Protein 2RVF (pdb70)

Radius of gyration: 14.17 Å; Cα contacts (8 Å, |Δi|>4): 170; chains: 1; bounding box: 27×32×43 Å

Sequence (104 aa):
GSSGSSGMAEAAAPWYHGPLSRTDAENSLLRMPEGTFLVRDSTSSPGDYVLSCSENGKVTHYKLSAEEGKIRIDTHLFDNLDAAITFYMEHELEYSSLKQPLQRGSSGSSGMAEAAAPWYHGPLSRTDAENSLLRMPEGTFLVRDSTSSPGDYVLSCSENGKVTHYKLSAEEGKIRIDTHLFDNLDAAITFYMEHELEYSSLKQPLQRGSSGSSGMAEAAAPWYHGPLSRTDAENSLLRMPEGTFLVRDSTSSPGDYVLSCSENGKVTHYKLSAEEGKIRIDTHLFDNLDAAITFYMEHELEYSSLKQPLQRGSSGSSGMAEAAAPWYHGPLSRTDAENSLLRMPEGTFLVRDSTSSPGDYVLSCSENGKVTHYKLSAEEGKIRIDTHLFDNLDAAITFYMEHELEYSSLKQPLQRGSSGSSGMAEAAAPWYHGPLSRTDAENSLLRMPEGTFLVRDSTSSPGDYVLSCSENGKVTHYKLSAEEGKIRIDTHLFDNLDAAITFYMEHELEYSSLKQPLQRGSSGSSGMAEAAAPWYHGPLSRTDAENSLLRMPEGTFLVRDSTSSPGDYVLSCSENGKVTHYKLSAEEGKIRIDTHLFDNLDAAITFYMEHELEYSSLKQPLQRGSSGSSGMAEAAAPWYHGPLSRTDAENSLLRMPEGTFLVRDSTSSPGDYVLSCSENGKVTHYKLSAEEGKIRIDTHLFDNLDAAITFYMEHELEYSSLKQPLQRGSSGSSGMAEAAAPWYHGPLSRTDAENSLLRMPEGTFLVRDSTSSPGDYVLSCSENGKVTHYKLSAEEGKIRIDTHLFDNLDAAITFYMEHELEYSSLKQPLQRGSSGSSGMAEAAAPWYHGPLSRTDAENSLLRMPEGTFLVRDSTSSPGDYVLSCSENGKVTHYKLSAEEGKIRIDTHLFDNLDAAITFYMEHELEYSSLKQPLQRGSSGSSGMAEAAAPWYHGPLSRTDAENSLLRMPEGTFLVRDSTSSPGDYVLSCSENGKVTHYKLSAEEGKIRIDTHLFDNLDAAITFYMEHELEYSSLKQPLQRGSSGSSGMAEAAAPWYHGPLSRTDAENSLLRMPEGTFLVRDSTSSPGDYVLSCSENGKVTHYKLSAEEGKIRIDTHLFDNLDAAITFYMEHELEYSSLKQPLQRGSSGSSGMAEAAAPWYHGPLSRTDAENSLLRMPEGTFLVRDSTSSPGDYVLSCSENGKVTHYKLSAEEGKIRIDTHLFDNLDAAITFYMEHELEYSSLKQPLQRGSSGSSGMAEAAAPWYHGPLSRTDAENSLLRMPEGTFLVRDSTSSPGDYVLSCSENGKVTHYKLSAEEGKIRIDTHLFDNLDAAITFYMEHELEYSSLKQPLQRGSSGSSGMAEAAAPWYHGPLSRTDAENSLLRMPEGTFLVRDSTSSPGDYVLSCSENGKVTHYKLSAEEGKIRIDTHLFDNLDAAITFYMEHELEYSSLKQPLQRGSSGSSGMAEAAAPWYHGPLSRTDAENSLLRMPEGTFLVRDSTSSPGDYVLSCSENGKVTHYKLSAEEGKIRIDTHLFDNLDAAITFYMEHELEYSSLKQPLQRGSSGSSGMAEAAAPWYHGPLSRTDAENSLLRMPEGTFLVRDSTSSPGDYVLSCSENGKVTHYKLSAEEGKIRIDTHLFDNLDAAITFYMEHELEYSSLKQPLQRGSSGSSGMAEAAAPWYHGPLSRTDAENSLLRMPEGTFLVRDSTSSPGDYVLSCSENGKVTHYKLSAEEGKIRIDTHLFDNLDAAITFYMEHELEYSSLKQPLQRGSSGSSGMAEAAAPWYHGPLSRTDAENSLLRMPEGTFLVRDSTSSPGDYVLSCSENGKVTHYKLSAEEGKIRIDTHLFDNLDAAITFYMEHELEYSSLKQPLQRGSSGSSGMAEAAAPWYHGPLSRTDAENSLLRMPEGTFLVRDSTSSPGDYVLSCSENGKVTHYKLSAEEGKIRIDTHLFDNLDAAITFYMEHELEYSSLKQPLQRGSSGSSGMAEAAAPWYHGPLSRTDAENSLLRMPEGTFLVRDSTSSPGDYVLSCSENGKVTHYKLSAEEGKIRIDTHLFDNLDAAITFYMEHELEYSSLKQPLQRGSSGSSGMAEAAAPWYHGPLSRTDAENSLLRMPEGTFLVRDSTSSPGDYVLSCSENGKVTHYKLSAEEGKIRIDTHLFDNLDAAITFYMEHELEYSSLKQPLQR

Structure (mmCIF, N/CA/C/O backbone):
data_2RVF
#
_entry.id   2RVF
#
_cell.length_a   1.000
_cell.length_b   1.000
_cell.length_c   1.000
_cell.angle_alpha   90.00
_cell.angle_beta   90.00
_cell.angle_gamma   90.00
#
_symmetry.space_group_name_H-M   'P 1'
#
loop_
_atom_site.group_PDB
_atom_site.id
_atom_site.type_symbol
_atom_site.label_atom_id
_atom_site.label_alt_id
_atom_site.label_comp_id
_atom_site.label_asym_id
_atom_site.label_entity_id
_atom_site.label_seq_id
_atom_site.pdbx_PDB_ins_code
_atom_site.Cartn_x
_atom_site.Cartn_y
_atom_site.Cartn_z
_atom_site.occupancy
_atom_site.B_iso_or_equiv
_atom_site.auth_seq_id
_atom_site.auth_comp_id
_atom_site.auth_asym_id
_atom_site.auth_atom_id
_atom_site.pdbx_PDB_model_num
ATOM 1 N N . GLY A 1 1 ? 11.739 -8.960 -30.323 1.00 0.00 -6 GLY A N 1
ATOM 2 C CA . GLY A 1 1 ? 10.940 -7.851 -30.867 1.00 0.00 -6 GLY A CA 1
ATOM 3 C C . GLY A 1 1 ? 11.583 -6.571 -30.427 1.00 0.00 -6 GLY A C 1
ATOM 4 O O . GLY A 1 1 ? 12.798 -6.462 -30.508 1.00 0.00 -6 GLY A O 1
ATOM 10 N N . SER A 1 2 ? 10.769 -5.663 -29.911 1.00 0.00 -5 SER A N 1
ATOM 11 C CA . SER A 1 2 ? 11.192 -4.428 -29.261 1.00 0.00 -5 SER A CA 1
ATOM 12 C C . SER A 1 2 ? 12.060 -4.664 -28.019 1.00 0.00 -5 SER A C 1
ATOM 13 O O . SER A 1 2 ? 12.255 -5.806 -27.592 1.00 0.00 -5 SER A O 1
ATOM 21 N N . SER A 1 3 ? 12.393 -3.555 -27.352 1.00 0.00 -4 SER A N 1
ATOM 22 C CA . SER A 1 3 ? 12.563 -3.437 -25.888 1.00 0.00 -4 SER A CA 1
ATOM 23 C C . SER A 1 3 ? 11.660 -4.407 -25.111 1.00 0.00 -4 SER A C 1
ATOM 24 O O . SER A 1 3 ? 12.079 -4.909 -24.078 1.00 0.00 -4 SER A O 1
ATOM 32 N N . GLY A 1 4 ? 10.439 -4.675 -25.609 1.00 0.00 -3 GLY A N 1
ATOM 33 C CA . GLY A 1 4 ? 9.758 -5.987 -25.541 1.00 0.00 -3 GLY A CA 1
ATOM 34 C C . GLY A 1 4 ? 9.029 -6.275 -24.236 1.00 0.00 -3 GLY A C 1
ATOM 35 O O . GLY A 1 4 ? 7.975 -6.896 -24.234 1.00 0.00 -3 GLY A O 1
ATOM 39 N N . SER A 1 5 ? 9.602 -5.757 -23.161 1.00 0.00 -2 SER A N 1
ATOM 40 C CA . SER A 1 5 ? 9.166 -5.847 -21.772 1.00 0.00 -2 SER A CA 1
ATOM 41 C C . SER A 1 5 ? 9.012 -4.454 -21.137 1.00 0.00 -2 SER A C 1
ATOM 42 O O . SER A 1 5 ? 8.782 -4.323 -19.944 1.00 0.00 -2 SER A O 1
ATOM 50 N N . SER A 1 6 ? 8.994 -3.414 -21.981 1.00 0.00 -1 SER A N 1
ATOM 51 C CA . SER A 1 6 ? 7.702 -2.753 -22.181 1.00 0.00 -1 SER A CA 1
ATOM 52 C C . SER A 1 6 ? 6.894 -3.527 -23.225 1.00 0.00 -1 SER A C 1
ATOM 53 O O . SER A 1 6 ? 7.006 -3.283 -24.426 1.00 0.00 -1 SER A O 1
ATOM 61 N N . GLY A 1 7 ? 6.072 -4.457 -22.758 1.00 0.00 0 GLY A N 1
ATOM 62 C CA . GLY A 1 7 ? 4.681 -4.424 -23.172 1.00 0.00 0 GLY A CA 1
ATOM 63 C C . GLY A 1 7 ? 3.941 -3.616 -22.100 1.00 0.00 0 GLY A C 1
ATOM 64 O O . GLY A 1 7 ? 4.397 -2.569 -21.643 1.00 0.00 0 GLY A O 1
ATOM 68 N N . MET A 1 8 ? 2.929 -4.274 -21.553 1.00 0.00 1 MET A N 1
ATOM 69 C CA . MET A 1 8 ? 3.046 -4.784 -20.180 1.00 0.00 1 MET A CA 1
ATOM 70 C C . MET A 1 8 ? 4.519 -4.882 -19.693 1.00 0.00 1 MET A C 1
ATOM 71 O O . MET A 1 8 ? 5.350 -5.590 -20.251 1.00 0.00 1 MET A O 1
ATOM 85 N N . ALA A 1 9 ? 4.828 -4.166 -18.612 1.00 0.00 2 ALA A N 1
ATOM 86 C CA . ALA A 1 9 ? 4.825 -4.917 -17.375 1.00 0.00 2 ALA A CA 1
ATOM 87 C C . ALA A 1 9 ? 3.472 -4.729 -16.704 1.00 0.00 2 ALA A C 1
ATOM 88 O O . ALA A 1 9 ? 3.134 -3.644 -16.233 1.00 0.00 2 ALA A O 1
ATOM 95 N N . GLU A 1 10 ? 2.656 -5.762 -16.811 1.00 0.00 3 GLU A N 1
ATOM 96 C CA . GLU A 1 10 ? 2.375 -6.605 -15.640 1.00 0.00 3 GLU A CA 1
ATOM 97 C C . GLU A 1 10 ? 2.032 -5.856 -14.338 1.00 0.00 3 GLU A C 1
ATOM 98 O O . GLU A 1 10 ? 2.515 -6.147 -13.250 1.00 0.00 3 GLU A O 1
ATOM 110 N N . ALA A 1 11 ? 1.211 -4.819 -14.479 1.00 0.00 4 ALA A N 1
ATOM 111 C CA . ALA A 1 11 ? -0.209 -4.836 -14.088 1.00 0.00 4 ALA A CA 1
ATOM 112 C C . ALA A 1 11 ? -0.625 -5.290 -12.674 1.00 0.00 4 ALA A C 1
ATOM 113 O O . ALA A 1 11 ? -1.812 -5.455 -12.380 1.00 0.00 4 ALA A O 1
ATOM 120 N N . ALA A 1 12 ? 0.339 -5.289 -11.772 1.00 0.00 5 ALA A N 1
ATOM 121 C CA . ALA A 1 12 ? 0.103 -4.715 -10.462 1.00 0.00 5 ALA A CA 1
ATOM 122 C C . ALA A 1 12 ? -0.330 -3.247 -10.607 1.00 0.00 5 ALA A C 1
ATOM 123 O O . ALA A 1 12 ? 0.102 -2.531 -11.521 1.00 0.00 5 ALA A O 1
ATOM 130 N N . ALA A 1 13 ? -1.170 -2.800 -9.675 1.00 0.00 6 ALA A N 1
ATOM 131 C CA . ALA A 1 13 ? -1.715 -1.451 -9.656 1.00 0.00 6 ALA A CA 1
ATOM 132 C C . ALA A 1 13 ? -0.610 -0.364 -9.658 1.00 0.00 6 ALA A C 1
ATOM 133 O O . ALA A 1 13 ? 0.528 -0.628 -9.249 1.00 0.00 6 ALA A O 1
ATOM 140 N N . PRO A 1 14 ? -0.890 0.876 -10.110 1.00 0.00 7 PRO A N 1
ATOM 141 C CA . PRO A 1 14 ? 0.131 1.929 -10.165 1.00 0.00 7 PRO A CA 1
ATOM 142 C C . PRO A 1 14 ? 0.707 2.268 -8.784 1.00 0.00 7 PRO A C 1
ATOM 143 O O . PRO A 1 14 ? 1.882 2.594 -8.683 1.00 0.00 7 PRO A O 1
ATOM 154 N N . TRP A 1 15 ? -0.092 2.123 -7.722 1.00 0.00 8 TRP A N 1
ATOM 155 C CA . TRP A 1 15 ? 0.318 2.326 -6.332 1.00 0.00 8 TRP A CA 1
ATOM 156 C C . TRP A 1 15 ? 1.074 1.145 -5.703 1.00 0.00 8 TRP A C 1
ATOM 157 O O . TRP A 1 15 ? 1.539 1.289 -4.577 1.00 0.00 8 TRP A O 1
ATOM 178 N N . TYR A 1 16 ? 1.217 -0.014 -6.358 1.00 0.00 9 TYR A N 1
ATOM 179 C CA . TYR A 1 16 ? 1.891 -1.173 -5.754 1.00 0.00 9 TYR A CA 1
ATOM 180 C C . TYR A 1 16 ? 3.401 -1.198 -6.042 1.00 0.00 9 TYR A C 1
ATOM 181 O O . TYR A 1 16 ? 3.821 -1.104 -7.197 1.00 0.00 9 TYR A O 1
ATOM 199 N N . HIS A 1 17 ? 4.205 -1.363 -4.984 1.00 0.00 10 HIS A N 1
ATOM 200 C CA . HIS A 1 17 ? 5.679 -1.323 -5.008 1.00 0.00 10 HIS A CA 1
ATOM 201 C C . HIS A 1 17 ? 6.354 -2.614 -4.493 1.00 0.00 10 HIS A C 1
ATOM 202 O O . HIS A 1 17 ? 7.573 -2.656 -4.345 1.00 0.00 10 HIS A O 1
ATOM 216 N N . GLY A 1 18 ? 5.599 -3.692 -4.239 1.00 0.00 11 GLY A N 1
ATOM 217 C CA . GLY A 1 18 ? 6.173 -4.992 -3.855 1.00 0.00 11 GLY A CA 1
ATOM 218 C C . GLY A 1 18 ? 6.864 -4.982 -2.478 1.00 0.00 11 GLY A C 1
ATOM 219 O O . GLY A 1 18 ? 6.375 -4.301 -1.575 1.00 0.00 11 GLY A O 1
ATOM 223 N N . PRO A 1 19 ? 7.969 -5.730 -2.274 1.00 0.00 12 PRO A N 1
ATOM 224 C CA . PRO A 1 19 ? 8.690 -5.823 -0.996 1.00 0.00 12 PRO A CA 1
ATOM 225 C C . PRO A 1 19 ? 9.560 -4.587 -0.690 1.00 0.00 12 PRO A C 1
ATOM 226 O O . PRO A 1 19 ? 10.762 -4.677 -0.449 1.00 0.00 12 PRO A O 1
ATOM 237 N N . LEU A 1 20 ? 8.932 -3.409 -0.694 1.00 0.00 13 LEU A N 1
ATOM 238 C CA . LEU A 1 20 ? 9.545 -2.135 -0.326 1.00 0.00 13 LEU A CA 1
ATOM 239 C C . LEU A 1 20 ? 9.674 -2.015 1.205 1.00 0.00 13 LEU A C 1
ATOM 240 O O . LEU A 1 20 ? 8.741 -2.339 1.945 1.00 0.00 13 LEU A O 1
ATOM 256 N N . SER A 1 21 ? 10.798 -1.491 1.697 1.00 0.00 14 SER A N 1
ATOM 257 C CA . SER A 1 21 ? 10.996 -1.200 3.126 1.00 0.00 14 SER A CA 1
ATOM 258 C C . SER A 1 21 ? 10.358 0.126 3.557 1.00 0.00 14 SER A C 1
ATOM 259 O O . SER A 1 21 ? 10.070 1.005 2.742 1.00 0.00 14 SER A O 1
ATOM 267 N N . ARG A 1 22 ? 10.180 0.303 4.878 1.00 0.00 15 ARG A N 1
ATOM 268 C CA . ARG A 1 22 ? 9.720 1.576 5.467 1.00 0.00 15 ARG A CA 1
ATOM 269 C C . ARG A 1 22 ? 10.608 2.754 5.069 1.00 0.00 15 ARG A C 1
ATOM 270 O O . ARG A 1 22 ? 10.082 3.777 4.657 1.00 0.00 15 ARG A O 1
ATOM 291 N N . THR A 1 23 ? 11.927 2.613 5.185 1.00 0.00 16 THR A N 1
ATOM 292 C CA . THR A 1 23 ? 12.882 3.708 4.953 1.00 0.00 16 THR A CA 1
ATOM 293 C C . THR A 1 23 ? 12.787 4.261 3.530 1.00 0.00 16 THR A C 1
ATOM 294 O O . THR A 1 23 ? 12.831 5.473 3.336 1.00 0.00 16 THR A O 1
ATOM 305 N N . ASP A 1 24 ? 12.596 3.388 2.544 1.00 0.00 17 ASP A N 1
ATOM 306 C CA . ASP A 1 24 ? 12.445 3.719 1.125 1.00 0.00 17 ASP A CA 1
ATOM 307 C C . ASP A 1 24 ? 11.083 4.360 0.827 1.00 0.00 17 ASP A C 1
ATOM 308 O O . ASP A 1 24 ? 11.016 5.378 0.133 1.00 0.00 17 ASP A O 1
ATOM 317 N N . ALA A 1 25 ? 10.003 3.833 1.418 1.00 0.00 18 ALA A N 1
ATOM 318 C CA . ALA A 1 25 ? 8.683 4.462 1.373 1.00 0.00 18 ALA A CA 1
ATOM 319 C C . ALA A 1 25 ? 8.714 5.882 1.968 1.00 0.00 18 ALA A C 1
ATOM 320 O O . ALA A 1 25 ? 8.205 6.821 1.361 1.00 0.00 18 ALA A O 1
ATOM 327 N N . GLU A 1 26 ? 9.376 6.059 3.115 1.00 0.00 19 GLU A N 1
ATOM 328 C CA . GLU A 1 26 ? 9.519 7.346 3.798 1.00 0.00 19 GLU A CA 1
ATOM 329 C C . GLU A 1 26 ? 10.397 8.334 3.005 1.00 0.00 19 GLU A C 1
ATOM 330 O O . GLU A 1 26 ? 10.023 9.495 2.862 1.00 0.00 19 GLU A O 1
ATOM 342 N N . ASN A 1 27 ? 11.503 7.888 2.394 1.00 0.00 20 ASN A N 1
ATOM 343 C CA . ASN A 1 27 ? 12.371 8.739 1.557 1.00 0.00 20 ASN A CA 1
ATOM 344 C C . ASN A 1 27 ? 11.764 9.128 0.196 1.00 0.00 20 ASN A C 1
ATOM 345 O O . ASN A 1 27 ? 12.212 10.107 -0.415 1.00 0.00 20 ASN A O 1
ATOM 356 N N . SER A 1 28 ? 10.778 8.364 -0.283 1.00 0.00 21 SER A N 1
ATOM 357 C CA . SER A 1 28 ? 9.962 8.710 -1.450 1.00 0.00 21 SER A CA 1
ATOM 358 C C . SER A 1 28 ? 8.853 9.696 -1.079 1.00 0.00 21 SER A C 1
ATOM 359 O O . SER A 1 28 ? 8.763 10.769 -1.673 1.00 0.00 21 SER A O 1
ATOM 367 N N . LEU A 1 29 ? 8.034 9.376 -0.071 1.00 0.00 22 LEU A N 1
ATOM 368 C CA . LEU A 1 29 ? 6.850 10.171 0.277 1.00 0.00 22 LEU A CA 1
ATOM 369 C C . LEU A 1 29 ? 7.187 11.503 0.960 1.00 0.00 22 LEU A C 1
ATOM 370 O O . LEU A 1 29 ? 6.494 12.478 0.697 1.00 0.00 22 LEU A O 1
ATOM 386 N N . LEU A 1 30 ? 8.290 11.604 1.714 1.00 0.00 23 LEU A N 1
ATOM 387 C CA . LEU A 1 30 ? 8.799 12.886 2.238 1.00 0.00 23 LEU A CA 1
ATOM 388 C C . LEU A 1 30 ? 9.252 13.857 1.122 1.00 0.00 23 LEU A C 1
ATOM 389 O O . LEU A 1 30 ? 9.411 15.051 1.363 1.00 0.00 23 LEU A O 1
ATOM 405 N N . ARG A 1 31 ? 9.469 13.351 -0.101 1.00 0.00 24 ARG A N 1
ATOM 406 C CA . ARG A 1 31 ? 9.862 14.130 -1.287 1.00 0.00 24 ARG A CA 1
ATOM 407 C C . ARG A 1 31 ? 8.674 14.532 -2.162 1.00 0.00 24 ARG A C 1
ATOM 408 O O . ARG A 1 31 ? 8.837 15.338 -3.075 1.00 0.00 24 ARG A O 1
ATOM 429 N N . MET A 1 32 ? 7.522 13.913 -1.934 1.00 0.00 25 MET A N 1
ATOM 430 C CA . MET A 1 32 ? 6.283 14.087 -2.692 1.00 0.00 25 MET A CA 1
ATOM 431 C C . MET A 1 32 ? 5.305 15.000 -1.930 1.00 0.00 25 MET A C 1
ATOM 432 O O . MET A 1 32 ? 5.407 15.131 -0.710 1.00 0.00 25 MET A O 1
ATOM 446 N N . PRO A 1 33 ? 4.338 15.646 -2.609 1.00 0.00 26 PRO A N 1
ATOM 447 C CA . PRO A 1 33 ? 3.289 16.397 -1.929 1.00 0.00 26 PRO A CA 1
ATOM 448 C C . PRO A 1 33 ? 2.336 15.468 -1.153 1.00 0.00 26 PRO A C 1
ATOM 449 O O . PRO A 1 33 ? 2.278 14.257 -1.386 1.00 0.00 26 PRO A O 1
ATOM 460 N N . GLU A 1 34 ? 1.571 16.062 -0.240 1.00 0.00 27 GLU A N 1
ATOM 461 C CA . GLU A 1 34 ? 0.580 15.398 0.618 1.00 0.00 27 GLU A CA 1
ATOM 462 C C . GLU A 1 34 ? -0.533 14.680 -0.170 1.00 0.00 27 GLU A C 1
ATOM 463 O O . GLU A 1 34 ? -1.065 15.207 -1.149 1.00 0.00 27 GLU A O 1
ATOM 475 N N . GLY A 1 35 ? -0.922 13.489 0.291 1.00 0.00 28 GLY A N 1
ATOM 476 C CA . GLY A 1 35 ? -1.875 12.604 -0.383 1.00 0.00 28 GLY A CA 1
ATOM 477 C C . GLY A 1 35 ? -1.240 11.699 -1.449 1.00 0.00 28 GLY A C 1
ATOM 478 O O . GLY A 1 35 ? -1.960 11.058 -2.219 1.00 0.00 28 GLY A O 1
ATOM 482 N N . THR A 1 36 ? 0.094 11.635 -1.514 1.00 0.00 29 THR A N 1
ATOM 483 C CA . THR A 1 36 ? 0.810 10.641 -2.326 1.00 0.00 29 THR A CA 1
ATOM 484 C C . THR A 1 36 ? 0.906 9.339 -1.533 1.00 0.00 29 THR A C 1
ATOM 485 O O . THR A 1 36 ? 1.335 9.356 -0.379 1.00 0.00 29 THR A O 1
ATOM 496 N N . PHE A 1 37 ? 0.544 8.208 -2.141 1.00 0.00 30 PHE A N 1
ATOM 497 C CA . PHE A 1 37 ? 0.478 6.920 -1.447 1.00 0.00 30 PHE A CA 1
ATOM 498 C C . PHE A 1 37 ? 1.092 5.756 -2.235 1.00 0.00 30 PHE A C 1
ATOM 499 O O . PHE A 1 37 ? 1.251 5.809 -3.457 1.00 0.00 30 PHE A O 1
ATOM 516 N N . LEU A 1 38 ? 1.429 4.685 -1.517 1.00 0.00 31 LEU A N 1
ATOM 517 C CA . LEU A 1 38 ? 1.879 3.407 -2.071 1.00 0.00 31 LEU A CA 1
ATOM 518 C C . LEU A 1 38 ? 1.383 2.235 -1.221 1.00 0.00 31 LEU A C 1
ATOM 519 O O . LEU A 1 38 ? 1.100 2.400 -0.036 1.00 0.00 31 LEU A O 1
ATOM 535 N N . VAL A 1 39 ? 1.343 1.042 -1.809 1.00 0.00 32 VAL A N 1
ATOM 536 C CA . VAL A 1 39 ? 1.113 -0.227 -1.109 1.00 0.00 32 VAL A CA 1
ATOM 537 C C . VAL A 1 39 ? 2.300 -1.158 -1.337 1.00 0.00 32 VAL A C 1
ATOM 538 O O . VAL A 1 39 ? 2.824 -1.265 -2.447 1.00 0.00 32 VAL A O 1
ATOM 551 N N . ARG A 1 40 ? 2.722 -1.839 -0.273 1.00 0.00 33 ARG A N 1
ATOM 552 C CA . ARG A 1 40 ? 3.887 -2.735 -0.234 1.00 0.00 33 ARG A CA 1
ATOM 553 C C . ARG A 1 40 ? 3.586 -4.004 0.567 1.00 0.00 33 ARG A C 1
ATOM 554 O O . ARG A 1 40 ? 2.647 -4.023 1.360 1.00 0.00 33 ARG A O 1
ATOM 575 N N . ASP A 1 41 ? 4.382 -5.049 0.368 1.00 0.00 34 ASP A N 1
ATOM 576 C CA . ASP A 1 41 ? 4.390 -6.256 1.209 1.00 0.00 34 ASP A CA 1
ATOM 577 C C . ASP A 1 41 ? 4.818 -5.923 2.658 1.00 0.00 34 ASP A C 1
ATOM 578 O O . ASP A 1 41 ? 5.568 -4.970 2.912 1.00 0.00 34 ASP A O 1
ATOM 587 N N . SER A 1 42 ? 4.265 -6.646 3.632 1.00 0.00 35 SER A N 1
ATOM 588 C CA . SER A 1 42 ? 4.324 -6.258 5.044 1.00 0.00 35 SER A CA 1
ATOM 589 C C . SER A 1 42 ? 5.607 -6.711 5.739 1.00 0.00 35 SER A C 1
ATOM 590 O O . SER A 1 42 ? 5.833 -7.897 5.972 1.00 0.00 35 SER A O 1
ATOM 598 N N . THR A 1 43 ? 6.397 -5.737 6.212 1.00 0.00 36 THR A N 1
ATOM 599 C CA . THR A 1 43 ? 7.708 -5.924 6.873 1.00 0.00 36 THR A CA 1
ATOM 600 C C . THR A 1 43 ? 7.700 -6.743 8.179 1.00 0.00 36 THR A C 1
ATOM 601 O O . THR A 1 43 ? 8.747 -6.871 8.811 1.00 0.00 36 THR A O 1
ATOM 612 N N . SER A 1 44 ? 6.552 -7.282 8.599 1.00 0.00 37 SER A N 1
ATOM 613 C CA . SER A 1 44 ? 6.400 -8.084 9.822 1.00 0.00 37 SER A CA 1
ATOM 614 C C . SER A 1 44 ? 5.575 -9.362 9.646 1.00 0.00 37 SER A C 1
ATOM 615 O O . SER A 1 44 ? 5.517 -10.165 10.577 1.00 0.00 37 SER A O 1
ATOM 623 N N . SER A 1 45 ? 4.883 -9.532 8.515 1.00 0.00 38 SER A N 1
ATOM 624 C CA . SER A 1 45 ? 3.831 -10.543 8.362 1.00 0.00 38 SER A CA 1
ATOM 625 C C . SER A 1 45 ? 3.692 -10.953 6.889 1.00 0.00 38 SER A C 1
ATOM 626 O O . SER A 1 45 ? 3.042 -10.229 6.137 1.00 0.00 38 SER A O 1
ATOM 634 N N . PRO A 1 46 ? 4.280 -12.080 6.447 1.00 0.00 39 PRO A N 1
ATOM 635 C CA . PRO A 1 46 ? 4.184 -12.489 5.048 1.00 0.00 39 PRO A CA 1
ATOM 636 C C . PRO A 1 46 ? 2.726 -12.745 4.643 1.00 0.00 39 PRO A C 1
ATOM 637 O O . PRO A 1 46 ? 2.024 -13.497 5.318 1.00 0.00 39 PRO A O 1
ATOM 648 N N . GLY A 1 47 ? 2.288 -12.130 3.541 1.00 0.00 40 GLY A N 1
ATOM 649 C CA . GLY A 1 47 ? 0.904 -12.199 3.054 1.00 0.00 40 GLY A CA 1
ATOM 650 C C . GLY A 1 47 ? -0.016 -11.053 3.516 1.00 0.00 40 GLY A C 1
ATOM 651 O O . GLY A 1 47 ? -1.059 -10.857 2.895 1.00 0.00 40 GLY A O 1
ATOM 655 N N . ASP A 1 48 ? 0.370 -10.267 4.531 1.00 0.00 41 ASP A N 1
ATOM 656 C CA . ASP A 1 48 ? -0.235 -8.947 4.789 1.00 0.00 41 ASP A CA 1
ATOM 657 C C . ASP A 1 48 ? 0.388 -7.896 3.847 1.00 0.00 41 ASP A C 1
ATOM 658 O O . ASP A 1 48 ? 1.538 -8.020 3.422 1.00 0.00 41 ASP A O 1
ATOM 667 N N . TYR A 1 49 ? -0.300 -6.768 3.656 1.00 0.00 42 TYR A N 1
ATOM 668 C CA . TYR A 1 49 ? 0.244 -5.580 2.989 1.00 0.00 42 TYR A CA 1
ATOM 669 C C . TYR A 1 49 ? 0.279 -4.355 3.923 1.00 0.00 42 TYR A C 1
ATOM 670 O O . TYR A 1 49 ? -0.248 -4.367 5.040 1.00 0.00 42 TYR A O 1
ATOM 688 N N . VAL A 1 50 ? 0.919 -3.274 3.476 1.00 0.00 43 VAL A N 1
ATOM 689 C CA . VAL A 1 50 ? 0.971 -1.975 4.168 1.00 0.00 43 VAL A CA 1
ATOM 690 C C . VAL A 1 50 ? 0.719 -0.849 3.170 1.00 0.00 43 VAL A C 1
ATOM 691 O O . VAL A 1 50 ? 1.392 -0.780 2.144 1.00 0.00 43 VAL A O 1
ATOM 704 N N . LEU A 1 51 ? -0.218 0.041 3.497 1.00 0.00 44 LEU A N 1
ATOM 705 C CA . LEU A 1 51 ? -0.439 1.331 2.843 1.00 0.00 44 LEU A CA 1
ATOM 706 C C . LEU A 1 51 ? 0.478 2.363 3.515 1.00 0.00 44 LEU A C 1
ATOM 707 O O . LEU A 1 51 ? 0.453 2.488 4.739 1.00 0.00 44 LEU A O 1
ATOM 723 N N . SER A 1 52 ? 1.270 3.106 2.745 1.00 0.00 45 SER A N 1
ATOM 724 C CA . SER A 1 52 ? 2.080 4.231 3.235 1.00 0.00 45 SER A CA 1
ATOM 725 C C . SER A 1 52 ? 1.624 5.525 2.560 1.00 0.00 45 SER A C 1
ATOM 726 O O . SER A 1 52 ? 1.356 5.500 1.357 1.00 0.00 45 SER A O 1
ATOM 734 N N . CYS A 1 53 ? 1.579 6.636 3.305 1.00 0.00 46 CYS A N 1
ATOM 735 C CA . CYS A 1 53 ? 0.974 7.912 2.888 1.00 0.00 46 CYS A CA 1
ATOM 736 C C . CYS A 1 53 ? 1.826 9.134 3.267 1.00 0.00 46 CYS A C 1
ATOM 737 O O . CYS A 1 53 ? 2.431 9.148 4.337 1.00 0.00 46 CYS A O 1
ATOM 745 N N . SER A 1 54 ? 1.877 10.171 2.424 1.00 0.00 47 SER A N 1
ATOM 746 C CA . SER A 1 54 ? 2.392 11.496 2.808 1.00 0.00 47 SER A CA 1
ATOM 747 C C . SER A 1 54 ? 1.262 12.334 3.411 1.00 0.00 47 SER A C 1
ATOM 748 O O . SER A 1 54 ? 0.321 12.704 2.712 1.00 0.00 47 SER A O 1
ATOM 756 N N . GLU A 1 55 ? 1.342 12.633 4.707 1.00 0.00 48 GLU A N 1
ATOM 757 C CA . GLU A 1 55 ? 0.273 13.287 5.478 1.00 0.00 48 GLU A CA 1
ATOM 758 C C . GLU A 1 55 ? 0.854 14.178 6.582 1.00 0.00 48 GLU A C 1
ATOM 759 O O . GLU A 1 55 ? 1.787 13.766 7.274 1.00 0.00 48 GLU A O 1
ATOM 771 N N . ASN A 1 56 ? 0.295 15.379 6.788 1.00 0.00 49 ASN A N 1
ATOM 772 C CA . ASN A 1 56 ? 0.642 16.290 7.889 1.00 0.00 49 ASN A CA 1
ATOM 773 C C . ASN A 1 56 ? 2.165 16.537 8.010 1.00 0.00 49 ASN A C 1
ATOM 774 O O . ASN A 1 56 ? 2.770 16.397 9.076 1.00 0.00 49 ASN A O 1
ATOM 785 N N . GLY A 1 57 ? 2.809 16.817 6.869 1.00 0.00 50 GLY A N 1
ATOM 786 C CA . GLY A 1 57 ? 4.249 17.096 6.761 1.00 0.00 50 GLY A CA 1
ATOM 787 C C . GLY A 1 57 ? 5.191 15.918 7.068 1.00 0.00 50 GLY A C 1
ATOM 788 O O . GLY A 1 57 ? 6.399 16.126 7.181 1.00 0.00 50 GLY A O 1
ATOM 792 N N . LYS A 1 58 ? 4.667 14.696 7.210 1.00 0.00 51 LYS A N 1
ATOM 793 C CA . LYS A 1 58 ? 5.417 13.466 7.516 1.00 0.00 51 LYS A CA 1
ATOM 794 C C . LYS A 1 58 ? 4.951 12.309 6.619 1.00 0.00 51 LYS A C 1
ATOM 795 O O . LYS A 1 58 ? 4.239 12.513 5.638 1.00 0.00 51 LYS A O 1
ATOM 814 N N . VAL A 1 59 ? 5.356 11.086 6.968 1.00 0.00 52 VAL A N 1
ATOM 815 C CA . VAL A 1 59 ? 4.896 9.850 6.322 1.00 0.00 52 VAL A CA 1
ATOM 816 C C . VAL A 1 59 ? 4.254 8.919 7.355 1.00 0.00 52 VAL A C 1
ATOM 817 O O . VAL A 1 59 ? 4.770 8.760 8.464 1.00 0.00 52 VAL A O 1
ATOM 830 N N . THR A 1 60 ? 3.124 8.320 6.992 1.00 0.00 53 THR A N 1
ATOM 831 C CA . THR A 1 60 ? 2.298 7.408 7.800 1.00 0.00 53 THR A CA 1
ATOM 832 C C . THR A 1 60 ? 2.288 5.994 7.198 1.00 0.00 53 THR A C 1
ATOM 833 O O . THR A 1 60 ? 2.668 5.797 6.040 1.00 0.00 53 THR A O 1
ATOM 844 N N . HIS A 1 61 ? 1.913 4.982 7.994 1.00 0.00 54 HIS A N 1
ATOM 845 C CA . HIS A 1 61 ? 1.845 3.572 7.569 1.00 0.00 54 HIS A CA 1
ATOM 846 C C . HIS A 1 61 ? 0.679 2.846 8.248 1.00 0.00 54 HIS A C 1
ATOM 847 O O . HIS A 1 61 ? 0.587 2.867 9.474 1.00 0.00 54 HIS A O 1
ATOM 861 N N . TYR A 1 62 ? -0.126 2.128 7.469 1.00 0.00 55 TYR A N 1
ATOM 862 C CA . TYR A 1 62 ? -1.340 1.436 7.909 1.00 0.00 55 TYR A CA 1
ATOM 863 C C . TYR A 1 62 ? -1.344 -0.005 7.382 1.00 0.00 55 TYR A C 1
ATOM 864 O O . TYR A 1 62 ? -0.988 -0.241 6.227 1.00 0.00 55 TYR A O 1
ATOM 882 N N . LYS A 1 63 ? -1.708 -0.989 8.213 1.00 0.00 56 LYS A N 1
ATOM 883 C CA . LYS A 1 63 ? -1.710 -2.405 7.800 1.00 0.00 56 LYS A CA 1
ATOM 884 C C . LYS A 1 63 ? -2.988 -2.771 7.042 1.00 0.00 56 LYS A C 1
ATOM 885 O O . LYS A 1 63 ? -4.083 -2.433 7.473 1.00 0.00 56 LYS A O 1
ATOM 904 N N . LEU A 1 64 ? -2.804 -3.507 5.951 1.00 0.00 57 LEU A N 1
ATOM 905 C CA . LEU A 1 64 ? -3.823 -4.143 5.120 1.00 0.00 57 LEU A CA 1
ATOM 906 C C . LEU A 1 64 ? -3.700 -5.659 5.350 1.00 0.00 57 LEU A C 1
ATOM 907 O O . LEU A 1 64 ? -2.999 -6.356 4.615 1.00 0.00 57 LEU A O 1
ATOM 923 N N . SER A 1 65 ? -4.293 -6.140 6.439 1.00 0.00 58 SER A N 1
ATOM 924 C CA . SER A 1 65 ? -4.177 -7.528 6.894 1.00 0.00 58 SER A CA 1
ATOM 925 C C . SER A 1 65 ? -5.089 -8.461 6.094 1.00 0.00 58 SER A C 1
ATOM 926 O O . SER A 1 65 ? -6.200 -8.070 5.724 1.00 0.00 58 SER A O 1
ATOM 934 N N . ALA A 1 66 ? -4.655 -9.700 5.858 1.00 0.00 59 ALA A N 1
ATOM 935 C CA . ALA A 1 66 ? -5.464 -10.692 5.144 1.00 0.00 59 ALA A CA 1
ATOM 936 C C . ALA A 1 66 ? -6.430 -11.441 6.085 1.00 0.00 59 ALA A C 1
ATOM 937 O O . ALA A 1 66 ? -6.007 -12.069 7.054 1.00 0.00 59 ALA A O 1
ATOM 944 N N . GLU A 1 67 ? -7.729 -11.423 5.777 1.00 0.00 60 GLU A N 1
ATOM 945 C CA . GLU A 1 67 ? -8.790 -12.020 6.604 1.00 0.00 60 GLU A CA 1
ATOM 946 C C . GLU A 1 67 ? -9.782 -12.786 5.705 1.00 0.00 60 GLU A C 1
ATOM 947 O O . GLU A 1 67 ? -10.488 -12.185 4.904 1.00 0.00 60 GLU A O 1
ATOM 959 N N . GLU A 1 68 ? -9.769 -14.128 5.743 1.00 0.00 61 GLU A N 1
ATOM 960 C CA . GLU A 1 68 ? -10.527 -15.007 4.814 1.00 0.00 61 GLU A CA 1
ATOM 961 C C . GLU A 1 68 ? -10.367 -14.654 3.311 1.00 0.00 61 GLU A C 1
ATOM 962 O O . GLU A 1 68 ? -11.262 -14.852 2.490 1.00 0.00 61 GLU A O 1
ATOM 974 N N . GLY A 1 69 ? -9.192 -14.137 2.933 1.00 0.00 62 GLY A N 1
ATOM 975 C CA . GLY A 1 69 ? -8.879 -13.694 1.566 1.00 0.00 62 GLY A CA 1
ATOM 976 C C . GLY A 1 69 ? -9.328 -12.266 1.232 1.00 0.00 62 GLY A C 1
ATOM 977 O O . GLY A 1 69 ? -9.010 -11.776 0.151 1.00 0.00 62 GLY A O 1
ATOM 981 N N . LYS A 1 70 ? -10.025 -11.595 2.154 1.00 0.00 63 LYS A N 1
ATOM 982 C CA . LYS A 1 70 ? -10.401 -10.174 2.107 1.00 0.00 63 LYS A CA 1
ATOM 983 C C . LYS A 1 70 ? -9.380 -9.313 2.864 1.00 0.00 63 LYS A C 1
ATOM 984 O O . LYS A 1 70 ? -8.439 -9.830 3.469 1.00 0.00 63 LYS A O 1
ATOM 1003 N N . ILE A 1 71 ? -9.550 -7.994 2.806 1.00 0.00 64 ILE A N 1
ATOM 1004 C CA . ILE A 1 71 ? -8.599 -6.994 3.312 1.00 0.00 64 ILE A CA 1
ATOM 1005 C C . ILE A 1 71 ? -9.183 -6.253 4.519 1.00 0.00 64 ILE A C 1
ATOM 1006 O O . ILE A 1 71 ? -10.154 -5.509 4.385 1.00 0.00 64 ILE A O 1
ATOM 1022 N N . ARG A 1 72 ? -8.556 -6.416 5.686 1.00 0.00 65 ARG A N 1
ATOM 1023 C CA . ARG A 1 72 ? -8.851 -5.679 6.926 1.00 0.00 65 ARG A CA 1
ATOM 1024 C C . ARG A 1 72 ? -7.861 -4.520 7.092 1.00 0.00 65 ARG A C 1
ATOM 1025 O O . ARG A 1 72 ? -6.654 -4.740 7.024 1.00 0.00 65 ARG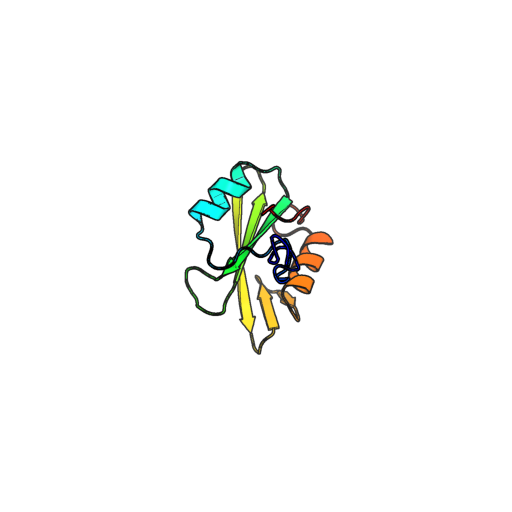 A O 1
ATOM 1046 N N . ILE A 1 73 ? -8.344 -3.307 7.354 1.00 0.00 66 ILE A N 1
ATOM 1047 C CA . ILE A 1 73 ? -7.508 -2.135 7.676 1.00 0.00 66 ILE A CA 1
ATOM 1048 C C . ILE A 1 73 ? -8.179 -1.275 8.746 1.00 0.00 66 ILE A C 1
ATOM 1049 O O . ILE A 1 73 ? -9.347 -0.914 8.623 1.00 0.00 66 ILE A O 1
ATOM 1065 N N . ASP A 1 74 ? -7.433 -0.986 9.819 1.00 0.00 67 ASP A N 1
ATOM 1066 C CA . ASP A 1 74 ? -8.001 -0.539 11.098 1.00 0.00 67 ASP A CA 1
ATOM 1067 C C . ASP A 1 74 ? -9.196 -1.447 11.490 1.00 0.00 67 ASP A C 1
ATOM 1068 O O . ASP A 1 74 ? -9.024 -2.654 11.680 1.00 0.00 67 ASP A O 1
ATOM 1077 N N . THR A 1 75 ? -10.409 -0.901 11.544 1.00 0.00 68 THR A N 1
ATOM 1078 C CA . THR A 1 75 ? -11.660 -1.618 11.807 1.00 0.00 68 THR A CA 1
ATOM 1079 C C . THR A 1 75 ? -12.383 -2.059 10.531 1.00 0.00 68 THR A C 1
ATOM 1080 O O . THR A 1 75 ? -13.174 -3.006 10.581 1.00 0.00 68 THR A O 1
ATOM 1091 N N . HIS A 1 76 ? -12.094 -1.441 9.385 1.00 0.00 69 HIS A N 1
ATOM 1092 C CA . HIS A 1 76 ? -12.806 -1.621 8.115 1.00 0.00 69 HIS A CA 1
ATOM 1093 C C . HIS A 1 76 ? -12.429 -2.924 7.404 1.00 0.00 69 HIS A C 1
ATOM 1094 O O . HIS A 1 76 ? -11.278 -3.357 7.453 1.00 0.00 69 HIS A O 1
ATOM 1108 N N . LEU A 1 77 ? -13.389 -3.529 6.696 1.00 0.00 70 LEU A N 1
ATOM 1109 C CA . LEU A 1 77 ? -13.187 -4.740 5.894 1.00 0.00 70 LEU A CA 1
ATOM 1110 C C . LEU A 1 77 ? -13.636 -4.506 4.446 1.00 0.00 70 LEU A C 1
ATOM 1111 O O . LEU A 1 77 ? -14.793 -4.166 4.196 1.00 0.00 70 LEU A O 1
ATOM 1127 N N . PHE A 1 78 ? -12.732 -4.749 3.502 1.00 0.00 71 PHE A N 1
ATOM 1128 C CA . PHE A 1 78 ? -12.935 -4.589 2.064 1.00 0.00 71 PHE A CA 1
ATOM 1129 C C . PHE A 1 78 ? -12.685 -5.903 1.332 1.00 0.00 71 PHE A C 1
ATOM 1130 O O . PHE A 1 78 ? -11.907 -6.742 1.776 1.00 0.00 71 PHE A O 1
ATOM 1147 N N . ASP A 1 79 ? -13.321 -6.083 0.178 1.00 0.00 72 ASP A N 1
ATOM 1148 C CA . ASP A 1 79 ? -13.161 -7.295 -0.628 1.00 0.00 72 ASP A CA 1
ATOM 1149 C C . ASP A 1 79 ? -11.721 -7.493 -1.139 1.00 0.00 72 ASP A C 1
ATOM 1150 O O . ASP A 1 79 ? -11.228 -8.617 -1.181 1.00 0.00 72 ASP A O 1
ATOM 1159 N N . ASN A 1 80 ? -11.044 -6.399 -1.493 1.00 0.00 73 ASN A N 1
ATOM 1160 C CA . ASN A 1 80 ? -9.726 -6.385 -2.123 1.00 0.00 73 ASN A CA 1
ATOM 1161 C C . ASN A 1 80 ? -9.014 -5.034 -1.884 1.00 0.00 73 ASN A C 1
ATOM 1162 O O . ASN A 1 80 ? -9.600 -4.098 -1.335 1.00 0.00 73 ASN A O 1
ATOM 1173 N N . LEU A 1 81 ? -7.744 -4.929 -2.297 1.00 0.00 74 LEU A N 1
ATOM 1174 C CA . LEU A 1 81 ? -6.921 -3.730 -2.079 1.00 0.00 74 LEU A CA 1
ATOM 1175 C C . LEU A 1 81 ? -7.460 -2.474 -2.785 1.00 0.00 74 LEU A C 1
ATOM 1176 O O . LEU A 1 81 ? -7.435 -1.399 -2.197 1.00 0.00 74 LEU A O 1
ATOM 1192 N N . ASP A 1 82 ? -7.950 -2.589 -4.021 1.00 0.00 75 ASP A N 1
ATOM 1193 C CA . ASP A 1 82 ? -8.405 -1.433 -4.810 1.00 0.00 75 ASP A CA 1
ATOM 1194 C C . ASP A 1 82 ? -9.686 -0.804 -4.231 1.00 0.00 75 ASP A C 1
ATOM 1195 O O . ASP A 1 82 ? -9.827 0.420 -4.193 1.00 0.00 75 ASP A O 1
ATOM 1204 N N . ALA A 1 83 ? -10.563 -1.631 -3.650 1.00 0.00 76 ALA A N 1
ATOM 1205 C CA . ALA A 1 83 ? -11.708 -1.171 -2.869 1.00 0.00 76 ALA A CA 1
ATOM 1206 C C . ALA A 1 83 ? -11.294 -0.408 -1.593 1.00 0.00 76 ALA A C 1
ATOM 1207 O O . ALA A 1 83 ? -11.917 0.601 -1.264 1.00 0.00 76 ALA A O 1
ATOM 1214 N N . ALA A 1 84 ? -10.229 -0.839 -0.903 1.00 0.00 77 ALA A N 1
ATOM 1215 C CA . ALA A 1 84 ? -9.695 -0.127 0.264 1.00 0.00 77 ALA A CA 1
ATOM 1216 C C . ALA A 1 84 ? -9.056 1.221 -0.124 1.00 0.00 77 ALA A C 1
ATOM 1217 O O . ALA A 1 84 ? -9.268 2.224 0.555 1.00 0.00 77 ALA A O 1
ATOM 1224 N N . ILE A 1 85 ? -8.323 1.271 -1.244 1.00 0.00 78 ILE A N 1
ATOM 1225 C CA . ILE A 1 85 ? -7.785 2.523 -1.801 1.00 0.00 78 ILE A CA 1
ATOM 1226 C C . ILE A 1 85 ? -8.923 3.471 -2.200 1.00 0.00 78 ILE A C 1
ATOM 1227 O O . ILE A 1 85 ? -8.902 4.634 -1.809 1.00 0.00 78 ILE A O 1
ATOM 1243 N N . THR A 1 86 ? -9.935 2.983 -2.917 1.00 0.00 79 THR A N 1
ATOM 1244 C CA . THR A 1 86 ? -11.092 3.789 -3.342 1.00 0.00 79 THR A CA 1
ATOM 1245 C C . THR A 1 86 ? -11.871 4.350 -2.147 1.00 0.00 79 THR A C 1
ATOM 1246 O O . THR A 1 86 ? -12.249 5.519 -2.169 1.00 0.00 79 THR A O 1
ATOM 1257 N N . PHE A 1 87 ? -12.051 3.580 -1.066 1.00 0.00 80 PHE A N 1
ATOM 1258 C CA . PHE A 1 87 ? -12.692 4.086 0.153 1.00 0.00 80 PHE A CA 1
ATOM 1259 C C . PHE A 1 87 ? -11.951 5.297 0.738 1.00 0.00 80 PHE A C 1
ATOM 1260 O O . PHE A 1 87 ? -12.584 6.306 1.039 1.00 0.00 80 PHE A O 1
ATOM 1277 N N . TYR A 1 88 ? -10.620 5.244 0.824 1.00 0.00 81 TYR A N 1
ATOM 1278 C CA . TYR A 1 88 ? -9.811 6.373 1.297 1.00 0.00 81 TYR A CA 1
ATOM 1279 C C . TYR A 1 88 ? -9.516 7.439 0.217 1.00 0.00 81 TYR A C 1
ATOM 1280 O O . TYR A 1 88 ? -8.758 8.371 0.477 1.00 0.00 81 TYR A O 1
ATOM 1298 N N . MET A 1 89 ? -10.105 7.341 -0.984 1.00 0.00 82 MET A N 1
ATOM 1299 C CA . MET A 1 89 ? -10.239 8.483 -1.908 1.00 0.00 82 MET A CA 1
ATOM 1300 C C . MET A 1 89 ? -11.516 9.284 -1.621 1.00 0.00 82 MET A C 1
ATOM 1301 O O . MET A 1 89 ? -11.480 10.512 -1.623 1.00 0.00 82 MET A O 1
ATOM 1315 N N . GLU A 1 90 ? -12.628 8.592 -1.346 1.00 0.00 83 GLU A N 1
ATOM 1316 C CA . GLU A 1 90 ? -13.919 9.210 -0.998 1.00 0.00 83 GLU A CA 1
ATOM 1317 C C . GLU A 1 90 ? -13.931 9.790 0.431 1.00 0.00 83 GLU A C 1
ATOM 1318 O O . GLU A 1 90 ? -14.576 10.810 0.676 1.00 0.00 83 GLU A O 1
ATOM 1330 N N . HIS A 1 91 ? -13.213 9.159 1.370 1.00 0.00 84 HIS A N 1
ATOM 1331 C CA . HIS A 1 91 ? -13.150 9.539 2.789 1.00 0.00 84 HIS A CA 1
ATOM 1332 C C . HIS A 1 91 ? -11.712 9.819 3.245 1.00 0.00 84 HIS A C 1
ATOM 1333 O O . HIS A 1 91 ? -10.748 9.319 2.667 1.00 0.00 84 HIS A O 1
ATOM 1347 N N . GLU A 1 92 ? -11.554 10.600 4.314 1.00 0.00 85 GLU A N 1
ATOM 1348 C CA . GLU A 1 92 ? -10.252 10.829 4.954 1.00 0.00 85 GLU A CA 1
ATOM 1349 C C . GLU A 1 92 ? -9.764 9.575 5.708 1.00 0.00 85 GLU A C 1
ATOM 1350 O O . GLU A 1 92 ? -10.565 8.805 6.240 1.00 0.00 85 GLU A O 1
ATOM 1362 N N . LEU A 1 93 ? -8.443 9.357 5.736 1.00 0.00 86 LEU A N 1
ATOM 1363 C CA . LEU A 1 93 ? -7.808 8.180 6.346 1.00 0.00 86 LEU A CA 1
ATOM 1364 C C . LEU A 1 93 ? -7.481 8.426 7.832 1.00 0.00 86 LEU A C 1
ATOM 1365 O O . LEU A 1 93 ? -7.926 7.674 8.695 1.00 0.00 86 LEU A O 1
ATOM 1381 N N . GLU A 1 94 ? -6.722 9.485 8.125 1.00 0.00 87 GLU A N 1
ATOM 1382 C CA . GLU A 1 94 ? -6.359 9.923 9.489 1.00 0.00 87 GLU A CA 1
ATOM 1383 C C . GLU A 1 94 ? -6.100 11.442 9.528 1.00 0.00 87 GLU A C 1
ATOM 1384 O O . GLU A 1 94 ? -6.625 12.135 10.399 1.00 0.00 87 GLU A O 1
ATOM 1396 N N . TYR A 1 95 ? -5.328 11.985 8.574 1.00 0.00 88 TYR A N 1
ATOM 1397 C CA . TYR A 1 95 ? -5.094 13.434 8.446 1.00 0.00 88 TYR A CA 1
ATOM 1398 C C . TYR A 1 95 ? -5.567 14.024 7.108 1.00 0.00 88 TYR A C 1
ATOM 1399 O O . TYR A 1 95 ? -5.697 15.243 6.997 1.00 0.00 88 TYR A O 1
ATOM 1417 N N . SER A 1 96 ? -5.741 13.197 6.074 1.00 0.00 89 SER A N 1
ATOM 1418 C CA . SER A 1 96 ? -6.231 13.600 4.750 1.00 0.00 89 SER A CA 1
ATOM 1419 C C . SER A 1 96 ? -6.770 12.375 3.994 1.00 0.00 89 SER A C 1
ATOM 1420 O O . SER A 1 96 ? -6.637 11.243 4.465 1.00 0.00 89 SER A O 1
ATOM 1428 N N . SER A 1 97 ? -7.351 12.572 2.810 1.00 0.00 90 SER A N 1
ATOM 1429 C CA . SER A 1 97 ? -7.660 11.492 1.857 1.00 0.00 90 SER A CA 1
ATOM 1430 C C . SER A 1 97 ? -6.507 11.234 0.872 1.00 0.00 90 SER A C 1
ATOM 1431 O O . SER A 1 97 ? -5.620 12.074 0.666 1.00 0.00 90 SER A O 1
ATOM 1439 N N . LEU A 1 98 ? -6.515 10.047 0.258 1.00 0.00 91 LEU A N 1
ATOM 1440 C CA . LEU A 1 98 ? -5.607 9.646 -0.816 1.00 0.00 91 LEU A CA 1
ATOM 1441 C C . LEU A 1 98 ? -5.848 10.495 -2.073 1.00 0.00 91 LEU A C 1
ATOM 1442 O O . LEU A 1 98 ? -6.990 10.739 -2.452 1.00 0.00 91 LEU A O 1
ATOM 1458 N N . LYS A 1 99 ? -4.771 10.911 -2.754 1.00 0.00 92 LYS A N 1
ATOM 1459 C CA . LYS A 1 99 ? -4.856 11.800 -3.932 1.00 0.00 92 LYS A CA 1
ATOM 1460 C C . LYS A 1 99 ? -4.151 11.255 -5.174 1.00 0.00 92 LYS A C 1
ATOM 1461 O O . LYS A 1 99 ? -4.657 11.439 -6.276 1.00 0.00 92 LYS A O 1
ATOM 1480 N N . GLN A 1 100 ? -3.001 10.587 -5.030 1.00 0.00 93 GLN A N 1
ATOM 1481 C CA . GLN A 1 100 ? -2.248 10.060 -6.182 1.00 0.00 93 GLN A CA 1
ATOM 1482 C C . GLN A 1 100 ? -1.294 8.892 -5.842 1.00 0.00 93 GLN A C 1
ATOM 1483 O O . GLN A 1 100 ? -0.666 8.903 -4.779 1.00 0.00 93 GLN A O 1
ATOM 1497 N N . PRO A 1 101 ? -1.113 7.910 -6.747 1.00 0.00 94 PRO A N 1
ATOM 1498 C CA . PRO A 1 101 ? -0.131 6.841 -6.575 1.00 0.00 94 PRO A CA 1
ATOM 1499 C C . PRO A 1 101 ? 1.312 7.348 -6.756 1.00 0.00 94 PRO A C 1
ATOM 1500 O O . PRO A 1 101 ? 1.608 8.131 -7.668 1.00 0.00 94 PRO A O 1
ATOM 1511 N N . LEU A 1 102 ? 2.238 6.853 -5.930 1.00 0.00 95 LEU A N 1
ATOM 1512 C CA . LEU A 1 102 ? 3.672 7.075 -6.118 1.00 0.00 95 LEU A CA 1
ATOM 1513 C C . LEU A 1 102 ? 4.145 6.486 -7.459 1.00 0.00 95 LEU A C 1
ATOM 1514 O O . LEU A 1 102 ? 3.878 5.328 -7.771 1.00 0.00 95 LEU A O 1
ATOM 1530 N N . GLN A 1 103 ? 4.892 7.295 -8.212 1.00 0.00 96 GLN A N 1
ATOM 1531 C CA . GLN A 1 103 ? 5.451 6.956 -9.524 1.00 0.00 96 GLN A CA 1
ATOM 1532 C C . GLN A 1 103 ? 6.504 5.833 -9.446 1.00 0.00 96 GLN A C 1
ATOM 1533 O O . GLN A 1 103 ? 7.147 5.651 -8.412 1.00 0.00 96 GLN A O 1
ATOM 1547 N N . ARG A 1 104 ? 6.707 5.125 -10.561 1.00 0.00 97 ARG A N 1
ATOM 1548 C CA . ARG A 1 104 ? 7.718 4.077 -10.779 1.00 0.00 97 ARG A CA 1
ATOM 1549 C C . ARG A 1 104 ? 8.063 3.978 -12.265 1.00 0.00 97 ARG A C 1
ATOM 1550 O O . ARG A 1 104 ? 7.116 4.146 -13.067 1.00 0.00 97 ARG A O 1
ATOM 1572 N N . GLY A 1 1 ? 14.922 -18.848 -13.438 1.00 0.00 -6 GLY A N 2
ATOM 1573 C CA . GLY A 1 1 ? 13.978 -18.539 -12.341 1.00 0.00 -6 GLY A CA 2
ATOM 1574 C C . GLY A 1 1 ? 13.236 -17.230 -12.579 1.00 0.00 -6 GLY A C 2
ATOM 1575 O O . GLY A 1 1 ? 13.680 -16.385 -13.360 1.00 0.00 -6 GLY A O 2
ATOM 1581 N N . SER A 1 2 ? 12.100 -17.043 -11.900 1.00 0.00 -5 SER A N 2
ATOM 1582 C CA . SER A 1 2 ? 11.238 -15.848 -12.013 1.00 0.00 -5 SER A CA 2
ATOM 1583 C C . SER A 1 2 ? 11.713 -14.642 -11.185 1.00 0.00 -5 SER A C 2
ATOM 1584 O O . SER A 1 2 ? 11.335 -13.507 -11.479 1.00 0.00 -5 SER A O 2
ATOM 1592 N N . SER A 1 3 ? 12.522 -14.882 -10.143 1.00 0.00 -4 SER A N 2
ATOM 1593 C CA . SER A 1 3 ? 12.971 -13.896 -9.138 1.00 0.00 -4 SER A CA 2
ATOM 1594 C C . SER A 1 3 ? 11.838 -13.170 -8.378 1.00 0.00 -4 SER A C 2
ATOM 1595 O O . SER A 1 3 ? 12.074 -12.139 -7.742 1.00 0.00 -4 SER A O 2
ATOM 1603 N N . GLY A 1 4 ? 10.610 -13.703 -8.415 1.00 0.00 -3 GLY A N 2
ATOM 1604 C CA . GLY A 1 4 ? 9.431 -13.168 -7.723 1.00 0.00 -3 GLY A CA 2
ATOM 1605 C C . GLY A 1 4 ? 8.110 -13.631 -8.346 1.00 0.00 -3 GLY A C 2
ATOM 1606 O O . GLY A 1 4 ? 8.040 -13.912 -9.545 1.00 0.00 -3 GLY A O 2
ATOM 1610 N N . SER A 1 5 ? 7.042 -13.693 -7.545 1.00 0.00 -2 SER A N 2
ATOM 1611 C CA . SER A 1 5 ? 5.726 -14.220 -7.960 1.00 0.00 -2 SER A CA 2
ATOM 1612 C C . SER A 1 5 ? 5.062 -13.410 -9.084 1.00 0.00 -2 SER A C 2
ATOM 1613 O O . SER A 1 5 ? 4.354 -13.972 -9.922 1.00 0.00 -2 SER A O 2
ATOM 1621 N N . SER A 1 6 ? 5.342 -12.105 -9.168 1.00 0.00 -1 SER A N 2
ATOM 1622 C CA . SER A 1 6 ? 4.912 -11.232 -10.272 1.00 0.00 -1 SER A CA 2
ATOM 1623 C C . SER A 1 6 ? 5.538 -11.611 -11.623 1.00 0.00 -1 SER A C 2
ATOM 1624 O O . SER A 1 6 ? 4.944 -11.345 -12.668 1.00 0.00 -1 SER A O 2
ATOM 1632 N N . GLY A 1 7 ? 6.690 -12.295 -11.627 1.00 0.00 0 GLY A N 2
ATOM 1633 C CA . GLY A 1 7 ? 7.332 -12.841 -12.828 1.00 0.00 0 GLY A CA 2
ATOM 1634 C C . GLY A 1 7 ? 6.612 -14.062 -13.420 1.00 0.00 0 GLY A C 2
ATOM 1635 O O . GLY A 1 7 ? 6.731 -14.315 -14.620 1.00 0.00 0 GLY A O 2
ATOM 1639 N N . MET A 1 8 ? 5.818 -14.786 -12.620 1.00 0.00 1 MET A N 2
ATOM 1640 C CA . MET A 1 8 ? 4.969 -15.894 -13.088 1.00 0.00 1 MET A CA 2
ATOM 1641 C C . MET A 1 8 ? 3.682 -15.381 -13.762 1.00 0.00 1 MET A C 2
ATOM 1642 O O . MET A 1 8 ? 3.244 -15.934 -14.772 1.00 0.00 1 MET A O 2
ATOM 1656 N N . ALA A 1 9 ? 3.102 -14.294 -13.238 1.00 0.00 2 ALA A N 2
ATOM 1657 C CA . ALA A 1 9 ? 1.936 -13.616 -13.815 1.00 0.00 2 ALA A CA 2
ATOM 1658 C C . ALA A 1 9 ? 2.287 -12.623 -14.948 1.00 0.00 2 ALA A C 2
ATOM 1659 O O . ALA A 1 9 ? 1.405 -12.188 -15.691 1.00 0.00 2 ALA A O 2
ATOM 1666 N N . GLU A 1 10 ? 3.566 -12.251 -15.063 1.00 0.00 3 GLU A N 2
ATOM 1667 C CA . GLU A 1 10 ? 4.117 -11.195 -15.935 1.00 0.00 3 GLU A CA 2
ATOM 1668 C C . GLU A 1 10 ? 3.493 -9.791 -15.728 1.00 0.00 3 GLU A C 2
ATOM 1669 O O . GLU A 1 10 ? 3.637 -8.905 -16.576 1.00 0.00 3 GLU A O 2
ATOM 1681 N N . ALA A 1 11 ? 2.803 -9.574 -14.600 1.00 0.00 4 ALA A N 2
ATOM 1682 C CA . ALA A 1 11 ? 2.111 -8.332 -14.245 1.00 0.00 4 ALA A CA 2
ATOM 1683 C C . ALA A 1 11 ? 1.912 -8.188 -12.720 1.00 0.00 4 ALA A C 2
ATOM 1684 O O . ALA A 1 11 ? 1.857 -9.181 -11.988 1.00 0.00 4 ALA A O 2
ATOM 1691 N N . ALA A 1 12 ? 1.763 -6.943 -12.257 1.00 0.00 5 ALA A N 2
ATOM 1692 C CA . ALA A 1 12 ? 1.360 -6.573 -10.896 1.00 0.00 5 ALA A CA 2
ATOM 1693 C C . ALA A 1 12 ? 0.707 -5.173 -10.879 1.00 0.00 5 ALA A C 2
ATOM 1694 O O . ALA A 1 12 ? 0.986 -4.346 -11.754 1.00 0.00 5 ALA A O 2
ATOM 1701 N N . ALA A 1 13 ? -0.121 -4.885 -9.868 1.00 0.00 6 ALA A N 2
ATOM 1702 C CA . ALA A 1 13 ? -0.749 -3.572 -9.665 1.00 0.00 6 ALA A CA 2
ATOM 1703 C C . ALA A 1 13 ? 0.302 -2.447 -9.510 1.00 0.00 6 ALA A C 2
ATOM 1704 O O . ALA A 1 13 ? 1.366 -2.693 -8.930 1.00 0.00 6 ALA A O 2
ATOM 1711 N N . PRO A 1 14 ? 0.050 -1.213 -9.993 1.00 0.00 7 PRO A N 2
ATOM 1712 C CA . PRO A 1 14 ? 1.073 -0.161 -10.062 1.00 0.00 7 PRO A CA 2
ATOM 1713 C C . PRO A 1 14 ? 1.591 0.270 -8.680 1.00 0.00 7 PRO A C 2
ATOM 1714 O O . PRO A 1 14 ? 2.774 0.571 -8.532 1.00 0.00 7 PRO A O 2
ATOM 1725 N N . TRP A 1 15 ? 0.731 0.227 -7.660 1.00 0.00 8 TRP A N 2
ATOM 1726 C CA . TRP A 1 15 ? 1.067 0.479 -6.255 1.00 0.00 8 TRP A CA 2
ATOM 1727 C C . TRP A 1 15 ? 1.777 -0.691 -5.558 1.00 0.00 8 TRP A C 2
ATOM 1728 O O . TRP A 1 15 ? 2.276 -0.504 -4.451 1.00 0.00 8 TRP A O 2
ATOM 1749 N N . TYR A 1 16 ? 1.852 -1.888 -6.148 1.00 0.00 9 TYR A N 2
ATOM 1750 C CA . TYR A 1 16 ? 2.547 -3.029 -5.545 1.00 0.00 9 TYR A CA 2
ATOM 1751 C C . TYR A 1 16 ? 4.047 -3.025 -5.882 1.00 0.00 9 TYR A C 2
ATOM 1752 O O . TYR A 1 16 ? 4.424 -2.865 -7.046 1.00 0.00 9 TYR A O 2
ATOM 1770 N N . HIS A 1 17 ? 4.897 -3.212 -4.867 1.00 0.00 10 HIS A N 2
ATOM 1771 C CA . HIS A 1 17 ? 6.368 -3.164 -4.953 1.00 0.00 10 HIS A CA 2
ATOM 1772 C C . HIS A 1 17 ? 7.077 -4.461 -4.503 1.00 0.00 10 HIS A C 2
ATOM 1773 O O . HIS A 1 17 ? 8.310 -4.516 -4.491 1.00 0.00 10 HIS A O 2
ATOM 1787 N N . GLY A 1 18 ? 6.340 -5.523 -4.154 1.00 0.00 11 GLY A N 2
ATOM 1788 C CA . GLY A 1 18 ? 6.928 -6.819 -3.783 1.00 0.00 11 GLY A CA 2
ATOM 1789 C C . GLY A 1 18 ? 7.709 -6.784 -2.460 1.00 0.00 11 GLY A C 2
ATOM 1790 O O . GLY A 1 18 ? 7.218 -6.184 -1.501 1.00 0.00 11 GLY A O 2
ATOM 1794 N N . PRO A 1 19 ? 8.896 -7.417 -2.357 1.00 0.00 12 PRO A N 2
ATOM 1795 C CA . PRO A 1 19 ? 9.664 -7.558 -1.112 1.00 0.00 12 PRO A CA 2
ATOM 1796 C C . PRO A 1 19 ? 10.432 -6.278 -0.708 1.00 0.00 12 PRO A C 2
ATOM 1797 O O . PRO A 1 19 ? 11.631 -6.309 -0.417 1.00 0.00 12 PRO A O 2
ATOM 1808 N N . LEU A 1 20 ? 9.740 -5.135 -0.687 1.00 0.00 13 LEU A N 2
ATOM 1809 C CA . LEU A 1 20 ? 10.248 -3.857 -0.181 1.00 0.00 13 LEU A CA 2
ATOM 1810 C C . LEU A 1 20 ? 10.305 -3.864 1.363 1.00 0.00 13 LEU A C 2
ATOM 1811 O O . LEU A 1 20 ? 9.492 -4.524 2.016 1.00 0.00 13 LEU A O 2
ATOM 1827 N N . SER A 1 21 ? 11.222 -3.091 1.948 1.00 0.00 14 SER A N 2
ATOM 1828 C CA . SER A 1 21 ? 11.364 -2.900 3.406 1.00 0.00 14 SER A CA 2
ATOM 1829 C C . SER A 1 21 ? 10.881 -1.513 3.853 1.00 0.00 14 SER A C 2
ATOM 1830 O O . SER A 1 21 ? 10.780 -0.595 3.034 1.00 0.00 14 SER A O 2
ATOM 1838 N N . ARG A 1 22 ? 10.620 -1.328 5.158 1.00 0.00 15 ARG A N 2
ATOM 1839 C CA . ARG A 1 22 ? 10.181 -0.037 5.736 1.00 0.00 15 ARG A CA 2
ATOM 1840 C C . ARG A 1 22 ? 11.112 1.119 5.369 1.00 0.00 15 ARG A C 2
ATOM 1841 O O . ARG A 1 22 ? 10.637 2.142 4.893 1.00 0.00 15 ARG A O 2
ATOM 1862 N N . THR A 1 23 ? 12.425 0.934 5.506 1.00 0.00 16 THR A N 2
ATOM 1863 C CA . THR A 1 23 ? 13.435 1.967 5.208 1.00 0.00 16 THR A CA 2
ATOM 1864 C C . THR A 1 23 ? 13.383 2.431 3.747 1.00 0.00 16 THR A C 2
ATOM 1865 O O . THR A 1 23 ? 13.503 3.625 3.468 1.00 0.00 16 THR A O 2
ATOM 1876 N N . ASP A 1 24 ? 13.148 1.511 2.808 1.00 0.00 17 ASP A N 2
ATOM 1877 C CA . ASP A 1 24 ? 13.002 1.814 1.379 1.00 0.00 17 ASP A CA 2
ATOM 1878 C C . ASP A 1 24 ? 11.662 2.500 1.069 1.00 0.00 17 ASP A C 2
ATOM 1879 O O . ASP A 1 24 ? 11.625 3.457 0.294 1.00 0.00 17 ASP A O 2
ATOM 1888 N N . ALA A 1 25 ? 10.574 2.069 1.716 1.00 0.00 18 ALA A N 2
ATOM 1889 C CA . ALA A 1 25 ? 9.267 2.720 1.619 1.00 0.00 18 ALA A CA 2
ATOM 1890 C C . ALA A 1 25 ? 9.300 4.160 2.168 1.00 0.00 18 ALA A C 2
ATOM 1891 O O . ALA A 1 25 ? 8.783 5.077 1.530 1.00 0.00 18 ALA A O 2
ATOM 1898 N N . GLU A 1 26 ? 9.967 4.383 3.306 1.00 0.00 19 GLU A N 2
ATOM 1899 C CA . GLU A 1 26 ? 10.167 5.708 3.903 1.00 0.00 19 GLU A CA 2
ATOM 1900 C C . GLU A 1 26 ? 10.986 6.628 2.991 1.00 0.00 19 GLU A C 2
ATOM 1901 O O . GLU A 1 26 ? 10.555 7.747 2.712 1.00 0.00 19 GLU A O 2
ATOM 1913 N N . ASN A 1 27 ? 12.126 6.162 2.467 1.00 0.00 20 ASN A N 2
ATOM 1914 C CA . ASN A 1 27 ? 12.958 6.957 1.554 1.00 0.00 20 ASN A CA 2
ATOM 1915 C C . ASN A 1 27 ? 12.246 7.266 0.225 1.00 0.00 20 ASN A C 2
ATOM 1916 O O . ASN A 1 27 ? 12.463 8.335 -0.347 1.00 0.00 20 ASN A O 2
ATOM 1927 N N . SER A 1 28 ? 11.366 6.379 -0.249 1.00 0.00 21 SER A N 2
ATOM 1928 C CA . SER A 1 28 ? 10.557 6.616 -1.452 1.00 0.00 21 SER A CA 2
ATOM 1929 C C . SER A 1 28 ? 9.474 7.675 -1.219 1.00 0.00 21 SER A C 2
ATOM 1930 O O . SER A 1 28 ? 9.350 8.615 -2.003 1.00 0.00 21 SER A O 2
ATOM 1938 N N . LEU A 1 29 ? 8.704 7.565 -0.131 1.00 0.00 22 LEU A N 2
ATOM 1939 C CA . LEU A 1 29 ? 7.550 8.437 0.132 1.00 0.00 22 LEU A CA 2
ATOM 1940 C C . LEU A 1 29 ? 7.920 9.798 0.738 1.00 0.00 22 LEU A C 2
ATOM 1941 O O . LEU A 1 29 ? 7.212 10.771 0.486 1.00 0.00 22 LEU A O 2
ATOM 1957 N N . LEU A 1 30 ? 9.041 9.911 1.458 1.00 0.00 23 LEU A N 2
ATOM 1958 C CA . LEU A 1 30 ? 9.558 11.197 1.954 1.00 0.00 23 LEU A CA 2
ATOM 1959 C C . LEU A 1 30 ? 9.955 12.152 0.808 1.00 0.00 23 LEU A C 2
ATOM 1960 O O . LEU A 1 30 ? 9.924 13.373 0.975 1.00 0.00 23 LEU A O 2
ATOM 1976 N N . ARG A 1 31 ? 10.285 11.602 -0.371 1.00 0.00 24 ARG A N 2
ATOM 1977 C CA . ARG A 1 31 ? 10.615 12.346 -1.601 1.00 0.00 24 ARG A CA 2
ATOM 1978 C C . ARG A 1 31 ? 9.391 12.671 -2.476 1.00 0.00 24 ARG A C 2
ATOM 1979 O O . ARG A 1 31 ? 9.508 13.470 -3.407 1.00 0.00 24 ARG A O 2
ATOM 2000 N N . MET A 1 32 ? 8.231 12.072 -2.192 1.00 0.00 25 MET A N 2
ATOM 2001 C CA . MET A 1 32 ? 6.985 12.209 -2.963 1.00 0.00 25 MET A CA 2
ATOM 2002 C C . MET A 1 32 ? 5.980 13.197 -2.332 1.00 0.00 25 MET A C 2
ATOM 2003 O O . MET A 1 32 ? 6.081 13.503 -1.138 1.00 0.00 25 MET A O 2
ATOM 2017 N N . PRO A 1 33 ? 4.992 13.696 -3.106 1.00 0.00 26 PRO A N 2
ATOM 2018 C CA . PRO A 1 33 ? 3.881 14.496 -2.582 1.00 0.00 26 PRO A CA 2
ATOM 2019 C C . PRO A 1 33 ? 2.964 13.694 -1.643 1.00 0.00 26 PRO A C 2
ATOM 2020 O O . PRO A 1 33 ? 2.991 12.460 -1.620 1.00 0.00 26 PRO A O 2
ATOM 2031 N N . GLU A 1 34 ? 2.125 14.401 -0.881 1.00 0.00 27 GLU A N 2
ATOM 2032 C CA . GLU A 1 34 ? 1.140 13.828 0.050 1.00 0.00 27 GLU A CA 2
ATOM 2033 C C . GLU A 1 34 ? 0.152 12.875 -0.642 1.00 0.00 27 GLU A C 2
ATOM 2034 O O . GLU A 1 34 ? -0.329 13.135 -1.750 1.00 0.00 27 GLU A O 2
ATOM 2046 N N . GLY A 1 35 ? -0.176 11.774 0.039 1.00 0.00 28 GLY A N 2
ATOM 2047 C CA . GLY A 1 35 ? -1.108 10.759 -0.442 1.00 0.00 28 GLY A CA 2
ATOM 2048 C C . GLY A 1 35 ? -0.506 9.795 -1.469 1.00 0.00 28 GLY A C 2
ATOM 2049 O O . GLY A 1 35 ? -1.250 9.042 -2.104 1.00 0.00 28 GLY A O 2
ATOM 2053 N N . THR A 1 36 ? 0.819 9.811 -1.647 1.00 0.00 29 THR A N 2
ATOM 2054 C CA . THR A 1 36 ? 1.540 8.796 -2.423 1.00 0.00 29 THR A CA 2
ATOM 2055 C C . THR A 1 36 ? 1.618 7.513 -1.609 1.00 0.00 29 THR A C 2
ATOM 2056 O O . THR A 1 36 ? 2.067 7.546 -0.463 1.00 0.00 29 THR A O 2
ATOM 2067 N N . PHE A 1 37 ? 1.198 6.382 -2.180 1.00 0.00 30 PHE A N 2
ATOM 2068 C CA . PHE A 1 37 ? 1.130 5.116 -1.458 1.00 0.00 30 PHE A CA 2
ATOM 2069 C C . PHE A 1 37 ? 1.736 3.934 -2.216 1.00 0.00 30 PHE A C 2
ATOM 2070 O O . PHE A 1 37 ? 1.887 3.956 -3.441 1.00 0.00 30 PHE A O 2
ATOM 2087 N N . LEU A 1 38 ? 2.068 2.888 -1.462 1.00 0.00 31 LEU A N 2
ATOM 2088 C CA . LEU A 1 38 ? 2.587 1.619 -1.969 1.00 0.00 31 LEU A CA 2
ATOM 2089 C C . LEU A 1 38 ? 2.093 0.448 -1.120 1.00 0.00 31 LEU A C 2
ATOM 2090 O O . LEU A 1 38 ? 1.740 0.628 0.046 1.00 0.00 31 LEU A O 2
ATOM 2106 N N . VAL A 1 39 ? 2.125 -0.757 -1.683 1.00 0.00 32 VAL A N 2
ATOM 2107 C CA . VAL A 1 39 ? 1.881 -2.018 -0.976 1.00 0.00 32 VAL A CA 2
ATOM 2108 C C . VAL A 1 39 ? 3.050 -2.973 -1.207 1.00 0.00 32 VAL A C 2
ATOM 2109 O O . VAL A 1 39 ? 3.581 -3.068 -2.315 1.00 0.00 32 VAL A O 2
ATOM 2122 N N . ARG A 1 40 ? 3.468 -3.672 -0.152 1.00 0.00 33 ARG A N 2
ATOM 2123 C CA . ARG A 1 40 ? 4.639 -4.565 -0.137 1.00 0.00 33 ARG A CA 2
ATOM 2124 C C . ARG A 1 40 ? 4.348 -5.879 0.592 1.00 0.00 33 ARG A C 2
ATOM 2125 O O . ARG A 1 40 ? 3.418 -5.952 1.394 1.00 0.00 33 ARG A O 2
ATOM 2146 N N . ASP A 1 41 ? 5.154 -6.907 0.338 1.00 0.00 34 ASP A N 2
ATOM 2147 C CA . ASP A 1 41 ? 5.159 -8.155 1.115 1.00 0.00 34 ASP A CA 2
ATOM 2148 C C . ASP A 1 41 ? 5.527 -7.872 2.587 1.00 0.00 34 ASP A C 2
ATOM 2149 O O . ASP A 1 41 ? 6.462 -7.117 2.868 1.00 0.00 34 ASP A O 2
ATOM 2158 N N . SER A 1 42 ? 4.776 -8.443 3.533 1.00 0.00 35 SER A N 2
ATOM 2159 C CA . SER A 1 42 ? 4.870 -8.072 4.953 1.00 0.00 35 SER A CA 2
ATOM 2160 C C . SER A 1 42 ? 6.098 -8.637 5.674 1.00 0.00 35 SER A C 2
ATOM 2161 O O . SER A 1 42 ? 6.441 -9.816 5.543 1.00 0.00 35 SER A O 2
ATOM 2169 N N . THR A 1 43 ? 6.752 -7.787 6.471 1.00 0.00 36 THR A N 2
ATOM 2170 C CA . THR A 1 43 ? 7.992 -8.104 7.195 1.00 0.00 36 THR A CA 2
ATOM 2171 C C . THR A 1 43 ? 7.769 -9.244 8.195 1.00 0.00 36 THR A C 2
ATOM 2172 O O . THR A 1 43 ? 6.929 -9.140 9.094 1.00 0.00 36 THR A O 2
ATOM 2183 N N . SER A 1 44 ? 8.516 -10.342 8.035 1.00 0.00 37 SER A N 2
ATOM 2184 C CA . SER A 1 44 ? 8.448 -11.560 8.869 1.00 0.00 37 SER A CA 2
ATOM 2185 C C . SER A 1 44 ? 7.038 -12.173 9.025 1.00 0.00 37 SER A C 2
ATOM 2186 O O . SER A 1 44 ? 6.771 -12.882 9.999 1.00 0.00 37 SER A O 2
ATOM 2194 N N . SER A 1 45 ? 6.130 -11.909 8.075 1.00 0.00 38 SER A N 2
ATOM 2195 C CA . SER A 1 45 ? 4.708 -12.298 8.125 1.00 0.00 38 SER A CA 2
ATOM 2196 C C . SER A 1 45 ? 4.262 -12.933 6.791 1.00 0.00 38 SER A C 2
ATOM 2197 O O . SER A 1 45 ? 3.704 -12.241 5.933 1.00 0.00 38 SER A O 2
ATOM 2205 N N . PRO A 1 46 ? 4.525 -14.239 6.567 1.00 0.00 39 PRO A N 2
ATOM 2206 C CA . PRO A 1 46 ? 4.243 -14.909 5.294 1.00 0.00 39 PRO A CA 2
ATOM 2207 C C . PRO A 1 46 ? 2.764 -14.851 4.882 1.00 0.00 39 PRO A C 2
ATOM 2208 O O . PRO A 1 46 ? 1.866 -15.114 5.687 1.00 0.00 39 PRO A O 2
ATOM 2219 N N . GLY A 1 47 ? 2.509 -14.520 3.611 1.00 0.00 40 GLY A N 2
ATOM 2220 C CA . GLY A 1 47 ? 1.162 -14.407 3.031 1.00 0.00 40 GLY A CA 2
ATOM 2221 C C . GLY A 1 47 ? 0.388 -13.124 3.387 1.00 0.00 40 GLY A C 2
ATOM 2222 O O . GLY A 1 47 ? -0.724 -12.937 2.890 1.00 0.00 40 GLY A O 2
ATOM 2226 N N . ASP A 1 48 ? 0.958 -12.234 4.207 1.00 0.00 41 ASP A N 2
ATOM 2227 C CA . ASP A 1 48 ? 0.396 -10.917 4.543 1.00 0.00 41 ASP A CA 2
ATOM 2228 C C . ASP A 1 48 ? 1.104 -9.782 3.775 1.00 0.00 41 ASP A C 2
ATOM 2229 O O . ASP A 1 48 ? 2.209 -9.955 3.248 1.00 0.00 41 ASP A O 2
ATOM 2238 N N . TYR A 1 49 ? 0.487 -8.599 3.744 1.00 0.00 42 TYR A N 2
ATOM 2239 C CA . TYR A 1 49 ? 0.980 -7.405 3.042 1.00 0.00 42 TYR A CA 2
ATOM 2240 C C . TYR A 1 49 ? 1.030 -6.174 3.961 1.00 0.00 42 TYR A C 2
ATOM 2241 O O . TYR A 1 49 ? 0.524 -6.204 5.084 1.00 0.00 42 TYR A O 2
ATOM 2259 N N . VAL A 1 50 ? 1.643 -5.080 3.502 1.00 0.00 43 VAL A N 2
ATOM 2260 C CA . VAL A 1 50 ? 1.707 -3.793 4.222 1.00 0.00 43 VAL A CA 2
ATOM 2261 C C . VAL A 1 50 ? 1.454 -2.639 3.257 1.00 0.00 43 VAL A C 2
ATOM 2262 O O . VAL A 1 50 ? 2.106 -2.564 2.220 1.00 0.00 43 VAL A O 2
ATOM 2275 N N . LEU A 1 51 ? 0.543 -1.734 3.618 1.00 0.00 44 LEU A N 2
ATOM 2276 C CA . LEU A 1 51 ? 0.292 -0.454 2.954 1.00 0.00 44 LEU A CA 2
ATOM 2277 C C . LEU A 1 51 ? 1.170 0.614 3.606 1.00 0.00 44 LEU A C 2
ATOM 2278 O O . LEU A 1 51 ? 1.169 0.730 4.830 1.00 0.00 44 LEU A O 2
ATOM 2294 N N . SER A 1 52 ? 1.871 1.417 2.809 1.00 0.00 45 SER A N 2
ATOM 2295 C CA . SER A 1 52 ? 2.587 2.609 3.284 1.00 0.00 45 SER A CA 2
ATOM 2296 C C . SER A 1 52 ? 2.115 3.855 2.530 1.00 0.00 45 SER A C 2
ATOM 2297 O O . SER A 1 52 ? 1.857 3.765 1.329 1.00 0.00 45 SER A O 2
ATOM 2305 N N . CYS A 1 53 ? 1.989 5.003 3.205 1.00 0.00 46 CYS A N 2
ATOM 2306 C CA . CYS A 1 53 ? 1.466 6.250 2.620 1.00 0.00 46 CYS A CA 2
ATOM 2307 C C . CYS A 1 53 ? 2.199 7.504 3.141 1.00 0.00 46 CYS A C 2
ATOM 2308 O O . CYS A 1 53 ? 2.641 7.542 4.292 1.00 0.00 46 CYS A O 2
ATOM 2316 N N . SER A 1 54 ? 2.367 8.533 2.301 1.00 0.00 47 SER A N 2
ATOM 2317 C CA . SER A 1 54 ? 2.917 9.828 2.692 1.00 0.00 47 SER A CA 2
ATOM 2318 C C . SER A 1 54 ? 1.827 10.712 3.310 1.00 0.00 47 SER A C 2
ATOM 2319 O O . SER A 1 54 ? 0.983 11.295 2.627 1.00 0.00 47 SER A O 2
ATOM 2327 N N . GLU A 1 55 ? 1.839 10.806 4.636 1.00 0.00 48 GLU A N 2
ATOM 2328 C CA . GLU A 1 55 ? 0.837 11.534 5.434 1.00 0.00 48 GLU A CA 2
ATOM 2329 C C . GLU A 1 55 ? 1.474 12.470 6.472 1.00 0.00 48 GLU A C 2
ATOM 2330 O O . GLU A 1 55 ? 2.450 12.107 7.124 1.00 0.00 48 GLU A O 2
ATOM 2342 N N . ASN A 1 56 ? 0.890 13.659 6.675 1.00 0.00 49 ASN A N 2
ATOM 2343 C CA . ASN A 1 56 ? 1.229 14.606 7.751 1.00 0.00 49 ASN A CA 2
ATOM 2344 C C . ASN A 1 56 ? 2.735 14.967 7.806 1.00 0.00 49 ASN A C 2
ATOM 2345 O O . ASN A 1 56 ? 3.324 15.115 8.881 1.00 0.00 49 ASN A O 2
ATOM 2356 N N . GLY A 1 57 ? 3.379 15.060 6.637 1.00 0.00 50 GLY A N 2
ATOM 2357 C CA . GLY A 1 57 ? 4.810 15.363 6.506 1.00 0.00 50 GLY A CA 2
ATOM 2358 C C . GLY A 1 57 ? 5.765 14.218 6.892 1.00 0.00 50 GLY A C 2
ATOM 2359 O O . GLY A 1 57 ? 6.977 14.434 6.973 1.00 0.00 50 GLY A O 2
ATOM 2363 N N . LYS A 1 58 ? 5.236 13.009 7.125 1.00 0.00 51 LYS A N 2
ATOM 2364 C CA . LYS A 1 58 ? 5.960 11.767 7.452 1.00 0.00 51 LYS A CA 2
ATOM 2365 C C . LYS A 1 58 ? 5.484 10.601 6.567 1.00 0.00 51 LYS A C 2
ATOM 2366 O O . LYS A 1 58 ? 4.763 10.802 5.586 1.00 0.00 51 LYS A O 2
ATOM 2385 N N . VAL A 1 59 ? 5.892 9.376 6.903 1.00 0.00 52 VAL A N 2
ATOM 2386 C CA . VAL A 1 59 ? 5.448 8.136 6.242 1.00 0.00 52 VAL A CA 2
ATOM 2387 C C . VAL A 1 59 ? 4.793 7.203 7.262 1.00 0.00 52 VAL A C 2
ATOM 2388 O O . VAL A 1 59 ? 5.342 6.963 8.340 1.00 0.00 52 VAL A O 2
ATOM 2401 N N . THR A 1 60 ? 3.611 6.692 6.926 1.00 0.00 53 THR A N 2
ATOM 2402 C CA . THR A 1 60 ? 2.802 5.765 7.736 1.00 0.00 53 THR A CA 2
ATOM 2403 C C . THR A 1 60 ? 2.844 4.342 7.166 1.00 0.00 53 THR A C 2
ATOM 2404 O O . THR A 1 60 ? 3.154 4.160 5.988 1.00 0.00 53 THR A O 2
ATOM 2415 N N . HIS A 1 61 ? 2.548 3.331 7.996 1.00 0.00 54 HIS A N 2
ATOM 2416 C CA . HIS A 1 61 ? 2.555 1.904 7.628 1.00 0.00 54 HIS A CA 2
ATOM 2417 C C . HIS A 1 61 ? 1.401 1.137 8.307 1.00 0.00 54 HIS A C 2
ATOM 2418 O O . HIS A 1 61 ? 1.152 1.330 9.501 1.00 0.00 54 HIS A O 2
ATOM 2432 N N . TYR A 1 62 ? 0.739 0.235 7.574 1.00 0.00 55 TYR A N 2
ATOM 2433 C CA . TYR A 1 62 ? -0.440 -0.527 8.020 1.00 0.00 55 TYR A CA 2
ATOM 2434 C C . TYR A 1 62 ? -0.427 -1.967 7.498 1.00 0.00 55 TYR A C 2
ATOM 2435 O O . TYR A 1 62 ? -0.295 -2.181 6.292 1.00 0.00 55 TYR A O 2
ATOM 2453 N N . LYS A 1 63 ? -0.609 -2.965 8.371 1.00 0.00 56 LYS A N 2
ATOM 2454 C CA . LYS A 1 63 ? -0.649 -4.381 7.963 1.00 0.00 56 LYS A CA 2
ATOM 2455 C C . LYS A 1 63 ? -1.994 -4.741 7.318 1.00 0.00 56 LYS A C 2
ATOM 2456 O O . LYS A 1 63 ? -3.059 -4.479 7.881 1.00 0.00 56 LYS A O 2
ATOM 2475 N N . LEU A 1 64 ? -1.924 -5.370 6.148 1.00 0.00 57 LEU A N 2
ATOM 2476 C CA . LEU A 1 64 ? -3.028 -5.986 5.414 1.00 0.00 57 LEU A CA 2
ATOM 2477 C C . LEU A 1 64 ? -2.938 -7.507 5.630 1.00 0.00 57 LEU A C 2
ATOM 2478 O O . LEU A 1 64 ? -2.069 -8.181 5.070 1.00 0.00 57 LEU A O 2
ATOM 2494 N N . SER A 1 65 ? -3.821 -8.040 6.466 1.00 0.00 58 SER A N 2
ATOM 2495 C CA . SER A 1 65 ? -3.804 -9.426 6.947 1.00 0.00 58 SER A CA 2
ATOM 2496 C C . SER A 1 65 ? -4.698 -10.336 6.102 1.00 0.00 58 SER A C 2
ATOM 2497 O O . SER A 1 65 ? -5.800 -9.941 5.723 1.00 0.00 58 SER A O 2
ATOM 2505 N N . ALA A 1 66 ? -4.268 -11.569 5.837 1.00 0.00 59 ALA A N 2
ATOM 2506 C CA . ALA A 1 66 ? -5.089 -12.577 5.167 1.00 0.00 59 ALA A CA 2
ATOM 2507 C C . ALA A 1 66 ? -5.908 -13.405 6.179 1.00 0.00 59 ALA A C 2
ATOM 2508 O O . ALA A 1 66 ? -5.342 -14.067 7.053 1.00 0.00 59 ALA A O 2
ATOM 2515 N N . GLU A 1 67 ? -7.239 -13.413 6.040 1.00 0.00 60 GLU A N 2
ATOM 2516 C CA . GLU A 1 67 ? -8.156 -14.299 6.780 1.00 0.00 60 GLU A CA 2
ATOM 2517 C C . GLU A 1 67 ? -9.228 -14.873 5.838 1.00 0.00 60 GLU A C 2
ATOM 2518 O O . GLU A 1 67 ? -9.901 -14.127 5.130 1.00 0.00 60 GLU A O 2
ATOM 2530 N N . GLU A 1 68 ? -9.386 -16.203 5.812 1.00 0.00 61 GLU A N 2
ATOM 2531 C CA . GLU A 1 68 ? -10.330 -16.935 4.936 1.00 0.00 61 GLU A CA 2
ATOM 2532 C C . GLU A 1 68 ? -10.224 -16.580 3.431 1.00 0.00 61 GLU A C 2
ATOM 2533 O O . GLU A 1 68 ? -11.197 -16.642 2.675 1.00 0.00 61 GLU A O 2
ATOM 2545 N N . GLY A 1 69 ? -9.025 -16.180 2.994 1.00 0.00 62 GLY A N 2
ATOM 2546 C CA . GLY A 1 69 ? -8.723 -15.720 1.630 1.00 0.00 62 GLY A CA 2
ATOM 2547 C C . GLY A 1 69 ? -9.115 -14.263 1.326 1.00 0.00 62 GLY A C 2
ATOM 2548 O O . GLY A 1 69 ? -8.880 -13.794 0.210 1.00 0.00 62 GLY A O 2
ATOM 2552 N N . LYS A 1 70 ? -9.682 -13.537 2.300 1.00 0.00 63 LYS A N 2
ATOM 2553 C CA . LYS A 1 70 ? -10.026 -12.106 2.234 1.00 0.00 63 LYS A CA 2
ATOM 2554 C C . LYS A 1 70 ? -8.945 -11.229 2.877 1.00 0.00 63 LYS A C 2
ATOM 2555 O O . LYS A 1 70 ? -8.154 -11.692 3.701 1.00 0.00 63 LYS A O 2
ATOM 2574 N N . ILE A 1 71 ? -8.930 -9.950 2.500 1.00 0.00 64 ILE A N 2
ATOM 2575 C CA . ILE A 1 71 ? -8.015 -8.924 3.015 1.00 0.00 64 ILE A CA 2
ATOM 2576 C C . ILE A 1 71 ? -8.661 -8.193 4.192 1.00 0.00 64 ILE A C 2
ATOM 2577 O O . ILE A 1 71 ? -9.678 -7.520 4.038 1.00 0.00 64 ILE A O 2
ATOM 2593 N N . ARG A 1 72 ? -8.036 -8.283 5.363 1.00 0.00 65 ARG A N 2
ATOM 2594 C CA . ARG A 1 72 ? -8.359 -7.518 6.571 1.00 0.00 65 ARG A CA 2
ATOM 2595 C C . ARG A 1 72 ? -7.352 -6.391 6.787 1.00 0.00 65 ARG A C 2
ATOM 2596 O O . ARG A 1 72 ? -6.173 -6.536 6.479 1.00 0.00 65 ARG A O 2
ATOM 2617 N N . ILE A 1 73 ? -7.807 -5.289 7.369 1.00 0.00 66 ILE A N 2
ATOM 2618 C CA . ILE A 1 73 ? -6.955 -4.199 7.862 1.00 0.00 66 ILE A CA 2
ATOM 2619 C C . ILE A 1 73 ? -7.637 -3.537 9.066 1.00 0.00 66 ILE A C 2
ATOM 2620 O O . ILE A 1 73 ? -8.745 -3.014 8.963 1.00 0.00 66 ILE A O 2
ATOM 2636 N N . ASP A 1 74 ? -6.992 -3.621 10.233 1.00 0.00 67 ASP A N 2
ATOM 2637 C CA . ASP A 1 74 ? -7.552 -3.274 11.550 1.00 0.00 67 ASP A CA 2
ATOM 2638 C C . ASP A 1 74 ? -8.898 -3.985 11.834 1.00 0.00 67 ASP A C 2
ATOM 2639 O O . ASP A 1 74 ? -8.912 -5.182 12.141 1.00 0.00 67 ASP A O 2
ATOM 2648 N N . THR A 1 75 ? -10.027 -3.283 11.697 1.00 0.00 68 THR A N 2
ATOM 2649 C CA . THR A 1 75 ? -11.400 -3.809 11.853 1.00 0.00 68 THR A CA 2
ATOM 2650 C C . THR A 1 75 ? -12.184 -3.895 10.532 1.00 0.00 68 THR A C 2
ATOM 2651 O O . THR A 1 75 ? -13.329 -4.355 10.522 1.00 0.00 68 THR A O 2
ATOM 2662 N N . HIS A 1 76 ? -11.586 -3.484 9.409 1.00 0.00 69 HIS A N 2
ATOM 2663 C CA . HIS A 1 76 ? -12.171 -3.510 8.072 1.00 0.00 69 HIS A CA 2
ATOM 2664 C C . HIS A 1 76 ? -11.819 -4.821 7.351 1.00 0.00 69 HIS A C 2
ATOM 2665 O O . HIS A 1 76 ? -10.742 -5.387 7.553 1.00 0.00 69 HIS A O 2
ATOM 2679 N N . LEU A 1 77 ? -12.723 -5.282 6.489 1.00 0.00 70 LEU A N 2
ATOM 2680 C CA . LEU A 1 77 ? -12.601 -6.521 5.708 1.00 0.00 70 LEU A CA 2
ATOM 2681 C C . LEU A 1 77 ? -13.067 -6.314 4.255 1.00 0.00 70 LEU A C 2
ATOM 2682 O O . LEU A 1 77 ? -14.123 -5.726 4.010 1.00 0.00 70 LEU A O 2
ATOM 2698 N N . PHE A 1 78 ? -12.287 -6.828 3.302 1.00 0.00 71 PHE A N 2
ATOM 2699 C CA . PHE A 1 78 ? -12.447 -6.647 1.857 1.00 0.00 71 PHE A CA 2
ATOM 2700 C C . PHE A 1 78 ? -12.151 -7.937 1.084 1.00 0.00 71 PHE A C 2
ATOM 2701 O O . PHE A 1 78 ? -11.390 -8.793 1.537 1.00 0.00 71 PHE A O 2
ATOM 2718 N N . ASP A 1 79 ? -12.694 -8.059 -0.127 1.00 0.00 72 ASP A N 2
ATOM 2719 C CA . ASP A 1 79 ? -12.443 -9.216 -0.996 1.00 0.00 72 ASP A CA 2
ATOM 2720 C C . ASP A 1 79 ? -10.971 -9.322 -1.451 1.00 0.00 72 ASP A C 2
ATOM 2721 O O . ASP A 1 79 ? -10.431 -10.424 -1.563 1.00 0.00 72 ASP A O 2
ATOM 2730 N N . ASN A 1 80 ? -10.323 -8.180 -1.705 1.00 0.00 73 ASN A N 2
ATOM 2731 C CA . ASN A 1 80 ? -8.987 -8.080 -2.301 1.00 0.00 73 ASN A CA 2
ATOM 2732 C C . ASN A 1 80 ? -8.282 -6.751 -1.946 1.00 0.00 73 ASN A C 2
ATOM 2733 O O . ASN A 1 80 ? -8.884 -5.842 -1.368 1.00 0.00 73 ASN A O 2
ATOM 2744 N N . LEU A 1 81 ? -7.000 -6.637 -2.314 1.00 0.00 74 LEU A N 2
ATOM 2745 C CA . LEU A 1 81 ? -6.168 -5.457 -2.044 1.00 0.00 74 LEU A CA 2
ATOM 2746 C C . LEU A 1 81 ? -6.684 -4.185 -2.739 1.00 0.00 74 LEU A C 2
ATOM 2747 O O . LEU A 1 81 ? -6.727 -3.128 -2.115 1.00 0.00 74 LEU A O 2
ATOM 2763 N N . ASP A 1 82 ? -7.115 -4.270 -4.000 1.00 0.00 75 ASP A N 2
ATOM 2764 C CA . ASP A 1 82 ? -7.599 -3.106 -4.761 1.00 0.00 75 ASP A CA 2
ATOM 2765 C C . ASP A 1 82 ? -8.867 -2.490 -4.139 1.00 0.00 75 ASP A C 2
ATOM 2766 O O . ASP A 1 82 ? -9.002 -1.265 -4.087 1.00 0.00 75 ASP A O 2
ATOM 2775 N N . ALA A 1 83 ? -9.754 -3.318 -3.577 1.00 0.00 76 ALA A N 2
ATOM 2776 C CA . ALA A 1 83 ? -10.917 -2.871 -2.811 1.00 0.00 76 ALA A CA 2
ATOM 2777 C C . ALA A 1 83 ? -10.526 -2.166 -1.495 1.00 0.00 76 ALA A C 2
ATOM 2778 O O . ALA A 1 83 ? -11.112 -1.137 -1.156 1.00 0.00 76 ALA A O 2
ATOM 2785 N N . ALA A 1 84 ? -9.503 -2.663 -0.788 1.00 0.00 77 ALA A N 2
ATOM 2786 C CA . ALA A 1 84 ? -8.982 -2.027 0.426 1.00 0.00 77 ALA A CA 2
ATOM 2787 C C . ALA A 1 84 ? -8.326 -0.659 0.137 1.00 0.00 77 ALA A C 2
ATOM 2788 O O . ALA A 1 84 ? -8.566 0.310 0.859 1.00 0.00 77 ALA A O 2
ATOM 2795 N N . ILE A 1 85 ? -7.563 -0.548 -0.959 1.00 0.00 78 ILE A N 2
ATOM 2796 C CA . ILE A 1 85 ? -7.017 0.724 -1.465 1.00 0.00 78 ILE A CA 2
ATOM 2797 C C . ILE A 1 85 ? -8.156 1.700 -1.809 1.00 0.00 78 ILE A C 2
ATOM 2798 O O . ILE A 1 85 ? -8.188 2.830 -1.329 1.00 0.00 78 ILE A O 2
ATOM 2814 N N . THR A 1 86 ? -9.141 1.244 -2.581 1.00 0.00 79 THR A N 2
ATOM 2815 C CA . THR A 1 86 ? -10.307 2.041 -3.017 1.00 0.00 79 THR A CA 2
ATOM 2816 C C . THR A 1 86 ? -11.132 2.565 -1.835 1.00 0.00 79 THR A C 2
ATOM 2817 O O . THR A 1 86 ? -11.552 3.723 -1.846 1.00 0.00 79 THR A O 2
ATOM 2828 N N . PHE A 1 87 ? -11.315 1.774 -0.771 1.00 0.00 80 PHE A N 2
ATOM 2829 C CA . PHE A 1 87 ? -11.976 2.241 0.451 1.00 0.00 80 PHE A CA 2
ATOM 2830 C C . PHE A 1 87 ? -11.259 3.454 1.066 1.00 0.00 80 PHE A C 2
ATOM 2831 O O . PHE A 1 87 ? -11.906 4.446 1.403 1.00 0.00 80 PHE A O 2
ATOM 2848 N N . TYR A 1 88 ? -9.924 3.432 1.118 1.00 0.00 81 TYR A N 2
ATOM 2849 C CA . TYR A 1 88 ? -9.110 4.562 1.579 1.00 0.00 81 TYR A CA 2
ATOM 2850 C C . TYR A 1 88 ? -8.886 5.665 0.519 1.00 0.00 81 TYR A C 2
ATOM 2851 O O . TYR A 1 88 ? -8.139 6.611 0.763 1.00 0.00 81 TYR A O 2
ATOM 2869 N N . MET A 1 89 ? -9.532 5.576 -0.650 1.00 0.00 82 MET A N 2
ATOM 2870 C CA . MET A 1 89 ? -9.648 6.674 -1.625 1.00 0.00 82 MET A CA 2
ATOM 2871 C C . MET A 1 89 ? -10.994 7.397 -1.440 1.00 0.00 82 MET A C 2
ATOM 2872 O O . MET A 1 89 ? -11.058 8.624 -1.518 1.00 0.00 82 MET A O 2
ATOM 2886 N N . GLU A 1 90 ? -12.062 6.648 -1.140 1.00 0.00 83 GLU A N 2
ATOM 2887 C CA . GLU A 1 90 ? -13.392 7.183 -0.808 1.00 0.00 83 GLU A CA 2
ATOM 2888 C C . GLU A 1 90 ? -13.461 7.793 0.608 1.00 0.00 83 GLU A C 2
ATOM 2889 O O . GLU A 1 90 ? -14.227 8.733 0.838 1.00 0.00 83 GLU A O 2
ATOM 2901 N N . HIS A 1 91 ? -12.647 7.289 1.542 1.00 0.00 84 HIS A N 2
ATOM 2902 C CA . HIS A 1 91 ? -12.561 7.721 2.944 1.00 0.00 84 HIS A CA 2
ATOM 2903 C C . HIS A 1 91 ? -11.107 8.010 3.358 1.00 0.00 84 HIS A C 2
ATOM 2904 O O . HIS A 1 91 ? -10.162 7.519 2.740 1.00 0.00 84 HIS A O 2
ATOM 2918 N N . GLU A 1 92 ? -10.901 8.789 4.422 1.00 0.00 85 GLU A N 2
ATOM 2919 C CA . GLU A 1 92 ? -9.563 9.042 4.985 1.00 0.00 85 GLU A CA 2
ATOM 2920 C C . GLU A 1 92 ? -9.051 7.832 5.790 1.00 0.00 85 GLU A C 2
ATOM 2921 O O . GLU A 1 92 ? -9.829 7.128 6.440 1.00 0.00 85 GLU A O 2
ATOM 2933 N N . LEU A 1 93 ? -7.735 7.590 5.757 1.00 0.00 86 LEU A N 2
ATOM 2934 C CA . LEU A 1 93 ? -7.076 6.460 6.419 1.00 0.00 86 LEU A CA 2
ATOM 2935 C C . LEU A 1 93 ? -6.795 6.779 7.896 1.00 0.00 86 LEU A C 2
ATOM 2936 O O . LEU A 1 93 ? -7.382 6.171 8.795 1.00 0.00 86 LEU A O 2
ATOM 2952 N N . GLU A 1 94 ? -5.931 7.765 8.143 1.00 0.00 87 GLU A N 2
ATOM 2953 C CA . GLU A 1 94 ? -5.567 8.237 9.491 1.00 0.00 87 GLU A CA 2
ATOM 2954 C C . GLU A 1 94 ? -5.441 9.768 9.543 1.00 0.00 87 GLU A C 2
ATOM 2955 O O . GLU A 1 94 ? -6.086 10.417 10.369 1.00 0.00 87 GLU A O 2
ATOM 2967 N N . TYR A 1 95 ? -4.662 10.351 8.626 1.00 0.00 88 TYR A N 2
ATOM 2968 C CA . TYR A 1 95 ? -4.458 11.796 8.489 1.00 0.00 88 TYR A CA 2
ATOM 2969 C C . TYR A 1 95 ? -5.083 12.336 7.192 1.00 0.00 88 TYR A C 2
ATOM 2970 O O . TYR A 1 95 ? -5.595 13.458 7.180 1.00 0.00 88 TYR A O 2
ATOM 2988 N N . SER A 1 96 ? -5.063 11.543 6.113 1.00 0.00 89 SER A N 2
ATOM 2989 C CA . SER A 1 96 ? -5.736 11.839 4.840 1.00 0.00 89 SER A CA 2
ATOM 2990 C C . SER A 1 96 ? -6.079 10.558 4.055 1.00 0.00 89 SER A C 2
ATOM 2991 O O . SER A 1 96 ? -5.914 9.444 4.553 1.00 0.00 89 SER A O 2
ATOM 2999 N N . SER A 1 97 ? -6.599 10.703 2.837 1.00 0.00 90 SER A N 2
ATOM 3000 C CA . SER A 1 97 ? -6.888 9.610 1.895 1.00 0.00 90 SER A CA 2
ATOM 3001 C C . SER A 1 97 ? -5.671 9.216 1.038 1.00 0.00 90 SER A C 2
ATOM 3002 O O . SER A 1 97 ? -4.647 9.906 1.015 1.00 0.00 90 SER A O 2
ATOM 3010 N N . LEU A 1 98 ? -5.784 8.094 0.320 1.00 0.00 91 LEU A N 2
ATOM 3011 C CA . LEU A 1 98 ? -4.861 7.664 -0.736 1.00 0.00 91 LEU A CA 2
ATOM 3012 C C . LEU A 1 98 ? -5.128 8.498 -2.005 1.00 0.00 91 LEU A C 2
ATOM 3013 O O . LEU A 1 98 ? -6.291 8.680 -2.381 1.00 0.00 91 LEU A O 2
ATOM 3029 N N . LYS A 1 99 ? -4.077 9.006 -2.667 1.00 0.00 92 LYS A N 2
ATOM 3030 C CA . LYS A 1 99 ? -4.208 10.008 -3.752 1.00 0.00 92 LYS A CA 2
ATOM 3031 C C . LYS A 1 99 ? -3.505 9.621 -5.057 1.00 0.00 92 LYS A C 2
ATOM 3032 O O . LYS A 1 99 ? -4.074 9.847 -6.127 1.00 0.00 92 LYS A O 2
ATOM 3051 N N . GLN A 1 100 ? -2.326 8.989 -4.995 1.00 0.00 93 GLN A N 2
ATOM 3052 C CA . GLN A 1 100 ? -1.641 8.426 -6.172 1.00 0.00 93 GLN A CA 2
ATOM 3053 C C . GLN A 1 100 ? -0.732 7.229 -5.820 1.00 0.00 93 GLN A C 2
ATOM 3054 O O . GLN A 1 100 ? -0.127 7.220 -4.747 1.00 0.00 93 GLN A O 2
ATOM 3068 N N . PRO A 1 101 ? -0.585 6.222 -6.701 1.00 0.00 94 PRO A N 2
ATOM 3069 C CA . PRO A 1 101 ? 0.376 5.141 -6.499 1.00 0.00 94 PRO A CA 2
ATOM 3070 C C . PRO A 1 101 ? 1.822 5.633 -6.694 1.00 0.00 94 PRO A C 2
ATOM 3071 O O . PRO A 1 101 ? 2.090 6.499 -7.534 1.00 0.00 94 PRO A O 2
ATOM 3082 N N . LEU A 1 102 ? 2.772 5.060 -5.950 1.00 0.00 95 LEU A N 2
ATOM 3083 C CA . LEU A 1 102 ? 4.206 5.257 -6.187 1.00 0.00 95 LEU A CA 2
ATOM 3084 C C . LEU A 1 102 ? 4.604 4.693 -7.571 1.00 0.00 95 LEU A C 2
ATOM 3085 O O . LEU A 1 102 ? 4.078 3.670 -8.014 1.00 0.00 95 LEU A O 2
ATOM 3101 N N . GLN A 1 103 ? 5.533 5.363 -8.260 1.00 0.00 96 GLN A N 2
ATOM 3102 C CA . GLN A 1 103 ? 6.017 4.960 -9.586 1.00 0.00 96 GLN A CA 2
ATOM 3103 C C . GLN A 1 103 ? 7.181 3.953 -9.500 1.00 0.00 96 GLN A C 2
ATOM 3104 O O . GLN A 1 103 ? 8.051 4.062 -8.630 1.00 0.00 96 GLN A O 2
ATOM 3118 N N . ARG A 1 104 ? 7.215 2.998 -10.440 1.00 0.00 97 ARG A N 2
ATOM 3119 C CA . ARG A 1 104 ? 8.287 2.009 -10.654 1.00 0.00 97 ARG A CA 2
ATOM 3120 C C . ARG A 1 104 ? 8.544 1.730 -12.143 1.00 0.00 97 ARG A C 2
ATOM 3121 O O . ARG A 1 104 ? 7.595 1.832 -12.953 1.00 0.00 97 ARG A O 2
ATOM 3143 N N . GLY A 1 1 ? 17.620 -16.593 -27.026 1.00 0.00 -6 GLY A N 3
ATOM 3144 C CA . GLY A 1 1 ? 17.262 -15.160 -27.138 1.00 0.00 -6 GLY A CA 3
ATOM 3145 C C . GLY A 1 1 ? 18.350 -14.250 -26.580 1.00 0.00 -6 GLY A C 3
ATOM 3146 O O . GLY A 1 1 ? 19.366 -14.720 -26.061 1.00 0.00 -6 GLY A O 3
ATOM 3152 N N . SER A 1 2 ? 18.147 -12.933 -26.681 1.00 0.00 -5 SER A N 3
ATOM 3153 C CA . SER A 1 2 ? 19.078 -11.912 -26.166 1.00 0.00 -5 SER A CA 3
ATOM 3154 C C . SER A 1 2 ? 19.064 -11.815 -24.632 1.00 0.00 -5 SER A C 3
ATOM 3155 O O . SER A 1 2 ? 18.034 -12.036 -23.988 1.00 0.00 -5 SER A O 3
ATOM 3163 N N . SER A 1 3 ? 20.204 -11.438 -24.045 1.00 0.00 -4 SER A N 3
ATOM 3164 C CA . SER A 1 3 ? 20.349 -11.095 -22.621 1.00 0.00 -4 SER A CA 3
ATOM 3165 C C . SER A 1 3 ? 19.929 -9.650 -22.290 1.00 0.00 -4 SER A C 3
ATOM 3166 O O . SER A 1 3 ? 19.795 -9.303 -21.113 1.00 0.00 -4 SER A O 3
ATOM 3174 N N . GLY A 1 4 ? 19.701 -8.804 -23.305 1.00 0.00 -3 GLY A N 3
ATOM 3175 C CA . GLY A 1 4 ? 19.246 -7.417 -23.147 1.00 0.00 -3 GLY A CA 3
ATOM 3176 C C . GLY A 1 4 ? 17.794 -7.290 -22.658 1.00 0.00 -3 GLY A C 3
ATOM 3177 O O . GLY A 1 4 ? 16.971 -8.189 -22.855 1.00 0.00 -3 GLY A O 3
ATOM 3181 N N . SER A 1 5 ? 17.477 -6.158 -22.021 1.00 0.00 -2 SER A N 3
ATOM 3182 C CA . SER A 1 5 ? 16.147 -5.836 -21.476 1.00 0.00 -2 SER A CA 3
ATOM 3183 C C . SER A 1 5 ? 15.890 -4.321 -21.454 1.00 0.00 -2 SER A C 3
ATOM 3184 O O . SER A 1 5 ? 16.820 -3.520 -21.328 1.00 0.00 -2 SER A O 3
ATOM 3192 N N . SER A 1 6 ? 14.615 -3.926 -21.533 1.00 0.00 -1 SER A N 3
ATOM 3193 C CA . SER A 1 6 ? 14.149 -2.545 -21.323 1.00 0.00 -1 SER A CA 3
ATOM 3194 C C . SER A 1 6 ? 14.044 -2.155 -19.837 1.00 0.00 -1 SER A C 3
ATOM 3195 O O . SER A 1 6 ? 13.924 -0.971 -19.515 1.00 0.00 -1 SER A O 3
ATOM 3203 N N . GLY A 1 7 ? 14.073 -3.136 -18.925 1.00 0.00 0 GLY A N 3
ATOM 3204 C CA . GLY A 1 7 ? 13.879 -2.950 -17.481 1.00 0.00 0 GLY A CA 3
ATOM 3205 C C . GLY A 1 7 ? 12.421 -2.712 -17.046 1.00 0.00 0 GLY A C 3
ATOM 3206 O O . GLY A 1 7 ? 12.173 -2.461 -15.865 1.00 0.00 0 GLY A O 3
ATOM 3210 N N . MET A 1 8 ? 11.453 -2.789 -17.968 1.00 0.00 1 MET A N 3
ATOM 3211 C CA . MET A 1 8 ? 10.021 -2.614 -17.685 1.00 0.00 1 MET A CA 3
ATOM 3212 C C . MET A 1 8 ? 9.426 -3.832 -16.953 1.00 0.00 1 MET A C 3
ATOM 3213 O O . MET A 1 8 ? 9.759 -4.978 -17.268 1.00 0.00 1 MET A O 3
ATOM 3227 N N . ALA A 1 9 ? 8.515 -3.589 -16.003 1.00 0.00 2 ALA A N 3
ATOM 3228 C CA . ALA A 1 9 ? 7.786 -4.619 -15.257 1.00 0.00 2 ALA A CA 3
ATOM 3229 C C . ALA A 1 9 ? 6.298 -4.250 -15.104 1.00 0.00 2 ALA A C 3
ATOM 3230 O O . ALA A 1 9 ? 5.947 -3.289 -14.412 1.00 0.00 2 ALA A O 3
ATOM 3237 N N . GLU A 1 10 ? 5.417 -5.027 -15.742 1.00 0.00 3 GLU A N 3
ATOM 3238 C CA . GLU A 1 10 ? 3.963 -4.782 -15.811 1.00 0.00 3 GLU A CA 3
ATOM 3239 C C . GLU A 1 10 ? 3.132 -5.690 -14.874 1.00 0.00 3 GLU A C 3
ATOM 3240 O O . GLU A 1 10 ? 1.905 -5.589 -14.838 1.00 0.00 3 GLU A O 3
ATOM 3252 N N . ALA A 1 11 ? 3.782 -6.583 -14.117 1.00 0.00 4 ALA A N 3
ATOM 3253 C CA . ALA A 1 11 ? 3.123 -7.538 -13.220 1.00 0.00 4 ALA A CA 3
ATOM 3254 C C . ALA A 1 11 ? 2.493 -6.863 -11.983 1.00 0.00 4 ALA A C 3
ATOM 3255 O O . ALA A 1 11 ? 3.042 -5.889 -11.454 1.00 0.00 4 ALA A O 3
ATOM 3262 N N . ALA A 1 12 ? 1.373 -7.414 -11.499 1.00 0.00 5 ALA A N 3
ATOM 3263 C CA . ALA A 1 12 ? 0.545 -6.885 -10.403 1.00 0.00 5 ALA A CA 3
ATOM 3264 C C . ALA A 1 12 ? 0.040 -5.432 -10.615 1.00 0.00 5 ALA A C 3
ATOM 3265 O O . ALA A 1 12 ? 0.277 -4.801 -11.650 1.00 0.00 5 ALA A O 3
ATOM 3272 N N . ALA A 1 13 ? -0.694 -4.900 -9.633 1.00 0.00 6 ALA A N 3
ATOM 3273 C CA . ALA A 1 13 ? -1.134 -3.504 -9.608 1.00 0.00 6 ALA A CA 3
ATOM 3274 C C . ALA A 1 13 ? 0.064 -2.528 -9.500 1.00 0.00 6 ALA A C 3
ATOM 3275 O O . ALA A 1 13 ? 1.076 -2.881 -8.883 1.00 0.00 6 ALA A O 3
ATOM 3282 N N . PRO A 1 14 ? -0.017 -1.295 -10.042 1.00 0.00 7 PRO A N 3
ATOM 3283 C CA . PRO A 1 14 ? 1.125 -0.373 -10.105 1.00 0.00 7 PRO A CA 3
ATOM 3284 C C . PRO A 1 14 ? 1.637 0.065 -8.722 1.00 0.00 7 PRO A C 3
ATOM 3285 O O . PRO A 1 14 ? 2.830 0.322 -8.565 1.00 0.00 7 PRO A O 3
ATOM 3296 N N . TRP A 1 15 ? 0.761 0.093 -7.711 1.00 0.00 8 TRP A N 3
ATOM 3297 C CA . TRP A 1 15 ? 1.108 0.356 -6.309 1.00 0.00 8 TRP A CA 3
ATOM 3298 C C . TRP A 1 15 ? 1.802 -0.817 -5.599 1.00 0.00 8 TRP A C 3
ATOM 3299 O O . TRP A 1 15 ? 2.308 -0.625 -4.497 1.00 0.00 8 TRP A O 3
ATOM 3320 N N . TYR A 1 16 ? 1.855 -2.022 -6.177 1.00 0.00 9 TYR A N 3
ATOM 3321 C CA . TYR A 1 16 ? 2.539 -3.165 -5.565 1.00 0.00 9 TYR A CA 3
ATOM 3322 C C . TYR A 1 16 ? 4.040 -3.179 -5.905 1.00 0.00 9 TYR A C 3
ATOM 3323 O O . TYR A 1 16 ? 4.416 -3.051 -7.075 1.00 0.00 9 TYR A O 3
ATOM 3341 N N . HIS A 1 17 ? 4.888 -3.359 -4.888 1.00 0.00 10 HIS A N 3
ATOM 3342 C CA . HIS A 1 17 ? 6.360 -3.338 -4.983 1.00 0.00 10 HIS A CA 3
ATOM 3343 C C . HIS A 1 17 ? 7.052 -4.626 -4.476 1.00 0.00 10 HIS A C 3
ATOM 3344 O O . HIS A 1 17 ? 8.282 -4.671 -4.383 1.00 0.00 10 HIS A O 3
ATOM 3358 N N . GLY A 1 18 ? 6.302 -5.692 -4.166 1.00 0.00 11 GLY A N 3
ATOM 3359 C CA . GLY A 1 18 ? 6.876 -6.975 -3.729 1.00 0.00 11 GLY A CA 3
ATOM 3360 C C . GLY A 1 18 ? 7.524 -6.916 -2.337 1.00 0.00 11 GLY A C 3
ATOM 3361 O O . GLY A 1 18 ? 7.020 -6.194 -1.475 1.00 0.00 11 GLY A O 3
ATOM 3365 N N . PRO A 1 19 ? 8.620 -7.656 -2.073 1.00 0.00 12 PRO A N 3
ATOM 3366 C CA . PRO A 1 19 ? 9.278 -7.728 -0.762 1.00 0.00 12 PRO A CA 3
ATOM 3367 C C . PRO A 1 19 ? 10.158 -6.495 -0.455 1.00 0.00 12 PRO A C 3
ATOM 3368 O O . PRO A 1 19 ? 11.348 -6.607 -0.151 1.00 0.00 12 PRO A O 3
ATOM 3379 N N . LEU A 1 20 ? 9.564 -5.301 -0.535 1.00 0.00 13 LEU A N 3
ATOM 3380 C CA . LEU A 1 20 ? 10.180 -4.034 -0.130 1.00 0.00 13 LEU A CA 3
ATOM 3381 C C . LEU A 1 20 ? 10.265 -3.946 1.407 1.00 0.00 13 LEU A C 3
ATOM 3382 O O . LEU A 1 20 ? 9.345 -4.375 2.111 1.00 0.00 13 LEU A O 3
ATOM 3398 N N . SER A 1 21 ? 11.340 -3.361 1.936 1.00 0.00 14 SER A N 3
ATOM 3399 C CA . SER A 1 21 ? 11.523 -3.099 3.375 1.00 0.00 14 SER A CA 3
ATOM 3400 C C . SER A 1 21 ? 11.016 -1.708 3.773 1.00 0.00 14 SER A C 3
ATOM 3401 O O . SER A 1 21 ? 10.903 -0.814 2.929 1.00 0.00 14 SER A O 3
ATOM 3409 N N . ARG A 1 22 ? 10.756 -1.495 5.073 1.00 0.00 15 ARG A N 3
ATOM 3410 C CA . ARG A 1 22 ? 10.338 -0.189 5.624 1.00 0.00 15 ARG A CA 3
ATOM 3411 C C . ARG A 1 22 ? 11.253 0.950 5.194 1.00 0.00 15 ARG A C 3
ATOM 3412 O O . ARG A 1 22 ? 10.772 1.934 4.651 1.00 0.00 15 ARG A O 3
ATOM 3433 N N . THR A 1 23 ? 12.559 0.812 5.401 1.00 0.00 16 THR A N 3
ATOM 3434 C CA . THR A 1 23 ? 13.538 1.878 5.115 1.00 0.00 16 THR A CA 3
ATOM 3435 C C . THR A 1 23 ? 13.513 2.330 3.649 1.00 0.00 16 THR A C 3
ATOM 3436 O O . THR A 1 23 ? 13.657 3.519 3.371 1.00 0.00 16 THR A O 3
ATOM 3447 N N . ASP A 1 24 ? 13.261 1.413 2.710 1.00 0.00 17 ASP A N 3
ATOM 3448 C CA . ASP A 1 24 ? 13.096 1.712 1.281 1.00 0.00 17 ASP A CA 3
ATOM 3449 C C . ASP A 1 24 ? 11.750 2.393 0.975 1.00 0.00 17 ASP A C 3
ATOM 3450 O O . ASP A 1 24 ? 11.709 3.378 0.232 1.00 0.00 17 ASP A O 3
ATOM 3459 N N . ALA A 1 25 ? 10.657 1.922 1.588 1.00 0.00 18 ALA A N 3
ATOM 3460 C CA . ALA A 1 25 ? 9.337 2.548 1.482 1.00 0.00 18 ALA A CA 3
ATOM 3461 C C . ALA A 1 25 ? 9.331 3.981 2.050 1.00 0.00 18 ALA A C 3
ATOM 3462 O O . ALA A 1 25 ? 8.805 4.900 1.423 1.00 0.00 18 ALA A O 3
ATOM 3469 N N . GLU A 1 26 ? 9.973 4.190 3.203 1.00 0.00 19 GLU A N 3
ATOM 3470 C CA . GLU A 1 26 ? 10.111 5.492 3.859 1.00 0.00 19 GLU A CA 3
ATOM 3471 C C . GLU A 1 26 ? 10.974 6.456 3.036 1.00 0.00 19 GLU A C 3
ATOM 3472 O O . GLU A 1 26 ? 10.563 7.593 2.813 1.00 0.00 19 GLU A O 3
ATOM 3484 N N . ASN A 1 27 ? 12.119 6.009 2.505 1.00 0.00 20 ASN A N 3
ATOM 3485 C CA . ASN A 1 27 ? 12.962 6.843 1.637 1.00 0.00 20 ASN A CA 3
ATOM 3486 C C . ASN A 1 27 ? 12.271 7.223 0.316 1.00 0.00 20 ASN A C 3
ATOM 3487 O O . ASN A 1 27 ? 12.539 8.305 -0.214 1.00 0.00 20 ASN A O 3
ATOM 3498 N N . SER A 1 28 ? 11.377 6.375 -0.198 1.00 0.00 21 SER A N 3
ATOM 3499 C CA . SER A 1 28 ? 10.588 6.668 -1.401 1.00 0.00 21 SER A CA 3
ATOM 3500 C C . SER A 1 28 ? 9.488 7.696 -1.117 1.00 0.00 21 SER A C 3
ATOM 3501 O O . SER A 1 28 ? 9.389 8.708 -1.812 1.00 0.00 21 SER A O 3
ATOM 3509 N N . LEU A 1 29 ? 8.681 7.485 -0.072 1.00 0.00 22 LEU A N 3
ATOM 3510 C CA . LEU A 1 29 ? 7.520 8.333 0.232 1.00 0.00 22 LEU A CA 3
ATOM 3511 C C . LEU A 1 29 ? 7.879 9.673 0.888 1.00 0.00 22 LEU A C 3
ATOM 3512 O O . LEU A 1 29 ? 7.169 10.652 0.663 1.00 0.00 22 LEU A O 3
ATOM 3528 N N . LEU A 1 30 ? 8.991 9.764 1.626 1.00 0.00 23 LEU A N 3
ATOM 3529 C CA . LEU A 1 30 ? 9.487 11.031 2.184 1.00 0.00 23 LEU A CA 3
ATOM 3530 C C . LEU A 1 30 ? 9.909 12.031 1.085 1.00 0.00 23 LEU A C 3
ATOM 3531 O O . LEU A 1 30 ? 9.876 13.245 1.302 1.00 0.00 23 LEU A O 3
ATOM 3547 N N . ARG A 1 31 ? 10.260 11.526 -0.108 1.00 0.00 24 ARG A N 3
ATOM 3548 C CA . ARG A 1 31 ? 10.601 12.317 -1.307 1.00 0.00 24 ARG A CA 3
ATOM 3549 C C . ARG A 1 31 ? 9.397 12.616 -2.217 1.00 0.00 24 ARG A C 3
ATOM 3550 O O . ARG A 1 31 ? 9.516 13.443 -3.123 1.00 0.00 24 ARG A O 3
ATOM 3571 N N . MET A 1 32 ? 8.248 11.976 -1.984 1.00 0.00 25 MET A N 3
ATOM 3572 C CA . MET A 1 32 ? 7.002 12.149 -2.749 1.00 0.00 25 MET A CA 3
ATOM 3573 C C . MET A 1 32 ? 6.012 13.128 -2.079 1.00 0.00 25 MET A C 3
ATOM 3574 O O . MET A 1 32 ? 6.123 13.393 -0.877 1.00 0.00 25 MET A O 3
ATOM 3588 N N . PRO A 1 33 ? 5.023 13.662 -2.828 1.00 0.00 26 PRO A N 3
ATOM 3589 C CA . PRO A 1 33 ? 3.917 14.442 -2.263 1.00 0.00 26 PRO A CA 3
ATOM 3590 C C . PRO A 1 33 ? 3.004 13.595 -1.361 1.00 0.00 26 PRO A C 3
ATOM 3591 O O . PRO A 1 33 ? 3.018 12.363 -1.419 1.00 0.00 26 PRO A O 3
ATOM 3602 N N . GLU A 1 34 ? 2.183 14.254 -0.539 1.00 0.00 27 GLU A N 3
ATOM 3603 C CA . GLU A 1 34 ? 1.199 13.614 0.350 1.00 0.00 27 GLU A CA 3
ATOM 3604 C C . GLU A 1 34 ? 0.156 12.784 -0.418 1.00 0.00 27 GLU A C 3
ATOM 3605 O O . GLU A 1 34 ? -0.273 13.138 -1.521 1.00 0.00 27 GLU A O 3
ATOM 3617 N N . GLY A 1 35 ? -0.252 11.662 0.179 1.00 0.00 28 GLY A N 3
ATOM 3618 C CA . GLY A 1 35 ? -1.178 10.704 -0.419 1.00 0.00 28 GLY A CA 3
ATOM 3619 C C . GLY A 1 35 ? -0.539 9.758 -1.440 1.00 0.00 28 GLY A C 3
ATOM 3620 O O . GLY A 1 35 ? -1.263 9.035 -2.131 1.00 0.00 28 GLY A O 3
ATOM 3624 N N . THR A 1 36 ? 0.794 9.748 -1.551 1.00 0.00 29 THR A N 3
ATOM 3625 C CA . THR A 1 36 ? 1.533 8.743 -2.326 1.00 0.00 29 THR A CA 3
ATOM 3626 C C . THR A 1 36 ? 1.603 7.445 -1.539 1.00 0.00 29 THR A C 3
ATOM 3627 O O . THR A 1 36 ? 2.010 7.455 -0.378 1.00 0.00 29 THR A O 3
ATOM 3638 N N . PHE A 1 37 ? 1.228 6.321 -2.153 1.00 0.00 30 PHE A N 3
ATOM 3639 C CA . PHE A 1 37 ? 1.153 5.039 -1.459 1.00 0.00 30 PHE A CA 3
ATOM 3640 C C . PHE A 1 37 ? 1.760 3.871 -2.238 1.00 0.00 30 PHE A C 3
ATOM 3641 O O . PHE A 1 37 ? 1.924 3.913 -3.460 1.00 0.00 30 PHE A O 3
ATOM 3658 N N . LEU A 1 38 ? 2.082 2.811 -1.497 1.00 0.00 31 LEU A N 3
ATOM 3659 C CA . LEU A 1 38 ? 2.584 1.541 -2.015 1.00 0.00 31 LEU A CA 3
ATOM 3660 C C . LEU A 1 38 ? 2.089 0.375 -1.155 1.00 0.00 31 LEU A C 3
ATOM 3661 O O . LEU A 1 38 ? 1.767 0.560 0.018 1.00 0.00 31 LEU A O 3
ATOM 3677 N N . VAL A 1 39 ? 2.081 -0.830 -1.719 1.00 0.00 32 VAL A N 3
ATOM 3678 C CA . VAL A 1 39 ? 1.826 -2.083 -1.001 1.00 0.00 32 VAL A CA 3
ATOM 3679 C C . VAL A 1 39 ? 2.995 -3.041 -1.210 1.00 0.00 32 VAL A C 3
ATOM 3680 O O . VAL A 1 39 ? 3.532 -3.160 -2.314 1.00 0.00 32 VAL A O 3
ATOM 3693 N N . ARG A 1 40 ? 3.405 -3.715 -0.136 1.00 0.00 33 ARG A N 3
ATOM 3694 C CA . ARG A 1 40 ? 4.574 -4.606 -0.089 1.00 0.00 33 ARG A CA 3
ATOM 3695 C C . ARG A 1 40 ? 4.276 -5.891 0.686 1.00 0.00 33 ARG A C 3
ATOM 3696 O O . ARG A 1 40 ? 3.388 -5.901 1.538 1.00 0.00 33 ARG A O 3
ATOM 3717 N N . ASP A 1 41 ? 5.017 -6.965 0.417 1.00 0.00 34 ASP A N 3
ATOM 3718 C CA . ASP A 1 41 ? 4.998 -8.182 1.243 1.00 0.00 34 ASP A CA 3
ATOM 3719 C C . ASP A 1 41 ? 5.532 -7.858 2.657 1.00 0.00 34 ASP A C 3
ATOM 3720 O O . ASP A 1 41 ? 6.523 -7.137 2.812 1.00 0.00 34 ASP A O 3
ATOM 3729 N N . SER A 1 42 ? 4.840 -8.340 3.691 1.00 0.00 35 SER A N 3
ATOM 3730 C CA . SER A 1 42 ? 5.045 -7.926 5.084 1.00 0.00 35 SER A CA 3
ATOM 3731 C C . SER A 1 42 ? 6.395 -8.327 5.686 1.00 0.00 35 SER A C 3
ATOM 3732 O O . SER A 1 42 ? 6.910 -9.427 5.472 1.00 0.00 35 SER A O 3
ATOM 3740 N N . THR A 1 43 ? 6.932 -7.432 6.523 1.00 0.00 36 THR A N 3
ATOM 3741 C CA . THR A 1 43 ? 8.127 -7.668 7.347 1.00 0.00 36 THR A CA 3
ATOM 3742 C C . THR A 1 43 ? 7.887 -8.761 8.404 1.00 0.00 36 THR A C 3
ATOM 3743 O O . THR A 1 43 ? 8.832 -9.446 8.803 1.00 0.00 36 THR A O 3
ATOM 3754 N N . SER A 1 44 ? 6.637 -8.964 8.845 1.00 0.00 37 SER A N 3
ATOM 3755 C CA . SER A 1 44 ? 6.281 -9.976 9.857 1.00 0.00 37 SER A CA 3
ATOM 3756 C C . SER A 1 44 ? 6.260 -11.403 9.289 1.00 0.00 37 SER A C 3
ATOM 3757 O O . SER A 1 44 ? 6.908 -12.291 9.848 1.00 0.00 37 SER A O 3
ATOM 3765 N N . SER A 1 45 ? 5.536 -11.618 8.183 1.00 0.00 38 SER A N 3
ATOM 3766 C CA . SER A 1 45 ? 5.294 -12.940 7.574 1.00 0.00 38 SER A CA 3
ATOM 3767 C C . SER A 1 45 ? 5.072 -12.841 6.054 1.00 0.00 38 SER A C 3
ATOM 3768 O O . SER A 1 45 ? 4.364 -11.930 5.611 1.00 0.00 38 SER A O 3
ATOM 3776 N N . PRO A 1 46 ? 5.595 -13.781 5.241 1.00 0.00 39 PRO A N 3
ATOM 3777 C CA . PRO A 1 46 ? 5.327 -13.822 3.803 1.00 0.00 39 PRO A CA 3
ATOM 3778 C C . PRO A 1 46 ? 3.867 -14.205 3.507 1.00 0.00 39 PRO A C 3
ATOM 3779 O O . PRO A 1 46 ? 3.259 -15.004 4.226 1.00 0.00 39 PRO A O 3
ATOM 3790 N N . GLY A 1 47 ? 3.300 -13.648 2.435 1.00 0.00 40 GLY A N 3
ATOM 3791 C CA . GLY A 1 47 ? 1.899 -13.865 2.029 1.00 0.00 40 GLY A CA 3
ATOM 3792 C C . GLY A 1 47 ? 0.881 -12.933 2.711 1.00 0.00 40 GLY A C 3
ATOM 3793 O O . GLY A 1 47 ? -0.291 -12.921 2.332 1.00 0.00 40 GLY A O 3
ATOM 3797 N N . ASP A 1 48 ? 1.321 -12.145 3.694 1.00 0.00 41 ASP A N 3
ATOM 3798 C CA . ASP A 1 48 ? 0.593 -11.015 4.283 1.00 0.00 41 ASP A CA 3
ATOM 3799 C C . ASP A 1 48 ? 1.232 -9.711 3.769 1.00 0.00 41 ASP A C 3
ATOM 3800 O O . ASP A 1 48 ? 2.394 -9.714 3.354 1.00 0.00 41 ASP A O 3
ATOM 3809 N N . TYR A 1 49 ? 0.503 -8.594 3.783 1.00 0.00 42 TYR A N 3
ATOM 3810 C CA . TYR A 1 49 ? 0.929 -7.356 3.112 1.00 0.00 42 TYR A CA 3
ATOM 3811 C C . TYR A 1 49 ? 0.931 -6.132 4.034 1.00 0.00 42 TYR A C 3
ATOM 3812 O O . TYR A 1 49 ? 0.402 -6.167 5.146 1.00 0.00 42 TYR A O 3
ATOM 3830 N N . VAL A 1 50 ? 1.540 -5.038 3.576 1.00 0.00 43 VAL A N 3
ATOM 3831 C CA . VAL A 1 50 ? 1.586 -3.745 4.277 1.00 0.00 43 VAL A CA 3
ATOM 3832 C C . VAL A 1 50 ? 1.339 -2.610 3.288 1.00 0.00 43 VAL A C 3
ATOM 3833 O O . VAL A 1 50 ? 2.020 -2.531 2.266 1.00 0.00 43 VAL A O 3
ATOM 3846 N N . LEU A 1 51 ? 0.393 -1.726 3.604 1.00 0.00 44 LEU A N 3
ATOM 3847 C CA . LEU A 1 51 ? 0.149 -0.460 2.913 1.00 0.00 44 LEU A CA 3
ATOM 3848 C C . LEU A 1 51 ? 1.022 0.609 3.569 1.00 0.00 44 LEU A C 3
ATOM 3849 O O . LEU A 1 51 ? 0.897 0.843 4.770 1.00 0.00 44 LEU A O 3
ATOM 3865 N N . SER A 1 52 ? 1.876 1.269 2.793 1.00 0.00 45 SER A N 3
ATOM 3866 C CA . SER A 1 52 ? 2.644 2.433 3.249 1.00 0.00 45 SER A CA 3
ATOM 3867 C C . SER A 1 52 ? 2.160 3.688 2.523 1.00 0.00 45 SER A C 3
ATOM 3868 O O . SER A 1 52 ? 1.913 3.630 1.318 1.00 0.00 45 SER A O 3
ATOM 3876 N N . CYS A 1 53 ? 2.005 4.809 3.232 1.00 0.00 46 CYS A N 3
ATOM 3877 C CA . CYS A 1 53 ? 1.457 6.059 2.686 1.00 0.00 46 CYS A CA 3
ATOM 3878 C C . CYS A 1 53 ? 2.210 7.297 3.206 1.00 0.00 46 CYS A C 3
ATOM 3879 O O . CYS A 1 53 ? 2.654 7.324 4.357 1.00 0.00 46 CYS A O 3
ATOM 3887 N N . SER A 1 54 ? 2.398 8.321 2.367 1.00 0.00 47 SER A N 3
ATOM 3888 C CA . SER A 1 54 ? 2.906 9.619 2.789 1.00 0.00 47 SER A CA 3
ATOM 3889 C C . SER A 1 54 ? 1.766 10.434 3.405 1.00 0.00 47 SER A C 3
ATOM 3890 O O . SER A 1 54 ? 0.806 10.821 2.737 1.00 0.00 47 SER A O 3
ATOM 3898 N N . GLU A 1 55 ? 1.866 10.678 4.706 1.00 0.00 48 GLU A N 3
ATOM 3899 C CA . GLU A 1 55 ? 0.850 11.387 5.506 1.00 0.00 48 GLU A CA 3
ATOM 3900 C C . GLU A 1 55 ? 1.468 12.392 6.492 1.00 0.00 48 GLU A C 3
ATOM 3901 O O . GLU A 1 55 ? 2.434 12.077 7.188 1.00 0.00 48 GLU A O 3
ATOM 3913 N N . ASN A 1 56 ? 0.884 13.591 6.603 1.00 0.00 49 ASN A N 3
ATOM 3914 C CA . ASN A 1 56 ? 1.234 14.620 7.594 1.00 0.00 49 ASN A CA 3
ATOM 3915 C C . ASN A 1 56 ? 2.730 15.023 7.581 1.00 0.00 49 ASN A C 3
ATOM 3916 O O . ASN A 1 56 ? 3.326 15.331 8.616 1.00 0.00 49 ASN A O 3
ATOM 3927 N N . GLY A 1 57 ? 3.356 14.996 6.397 1.00 0.00 50 GLY A N 3
ATOM 3928 C CA . GLY A 1 57 ? 4.781 15.300 6.197 1.00 0.00 50 GLY A CA 3
ATOM 3929 C C . GLY A 1 57 ? 5.754 14.179 6.606 1.00 0.00 50 GLY A C 3
ATOM 3930 O O . GLY A 1 57 ? 6.968 14.397 6.604 1.00 0.00 50 GLY A O 3
ATOM 3934 N N . LYS A 1 58 ? 5.242 12.990 6.949 1.00 0.00 51 LYS A N 3
ATOM 3935 C CA . LYS A 1 58 ? 5.992 11.772 7.310 1.00 0.00 51 LYS A CA 3
ATOM 3936 C C . LYS A 1 58 ? 5.441 10.543 6.569 1.00 0.00 51 LYS A C 3
ATOM 3937 O O . LYS A 1 58 ? 4.637 10.676 5.644 1.00 0.00 51 LYS A O 3
ATOM 3956 N N . VAL A 1 59 ? 5.889 9.343 6.939 1.00 0.00 52 VAL A N 3
ATOM 3957 C CA . VAL A 1 59 ? 5.455 8.072 6.326 1.00 0.00 52 VAL A CA 3
ATOM 3958 C C . VAL A 1 59 ? 4.804 7.158 7.367 1.00 0.00 52 VAL A C 3
ATOM 3959 O O . VAL A 1 59 ? 5.304 7.016 8.485 1.00 0.00 52 VAL A O 3
ATOM 3972 N N . THR A 1 60 ? 3.682 6.546 6.993 1.00 0.00 53 THR A N 3
ATOM 3973 C CA . THR A 1 60 ? 2.869 5.628 7.809 1.00 0.00 53 THR A CA 3
ATOM 3974 C C . THR A 1 60 ? 2.823 4.227 7.192 1.00 0.00 53 THR A C 3
ATOM 3975 O O . THR A 1 60 ? 3.064 4.066 5.993 1.00 0.00 53 THR A O 3
ATOM 3986 N N . HIS A 1 61 ? 2.524 3.209 8.010 1.00 0.00 54 HIS A N 3
ATOM 3987 C CA . HIS A 1 61 ? 2.464 1.794 7.612 1.00 0.00 54 HIS A CA 3
ATOM 3988 C C . HIS A 1 61 ? 1.275 1.077 8.278 1.00 0.00 54 HIS A C 3
ATOM 3989 O O . HIS A 1 61 ? 1.046 1.238 9.480 1.00 0.00 54 HIS A O 3
ATOM 4003 N N . TYR A 1 62 ? 0.548 0.255 7.513 1.00 0.00 55 TYR A N 3
ATOM 4004 C CA . TYR A 1 62 ? -0.681 -0.430 7.937 1.00 0.00 55 TYR A CA 3
ATOM 4005 C C . TYR A 1 62 ? -0.716 -1.883 7.442 1.00 0.00 55 TYR A C 3
ATOM 4006 O O . TYR A 1 62 ? -0.603 -2.131 6.239 1.00 0.00 55 TYR A O 3
ATOM 4024 N N . LYS A 1 63 ? -0.878 -2.854 8.350 1.00 0.00 56 LYS A N 3
ATOM 4025 C CA . LYS A 1 63 ? -0.855 -4.290 8.016 1.00 0.00 56 LYS A CA 3
ATOM 4026 C C . LYS A 1 63 ? -2.174 -4.771 7.398 1.00 0.00 56 LYS A C 3
ATOM 4027 O O . LYS A 1 63 ? -3.259 -4.425 7.867 1.00 0.00 56 LYS A O 3
ATOM 4046 N N . LEU A 1 64 ? -2.055 -5.604 6.366 1.00 0.00 57 LEU A N 3
ATOM 4047 C CA . LEU A 1 64 ? -3.132 -6.247 5.611 1.00 0.00 57 LEU A CA 3
ATOM 4048 C C . LEU A 1 64 ? -2.966 -7.768 5.766 1.00 0.00 57 LEU A C 3
ATOM 4049 O O . LEU A 1 64 ? -2.124 -8.391 5.114 1.00 0.00 57 LEU A O 3
ATOM 4065 N N . SER A 1 65 ? -3.762 -8.357 6.647 1.00 0.00 58 SER A N 3
ATOM 4066 C CA . SER A 1 65 ? -3.685 -9.777 7.014 1.00 0.00 58 SER A CA 3
ATOM 4067 C C . SER A 1 65 ? -4.644 -10.629 6.182 1.00 0.00 58 SER A C 3
ATOM 4068 O O . SER A 1 65 ? -5.784 -10.227 5.946 1.00 0.00 58 SER A O 3
ATOM 4076 N N . ALA A 1 66 ? -4.220 -11.819 5.759 1.00 0.00 59 ALA A N 3
ATOM 4077 C CA . ALA A 1 66 ? -5.066 -12.755 5.019 1.00 0.00 59 ALA A CA 3
ATOM 4078 C C . ALA A 1 66 ? -5.898 -13.648 5.965 1.00 0.00 59 ALA A C 3
ATOM 4079 O O . ALA A 1 66 ? -5.341 -14.393 6.777 1.00 0.00 59 ALA A O 3
ATOM 4086 N N . GLU A 1 67 ? -7.228 -13.618 5.834 1.00 0.00 60 GLU A N 3
ATOM 4087 C CA . GLU A 1 67 ? -8.167 -14.531 6.508 1.00 0.00 60 GLU A CA 3
ATOM 4088 C C . GLU A 1 67 ? -9.165 -15.102 5.489 1.00 0.00 60 GLU A C 3
ATOM 4089 O O . GLU A 1 67 ? -9.879 -14.351 4.827 1.00 0.00 60 GLU A O 3
ATOM 4101 N N . GLU A 1 68 ? -9.194 -16.431 5.323 1.00 0.00 61 GLU A N 3
ATOM 4102 C CA . GLU A 1 68 ? -9.997 -17.144 4.304 1.00 0.00 61 GLU A CA 3
ATOM 4103 C C . GLU A 1 68 ? -9.804 -16.598 2.865 1.00 0.00 61 GLU A C 3
ATOM 4104 O O . GLU A 1 68 ? -10.709 -16.623 2.025 1.00 0.00 61 GLU A O 3
ATOM 4116 N N . GLY A 1 69 ? -8.605 -16.076 2.582 1.00 0.00 62 GLY A N 3
ATOM 4117 C CA . GLY A 1 69 ? -8.224 -15.439 1.312 1.00 0.00 62 GLY A CA 3
ATOM 4118 C C . GLY A 1 69 ? -8.672 -13.977 1.146 1.00 0.00 62 GLY A C 3
ATOM 4119 O O . GLY A 1 69 ? -8.379 -13.369 0.114 1.00 0.00 62 GLY A O 3
ATOM 4123 N N . LYS A 1 70 ? -9.353 -13.398 2.146 1.00 0.00 63 LYS A N 3
ATOM 4124 C CA . LYS A 1 70 ? -9.810 -11.996 2.195 1.00 0.00 63 LYS A CA 3
ATOM 4125 C C . LYS A 1 70 ? -8.898 -11.136 3.081 1.00 0.00 63 LYS A C 3
ATOM 4126 O O . LYS A 1 70 ? -8.130 -11.654 3.891 1.00 0.00 63 LYS A O 3
ATOM 4145 N N . ILE A 1 71 ? -8.957 -9.817 2.901 1.00 0.00 64 ILE A N 3
ATOM 4146 C CA . ILE A 1 71 ? -8.027 -8.832 3.471 1.00 0.00 64 ILE A CA 3
ATOM 4147 C C . ILE A 1 71 ? -8.602 -8.173 4.732 1.00 0.00 64 ILE A C 3
ATOM 4148 O O . ILE A 1 71 ? -9.542 -7.380 4.664 1.00 0.00 64 ILE A O 3
ATOM 4164 N N . ARG A 1 72 ? -7.995 -8.469 5.886 1.00 0.00 65 ARG A N 3
ATOM 4165 C CA . ARG A 1 72 ? -8.278 -7.878 7.203 1.00 0.00 65 ARG A CA 3
ATOM 4166 C C . ARG A 1 72 ? -7.291 -6.747 7.500 1.00 0.00 65 ARG A C 3
ATOM 4167 O O . ARG A 1 72 ? -6.082 -6.972 7.520 1.00 0.00 65 ARG A O 3
ATOM 4188 N N . ILE A 1 73 ? -7.798 -5.540 7.742 1.00 0.00 66 ILE A N 3
ATOM 4189 C CA . ILE A 1 73 ? -7.004 -4.361 8.123 1.00 0.00 66 ILE A CA 3
ATOM 4190 C C . ILE A 1 73 ? -7.752 -3.531 9.178 1.00 0.00 66 ILE A C 3
ATOM 4191 O O . ILE A 1 73 ? -8.907 -3.157 8.983 1.00 0.00 66 ILE A O 3
ATOM 4207 N N . ASP A 1 74 ? -7.091 -3.267 10.308 1.00 0.00 67 ASP A N 3
ATOM 4208 C CA . ASP A 1 74 ? -7.665 -2.629 11.505 1.00 0.00 67 ASP A CA 3
ATOM 4209 C C . ASP A 1 74 ? -9.039 -3.224 11.903 1.00 0.00 67 ASP A C 3
ATOM 4210 O O . ASP A 1 74 ? -9.106 -4.395 12.286 1.00 0.00 67 ASP A O 3
ATOM 4219 N N . THR A 1 75 ? -10.133 -2.464 11.792 1.00 0.00 68 THR A N 3
ATOM 4220 C CA . THR A 1 75 ? -11.514 -2.909 12.081 1.00 0.00 68 THR A CA 3
ATOM 4221 C C . THR A 1 75 ? -12.310 -3.336 10.836 1.00 0.00 68 THR A C 3
ATOM 4222 O O . THR A 1 75 ? -13.450 -3.789 10.966 1.00 0.00 68 THR A O 3
ATOM 4233 N N . HIS A 1 76 ? -11.729 -3.241 9.637 1.00 0.00 69 HIS A N 3
ATOM 4234 C CA . HIS A 1 76 ? -12.369 -3.511 8.350 1.00 0.00 69 HIS A CA 3
ATOM 4235 C C . HIS A 1 76 ? -12.099 -4.941 7.854 1.00 0.00 69 HIS A C 3
ATOM 4236 O O . HIS A 1 76 ? -11.236 -5.658 8.367 1.00 0.00 69 HIS A O 3
ATOM 4250 N N . LEU A 1 77 ? -12.833 -5.348 6.823 1.00 0.00 70 LEU A N 3
ATOM 4251 C CA . LEU A 1 77 ? -12.603 -6.567 6.040 1.00 0.00 70 LEU A CA 3
ATOM 4252 C C . LEU A 1 77 ? -12.993 -6.300 4.576 1.00 0.00 70 LEU A C 3
ATOM 4253 O O . LEU A 1 77 ? -14.100 -5.831 4.302 1.00 0.00 70 LEU A O 3
ATOM 4269 N N . PHE A 1 78 ? -12.091 -6.606 3.645 1.00 0.00 71 PHE A N 3
ATOM 4270 C CA . PHE A 1 78 ? -12.254 -6.400 2.202 1.00 0.00 71 PHE A CA 3
ATOM 4271 C C . PHE A 1 78 ? -12.016 -7.693 1.425 1.00 0.00 71 PHE A C 3
ATOM 4272 O O . PHE A 1 78 ? -11.256 -8.557 1.854 1.00 0.00 71 PHE A O 3
ATOM 4289 N N . ASP A 1 79 ? -12.618 -7.816 0.243 1.00 0.00 72 ASP A N 3
ATOM 4290 C CA . ASP A 1 79 ? -12.452 -9.010 -0.593 1.00 0.00 72 ASP A CA 3
ATOM 4291 C C . ASP A 1 79 ? -11.013 -9.187 -1.117 1.00 0.00 72 ASP A C 3
ATOM 4292 O O . ASP A 1 79 ? -10.520 -10.310 -1.226 1.00 0.00 72 ASP A O 3
ATOM 4301 N N . ASN A 1 80 ? -10.340 -8.075 -1.425 1.00 0.00 73 ASN A N 3
ATOM 4302 C CA . ASN A 1 80 ? -9.013 -8.024 -2.038 1.00 0.00 73 ASN A CA 3
ATOM 4303 C C . ASN A 1 80 ? -8.308 -6.681 -1.751 1.00 0.00 73 ASN A C 3
ATOM 4304 O O . ASN A 1 80 ? -8.907 -5.746 -1.212 1.00 0.00 73 ASN A O 3
ATOM 4315 N N . LEU A 1 81 ? -7.028 -6.582 -2.128 1.00 0.00 74 LEU A N 3
ATOM 4316 C CA . LEU A 1 81 ? -6.204 -5.386 -1.915 1.00 0.00 74 LEU A CA 3
ATOM 4317 C C . LEU A 1 81 ? -6.737 -4.150 -2.657 1.00 0.00 74 LEU A C 3
ATOM 4318 O O . LEU A 1 81 ? -6.782 -3.067 -2.079 1.00 0.00 74 LEU A O 3
ATOM 4334 N N . ASP A 1 82 ? -7.190 -4.292 -3.905 1.00 0.00 75 ASP A N 3
ATOM 4335 C CA . ASP A 1 82 ? -7.703 -3.167 -4.701 1.00 0.00 75 ASP A CA 3
ATOM 4336 C C . ASP A 1 82 ? -8.973 -2.548 -4.084 1.00 0.00 75 ASP A C 3
ATOM 4337 O O . ASP A 1 82 ? -9.125 -1.324 -4.081 1.00 0.00 75 ASP A O 3
ATOM 4346 N N . ALA A 1 83 ? -9.838 -3.365 -3.473 1.00 0.00 76 ALA A N 3
ATOM 4347 C CA . ALA A 1 83 ? -10.990 -2.900 -2.702 1.00 0.00 76 ALA A CA 3
ATOM 4348 C C . ALA A 1 83 ? -10.580 -2.112 -1.441 1.00 0.00 76 ALA A C 3
ATOM 4349 O O . ALA A 1 83 ? -11.184 -1.078 -1.144 1.00 0.00 76 ALA A O 3
ATOM 4356 N N . ALA A 1 84 ? -9.529 -2.545 -0.735 1.00 0.00 77 ALA A N 3
ATOM 4357 C CA . ALA A 1 84 ? -8.992 -1.828 0.425 1.00 0.00 77 ALA A CA 3
ATOM 4358 C C . ALA A 1 84 ? -8.382 -0.465 0.031 1.00 0.00 77 ALA A C 3
ATOM 4359 O O . ALA A 1 84 ? -8.693 0.555 0.651 1.00 0.00 77 ALA A O 3
ATOM 4366 N N . ILE A 1 85 ? -7.587 -0.420 -1.048 1.00 0.00 78 ILE A N 3
ATOM 4367 C CA . ILE A 1 85 ? -7.048 0.826 -1.625 1.00 0.00 78 ILE A CA 3
ATOM 4368 C C . ILE A 1 85 ? -8.191 1.781 -2.012 1.00 0.00 78 ILE A C 3
ATOM 4369 O O . ILE A 1 85 ? -8.210 2.940 -1.605 1.00 0.00 78 ILE A O 3
ATOM 4385 N N . THR A 1 86 ? -9.191 1.278 -2.730 1.00 0.00 79 THR A N 3
ATOM 4386 C CA . THR A 1 86 ? -10.372 2.046 -3.177 1.00 0.00 79 THR A CA 3
ATOM 4387 C C . THR A 1 86 ? -11.176 2.607 -2.000 1.00 0.00 79 THR A C 3
ATOM 4388 O O . THR A 1 86 ? -11.565 3.777 -2.027 1.00 0.00 79 THR A O 3
ATOM 4399 N N . PHE A 1 87 ? -11.378 1.837 -0.926 1.00 0.00 80 PHE A N 3
ATOM 4400 C CA . PHE A 1 87 ? -12.036 2.335 0.284 1.00 0.00 80 PHE A CA 3
ATOM 4401 C C . PHE A 1 87 ? -11.277 3.524 0.894 1.00 0.00 80 PHE A C 3
ATOM 4402 O O . PHE A 1 87 ? -11.889 4.545 1.208 1.00 0.00 80 PHE A O 3
ATOM 4419 N N . TYR A 1 88 ? -9.945 3.447 0.971 1.00 0.00 81 TYR A N 3
ATOM 4420 C CA . TYR A 1 88 ? -9.102 4.552 1.444 1.00 0.00 81 TYR A CA 3
ATOM 4421 C C . TYR A 1 88 ? -8.869 5.671 0.404 1.00 0.00 81 TYR A C 3
ATOM 4422 O O . TYR A 1 88 ? -8.142 6.625 0.681 1.00 0.00 81 TYR A O 3
ATOM 4440 N N . MET A 1 89 ? -9.483 5.595 -0.785 1.00 0.00 82 MET A N 3
ATOM 4441 C CA . MET A 1 89 ? -9.581 6.708 -1.747 1.00 0.00 82 MET A CA 3
ATOM 4442 C C . MET A 1 89 ? -10.915 7.450 -1.560 1.00 0.00 82 MET A C 3
ATOM 4443 O O . MET A 1 89 ? -10.957 8.679 -1.615 1.00 0.00 82 MET A O 3
ATOM 4457 N N . GLU A 1 90 ? -12.001 6.715 -1.291 1.00 0.00 83 GLU A N 3
ATOM 4458 C CA . GLU A 1 90 ? -13.332 7.270 -0.988 1.00 0.00 83 GLU A CA 3
ATOM 4459 C C . GLU A 1 90 ? -13.426 7.874 0.428 1.00 0.00 83 GLU A C 3
ATOM 4460 O O . GLU A 1 90 ? -14.189 8.819 0.646 1.00 0.00 83 GLU A O 3
ATOM 4472 N N . HIS A 1 91 ? -12.636 7.359 1.378 1.00 0.00 84 HIS A N 3
ATOM 4473 C CA . HIS A 1 91 ? -12.578 7.782 2.782 1.00 0.00 84 HIS A CA 3
ATOM 4474 C C . HIS A 1 91 ? -11.127 8.039 3.229 1.00 0.00 84 HIS A C 3
ATOM 4475 O O . HIS A 1 91 ? -10.182 7.505 2.650 1.00 0.00 84 HIS A O 3
ATOM 4489 N N . GLU A 1 92 ? -10.928 8.841 4.278 1.00 0.00 85 GLU A N 3
ATOM 4490 C CA . GLU A 1 92 ? -9.594 9.081 4.857 1.00 0.00 85 GLU A CA 3
ATOM 4491 C C . GLU A 1 92 ? -9.101 7.866 5.670 1.00 0.00 85 GLU A C 3
ATOM 4492 O O . GLU A 1 92 ? -9.892 7.183 6.328 1.00 0.00 85 GLU A O 3
ATOM 4504 N N . LEU A 1 93 ? -7.792 7.596 5.630 1.00 0.00 86 LEU A N 3
ATOM 4505 C CA . LEU A 1 93 ? -7.157 6.447 6.281 1.00 0.00 86 LEU A CA 3
ATOM 4506 C C . LEU A 1 93 ? -6.888 6.739 7.768 1.00 0.00 86 LEU A C 3
ATOM 4507 O O . LEU A 1 93 ? -7.497 6.130 8.649 1.00 0.00 86 LEU A O 3
ATOM 4523 N N . GLU A 1 94 ? -6.015 7.711 8.042 1.00 0.00 87 GLU A N 3
ATOM 4524 C CA . GLU A 1 94 ? -5.689 8.187 9.397 1.00 0.00 87 GLU A CA 3
ATOM 4525 C C . GLU A 1 94 ? -5.542 9.716 9.439 1.00 0.00 87 GLU A C 3
ATOM 4526 O O . GLU A 1 94 ? -6.254 10.389 10.187 1.00 0.00 87 GLU A O 3
ATOM 4538 N N . TYR A 1 95 ? -4.668 10.270 8.594 1.00 0.00 88 TYR A N 3
ATOM 4539 C CA . TYR A 1 95 ? -4.461 11.713 8.423 1.00 0.00 88 TYR A CA 3
ATOM 4540 C C . TYR A 1 95 ? -5.096 12.224 7.122 1.00 0.00 88 TYR A C 3
ATOM 4541 O O . TYR A 1 95 ? -5.612 13.342 7.090 1.00 0.00 88 TYR A O 3
ATOM 4559 N N . SER A 1 96 ? -5.067 11.416 6.054 1.00 0.00 89 SER A N 3
ATOM 4560 C CA . SER A 1 96 ? -5.681 11.730 4.755 1.00 0.00 89 SER A CA 3
ATOM 4561 C C . SER A 1 96 ? -6.063 10.470 3.961 1.00 0.00 89 SER A C 3
ATOM 4562 O O . SER A 1 96 ? -5.853 9.341 4.406 1.00 0.00 89 SER A O 3
ATOM 4570 N N . SER A 1 97 ? -6.657 10.656 2.783 1.00 0.00 90 SER A N 3
ATOM 4571 C CA . SER A 1 97 ? -6.942 9.608 1.792 1.00 0.00 90 SER A CA 3
ATOM 4572 C C . SER A 1 97 ? -5.720 9.250 0.927 1.00 0.00 90 SER A C 3
ATOM 4573 O O . SER A 1 97 ? -4.739 9.998 0.858 1.00 0.00 90 SER A O 3
ATOM 4581 N N . LEU A 1 98 ? -5.794 8.110 0.235 1.00 0.00 91 LEU A N 3
ATOM 4582 C CA . LEU A 1 98 ? -4.868 7.698 -0.823 1.00 0.00 91 LEU A CA 3
ATOM 4583 C C . LEU A 1 98 ? -5.129 8.538 -2.089 1.00 0.00 91 LEU A C 3
ATOM 4584 O O . LEU A 1 98 ? -6.288 8.783 -2.434 1.00 0.00 91 LEU A O 3
ATOM 4600 N N . LYS A 1 99 ? -4.069 8.978 -2.786 1.00 0.00 92 LYS A N 3
ATOM 4601 C CA . LYS A 1 99 ? -4.174 9.955 -3.894 1.00 0.00 92 LYS A CA 3
ATOM 4602 C C . LYS A 1 99 ? -3.437 9.537 -5.171 1.00 0.00 92 LYS A C 3
ATOM 4603 O O . LYS A 1 99 ? -3.987 9.716 -6.259 1.00 0.00 92 LYS A O 3
ATOM 4622 N N . GLN A 1 100 ? -2.240 8.946 -5.061 1.00 0.00 93 GLN A N 3
ATOM 4623 C CA . GLN A 1 100 ? -1.491 8.408 -6.209 1.00 0.00 93 GLN A CA 3
ATOM 4624 C C . GLN A 1 100 ? -0.599 7.206 -5.835 1.00 0.00 93 GLN A C 3
ATOM 4625 O O . GLN A 1 100 ? -0.020 7.191 -4.747 1.00 0.00 93 GLN A O 3
ATOM 4639 N N . PRO A 1 101 ? -0.437 6.200 -6.715 1.00 0.00 94 PRO A N 3
ATOM 4640 C CA . PRO A 1 101 ? 0.522 5.118 -6.500 1.00 0.00 94 PRO A CA 3
ATOM 4641 C C . PRO A 1 101 ? 1.969 5.616 -6.669 1.00 0.00 94 PRO A C 3
ATOM 4642 O O . PRO A 1 101 ? 2.241 6.509 -7.479 1.00 0.00 94 PRO A O 3
ATOM 4653 N N . LEU A 1 102 ? 2.917 5.018 -5.944 1.00 0.00 95 LEU A N 3
ATOM 4654 C CA . LEU A 1 102 ? 4.351 5.233 -6.168 1.00 0.00 95 LEU A CA 3
ATOM 4655 C C . LEU A 1 102 ? 4.761 4.734 -7.573 1.00 0.00 95 LEU A C 3
ATOM 4656 O O . LEU A 1 102 ? 4.249 3.725 -8.066 1.00 0.00 95 LEU A O 3
ATOM 4672 N N . GLN A 1 103 ? 5.686 5.444 -8.226 1.00 0.00 96 GLN A N 3
ATOM 4673 C CA . GLN A 1 103 ? 6.194 5.099 -9.561 1.00 0.00 96 GLN A CA 3
ATOM 4674 C C . GLN A 1 103 ? 7.247 3.971 -9.511 1.00 0.00 96 GLN A C 3
ATOM 4675 O O . GLN A 1 103 ? 8.048 3.896 -8.574 1.00 0.00 96 GLN A O 3
ATOM 4689 N N . ARG A 1 104 ? 7.267 3.118 -10.544 1.00 0.00 97 ARG A N 3
ATOM 4690 C CA . ARG A 1 104 ? 8.273 2.058 -10.755 1.00 0.00 97 ARG A CA 3
ATOM 4691 C C . ARG A 1 104 ? 9.488 2.564 -11.548 1.00 0.00 97 ARG A C 3
ATOM 4692 O O . ARG A 1 104 ? 9.294 3.248 -12.580 1.00 0.00 97 ARG A O 3
ATOM 4714 N N . GLY A 1 1 ? -1.229 11.050 -35.295 1.00 0.00 -6 GLY A N 4
ATOM 4715 C CA . GLY A 1 1 ? -1.948 11.829 -34.262 1.00 0.00 -6 GLY A CA 4
ATOM 4716 C C . GLY A 1 1 ? -1.466 11.478 -32.862 1.00 0.00 -6 GLY A C 4
ATOM 4717 O O . GLY A 1 1 ? -1.069 10.340 -32.604 1.00 0.00 -6 GLY A O 4
ATOM 4723 N N . SER A 1 2 ? -1.514 12.440 -31.934 1.00 0.00 -5 SER A N 4
ATOM 4724 C CA . SER A 1 2 ? -0.942 12.329 -30.574 1.00 0.00 -5 SER A CA 4
ATOM 4725 C C . SER A 1 2 ? -1.545 11.205 -29.713 1.00 0.00 -5 SER A C 4
ATOM 4726 O O . SER A 1 2 ? -0.870 10.678 -28.826 1.00 0.00 -5 SER A O 4
ATOM 4734 N N . SER A 1 3 ? -2.786 10.793 -29.994 1.00 0.00 -4 SER A N 4
ATOM 4735 C CA . SER A 1 3 ? -3.489 9.692 -29.309 1.00 0.00 -4 SER A CA 4
ATOM 4736 C C . SER A 1 3 ? -3.019 8.284 -29.727 1.00 0.00 -4 SER A C 4
ATOM 4737 O O . SER A 1 3 ? -3.504 7.289 -29.184 1.00 0.00 -4 SER A O 4
ATOM 4745 N N . GLY A 1 4 ? -2.086 8.174 -30.682 1.00 0.00 -3 GLY A N 4
ATOM 4746 C CA . GLY A 1 4 ? -1.557 6.905 -31.210 1.00 0.00 -3 GLY A CA 4
ATOM 4747 C C . GLY A 1 4 ? -0.584 6.146 -30.289 1.00 0.00 -3 GLY A C 4
ATOM 4748 O O . GLY A 1 4 ? -0.113 5.069 -30.662 1.00 0.00 -3 GLY A O 4
ATOM 4752 N N . SER A 1 5 ? -0.266 6.681 -29.105 1.00 0.00 -2 SER A N 4
ATOM 4753 C CA . SER A 1 5 ? 0.584 6.037 -28.090 1.00 0.00 -2 SER A CA 4
ATOM 4754 C C . SER A 1 5 ? -0.090 4.831 -27.408 1.00 0.00 -2 SER A C 4
ATOM 4755 O O . SER A 1 5 ? -1.317 4.676 -27.433 1.00 0.00 -2 SER A O 4
ATOM 4763 N N . SER A 1 6 ? 0.716 3.958 -26.794 1.00 0.00 -1 SER A N 4
ATOM 4764 C CA . SER A 1 6 ? 0.276 2.717 -26.129 1.00 0.00 -1 SER A CA 4
ATOM 4765 C C . SER A 1 6 ? 1.087 2.399 -24.860 1.00 0.00 -1 SER A C 4
ATOM 4766 O O . SER A 1 6 ? 2.207 2.890 -24.674 1.00 0.00 -1 SER A O 4
ATOM 4774 N N . GLY A 1 7 ? 0.509 1.589 -23.965 1.00 0.00 0 GLY A N 4
ATOM 4775 C CA . GLY A 1 7 ? 1.132 1.155 -22.708 1.00 0.00 0 GLY A CA 4
ATOM 4776 C C . GLY A 1 7 ? 2.199 0.061 -22.871 1.00 0.00 0 GLY A C 4
ATOM 4777 O O . GLY A 1 7 ? 2.313 -0.579 -23.921 1.00 0.00 0 GLY A O 4
ATOM 4781 N N . MET A 1 8 ? 2.978 -0.165 -21.808 1.00 0.00 1 MET A N 4
ATOM 4782 C CA . MET A 1 8 ? 4.032 -1.186 -21.717 1.00 0.00 1 MET A CA 4
ATOM 4783 C C . MET A 1 8 ? 4.140 -1.731 -20.281 1.00 0.00 1 MET A C 4
ATOM 4784 O O . MET A 1 8 ? 3.917 -0.989 -19.320 1.00 0.00 1 MET A O 4
ATOM 4798 N N . ALA A 1 9 ? 4.492 -3.014 -20.132 1.00 0.00 2 ALA A N 4
ATOM 4799 C CA . ALA A 1 9 ? 4.668 -3.703 -18.844 1.00 0.00 2 ALA A CA 4
ATOM 4800 C C . ALA A 1 9 ? 3.477 -3.503 -17.879 1.00 0.00 2 ALA A C 4
ATOM 4801 O O . ALA A 1 9 ? 3.638 -3.064 -16.738 1.00 0.00 2 ALA A O 4
ATOM 4808 N N . GLU A 1 10 ? 2.258 -3.765 -18.359 1.00 0.00 3 GLU A N 4
ATOM 4809 C CA . GLU A 1 10 ? 0.992 -3.470 -17.661 1.00 0.00 3 GLU A CA 4
ATOM 4810 C C . GLU A 1 10 ? 0.548 -4.536 -16.630 1.00 0.00 3 GLU A C 4
ATOM 4811 O O . GLU A 1 10 ? -0.528 -4.419 -16.039 1.00 0.00 3 GLU A O 4
ATOM 4823 N N . ALA A 1 11 ? 1.358 -5.577 -16.407 1.00 0.00 4 ALA A N 4
ATOM 4824 C CA . ALA A 1 11 ? 1.092 -6.640 -15.435 1.00 0.00 4 ALA A CA 4
ATOM 4825 C C . ALA A 1 11 ? 1.219 -6.161 -13.968 1.00 0.00 4 ALA A C 4
ATOM 4826 O O . ALA A 1 11 ? 2.025 -5.276 -13.660 1.00 0.00 4 ALA A O 4
ATOM 4833 N N . ALA A 1 12 ? 0.451 -6.796 -13.071 1.00 0.00 5 ALA A N 4
ATOM 4834 C CA . ALA A 1 12 ? 0.277 -6.450 -11.649 1.00 0.00 5 ALA A CA 4
ATOM 4835 C C . ALA A 1 12 ? -0.258 -5.018 -11.382 1.00 0.00 5 ALA A C 4
ATOM 4836 O O . ALA A 1 12 ? -0.394 -4.189 -12.286 1.00 0.00 5 ALA A O 4
ATOM 4843 N N . ALA A 1 13 ? -0.608 -4.732 -10.124 1.00 0.00 6 ALA A N 4
ATOM 4844 C CA . ALA A 1 13 ? -1.110 -3.422 -9.702 1.00 0.00 6 ALA A CA 4
ATOM 4845 C C . ALA A 1 13 ? 0.013 -2.356 -9.668 1.00 0.00 6 ALA A C 4
ATOM 4846 O O . ALA A 1 13 ? 1.133 -2.669 -9.250 1.00 0.00 6 ALA A O 4
ATOM 4853 N N . PRO A 1 14 ? -0.259 -1.087 -10.042 1.00 0.00 7 PRO A N 4
ATOM 4854 C CA . PRO A 1 14 ? 0.768 -0.043 -10.138 1.00 0.00 7 PRO A CA 4
ATOM 4855 C C . PRO A 1 14 ? 1.354 0.363 -8.774 1.00 0.00 7 PRO A C 4
ATOM 4856 O O . PRO A 1 14 ? 2.487 0.839 -8.705 1.00 0.00 7 PRO A O 4
ATOM 4867 N N . TRP A 1 15 ? 0.605 0.144 -7.688 1.00 0.00 8 TRP A N 4
ATOM 4868 C CA . TRP A 1 15 ? 1.017 0.391 -6.303 1.00 0.00 8 TRP A CA 4
ATOM 4869 C C . TRP A 1 15 ? 1.764 -0.780 -5.644 1.00 0.00 8 TRP A C 4
ATOM 4870 O O . TRP A 1 15 ? 2.238 -0.619 -4.523 1.00 0.00 8 TRP A O 4
ATOM 4891 N N . TYR A 1 16 ? 1.892 -1.950 -6.281 1.00 0.00 9 TYR A N 4
ATOM 4892 C CA . TYR A 1 16 ? 2.568 -3.109 -5.683 1.00 0.00 9 TYR A CA 4
ATOM 4893 C C . TYR A 1 16 ? 4.079 -3.126 -5.978 1.00 0.00 9 TYR A C 4
ATOM 4894 O O . TYR A 1 16 ? 4.498 -2.997 -7.131 1.00 0.00 9 TYR A O 4
ATOM 4912 N N . HIS A 1 17 ? 4.894 -3.312 -4.933 1.00 0.00 10 HIS A N 4
ATOM 4913 C CA . HIS A 1 17 ? 6.367 -3.301 -4.990 1.00 0.00 10 HIS A CA 4
ATOM 4914 C C . HIS A 1 17 ? 7.032 -4.612 -4.509 1.00 0.00 10 HIS A C 4
ATOM 4915 O O . HIS A 1 17 ? 8.258 -4.672 -4.383 1.00 0.00 10 HIS A O 4
ATOM 4929 N N . GLY A 1 18 ? 6.261 -5.678 -4.258 1.00 0.00 11 GLY A N 4
ATOM 4930 C CA . GLY A 1 18 ? 6.806 -6.974 -3.824 1.00 0.00 11 GLY A CA 4
ATOM 4931 C C . GLY A 1 18 ? 7.438 -6.924 -2.424 1.00 0.00 11 GLY A C 4
ATOM 4932 O O . GLY A 1 18 ? 6.930 -6.195 -1.569 1.00 0.00 11 GLY A O 4
ATOM 4936 N N . PRO A 1 19 ? 8.521 -7.676 -2.142 1.00 0.00 12 PRO A N 4
ATOM 4937 C CA . PRO A 1 19 ? 9.158 -7.752 -0.820 1.00 0.00 12 PRO A CA 4
ATOM 4938 C C . PRO A 1 19 ? 10.044 -6.526 -0.504 1.00 0.00 12 PRO A C 4
ATOM 4939 O O . PRO A 1 19 ? 11.232 -6.648 -0.193 1.00 0.00 12 PRO A O 4
ATOM 4950 N N . LEU A 1 20 ? 9.464 -5.324 -0.588 1.00 0.00 13 LEU A N 4
ATOM 4951 C CA . LEU A 1 20 ? 10.108 -4.060 -0.216 1.00 0.00 13 LEU A CA 4
ATOM 4952 C C . LEU A 1 20 ? 10.227 -3.943 1.318 1.00 0.00 13 LEU A C 4
ATOM 4953 O O . LEU A 1 20 ? 9.302 -4.313 2.048 1.00 0.00 13 LEU A O 4
ATOM 4969 N N . SER A 1 21 ? 11.337 -3.395 1.811 1.00 0.00 14 SER A N 4
ATOM 4970 C CA . SER A 1 21 ? 11.559 -3.128 3.242 1.00 0.00 14 SER A CA 4
ATOM 4971 C C . SER A 1 21 ? 11.038 -1.750 3.666 1.00 0.00 14 SER A C 4
ATOM 4972 O O . SER A 1 21 ? 10.883 -0.853 2.831 1.00 0.00 14 SER A O 4
ATOM 4980 N N . ARG A 1 22 ? 10.811 -1.554 4.974 1.00 0.00 15 ARG A N 4
ATOM 4981 C CA . ARG A 1 22 ? 10.385 -0.263 5.550 1.00 0.00 15 ARG A CA 4
ATOM 4982 C C . ARG A 1 22 ? 11.269 0.895 5.106 1.00 0.00 15 ARG A C 4
ATOM 4983 O O . ARG A 1 22 ? 10.760 1.865 4.562 1.00 0.00 15 ARG A O 4
ATOM 5004 N N . THR A 1 23 ? 12.580 0.787 5.298 1.00 0.00 16 THR A N 4
ATOM 5005 C CA . THR A 1 23 ? 13.528 1.878 5.006 1.00 0.00 16 THR A CA 4
ATOM 5006 C C . THR A 1 23 ? 13.475 2.328 3.540 1.00 0.00 16 THR A C 4
ATOM 5007 O O . THR A 1 23 ? 13.551 3.525 3.262 1.00 0.00 16 THR A O 4
ATOM 5018 N N . ASP A 1 24 ? 13.266 1.398 2.602 1.00 0.00 17 ASP A N 4
ATOM 5019 C CA . ASP A 1 24 ? 13.079 1.694 1.175 1.00 0.00 17 ASP A CA 4
ATOM 5020 C C . ASP A 1 24 ? 11.731 2.374 0.891 1.00 0.00 17 ASP A C 4
ATOM 5021 O O . ASP A 1 24 ? 11.684 3.371 0.166 1.00 0.00 17 ASP A O 4
ATOM 5030 N N . ALA A 1 25 ? 10.642 1.890 1.500 1.00 0.00 18 ALA A N 4
ATOM 5031 C CA . ALA A 1 25 ? 9.318 2.508 1.400 1.00 0.00 18 ALA A CA 4
ATOM 5032 C C . ALA A 1 25 ? 9.298 3.934 1.988 1.00 0.00 18 ALA A C 4
ATOM 5033 O O . ALA A 1 25 ? 8.754 4.855 1.379 1.00 0.00 18 ALA A O 4
ATOM 5040 N N . GLU A 1 26 ? 9.940 4.136 3.143 1.00 0.00 19 GLU A N 4
ATOM 5041 C CA . GLU A 1 26 ? 10.036 5.425 3.830 1.00 0.00 19 GLU A CA 4
ATOM 5042 C C . GLU A 1 26 ? 10.879 6.434 3.042 1.00 0.00 19 GLU A C 4
ATOM 5043 O O . GLU A 1 26 ? 10.439 7.566 2.855 1.00 0.00 19 GLU A O 4
ATOM 5055 N N . ASN A 1 27 ? 12.041 6.038 2.505 1.00 0.00 20 ASN A N 4
ATOM 5056 C CA . ASN A 1 27 ? 12.852 6.923 1.659 1.00 0.00 20 ASN A CA 4
ATOM 5057 C C . ASN A 1 27 ? 12.150 7.271 0.334 1.00 0.00 20 ASN A C 4
ATOM 5058 O O . ASN A 1 27 ? 12.286 8.397 -0.147 1.00 0.00 20 ASN A O 4
ATOM 5069 N N . SER A 1 28 ? 11.365 6.349 -0.232 1.00 0.00 21 SER A N 4
ATOM 5070 C CA . SER A 1 28 ? 10.582 6.608 -1.450 1.00 0.00 21 SER A CA 4
ATOM 5071 C C . SER A 1 28 ? 9.463 7.626 -1.205 1.00 0.00 21 SER A C 4
ATOM 5072 O O . SER A 1 28 ? 9.325 8.588 -1.960 1.00 0.00 21 SER A O 4
ATOM 5080 N N . LEU A 1 29 ? 8.684 7.459 -0.132 1.00 0.00 22 LEU A N 4
ATOM 5081 C CA . LEU A 1 29 ? 7.540 8.327 0.175 1.00 0.00 22 LEU A CA 4
ATOM 5082 C C . LEU A 1 29 ? 7.933 9.668 0.813 1.00 0.00 22 LEU A C 4
ATOM 5083 O O . LEU A 1 29 ? 7.226 10.652 0.603 1.00 0.00 22 LEU A O 4
ATOM 5099 N N . LEU A 1 30 ? 9.067 9.755 1.519 1.00 0.00 23 LEU A N 4
ATOM 5100 C CA . LEU A 1 30 ? 9.604 11.026 2.033 1.00 0.00 23 LEU A CA 4
ATOM 5101 C C . LEU A 1 30 ? 10.018 11.987 0.900 1.00 0.00 23 LEU A C 4
ATOM 5102 O O . LEU A 1 30 ? 9.966 13.208 1.071 1.00 0.00 23 LEU A O 4
ATOM 5118 N N . ARG A 1 31 ? 10.383 11.444 -0.271 1.00 0.00 24 ARG A N 4
ATOM 5119 C CA . ARG A 1 31 ? 10.700 12.203 -1.496 1.00 0.00 24 ARG A CA 4
ATOM 5120 C C . ARG A 1 31 ? 9.466 12.546 -2.346 1.00 0.00 24 ARG A C 4
ATOM 5121 O O . ARG A 1 31 ? 9.566 13.372 -3.256 1.00 0.00 24 ARG A O 4
ATOM 5142 N N . MET A 1 32 ? 8.310 11.944 -2.053 1.00 0.00 25 MET A N 4
ATOM 5143 C CA . MET A 1 32 ? 7.025 12.164 -2.732 1.00 0.00 25 MET A CA 4
ATOM 5144 C C . MET A 1 32 ? 6.101 13.125 -1.952 1.00 0.00 25 MET A C 4
ATOM 5145 O O . MET A 1 32 ? 6.311 13.350 -0.755 1.00 0.00 25 MET A O 4
ATOM 5159 N N . PRO A 1 33 ? 5.071 13.705 -2.600 1.00 0.00 26 PRO A N 4
ATOM 5160 C CA . PRO A 1 33 ? 4.048 14.498 -1.914 1.00 0.00 26 PRO A CA 4
ATOM 5161 C C . PRO A 1 33 ? 3.133 13.628 -1.037 1.00 0.00 26 PRO A C 4
ATOM 5162 O O . PRO A 1 33 ? 3.056 12.409 -1.211 1.00 0.00 26 PRO A O 4
ATOM 5173 N N . GLU A 1 34 ? 2.409 14.266 -0.114 1.00 0.00 27 GLU A N 4
ATOM 5174 C CA . GLU A 1 34 ? 1.407 13.622 0.752 1.00 0.00 27 GLU A CA 4
ATOM 5175 C C . GLU A 1 34 ? 0.318 12.893 -0.058 1.00 0.00 27 GLU A C 4
ATOM 5176 O O . GLU A 1 34 ? -0.184 13.404 -1.064 1.00 0.00 27 GLU A O 4
ATOM 5188 N N . GLY A 1 35 ? -0.057 11.697 0.404 1.00 0.00 28 GLY A N 4
ATOM 5189 C CA . GLY A 1 35 ? -1.054 10.837 -0.225 1.00 0.00 28 GLY A CA 4
ATOM 5190 C C . GLY A 1 35 ? -0.511 9.874 -1.288 1.00 0.00 28 GLY A C 4
ATOM 5191 O O . GLY A 1 35 ? -1.293 9.162 -1.925 1.00 0.00 28 GLY A O 4
ATOM 5195 N N . THR A 1 36 ? 0.810 9.839 -1.484 1.00 0.00 29 THR A N 4
ATOM 5196 C CA . THR A 1 36 ? 1.491 8.819 -2.290 1.00 0.00 29 THR A CA 4
ATOM 5197 C C . THR A 1 36 ? 1.570 7.516 -1.494 1.00 0.00 29 THR A C 4
ATOM 5198 O O . THR A 1 36 ? 2.012 7.528 -0.344 1.00 0.00 29 THR A O 4
ATOM 5209 N N . PHE A 1 37 ? 1.165 6.388 -2.082 1.00 0.00 30 PHE A N 4
ATOM 5210 C CA . PHE A 1 37 ? 1.115 5.104 -1.382 1.00 0.00 30 PHE A CA 4
ATOM 5211 C C . PHE A 1 37 ? 1.705 3.936 -2.180 1.00 0.00 30 PHE A C 4
ATOM 5212 O O . PHE A 1 37 ? 1.869 3.999 -3.401 1.00 0.00 30 PHE A O 4
ATOM 5229 N N . LEU A 1 38 ? 2.009 2.852 -1.467 1.00 0.00 31 LEU A N 4
ATOM 5230 C CA . LEU A 1 38 ? 2.494 1.586 -2.016 1.00 0.00 31 LEU A CA 4
ATOM 5231 C C . LEU A 1 38 ? 2.019 0.402 -1.168 1.00 0.00 31 LEU A C 4
ATOM 5232 O O . LEU A 1 38 ? 1.708 0.566 0.011 1.00 0.00 31 LEU A O 4
ATOM 5248 N N . VAL A 1 39 ? 2.011 -0.797 -1.748 1.00 0.00 32 VAL A N 4
ATOM 5249 C CA . VAL A 1 39 ? 1.775 -2.064 -1.044 1.00 0.00 32 VAL A CA 4
ATOM 5250 C C . VAL A 1 39 ? 2.956 -3.006 -1.262 1.00 0.00 32 VAL A C 4
ATOM 5251 O O . VAL A 1 39 ? 3.484 -3.119 -2.372 1.00 0.00 32 VAL A O 4
ATOM 5264 N N . ARG A 1 40 ? 3.371 -3.683 -0.192 1.00 0.00 33 ARG A N 4
ATOM 5265 C CA . ARG A 1 40 ? 4.532 -4.585 -0.157 1.00 0.00 33 ARG A CA 4
ATOM 5266 C C . ARG A 1 40 ? 4.223 -5.875 0.608 1.00 0.00 33 ARG A C 4
ATOM 5267 O O . ARG A 1 40 ? 3.364 -5.876 1.489 1.00 0.00 33 ARG A O 4
ATOM 5288 N N . ASP A 1 41 ? 4.919 -6.964 0.298 1.00 0.00 34 ASP A N 4
ATOM 5289 C CA . ASP A 1 41 ? 4.895 -8.196 1.104 1.00 0.00 34 ASP A CA 4
ATOM 5290 C C . ASP A 1 41 ? 5.524 -7.924 2.484 1.00 0.00 34 ASP A C 4
ATOM 5291 O O . ASP A 1 41 ? 6.555 -7.253 2.587 1.00 0.00 34 ASP A O 4
ATOM 5300 N N . SER A 1 42 ? 4.882 -8.398 3.555 1.00 0.00 35 SER A N 4
ATOM 5301 C CA . SER A 1 42 ? 5.231 -8.026 4.929 1.00 0.00 35 SER A CA 4
ATOM 5302 C C . SER A 1 42 ? 6.604 -8.537 5.372 1.00 0.00 35 SER A C 4
ATOM 5303 O O . SER A 1 42 ? 6.938 -9.719 5.250 1.00 0.00 35 SER A O 4
ATOM 5311 N N . THR A 1 43 ? 7.374 -7.625 5.967 1.00 0.00 36 THR A N 4
ATOM 5312 C CA . THR A 1 43 ? 8.681 -7.877 6.587 1.00 0.00 36 THR A CA 4
ATOM 5313 C C . THR A 1 43 ? 8.593 -8.558 7.962 1.00 0.00 36 THR A C 4
ATOM 5314 O O . THR A 1 43 ? 9.620 -9.010 8.470 1.00 0.00 36 THR A O 4
ATOM 5325 N N . SER A 1 44 ? 7.395 -8.687 8.551 1.00 0.00 37 SER A N 4
ATOM 5326 C CA . SER A 1 44 ? 7.161 -9.473 9.778 1.00 0.00 37 SER A CA 4
ATOM 5327 C C . SER A 1 44 ? 6.465 -10.817 9.526 1.00 0.00 37 SER A C 4
ATOM 5328 O O . SER A 1 44 ? 6.739 -11.785 10.243 1.00 0.00 37 SER A O 4
ATOM 5336 N N . SER A 1 45 ? 5.592 -10.894 8.512 1.00 0.00 38 SER A N 4
ATOM 5337 C CA . SER A 1 45 ? 4.682 -12.032 8.295 1.00 0.00 38 SER A CA 4
ATOM 5338 C C . SER A 1 45 ? 4.550 -12.396 6.802 1.00 0.00 38 SER A C 4
ATOM 5339 O O . SER A 1 45 ? 3.651 -11.894 6.123 1.00 0.00 38 SER A O 4
ATOM 5347 N N . PRO A 1 46 ? 5.421 -13.268 6.255 1.00 0.00 39 PRO A N 4
ATOM 5348 C CA . PRO A 1 46 ? 5.368 -13.682 4.850 1.00 0.00 39 PRO A CA 4
ATOM 5349 C C . PRO A 1 46 ? 3.989 -14.227 4.437 1.00 0.00 39 PRO A C 4
ATOM 5350 O O . PRO A 1 46 ? 3.395 -15.045 5.145 1.00 0.00 39 PRO A O 4
ATOM 5361 N N . GLY A 1 47 ? 3.478 -13.770 3.291 1.00 0.00 40 GLY A N 4
ATOM 5362 C CA . GLY A 1 47 ? 2.124 -14.068 2.798 1.00 0.00 40 GLY A CA 4
ATOM 5363 C C . GLY A 1 47 ? 1.056 -13.029 3.186 1.00 0.00 40 GLY A C 4
ATOM 5364 O O . GLY A 1 47 ? -0.010 -12.997 2.570 1.00 0.00 40 GLY A O 4
ATOM 5368 N N . ASP A 1 48 ? 1.334 -12.162 4.166 1.00 0.00 41 ASP A N 4
ATOM 5369 C CA . ASP A 1 48 ? 0.543 -10.963 4.480 1.00 0.00 41 ASP A CA 4
ATOM 5370 C C . ASP A 1 48 ? 1.201 -9.725 3.840 1.00 0.00 41 ASP A C 4
ATOM 5371 O O . ASP A 1 48 ? 2.380 -9.757 3.477 1.00 0.00 41 ASP A O 4
ATOM 5380 N N . TYR A 1 49 ? 0.465 -8.620 3.703 1.00 0.00 42 TYR A N 4
ATOM 5381 C CA . TYR A 1 49 ? 0.939 -7.407 3.018 1.00 0.00 42 TYR A CA 4
ATOM 5382 C C . TYR A 1 49 ? 0.918 -6.175 3.934 1.00 0.00 42 TYR A C 4
ATOM 5383 O O . TYR A 1 49 ? 0.375 -6.213 5.039 1.00 0.00 42 TYR A O 4
ATOM 5401 N N . VAL A 1 50 ? 1.518 -5.068 3.492 1.00 0.00 43 VAL A N 4
ATOM 5402 C CA . VAL A 1 50 ? 1.546 -3.782 4.211 1.00 0.00 43 VAL A CA 4
ATOM 5403 C C . VAL A 1 50 ? 1.299 -2.634 3.234 1.00 0.00 43 VAL A C 4
ATOM 5404 O O . VAL A 1 50 ? 1.989 -2.533 2.221 1.00 0.00 43 VAL A O 4
ATOM 5417 N N . LEU A 1 51 ? 0.338 -1.765 3.551 1.00 0.00 44 LEU A N 4
ATOM 5418 C CA . LEU A 1 51 ? 0.081 -0.491 2.879 1.00 0.00 44 LEU A CA 4
ATOM 5419 C C . LEU A 1 51 ? 0.944 0.578 3.547 1.00 0.00 44 LEU A C 4
ATOM 5420 O O . LEU A 1 51 ? 0.804 0.813 4.746 1.00 0.00 44 LEU A O 4
ATOM 5436 N N . SER A 1 52 ? 1.814 1.232 2.783 1.00 0.00 45 SER A N 4
ATOM 5437 C CA . SER A 1 52 ? 2.614 2.368 3.251 1.00 0.00 45 SER A CA 4
ATOM 5438 C C . SER A 1 52 ? 2.165 3.645 2.538 1.00 0.00 45 SER A C 4
ATOM 5439 O O . SER A 1 52 ? 1.938 3.611 1.329 1.00 0.00 45 SER A O 4
ATOM 5447 N N . CYS A 1 53 ? 2.016 4.758 3.260 1.00 0.00 46 CYS A N 4
ATOM 5448 C CA . CYS A 1 53 ? 1.476 6.019 2.727 1.00 0.00 46 CYS A CA 4
ATOM 5449 C C . CYS A 1 53 ? 2.232 7.243 3.275 1.00 0.00 46 CYS A C 4
ATOM 5450 O O . CYS A 1 53 ? 2.653 7.252 4.434 1.00 0.00 46 CYS A O 4
ATOM 5458 N N . SER A 1 54 ? 2.441 8.281 2.458 1.00 0.00 47 SER A N 4
ATOM 5459 C CA . SER A 1 54 ? 2.958 9.564 2.918 1.00 0.00 47 SER A CA 4
ATOM 5460 C C . SER A 1 54 ? 1.822 10.355 3.567 1.00 0.00 47 SER A C 4
ATOM 5461 O O . SER A 1 54 ? 0.857 10.754 2.916 1.00 0.00 47 SER A O 4
ATOM 5469 N N . GLU A 1 55 ? 1.923 10.573 4.873 1.00 0.00 48 GLU A N 4
ATOM 5470 C CA . GLU A 1 55 ? 0.915 11.292 5.672 1.00 0.00 48 GLU A CA 4
ATOM 5471 C C . GLU A 1 55 ? 1.549 12.207 6.732 1.00 0.00 48 GLU A C 4
ATOM 5472 O O . GLU A 1 55 ? 2.513 11.821 7.392 1.00 0.00 48 GLU A O 4
ATOM 5484 N N . ASN A 1 56 ? 0.975 13.396 6.953 1.00 0.00 49 ASN A N 4
ATOM 5485 C CA . ASN A 1 56 ? 1.307 14.297 8.066 1.00 0.00 49 ASN A CA 4
ATOM 5486 C C . ASN A 1 56 ? 2.805 14.691 8.126 1.00 0.00 49 ASN A C 4
ATOM 5487 O O . ASN A 1 56 ? 3.396 14.840 9.197 1.00 0.00 49 ASN A O 4
ATOM 5498 N N . GLY A 1 57 ? 3.442 14.830 6.956 1.00 0.00 50 GLY A N 4
ATOM 5499 C CA . GLY A 1 57 ? 4.872 15.144 6.823 1.00 0.00 50 GLY A CA 4
ATOM 5500 C C . GLY A 1 57 ? 5.828 13.989 7.172 1.00 0.00 50 GLY A C 4
ATOM 5501 O O . GLY A 1 57 ? 7.042 14.194 7.228 1.00 0.00 50 GLY A O 4
ATOM 5505 N N . LYS A 1 58 ? 5.293 12.782 7.401 1.00 0.00 51 LYS A N 4
ATOM 5506 C CA . LYS A 1 58 ? 6.009 11.531 7.694 1.00 0.00 51 LYS A CA 4
ATOM 5507 C C . LYS A 1 58 ? 5.505 10.387 6.796 1.00 0.00 51 LYS A C 4
ATOM 5508 O O . LYS A 1 58 ? 4.776 10.614 5.825 1.00 0.00 51 LYS A O 4
ATOM 5527 N N . VAL A 1 59 ? 5.905 9.151 7.098 1.00 0.00 52 VAL A N 4
ATOM 5528 C CA . VAL A 1 59 ? 5.434 7.934 6.416 1.00 0.00 52 VAL A CA 4
ATOM 5529 C C . VAL A 1 59 ? 4.790 6.983 7.426 1.00 0.00 52 VAL A C 4
ATOM 5530 O O . VAL A 1 59 ? 5.327 6.751 8.510 1.00 0.00 52 VAL A O 4
ATOM 5543 N N . THR A 1 60 ? 3.626 6.451 7.064 1.00 0.00 53 THR A N 4
ATOM 5544 C CA . THR A 1 60 ? 2.788 5.549 7.869 1.00 0.00 53 THR A CA 4
ATOM 5545 C C . THR A 1 60 ? 2.712 4.156 7.236 1.00 0.00 53 THR A C 4
ATOM 5546 O O . THR A 1 60 ? 2.933 4.004 6.032 1.00 0.00 53 THR A O 4
ATOM 5557 N N . HIS A 1 61 ? 2.413 3.132 8.046 1.00 0.00 54 HIS A N 4
ATOM 5558 C CA . HIS A 1 61 ? 2.345 1.724 7.631 1.00 0.00 54 HIS A CA 4
ATOM 5559 C C . HIS A 1 61 ? 1.141 1.011 8.276 1.00 0.00 54 HIS A C 4
ATOM 5560 O O . HIS A 1 61 ? 0.904 1.154 9.479 1.00 0.00 54 HIS A O 4
ATOM 5574 N N . TYR A 1 62 ? 0.413 0.216 7.487 1.00 0.00 55 TYR A N 4
ATOM 5575 C CA . TYR A 1 62 ? -0.831 -0.461 7.880 1.00 0.00 55 TYR A CA 4
ATOM 5576 C C . TYR A 1 62 ? -0.863 -1.895 7.338 1.00 0.00 55 TYR A C 4
ATOM 5577 O O . TYR A 1 62 ? -0.736 -2.104 6.130 1.00 0.00 55 TYR A O 4
ATOM 5595 N N . LYS A 1 63 ? -1.025 -2.901 8.205 1.00 0.00 56 LYS A N 4
ATOM 5596 C CA . LYS A 1 63 ? -0.949 -4.316 7.799 1.00 0.00 56 LYS A CA 4
ATOM 5597 C C . LYS A 1 63 ? -2.261 -4.814 7.181 1.00 0.00 56 LYS A C 4
ATOM 5598 O O . LYS A 1 63 ? -3.349 -4.549 7.695 1.00 0.00 56 LYS A O 4
ATOM 5617 N N . LEU A 1 64 ? -2.130 -5.550 6.080 1.00 0.00 57 LEU A N 4
ATOM 5618 C CA . LEU A 1 64 ? -3.189 -6.199 5.307 1.00 0.00 57 LEU A CA 4
ATOM 5619 C C . LEU A 1 64 ? -3.074 -7.712 5.550 1.00 0.00 57 LEU A C 4
ATOM 5620 O O . LEU A 1 64 ? -2.291 -8.415 4.900 1.00 0.00 57 LEU A O 4
ATOM 5636 N N . SER A 1 65 ? -3.838 -8.198 6.518 1.00 0.00 58 SER A N 4
ATOM 5637 C CA . SER A 1 65 ? -3.818 -9.586 6.986 1.00 0.00 58 SER A CA 4
ATOM 5638 C C . SER A 1 65 ? -4.739 -10.474 6.149 1.00 0.00 58 SER A C 4
ATOM 5639 O O . SER A 1 65 ? -5.885 -10.105 5.882 1.00 0.00 58 SER A O 4
ATOM 5647 N N . ALA A 1 66 ? -4.270 -11.662 5.769 1.00 0.00 59 ALA A N 4
ATOM 5648 C CA . ALA A 1 66 ? -5.087 -12.674 5.110 1.00 0.00 59 ALA A CA 4
ATOM 5649 C C . ALA A 1 66 ? -6.006 -13.383 6.128 1.00 0.00 59 ALA A C 4
ATOM 5650 O O . ALA A 1 66 ? -5.540 -13.967 7.111 1.00 0.00 59 ALA A O 4
ATOM 5657 N N . GLU A 1 67 ? -7.315 -13.343 5.884 1.00 0.00 60 GLU A N 4
ATOM 5658 C CA . GLU A 1 67 ? -8.368 -13.915 6.729 1.00 0.00 60 GLU A CA 4
ATOM 5659 C C . GLU A 1 67 ? -9.340 -14.718 5.847 1.00 0.00 60 GLU A C 4
ATOM 5660 O O . GLU A 1 67 ? -10.125 -14.146 5.091 1.00 0.00 60 GLU A O 4
ATOM 5672 N N . GLU A 1 68 ? -9.245 -16.052 5.889 1.00 0.00 61 GLU A N 4
ATOM 5673 C CA . GLU A 1 68 ? -9.986 -16.983 5.011 1.00 0.00 61 GLU A CA 4
ATOM 5674 C C . GLU A 1 68 ? -9.859 -16.660 3.498 1.00 0.00 61 GLU A C 4
ATOM 5675 O O . GLU A 1 68 ? -10.775 -16.881 2.702 1.00 0.00 61 GLU A O 4
ATOM 5687 N N . GLY A 1 69 ? -8.705 -16.111 3.107 1.00 0.00 62 GLY A N 4
ATOM 5688 C CA . GLY A 1 69 ? -8.376 -15.675 1.742 1.00 0.00 62 GLY A CA 4
ATOM 5689 C C . GLY A 1 69 ? -8.817 -14.244 1.380 1.00 0.00 62 GLY A C 4
ATOM 5690 O O . GLY A 1 69 ? -8.526 -13.785 0.273 1.00 0.00 62 GLY A O 4
ATOM 5694 N N . LYS A 1 70 ? -9.485 -13.530 2.297 1.00 0.00 63 LYS A N 4
ATOM 5695 C CA . LYS A 1 70 ? -9.883 -12.113 2.179 1.00 0.00 63 LYS A CA 4
ATOM 5696 C C . LYS A 1 70 ? -8.941 -11.198 2.979 1.00 0.00 63 LYS A C 4
ATOM 5697 O O . LYS A 1 70 ? -8.088 -11.684 3.723 1.00 0.00 63 LYS A O 4
ATOM 5716 N N . ILE A 1 71 ? -9.050 -9.882 2.806 1.00 0.00 64 ILE A N 4
ATOM 5717 C CA . ILE A 1 71 ? -8.112 -8.877 3.342 1.00 0.00 64 ILE A CA 4
ATOM 5718 C C . ILE A 1 71 ? -8.712 -8.143 4.547 1.00 0.00 64 ILE A C 4
ATOM 5719 O O . ILE A 1 71 ? -9.687 -7.409 4.404 1.00 0.00 64 ILE A O 4
ATOM 5735 N N . ARG A 1 72 ? -8.094 -8.287 5.724 1.00 0.00 65 ARG A N 4
ATOM 5736 C CA . ARG A 1 72 ? -8.397 -7.528 6.952 1.00 0.00 65 ARG A CA 4
ATOM 5737 C C . ARG A 1 72 ? -7.335 -6.444 7.174 1.00 0.00 65 ARG A C 4
ATOM 5738 O O . ARG A 1 72 ? -6.143 -6.747 7.184 1.00 0.00 65 ARG A O 4
ATOM 5759 N N . ILE A 1 73 ? -7.750 -5.196 7.381 1.00 0.00 66 ILE A N 4
ATOM 5760 C CA . ILE A 1 73 ? -6.869 -4.051 7.683 1.00 0.00 66 ILE A CA 4
ATOM 5761 C C . ILE A 1 73 ? -7.503 -3.161 8.761 1.00 0.00 66 ILE A C 4
ATOM 5762 O O . ILE A 1 73 ? -8.647 -2.730 8.634 1.00 0.00 66 ILE A O 4
ATOM 5778 N N . ASP A 1 74 ? -6.744 -2.889 9.828 1.00 0.00 67 ASP A N 4
ATOM 5779 C CA . ASP A 1 74 ? -7.206 -2.278 11.086 1.00 0.00 67 ASP A CA 4
ATOM 5780 C C . ASP A 1 74 ? -8.370 -3.072 11.717 1.00 0.00 67 ASP A C 4
ATOM 5781 O O . ASP A 1 74 ? -8.131 -4.013 12.478 1.00 0.00 67 ASP A O 4
ATOM 5790 N N . THR A 1 75 ? -9.617 -2.754 11.356 1.00 0.00 68 THR A N 4
ATOM 5791 C CA . THR A 1 75 ? -10.832 -3.535 11.676 1.00 0.00 68 THR A CA 4
ATOM 5792 C C . THR A 1 75 ? -11.674 -3.878 10.437 1.00 0.00 68 THR A C 4
ATOM 5793 O O . THR A 1 75 ? -12.549 -4.744 10.511 1.00 0.00 68 THR A O 4
ATOM 5804 N N . HIS A 1 76 ? -11.407 -3.254 9.287 1.00 0.00 69 HIS A N 4
ATOM 5805 C CA . HIS A 1 76 ? -12.176 -3.375 8.052 1.00 0.00 69 HIS A CA 4
ATOM 5806 C C . HIS A 1 76 ? -11.793 -4.644 7.283 1.00 0.00 69 HIS A C 4
ATOM 5807 O O . HIS A 1 76 ? -10.612 -4.969 7.148 1.00 0.00 69 HIS A O 4
ATOM 5821 N N . LEU A 1 77 ? -12.798 -5.339 6.756 1.00 0.00 70 LEU A N 4
ATOM 5822 C CA . LEU A 1 77 ? -12.646 -6.512 5.886 1.00 0.00 70 LEU A CA 4
ATOM 5823 C C . LEU A 1 77 ? -13.051 -6.186 4.437 1.00 0.00 70 LEU A C 4
ATOM 5824 O O . LEU A 1 77 ? -14.112 -5.604 4.195 1.00 0.00 70 LEU A O 4
ATOM 5840 N N . PHE A 1 78 ? -12.223 -6.608 3.484 1.00 0.00 71 PHE A N 4
ATOM 5841 C CA . PHE A 1 78 ? -12.396 -6.439 2.039 1.00 0.00 71 PHE A CA 4
ATOM 5842 C C . PHE A 1 78 ? -12.124 -7.746 1.296 1.00 0.00 71 PHE A C 4
ATOM 5843 O O . PHE A 1 78 ? -11.358 -8.587 1.760 1.00 0.00 71 PHE A O 4
ATOM 5860 N N . ASP A 1 79 ? -12.699 -7.906 0.105 1.00 0.00 72 ASP A N 4
ATOM 5861 C CA . ASP A 1 79 ? -12.506 -9.116 -0.698 1.00 0.00 72 ASP A CA 4
ATOM 5862 C C . ASP A 1 79 ? -11.056 -9.295 -1.191 1.00 0.00 72 ASP A C 4
ATOM 5863 O O . ASP A 1 79 ? -10.553 -10.418 -1.263 1.00 0.00 72 ASP A O 4
ATOM 5872 N N . ASN A 1 80 ? -10.387 -8.188 -1.519 1.00 0.00 73 ASN A N 4
ATOM 5873 C CA . ASN A 1 80 ? -9.058 -8.147 -2.131 1.00 0.00 73 ASN A CA 4
ATOM 5874 C C . ASN A 1 80 ? -8.345 -6.806 -1.858 1.00 0.00 73 ASN A C 4
ATOM 5875 O O . ASN A 1 80 ? -8.940 -5.863 -1.328 1.00 0.00 73 ASN A O 4
ATOM 5886 N N . LEU A 1 81 ? -7.064 -6.719 -2.237 1.00 0.00 74 LEU A N 4
ATOM 5887 C CA . LEU A 1 81 ? -6.233 -5.527 -2.033 1.00 0.00 74 LEU A CA 4
ATOM 5888 C C . LEU A 1 81 ? -6.778 -4.286 -2.760 1.00 0.00 74 LEU A C 4
ATOM 5889 O O . LEU A 1 81 ? -6.826 -3.207 -2.175 1.00 0.00 74 LEU A O 4
ATOM 5905 N N . ASP A 1 82 ? -7.231 -4.425 -4.008 1.00 0.00 75 ASP A N 4
ATOM 5906 C CA . ASP A 1 82 ? -7.743 -3.299 -4.803 1.00 0.00 75 ASP A CA 4
ATOM 5907 C C . ASP A 1 82 ? -9.014 -2.681 -4.193 1.00 0.00 75 ASP A C 4
ATOM 5908 O O . ASP A 1 82 ? -9.166 -1.458 -4.192 1.00 0.00 75 ASP A O 4
ATOM 5917 N N . ALA A 1 83 ? -9.883 -3.498 -3.585 1.00 0.00 76 ALA A N 4
ATOM 5918 C CA . ALA A 1 83 ? -11.037 -3.027 -2.821 1.00 0.00 76 ALA A CA 4
ATOM 5919 C C . ALA A 1 83 ? -10.633 -2.247 -1.551 1.00 0.00 76 ALA A C 4
ATOM 5920 O O . ALA A 1 83 ? -11.235 -1.214 -1.251 1.00 0.00 76 ALA A O 4
ATOM 5927 N N . ALA A 1 84 ? -9.585 -2.686 -0.843 1.00 0.00 77 ALA A N 4
ATOM 5928 C CA . ALA A 1 84 ? -9.055 -1.978 0.327 1.00 0.00 77 ALA A CA 4
ATOM 5929 C C . ALA A 1 84 ? -8.431 -0.617 -0.049 1.00 0.00 77 ALA A C 4
ATOM 5930 O O . ALA A 1 84 ? -8.709 0.392 0.602 1.00 0.00 77 ALA A O 4
ATOM 5937 N N . ILE A 1 85 ? -7.658 -0.559 -1.142 1.00 0.00 78 ILE A N 4
ATOM 5938 C CA . ILE A 1 85 ? -7.138 0.695 -1.716 1.00 0.00 78 ILE A CA 4
ATOM 5939 C C . ILE A 1 85 ? -8.297 1.628 -2.103 1.00 0.00 78 ILE A C 4
ATOM 5940 O O . ILE A 1 85 ? -8.351 2.778 -1.677 1.00 0.00 78 ILE A O 4
ATOM 5956 N N . THR A 1 86 ? -9.279 1.119 -2.844 1.00 0.00 79 THR A N 4
ATOM 5957 C CA . THR A 1 86 ? -10.466 1.872 -3.305 1.00 0.00 79 THR A CA 4
ATOM 5958 C C . THR A 1 86 ? -11.284 2.445 -2.143 1.00 0.00 79 THR A C 4
ATOM 5959 O O . THR A 1 86 ? -11.723 3.594 -2.211 1.00 0.00 79 THR A O 4
ATOM 5970 N N . PHE A 1 87 ? -11.441 1.709 -1.038 1.00 0.00 80 PHE A N 4
ATOM 5971 C CA . PHE A 1 87 ? -12.085 2.231 0.170 1.00 0.00 80 PHE A CA 4
ATOM 5972 C C . PHE A 1 87 ? -11.332 3.444 0.738 1.00 0.00 80 PHE A C 4
ATOM 5973 O O . PHE A 1 87 ? -11.946 4.476 1.009 1.00 0.00 80 PHE A O 4
ATOM 5990 N N . TYR A 1 88 ? -10.001 3.367 0.842 1.00 0.00 81 TYR A N 4
ATOM 5991 C CA . TYR A 1 88 ? -9.172 4.478 1.320 1.00 0.00 81 TYR A CA 4
ATOM 5992 C C . TYR A 1 88 ? -8.915 5.582 0.271 1.00 0.00 81 TYR A C 4
ATOM 5993 O O . TYR A 1 88 ? -8.343 6.617 0.606 1.00 0.00 81 TYR A O 4
ATOM 6011 N N . MET A 1 89 ? -9.350 5.412 -0.985 1.00 0.00 82 MET A N 4
ATOM 6012 C CA . MET A 1 89 ? -9.414 6.496 -1.981 1.00 0.00 82 MET A CA 4
ATOM 6013 C C . MET A 1 89 ? -10.660 7.367 -1.729 1.00 0.00 82 MET A C 4
ATOM 6014 O O . MET A 1 89 ? -10.613 8.588 -1.881 1.00 0.00 82 MET A O 4
ATOM 6028 N N . GLU A 1 90 ? -11.774 6.744 -1.328 1.00 0.00 83 GLU A N 4
ATOM 6029 C CA . GLU A 1 90 ? -13.055 7.407 -1.041 1.00 0.00 83 GLU A CA 4
ATOM 6030 C C . GLU A 1 90 ? -13.110 8.004 0.380 1.00 0.00 83 GLU A C 4
ATOM 6031 O O . GLU A 1 90 ? -13.643 9.100 0.576 1.00 0.00 83 GLU A O 4
ATOM 6043 N N . HIS A 1 91 ? -12.531 7.310 1.365 1.00 0.00 84 HIS A N 4
ATOM 6044 C CA . HIS A 1 91 ? -12.537 7.673 2.789 1.00 0.00 84 HIS A CA 4
ATOM 6045 C C . HIS A 1 91 ? -11.118 7.924 3.324 1.00 0.00 84 HIS A C 4
ATOM 6046 O O . HIS A 1 91 ? -10.150 7.328 2.856 1.00 0.00 84 HIS A O 4
ATOM 6060 N N . GLU A 1 92 ? -10.974 8.789 4.331 1.00 0.00 85 GLU A N 4
ATOM 6061 C CA . GLU A 1 92 ? -9.674 9.063 4.962 1.00 0.00 85 GLU A CA 4
ATOM 6062 C C . GLU A 1 92 ? -9.162 7.844 5.753 1.00 0.00 85 GLU A C 4
ATOM 6063 O O . GLU A 1 92 ? -9.927 7.174 6.454 1.00 0.00 85 GLU A O 4
ATOM 6075 N N . LEU A 1 93 ? -7.860 7.559 5.645 1.00 0.00 86 LEU A N 4
ATOM 6076 C CA . LEU A 1 93 ? -7.205 6.402 6.259 1.00 0.00 86 LEU A CA 4
ATOM 6077 C C . LEU A 1 93 ? -6.921 6.666 7.747 1.00 0.00 86 LEU A C 4
ATOM 6078 O O . LEU A 1 93 ? -7.486 6.010 8.625 1.00 0.00 86 LEU A O 4
ATOM 6094 N N . GLU A 1 94 ? -6.090 7.670 8.023 1.00 0.00 87 GLU A N 4
ATOM 6095 C CA . GLU A 1 94 ? -5.774 8.146 9.380 1.00 0.00 87 GLU A CA 4
ATOM 6096 C C . GLU A 1 94 ? -5.614 9.674 9.419 1.00 0.00 87 GLU A C 4
ATOM 6097 O O . GLU A 1 94 ? -6.290 10.352 10.196 1.00 0.00 87 GLU A O 4
ATOM 6109 N N . TYR A 1 95 ? -4.768 10.224 8.542 1.00 0.00 88 TYR A N 4
ATOM 6110 C CA . TYR A 1 95 ? -4.529 11.663 8.389 1.00 0.00 88 TYR A CA 4
ATOM 6111 C C . TYR A 1 95 ? -5.097 12.200 7.065 1.00 0.00 88 TYR A C 4
ATOM 6112 O O . TYR A 1 95 ? -5.534 13.353 7.008 1.00 0.00 88 TYR A O 4
ATOM 6130 N N . SER A 1 96 ? -5.110 11.378 6.006 1.00 0.00 89 SER A N 4
ATOM 6131 C CA . SER A 1 96 ? -5.709 11.700 4.702 1.00 0.00 89 SER A CA 4
ATOM 6132 C C . SER A 1 96 ? -6.179 10.446 3.947 1.00 0.00 89 SER A C 4
ATOM 6133 O O . SER A 1 96 ? -5.963 9.317 4.390 1.00 0.00 89 SER A O 4
ATOM 6141 N N . SER A 1 97 ? -6.849 10.630 2.808 1.00 0.00 90 SER A N 4
ATOM 6142 C CA . SER A 1 97 ? -7.174 9.567 1.845 1.00 0.00 90 SER A CA 4
ATOM 6143 C C . SER A 1 97 ? -6.016 9.319 0.862 1.00 0.00 90 SER A C 4
ATOM 6144 O O . SER A 1 97 ? -5.133 10.164 0.687 1.00 0.00 90 SER A O 4
ATOM 6152 N N . LEU A 1 98 ? -6.010 8.154 0.211 1.00 0.00 91 LEU A N 4
ATOM 6153 C CA . LEU A 1 98 ? -5.064 7.806 -0.854 1.00 0.00 91 LEU A CA 4
ATOM 6154 C C . LEU A 1 98 ? -5.250 8.741 -2.064 1.00 0.00 91 LEU A C 4
ATOM 6155 O O . LEU A 1 98 ? -6.388 9.035 -2.446 1.00 0.00 91 LEU A O 4
ATOM 6171 N N . LYS A 1 99 ? -4.145 9.200 -2.671 1.00 0.00 92 LYS A N 4
ATOM 6172 C CA . LYS A 1 99 ? -4.161 10.146 -3.808 1.00 0.00 92 LYS A CA 4
ATOM 6173 C C . LYS A 1 99 ? -3.557 9.554 -5.083 1.00 0.00 92 LYS A C 4
ATOM 6174 O O . LYS A 1 99 ? -4.139 9.711 -6.156 1.00 0.00 92 LYS A O 4
ATOM 6193 N N . GLN A 1 100 ? -2.405 8.881 -4.979 1.00 0.00 93 GLN A N 4
ATOM 6194 C CA . GLN A 1 100 ? -1.687 8.305 -6.127 1.00 0.00 93 GLN A CA 4
ATOM 6195 C C . GLN A 1 100 ? -0.769 7.124 -5.742 1.00 0.00 93 GLN A C 4
ATOM 6196 O O . GLN A 1 100 ? -0.181 7.138 -4.656 1.00 0.00 93 GLN A O 4
ATOM 6210 N N . PRO A 1 101 ? -0.576 6.130 -6.626 1.00 0.00 94 PRO A N 4
ATOM 6211 C CA . PRO A 1 101 ? 0.434 5.093 -6.431 1.00 0.00 94 PRO A CA 4
ATOM 6212 C C . PRO A 1 101 ? 1.854 5.665 -6.595 1.00 0.00 94 PRO A C 4
ATOM 6213 O O . PRO A 1 101 ? 2.085 6.565 -7.413 1.00 0.00 94 PRO A O 4
ATOM 6224 N N . LEU A 1 102 ? 2.827 5.118 -5.863 1.00 0.00 95 LEU A N 4
ATOM 6225 C CA . LEU A 1 102 ? 4.250 5.409 -6.072 1.00 0.00 95 LEU A CA 4
ATOM 6226 C C . LEU A 1 102 ? 4.660 5.056 -7.516 1.00 0.00 95 LEU A C 4
ATOM 6227 O O . LEU A 1 102 ? 4.321 3.990 -8.035 1.00 0.00 95 LEU A O 4
ATOM 6243 N N . GLN A 1 103 ? 5.383 5.966 -8.170 1.00 0.00 96 GLN A N 4
ATOM 6244 C CA . GLN A 1 103 ? 5.797 5.833 -9.571 1.00 0.00 96 GLN A CA 4
ATOM 6245 C C . GLN A 1 103 ? 7.041 4.934 -9.722 1.00 0.00 96 GLN A C 4
ATOM 6246 O O . GLN A 1 103 ? 7.893 4.875 -8.830 1.00 0.00 96 GLN A O 4
ATOM 6260 N N . ARG A 1 104 ? 7.144 4.241 -10.867 1.00 0.00 97 ARG A N 4
ATOM 6261 C CA . ARG A 1 104 ? 8.232 3.303 -11.217 1.00 0.00 97 ARG A CA 4
ATOM 6262 C C . ARG A 1 104 ? 9.237 3.885 -12.223 1.00 0.00 97 ARG A C 4
ATOM 6263 O O . ARG A 1 104 ? 8.840 4.715 -13.073 1.00 0.00 97 ARG A O 4
ATOM 6285 N N . GLY A 1 1 ? 9.724 -8.786 -41.385 1.00 0.00 -6 GLY A N 5
ATOM 6286 C CA . GLY A 1 1 ? 9.684 -9.039 -39.928 1.00 0.00 -6 GLY A CA 5
ATOM 6287 C C . GLY A 1 1 ? 8.317 -9.532 -39.471 1.00 0.00 -6 GLY A C 5
ATOM 6288 O O . GLY A 1 1 ? 7.461 -9.875 -40.292 1.00 0.00 -6 GLY A O 5
ATOM 6294 N N . SER A 1 2 ? 8.100 -9.579 -38.154 1.00 0.00 -5 SER A N 5
ATOM 6295 C CA . SER A 1 2 ? 6.849 -10.024 -37.512 1.00 0.00 -5 SER A CA 5
ATOM 6296 C C . SER A 1 2 ? 6.580 -9.299 -36.183 1.00 0.00 -5 SER A C 5
ATOM 6297 O O . SER A 1 2 ? 7.441 -8.584 -35.657 1.00 0.00 -5 SER A O 5
ATOM 6305 N N . SER A 1 3 ? 5.393 -9.512 -35.605 1.00 0.00 -4 SER A N 5
ATOM 6306 C CA . SER A 1 3 ? 4.985 -8.981 -34.290 1.00 0.00 -4 SER A CA 5
ATOM 6307 C C . SER A 1 3 ? 5.631 -9.698 -33.088 1.00 0.00 -4 SER A C 5
ATOM 6308 O O . SER A 1 3 ? 5.320 -9.372 -31.941 1.00 0.00 -4 SER A O 5
ATOM 6316 N N . GLY A 1 4 ? 6.533 -10.666 -33.316 1.00 0.00 -3 GLY A N 5
ATOM 6317 C CA . GLY A 1 4 ? 7.161 -11.508 -32.284 1.00 0.00 -3 GLY A CA 5
ATOM 6318 C C . GLY A 1 4 ? 8.049 -10.774 -31.264 1.00 0.00 -3 GLY A C 5
ATOM 6319 O O . GLY A 1 4 ? 8.444 -11.365 -30.257 1.00 0.00 -3 GLY A O 5
ATOM 6323 N N . SER A 1 5 ? 8.334 -9.485 -31.481 1.00 0.00 -2 SER A N 5
ATOM 6324 C CA . SER A 1 5 ? 8.982 -8.584 -30.514 1.00 0.00 -2 SER A CA 5
ATOM 6325 C C . SER A 1 5 ? 8.065 -8.152 -29.352 1.00 0.00 -2 SER A C 5
ATOM 6326 O O . SER A 1 5 ? 8.545 -7.568 -28.377 1.00 0.00 -2 SER A O 5
ATOM 6334 N N . SER A 1 6 ? 6.761 -8.448 -29.429 1.00 0.00 -1 SER A N 5
ATOM 6335 C CA . SER A 1 6 ? 5.738 -8.138 -28.418 1.00 0.00 -1 SER A CA 5
ATOM 6336 C C . SER A 1 6 ? 4.882 -9.367 -28.062 1.00 0.00 -1 SER A C 5
ATOM 6337 O O . SER A 1 6 ? 4.858 -10.363 -28.792 1.00 0.00 -1 SER A O 5
ATOM 6345 N N . GLY A 1 7 ? 4.183 -9.314 -26.925 1.00 0.00 0 GLY A N 5
ATOM 6346 C CA . GLY A 1 7 ? 3.336 -10.395 -26.407 1.00 0.00 0 GLY A CA 5
ATOM 6347 C C . GLY A 1 7 ? 2.787 -10.122 -24.999 1.00 0.00 0 GLY A C 5
ATOM 6348 O O . GLY A 1 7 ? 2.940 -9.023 -24.457 1.00 0.00 0 GLY A O 5
ATOM 6352 N N . MET A 1 8 ? 2.149 -11.133 -24.402 1.00 0.00 1 MET A N 5
ATOM 6353 C CA . MET A 1 8 ? 1.627 -11.083 -23.027 1.00 0.00 1 MET A CA 5
ATOM 6354 C C . MET A 1 8 ? 2.751 -11.120 -21.974 1.00 0.00 1 MET A C 5
ATOM 6355 O O . MET A 1 8 ? 3.829 -11.670 -22.214 1.00 0.00 1 MET A O 5
ATOM 6369 N N . ALA A 1 9 ? 2.486 -10.551 -20.794 1.00 0.00 2 ALA A N 5
ATOM 6370 C CA . ALA A 1 9 ? 3.419 -10.469 -19.665 1.00 0.00 2 ALA A CA 5
ATOM 6371 C C . ALA A 1 9 ? 2.707 -10.638 -18.307 1.00 0.00 2 ALA A C 5
ATOM 6372 O O . ALA A 1 9 ? 1.493 -10.448 -18.192 1.00 0.00 2 ALA A O 5
ATOM 6379 N N . GLU A 1 10 ? 3.468 -10.968 -17.259 1.00 0.00 3 GLU A N 5
ATOM 6380 C CA . GLU A 1 10 ? 2.973 -11.118 -15.882 1.00 0.00 3 GLU A CA 5
ATOM 6381 C C . GLU A 1 10 ? 2.818 -9.742 -15.200 1.00 0.00 3 GLU A C 5
ATOM 6382 O O . GLU A 1 10 ? 3.679 -9.290 -14.439 1.00 0.00 3 GLU A O 5
ATOM 6394 N N . ALA A 1 11 ? 1.724 -9.045 -15.523 1.00 0.00 4 ALA A N 5
ATOM 6395 C CA . ALA A 1 11 ? 1.410 -7.710 -15.011 1.00 0.00 4 ALA A CA 5
ATOM 6396 C C . ALA A 1 11 ? 1.014 -7.707 -13.517 1.00 0.00 4 ALA A C 5
ATOM 6397 O O . ALA A 1 11 ? 0.527 -8.706 -12.976 1.00 0.00 4 ALA A O 5
ATOM 6404 N N . ALA A 1 12 ? 1.193 -6.554 -12.864 1.00 0.00 5 ALA A N 5
ATOM 6405 C CA . ALA A 1 12 ? 0.840 -6.295 -11.464 1.00 0.00 5 ALA A CA 5
ATOM 6406 C C . ALA A 1 12 ? 0.277 -4.870 -11.278 1.00 0.00 5 ALA A C 5
ATOM 6407 O O . ALA A 1 12 ? 0.412 -4.016 -12.160 1.00 0.00 5 ALA A O 5
ATOM 6414 N N . ALA A 1 13 ? -0.332 -4.600 -10.119 1.00 0.00 6 ALA A N 5
ATOM 6415 C CA . ALA A 1 13 ? -0.919 -3.299 -9.779 1.00 0.00 6 ALA A CA 5
ATOM 6416 C C . ALA A 1 13 ? 0.109 -2.140 -9.825 1.00 0.00 6 ALA A C 5
ATOM 6417 O O . ALA A 1 13 ? 1.303 -2.366 -9.587 1.00 0.00 6 ALA A O 5
ATOM 6424 N N . PRO A 1 14 ? -0.315 -0.888 -10.092 1.00 0.00 7 PRO A N 5
ATOM 6425 C CA . PRO A 1 14 ? 0.594 0.263 -10.143 1.00 0.00 7 PRO A CA 5
ATOM 6426 C C . PRO A 1 14 ? 1.179 0.625 -8.767 1.00 0.00 7 PRO A C 5
ATOM 6427 O O . PRO A 1 14 ? 2.243 1.231 -8.703 1.00 0.00 7 PRO A O 5
ATOM 6438 N N . TRP A 1 15 ? 0.518 0.232 -7.675 1.00 0.00 8 TRP A N 5
ATOM 6439 C CA . TRP A 1 15 ? 0.939 0.465 -6.286 1.00 0.00 8 TRP A CA 5
ATOM 6440 C C . TRP A 1 15 ? 1.729 -0.690 -5.650 1.00 0.00 8 TRP A C 5
ATOM 6441 O O . TRP A 1 15 ? 2.222 -0.527 -4.537 1.00 0.00 8 TRP A O 5
ATOM 6462 N N . TYR A 1 16 ? 1.867 -1.852 -6.296 1.00 0.00 9 TYR A N 5
ATOM 6463 C CA . TYR A 1 16 ? 2.548 -3.016 -5.706 1.00 0.00 9 TYR A CA 5
ATOM 6464 C C . TYR A 1 16 ? 4.061 -3.022 -5.993 1.00 0.00 9 TYR A C 5
ATOM 6465 O O . TYR A 1 16 ? 4.488 -2.833 -7.134 1.00 0.00 9 TYR A O 5
ATOM 6483 N N . HIS A 1 17 ? 4.860 -3.264 -4.948 1.00 0.00 10 HIS A N 5
ATOM 6484 C CA . HIS A 1 17 ? 6.335 -3.256 -4.977 1.00 0.00 10 HIS A CA 5
ATOM 6485 C C . HIS A 1 17 ? 6.991 -4.581 -4.521 1.00 0.00 10 HIS A C 5
ATOM 6486 O O . HIS A 1 17 ? 8.219 -4.666 -4.455 1.00 0.00 10 HIS A O 5
ATOM 6500 N N . GLY A 1 18 ? 6.212 -5.628 -4.221 1.00 0.00 11 GLY A N 5
ATOM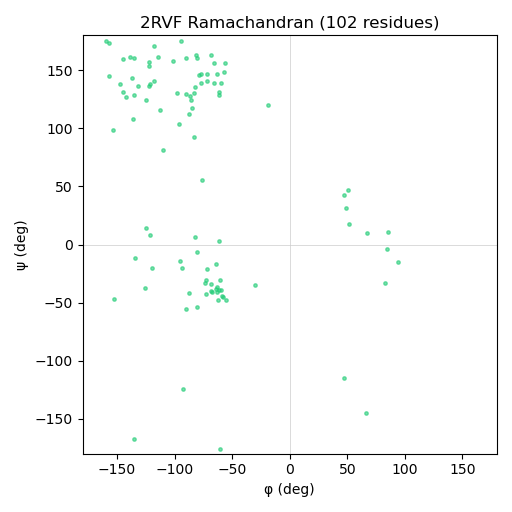 6501 C CA . GLY A 1 18 ? 6.752 -6.936 -3.817 1.00 0.00 11 GLY A CA 5
ATOM 6502 C C . GLY A 1 18 ? 7.470 -6.903 -2.457 1.00 0.00 11 GLY A C 5
ATOM 6503 O O . GLY A 1 18 ? 6.969 -6.247 -1.542 1.00 0.00 11 GLY A O 5
ATOM 6507 N N . PRO A 1 19 ? 8.614 -7.593 -2.275 1.00 0.00 12 PRO A N 5
ATOM 6508 C CA . PRO A 1 19 ? 9.317 -7.731 -0.989 1.00 0.00 12 PRO A CA 5
ATOM 6509 C C . PRO A 1 19 ? 10.129 -6.479 -0.584 1.00 0.00 12 PRO A C 5
ATOM 6510 O O . PRO A 1 19 ? 11.302 -6.560 -0.212 1.00 0.00 12 PRO A O 5
ATOM 6521 N N . LEU A 1 20 ? 9.503 -5.301 -0.654 1.00 0.00 13 LEU A N 5
ATOM 6522 C CA . LEU A 1 20 ? 10.060 -4.024 -0.197 1.00 0.00 13 LEU A CA 5
ATOM 6523 C C . LEU A 1 20 ? 10.091 -3.970 1.346 1.00 0.00 13 LEU A C 5
ATOM 6524 O O . LEU A 1 20 ? 9.155 -4.430 2.004 1.00 0.00 13 LEU A O 5
ATOM 6540 N N . SER A 1 21 ? 11.137 -3.380 1.933 1.00 0.00 14 SER A N 5
ATOM 6541 C CA . SER A 1 21 ? 11.235 -3.144 3.385 1.00 0.00 14 SER A CA 5
ATOM 6542 C C . SER A 1 21 ? 10.765 -1.735 3.775 1.00 0.00 14 SER A C 5
ATOM 6543 O O . SER A 1 21 ? 10.576 -0.871 2.913 1.00 0.00 14 SER A O 5
ATOM 6551 N N . ARG A 1 22 ? 10.605 -1.480 5.082 1.00 0.00 15 ARG A N 5
ATOM 6552 C CA . ARG A 1 22 ? 10.249 -0.156 5.620 1.00 0.00 15 ARG A CA 5
ATOM 6553 C C . ARG A 1 22 ? 11.210 0.929 5.155 1.00 0.00 15 ARG A C 5
ATOM 6554 O O . ARG A 1 22 ? 10.759 1.924 4.608 1.00 0.00 15 ARG A O 5
ATOM 6575 N N . THR A 1 23 ? 12.515 0.735 5.330 1.00 0.00 16 THR A N 5
ATOM 6576 C CA . THR A 1 23 ? 13.528 1.759 5.008 1.00 0.00 16 THR A CA 5
ATOM 6577 C C . THR A 1 23 ? 13.484 2.180 3.533 1.00 0.00 16 THR A C 5
ATOM 6578 O O . THR A 1 23 ? 13.635 3.362 3.220 1.00 0.00 16 THR A O 5
ATOM 6589 N N . ASP A 1 24 ? 13.208 1.242 2.625 1.00 0.00 17 ASP A N 5
ATOM 6590 C CA . ASP A 1 24 ? 13.042 1.509 1.191 1.00 0.00 17 ASP A CA 5
ATOM 6591 C C . ASP A 1 24 ? 11.729 2.253 0.887 1.00 0.00 17 ASP A C 5
ATOM 6592 O O . ASP A 1 24 ? 11.731 3.227 0.127 1.00 0.00 17 ASP A O 5
ATOM 6601 N N . ALA A 1 25 ? 10.620 1.851 1.518 1.00 0.00 18 ALA A N 5
ATOM 6602 C CA . ALA A 1 25 ? 9.332 2.540 1.412 1.00 0.00 18 ALA A CA 5
ATOM 6603 C C . ALA A 1 25 ? 9.393 3.974 1.973 1.00 0.00 18 ALA A C 5
ATOM 6604 O O . ALA A 1 25 ? 8.891 4.909 1.349 1.00 0.00 18 ALA A O 5
ATOM 6611 N N . GLU A 1 26 ? 10.061 4.167 3.114 1.00 0.00 19 GLU A N 5
ATOM 6612 C CA . GLU A 1 26 ? 10.269 5.463 3.767 1.00 0.00 19 GLU A CA 5
ATOM 6613 C C . GLU A 1 26 ? 11.107 6.406 2.897 1.00 0.00 19 GLU A C 5
ATOM 6614 O O . GLU A 1 26 ? 10.695 7.542 2.667 1.00 0.00 19 GLU A O 5
ATOM 6626 N N . ASN A 1 27 ? 12.237 5.943 2.343 1.00 0.00 20 ASN A N 5
ATOM 6627 C CA . ASN A 1 27 ? 13.054 6.759 1.437 1.00 0.00 20 ASN A CA 5
ATOM 6628 C C . ASN A 1 27 ? 12.312 7.107 0.132 1.00 0.00 20 ASN A C 5
ATOM 6629 O O . ASN A 1 27 ? 12.488 8.206 -0.395 1.00 0.00 20 ASN A O 5
ATOM 6640 N N . SER A 1 28 ? 11.448 6.215 -0.368 1.00 0.00 21 SER A N 5
ATOM 6641 C CA . SER A 1 28 ? 10.643 6.470 -1.570 1.00 0.00 21 SER A CA 5
ATOM 6642 C C . SER A 1 28 ? 9.552 7.521 -1.326 1.00 0.00 21 SER A C 5
ATOM 6643 O O . SER A 1 28 ? 9.430 8.477 -2.094 1.00 0.00 21 SER A O 5
ATOM 6651 N N . LEU A 1 29 ? 8.777 7.386 -0.246 1.00 0.00 22 LEU A N 5
ATOM 6652 C CA . LEU A 1 29 ? 7.644 8.270 0.056 1.00 0.00 22 LEU A CA 5
ATOM 6653 C C . LEU A 1 29 ? 8.055 9.613 0.679 1.00 0.00 22 LEU A C 5
ATOM 6654 O O . LEU A 1 29 ? 7.348 10.599 0.477 1.00 0.00 22 LEU A O 5
ATOM 6670 N N . LEU A 1 30 ? 9.202 9.701 1.363 1.00 0.00 23 LEU A N 5
ATOM 6671 C CA . LEU A 1 30 ? 9.747 10.974 1.862 1.00 0.00 23 LEU A CA 5
ATOM 6672 C C . LEU A 1 30 ? 10.178 11.914 0.715 1.00 0.00 23 LEU A C 5
ATOM 6673 O O . LEU A 1 30 ? 10.148 13.136 0.869 1.00 0.00 23 LEU A O 5
ATOM 6689 N N . ARG A 1 31 ? 10.531 11.350 -0.450 1.00 0.00 24 ARG A N 5
ATOM 6690 C CA . ARG A 1 31 ? 10.846 12.086 -1.689 1.00 0.00 24 ARG A CA 5
ATOM 6691 C C . ARG A 1 31 ? 9.602 12.448 -2.520 1.00 0.00 24 ARG A C 5
ATOM 6692 O O . ARG A 1 31 ? 9.698 13.274 -3.429 1.00 0.00 24 ARG A O 5
ATOM 6713 N N . MET A 1 32 ? 8.445 11.859 -2.208 1.00 0.00 25 MET A N 5
ATOM 6714 C CA . MET A 1 32 ? 7.148 12.101 -2.855 1.00 0.00 25 MET A CA 5
ATOM 6715 C C . MET A 1 32 ? 6.267 13.090 -2.062 1.00 0.00 25 MET A C 5
ATOM 6716 O O . MET A 1 32 ? 6.509 13.317 -0.870 1.00 0.00 25 MET A O 5
ATOM 6730 N N . PRO A 1 33 ? 5.234 13.683 -2.689 1.00 0.00 26 PRO A N 5
ATOM 6731 C CA . PRO A 1 33 ? 4.240 14.495 -1.988 1.00 0.00 26 PRO A CA 5
ATOM 6732 C C . PRO A 1 33 ? 3.308 13.640 -1.115 1.00 0.00 26 PRO A C 5
ATOM 6733 O O . PRO A 1 33 ? 3.203 12.423 -1.289 1.00 0.00 26 PRO A O 5
ATOM 6744 N N . GLU A 1 34 ? 2.596 14.292 -0.193 1.00 0.00 27 GLU A N 5
ATOM 6745 C CA . GLU A 1 34 ? 1.562 13.684 0.656 1.00 0.00 27 GLU A CA 5
ATOM 6746 C C . GLU A 1 34 ? 0.444 13.026 -0.169 1.00 0.00 27 GLU A C 5
ATOM 6747 O O . GLU A 1 34 ? 0.019 13.558 -1.199 1.00 0.00 27 GLU A O 5
ATOM 6759 N N . GLY A 1 35 ? -0.033 11.865 0.286 1.00 0.00 28 GLY A N 5
ATOM 6760 C CA . GLY A 1 35 ? -1.039 11.046 -0.391 1.00 0.00 28 GLY A CA 5
ATOM 6761 C C . GLY A 1 35 ? -0.486 10.032 -1.403 1.00 0.00 28 GLY A C 5
ATOM 6762 O O . GLY A 1 35 ? -1.269 9.323 -2.042 1.00 0.00 28 GLY A O 5
ATOM 6766 N N . THR A 1 36 ? 0.840 9.938 -1.548 1.00 0.00 29 THR A N 5
ATOM 6767 C CA . THR A 1 36 ? 1.506 8.872 -2.314 1.00 0.00 29 THR A CA 5
ATOM 6768 C C . THR A 1 36 ? 1.540 7.580 -1.495 1.00 0.00 29 THR A C 5
ATOM 6769 O O . THR A 1 36 ? 1.910 7.604 -0.320 1.00 0.00 29 THR A O 5
ATOM 6780 N N . PHE A 1 37 ? 1.171 6.442 -2.089 1.00 0.00 30 PHE A N 5
ATOM 6781 C CA . PHE A 1 37 ? 1.110 5.160 -1.386 1.00 0.00 30 PHE A CA 5
ATOM 6782 C C . PHE A 1 37 ? 1.690 3.985 -2.181 1.00 0.00 30 PHE A C 5
ATOM 6783 O O . PHE A 1 37 ? 1.840 4.041 -3.404 1.00 0.00 30 PHE A O 5
ATOM 6800 N N . LEU A 1 38 ? 2.000 2.901 -1.469 1.00 0.00 31 LEU A N 5
ATOM 6801 C CA . LEU A 1 38 ? 2.468 1.629 -2.025 1.00 0.00 31 LEU A CA 5
ATOM 6802 C C . LEU A 1 38 ? 1.991 0.444 -1.182 1.00 0.00 31 LEU A C 5
ATOM 6803 O O . LEU A 1 38 ? 1.679 0.608 -0.003 1.00 0.00 31 LEU A O 5
ATOM 6819 N N . VAL A 1 39 ? 1.994 -0.756 -1.760 1.00 0.00 32 VAL A N 5
ATOM 6820 C CA . VAL A 1 39 ? 1.766 -2.024 -1.052 1.00 0.00 32 VAL A CA 5
ATOM 6821 C C . VAL A 1 39 ? 2.945 -2.965 -1.273 1.00 0.00 32 VAL A C 5
ATOM 6822 O O . VAL A 1 39 ? 3.473 -3.076 -2.384 1.00 0.00 32 VAL A O 5
ATOM 6835 N N . ARG A 1 40 ? 3.357 -3.650 -0.207 1.00 0.00 33 ARG A N 5
ATOM 6836 C CA . ARG A 1 40 ? 4.513 -4.553 -0.173 1.00 0.00 33 ARG A CA 5
ATOM 6837 C C . ARG A 1 40 ? 4.204 -5.836 0.605 1.00 0.00 33 ARG A C 5
ATOM 6838 O O . ARG A 1 40 ? 3.338 -5.833 1.481 1.00 0.00 33 ARG A O 5
ATOM 6859 N N . ASP A 1 41 ? 4.914 -6.921 0.309 1.00 0.00 34 ASP A N 5
ATOM 6860 C CA . ASP A 1 41 ? 4.899 -8.150 1.117 1.00 0.00 34 ASP A CA 5
ATOM 6861 C C . ASP A 1 41 ? 5.438 -7.848 2.530 1.00 0.00 34 ASP A C 5
ATOM 6862 O O . ASP A 1 41 ? 6.437 -7.140 2.689 1.00 0.00 34 ASP A O 5
ATOM 6871 N N . SER A 1 42 ? 4.753 -8.339 3.564 1.00 0.00 35 SER A N 5
ATOM 6872 C CA . SER A 1 42 ? 5.007 -7.940 4.950 1.00 0.00 35 SER A CA 5
ATOM 6873 C C . SER A 1 42 ? 6.350 -8.427 5.499 1.00 0.00 35 SER A C 5
ATOM 6874 O O . SER A 1 42 ? 6.691 -9.611 5.459 1.00 0.00 35 SER A O 5
ATOM 6882 N N . THR A 1 43 ? 7.081 -7.487 6.100 1.00 0.00 36 THR A N 5
ATOM 6883 C CA . THR A 1 43 ? 8.309 -7.719 6.877 1.00 0.00 36 THR A CA 5
ATOM 6884 C C . THR A 1 43 ? 8.041 -8.302 8.274 1.00 0.00 36 THR A C 5
ATOM 6885 O O . THR A 1 43 ? 8.984 -8.711 8.953 1.00 0.00 36 THR A O 5
ATOM 6896 N N . SER A 1 44 ? 6.771 -8.388 8.702 1.00 0.00 37 SER A N 5
ATOM 6897 C CA . SER A 1 44 ? 6.354 -9.034 9.960 1.00 0.00 37 SER A CA 5
ATOM 6898 C C . SER A 1 44 ? 5.892 -10.490 9.786 1.00 0.00 37 SER A C 5
ATOM 6899 O O . SER A 1 44 ? 6.043 -11.285 10.717 1.00 0.00 37 SER A O 5
ATOM 6907 N N . SER A 1 45 ? 5.317 -10.855 8.631 1.00 0.00 38 SER A N 5
ATOM 6908 C CA . SER A 1 45 ? 4.725 -12.186 8.393 1.00 0.00 38 SER A CA 5
ATOM 6909 C C . SER A 1 45 ? 4.660 -12.545 6.892 1.00 0.00 38 SER A C 5
ATOM 6910 O O . SER A 1 45 ? 4.145 -11.746 6.106 1.00 0.00 38 SER A O 5
ATOM 6918 N N . PRO A 1 46 ? 5.135 -13.731 6.458 1.00 0.00 39 PRO A N 5
ATOM 6919 C CA . PRO A 1 46 ? 5.068 -14.144 5.056 1.00 0.00 39 PRO A CA 5
ATOM 6920 C C . PRO A 1 46 ? 3.618 -14.409 4.605 1.00 0.00 39 PRO A C 5
ATOM 6921 O O . PRO A 1 46 ? 2.827 -15.026 5.321 1.00 0.00 39 PRO A O 5
ATOM 6932 N N . GLY A 1 47 ? 3.270 -13.955 3.395 1.00 0.00 40 GLY A N 5
ATOM 6933 C CA . GLY A 1 47 ? 1.926 -14.082 2.813 1.00 0.00 40 GLY A CA 5
ATOM 6934 C C . GLY A 1 47 ? 0.920 -12.999 3.244 1.00 0.00 40 GLY A C 5
ATOM 6935 O O . GLY A 1 47 ? -0.170 -12.921 2.675 1.00 0.00 40 GLY A O 5
ATOM 6939 N N . ASP A 1 48 ? 1.276 -12.152 4.214 1.00 0.00 41 ASP A N 5
ATOM 6940 C CA . ASP A 1 48 ? 0.546 -10.929 4.578 1.00 0.00 41 ASP A CA 5
ATOM 6941 C C . ASP A 1 48 ? 1.178 -9.708 3.880 1.00 0.00 41 ASP A C 5
ATOM 6942 O O . ASP A 1 48 ? 2.304 -9.786 3.375 1.00 0.00 41 ASP A O 5
ATOM 6951 N N . TYR A 1 49 ? 0.485 -8.567 3.851 1.00 0.00 42 TYR A N 5
ATOM 6952 C CA . TYR A 1 49 ? 0.930 -7.355 3.142 1.00 0.00 42 TYR A CA 5
ATOM 6953 C C . TYR A 1 49 ? 0.921 -6.108 4.040 1.00 0.00 42 TYR A C 5
ATOM 6954 O O . TYR A 1 49 ? 0.371 -6.118 5.142 1.00 0.00 42 TYR A O 5
ATOM 6972 N N . VAL A 1 50 ? 1.539 -5.022 3.572 1.00 0.00 43 VAL A N 5
ATOM 6973 C CA . VAL A 1 50 ? 1.579 -3.717 4.255 1.00 0.00 43 VAL A CA 5
ATOM 6974 C C . VAL A 1 50 ? 1.331 -2.597 3.248 1.00 0.00 43 VAL A C 5
ATOM 6975 O O . VAL A 1 50 ? 1.991 -2.541 2.212 1.00 0.00 43 VAL A O 5
ATOM 6988 N N . LEU A 1 51 ? 0.399 -1.701 3.570 1.00 0.00 44 LEU A N 5
ATOM 6989 C CA . LEU A 1 51 ? 0.138 -0.443 2.873 1.00 0.00 44 LEU A CA 5
ATOM 6990 C C . LEU A 1 51 ? 1.000 0.639 3.526 1.00 0.00 44 LEU A C 5
ATOM 6991 O O . LEU A 1 51 ? 0.919 0.829 4.739 1.00 0.00 44 LEU A O 5
ATOM 7007 N N . SER A 1 52 ? 1.820 1.339 2.747 1.00 0.00 45 SER A N 5
ATOM 7008 C CA . SER A 1 52 ? 2.664 2.439 3.231 1.00 0.00 45 SER A CA 5
ATOM 7009 C C . SER A 1 52 ? 2.288 3.744 2.528 1.00 0.00 45 SER A C 5
ATOM 7010 O O . SER A 1 52 ? 2.095 3.733 1.313 1.00 0.00 45 SER A O 5
ATOM 7018 N N . CYS A 1 53 ? 2.178 4.854 3.268 1.00 0.00 46 CYS A N 5
ATOM 7019 C CA . CYS A 1 53 ? 1.628 6.129 2.777 1.00 0.00 46 CYS A CA 5
ATOM 7020 C C . CYS A 1 53 ? 2.432 7.343 3.272 1.00 0.00 46 CYS A C 5
ATOM 7021 O O . CYS A 1 53 ? 2.809 7.400 4.448 1.00 0.00 46 CYS A O 5
ATOM 7029 N N . SER A 1 54 ? 2.674 8.333 2.408 1.00 0.00 47 SER A N 5
ATOM 7030 C CA . SER A 1 54 ? 3.232 9.626 2.789 1.00 0.00 47 SER A CA 5
ATOM 7031 C C . SER A 1 54 ? 2.128 10.480 3.408 1.00 0.00 47 SER A C 5
ATOM 7032 O O . SER A 1 54 ? 1.224 10.955 2.722 1.00 0.00 47 SER A O 5
ATOM 7040 N N . GLU A 1 55 ? 2.176 10.656 4.724 1.00 0.00 48 GLU A N 5
ATOM 7041 C CA . GLU A 1 55 ? 1.175 11.415 5.491 1.00 0.00 48 GLU A CA 5
ATOM 7042 C C . GLU A 1 55 ? 1.788 12.217 6.644 1.00 0.00 48 GLU A C 5
ATOM 7043 O O . GLU A 1 55 ? 2.767 11.790 7.251 1.00 0.00 48 GLU A O 5
ATOM 7055 N N . ASN A 1 56 ? 1.178 13.358 6.988 1.00 0.00 49 ASN A N 5
ATOM 7056 C CA . ASN A 1 56 ? 1.507 14.175 8.165 1.00 0.00 49 ASN A CA 5
ATOM 7057 C C . ASN A 1 56 ? 2.986 14.632 8.216 1.00 0.00 49 ASN A C 5
ATOM 7058 O O . ASN A 1 56 ? 3.590 14.754 9.283 1.00 0.00 49 ASN A O 5
ATOM 7069 N N . GLY A 1 57 ? 3.593 14.866 7.044 1.00 0.00 50 GLY A N 5
ATOM 7070 C CA . GLY A 1 57 ? 5.009 15.242 6.896 1.00 0.00 50 GLY A CA 5
ATOM 7071 C C . GLY A 1 57 ? 6.014 14.104 7.153 1.00 0.00 50 GLY A C 5
ATOM 7072 O O . GLY A 1 57 ? 7.214 14.363 7.273 1.00 0.00 50 GLY A O 5
ATOM 7076 N N . LYS A 1 58 ? 5.533 12.859 7.253 1.00 0.00 51 LYS A N 5
ATOM 7077 C CA . LYS A 1 58 ? 6.294 11.626 7.526 1.00 0.00 51 LYS A CA 5
ATOM 7078 C C . LYS A 1 58 ? 5.826 10.480 6.609 1.00 0.00 51 LYS A C 5
ATOM 7079 O O . LYS A 1 58 ? 5.069 10.695 5.658 1.00 0.00 51 LYS A O 5
ATOM 7098 N N . VAL A 1 59 ? 6.282 9.258 6.880 1.00 0.00 52 VAL A N 5
ATOM 7099 C CA . VAL A 1 59 ? 5.804 8.025 6.227 1.00 0.00 52 VAL A CA 5
ATOM 7100 C C . VAL A 1 59 ? 5.175 7.099 7.270 1.00 0.00 52 VAL A C 5
ATOM 7101 O O . VAL A 1 59 ? 5.662 6.991 8.397 1.00 0.00 52 VAL A O 5
ATOM 7114 N N . THR A 1 60 ? 4.069 6.463 6.891 1.00 0.00 53 THR A N 5
ATOM 7115 C CA . THR A 1 60 ? 3.204 5.647 7.759 1.00 0.00 53 THR A CA 5
ATOM 7116 C C . THR A 1 60 ? 2.963 4.263 7.151 1.00 0.00 53 THR A C 5
ATOM 7117 O O . THR A 1 60 ? 3.107 4.092 5.940 1.00 0.00 53 THR A O 5
ATOM 7128 N N . HIS A 1 61 ? 2.620 3.272 7.983 1.00 0.00 54 HIS A N 5
ATOM 7129 C CA . HIS A 1 61 ? 2.455 1.865 7.588 1.00 0.00 54 HIS A CA 5
ATOM 7130 C C . HIS A 1 61 ? 1.212 1.232 8.241 1.00 0.00 54 HIS A C 5
ATOM 7131 O O . HIS A 1 61 ? 0.941 1.463 9.424 1.00 0.00 54 HIS A O 5
ATOM 7145 N N . TYR A 1 62 ? 0.489 0.399 7.486 1.00 0.00 55 TYR A N 5
ATOM 7146 C CA . TYR A 1 62 ? -0.783 -0.225 7.874 1.00 0.00 55 TYR A CA 5
ATOM 7147 C C . TYR A 1 62 ? -0.837 -1.681 7.385 1.00 0.00 55 TYR A C 5
ATOM 7148 O O . TYR A 1 62 ? -0.643 -1.945 6.198 1.00 0.00 55 TYR A O 5
ATOM 7166 N N . LYS A 1 63 ? -1.084 -2.641 8.283 1.00 0.00 56 LYS A N 5
ATOM 7167 C CA . LYS A 1 63 ? -1.028 -4.080 7.961 1.00 0.00 56 LYS A CA 5
ATOM 7168 C C . LYS A 1 63 ? -2.307 -4.584 7.284 1.00 0.00 56 LYS A C 5
ATOM 7169 O O . LYS A 1 63 ? -3.417 -4.279 7.722 1.00 0.00 56 LYS A O 5
ATOM 7188 N N . LEU A 1 64 ? -2.126 -5.384 6.235 1.00 0.00 57 LEU A N 5
ATOM 7189 C CA . LEU A 1 64 ? -3.158 -6.064 5.451 1.00 0.00 57 LEU A CA 5
ATOM 7190 C C . LEU A 1 64 ? -3.026 -7.571 5.717 1.00 0.00 57 LEU A C 5
ATOM 7191 O O . LEU A 1 64 ? -2.201 -8.265 5.113 1.00 0.00 57 LEU A O 5
ATOM 7207 N N . SER A 1 65 ? -3.826 -8.066 6.651 1.00 0.00 58 SER A N 5
ATOM 7208 C CA . SER A 1 65 ? -3.774 -9.447 7.149 1.00 0.00 58 SER A CA 5
ATOM 7209 C C . SER A 1 65 ? -4.707 -10.368 6.362 1.00 0.00 58 SER A C 5
ATOM 7210 O O . SER A 1 65 ? -5.859 -10.012 6.100 1.00 0.00 58 SER A O 5
ATOM 7218 N N . ALA A 1 66 ? -4.242 -11.563 6.001 1.00 0.00 59 ALA A N 5
ATOM 7219 C CA . ALA A 1 66 ? -5.031 -12.545 5.258 1.00 0.00 59 ALA A CA 5
ATOM 7220 C C . ALA A 1 66 ? -5.926 -13.399 6.182 1.00 0.00 59 ALA A C 5
ATOM 7221 O O . ALA A 1 66 ? -5.445 -14.006 7.142 1.00 0.00 59 ALA A O 5
ATOM 7228 N N . GLU A 1 67 ? -7.218 -13.499 5.858 1.00 0.00 60 GLU A N 5
ATOM 7229 C CA . GLU A 1 67 ? -8.188 -14.408 6.492 1.00 0.00 60 GLU A CA 5
ATOM 7230 C C . GLU A 1 67 ? -9.008 -15.134 5.414 1.00 0.00 60 GLU A C 5
ATOM 7231 O O . GLU A 1 67 ? -9.840 -14.524 4.743 1.00 0.00 60 GLU A O 5
ATOM 7243 N N . GLU A 1 68 ? -8.762 -16.435 5.209 1.00 0.00 61 GLU A N 5
ATOM 7244 C CA . GLU A 1 68 ? -9.402 -17.262 4.160 1.00 0.00 61 GLU A CA 5
ATOM 7245 C C . GLU A 1 68 ? -9.318 -16.655 2.736 1.00 0.00 61 GLU A C 5
ATOM 7246 O O . GLU A 1 68 ? -10.200 -16.840 1.893 1.00 0.00 61 GLU A O 5
ATOM 7258 N N . GLY A 1 69 ? -8.248 -15.899 2.474 1.00 0.00 62 GLY A N 5
ATOM 7259 C CA . GLY A 1 69 ? -7.986 -15.170 1.226 1.00 0.00 62 GLY A CA 5
ATOM 7260 C C . GLY A 1 69 ? -8.550 -13.738 1.167 1.00 0.00 62 GLY A C 5
ATOM 7261 O O . GLY A 1 69 ? -8.190 -12.989 0.255 1.00 0.00 62 GLY A O 5
ATOM 7265 N N . LYS A 1 70 ? -9.379 -13.328 2.138 1.00 0.00 63 LYS A N 5
ATOM 7266 C CA . LYS A 1 70 ? -9.855 -11.942 2.314 1.00 0.00 63 LYS A CA 5
ATOM 7267 C C . LYS A 1 70 ? -8.834 -11.089 3.077 1.00 0.00 63 LYS A C 5
ATOM 7268 O O . LYS A 1 70 ? -7.966 -11.615 3.776 1.00 0.00 63 LYS A O 5
ATOM 7287 N N . ILE A 1 71 ? -8.939 -9.768 2.936 1.00 0.00 64 ILE A N 5
ATOM 7288 C CA . ILE A 1 71 ? -7.991 -8.766 3.442 1.00 0.00 64 ILE A CA 5
ATOM 7289 C C . ILE A 1 71 ? -8.594 -8.004 4.625 1.00 0.00 64 ILE A C 5
ATOM 7290 O O . ILE A 1 71 ? -9.528 -7.220 4.455 1.00 0.00 64 ILE A O 5
ATOM 7306 N N . ARG A 1 72 ? -8.037 -8.209 5.823 1.00 0.00 65 ARG A N 5
ATOM 7307 C CA . ARG A 1 72 ? -8.362 -7.487 7.064 1.00 0.00 65 ARG A CA 5
ATOM 7308 C C . ARG A 1 72 ? -7.360 -6.348 7.285 1.00 0.00 65 ARG A C 5
ATOM 7309 O O . ARG A 1 72 ? -6.153 -6.587 7.273 1.00 0.00 65 ARG A O 5
ATOM 7330 N N . ILE A 1 73 ? -7.838 -5.126 7.508 1.00 0.00 66 ILE A N 5
ATOM 7331 C CA . ILE A 1 73 ? -7.000 -3.954 7.824 1.00 0.00 66 ILE A CA 5
ATOM 7332 C C . ILE A 1 73 ? -7.691 -3.016 8.826 1.00 0.00 66 ILE A C 5
ATOM 7333 O O . ILE A 1 73 ? -8.830 -2.600 8.622 1.00 0.00 66 ILE A O 5
ATOM 7349 N N . ASP A 1 74 ? -6.980 -2.681 9.909 1.00 0.00 67 ASP A N 5
ATOM 7350 C CA . ASP A 1 74 ? -7.437 -1.929 11.093 1.00 0.00 67 ASP A CA 5
ATOM 7351 C C . ASP A 1 74 ? -8.671 -2.530 11.803 1.00 0.00 67 ASP A C 5
ATOM 7352 O O . ASP A 1 74 ? -8.543 -3.159 12.856 1.00 0.00 67 ASP A O 5
ATOM 7361 N N . THR A 1 75 ? -9.857 -2.363 11.216 1.00 0.00 68 THR A N 5
ATOM 7362 C CA . THR A 1 75 ? -11.146 -2.933 11.660 1.00 0.00 68 THR A CA 5
ATOM 7363 C C . THR A 1 75 ? -12.042 -3.378 10.483 1.00 0.00 68 THR A C 5
ATOM 7364 O O . THR A 1 75 ? -13.121 -3.947 10.680 1.00 0.00 68 THR A O 5
ATOM 7375 N N . HIS A 1 76 ? -11.596 -3.154 9.242 1.00 0.00 69 HIS A N 5
ATOM 7376 C CA . HIS A 1 76 ? -12.323 -3.389 8.001 1.00 0.00 69 HIS A CA 5
ATOM 7377 C C . HIS A 1 76 ? -11.887 -4.708 7.352 1.00 0.00 69 HIS A C 5
ATOM 7378 O O . HIS A 1 76 ? -10.736 -5.129 7.488 1.00 0.00 69 HIS A O 5
ATOM 7392 N N . LEU A 1 77 ? -12.802 -5.340 6.618 1.00 0.00 70 LEU A N 5
ATOM 7393 C CA . LEU A 1 77 ? -12.581 -6.583 5.866 1.00 0.00 70 LEU A CA 5
ATOM 7394 C C . LEU A 1 77 ? -13.031 -6.420 4.404 1.00 0.00 70 LEU A C 5
ATOM 7395 O O . LEU A 1 77 ? -14.145 -5.958 4.140 1.00 0.00 70 LEU A O 5
ATOM 7411 N N . PHE A 1 78 ? -12.176 -6.826 3.463 1.00 0.00 71 PHE A N 5
ATOM 7412 C CA . PHE A 1 78 ? -12.369 -6.689 2.015 1.00 0.00 71 PHE A CA 5
ATOM 7413 C C . PHE A 1 78 ? -12.097 -7.998 1.269 1.00 0.00 71 PHE A C 5
ATOM 7414 O O . PHE A 1 78 ? -11.339 -8.846 1.735 1.00 0.00 71 PHE A O 5
ATOM 7431 N N . ASP A 1 79 ? -12.659 -8.145 0.070 1.00 0.00 72 ASP A N 5
ATOM 7432 C CA . ASP A 1 79 ? -12.429 -9.318 -0.782 1.00 0.00 72 ASP A CA 5
ATOM 7433 C C . ASP A 1 79 ? -10.967 -9.435 -1.263 1.00 0.00 72 ASP A C 5
ATOM 7434 O O . ASP A 1 79 ? -10.436 -10.542 -1.381 1.00 0.00 72 ASP A O 5
ATOM 7443 N N . ASN A 1 80 ? -10.317 -8.299 -1.536 1.00 0.00 73 ASN A N 5
ATOM 7444 C CA . ASN A 1 80 ? -8.984 -8.204 -2.136 1.00 0.00 73 ASN A CA 5
ATOM 7445 C C . ASN A 1 80 ? -8.296 -6.857 -1.820 1.00 0.00 73 ASN A C 5
ATOM 7446 O O . ASN A 1 80 ? -8.908 -5.941 -1.260 1.00 0.00 73 ASN A O 5
ATOM 7457 N N . LEU A 1 81 ? -7.019 -6.730 -2.202 1.00 0.00 74 LEU A N 5
ATOM 7458 C CA . LEU A 1 81 ? -6.207 -5.526 -1.978 1.00 0.00 74 LEU A CA 5
ATOM 7459 C C . LEU A 1 81 ? -6.753 -4.286 -2.706 1.00 0.00 74 LEU A C 5
ATOM 7460 O O . LEU A 1 81 ? -6.825 -3.214 -2.111 1.00 0.00 74 LEU A O 5
ATOM 7476 N N . ASP A 1 82 ? -7.173 -4.411 -3.968 1.00 0.00 75 ASP A N 5
ATOM 7477 C CA . ASP A 1 82 ? -7.673 -3.278 -4.763 1.00 0.00 75 ASP A CA 5
ATOM 7478 C C . ASP A 1 82 ? -8.956 -2.666 -4.168 1.00 0.00 75 ASP A C 5
ATOM 7479 O O . ASP A 1 82 ? -9.121 -1.444 -4.166 1.00 0.00 75 ASP A O 5
ATOM 7488 N N . ALA A 1 83 ? -9.825 -3.494 -3.579 1.00 0.00 76 ALA A N 5
ATOM 7489 C CA . ALA A 1 83 ? -10.999 -3.045 -2.832 1.00 0.00 76 ALA A CA 5
ATOM 7490 C C . ALA A 1 83 ? -10.626 -2.266 -1.553 1.00 0.00 76 ALA A C 5
ATOM 7491 O O . ALA A 1 83 ? -11.254 -1.249 -1.256 1.00 0.00 76 ALA A O 5
ATOM 7498 N N . ALA A 1 84 ? -9.575 -2.683 -0.836 1.00 0.00 77 ALA A N 5
ATOM 7499 C CA . ALA A 1 84 ? -9.067 -1.967 0.337 1.00 0.00 77 ALA A CA 5
ATOM 7500 C C . ALA A 1 84 ? -8.459 -0.597 -0.037 1.00 0.00 77 ALA A C 5
ATOM 7501 O O . ALA A 1 84 ? -8.771 0.413 0.596 1.00 0.00 77 ALA A O 5
ATOM 7508 N N . ILE A 1 85 ? -7.659 -0.538 -1.112 1.00 0.00 78 ILE A N 5
ATOM 7509 C CA . ILE A 1 85 ? -7.129 0.716 -1.682 1.00 0.00 78 ILE A CA 5
ATOM 7510 C C . ILE A 1 85 ? -8.281 1.663 -2.066 1.00 0.00 78 ILE A C 5
ATOM 7511 O O . ILE A 1 85 ? -8.325 2.812 -1.638 1.00 0.00 78 ILE A O 5
ATOM 7527 N N . THR A 1 86 ? -9.259 1.157 -2.814 1.00 0.00 79 THR A N 5
ATOM 7528 C CA . THR A 1 86 ? -10.438 1.915 -3.276 1.00 0.00 79 THR A CA 5
ATOM 7529 C C . THR A 1 86 ? -11.275 2.451 -2.109 1.00 0.00 79 THR A C 5
ATOM 7530 O O . THR A 1 86 ? -11.665 3.620 -2.122 1.00 0.00 79 THR A O 5
ATOM 7541 N N . PHE A 1 87 ? -11.495 1.659 -1.053 1.00 0.00 80 PHE A N 5
ATOM 7542 C CA . PHE A 1 87 ? -12.175 2.133 0.155 1.00 0.00 80 PHE A CA 5
ATOM 7543 C C . PHE A 1 87 ? -11.437 3.320 0.794 1.00 0.00 80 PHE A C 5
ATOM 7544 O O . PHE A 1 87 ? -12.066 4.327 1.121 1.00 0.00 80 PHE A O 5
ATOM 7561 N N . TYR A 1 88 ? -10.105 3.259 0.882 1.00 0.00 81 TYR A N 5
ATOM 7562 C CA . TYR A 1 88 ? -9.281 4.365 1.380 1.00 0.00 81 TYR A CA 5
ATOM 7563 C C . TYR A 1 88 ? -9.053 5.510 0.367 1.00 0.00 81 TYR A C 5
ATOM 7564 O O . TYR A 1 88 ? -8.330 6.459 0.668 1.00 0.00 81 TYR A O 5
ATOM 7582 N N . MET A 1 89 ? -9.675 5.459 -0.818 1.00 0.00 82 MET A N 5
ATOM 7583 C CA . MET A 1 89 ? -9.783 6.592 -1.753 1.00 0.00 82 MET A CA 5
ATOM 7584 C C . MET A 1 89 ? -11.136 7.304 -1.571 1.00 0.00 82 MET A C 5
ATOM 7585 O O . MET A 1 89 ? -11.206 8.531 -1.647 1.00 0.00 82 MET A O 5
ATOM 7599 N N . GLU A 1 90 ? -12.205 6.551 -1.285 1.00 0.00 83 GLU A N 5
ATOM 7600 C CA . GLU A 1 90 ? -13.538 7.091 -0.962 1.00 0.00 83 GLU A CA 5
ATOM 7601 C C . GLU A 1 90 ? -13.633 7.649 0.474 1.00 0.00 83 GLU A C 5
ATOM 7602 O O . GLU A 1 90 ? -14.400 8.584 0.723 1.00 0.00 83 GLU A O 5
ATOM 7614 N N . HIS A 1 91 ? -12.842 7.106 1.406 1.00 0.00 84 HIS A N 5
ATOM 7615 C CA . HIS A 1 91 ? -12.804 7.461 2.830 1.00 0.00 84 HIS A CA 5
ATOM 7616 C C . HIS A 1 91 ? -11.363 7.700 3.315 1.00 0.00 84 HIS A C 5
ATOM 7617 O O . HIS A 1 91 ? -10.402 7.229 2.709 1.00 0.00 84 HIS A O 5
ATOM 7631 N N . GLU A 1 92 ? -11.191 8.417 4.428 1.00 0.00 85 GLU A N 5
ATOM 7632 C CA . GLU A 1 92 ? -9.872 8.625 5.050 1.00 0.00 85 GLU A CA 5
ATOM 7633 C C . GLU A 1 92 ? -9.368 7.353 5.759 1.00 0.00 85 GLU A C 5
ATOM 7634 O O . GLU A 1 92 ? -10.150 6.608 6.359 1.00 0.00 85 GLU A O 5
ATOM 7646 N N . LEU A 1 93 ? -8.054 7.113 5.708 1.00 0.00 86 LEU A N 5
ATOM 7647 C CA . LEU A 1 93 ? -7.391 5.957 6.326 1.00 0.00 86 LEU A CA 5
ATOM 7648 C C . LEU A 1 93 ? -7.118 6.222 7.816 1.00 0.00 86 LEU A C 5
ATOM 7649 O O . LEU A 1 93 ? -7.683 5.571 8.696 1.00 0.00 86 LEU A O 5
ATOM 7665 N N . GLU A 1 94 ? -6.281 7.224 8.085 1.00 0.00 87 GLU A N 5
ATOM 7666 C CA . GLU A 1 94 ? -5.936 7.706 9.432 1.00 0.00 87 GLU A CA 5
ATOM 7667 C C . GLU A 1 94 ? -5.740 9.233 9.420 1.00 0.00 87 GLU A C 5
ATOM 7668 O O . GLU A 1 94 ? -6.543 9.971 9.992 1.00 0.00 87 GLU A O 5
ATOM 7680 N N . TYR A 1 95 ? -4.709 9.710 8.712 1.00 0.00 88 TYR A N 5
ATOM 7681 C CA . TYR A 1 95 ? -4.394 11.139 8.568 1.00 0.00 88 TYR A CA 5
ATOM 7682 C C . TYR A 1 95 ? -5.094 11.786 7.357 1.00 0.00 88 TYR A C 5
ATOM 7683 O O . TYR A 1 95 ? -5.494 12.949 7.425 1.00 0.00 88 TYR A O 5
ATOM 7701 N N . SER A 1 96 ? -5.251 11.035 6.259 1.00 0.00 89 SER A N 5
ATOM 7702 C CA . SER A 1 96 ? -5.947 11.444 5.028 1.00 0.00 89 SER A CA 5
ATOM 7703 C C . SER A 1 96 ? -6.389 10.218 4.206 1.00 0.00 89 SER A C 5
ATOM 7704 O O . SER A 1 96 ? -6.212 9.074 4.637 1.00 0.00 89 SER A O 5
ATOM 7712 N N . SER A 1 97 ? -6.973 10.440 3.026 1.00 0.00 90 SER A N 5
ATOM 7713 C CA . SER A 1 97 ? -7.262 9.418 2.006 1.00 0.00 90 SER A CA 5
ATOM 7714 C C . SER A 1 97 ? -6.095 9.240 1.015 1.00 0.00 90 SER A C 5
ATOM 7715 O O . SER A 1 97 ? -5.238 10.116 0.860 1.00 0.00 90 SER A O 5
ATOM 7723 N N . LEU A 1 98 ? -6.052 8.094 0.330 1.00 0.00 91 LEU A N 5
ATOM 7724 C CA . LEU A 1 98 ? -5.082 7.778 -0.723 1.00 0.00 91 LEU A CA 5
ATOM 7725 C C . LEU A 1 98 ? -5.287 8.688 -1.952 1.00 0.00 91 LEU A C 5
ATOM 7726 O O . LEU A 1 98 ? -6.429 8.893 -2.373 1.00 0.00 91 LEU A O 5
ATOM 7742 N N . LYS A 1 99 ? -4.198 9.193 -2.561 1.00 0.00 92 LYS A N 5
ATOM 7743 C CA . LYS A 1 99 ? -4.259 10.030 -3.780 1.00 0.00 92 LYS A CA 5
ATOM 7744 C C . LYS A 1 99 ? -3.641 9.380 -5.017 1.00 0.00 92 LYS A C 5
ATOM 7745 O O . LYS A 1 99 ? -4.267 9.413 -6.076 1.00 0.00 92 LYS A O 5
ATOM 7764 N N . GLN A 1 100 ? -2.442 8.801 -4.907 1.00 0.00 93 GLN A N 5
ATOM 7765 C CA . GLN A 1 100 ? -1.714 8.260 -6.068 1.00 0.00 93 GLN A CA 5
ATOM 7766 C C . GLN A 1 100 ? -0.759 7.098 -5.726 1.00 0.00 93 GLN A C 5
ATOM 7767 O O . GLN A 1 100 ? -0.125 7.115 -4.667 1.00 0.00 93 GLN A O 5
ATOM 7781 N N . PRO A 1 101 ? -0.593 6.113 -6.627 1.00 0.00 94 PRO A N 5
ATOM 7782 C CA . PRO A 1 101 ? 0.380 5.041 -6.456 1.00 0.00 94 PRO A CA 5
ATOM 7783 C C . PRO A 1 101 ? 1.818 5.539 -6.692 1.00 0.00 94 PRO A C 5
ATOM 7784 O O . PRO A 1 101 ? 2.076 6.324 -7.612 1.00 0.00 94 PRO A O 5
ATOM 7795 N N . LEU A 1 102 ? 2.775 5.049 -5.901 1.00 0.00 95 LEU A N 5
ATOM 7796 C CA . LEU A 1 102 ? 4.205 5.248 -6.158 1.00 0.00 95 LEU A CA 5
ATOM 7797 C C . LEU A 1 102 ? 4.572 4.629 -7.520 1.00 0.00 95 LEU A C 5
ATOM 7798 O O . LEU A 1 102 ? 4.176 3.505 -7.832 1.00 0.00 95 LEU A O 5
ATOM 7814 N N . GLN A 1 103 ? 5.322 5.361 -8.344 1.00 0.00 96 GLN A N 5
ATOM 7815 C CA . GLN A 1 103 ? 5.669 4.925 -9.700 1.00 0.00 96 GLN A CA 5
ATOM 7816 C C . GLN A 1 103 ? 6.810 3.885 -9.687 1.00 0.00 96 GLN A C 5
ATOM 7817 O O . GLN A 1 103 ? 7.825 4.078 -9.010 1.00 0.00 96 GLN A O 5
ATOM 7831 N N . ARG A 1 104 ? 6.648 2.799 -10.455 1.00 0.00 97 ARG A N 5
ATOM 7832 C CA . ARG A 1 104 ? 7.643 1.730 -10.676 1.00 0.00 97 ARG A CA 5
ATOM 7833 C C . ARG A 1 104 ? 7.663 1.261 -12.138 1.00 0.00 97 ARG A C 5
ATOM 7834 O O . ARG A 1 104 ? 8.770 1.103 -12.696 1.00 0.00 97 ARG A O 5
ATOM 7856 N N . GLY A 1 1 ? -12.522 -17.077 -33.940 1.00 0.00 -6 GLY A N 6
ATOM 7857 C CA . GLY A 1 1 ? -13.039 -15.723 -33.644 1.00 0.00 -6 GLY A CA 6
ATOM 7858 C C . GLY A 1 1 ? -12.702 -15.325 -32.217 1.00 0.00 -6 GLY A C 6
ATOM 7859 O O . GLY A 1 1 ? -12.950 -16.099 -31.291 1.00 0.00 -6 GLY A O 6
ATOM 7865 N N . SER A 1 2 ? -12.109 -14.138 -32.028 1.00 0.00 -5 SER A N 6
ATOM 7866 C CA . SER A 1 2 ? -11.544 -13.669 -30.741 1.00 0.00 -5 SER A CA 6
ATOM 7867 C C . SER A 1 2 ? -10.557 -14.675 -30.112 1.00 0.00 -5 SER A C 6
ATOM 7868 O O . SER A 1 2 ? -10.532 -14.886 -28.895 1.00 0.00 -5 SER A O 6
ATOM 7876 N N . SER A 1 3 ? -9.771 -15.340 -30.965 1.00 0.00 -4 SER A N 6
ATOM 7877 C CA . SER A 1 3 ? -8.918 -16.489 -30.629 1.00 0.00 -4 SER A CA 6
ATOM 7878 C C . SER A 1 3 ? -7.676 -16.111 -29.802 1.00 0.00 -4 SER A C 6
ATOM 7879 O O . SER A 1 3 ? -7.153 -14.997 -29.910 1.00 0.00 -4 SER A O 6
ATOM 7887 N N . GLY A 1 4 ? -7.172 -17.060 -29.005 1.00 0.00 -3 GLY A N 6
ATOM 7888 C CA . GLY A 1 4 ? -5.993 -16.883 -28.145 1.00 0.00 -3 GLY A CA 6
ATOM 7889 C C . GLY A 1 4 ? -6.239 -16.019 -26.896 1.00 0.00 -3 GLY A C 6
ATOM 7890 O O . GLY A 1 4 ? -7.379 -15.705 -26.541 1.00 0.00 -3 GLY A O 6
ATOM 7894 N N . SER A 1 5 ? -5.154 -15.651 -26.210 1.00 0.00 -2 SER A N 6
ATOM 7895 C CA . SER A 1 5 ? -5.156 -14.839 -24.980 1.00 0.00 -2 SER A CA 6
ATOM 7896 C C . SER A 1 5 ? -3.858 -14.026 -24.816 1.00 0.00 -2 SER A C 6
ATOM 7897 O O . SER A 1 5 ? -2.920 -14.154 -25.612 1.00 0.00 -2 SER A O 6
ATOM 7905 N N . SER A 1 6 ? -3.777 -13.214 -23.758 1.00 0.00 -1 SER A N 6
ATOM 7906 C CA . SER A 1 6 ? -2.566 -12.467 -23.364 1.00 0.00 -1 SER A CA 6
ATOM 7907 C C . SER A 1 6 ? -1.434 -13.352 -22.801 1.00 0.00 -1 SER A C 6
ATOM 7908 O O . SER A 1 6 ? -0.339 -12.850 -22.530 1.00 0.00 -1 SER A O 6
ATOM 7916 N N . GLY A 1 7 ? -1.670 -14.659 -22.620 1.00 0.00 0 GLY A N 6
ATOM 7917 C CA . GLY A 1 7 ? -0.706 -15.617 -22.066 1.00 0.00 0 GLY A CA 6
ATOM 7918 C C . GLY A 1 7 ? -0.471 -15.481 -20.554 1.00 0.00 0 GLY A C 6
ATOM 7919 O O . GLY A 1 7 ? -1.156 -14.729 -19.855 1.00 0.00 0 GLY A O 6
ATOM 7923 N N . MET A 1 8 ? 0.520 -16.218 -20.044 1.00 0.00 1 MET A N 6
ATOM 7924 C CA . MET A 1 8 ? 0.882 -16.307 -18.616 1.00 0.00 1 MET A CA 6
ATOM 7925 C C . MET A 1 8 ? 1.740 -15.119 -18.116 1.00 0.00 1 MET A C 6
ATOM 7926 O O . MET A 1 8 ? 2.765 -15.298 -17.454 1.00 0.00 1 MET A O 6
ATOM 7940 N N . ALA A 1 9 ? 1.335 -13.892 -18.458 1.00 0.00 2 ALA A N 6
ATOM 7941 C CA . ALA A 1 9 ? 2.034 -12.654 -18.104 1.00 0.00 2 ALA A CA 6
ATOM 7942 C C . ALA A 1 9 ? 2.099 -12.408 -16.579 1.00 0.00 2 ALA A C 6
ATOM 7943 O O . ALA A 1 9 ? 1.193 -12.772 -15.827 1.00 0.00 2 ALA A O 6
ATOM 7950 N N . GLU A 1 10 ? 3.170 -11.747 -16.126 1.00 0.00 3 GLU A N 6
ATOM 7951 C CA . GLU A 1 10 ? 3.500 -11.534 -14.702 1.00 0.00 3 GLU A CA 6
ATOM 7952 C C . GLU A 1 10 ? 3.126 -10.121 -14.191 1.00 0.00 3 GLU A C 6
ATOM 7953 O O . GLU A 1 10 ? 3.725 -9.604 -13.246 1.00 0.00 3 GLU A O 6
ATOM 7965 N N . ALA A 1 11 ? 2.146 -9.474 -14.834 1.00 0.00 4 ALA A N 6
ATOM 7966 C CA . ALA A 1 11 ? 1.689 -8.121 -14.504 1.00 0.00 4 ALA A CA 6
ATOM 7967 C C . ALA A 1 11 ? 1.021 -8.018 -13.113 1.00 0.00 4 ALA A C 6
ATOM 7968 O O . ALA A 1 11 ? 0.419 -8.977 -12.615 1.00 0.00 4 ALA A O 6
ATOM 7975 N N . ALA A 1 12 ? 1.104 -6.832 -12.503 1.00 0.00 5 ALA A N 6
ATOM 7976 C CA . ALA A 1 12 ? 0.553 -6.503 -11.182 1.00 0.00 5 ALA A CA 6
ATOM 7977 C C . ALA A 1 12 ? 0.006 -5.057 -11.132 1.00 0.00 5 ALA A C 6
ATOM 7978 O O . ALA A 1 12 ? 0.237 -4.256 -12.044 1.00 0.00 5 ALA A O 6
ATOM 7985 N N . ALA A 1 13 ? -0.709 -4.715 -10.054 1.00 0.00 6 ALA A N 6
ATOM 7986 C CA . ALA A 1 13 ? -1.224 -3.364 -9.811 1.00 0.00 6 ALA A CA 6
ATOM 7987 C C . ALA A 1 13 ? -0.085 -2.321 -9.670 1.00 0.00 6 ALA A C 6
ATOM 7988 O O . ALA A 1 13 ? 0.979 -2.649 -9.132 1.00 0.00 6 ALA A O 6
ATOM 7995 N N . PRO A 1 14 ? -0.282 -1.057 -10.102 1.00 0.00 7 PRO A N 6
ATOM 7996 C CA . PRO A 1 14 ? 0.790 -0.054 -10.170 1.00 0.00 7 PRO A CA 6
ATOM 7997 C C . PRO A 1 14 ? 1.341 0.359 -8.794 1.00 0.00 7 PRO A C 6
ATOM 7998 O O . PRO A 1 14 ? 2.481 0.812 -8.698 1.00 0.00 7 PRO A O 6
ATOM 8009 N N . TRP A 1 15 ? 0.556 0.174 -7.727 1.00 0.00 8 TRP A N 6
ATOM 8010 C CA . TRP A 1 15 ? 0.947 0.416 -6.335 1.00 0.00 8 TRP A CA 6
ATOM 8011 C C . TRP A 1 15 ? 1.708 -0.745 -5.677 1.00 0.00 8 TRP A C 6
ATOM 8012 O O . TRP A 1 15 ? 2.193 -0.572 -4.561 1.00 0.00 8 TRP A O 6
ATOM 8033 N N . TYR A 1 16 ? 1.838 -1.917 -6.306 1.00 0.00 9 TYR A N 6
ATOM 8034 C CA . TYR A 1 16 ? 2.532 -3.066 -5.710 1.00 0.00 9 TYR A CA 6
ATOM 8035 C C . TYR A 1 16 ? 4.042 -3.067 -6.014 1.00 0.00 9 TYR A C 6
ATOM 8036 O O . TYR A 1 16 ? 4.455 -2.928 -7.168 1.00 0.00 9 TYR A O 6
ATOM 8054 N N . HIS A 1 17 ? 4.865 -3.252 -4.973 1.00 0.00 10 HIS A N 6
ATOM 8055 C CA . HIS A 1 17 ? 6.339 -3.203 -5.029 1.00 0.00 10 HIS A CA 6
ATOM 8056 C C . HIS A 1 17 ? 7.046 -4.488 -4.535 1.00 0.00 10 HIS A C 6
ATOM 8057 O O . HIS A 1 17 ? 8.275 -4.509 -4.420 1.00 0.00 10 HIS A O 6
ATOM 8071 N N . GLY A 1 18 ? 6.315 -5.576 -4.265 1.00 0.00 11 GLY A N 6
ATOM 8072 C CA . GLY A 1 18 ? 6.910 -6.862 -3.872 1.00 0.00 11 GLY A CA 6
ATOM 8073 C C . GLY A 1 18 ? 7.581 -6.832 -2.489 1.00 0.00 11 GLY A C 6
ATOM 8074 O O . GLY A 1 18 ? 7.046 -6.186 -1.586 1.00 0.00 11 GLY A O 6
ATOM 8078 N N . PRO A 1 19 ? 8.727 -7.510 -2.277 1.00 0.00 12 PRO A N 6
ATOM 8079 C CA . PRO A 1 19 ? 9.407 -7.624 -0.978 1.00 0.00 12 PRO A CA 6
ATOM 8080 C C . PRO A 1 19 ? 10.202 -6.358 -0.588 1.00 0.00 12 PRO A C 6
ATOM 8081 O O . PRO A 1 19 ? 11.387 -6.415 -0.244 1.00 0.00 12 PRO A O 6
ATOM 8092 N N . LEU A 1 20 ? 9.548 -5.194 -0.643 1.00 0.00 13 LEU A N 6
ATOM 8093 C CA . LEU A 1 20 ? 10.095 -3.901 -0.225 1.00 0.00 13 LEU A CA 6
ATOM 8094 C C . LEU A 1 20 ? 10.196 -3.823 1.313 1.00 0.00 13 LEU A C 6
ATOM 8095 O O . LEU A 1 20 ? 9.295 -4.280 2.024 1.00 0.00 13 LEU A O 6
ATOM 8111 N N . SER A 1 21 ? 11.266 -3.221 1.839 1.00 0.00 14 SER A N 6
ATOM 8112 C CA . SER A 1 21 ? 11.426 -2.971 3.283 1.00 0.00 14 SER A CA 6
ATOM 8113 C C . SER A 1 21 ? 10.717 -1.688 3.735 1.00 0.00 14 SER A C 6
ATOM 8114 O O . SER A 1 21 ? 10.337 -0.846 2.912 1.00 0.00 14 SER A O 6
ATOM 8122 N N . ARG A 1 22 ? 10.580 -1.496 5.058 1.00 0.00 15 ARG A N 6
ATOM 8123 C CA . ARG A 1 22 ? 10.149 -0.209 5.630 1.00 0.00 15 ARG A CA 6
ATOM 8124 C C . ARG A 1 22 ? 11.083 0.915 5.198 1.00 0.00 15 ARG A C 6
ATOM 8125 O O . ARG A 1 22 ? 10.619 1.923 4.685 1.00 0.00 15 ARG A O 6
ATOM 8146 N N . THR A 1 23 ? 12.391 0.734 5.369 1.00 0.00 16 THR A N 6
ATOM 8147 C CA . THR A 1 23 ? 13.404 1.756 5.060 1.00 0.00 16 THR A CA 6
ATOM 8148 C C . THR A 1 23 ? 13.349 2.208 3.597 1.00 0.00 16 THR A C 6
ATOM 8149 O O . THR A 1 23 ? 13.430 3.407 3.324 1.00 0.00 16 THR A O 6
ATOM 8160 N N . ASP A 1 24 ? 13.143 1.284 2.655 1.00 0.00 17 ASP A N 6
ATOM 8161 C CA . ASP A 1 24 ? 12.967 1.606 1.232 1.00 0.00 17 ASP A CA 6
ATOM 8162 C C . ASP A 1 24 ? 11.650 2.359 0.965 1.00 0.00 17 ASP A C 6
ATOM 8163 O O . ASP A 1 24 ? 11.644 3.354 0.233 1.00 0.00 17 ASP A O 6
ATOM 8172 N N . ALA A 1 25 ? 10.546 1.932 1.589 1.00 0.00 18 ALA A N 6
ATOM 8173 C CA . ALA A 1 25 ? 9.251 2.609 1.495 1.00 0.00 18 ALA A CA 6
ATOM 8174 C C . ALA A 1 25 ? 9.296 4.034 2.082 1.00 0.00 18 ALA A C 6
ATOM 8175 O O . ALA A 1 25 ? 8.796 4.972 1.465 1.00 0.00 18 ALA A O 6
ATOM 8182 N N . GLU A 1 26 ? 9.941 4.216 3.238 1.00 0.00 19 GLU A N 6
ATOM 8183 C CA . GLU A 1 26 ? 10.095 5.511 3.908 1.00 0.00 19 GLU A CA 6
ATOM 8184 C C . GLU A 1 26 ? 10.954 6.483 3.090 1.00 0.00 19 GLU A C 6
ATOM 8185 O O . GLU A 1 26 ? 10.551 7.628 2.897 1.00 0.00 19 GLU A O 6
ATOM 8197 N N . ASN A 1 27 ? 12.092 6.038 2.541 1.00 0.00 20 ASN A N 6
ATOM 8198 C CA . ASN A 1 27 ? 12.932 6.889 1.687 1.00 0.00 20 ASN A CA 6
ATOM 8199 C C . ASN A 1 27 ? 12.221 7.288 0.379 1.00 0.00 20 ASN A C 6
ATOM 8200 O O . ASN A 1 27 ? 12.407 8.409 -0.102 1.00 0.00 20 ASN A O 6
ATOM 8211 N N . SER A 1 28 ? 11.370 6.414 -0.169 1.00 0.00 21 SER A N 6
ATOM 8212 C CA . SER A 1 28 ? 10.569 6.711 -1.367 1.00 0.00 21 SER A CA 6
ATOM 8213 C C . SER A 1 28 ? 9.461 7.732 -1.077 1.00 0.00 21 SER A C 6
ATOM 8214 O O . SER A 1 28 ? 9.346 8.746 -1.767 1.00 0.00 21 SER A O 6
ATOM 8222 N N . LEU A 1 29 ? 8.661 7.511 -0.030 1.00 0.00 22 LEU A N 6
ATOM 8223 C CA . LEU A 1 29 ? 7.508 8.359 0.300 1.00 0.00 22 LEU A CA 6
ATOM 8224 C C . LEU A 1 29 ? 7.881 9.687 0.980 1.00 0.00 22 LEU A C 6
ATOM 8225 O O . LEU A 1 29 ? 7.105 10.635 0.890 1.00 0.00 22 LEU A O 6
ATOM 8241 N N . LEU A 1 30 ? 9.059 9.797 1.604 1.00 0.00 23 LEU A N 6
ATOM 8242 C CA . LEU A 1 30 ? 9.581 11.068 2.127 1.00 0.00 23 LEU A CA 6
ATOM 8243 C C . LEU A 1 30 ? 9.999 12.036 1.000 1.00 0.00 23 LEU A C 6
ATOM 8244 O O . LEU A 1 30 ? 9.918 13.254 1.171 1.00 0.00 23 LEU A O 6
ATOM 8260 N N . ARG A 1 31 ? 10.403 11.505 -0.165 1.00 0.00 24 ARG A N 6
ATOM 8261 C CA . ARG A 1 31 ? 10.697 12.290 -1.379 1.00 0.00 24 ARG A CA 6
ATOM 8262 C C . ARG A 1 31 ? 9.424 12.703 -2.135 1.00 0.00 24 ARG A C 6
ATOM 8263 O O . ARG A 1 31 ? 9.378 13.782 -2.727 1.00 0.00 24 ARG A O 6
ATOM 8284 N N . MET A 1 32 ? 8.391 11.860 -2.097 1.00 0.00 25 MET A N 6
ATOM 8285 C CA . MET A 1 32 ? 7.079 12.088 -2.721 1.00 0.00 25 MET A CA 6
ATOM 8286 C C . MET A 1 32 ? 6.174 13.037 -1.902 1.00 0.00 25 MET A C 6
ATOM 8287 O O . MET A 1 32 ? 6.410 13.238 -0.705 1.00 0.00 25 MET A O 6
ATOM 8301 N N . PRO A 1 33 ? 5.126 13.626 -2.514 1.00 0.00 26 PRO A N 6
ATOM 8302 C CA . PRO A 1 33 ? 4.131 14.432 -1.803 1.00 0.00 26 PRO A CA 6
ATOM 8303 C C . PRO A 1 33 ? 3.176 13.569 -0.963 1.00 0.00 26 PRO A C 6
ATOM 8304 O O . PRO A 1 33 ? 3.040 12.365 -1.192 1.00 0.00 26 PRO A O 6
ATOM 8315 N N . GLU A 1 34 ? 2.481 14.195 -0.008 1.00 0.00 27 GLU A N 6
ATOM 8316 C CA . GLU A 1 34 ? 1.460 13.563 0.844 1.00 0.00 27 GLU A CA 6
ATOM 8317 C C . GLU A 1 34 ? 0.328 12.930 0.019 1.00 0.00 27 GLU A C 6
ATOM 8318 O O . GLU A 1 34 ? -0.249 13.578 -0.859 1.00 0.00 27 GLU A O 6
ATOM 8330 N N . GLY A 1 35 ? -0.034 11.691 0.353 1.00 0.00 28 GLY A N 6
ATOM 8331 C CA . GLY A 1 35 ? -1.056 10.893 -0.327 1.00 0.00 28 GLY A CA 6
ATOM 8332 C C . GLY A 1 35 ? -0.506 9.903 -1.358 1.00 0.00 28 GLY A C 6
ATOM 8333 O O . GLY A 1 35 ? -1.280 9.171 -1.981 1.00 0.00 28 GLY A O 6
ATOM 8337 N N . THR A 1 36 ? 0.815 9.857 -1.534 1.00 0.00 29 THR A N 6
ATOM 8338 C CA . THR A 1 36 ? 1.500 8.814 -2.304 1.00 0.00 29 THR A CA 6
ATOM 8339 C C . THR A 1 36 ? 1.533 7.522 -1.488 1.00 0.00 29 THR A C 6
ATOM 8340 O O . THR A 1 36 ? 1.892 7.544 -0.309 1.00 0.00 29 THR A O 6
ATOM 8351 N N . PHE A 1 37 ? 1.165 6.389 -2.090 1.00 0.00 30 PHE A N 6
ATOM 8352 C CA . PHE A 1 37 ? 1.089 5.108 -1.389 1.00 0.00 30 PHE A CA 6
ATOM 8353 C C . PHE A 1 37 ? 1.677 3.940 -2.182 1.00 0.00 30 PHE A C 6
ATOM 8354 O O . PHE A 1 37 ? 1.852 4.006 -3.401 1.00 0.00 30 PHE A O 6
ATOM 8371 N N . LEU A 1 38 ? 1.969 2.855 -1.468 1.00 0.00 31 LEU A N 6
ATOM 8372 C CA . LEU A 1 38 ? 2.467 1.597 -2.022 1.00 0.00 31 LEU A CA 6
ATOM 8373 C C . LEU A 1 38 ? 1.995 0.404 -1.188 1.00 0.00 31 LEU A C 6
ATOM 8374 O O . LEU A 1 38 ? 1.689 0.555 -0.006 1.00 0.00 31 LEU A O 6
ATOM 8390 N N . VAL A 1 39 ? 1.990 -0.788 -1.781 1.00 0.00 32 VAL A N 6
ATOM 8391 C CA . VAL A 1 39 ? 1.758 -2.064 -1.094 1.00 0.00 32 VAL A CA 6
ATOM 8392 C C . VAL A 1 39 ? 2.941 -3.001 -1.324 1.00 0.00 32 VAL A C 6
ATOM 8393 O O . VAL A 1 39 ? 3.487 -3.077 -2.426 1.00 0.00 32 VAL A O 6
ATOM 8406 N N . ARG A 1 40 ? 3.343 -3.711 -0.270 1.00 0.00 33 ARG A N 6
ATOM 8407 C CA . ARG A 1 40 ? 4.519 -4.591 -0.240 1.00 0.00 33 ARG A CA 6
ATOM 8408 C C . ARG A 1 40 ? 4.237 -5.890 0.520 1.00 0.00 33 ARG A C 6
ATOM 8409 O O . ARG A 1 40 ? 3.352 -5.925 1.375 1.00 0.00 33 ARG A O 6
ATOM 8430 N N . ASP A 1 41 ? 4.986 -6.950 0.225 1.00 0.00 34 ASP A N 6
ATOM 8431 C CA . ASP A 1 41 ? 4.992 -8.187 1.022 1.00 0.00 34 ASP A CA 6
ATOM 8432 C C . ASP A 1 41 ? 5.485 -7.882 2.452 1.00 0.00 34 ASP A C 6
ATOM 8433 O O . ASP A 1 41 ? 6.448 -7.131 2.643 1.00 0.00 34 ASP A O 6
ATOM 8442 N N . SER A 1 42 ? 4.802 -8.424 3.463 1.00 0.00 35 SER A N 6
ATOM 8443 C CA . SER A 1 42 ? 5.002 -8.032 4.861 1.00 0.00 35 SER A CA 6
ATOM 8444 C C . SER A 1 42 ? 6.365 -8.420 5.437 1.00 0.00 35 SER A C 6
ATOM 8445 O O . SER A 1 42 ? 6.831 -9.556 5.324 1.00 0.00 35 SER A O 6
ATOM 8453 N N . THR A 1 43 ? 6.975 -7.457 6.130 1.00 0.00 36 THR A N 6
ATOM 8454 C CA . THR A 1 43 ? 8.200 -7.619 6.925 1.00 0.00 36 THR A CA 6
ATOM 8455 C C . THR A 1 43 ? 7.958 -8.306 8.281 1.00 0.00 36 THR A C 6
ATOM 8456 O O . THR A 1 43 ? 8.927 -8.675 8.947 1.00 0.00 36 THR A O 6
ATOM 8467 N N . SER A 1 44 ? 6.698 -8.539 8.682 1.00 0.00 37 SER A N 6
ATOM 8468 C CA . SER A 1 44 ? 6.359 -9.377 9.847 1.00 0.00 37 SER A CA 6
ATOM 8469 C C . SER A 1 44 ? 6.359 -10.873 9.499 1.00 0.00 37 SER A C 6
ATOM 8470 O O . SER A 1 44 ? 7.021 -11.661 10.179 1.00 0.00 37 SER A O 6
ATOM 8478 N N . SER A 1 45 ? 5.623 -11.264 8.450 1.00 0.00 38 SER A N 6
ATOM 8479 C CA . SER A 1 45 ? 5.353 -12.670 8.088 1.00 0.00 38 SER A CA 6
ATOM 8480 C C . SER A 1 45 ? 5.079 -12.837 6.581 1.00 0.00 38 SER A C 6
ATOM 8481 O O . SER A 1 45 ? 4.431 -11.970 5.987 1.00 0.00 38 SER A O 6
ATOM 8489 N N . PRO A 1 46 ? 5.497 -13.952 5.945 1.00 0.00 39 PRO A N 6
ATOM 8490 C CA . PRO A 1 46 ? 5.196 -14.227 4.540 1.00 0.00 39 PRO A CA 6
ATOM 8491 C C . PRO A 1 46 ? 3.696 -14.487 4.308 1.00 0.00 39 PRO A C 6
ATOM 8492 O O . PRO A 1 46 ? 3.001 -15.029 5.172 1.00 0.00 39 PRO A O 6
ATOM 8503 N N . GLY A 1 47 ? 3.195 -14.116 3.125 1.00 0.00 40 GLY A N 6
ATOM 8504 C CA . GLY A 1 47 ? 1.789 -14.285 2.723 1.00 0.00 40 GLY A CA 6
ATOM 8505 C C . GLY A 1 47 ? 0.826 -13.189 3.219 1.00 0.00 40 GLY A C 6
ATOM 8506 O O . GLY A 1 47 ? -0.339 -13.175 2.819 1.00 0.00 40 GLY A O 6
ATOM 8510 N N . ASP A 1 48 ? 1.302 -12.258 4.051 1.00 0.00 41 ASP A N 6
ATOM 8511 C CA . ASP A 1 48 ? 0.607 -11.025 4.445 1.00 0.00 41 ASP A CA 6
ATOM 8512 C C . ASP A 1 48 ? 1.223 -9.811 3.723 1.00 0.00 41 ASP A C 6
ATOM 8513 O O . ASP A 1 48 ? 2.352 -9.882 3.226 1.00 0.00 41 ASP A O 6
ATOM 8522 N N . TYR A 1 49 ? 0.510 -8.683 3.681 1.00 0.00 42 TYR A N 6
ATOM 8523 C CA . TYR A 1 49 ? 0.935 -7.465 2.976 1.00 0.00 42 TYR A CA 6
ATOM 8524 C C . TYR A 1 49 ? 0.910 -6.229 3.884 1.00 0.00 42 TYR A C 6
ATOM 8525 O O . TYR A 1 49 ? 0.367 -6.261 4.989 1.00 0.00 42 TYR A O 6
ATOM 8543 N N . VAL A 1 50 ? 1.504 -5.123 3.431 1.00 0.00 43 VAL A N 6
ATOM 8544 C CA . VAL A 1 50 ? 1.543 -3.835 4.149 1.00 0.00 43 VAL A CA 6
ATOM 8545 C C . VAL A 1 50 ? 1.308 -2.685 3.173 1.00 0.00 43 VAL A C 6
ATOM 8546 O O . VAL A 1 50 ? 1.966 -2.615 2.138 1.00 0.00 43 VAL A O 6
ATOM 8559 N N . LEU A 1 51 ? 0.397 -1.777 3.521 1.00 0.00 44 LEU A N 6
ATOM 8560 C CA . LEU A 1 51 ? 0.139 -0.504 2.849 1.00 0.00 44 LEU A CA 6
ATOM 8561 C C . LEU A 1 51 ? 0.991 0.575 3.520 1.00 0.00 44 LEU A C 6
ATOM 8562 O O . LEU A 1 51 ? 0.846 0.806 4.720 1.00 0.00 44 LEU A O 6
ATOM 8578 N N . SER A 1 52 ? 1.862 1.241 2.766 1.00 0.00 45 SER A N 6
ATOM 8579 C CA . SER A 1 52 ? 2.669 2.366 3.255 1.00 0.00 45 SER A CA 6
ATOM 8580 C C . SER A 1 52 ? 2.239 3.660 2.561 1.00 0.00 45 SER A C 6
ATOM 8581 O O . SER A 1 52 ? 2.038 3.652 1.347 1.00 0.00 45 SER A O 6
ATOM 8589 N N . CYS A 1 53 ? 2.076 4.755 3.312 1.00 0.00 46 CYS A N 6
ATOM 8590 C CA . CYS A 1 53 ? 1.509 6.024 2.826 1.00 0.00 46 CYS A CA 6
ATOM 8591 C C . CYS A 1 53 ? 2.298 7.248 3.320 1.00 0.00 46 CYS A C 6
ATOM 8592 O O . CYS A 1 53 ? 2.768 7.271 4.460 1.00 0.00 46 CYS A O 6
ATOM 8600 N N . SER A 1 54 ? 2.450 8.281 2.485 1.00 0.00 47 SER A N 6
ATOM 8601 C CA . SER A 1 54 ? 2.976 9.574 2.906 1.00 0.00 47 SER A CA 6
ATOM 8602 C C . SER A 1 54 ? 1.844 10.382 3.546 1.00 0.00 47 SER A C 6
ATOM 8603 O O . SER A 1 54 ? 0.873 10.767 2.894 1.00 0.00 47 SER A O 6
ATOM 8611 N N . GLU A 1 55 ? 1.948 10.613 4.848 1.00 0.00 48 GLU A N 6
ATOM 8612 C CA . GLU A 1 55 ? 0.906 11.269 5.657 1.00 0.00 48 GLU A CA 6
ATOM 8613 C C . GLU A 1 55 ? 1.487 12.271 6.666 1.00 0.00 48 GLU A C 6
ATOM 8614 O O . GLU A 1 55 ? 2.432 11.951 7.381 1.00 0.00 48 GLU A O 6
ATOM 8626 N N . ASN A 1 56 ? 0.893 13.468 6.774 1.00 0.00 49 ASN A N 6
ATOM 8627 C CA . ASN A 1 56 ? 1.184 14.473 7.807 1.00 0.00 49 ASN A CA 6
ATOM 8628 C C . ASN A 1 56 ? 2.687 14.829 7.929 1.00 0.00 49 ASN A C 6
ATOM 8629 O O . ASN A 1 56 ? 3.224 15.000 9.026 1.00 0.00 49 ASN A O 6
ATOM 8640 N N . GLY A 1 57 ? 3.385 14.886 6.789 1.00 0.00 50 GLY A N 6
ATOM 8641 C CA . GLY A 1 57 ? 4.822 15.180 6.715 1.00 0.00 50 GLY A CA 6
ATOM 8642 C C . GLY A 1 57 ? 5.758 14.037 7.153 1.00 0.00 50 GLY A C 6
ATOM 8643 O O . GLY A 1 57 ? 6.972 14.241 7.235 1.00 0.00 50 GLY A O 6
ATOM 8647 N N . LYS A 1 58 ? 5.213 12.842 7.419 1.00 0.00 51 LYS A N 6
ATOM 8648 C CA . LYS A 1 58 ? 5.926 11.595 7.754 1.00 0.00 51 LYS A CA 6
ATOM 8649 C C . LYS A 1 58 ? 5.477 10.441 6.839 1.00 0.00 51 LYS A C 6
ATOM 8650 O O . LYS A 1 58 ? 4.739 10.646 5.871 1.00 0.00 51 LYS A O 6
ATOM 8669 N N . VAL A 1 59 ? 5.924 9.221 7.135 1.00 0.00 52 VAL A N 6
ATOM 8670 C CA . VAL A 1 59 ? 5.493 7.988 6.455 1.00 0.00 52 VAL A CA 6
ATOM 8671 C C . VAL A 1 59 ? 4.869 7.023 7.464 1.00 0.00 52 VAL A C 6
ATOM 8672 O O . VAL A 1 59 ? 5.396 6.824 8.561 1.00 0.00 52 VAL A O 6
ATOM 8685 N N . THR A 1 60 ? 3.735 6.437 7.089 1.00 0.00 53 THR A N 6
ATOM 8686 C CA . THR A 1 60 ? 2.913 5.520 7.894 1.00 0.00 53 THR A CA 6
ATOM 8687 C C . THR A 1 60 ? 2.827 4.136 7.242 1.00 0.00 53 THR A C 6
ATOM 8688 O O . THR A 1 60 ? 3.040 3.998 6.035 1.00 0.00 53 THR A O 6
ATOM 8699 N N . HIS A 1 61 ? 2.523 3.104 8.039 1.00 0.00 54 HIS A N 6
ATOM 8700 C CA . HIS A 1 61 ? 2.422 1.705 7.603 1.00 0.00 54 HIS A CA 6
ATOM 8701 C C . HIS A 1 61 ? 1.206 1.011 8.244 1.00 0.00 54 HIS A C 6
ATOM 8702 O O . HIS A 1 61 ? 0.974 1.147 9.448 1.00 0.00 54 HIS A O 6
ATOM 8716 N N . TYR A 1 62 ? 0.460 0.236 7.450 1.00 0.00 55 TYR A N 6
ATOM 8717 C CA . TYR A 1 62 ? -0.785 -0.436 7.842 1.00 0.00 55 TYR A CA 6
ATOM 8718 C C . TYR A 1 62 ? -0.822 -1.876 7.316 1.00 0.00 55 TYR A C 6
ATOM 8719 O O . TYR A 1 62 ? -0.644 -2.108 6.120 1.00 0.00 55 TYR A O 6
ATOM 8737 N N . LYS A 1 63 ? -1.049 -2.858 8.192 1.00 0.00 56 LYS A N 6
ATOM 8738 C CA . LYS A 1 63 ? -0.990 -4.284 7.826 1.00 0.00 56 LYS A CA 6
ATOM 8739 C C . LYS A 1 63 ? -2.275 -4.742 7.128 1.00 0.00 56 LYS A C 6
ATOM 8740 O O . LYS A 1 63 ? -3.377 -4.550 7.640 1.00 0.00 56 LYS A O 6
ATOM 8759 N N . LEU A 1 64 ? -2.107 -5.368 5.965 1.00 0.00 57 LEU A N 6
ATOM 8760 C CA . LEU A 1 64 ? -3.135 -6.028 5.158 1.00 0.00 57 LEU A CA 6
ATOM 8761 C C . LEU A 1 64 ? -2.997 -7.541 5.391 1.00 0.00 57 LEU A C 6
ATOM 8762 O O . LEU A 1 64 ? -2.271 -8.250 4.685 1.00 0.00 57 LEU A O 6
ATOM 8778 N N . SER A 1 65 ? -3.666 -8.017 6.433 1.00 0.00 58 SER A N 6
ATOM 8779 C CA . SER A 1 65 ? -3.598 -9.397 6.919 1.00 0.00 58 SER A CA 6
ATOM 8780 C C . SER A 1 65 ? -4.524 -10.323 6.127 1.00 0.00 58 SER A C 6
ATOM 8781 O O . SER A 1 65 ? -5.663 -9.961 5.827 1.00 0.00 58 SER A O 6
ATOM 8789 N N . ALA A 1 66 ? -4.067 -11.536 5.818 1.00 0.00 59 ALA A N 6
ATOM 8790 C CA . ALA A 1 66 ? -4.892 -12.565 5.187 1.00 0.00 59 ALA A CA 6
ATOM 8791 C C . ALA A 1 66 ? -5.823 -13.243 6.215 1.00 0.00 59 ALA A C 6
ATOM 8792 O O . ALA A 1 66 ? -5.374 -13.727 7.257 1.00 0.00 59 ALA A O 6
ATOM 8799 N N . GLU A 1 67 ? -7.122 -13.296 5.914 1.00 0.00 60 GLU A N 6
ATOM 8800 C CA . GLU A 1 67 ? -8.168 -13.890 6.755 1.00 0.00 60 GLU A CA 6
ATOM 8801 C C . GLU A 1 67 ? -9.166 -14.661 5.875 1.00 0.00 60 GLU A C 6
ATOM 8802 O O . GLU A 1 67 ? -9.931 -14.062 5.120 1.00 0.00 60 GLU A O 6
ATOM 8814 N N . GLU A 1 68 ? -9.140 -15.999 5.933 1.00 0.00 61 GLU A N 6
ATOM 8815 C CA . GLU A 1 68 ? -9.960 -16.898 5.093 1.00 0.00 61 GLU A CA 6
ATOM 8816 C C . GLU A 1 68 ? -9.835 -16.626 3.571 1.00 0.00 61 GLU A C 6
ATOM 8817 O O . GLU A 1 68 ? -10.771 -16.802 2.786 1.00 0.00 61 GLU A O 6
ATOM 8829 N N . GLY A 1 69 ? -8.657 -16.151 3.159 1.00 0.00 62 GLY A N 6
ATOM 8830 C CA . GLY A 1 69 ? -8.322 -15.745 1.785 1.00 0.00 62 GLY A CA 6
ATOM 8831 C C . GLY A 1 69 ? -8.752 -14.319 1.397 1.00 0.00 62 GLY A C 6
ATOM 8832 O O . GLY A 1 69 ? -8.480 -13.888 0.274 1.00 0.00 62 GLY A O 6
ATOM 8836 N N . LYS A 1 70 ? -9.392 -13.579 2.313 1.00 0.00 63 LYS A N 6
ATOM 8837 C CA . LYS A 1 70 ? -9.782 -12.162 2.185 1.00 0.00 63 LYS A CA 6
ATOM 8838 C C . LYS A 1 70 ? -8.826 -11.250 2.973 1.00 0.00 63 LYS A C 6
ATOM 8839 O O . LYS A 1 70 ? -7.924 -11.735 3.658 1.00 0.00 63 LYS A O 6
ATOM 8858 N N . ILE A 1 71 ? -8.979 -9.931 2.851 1.00 0.00 64 ILE A N 6
ATOM 8859 C CA . ILE A 1 71 ? -8.050 -8.917 3.379 1.00 0.00 64 ILE A CA 6
ATOM 8860 C C . ILE A 1 71 ? -8.643 -8.202 4.599 1.00 0.00 64 ILE A C 6
ATOM 8861 O O . ILE A 1 71 ? -9.658 -7.519 4.483 1.00 0.00 64 ILE A O 6
ATOM 8877 N N . ARG A 1 72 ? -7.976 -8.298 5.755 1.00 0.00 65 ARG A N 6
ATOM 8878 C CA . ARG A 1 72 ? -8.275 -7.546 6.985 1.00 0.00 65 ARG A CA 6
ATOM 8879 C C . ARG A 1 72 ? -7.236 -6.436 7.185 1.00 0.00 65 ARG A C 6
ATOM 8880 O O . ARG A 1 72 ? -6.038 -6.703 7.156 1.00 0.00 65 ARG A O 6
ATOM 8901 N N . ILE A 1 73 ? -7.682 -5.203 7.419 1.00 0.00 66 ILE A N 6
ATOM 8902 C CA . ILE A 1 73 ? -6.831 -4.041 7.728 1.00 0.00 66 ILE A CA 6
ATOM 8903 C C . ILE A 1 73 ? -7.484 -3.198 8.831 1.00 0.00 66 ILE A C 6
ATOM 8904 O O . ILE A 1 73 ? -8.644 -2.801 8.725 1.00 0.00 66 ILE A O 6
ATOM 8920 N N . ASP A 1 74 ? -6.737 -2.948 9.910 1.00 0.00 67 ASP A N 6
ATOM 8921 C CA . ASP A 1 74 ? -7.242 -2.394 11.177 1.00 0.00 67 ASP A CA 6
ATOM 8922 C C . ASP A 1 74 ? -8.430 -3.225 11.716 1.00 0.00 67 ASP A C 6
ATOM 8923 O O . ASP A 1 74 ? -8.214 -4.324 12.234 1.00 0.00 67 ASP A O 6
ATOM 8932 N N . THR A 1 75 ? -9.673 -2.764 11.545 1.00 0.00 68 THR A N 6
ATOM 8933 C CA . THR A 1 75 ? -10.908 -3.533 11.815 1.00 0.00 68 THR A CA 6
ATOM 8934 C C . THR A 1 75 ? -11.683 -3.924 10.549 1.00 0.00 68 THR A C 6
ATOM 8935 O O . THR A 1 75 ? -12.536 -4.812 10.603 1.00 0.00 68 THR A O 6
ATOM 8946 N N . HIS A 1 76 ? -11.390 -3.314 9.399 1.00 0.00 69 HIS A N 6
ATOM 8947 C CA . HIS A 1 76 ? -12.132 -3.456 8.150 1.00 0.00 69 HIS A CA 6
ATOM 8948 C C . HIS A 1 76 ? -11.736 -4.737 7.406 1.00 0.00 69 HIS A C 6
ATOM 8949 O O . HIS A 1 76 ? -10.552 -5.029 7.235 1.00 0.00 69 HIS A O 6
ATOM 8963 N N . LEU A 1 77 ? -12.737 -5.474 6.926 1.00 0.00 70 LEU A N 6
ATOM 8964 C CA . LEU A 1 77 ? -12.572 -6.621 6.025 1.00 0.00 70 LEU A CA 6
ATOM 8965 C C . LEU A 1 77 ? -12.996 -6.255 4.590 1.00 0.00 70 LEU A C 6
ATOM 8966 O O . LEU A 1 77 ? -14.066 -5.679 4.375 1.00 0.00 70 LEU A O 6
ATOM 8982 N N . PHE A 1 78 ? -12.172 -6.636 3.616 1.00 0.00 71 PHE A N 6
ATOM 8983 C CA . PHE A 1 78 ? -12.374 -6.455 2.177 1.00 0.00 71 PHE A CA 6
ATOM 8984 C C . PHE A 1 78 ? -12.107 -7.756 1.422 1.00 0.00 71 PHE A C 6
ATOM 8985 O O . PHE A 1 78 ? -11.317 -8.592 1.862 1.00 0.00 71 PHE A O 6
ATOM 9002 N N . ASP A 1 79 ? -12.715 -7.919 0.249 1.00 0.00 72 ASP A N 6
ATOM 9003 C CA . ASP A 1 79 ? -12.539 -9.127 -0.562 1.00 0.00 72 ASP A CA 6
ATOM 9004 C C . ASP A 1 79 ? -11.102 -9.303 -1.092 1.00 0.00 72 ASP A C 6
ATOM 9005 O O . ASP A 1 79 ? -10.598 -10.425 -1.172 1.00 0.00 72 ASP A O 6
ATOM 9014 N N . ASN A 1 80 ? -10.445 -8.195 -1.439 1.00 0.00 73 ASN A N 6
ATOM 9015 C CA . ASN A 1 80 ? -9.129 -8.152 -2.077 1.00 0.00 73 ASN A CA 6
ATOM 9016 C C . ASN A 1 80 ? -8.415 -6.808 -1.820 1.00 0.00 73 ASN A C 6
ATOM 9017 O O . ASN A 1 80 ? -9.001 -5.863 -1.284 1.00 0.00 73 ASN A O 6
ATOM 9028 N N . LEU A 1 81 ? -7.141 -6.724 -2.221 1.00 0.00 74 LEU A N 6
ATOM 9029 C CA . LEU A 1 81 ? -6.304 -5.534 -2.034 1.00 0.00 74 LEU A CA 6
ATOM 9030 C C . LEU A 1 81 ? -6.856 -4.293 -2.756 1.00 0.00 74 LEU A C 6
ATOM 9031 O O . LEU A 1 81 ? -6.899 -3.215 -2.170 1.00 0.00 74 LEU A O 6
ATOM 9047 N N . ASP A 1 82 ? -7.321 -4.433 -3.999 1.00 0.00 75 ASP A N 6
ATOM 9048 C CA . ASP A 1 82 ? -7.839 -3.309 -4.792 1.00 0.00 75 ASP A CA 6
ATOM 9049 C C . ASP A 1 82 ? -9.101 -2.684 -4.167 1.00 0.00 75 ASP A C 6
ATOM 9050 O O . ASP A 1 82 ? -9.249 -1.461 -4.165 1.00 0.00 75 ASP A O 6
ATOM 9059 N N . ALA A 1 83 ? -9.967 -3.497 -3.551 1.00 0.00 76 ALA A N 6
ATOM 9060 C CA . ALA A 1 83 ? -11.118 -3.024 -2.781 1.00 0.00 76 ALA A CA 6
ATOM 9061 C C . ALA A 1 83 ? -10.705 -2.238 -1.520 1.00 0.00 76 ALA A C 6
ATOM 9062 O O . ALA A 1 83 ? -11.294 -1.193 -1.231 1.00 0.00 76 ALA A O 6
ATOM 9069 N N . ALA A 1 84 ? -9.667 -2.685 -0.804 1.00 0.00 77 ALA A N 6
ATOM 9070 C CA . ALA A 1 84 ? -9.131 -1.977 0.362 1.00 0.00 77 ALA A CA 6
ATOM 9071 C C . ALA A 1 84 ? -8.499 -0.621 -0.020 1.00 0.00 77 ALA A C 6
ATOM 9072 O O . ALA A 1 84 ? -8.772 0.395 0.621 1.00 0.00 77 ALA A O 6
ATOM 9079 N N . ILE A 1 85 ? -7.719 -0.580 -1.107 1.00 0.00 78 ILE A N 6
ATOM 9080 C CA . ILE A 1 85 ? -7.166 0.659 -1.680 1.00 0.00 78 ILE A CA 6
ATOM 9081 C C . ILE A 1 85 ? -8.300 1.617 -2.085 1.00 0.00 78 ILE A C 6
ATOM 9082 O O . ILE A 1 85 ? -8.320 2.777 -1.678 1.00 0.00 78 ILE A O 6
ATOM 9098 N N . THR A 1 86 ? -9.299 1.124 -2.815 1.00 0.00 79 THR A N 6
ATOM 9099 C CA . THR A 1 86 ? -10.469 1.905 -3.265 1.00 0.00 79 THR A CA 6
ATOM 9100 C C . THR A 1 86 ? -11.259 2.494 -2.092 1.00 0.00 79 THR A C 6
ATOM 9101 O O . THR A 1 86 ? -11.637 3.667 -2.135 1.00 0.00 79 THR A O 6
ATOM 9112 N N . PHE A 1 87 ? -11.459 1.743 -1.004 1.00 0.00 80 PHE A N 6
ATOM 9113 C CA . PHE A 1 87 ? -12.111 2.264 0.202 1.00 0.00 80 PHE A CA 6
ATOM 9114 C C . PHE A 1 87 ? -11.352 3.466 0.787 1.00 0.00 80 PHE A C 6
ATOM 9115 O O . PHE A 1 87 ? -11.964 4.493 1.085 1.00 0.00 80 PHE A O 6
ATOM 9132 N N . TYR A 1 88 ? -10.020 3.393 0.866 1.00 0.00 81 TYR A N 6
ATOM 9133 C CA . TYR A 1 88 ? -9.178 4.503 1.328 1.00 0.00 81 TYR A CA 6
ATOM 9134 C C . TYR A 1 88 ? -8.915 5.595 0.265 1.00 0.00 81 TYR A C 6
ATOM 9135 O O . TYR A 1 88 ? -8.207 6.562 0.539 1.00 0.00 81 TYR A O 6
ATOM 9153 N N . MET A 1 89 ? -9.492 5.479 -0.938 1.00 0.00 82 MET A N 6
ATOM 9154 C CA . MET A 1 89 ? -9.569 6.566 -1.929 1.00 0.00 82 MET A CA 6
ATOM 9155 C C . MET A 1 89 ? -10.885 7.345 -1.751 1.00 0.00 82 MET A C 6
ATOM 9156 O O . MET A 1 89 ? -10.901 8.573 -1.858 1.00 0.00 82 MET A O 6
ATOM 9170 N N . GLU A 1 90 ? -11.980 6.647 -1.431 1.00 0.00 83 GLU A N 6
ATOM 9171 C CA . GLU A 1 90 ? -13.295 7.242 -1.137 1.00 0.00 83 GLU A CA 6
ATOM 9172 C C . GLU A 1 90 ? -13.374 7.872 0.269 1.00 0.00 83 GLU A C 6
ATOM 9173 O O . GLU A 1 90 ? -14.112 8.842 0.468 1.00 0.00 83 GLU A O 6
ATOM 9185 N N . HIS A 1 91 ? -12.602 7.353 1.231 1.00 0.00 84 HIS A N 6
ATOM 9186 C CA . HIS A 1 91 ? -12.554 7.791 2.633 1.00 0.00 84 HIS A CA 6
ATOM 9187 C C . HIS A 1 91 ? -11.109 8.037 3.101 1.00 0.00 84 HIS A C 6
ATOM 9188 O O . HIS A 1 91 ? -10.163 7.468 2.557 1.00 0.00 84 HIS A O 6
ATOM 9202 N N . GLU A 1 92 ? -10.913 8.862 4.132 1.00 0.00 85 GLU A N 6
ATOM 9203 C CA . GLU A 1 92 ? -9.590 9.079 4.739 1.00 0.00 85 GLU A CA 6
ATOM 9204 C C . GLU A 1 92 ? -9.136 7.859 5.565 1.00 0.00 85 GLU A C 6
ATOM 9205 O O . GLU A 1 92 ? -9.950 7.189 6.208 1.00 0.00 85 GLU A O 6
ATOM 9217 N N . LEU A 1 93 ? -7.829 7.574 5.553 1.00 0.00 86 LEU A N 6
ATOM 9218 C CA . LEU A 1 93 ? -7.218 6.424 6.227 1.00 0.00 86 LEU A CA 6
ATOM 9219 C C . LEU A 1 93 ? -6.961 6.732 7.710 1.00 0.00 86 LEU A C 6
ATOM 9220 O O . LEU A 1 93 ? -7.559 6.114 8.595 1.00 0.00 86 LEU A O 6
ATOM 9236 N N . GLU A 1 94 ? -6.109 7.724 7.975 1.00 0.00 87 GLU A N 6
ATOM 9237 C CA . GLU A 1 94 ? -5.776 8.190 9.332 1.00 0.00 87 GLU A CA 6
ATOM 9238 C C . GLU A 1 94 ? -5.565 9.710 9.374 1.00 0.00 87 GLU A C 6
ATOM 9239 O O . GLU A 1 94 ? -6.247 10.416 10.121 1.00 0.00 87 GLU A O 6
ATOM 9251 N N . TYR A 1 95 ? -4.669 10.222 8.526 1.00 0.00 88 TYR A N 6
ATOM 9252 C CA . TYR A 1 95 ? -4.365 11.646 8.367 1.00 0.00 88 TYR A CA 6
ATOM 9253 C C . TYR A 1 95 ? -4.829 12.183 7.003 1.00 0.00 88 TYR A C 6
ATOM 9254 O O . TYR A 1 95 ? -5.187 13.357 6.895 1.00 0.00 88 TYR A O 6
ATOM 9272 N N . SER A 1 96 ? -4.827 11.336 5.965 1.00 0.00 89 SER A N 6
ATOM 9273 C CA . SER A 1 96 ? -5.303 11.657 4.614 1.00 0.00 89 SER A CA 6
ATOM 9274 C C . SER A 1 96 ? -5.877 10.427 3.891 1.00 0.00 89 SER A C 6
ATOM 9275 O O . SER A 1 96 ? -5.860 9.313 4.417 1.00 0.00 89 SER A O 6
ATOM 9283 N N . SER A 1 97 ? -6.413 10.621 2.687 1.00 0.00 90 SER A N 6
ATOM 9284 C CA . SER A 1 97 ? -6.814 9.557 1.756 1.00 0.00 90 SER A CA 6
ATOM 9285 C C . SER A 1 97 ? -5.664 9.157 0.817 1.00 0.00 90 SER A C 6
ATOM 9286 O O . SER A 1 97 ? -4.640 9.839 0.717 1.00 0.00 90 SER A O 6
ATOM 9294 N N . LEU A 1 98 ? -5.826 8.036 0.111 1.00 0.00 91 LEU A N 6
ATOM 9295 C CA . LEU A 1 98 ? -4.935 7.603 -0.965 1.00 0.00 91 LEU A CA 6
ATOM 9296 C C . LEU A 1 98 ? -5.147 8.490 -2.206 1.00 0.00 91 LEU A C 6
ATOM 9297 O O . LEU A 1 98 ? -6.273 8.599 -2.699 1.00 0.00 91 LEU A O 6
ATOM 9313 N N . LYS A 1 99 ? -4.078 9.117 -2.717 1.00 0.00 92 LYS A N 6
ATOM 9314 C CA . LYS A 1 99 ? -4.138 10.073 -3.843 1.00 0.00 92 LYS A CA 6
ATOM 9315 C C . LYS A 1 99 ? -3.508 9.525 -5.125 1.00 0.00 92 LYS A C 6
ATOM 9316 O O . LYS A 1 99 ? -4.080 9.702 -6.201 1.00 0.00 92 LYS A O 6
ATOM 9335 N N . GLN A 1 100 ? -2.353 8.859 -5.020 1.00 0.00 93 GLN A N 6
ATOM 9336 C CA . GLN A 1 100 ? -1.623 8.300 -6.170 1.00 0.00 93 GLN A CA 6
ATOM 9337 C C . GLN A 1 100 ? -0.710 7.117 -5.790 1.00 0.00 93 GLN A C 6
ATOM 9338 O O . GLN A 1 100 ? -0.121 7.125 -4.705 1.00 0.00 93 GLN A O 6
ATOM 9352 N N . PRO A 1 101 ? -0.523 6.121 -6.676 1.00 0.00 94 PRO A N 6
ATOM 9353 C CA . PRO A 1 101 ? 0.468 5.070 -6.475 1.00 0.00 94 PRO A CA 6
ATOM 9354 C C . PRO A 1 101 ? 1.896 5.624 -6.629 1.00 0.00 94 PRO A C 6
ATOM 9355 O O . PRO A 1 101 ? 2.152 6.498 -7.467 1.00 0.00 94 PRO A O 6
ATOM 9366 N N . LEU A 1 102 ? 2.849 5.093 -5.860 1.00 0.00 95 LEU A N 6
ATOM 9367 C CA . LEU A 1 102 ? 4.277 5.366 -6.050 1.00 0.00 95 LEU A CA 6
ATOM 9368 C C . LEU A 1 102 ? 4.714 4.972 -7.475 1.00 0.00 95 LEU A C 6
ATOM 9369 O O . LEU A 1 102 ? 4.347 3.913 -7.989 1.00 0.00 95 LEU A O 6
ATOM 9385 N N . GLN A 1 103 ? 5.492 5.842 -8.123 1.00 0.00 96 GLN A N 6
ATOM 9386 C CA . GLN A 1 103 ? 5.974 5.644 -9.493 1.00 0.00 96 GLN A CA 6
ATOM 9387 C C . GLN A 1 103 ? 7.210 4.724 -9.536 1.00 0.00 96 GLN A C 6
ATOM 9388 O O . GLN A 1 103 ? 7.991 4.666 -8.580 1.00 0.00 96 GLN A O 6
ATOM 9402 N N . ARG A 1 104 ? 7.387 4.006 -10.653 1.00 0.00 97 ARG A N 6
ATOM 9403 C CA . ARG A 1 104 ? 8.456 3.012 -10.882 1.00 0.00 97 ARG A CA 6
ATOM 9404 C C . ARG A 1 104 ? 9.061 3.115 -12.288 1.00 0.00 97 ARG A C 6
ATOM 9405 O O . ARG A 1 104 ? 10.301 3.010 -12.413 1.00 0.00 97 ARG A O 6
ATOM 9427 N N . GLY A 1 1 ? 16.125 -8.380 -26.366 1.00 0.00 -6 GLY A N 7
ATOM 9428 C CA . GLY A 1 1 ? 16.945 -7.424 -25.590 1.00 0.00 -6 GLY A CA 7
ATOM 9429 C C . GLY A 1 1 ? 16.124 -6.229 -25.131 1.00 0.00 -6 GLY A C 7
ATOM 9430 O O . GLY A 1 1 ? 15.214 -5.791 -25.841 1.00 0.00 -6 GLY A O 7
ATOM 9436 N N . SER A 1 2 ? 16.450 -5.685 -23.954 1.00 0.00 -5 SER A N 7
ATOM 9437 C CA . SER A 1 2 ? 15.730 -4.571 -23.301 1.00 0.00 -5 SER A CA 7
ATOM 9438 C C . SER A 1 2 ? 16.694 -3.536 -22.712 1.00 0.00 -5 SER A C 7
ATOM 9439 O O . SER A 1 2 ? 17.801 -3.880 -22.282 1.00 0.00 -5 SER A O 7
ATOM 9447 N N . SER A 1 3 ? 16.272 -2.269 -22.648 1.00 0.00 -4 SER A N 7
ATOM 9448 C CA . SER A 1 3 ? 17.059 -1.163 -22.077 1.00 0.00 -4 SER A CA 7
ATOM 9449 C C . SER A 1 3 ? 17.434 -1.431 -20.613 1.00 0.00 -4 SER A C 7
ATOM 9450 O O . SER A 1 3 ? 16.587 -1.829 -19.810 1.00 0.00 -4 SER A O 7
ATOM 9458 N N . GLY A 1 4 ? 18.715 -1.254 -20.268 1.00 0.00 -3 GLY A N 7
ATOM 9459 C CA . GLY A 1 4 ? 19.257 -1.543 -18.929 1.00 0.00 -3 GLY A CA 7
ATOM 9460 C C . GLY A 1 4 ? 19.136 -3.012 -18.483 1.00 0.00 -3 GLY A C 7
ATOM 9461 O O . GLY A 1 4 ? 19.259 -3.297 -17.289 1.00 0.00 -3 GLY A O 7
ATOM 9465 N N . SER A 1 5 ? 18.858 -3.937 -19.412 1.00 0.00 -2 SER A N 7
ATOM 9466 C CA . SER A 1 5 ? 18.493 -5.344 -19.156 1.00 0.00 -2 SER A CA 7
ATOM 9467 C C . SER A 1 5 ? 17.259 -5.527 -18.247 1.00 0.00 -2 SER A C 7
ATOM 9468 O O . SER A 1 5 ? 17.093 -6.576 -17.617 1.00 0.00 -2 SER A O 7
ATOM 9476 N N . SER A 1 6 ? 16.381 -4.520 -18.164 1.00 0.00 -1 SER A N 7
ATOM 9477 C CA . SER A 1 6 ? 15.188 -4.526 -17.302 1.00 0.00 -1 SER A CA 7
ATOM 9478 C C . SER A 1 6 ? 14.096 -5.487 -17.793 1.00 0.00 -1 SER A C 7
ATOM 9479 O O . SER A 1 6 ? 13.848 -5.608 -18.997 1.00 0.00 -1 SER A O 7
ATOM 9487 N N . GLY A 1 7 ? 13.419 -6.152 -16.850 1.00 0.00 0 GLY A N 7
ATOM 9488 C CA . GLY A 1 7 ? 12.262 -7.023 -17.102 1.00 0.00 0 GLY A CA 7
ATOM 9489 C C . GLY A 1 7 ? 10.923 -6.272 -17.187 1.00 0.00 0 GLY A C 7
ATOM 9490 O O . GLY A 1 7 ? 10.880 -5.047 -17.327 1.00 0.00 0 GLY A O 7
ATOM 9494 N N . MET A 1 8 ? 9.822 -7.023 -17.078 1.00 0.00 1 MET A N 7
ATOM 9495 C CA . MET A 1 8 ? 8.438 -6.518 -17.050 1.00 0.00 1 MET A CA 7
ATOM 9496 C C . MET A 1 8 ? 7.647 -7.126 -15.877 1.00 0.00 1 MET A C 7
ATOM 9497 O O . MET A 1 8 ? 7.930 -8.247 -15.440 1.00 0.00 1 MET A O 7
ATOM 9511 N N . ALA A 1 9 ? 6.642 -6.402 -15.372 1.00 0.00 2 ALA A N 7
ATOM 9512 C CA . ALA A 1 9 ? 5.779 -6.863 -14.282 1.00 0.00 2 ALA A CA 7
ATOM 9513 C C . ALA A 1 9 ? 4.820 -7.986 -14.732 1.00 0.00 2 ALA A C 7
ATOM 9514 O O . ALA A 1 9 ? 4.265 -7.947 -15.833 1.00 0.00 2 ALA A O 7
ATOM 9521 N N . GLU A 1 10 ? 4.578 -8.971 -13.861 1.00 0.00 3 GLU A N 7
ATOM 9522 C CA . GLU A 1 10 ? 3.704 -10.127 -14.128 1.00 0.00 3 GLU A CA 7
ATOM 9523 C C . GLU A 1 10 ? 2.227 -9.790 -13.829 1.00 0.00 3 GLU A C 7
ATOM 9524 O O . GLU A 1 10 ? 1.605 -10.341 -12.917 1.00 0.00 3 GLU A O 7
ATOM 9536 N N . ALA A 1 11 ? 1.688 -8.811 -14.567 1.00 0.00 4 ALA A N 7
ATOM 9537 C CA . ALA A 1 11 ? 0.341 -8.234 -14.413 1.00 0.00 4 ALA A CA 7
ATOM 9538 C C . ALA A 1 11 ? 0.010 -7.663 -13.010 1.00 0.00 4 ALA A C 7
ATOM 9539 O O . ALA A 1 11 ? -1.159 -7.444 -12.673 1.00 0.00 4 ALA A O 7
ATOM 9546 N N . ALA A 1 12 ? 1.033 -7.414 -12.190 1.00 0.00 5 ALA A N 7
ATOM 9547 C CA . ALA A 1 12 ? 0.914 -6.881 -10.830 1.00 0.00 5 ALA A CA 7
ATOM 9548 C C . ALA A 1 12 ? 0.380 -5.434 -10.801 1.00 0.00 5 ALA A C 7
ATOM 9549 O O . ALA A 1 12 ? 0.604 -4.650 -11.729 1.00 0.00 5 ALA A O 7
ATOM 9556 N N . ALA A 1 13 ? -0.292 -5.063 -9.707 1.00 0.00 6 ALA A N 7
ATOM 9557 C CA . ALA A 1 13 ? -0.893 -3.741 -9.510 1.00 0.00 6 ALA A CA 7
ATOM 9558 C C . ALA A 1 13 ? 0.132 -2.586 -9.623 1.00 0.00 6 ALA A C 7
ATOM 9559 O O . ALA A 1 13 ? 1.307 -2.774 -9.287 1.00 0.00 6 ALA A O 7
ATOM 9566 N N . PRO A 1 14 ? -0.279 -1.376 -10.059 1.00 0.00 7 PRO A N 7
ATOM 9567 C CA . PRO A 1 14 ? 0.630 -0.238 -10.246 1.00 0.00 7 PRO A CA 7
ATOM 9568 C C . PRO A 1 14 ? 1.220 0.303 -8.933 1.00 0.00 7 PRO A C 7
ATOM 9569 O O . PRO A 1 14 ? 2.227 1.003 -8.964 1.00 0.00 7 PRO A O 7
ATOM 9580 N N . TRP A 1 15 ? 0.625 -0.043 -7.786 1.00 0.00 8 TRP A N 7
ATOM 9581 C CA . TRP A 1 15 ? 1.083 0.293 -6.431 1.00 0.00 8 TRP A CA 7
ATOM 9582 C C . TRP A 1 15 ? 1.907 -0.816 -5.750 1.00 0.00 8 TRP A C 7
ATOM 9583 O O . TRP A 1 15 ? 2.368 -0.608 -4.630 1.00 0.00 8 TRP A O 7
ATOM 9604 N N . TYR A 1 16 ? 2.099 -1.989 -6.366 1.00 0.00 9 TYR A N 7
ATOM 9605 C CA . TYR A 1 16 ? 2.787 -3.120 -5.728 1.00 0.00 9 TYR A CA 7
ATOM 9606 C C . TYR A 1 16 ? 4.305 -3.120 -5.983 1.00 0.00 9 TYR A C 7
ATOM 9607 O O . TYR A 1 16 ? 4.751 -3.013 -7.127 1.00 0.00 9 TYR A O 7
ATOM 9625 N N . HIS A 1 17 ? 5.097 -3.273 -4.917 1.00 0.00 10 HIS A N 7
ATOM 9626 C CA . HIS A 1 17 ? 6.571 -3.227 -4.934 1.00 0.00 10 HIS A CA 7
ATOM 9627 C C . HIS A 1 17 ? 7.264 -4.530 -4.474 1.00 0.00 10 HIS A C 7
ATOM 9628 O O . HIS A 1 17 ? 8.496 -4.594 -4.466 1.00 0.00 10 HIS A O 7
ATOM 9642 N N . GLY A 1 18 ? 6.520 -5.579 -4.103 1.00 0.00 11 GLY A N 7
ATOM 9643 C CA . GLY A 1 18 ? 7.109 -6.865 -3.694 1.00 0.00 11 GLY A CA 7
ATOM 9644 C C . GLY A 1 18 ? 7.889 -6.787 -2.368 1.00 0.00 11 GLY A C 7
ATOM 9645 O O . GLY A 1 18 ? 7.415 -6.116 -1.450 1.00 0.00 11 GLY A O 7
ATOM 9649 N N . PRO A 1 19 ? 9.060 -7.449 -2.229 1.00 0.00 12 PRO A N 7
ATOM 9650 C CA . PRO A 1 19 ? 9.883 -7.506 -1.000 1.00 0.00 12 PRO A CA 7
ATOM 9651 C C . PRO A 1 19 ? 10.522 -6.187 -0.491 1.00 0.00 12 PRO A C 7
ATOM 9652 O O . PRO A 1 19 ? 11.615 -6.204 0.082 1.00 0.00 12 PRO A O 7
ATOM 9663 N N . LEU A 1 20 ? 9.873 -5.038 -0.687 1.00 0.00 13 LEU A N 7
ATOM 9664 C CA . LEU A 1 20 ? 10.328 -3.721 -0.226 1.00 0.00 13 LEU A CA 7
ATOM 9665 C C . LEU A 1 20 ? 10.304 -3.628 1.317 1.00 0.00 13 LEU A C 7
ATOM 9666 O O . LEU A 1 20 ? 9.339 -4.060 1.957 1.00 0.00 13 LEU A O 7
ATOM 9682 N N . SER A 1 21 ? 11.336 -3.033 1.923 1.00 0.00 14 SER A N 7
ATOM 9683 C CA . SER A 1 21 ? 11.408 -2.779 3.375 1.00 0.00 14 SER A CA 7
ATOM 9684 C C . SER A 1 21 ? 10.912 -1.374 3.748 1.00 0.00 14 SER A C 7
ATOM 9685 O O . SER A 1 21 ? 10.651 -0.544 2.871 1.00 0.00 14 SER A O 7
ATOM 9693 N N . ARG A 1 22 ? 10.804 -1.082 5.054 1.00 0.00 15 ARG A N 7
ATOM 9694 C CA . ARG A 1 22 ? 10.415 0.242 5.573 1.00 0.00 15 ARG A CA 7
ATOM 9695 C C . ARG A 1 22 ? 11.304 1.349 5.026 1.00 0.00 15 ARG A C 7
ATOM 9696 O O . ARG A 1 22 ? 10.790 2.268 4.406 1.00 0.00 15 ARG A O 7
ATOM 9717 N N . THR A 1 23 ? 12.620 1.251 5.205 1.00 0.00 16 THR A N 7
ATOM 9718 C CA . THR A 1 23 ? 13.559 2.328 4.837 1.00 0.00 16 THR A CA 7
ATOM 9719 C C . THR A 1 23 ? 13.496 2.678 3.345 1.00 0.00 16 THR A C 7
ATOM 9720 O O . THR A 1 23 ? 13.576 3.849 2.979 1.00 0.00 16 THR A O 7
ATOM 9731 N N . ASP A 1 24 ? 13.275 1.684 2.480 1.00 0.00 17 ASP A N 7
ATOM 9732 C CA . ASP A 1 24 ? 13.103 1.879 1.035 1.00 0.00 17 ASP A CA 7
ATOM 9733 C C . ASP A 1 24 ? 11.774 2.578 0.688 1.00 0.00 17 ASP A C 7
ATOM 9734 O O . ASP A 1 24 ? 11.750 3.485 -0.149 1.00 0.00 17 ASP A O 7
ATOM 9743 N N . ALA A 1 25 ? 10.678 2.210 1.363 1.00 0.00 18 ALA A N 7
ATOM 9744 C CA . ALA A 1 25 ? 9.383 2.880 1.237 1.00 0.00 18 ALA A CA 7
ATOM 9745 C C . ALA A 1 25 ? 9.422 4.322 1.783 1.00 0.00 18 ALA A C 7
ATOM 9746 O O . ALA A 1 25 ? 8.939 5.249 1.134 1.00 0.00 18 ALA A O 7
ATOM 9753 N N . GLU A 1 26 ? 10.045 4.528 2.946 1.00 0.00 19 GLU A N 7
ATOM 9754 C CA . GLU A 1 26 ? 10.181 5.823 3.621 1.00 0.00 19 GLU A CA 7
ATOM 9755 C C . GLU A 1 26 ? 11.028 6.804 2.803 1.00 0.00 19 GLU A C 7
ATOM 9756 O O . GLU A 1 26 ? 10.591 7.926 2.559 1.00 0.00 19 GLU A O 7
ATOM 9768 N N . ASN A 1 27 ? 12.191 6.376 2.296 1.00 0.00 20 ASN A N 7
ATOM 9769 C CA . ASN A 1 27 ? 13.063 7.214 1.465 1.00 0.00 20 ASN A CA 7
ATOM 9770 C C . ASN A 1 27 ? 12.442 7.568 0.097 1.00 0.00 20 ASN A C 7
ATOM 9771 O O . ASN A 1 27 ? 12.894 8.520 -0.544 1.00 0.00 20 ASN A O 7
ATOM 9782 N N . SER A 1 28 ? 11.403 6.844 -0.339 1.00 0.00 21 SER A N 7
ATOM 9783 C CA . SER A 1 28 ? 10.612 7.171 -1.535 1.00 0.00 21 SER A CA 7
ATOM 9784 C C . SER A 1 28 ? 9.471 8.143 -1.213 1.00 0.00 21 SER A C 7
ATOM 9785 O O . SER A 1 28 ? 9.378 9.218 -1.807 1.00 0.00 21 SER A O 7
ATOM 9793 N N . LEU A 1 29 ? 8.616 7.811 -0.241 1.00 0.00 22 LEU A N 7
ATOM 9794 C CA . LEU A 1 29 ? 7.423 8.598 0.100 1.00 0.00 22 LEU A CA 7
ATOM 9795 C C . LEU A 1 29 ? 7.741 9.932 0.801 1.00 0.00 22 LEU A C 7
ATOM 9796 O O . LEU A 1 29 ? 6.949 10.864 0.689 1.00 0.00 22 LEU A O 7
ATOM 9812 N N . LEU A 1 30 ? 8.896 10.063 1.465 1.00 0.00 23 LEU A N 7
ATOM 9813 C CA . LEU A 1 30 ? 9.368 11.333 2.039 1.00 0.00 23 LEU A CA 7
ATOM 9814 C C . LEU A 1 30 ? 9.691 12.387 0.960 1.00 0.00 23 LEU A C 7
ATOM 9815 O O . LEU A 1 30 ? 9.586 13.589 1.214 1.00 0.00 23 LEU A O 7
ATOM 9831 N N . ARG A 1 31 ? 10.055 11.942 -0.251 1.00 0.00 24 ARG A N 7
ATOM 9832 C CA . ARG A 1 31 ? 10.319 12.800 -1.422 1.00 0.00 24 ARG A CA 7
ATOM 9833 C C . ARG A 1 31 ? 9.047 13.131 -2.217 1.00 0.00 24 ARG A C 7
ATOM 9834 O O . ARG A 1 31 ? 9.008 14.132 -2.933 1.00 0.00 24 ARG A O 7
ATOM 9855 N N . MET A 1 32 ? 8.014 12.299 -2.083 1.00 0.00 25 MET A N 7
ATOM 9856 C CA . MET A 1 32 ? 6.700 12.444 -2.724 1.00 0.00 25 MET A CA 7
ATOM 9857 C C . MET A 1 32 ? 5.742 13.337 -1.905 1.00 0.00 25 MET A C 7
ATOM 9858 O O . MET A 1 32 ? 5.958 13.541 -0.706 1.00 0.00 25 MET A O 7
ATOM 9872 N N . PRO A 1 33 ? 4.670 13.871 -2.522 1.00 0.00 26 PRO A N 7
ATOM 9873 C CA . PRO A 1 33 ? 3.621 14.594 -1.803 1.00 0.00 26 PRO A CA 7
ATOM 9874 C C . PRO A 1 33 ? 2.743 13.648 -0.972 1.00 0.00 26 PRO A C 7
ATOM 9875 O O . PRO A 1 33 ? 2.703 12.440 -1.220 1.00 0.00 26 PRO A O 7
ATOM 9886 N N . GLU A 1 34 ? 2.001 14.203 -0.009 1.00 0.00 27 GLU A N 7
ATOM 9887 C CA . GLU A 1 34 ? 0.982 13.492 0.779 1.00 0.00 27 GLU A CA 7
ATOM 9888 C C . GLU A 1 34 ? -0.062 12.799 -0.110 1.00 0.00 27 GLU A C 7
ATOM 9889 O O . GLU A 1 34 ? -0.480 13.341 -1.135 1.00 0.00 27 GLU A O 7
ATOM 9901 N N . GLY A 1 35 ? -0.489 11.598 0.292 1.00 0.00 28 GLY A N 7
ATOM 9902 C CA . GLY A 1 35 ? -1.426 10.763 -0.461 1.00 0.00 28 GLY A CA 7
ATOM 9903 C C . GLY A 1 35 ? -0.775 9.836 -1.498 1.00 0.00 28 GLY A C 7
ATOM 9904 O O . GLY A 1 35 ? -1.487 9.116 -2.202 1.00 0.00 28 GLY A O 7
ATOM 9908 N N . THR A 1 36 ? 0.558 9.823 -1.590 1.00 0.00 29 THR A N 7
ATOM 9909 C CA . THR A 1 36 ? 1.315 8.828 -2.365 1.00 0.00 29 THR A CA 7
ATOM 9910 C C . THR A 1 36 ? 1.420 7.533 -1.557 1.00 0.00 29 THR A C 7
ATOM 9911 O O . THR A 1 36 ? 1.778 7.566 -0.379 1.00 0.00 29 THR A O 7
ATOM 9922 N N . PHE A 1 37 ? 1.114 6.383 -2.162 1.00 0.00 30 PHE A N 7
ATOM 9923 C CA . PHE A 1 37 ? 1.090 5.101 -1.456 1.00 0.00 30 PHE A CA 7
ATOM 9924 C C . PHE A 1 37 ? 1.694 3.945 -2.255 1.00 0.00 30 PHE A C 7
ATOM 9925 O O . PHE A 1 37 ? 1.857 4.013 -3.476 1.00 0.00 30 PHE A O 7
ATOM 9942 N N . LEU A 1 38 ? 2.015 2.864 -1.545 1.00 0.00 31 LEU A N 7
ATOM 9943 C CA . LEU A 1 38 ? 2.545 1.621 -2.099 1.00 0.00 31 LEU A CA 7
ATOM 9944 C C . LEU A 1 38 ? 2.132 0.418 -1.243 1.00 0.00 31 LEU A C 7
ATOM 9945 O O . LEU A 1 38 ? 1.839 0.571 -0.059 1.00 0.00 31 LEU A O 7
ATOM 9961 N N . VAL A 1 39 ? 2.143 -0.782 -1.823 1.00 0.00 32 VAL A N 7
ATOM 9962 C CA . VAL A 1 39 ? 1.927 -2.053 -1.113 1.00 0.00 32 VAL A CA 7
ATOM 9963 C C . VAL A 1 39 ? 3.121 -2.978 -1.325 1.00 0.00 32 VAL A C 7
ATOM 9964 O O . VAL A 1 39 ? 3.664 -3.073 -2.427 1.00 0.00 32 VAL A O 7
ATOM 9977 N N . ARG A 1 40 ? 3.538 -3.659 -0.258 1.00 0.00 33 ARG A N 7
ATOM 9978 C CA . ARG A 1 40 ? 4.738 -4.508 -0.211 1.00 0.00 33 ARG A CA 7
ATOM 9979 C C . ARG A 1 40 ? 4.510 -5.781 0.610 1.00 0.00 33 ARG A C 7
ATOM 9980 O O . ARG A 1 40 ? 3.587 -5.846 1.420 1.00 0.00 33 ARG A O 7
ATOM 10001 N N . ASP A 1 41 ? 5.346 -6.791 0.400 1.00 0.00 34 ASP A N 7
ATOM 10002 C CA . ASP A 1 41 ? 5.350 -8.040 1.175 1.00 0.00 34 ASP A CA 7
ATOM 10003 C C . ASP A 1 41 ? 5.661 -7.779 2.664 1.00 0.00 34 ASP A C 7
ATOM 10004 O O . ASP A 1 41 ? 6.506 -6.942 2.998 1.00 0.00 34 ASP A O 7
ATOM 10013 N N . SER A 1 42 ? 4.964 -8.473 3.569 1.00 0.00 35 SER A N 7
ATOM 10014 C CA . SER A 1 42 ? 5.027 -8.193 5.010 1.00 0.00 35 SER A CA 7
ATOM 10015 C C . SER A 1 42 ? 6.330 -8.641 5.689 1.00 0.00 35 SER A C 7
ATOM 10016 O O . SER A 1 42 ? 6.934 -9.660 5.344 1.00 0.00 35 SER A O 7
ATOM 10024 N N . THR A 1 43 ? 6.726 -7.887 6.718 1.00 0.00 36 THR A N 7
ATOM 10025 C CA . THR A 1 43 ? 7.844 -8.177 7.636 1.00 0.00 36 THR A CA 7
ATOM 10026 C C . THR A 1 43 ? 7.575 -9.346 8.599 1.00 0.00 36 THR A C 7
ATOM 10027 O O . THR A 1 43 ? 8.505 -9.837 9.243 1.00 0.00 36 THR A O 7
ATOM 10038 N N . SER A 1 44 ? 6.324 -9.809 8.699 1.00 0.00 37 SER A N 7
ATOM 10039 C CA . SER A 1 44 ? 5.886 -10.931 9.544 1.00 0.00 37 SER A CA 7
ATOM 10040 C C . SER A 1 44 ? 4.714 -11.697 8.911 1.00 0.00 37 SER A C 7
ATOM 10041 O O . SER A 1 44 ? 3.957 -11.133 8.120 1.00 0.00 37 SER A O 7
ATOM 10049 N N . SER A 1 45 ? 4.567 -12.983 9.258 1.00 0.00 38 SER A N 7
ATOM 10050 C CA . SER A 1 45 ? 3.515 -13.896 8.763 1.00 0.00 38 SER A CA 7
ATOM 10051 C C . SER A 1 45 ? 3.374 -13.920 7.223 1.00 0.00 38 SER A C 7
ATOM 10052 O O . SER A 1 45 ? 2.478 -13.272 6.670 1.00 0.00 38 SER A O 7
ATOM 10060 N N . PRO A 1 46 ? 4.242 -14.666 6.504 1.00 0.00 39 PRO A N 7
ATOM 10061 C CA . PRO A 1 46 ? 4.235 -14.748 5.040 1.00 0.00 39 PRO A CA 7
ATOM 10062 C C . PRO A 1 46 ? 2.848 -15.033 4.441 1.00 0.00 39 PRO A C 7
ATOM 10063 O O . PRO A 1 46 ? 2.101 -15.886 4.930 1.00 0.00 39 PRO A O 7
ATOM 10074 N N . GLY A 1 47 ? 2.509 -14.299 3.377 1.00 0.00 40 GLY A N 7
ATOM 10075 C CA . GLY A 1 47 ? 1.165 -14.235 2.784 1.00 0.00 40 GLY A CA 7
ATOM 10076 C C . GLY A 1 47 ? 0.387 -12.962 3.166 1.00 0.00 40 GLY A C 7
ATOM 10077 O O . GLY A 1 47 ? -0.567 -12.604 2.475 1.00 0.00 40 GLY A O 7
ATOM 10081 N N . ASP A 1 48 ? 0.812 -12.250 4.217 1.00 0.00 41 ASP A N 7
ATOM 10082 C CA . ASP A 1 48 ? 0.327 -10.903 4.559 1.00 0.00 41 ASP A CA 7
ATOM 10083 C C . ASP A 1 48 ? 1.108 -9.819 3.786 1.00 0.00 41 ASP A C 7
ATOM 10084 O O . ASP A 1 48 ? 2.222 -10.049 3.300 1.00 0.00 41 ASP A O 7
ATOM 10093 N N . TYR A 1 49 ? 0.544 -8.611 3.712 1.00 0.00 42 TYR A N 7
ATOM 10094 C CA . TYR A 1 49 ? 1.121 -7.446 3.027 1.00 0.00 42 TYR A CA 7
ATOM 10095 C C . TYR A 1 49 ? 1.126 -6.201 3.926 1.00 0.00 42 TYR A C 7
ATOM 10096 O O . TYR A 1 49 ? 0.589 -6.215 5.036 1.00 0.00 42 TYR A O 7
ATOM 10114 N N . VAL A 1 50 ? 1.737 -5.111 3.459 1.00 0.00 43 VAL A N 7
ATOM 10115 C CA . VAL A 1 50 ? 1.793 -3.815 4.156 1.00 0.00 43 VAL A CA 7
ATOM 10116 C C . VAL A 1 50 ? 1.503 -2.679 3.179 1.00 0.00 43 VAL A C 7
ATOM 10117 O O . VAL A 1 50 ? 2.152 -2.586 2.140 1.00 0.00 43 VAL A O 7
ATOM 10130 N N . LEU A 1 51 ? 0.555 -1.808 3.526 1.00 0.00 44 LEU A N 7
ATOM 10131 C CA . LEU A 1 51 ? 0.270 -0.541 2.848 1.00 0.00 44 LEU A CA 7
ATOM 10132 C C . LEU A 1 51 ? 1.129 0.546 3.495 1.00 0.00 44 LEU A C 7
ATOM 10133 O O . LEU A 1 51 ? 1.040 0.749 4.705 1.00 0.00 44 LEU A O 7
ATOM 10149 N N . SER A 1 52 ? 1.947 1.244 2.711 1.00 0.00 45 SER A N 7
ATOM 10150 C CA . SER A 1 52 ? 2.760 2.375 3.177 1.00 0.00 45 SER A CA 7
ATOM 10151 C C . SER A 1 52 ? 2.319 3.662 2.477 1.00 0.00 45 SER A C 7
ATOM 10152 O O . SER A 1 52 ? 2.133 3.653 1.259 1.00 0.00 45 SER A O 7
ATOM 10160 N N . CYS A 1 53 ? 2.150 4.760 3.223 1.00 0.00 46 CYS A N 7
ATOM 10161 C CA . CYS A 1 53 ? 1.542 6.009 2.738 1.00 0.00 46 CYS A CA 7
ATOM 10162 C C . CYS A 1 53 ? 2.299 7.258 3.215 1.00 0.00 46 CYS A C 7
ATOM 10163 O O . CYS A 1 53 ? 2.807 7.293 4.339 1.00 0.00 46 CYS A O 7
ATOM 10171 N N . SER A 1 54 ? 2.382 8.298 2.381 1.00 0.00 47 SER A N 7
ATOM 10172 C CA . SER A 1 54 ? 2.858 9.613 2.787 1.00 0.00 47 SER A CA 7
ATOM 10173 C C . SER A 1 54 ? 1.705 10.365 3.457 1.00 0.00 47 SER A C 7
ATOM 10174 O O . SER A 1 54 ? 0.677 10.655 2.842 1.00 0.00 47 SER A O 7
ATOM 10182 N N . GLU A 1 55 ? 1.867 10.645 4.743 1.00 0.00 48 GLU A N 7
ATOM 10183 C CA . GLU A 1 55 ? 0.841 11.259 5.603 1.00 0.00 48 GLU A CA 7
ATOM 10184 C C . GLU A 1 55 ? 1.446 12.243 6.618 1.00 0.00 48 GLU A C 7
ATOM 10185 O O . GLU A 1 55 ? 2.438 11.931 7.271 1.00 0.00 48 GLU A O 7
ATOM 10197 N N . ASN A 1 56 ? 0.823 13.413 6.798 1.00 0.00 49 ASN A N 7
ATOM 10198 C CA . ASN A 1 56 ? 1.149 14.416 7.824 1.00 0.00 49 ASN A CA 7
ATOM 10199 C C . ASN A 1 56 ? 2.639 14.838 7.841 1.00 0.00 49 ASN A C 7
ATOM 10200 O O . ASN A 1 56 ? 3.246 15.021 8.898 1.00 0.00 49 ASN A O 7
ATOM 10211 N N . GLY A 1 57 ? 3.251 14.939 6.653 1.00 0.00 50 GLY A N 7
ATOM 10212 C CA . GLY A 1 57 ? 4.668 15.284 6.482 1.00 0.00 50 GLY A CA 7
ATOM 10213 C C . GLY A 1 57 ? 5.668 14.176 6.862 1.00 0.00 50 GLY A C 7
ATOM 10214 O O . GLY A 1 57 ? 6.876 14.424 6.886 1.00 0.00 50 GLY A O 7
ATOM 10218 N N . LYS A 1 58 ? 5.178 12.963 7.152 1.00 0.00 51 LYS A N 7
ATOM 10219 C CA . LYS A 1 58 ? 5.942 11.747 7.480 1.00 0.00 51 LYS A CA 7
ATOM 10220 C C . LYS A 1 58 ? 5.466 10.556 6.628 1.00 0.00 51 LYS A C 7
ATOM 10221 O O . LYS A 1 58 ? 4.704 10.725 5.671 1.00 0.00 51 LYS A O 7
ATOM 10240 N N . VAL A 1 59 ? 5.929 9.349 6.952 1.00 0.00 52 VAL A N 7
ATOM 10241 C CA . VAL A 1 59 ? 5.533 8.096 6.286 1.00 0.00 52 VAL A CA 7
ATOM 10242 C C . VAL A 1 59 ? 4.968 7.108 7.308 1.00 0.00 52 VAL A C 7
ATOM 10243 O O . VAL A 1 59 ? 5.506 6.957 8.409 1.00 0.00 52 VAL A O 7
ATOM 10256 N N . THR A 1 60 ? 3.872 6.450 6.943 1.00 0.00 53 THR A N 7
ATOM 10257 C CA . THR A 1 60 ? 3.092 5.514 7.769 1.00 0.00 53 THR A CA 7
ATOM 10258 C C . THR A 1 60 ? 3.029 4.124 7.129 1.00 0.00 53 THR A C 7
ATOM 10259 O O . THR A 1 60 ? 3.249 3.980 5.923 1.00 0.00 53 THR A O 7
ATOM 10270 N N . HIS A 1 61 ? 2.741 3.095 7.935 1.00 0.00 54 HIS A N 7
ATOM 10271 C CA . HIS A 1 61 ? 2.669 1.688 7.513 1.00 0.00 54 HIS A CA 7
ATOM 10272 C C . HIS A 1 61 ? 1.497 0.957 8.195 1.00 0.00 54 HIS A C 7
ATOM 10273 O O . HIS A 1 61 ? 1.285 1.116 9.402 1.00 0.00 54 HIS A O 7
ATOM 10287 N N . TYR A 1 62 ? 0.769 0.125 7.443 1.00 0.00 55 TYR A N 7
ATOM 10288 C CA . TYR A 1 62 ? -0.449 -0.570 7.883 1.00 0.00 55 TYR A CA 7
ATOM 10289 C C . TYR A 1 62 ? -0.488 -2.024 7.391 1.00 0.00 55 TYR A C 7
ATOM 10290 O O . TYR A 1 62 ? -0.343 -2.280 6.197 1.00 0.00 55 TYR A O 7
ATOM 10308 N N . LYS A 1 63 ? -0.709 -2.983 8.299 1.00 0.00 56 LYS A N 7
ATOM 10309 C CA . LYS A 1 63 ? -0.760 -4.424 7.981 1.00 0.00 56 LYS A CA 7
ATOM 10310 C C . LYS A 1 63 ? -2.053 -4.789 7.236 1.00 0.00 56 LYS A C 7
ATOM 10311 O O . LYS A 1 63 ? -3.152 -4.477 7.695 1.00 0.00 56 LYS A O 7
ATOM 10330 N N . LEU A 1 64 ? -1.904 -5.491 6.114 1.00 0.00 57 LEU A N 7
ATOM 10331 C CA . LEU A 1 64 ? -2.969 -6.133 5.339 1.00 0.00 57 LEU A CA 7
ATOM 10332 C C . LEU A 1 64 ? -2.881 -7.644 5.597 1.00 0.00 57 LEU A C 7
ATOM 10333 O O . LEU A 1 64 ? -2.074 -8.356 4.992 1.00 0.00 57 LEU A O 7
ATOM 10349 N N . SER A 1 65 ? -3.701 -8.125 6.521 1.00 0.00 58 SER A N 7
ATOM 10350 C CA . SER A 1 65 ? -3.708 -9.513 6.991 1.00 0.00 58 SER A CA 7
ATOM 10351 C C . SER A 1 65 ? -4.620 -10.388 6.130 1.00 0.00 58 SER A C 7
ATOM 10352 O O . SER A 1 65 ? -5.766 -10.018 5.864 1.00 0.00 58 SER A O 7
ATOM 10360 N N . ALA A 1 66 ? -4.150 -11.565 5.721 1.00 0.00 59 ALA A N 7
ATOM 10361 C CA . ALA A 1 66 ? -4.973 -12.554 5.031 1.00 0.00 59 ALA A CA 7
ATOM 10362 C C . ALA A 1 66 ? -5.889 -13.292 6.032 1.00 0.00 59 ALA A C 7
ATOM 10363 O O . ALA A 1 66 ? -5.424 -13.863 7.020 1.00 0.00 59 ALA A O 7
ATOM 10370 N N . GLU A 1 67 ? -7.198 -13.284 5.773 1.00 0.00 60 GLU A N 7
ATOM 10371 C CA . GLU A 1 67 ? -8.242 -13.864 6.626 1.00 0.00 60 GLU A CA 7
ATOM 10372 C C . GLU A 1 67 ? -9.260 -14.615 5.751 1.00 0.00 60 GLU A C 7
ATOM 10373 O O . GLU A 1 67 ? -10.020 -13.998 5.008 1.00 0.00 60 GLU A O 7
ATOM 10385 N N . GLU A 1 68 ? -9.261 -15.953 5.802 1.00 0.00 61 GLU A N 7
ATOM 10386 C CA . GLU A 1 68 ? -10.124 -16.835 4.995 1.00 0.00 61 GLU A CA 7
ATOM 10387 C C . GLU A 1 68 ? -10.113 -16.537 3.475 1.00 0.00 61 GLU A C 7
ATOM 10388 O O . GLU A 1 68 ? -11.111 -16.675 2.765 1.00 0.00 61 GLU A O 7
ATOM 10400 N N . GLY A 1 69 ? -8.954 -16.090 2.980 1.00 0.00 62 GLY A N 7
ATOM 10401 C CA . GLY A 1 69 ? -8.707 -15.688 1.585 1.00 0.00 62 GLY A CA 7
ATOM 10402 C C . GLY A 1 69 ? -9.079 -14.234 1.241 1.00 0.00 62 GLY A C 7
ATOM 10403 O O . GLY A 1 69 ? -8.847 -13.796 0.111 1.00 0.00 62 GLY A O 7
ATOM 10407 N N . LYS A 1 70 ? -9.622 -13.477 2.205 1.00 0.00 63 LYS A N 7
ATOM 10408 C CA . LYS A 1 70 ? -9.946 -12.040 2.131 1.00 0.00 63 LYS A CA 7
ATOM 10409 C C . LYS A 1 70 ? -8.897 -11.196 2.878 1.00 0.00 63 LYS A C 7
ATOM 10410 O O . LYS A 1 70 ? -7.985 -11.741 3.500 1.00 0.00 63 LYS A O 7
ATOM 10429 N N . ILE A 1 71 ? -8.996 -9.867 2.803 1.00 0.00 64 ILE A N 7
ATOM 10430 C CA . ILE A 1 71 ? -8.030 -8.903 3.360 1.00 0.00 64 ILE A CA 7
ATOM 10431 C C . ILE A 1 71 ? -8.628 -8.152 4.554 1.00 0.00 64 ILE A C 7
ATOM 10432 O O . ILE A 1 71 ? -9.623 -7.444 4.409 1.00 0.00 64 ILE A O 7
ATOM 10448 N N . ARG A 1 72 ? -7.985 -8.247 5.723 1.00 0.00 65 ARG A N 7
ATOM 10449 C CA . ARG A 1 72 ? -8.284 -7.473 6.940 1.00 0.00 65 ARG A CA 7
ATOM 10450 C C . ARG A 1 72 ? -7.219 -6.391 7.146 1.00 0.00 65 ARG A C 7
ATOM 10451 O O . ARG A 1 72 ? -6.028 -6.690 7.122 1.00 0.00 65 ARG A O 7
ATOM 10472 N N . ILE A 1 73 ? -7.629 -5.146 7.380 1.00 0.00 66 ILE A N 7
ATOM 10473 C CA . ILE A 1 73 ? -6.739 -4.015 7.711 1.00 0.00 66 ILE A CA 7
ATOM 10474 C C . ILE A 1 73 ? -7.371 -3.148 8.807 1.00 0.00 66 ILE A C 7
ATOM 10475 O O . ILE A 1 73 ? -8.519 -2.718 8.694 1.00 0.00 66 ILE A O 7
ATOM 10491 N N . ASP A 1 74 ? -6.614 -2.912 9.884 1.00 0.00 67 ASP A N 7
ATOM 10492 C CA . ASP A 1 74 ? -7.077 -2.333 11.157 1.00 0.00 67 ASP A CA 7
ATOM 10493 C C . ASP A 1 74 ? -8.253 -3.134 11.760 1.00 0.00 67 ASP A C 7
ATOM 10494 O O . ASP A 1 74 ? -8.027 -4.107 12.483 1.00 0.00 67 ASP A O 7
ATOM 10503 N N . THR A 1 75 ? -9.497 -2.785 11.413 1.00 0.00 68 THR A N 7
ATOM 10504 C CA . THR A 1 75 ? -10.720 -3.561 11.711 1.00 0.00 68 THR A CA 7
ATOM 10505 C C . THR A 1 75 ? -11.556 -3.884 10.462 1.00 0.00 68 THR A C 7
ATOM 10506 O O . THR A 1 75 ? -12.428 -4.753 10.517 1.00 0.00 68 THR A O 7
ATOM 10517 N N . HIS A 1 76 ? -11.286 -3.240 9.323 1.00 0.00 69 HIS A N 7
ATOM 10518 C CA . HIS A 1 76 ? -12.050 -3.346 8.086 1.00 0.00 69 HIS A CA 7
ATOM 10519 C C . HIS A 1 76 ? -11.681 -4.620 7.319 1.00 0.00 69 HIS A C 7
ATOM 10520 O O . HIS A 1 76 ? -10.501 -4.929 7.142 1.00 0.00 69 HIS A O 7
ATOM 10534 N N . LEU A 1 77 ? -12.695 -5.336 6.839 1.00 0.00 70 LEU A N 7
ATOM 10535 C CA . LEU A 1 77 ? -12.550 -6.489 5.941 1.00 0.00 70 LEU A CA 7
ATOM 10536 C C . LEU A 1 77 ? -12.959 -6.126 4.503 1.00 0.00 70 LEU A C 7
ATOM 10537 O O . LEU A 1 77 ? -14.017 -5.532 4.275 1.00 0.00 70 LEU A O 7
ATOM 10553 N N . PHE A 1 78 ? -12.136 -6.532 3.539 1.00 0.00 71 PHE A N 7
ATOM 10554 C CA . PHE A 1 78 ? -12.313 -6.358 2.097 1.00 0.00 71 PHE A CA 7
ATOM 10555 C C . PHE A 1 78 ? -12.055 -7.671 1.361 1.00 0.00 71 PHE A C 7
ATOM 10556 O O . PHE A 1 78 ? -11.296 -8.513 1.834 1.00 0.00 71 PHE A O 7
ATOM 10573 N N . ASP A 1 79 ? -12.631 -7.843 0.172 1.00 0.00 72 ASP A N 7
ATOM 10574 C CA . ASP A 1 79 ? -12.436 -9.075 -0.601 1.00 0.00 72 ASP A CA 7
ATOM 10575 C C . ASP A 1 79 ? -10.985 -9.271 -1.082 1.00 0.00 72 ASP A C 7
ATOM 10576 O O . ASP A 1 79 ? -10.487 -10.396 -1.136 1.00 0.00 72 ASP A O 7
ATOM 10585 N N . ASN A 1 80 ? -10.306 -8.173 -1.422 1.00 0.00 73 ASN A N 7
ATOM 10586 C CA . ASN A 1 80 ? -8.975 -8.155 -2.030 1.00 0.00 73 ASN A CA 7
ATOM 10587 C C . ASN A 1 80 ? -8.252 -6.817 -1.774 1.00 0.00 73 ASN A C 7
ATOM 10588 O O . ASN A 1 80 ? -8.842 -5.861 -1.257 1.00 0.00 73 ASN A O 7
ATOM 10599 N N . LEU A 1 81 ? -6.972 -6.744 -2.153 1.00 0.00 74 LEU A N 7
ATOM 10600 C CA . LEU A 1 81 ? -6.132 -5.556 -1.964 1.00 0.00 74 LEU A CA 7
ATOM 10601 C C . LEU A 1 81 ? -6.677 -4.319 -2.700 1.00 0.00 74 LEU A C 7
ATOM 10602 O O . LEU A 1 81 ? -6.724 -3.234 -2.125 1.00 0.00 74 LEU A O 7
ATOM 10618 N N . ASP A 1 82 ? -7.132 -4.469 -3.947 1.00 0.00 75 ASP A N 7
ATOM 10619 C CA . ASP A 1 82 ? -7.641 -3.351 -4.755 1.00 0.00 75 ASP A CA 7
ATOM 10620 C C . ASP A 1 82 ? -8.909 -2.722 -4.149 1.00 0.00 75 ASP A C 7
ATOM 10621 O O . ASP A 1 82 ? -9.056 -1.498 -4.165 1.00 0.00 75 ASP A O 7
ATOM 10630 N N . ALA A 1 83 ? -9.780 -3.525 -3.530 1.00 0.00 76 ALA A N 7
ATOM 10631 C CA . ALA A 1 83 ? -10.935 -3.039 -2.773 1.00 0.00 76 ALA A CA 7
ATOM 10632 C C . ALA A 1 83 ? -10.528 -2.242 -1.515 1.00 0.00 76 ALA A C 7
ATOM 10633 O O . ALA A 1 83 ? -11.132 -1.206 -1.230 1.00 0.00 76 ALA A O 7
ATOM 10640 N N . ALA A 1 84 ? -9.479 -2.667 -0.802 1.00 0.00 77 ALA A N 7
ATOM 10641 C CA . ALA A 1 84 ? -8.950 -1.940 0.354 1.00 0.00 77 ALA A CA 7
ATOM 10642 C C . ALA A 1 84 ? -8.333 -0.582 -0.046 1.00 0.00 77 ALA A C 7
ATOM 10643 O O . ALA A 1 84 ? -8.621 0.438 0.579 1.00 0.00 77 ALA A O 7
ATOM 10650 N N . ILE A 1 85 ? -7.553 -0.544 -1.136 1.00 0.00 78 ILE A N 7
ATOM 10651 C CA . ILE A 1 85 ? -7.032 0.701 -1.730 1.00 0.00 78 ILE A CA 7
ATOM 10652 C C . ILE A 1 85 ? -8.194 1.626 -2.136 1.00 0.00 78 ILE A C 7
ATOM 10653 O O . ILE A 1 85 ? -8.246 2.786 -1.738 1.00 0.00 78 ILE A O 7
ATOM 10669 N N . THR A 1 86 ? -9.177 1.101 -2.862 1.00 0.00 79 THR A N 7
ATOM 10670 C CA . THR A 1 86 ? -10.366 1.843 -3.333 1.00 0.00 79 THR A CA 7
ATOM 10671 C C . THR A 1 86 ? -11.181 2.435 -2.178 1.00 0.00 79 THR A C 7
ATOM 10672 O O . THR A 1 86 ? -11.629 3.578 -2.270 1.00 0.00 79 THR A O 7
ATOM 10683 N N . PHE A 1 87 ? -11.325 1.725 -1.055 1.00 0.00 80 PHE A N 7
ATOM 10684 C CA . PHE A 1 87 ? -11.966 2.272 0.142 1.00 0.00 80 PHE A CA 7
ATOM 10685 C C . PHE A 1 87 ? -11.207 3.492 0.689 1.00 0.00 80 PHE A C 7
ATOM 10686 O O . PHE A 1 87 ? -11.815 4.536 0.932 1.00 0.00 80 PHE A O 7
ATOM 10703 N N . TYR A 1 88 ? -9.878 3.407 0.809 1.00 0.00 81 TYR A N 7
ATOM 10704 C CA . TYR A 1 88 ? -9.056 4.523 1.289 1.00 0.00 81 TYR A CA 7
ATOM 10705 C C . TYR A 1 88 ? -8.818 5.636 0.244 1.00 0.00 81 TYR A C 7
ATOM 10706 O O . TYR A 1 88 ? -8.277 6.687 0.584 1.00 0.00 81 TYR A O 7
ATOM 10724 N N . MET A 1 89 ? -9.243 5.460 -1.014 1.00 0.00 82 MET A N 7
ATOM 10725 C CA . MET A 1 89 ? -9.326 6.555 -2.000 1.00 0.00 82 MET A CA 7
ATOM 10726 C C . MET A 1 89 ? -10.551 7.443 -1.705 1.00 0.00 82 MET A C 7
ATOM 10727 O O . MET A 1 89 ? -10.497 8.661 -1.878 1.00 0.00 82 MET A O 7
ATOM 10741 N N . GLU A 1 90 ? -11.652 6.841 -1.237 1.00 0.00 83 GLU A N 7
ATOM 10742 C CA . GLU A 1 90 ? -12.918 7.523 -0.922 1.00 0.00 83 GLU A CA 7
ATOM 10743 C C . GLU A 1 90 ? -12.985 8.047 0.526 1.00 0.00 83 GLU A C 7
ATOM 10744 O O . GLU A 1 90 ? -13.651 9.053 0.784 1.00 0.00 83 GLU A O 7
ATOM 10756 N N . HIS A 1 91 ? -12.290 7.392 1.464 1.00 0.00 84 HIS A N 7
ATOM 10757 C CA . HIS A 1 91 ? -12.296 7.696 2.902 1.00 0.00 84 HIS A CA 7
ATOM 10758 C C . HIS A 1 91 ? -10.876 7.907 3.452 1.00 0.00 84 HIS A C 7
ATOM 10759 O O . HIS A 1 91 ? -9.911 7.317 2.965 1.00 0.00 84 HIS A O 7
ATOM 10773 N N . GLU A 1 92 ? -10.725 8.732 4.489 1.00 0.00 85 GLU A N 7
ATOM 10774 C CA . GLU A 1 92 ? -9.424 8.966 5.138 1.00 0.00 85 GLU A CA 7
ATOM 10775 C C . GLU A 1 92 ? -8.934 7.713 5.889 1.00 0.00 85 GLU A C 7
ATOM 10776 O O . GLU A 1 92 ? -9.713 7.026 6.557 1.00 0.00 85 GLU A O 7
ATOM 10788 N N . LEU A 1 93 ? -7.634 7.419 5.782 1.00 0.00 86 LEU A N 7
ATOM 10789 C CA . LEU A 1 93 ? -6.995 6.233 6.361 1.00 0.00 86 LEU A CA 7
ATOM 10790 C C . LEU A 1 93 ? -6.723 6.443 7.860 1.00 0.00 86 LEU A C 7
ATOM 10791 O O . LEU A 1 93 ? -7.295 5.759 8.710 1.00 0.00 86 LEU A O 7
ATOM 10807 N N . GLU A 1 94 ? -5.892 7.436 8.177 1.00 0.00 87 GLU A N 7
ATOM 10808 C CA . GLU A 1 94 ? -5.582 7.857 9.553 1.00 0.00 87 GLU A CA 7
ATOM 10809 C C . GLU A 1 94 ? -5.390 9.381 9.648 1.00 0.00 87 GLU A C 7
ATOM 10810 O O . GLU A 1 94 ? -6.036 10.040 10.466 1.00 0.00 87 GLU A O 7
ATOM 10822 N N . TYR A 1 95 ? -4.556 9.944 8.771 1.00 0.00 88 TYR A N 7
ATOM 10823 C CA . TYR A 1 95 ? -4.286 11.380 8.660 1.00 0.00 88 TYR A CA 7
ATOM 10824 C C . TYR A 1 95 ? -4.847 11.964 7.351 1.00 0.00 88 TYR A C 7
ATOM 10825 O O . TYR A 1 95 ? -5.277 13.121 7.334 1.00 0.00 88 TYR A O 7
ATOM 10843 N N . SER A 1 96 ? -4.855 11.180 6.264 1.00 0.00 89 SER A N 7
ATOM 10844 C CA . SER A 1 96 ? -5.416 11.560 4.959 1.00 0.00 89 SER A CA 7
ATOM 10845 C C . SER A 1 96 ? -5.899 10.347 4.144 1.00 0.00 89 SER A C 7
ATOM 10846 O O . SER A 1 96 ? -5.746 9.198 4.562 1.00 0.00 89 SER A O 7
ATOM 10854 N N . SER A 1 97 ? -6.517 10.591 2.989 1.00 0.00 90 SER A N 7
ATOM 10855 C CA . SER A 1 97 ? -6.906 9.580 1.991 1.00 0.00 90 SER A CA 7
ATOM 10856 C C . SER A 1 97 ? -5.791 9.310 0.965 1.00 0.00 90 SER A C 7
ATOM 10857 O O . SER A 1 97 ? -4.836 10.081 0.825 1.00 0.00 90 SER A O 7
ATOM 10865 N N . LEU A 1 98 ? -5.905 8.201 0.231 1.00 0.00 91 LEU A N 7
ATOM 10866 C CA . LEU A 1 98 ? -5.038 7.868 -0.904 1.00 0.00 91 LEU A CA 7
ATOM 10867 C C . LEU A 1 98 ? -5.317 8.803 -2.097 1.00 0.00 91 LEU A C 7
ATOM 10868 O O . LEU A 1 98 ? -6.469 9.178 -2.337 1.00 0.00 91 LEU A O 7
ATOM 10884 N N . LYS A 1 99 ? -4.274 9.145 -2.869 1.00 0.00 92 LYS A N 7
ATOM 10885 C CA . LYS A 1 99 ? -4.381 9.948 -4.103 1.00 0.00 92 LYS A CA 7
ATOM 10886 C C . LYS A 1 99 ? -3.694 9.319 -5.317 1.00 0.00 92 LYS A C 7
ATOM 10887 O O . LYS A 1 99 ? -4.254 9.380 -6.412 1.00 0.00 92 LYS A O 7
ATOM 10906 N N . GLN A 1 100 ? -2.506 8.731 -5.149 1.00 0.00 93 GLN A N 7
ATOM 10907 C CA . GLN A 1 100 ? -1.722 8.182 -6.266 1.00 0.00 93 GLN A CA 7
ATOM 10908 C C . GLN A 1 100 ? -0.779 7.032 -5.860 1.00 0.00 93 GLN A C 7
ATOM 10909 O O . GLN A 1 100 ? -0.199 7.071 -4.771 1.00 0.00 93 GLN A O 7
ATOM 10923 N N . PRO A 1 101 ? -0.568 6.030 -6.731 1.00 0.00 94 PRO A N 7
ATOM 10924 C CA . PRO A 1 101 ? 0.417 4.978 -6.501 1.00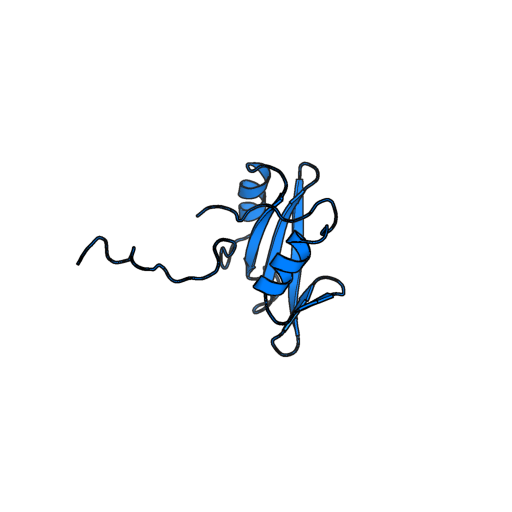 0.00 94 PRO A CA 7
ATOM 10925 C C . PRO A 1 101 ? 1.852 5.482 -6.731 1.00 0.00 94 PRO A C 7
ATOM 10926 O O . PRO A 1 101 ? 2.087 6.354 -7.575 1.00 0.00 94 PRO A O 7
ATOM 10937 N N . LEU A 1 102 ? 2.828 4.914 -6.018 1.00 0.00 95 LEU A N 7
ATOM 10938 C CA . LEU A 1 102 ? 4.250 5.092 -6.325 1.00 0.00 95 LEU A CA 7
ATOM 10939 C C . LEU A 1 102 ? 4.604 4.276 -7.584 1.00 0.00 95 LEU A C 7
ATOM 10940 O O . LEU A 1 102 ? 4.059 3.196 -7.816 1.00 0.00 95 LEU A O 7
ATOM 10956 N N . GLN A 1 103 ? 5.510 4.794 -8.412 1.00 0.00 96 GLN A N 7
ATOM 10957 C CA . GLN A 1 103 ? 5.864 4.205 -9.709 1.00 0.00 96 GLN A CA 7
ATOM 10958 C C . GLN A 1 103 ? 6.738 2.944 -9.537 1.00 0.00 96 GLN A C 7
ATOM 10959 O O . GLN A 1 103 ? 7.720 2.961 -8.787 1.00 0.00 96 GLN A O 7
ATOM 10973 N N . ARG A 1 104 ? 6.388 1.863 -10.253 1.00 0.00 97 ARG A N 7
ATOM 10974 C CA . ARG A 1 104 ? 7.027 0.531 -10.192 1.00 0.00 97 ARG A CA 7
ATOM 10975 C C . ARG A 1 104 ? 7.237 -0.080 -11.582 1.00 0.00 97 ARG A C 7
ATOM 10976 O O . ARG A 1 104 ? 6.303 -0.007 -12.414 1.00 0.00 97 ARG A O 7
ATOM 10998 N N . GLY A 1 1 ? 22.613 -18.586 -20.881 1.00 0.00 -6 GLY A N 8
ATOM 10999 C CA . GLY A 1 1 ? 21.563 -17.623 -21.278 1.00 0.00 -6 GLY A CA 8
ATOM 11000 C C . GLY A 1 1 ? 21.829 -16.235 -20.711 1.00 0.00 -6 GLY A C 8
ATOM 11001 O O . GLY A 1 1 ? 22.983 -15.846 -20.521 1.00 0.00 -6 GLY A O 8
ATOM 11007 N N . SER A 1 2 ? 20.766 -15.474 -20.440 1.00 0.00 -5 SER A N 8
ATOM 11008 C CA . SER A 1 2 ? 20.834 -14.102 -19.898 1.00 0.00 -5 SER A CA 8
ATOM 11009 C C . SER A 1 2 ? 21.375 -14.047 -18.460 1.00 0.00 -5 SER A C 8
ATOM 11010 O O . SER A 1 2 ? 21.235 -15.001 -17.689 1.00 0.00 -5 SER A O 8
ATOM 11018 N N . SER A 1 3 ? 21.958 -12.906 -18.074 1.00 0.00 -4 SER A N 8
ATOM 11019 C CA . SER A 1 3 ? 22.499 -12.651 -16.725 1.00 0.00 -4 SER A CA 8
ATOM 11020 C C . SER A 1 3 ? 21.424 -12.439 -15.640 1.00 0.00 -4 SER A C 8
ATOM 11021 O O . SER A 1 3 ? 21.719 -12.537 -14.447 1.00 0.00 -4 SER A O 8
ATOM 11029 N N . GLY A 1 4 ? 20.174 -12.187 -16.042 1.00 0.00 -3 GLY A N 8
ATOM 11030 C CA . GLY A 1 4 ? 19.002 -12.058 -15.170 1.00 0.00 -3 GLY A CA 8
ATOM 11031 C C . GLY A 1 4 ? 17.683 -12.077 -15.954 1.00 0.00 -3 GLY A C 8
ATOM 11032 O O . GLY A 1 4 ? 17.677 -11.976 -17.186 1.00 0.00 -3 GLY A O 8
ATOM 11036 N N . SER A 1 5 ? 16.563 -12.221 -15.244 1.00 0.00 -2 SER A N 8
ATOM 11037 C CA . SER A 1 5 ? 15.215 -12.309 -15.831 1.00 0.00 -2 SER A CA 8
ATOM 11038 C C . SER A 1 5 ? 14.716 -10.965 -16.384 1.00 0.00 -2 SER A C 8
ATOM 11039 O O . SER A 1 5 ? 14.976 -9.905 -15.806 1.00 0.00 -2 SER A O 8
ATOM 11047 N N . SER A 1 6 ? 13.950 -11.004 -17.479 1.00 0.00 -1 SER A N 8
ATOM 11048 C CA . SER A 1 6 ? 13.340 -9.821 -18.115 1.00 0.00 -1 SER A CA 8
ATOM 11049 C C . SER A 1 6 ? 12.052 -9.338 -17.429 1.00 0.00 -1 SER A C 8
ATOM 11050 O O . SER A 1 6 ? 11.658 -8.181 -17.592 1.00 0.00 -1 SER A O 8
ATOM 11058 N N . GLY A 1 7 ? 11.385 -10.213 -16.666 1.00 0.00 0 GLY A N 8
ATOM 11059 C CA . GLY A 1 7 ? 10.117 -9.934 -15.977 1.00 0.00 0 GLY A CA 8
ATOM 11060 C C . GLY A 1 7 ? 8.874 -9.913 -16.883 1.00 0.00 0 GLY A C 8
ATOM 11061 O O . GLY A 1 7 ? 7.788 -9.581 -16.410 1.00 0.00 0 GLY A O 8
ATOM 11065 N N . MET A 1 8 ? 8.998 -10.272 -18.168 1.00 0.00 1 MET A N 8
ATOM 11066 C CA . MET A 1 8 ? 7.914 -10.160 -19.164 1.00 0.00 1 MET A CA 8
ATOM 11067 C C . MET A 1 8 ? 6.706 -11.088 -18.915 1.00 0.00 1 MET A C 8
ATOM 11068 O O . MET A 1 8 ? 5.625 -10.853 -19.460 1.00 0.00 1 MET A O 8
ATOM 11082 N N . ALA A 1 9 ? 6.877 -12.131 -18.096 1.00 0.00 2 ALA A N 8
ATOM 11083 C CA . ALA A 1 9 ? 5.865 -13.147 -17.785 1.00 0.00 2 ALA A CA 8
ATOM 11084 C C . ALA A 1 9 ? 5.064 -12.869 -16.486 1.00 0.00 2 ALA A C 8
ATOM 11085 O O . ALA A 1 9 ? 4.299 -13.727 -16.038 1.00 0.00 2 ALA A O 8
ATOM 11092 N N . GLU A 1 10 ? 5.232 -11.698 -15.862 1.00 0.00 3 GLU A N 8
ATOM 11093 C CA . GLU A 1 10 ? 4.608 -11.317 -14.590 1.00 0.00 3 GLU A CA 8
ATOM 11094 C C . GLU A 1 10 ? 4.168 -9.840 -14.604 1.00 0.00 3 GLU A C 8
ATOM 11095 O O . GLU A 1 10 ? 4.887 -8.959 -15.084 1.00 0.00 3 GLU A O 8
ATOM 11107 N N . ALA A 1 11 ? 2.982 -9.573 -14.055 1.00 0.00 4 ALA A N 8
ATOM 11108 C CA . ALA A 1 11 ? 2.402 -8.237 -13.888 1.00 0.00 4 ALA A CA 8
ATOM 11109 C C . ALA A 1 11 ? 1.615 -8.111 -12.567 1.00 0.00 4 ALA A C 8
ATOM 11110 O O . ALA A 1 11 ? 1.073 -9.095 -12.054 1.00 0.00 4 ALA A O 8
ATOM 11117 N N . ALA A 1 12 ? 1.539 -6.889 -12.030 1.00 0.00 5 ALA A N 8
ATOM 11118 C CA . ALA A 1 12 ? 0.805 -6.539 -10.809 1.00 0.00 5 ALA A CA 8
ATOM 11119 C C . ALA A 1 12 ? 0.310 -5.079 -10.850 1.00 0.00 5 ALA A C 8
ATOM 11120 O O . ALA A 1 12 ? 0.869 -4.249 -11.577 1.00 0.00 5 ALA A O 8
ATOM 11127 N N . ALA A 1 13 ? -0.696 -4.752 -10.028 1.00 0.00 6 ALA A N 8
ATOM 11128 C CA . ALA A 1 13 ? -1.235 -3.397 -9.858 1.00 0.00 6 ALA A CA 8
ATOM 11129 C C . ALA A 1 13 ? -0.117 -2.360 -9.591 1.00 0.00 6 ALA A C 8
ATOM 11130 O O . ALA A 1 13 ? 0.876 -2.705 -8.941 1.00 0.00 6 ALA A O 8
ATOM 11137 N N . PRO A 1 14 ? -0.235 -1.102 -10.064 1.00 0.00 7 PRO A N 8
ATOM 11138 C CA . PRO A 1 14 ? 0.870 -0.131 -10.075 1.00 0.00 7 PRO A CA 8
ATOM 11139 C C . PRO A 1 14 ? 1.446 0.191 -8.688 1.00 0.00 7 PRO A C 8
ATOM 11140 O O . PRO A 1 14 ? 2.643 0.447 -8.566 1.00 0.00 7 PRO A O 8
ATOM 11151 N N . TRP A 1 15 ? 0.619 0.121 -7.642 1.00 0.00 8 TRP A N 8
ATOM 11152 C CA . TRP A 1 15 ? 1.007 0.350 -6.247 1.00 0.00 8 TRP A CA 8
ATOM 11153 C C . TRP A 1 15 ? 1.771 -0.813 -5.593 1.00 0.00 8 TRP A C 8
ATOM 11154 O O . TRP A 1 15 ? 2.284 -0.634 -4.493 1.00 0.00 8 TRP A O 8
ATOM 11175 N N . TYR A 1 16 ? 1.877 -1.993 -6.213 1.00 0.00 9 TYR A N 8
ATOM 11176 C CA . TYR A 1 16 ? 2.586 -3.138 -5.628 1.00 0.00 9 TYR A CA 8
ATOM 11177 C C . TYR A 1 16 ? 4.100 -3.102 -5.911 1.00 0.00 9 TYR A C 8
ATOM 11178 O O . TYR A 1 16 ? 4.521 -2.920 -7.053 1.00 0.00 9 TYR A O 8
ATOM 11196 N N . HIS A 1 17 ? 4.914 -3.305 -4.872 1.00 0.00 10 HIS A N 8
ATOM 11197 C CA . HIS A 1 17 ? 6.388 -3.265 -4.921 1.00 0.00 10 HIS A CA 8
ATOM 11198 C C . HIS A 1 17 ? 7.079 -4.564 -4.444 1.00 0.00 10 HIS A C 8
ATOM 11199 O O . HIS A 1 17 ? 8.307 -4.602 -4.329 1.00 0.00 10 HIS A O 8
ATOM 11213 N N . GLY A 1 18 ? 6.331 -5.645 -4.189 1.00 0.00 11 GLY A N 8
ATOM 11214 C CA . GLY A 1 18 ? 6.911 -6.943 -3.806 1.00 0.00 11 GLY A CA 8
ATOM 11215 C C . GLY A 1 18 ? 7.579 -6.935 -2.419 1.00 0.00 11 GLY A C 8
ATOM 11216 O O . GLY A 1 18 ? 7.092 -6.233 -1.531 1.00 0.00 11 GLY A O 8
ATOM 11220 N N . PRO A 1 19 ? 8.673 -7.695 -2.200 1.00 0.00 12 PRO A N 8
ATOM 11221 C CA . PRO A 1 19 ? 9.406 -7.800 -0.920 1.00 0.00 12 PRO A CA 8
ATOM 11222 C C . PRO A 1 19 ? 10.159 -6.536 -0.435 1.00 0.00 12 PRO A C 8
ATOM 11223 O O . PRO A 1 19 ? 11.268 -6.631 0.100 1.00 0.00 12 PRO A O 8
ATOM 11234 N N . LEU A 1 20 ? 9.582 -5.344 -0.608 1.00 0.00 13 LEU A N 8
ATOM 11235 C CA . LEU A 1 20 ? 10.140 -4.071 -0.140 1.00 0.00 13 LEU A CA 8
ATOM 11236 C C . LEU A 1 20 ? 10.160 -4.005 1.403 1.00 0.00 13 LEU A C 8
ATOM 11237 O O . LEU A 1 20 ? 9.218 -4.452 2.066 1.00 0.00 13 LEU A O 8
ATOM 11253 N N . SER A 1 21 ? 11.210 -3.416 1.976 1.00 0.00 14 SER A N 8
ATOM 11254 C CA . SER A 1 21 ? 11.343 -3.171 3.426 1.00 0.00 14 SER A CA 8
ATOM 11255 C C . SER A 1 21 ? 10.911 -1.751 3.811 1.00 0.00 14 SER A C 8
ATOM 11256 O O . SER A 1 21 ? 10.830 -0.865 2.956 1.00 0.00 14 SER A O 8
ATOM 11264 N N . ARG A 1 22 ? 10.665 -1.510 5.111 1.00 0.00 15 ARG A N 8
ATOM 11265 C CA . ARG A 1 22 ? 10.279 -0.190 5.650 1.00 0.00 15 ARG A CA 8
ATOM 11266 C C . ARG A 1 22 ? 11.191 0.936 5.179 1.00 0.00 15 ARG A C 8
ATOM 11267 O O . ARG A 1 22 ? 10.711 1.895 4.590 1.00 0.00 15 ARG A O 8
ATOM 11288 N N . THR A 1 23 ? 12.497 0.817 5.405 1.00 0.00 16 THR A N 8
ATOM 11289 C CA . THR A 1 23 ? 13.471 1.885 5.102 1.00 0.00 16 THR A CA 8
ATOM 11290 C C . THR A 1 23 ? 13.470 2.283 3.620 1.00 0.00 16 THR A C 8
ATOM 11291 O O . THR A 1 23 ? 13.617 3.461 3.297 1.00 0.00 16 THR A O 8
ATOM 11302 N N . ASP A 1 24 ? 13.239 1.328 2.713 1.00 0.00 17 ASP A N 8
ATOM 11303 C CA . ASP A 1 24 ? 13.098 1.578 1.274 1.00 0.00 17 ASP A CA 8
ATOM 11304 C C . ASP A 1 24 ? 11.771 2.277 0.935 1.00 0.00 17 ASP A C 8
ATOM 11305 O O . ASP A 1 24 ? 11.764 3.261 0.192 1.00 0.00 17 ASP A O 8
ATOM 11314 N N . ALA A 1 25 ? 10.656 1.824 1.522 1.00 0.00 18 ALA A N 8
ATOM 11315 C CA . ALA A 1 25 ? 9.342 2.455 1.368 1.00 0.00 18 ALA A CA 8
ATOM 11316 C C . ALA A 1 25 ? 9.326 3.902 1.901 1.00 0.00 18 ALA A C 8
ATOM 11317 O O . ALA A 1 25 ? 8.813 4.810 1.242 1.00 0.00 18 ALA A O 8
ATOM 11324 N N . GLU A 1 26 ? 9.935 4.132 3.068 1.00 0.00 19 GLU A N 8
ATOM 11325 C CA . GLU A 1 26 ? 10.053 5.446 3.700 1.00 0.00 19 GLU A CA 8
ATOM 11326 C C . GLU A 1 26 ? 10.916 6.407 2.873 1.00 0.00 19 GLU A C 8
ATOM 11327 O O . GLU A 1 26 ? 10.523 7.557 2.691 1.00 0.00 19 GLU A O 8
ATOM 11339 N N . ASN A 1 27 ? 12.040 5.955 2.305 1.00 0.00 20 ASN A N 8
ATOM 11340 C CA . ASN A 1 27 ? 12.904 6.814 1.484 1.00 0.00 20 ASN A CA 8
ATOM 11341 C C . ASN A 1 27 ? 12.220 7.323 0.203 1.00 0.00 20 ASN A C 8
ATOM 11342 O O . ASN A 1 27 ? 12.506 8.446 -0.223 1.00 0.00 20 ASN A O 8
ATOM 11353 N N . SER A 1 28 ? 11.306 6.551 -0.392 1.00 0.00 21 SER A N 8
ATOM 11354 C CA . SER A 1 28 ? 10.494 7.012 -1.527 1.00 0.00 21 SER A CA 8
ATOM 11355 C C . SER A 1 28 ? 9.386 7.969 -1.074 1.00 0.00 21 SER A C 8
ATOM 11356 O O . SER A 1 28 ? 9.304 9.097 -1.562 1.00 0.00 21 SER A O 8
ATOM 11364 N N . LEU A 1 29 ? 8.554 7.568 -0.108 1.00 0.00 22 LEU A N 8
ATOM 11365 C CA . LEU A 1 29 ? 7.380 8.351 0.299 1.00 0.00 22 LEU A CA 8
ATOM 11366 C C . LEU A 1 29 ? 7.720 9.647 1.057 1.00 0.00 22 LEU A C 8
ATOM 11367 O O . LEU A 1 29 ? 6.936 10.591 1.007 1.00 0.00 22 LEU A O 8
ATOM 11383 N N . LEU A 1 30 ? 8.888 9.736 1.704 1.00 0.00 23 LEU A N 8
ATOM 11384 C CA . LEU A 1 30 ? 9.380 10.969 2.337 1.00 0.00 23 LEU A CA 8
ATOM 11385 C C . LEU A 1 30 ? 9.785 12.040 1.301 1.00 0.00 23 LEU A C 8
ATOM 11386 O O . LEU A 1 30 ? 9.714 13.236 1.589 1.00 0.00 23 LEU A O 8
ATOM 11402 N N . ARG A 1 31 ? 10.177 11.619 0.089 1.00 0.00 24 ARG A N 8
ATOM 11403 C CA . ARG A 1 31 ? 10.502 12.501 -1.050 1.00 0.00 24 ARG A CA 8
ATOM 11404 C C . ARG A 1 31 ? 9.278 12.842 -1.913 1.00 0.00 24 ARG A C 8
ATOM 11405 O O . ARG A 1 31 ? 9.252 13.892 -2.554 1.00 0.00 24 ARG A O 8
ATOM 11426 N N . MET A 1 32 ? 8.259 11.981 -1.907 1.00 0.00 25 MET A N 8
ATOM 11427 C CA . MET A 1 32 ? 6.970 12.177 -2.592 1.00 0.00 25 MET A CA 8
ATOM 11428 C C . MET A 1 32 ? 6.009 13.104 -1.813 1.00 0.00 25 MET A C 8
ATOM 11429 O O . MET A 1 32 ? 6.177 13.293 -0.603 1.00 0.00 25 MET A O 8
ATOM 11443 N N . PRO A 1 33 ? 4.985 13.678 -2.476 1.00 0.00 26 PRO A N 8
ATOM 11444 C CA . PRO A 1 33 ? 3.932 14.449 -1.815 1.00 0.00 26 PRO A CA 8
ATOM 11445 C C . PRO A 1 33 ? 2.972 13.557 -1.011 1.00 0.00 26 PRO A C 8
ATOM 11446 O O . PRO A 1 33 ? 2.902 12.344 -1.224 1.00 0.00 26 PRO A O 8
ATOM 11457 N N . GLU A 1 34 ? 2.201 14.168 -0.108 1.00 0.00 27 GLU A N 8
ATOM 11458 C CA . GLU A 1 34 ? 1.154 13.507 0.688 1.00 0.00 27 GLU A CA 8
ATOM 11459 C C . GLU A 1 34 ? 0.086 12.831 -0.189 1.00 0.00 27 GLU A C 8
ATOM 11460 O O . GLU A 1 34 ? -0.362 13.385 -1.196 1.00 0.00 27 GLU A O 8
ATOM 11472 N N . GLY A 1 35 ? -0.340 11.631 0.217 1.00 0.00 28 GLY A N 8
ATOM 11473 C CA . GLY A 1 35 ? -1.284 10.787 -0.520 1.00 0.00 28 GLY A CA 8
ATOM 11474 C C . GLY A 1 35 ? -0.642 9.818 -1.524 1.00 0.00 28 GLY A C 8
ATOM 11475 O O . GLY A 1 35 ? -1.365 9.085 -2.204 1.00 0.00 28 GLY A O 8
ATOM 11479 N N . THR A 1 36 ? 0.689 9.789 -1.613 1.00 0.00 29 THR A N 8
ATOM 11480 C CA . THR A 1 36 ? 1.432 8.758 -2.355 1.00 0.00 29 THR A CA 8
ATOM 11481 C C . THR A 1 36 ? 1.480 7.473 -1.526 1.00 0.00 29 THR A C 8
ATOM 11482 O O . THR A 1 36 ? 1.797 7.516 -0.334 1.00 0.00 29 THR A O 8
ATOM 11493 N N . PHE A 1 37 ? 1.174 6.322 -2.127 1.00 0.00 30 PHE A N 8
ATOM 11494 C CA . PHE A 1 37 ? 1.130 5.049 -1.409 1.00 0.00 30 PHE A CA 8
ATOM 11495 C C . PHE A 1 37 ? 1.725 3.878 -2.195 1.00 0.00 30 PHE A C 8
ATOM 11496 O O . PHE A 1 37 ? 1.872 3.926 -3.419 1.00 0.00 30 PHE A O 8
ATOM 11513 N N . LEU A 1 38 ? 2.055 2.812 -1.468 1.00 0.00 31 LEU A N 8
ATOM 11514 C CA . LEU A 1 38 ? 2.543 1.544 -2.012 1.00 0.00 31 LEU A CA 8
ATOM 11515 C C . LEU A 1 38 ? 2.091 0.361 -1.149 1.00 0.00 31 LEU A C 8
ATOM 11516 O O . LEU A 1 38 ? 1.802 0.528 0.035 1.00 0.00 31 LEU A O 8
ATOM 11532 N N . VAL A 1 39 ? 2.080 -0.839 -1.724 1.00 0.00 32 VAL A N 8
ATOM 11533 C CA . VAL A 1 39 ? 1.841 -2.104 -1.021 1.00 0.00 32 VAL A CA 8
ATOM 11534 C C . VAL A 1 39 ? 3.020 -3.046 -1.240 1.00 0.00 32 VAL A C 8
ATOM 11535 O O . VAL A 1 39 ? 3.548 -3.155 -2.349 1.00 0.00 32 VAL A O 8
ATOM 11548 N N . ARG A 1 40 ? 3.436 -3.730 -0.176 1.00 0.00 33 ARG A N 8
ATOM 11549 C CA . ARG A 1 40 ? 4.600 -4.625 -0.146 1.00 0.00 33 ARG A CA 8
ATOM 11550 C C . ARG A 1 40 ? 4.292 -5.928 0.595 1.00 0.00 33 ARG A C 8
ATOM 11551 O O . ARG A 1 40 ? 3.419 -5.949 1.463 1.00 0.00 33 ARG A O 8
ATOM 11572 N N . ASP A 1 41 ? 5.002 -7.005 0.270 1.00 0.00 34 ASP A N 8
ATOM 11573 C CA . ASP A 1 41 ? 4.977 -8.254 1.048 1.00 0.00 34 ASP A CA 8
ATOM 11574 C C . ASP A 1 41 ? 5.500 -7.977 2.470 1.00 0.00 34 ASP A C 8
ATOM 11575 O O . ASP A 1 41 ? 6.500 -7.274 2.653 1.00 0.00 34 ASP A O 8
ATOM 11584 N N . SER A 1 42 ? 4.795 -8.480 3.484 1.00 0.00 35 SER A N 8
ATOM 11585 C CA . SER A 1 42 ? 5.015 -8.087 4.876 1.00 0.00 35 SER A CA 8
ATOM 11586 C C . SER A 1 42 ? 6.361 -8.524 5.456 1.00 0.00 35 SER A C 8
ATOM 11587 O O . SER A 1 42 ? 6.779 -9.680 5.361 1.00 0.00 35 SER A O 8
ATOM 11595 N N . THR A 1 43 ? 7.003 -7.579 6.145 1.00 0.00 36 THR A N 8
ATOM 11596 C CA . THR A 1 43 ? 8.199 -7.782 6.973 1.00 0.00 36 THR A CA 8
ATOM 11597 C C . THR A 1 43 ? 7.896 -8.473 8.314 1.00 0.00 36 THR A C 8
ATOM 11598 O O . THR A 1 43 ? 8.831 -8.849 9.025 1.00 0.00 36 THR A O 8
ATOM 11609 N N . SER A 1 44 ? 6.617 -8.698 8.654 1.00 0.00 37 SER A N 8
ATOM 11610 C CA . SER A 1 44 ? 6.211 -9.550 9.788 1.00 0.00 37 SER A CA 8
ATOM 11611 C C . SER A 1 44 ? 6.243 -11.040 9.412 1.00 0.00 37 SER A C 8
ATOM 11612 O O . SER A 1 44 ? 6.916 -11.831 10.076 1.00 0.00 37 SER A O 8
ATOM 11620 N N . SER A 1 45 ? 5.530 -11.418 8.340 1.00 0.00 38 SER A N 8
ATOM 11621 C CA . SER A 1 45 ? 5.354 -12.808 7.878 1.00 0.00 38 SER A CA 8
ATOM 11622 C C . SER A 1 45 ? 5.063 -12.874 6.366 1.00 0.00 38 SER A C 8
ATOM 11623 O O . SER A 1 45 ? 4.337 -12.015 5.857 1.00 0.00 38 SER A O 8
ATOM 11631 N N . PRO A 1 46 ? 5.554 -13.896 5.635 1.00 0.00 39 PRO A N 8
ATOM 11632 C CA . PRO A 1 46 ? 5.242 -14.078 4.215 1.00 0.00 39 PRO A CA 8
ATOM 11633 C C . PRO A 1 46 ? 3.759 -14.417 3.988 1.00 0.00 39 PRO A C 8
ATOM 11634 O O . PRO A 1 46 ? 3.116 -15.062 4.822 1.00 0.00 39 PRO A O 8
ATOM 11645 N N . GLY A 1 47 ? 3.210 -13.993 2.847 1.00 0.00 40 GLY A N 8
ATOM 11646 C CA . GLY A 1 47 ? 1.799 -14.191 2.471 1.00 0.00 40 GLY A CA 8
ATOM 11647 C C . GLY A 1 47 ? 0.826 -13.132 3.020 1.00 0.00 40 GLY A C 8
ATOM 11648 O O . GLY A 1 47 ? -0.323 -13.070 2.579 1.00 0.00 40 GLY A O 8
ATOM 11652 N N . ASP A 1 48 ? 1.280 -12.283 3.946 1.00 0.00 41 ASP A N 8
ATOM 11653 C CA . ASP A 1 48 ? 0.590 -11.066 4.401 1.00 0.00 41 ASP A CA 8
ATOM 11654 C C . ASP A 1 48 ? 1.225 -9.833 3.734 1.00 0.00 41 ASP A C 8
ATOM 11655 O O . ASP A 1 48 ? 2.349 -9.903 3.226 1.00 0.00 41 ASP A O 8
ATOM 11664 N N . TYR A 1 49 ? 0.536 -8.690 3.739 1.00 0.00 42 TYR A N 8
ATOM 11665 C CA . TYR A 1 49 ? 0.975 -7.469 3.050 1.00 0.00 42 TYR A CA 8
ATOM 11666 C C . TYR A 1 49 ? 0.969 -6.240 3.971 1.00 0.00 42 TYR A C 8
ATOM 11667 O O . TYR A 1 49 ? 0.435 -6.277 5.080 1.00 0.00 42 TYR A O 8
ATOM 11685 N N . VAL A 1 50 ? 1.575 -5.140 3.521 1.00 0.00 43 VAL A N 8
ATOM 11686 C CA . VAL A 1 50 ? 1.621 -3.852 4.235 1.00 0.00 43 VAL A CA 8
ATOM 11687 C C . VAL A 1 50 ? 1.379 -2.708 3.255 1.00 0.00 43 VAL A C 8
ATOM 11688 O O . VAL A 1 50 ? 2.039 -2.637 2.221 1.00 0.00 43 VAL A O 8
ATOM 11701 N N . LEU A 1 51 ? 0.454 -1.808 3.594 1.00 0.00 44 LEU A N 8
ATOM 11702 C CA . LEU A 1 51 ? 0.199 -0.541 2.915 1.00 0.00 44 LEU A CA 8
ATOM 11703 C C . LEU A 1 51 ? 1.064 0.535 3.573 1.00 0.00 44 LEU A C 8
ATOM 11704 O O . LEU A 1 51 ? 0.975 0.732 4.784 1.00 0.00 44 LEU A O 8
ATOM 11720 N N . SER A 1 52 ? 1.886 1.228 2.793 1.00 0.00 45 SER A N 8
ATOM 11721 C CA . SER A 1 52 ? 2.694 2.361 3.254 1.00 0.00 45 SER A CA 8
ATOM 11722 C C . SER A 1 52 ? 2.229 3.643 2.560 1.00 0.00 45 SER A C 8
ATOM 11723 O O . SER A 1 52 ? 2.031 3.627 1.345 1.00 0.00 45 SER A O 8
ATOM 11731 N N . CYS A 1 53 ? 2.055 4.737 3.310 1.00 0.00 46 CYS A N 8
ATOM 11732 C CA . CYS A 1 53 ? 1.458 5.992 2.825 1.00 0.00 46 CYS A CA 8
ATOM 11733 C C . CYS A 1 53 ? 2.222 7.231 3.317 1.00 0.00 46 CYS A C 8
ATOM 11734 O O . CYS A 1 53 ? 2.651 7.286 4.473 1.00 0.00 46 CYS A O 8
ATOM 11742 N N . SER A 1 54 ? 2.389 8.240 2.454 1.00 0.00 47 SER A N 8
ATOM 11743 C CA . SER A 1 54 ? 2.897 9.550 2.833 1.00 0.00 47 SER A CA 8
ATOM 11744 C C . SER A 1 54 ? 1.757 10.382 3.421 1.00 0.00 47 SER A C 8
ATOM 11745 O O . SER A 1 54 ? 0.839 10.808 2.720 1.00 0.00 47 SER A O 8
ATOM 11753 N N . GLU A 1 55 ? 1.796 10.588 4.732 1.00 0.00 48 GLU A N 8
ATOM 11754 C CA . GLU A 1 55 ? 0.793 11.369 5.480 1.00 0.00 48 GLU A CA 8
ATOM 11755 C C . GLU A 1 55 ? 1.417 12.226 6.592 1.00 0.00 48 GLU A C 8
ATOM 11756 O O . GLU A 1 55 ? 2.396 11.827 7.223 1.00 0.00 48 GLU A O 8
ATOM 11768 N N . ASN A 1 56 ? 0.824 13.394 6.875 1.00 0.00 49 ASN A N 8
ATOM 11769 C CA . ASN A 1 56 ? 1.171 14.270 8.004 1.00 0.00 49 ASN A CA 8
ATOM 11770 C C . ASN A 1 56 ? 2.657 14.710 8.017 1.00 0.00 49 ASN A C 8
ATOM 11771 O O . ASN A 1 56 ? 3.280 14.869 9.067 1.00 0.00 49 ASN A O 8
ATOM 11782 N N . GLY A 1 57 ? 3.249 14.883 6.828 1.00 0.00 50 GLY A N 8
ATOM 11783 C CA . GLY A 1 57 ? 4.664 15.241 6.646 1.00 0.00 50 GLY A CA 8
ATOM 11784 C C . GLY A 1 57 ? 5.664 14.117 6.973 1.00 0.00 50 GLY A C 8
ATOM 11785 O O . GLY A 1 57 ? 6.873 14.364 6.996 1.00 0.00 50 GLY A O 8
ATOM 11789 N N . LYS A 1 58 ? 5.175 12.895 7.220 1.00 0.00 51 LYS A N 8
ATOM 11790 C CA . LYS A 1 58 ? 5.947 11.679 7.517 1.00 0.00 51 LYS A CA 8
ATOM 11791 C C . LYS A 1 58 ? 5.482 10.500 6.641 1.00 0.00 51 LYS A C 8
ATOM 11792 O O . LYS A 1 58 ? 4.738 10.677 5.675 1.00 0.00 51 LYS A O 8
ATOM 11811 N N . VAL A 1 59 ? 5.935 9.290 6.972 1.00 0.00 52 VAL A N 8
ATOM 11812 C CA . VAL A 1 59 ? 5.502 8.033 6.340 1.00 0.00 52 VAL A CA 8
ATOM 11813 C C . VAL A 1 59 ? 4.955 7.080 7.404 1.00 0.00 52 VAL A C 8
ATOM 11814 O O . VAL A 1 59 ? 5.538 6.944 8.482 1.00 0.00 52 VAL A O 8
ATOM 11827 N N . THR A 1 60 ? 3.834 6.430 7.100 1.00 0.00 53 THR A N 8
ATOM 11828 C CA . THR A 1 60 ? 3.120 5.493 7.985 1.00 0.00 53 THR A CA 8
ATOM 11829 C C . THR A 1 60 ? 2.874 4.146 7.299 1.00 0.00 53 THR A C 8
ATOM 11830 O O . THR A 1 60 ? 2.913 4.053 6.069 1.00 0.00 53 THR A O 8
ATOM 11841 N N . HIS A 1 61 ? 2.647 3.092 8.093 1.00 0.00 54 HIS A N 8
ATOM 11842 C CA . HIS A 1 61 ? 2.509 1.701 7.634 1.00 0.00 54 HIS A CA 8
ATOM 11843 C C . HIS A 1 61 ? 1.306 1.002 8.296 1.00 0.00 54 HIS A C 8
ATOM 11844 O O . HIS A 1 61 ? 1.073 1.164 9.498 1.00 0.00 54 HIS A O 8
ATOM 11858 N N . TYR A 1 62 ? 0.573 0.196 7.523 1.00 0.00 55 TYR A N 8
ATOM 11859 C CA . TYR A 1 62 ? -0.678 -0.461 7.924 1.00 0.00 55 TYR A CA 8
ATOM 11860 C C . TYR A 1 62 ? -0.727 -1.904 7.405 1.00 0.00 55 TYR A C 8
ATOM 11861 O O . TYR A 1 62 ? -0.566 -2.141 6.209 1.00 0.00 55 TYR A O 8
ATOM 11879 N N . LYS A 1 63 ? -0.946 -2.885 8.288 1.00 0.00 56 LYS A N 8
ATOM 11880 C CA . LYS A 1 63 ? -0.910 -4.312 7.924 1.00 0.00 56 LYS A CA 8
ATOM 11881 C C . LYS A 1 63 ? -2.202 -4.755 7.228 1.00 0.00 56 LYS A C 8
ATOM 11882 O O . LYS A 1 63 ? -3.304 -4.516 7.725 1.00 0.00 56 LYS A O 8
ATOM 11901 N N . LEU A 1 64 ? -2.042 -5.421 6.087 1.00 0.00 57 LEU A N 8
ATOM 11902 C CA . LEU A 1 64 ? -3.081 -6.072 5.286 1.00 0.00 57 LEU A CA 8
ATOM 11903 C C . LEU A 1 64 ? -2.961 -7.585 5.520 1.00 0.00 57 LEU A C 8
ATOM 11904 O O . LEU A 1 64 ? -2.196 -8.291 4.854 1.00 0.00 57 LEU A O 8
ATOM 11920 N N . SER A 1 65 ? -3.697 -8.070 6.509 1.00 0.00 58 SER A N 8
ATOM 11921 C CA . SER A 1 65 ? -3.660 -9.458 6.979 1.00 0.00 58 SER A CA 8
ATOM 11922 C C . SER A 1 65 ? -4.590 -10.354 6.160 1.00 0.00 58 SER A C 8
ATOM 11923 O O . SER A 1 65 ? -5.737 -9.986 5.895 1.00 0.00 58 SER A O 8
ATOM 11931 N N . ALA A 1 66 ? -4.131 -11.548 5.787 1.00 0.00 59 ALA A N 8
ATOM 11932 C CA . ALA A 1 66 ? -4.960 -12.557 5.131 1.00 0.00 59 ALA A CA 8
ATOM 11933 C C . ALA A 1 66 ? -5.869 -13.272 6.153 1.00 0.00 59 ALA A C 8
ATOM 11934 O O . ALA A 1 66 ? -5.397 -13.800 7.165 1.00 0.00 59 ALA A O 8
ATOM 11941 N N . GLU A 1 67 ? -7.176 -13.304 5.886 1.00 0.00 60 GLU A N 8
ATOM 11942 C CA . GLU A 1 67 ? -8.207 -13.884 6.757 1.00 0.00 60 GLU A CA 8
ATOM 11943 C C . GLU A 1 67 ? -9.216 -14.681 5.911 1.00 0.00 60 GLU A C 8
ATOM 11944 O O . GLU A 1 67 ? -10.067 -14.105 5.236 1.00 0.00 60 GLU A O 8
ATOM 11956 N N . GLU A 1 68 ? -9.099 -16.015 5.903 1.00 0.00 61 GLU A N 8
ATOM 11957 C CA . GLU A 1 68 ? -9.930 -16.931 5.089 1.00 0.00 61 GLU A CA 8
ATOM 11958 C C . GLU A 1 68 ? -9.949 -16.585 3.577 1.00 0.00 61 GLU A C 8
ATOM 11959 O O . GLU A 1 68 ? -10.933 -16.789 2.862 1.00 0.00 61 GLU A O 8
ATOM 11971 N N . GLY A 1 69 ? -8.839 -16.019 3.096 1.00 0.00 62 GLY A N 8
ATOM 11972 C CA . GLY A 1 69 ? -8.634 -15.545 1.720 1.00 0.00 62 GLY A CA 8
ATOM 11973 C C . GLY A 1 69 ? -9.078 -14.096 1.448 1.00 0.00 62 GLY A C 8
ATOM 11974 O O . GLY A 1 69 ? -8.801 -13.573 0.365 1.00 0.00 62 GLY A O 8
ATOM 11978 N N . LYS A 1 70 ? -9.716 -13.429 2.419 1.00 0.00 63 LYS A N 8
ATOM 11979 C CA . LYS A 1 70 ? -10.046 -11.991 2.408 1.00 0.00 63 LYS A CA 8
ATOM 11980 C C . LYS A 1 70 ? -8.934 -11.149 3.053 1.00 0.00 63 LYS A C 8
ATOM 11981 O O . LYS A 1 70 ? -8.023 -11.688 3.683 1.00 0.00 63 LYS A O 8
ATOM 12000 N N . ILE A 1 71 ? -9.004 -9.830 2.893 1.00 0.00 64 ILE A N 8
ATOM 12001 C CA . ILE A 1 71 ? -8.028 -8.849 3.395 1.00 0.00 64 ILE A CA 8
ATOM 12002 C C . ILE A 1 71 ? -8.605 -8.091 4.594 1.00 0.00 64 ILE A C 8
ATOM 12003 O O . ILE A 1 71 ? -9.585 -7.361 4.450 1.00 0.00 64 ILE A O 8
ATOM 12019 N N . ARG A 1 72 ? -7.976 -8.226 5.766 1.00 0.00 65 ARG A N 8
ATOM 12020 C CA . ARG A 1 72 ? -8.272 -7.471 6.995 1.00 0.00 65 ARG A CA 8
ATOM 12021 C C . ARG A 1 72 ? -7.224 -6.370 7.197 1.00 0.00 65 ARG A C 8
ATOM 12022 O O . ARG A 1 72 ? -6.029 -6.651 7.182 1.00 0.00 65 ARG A O 8
ATOM 12043 N N . ILE A 1 73 ? -7.660 -5.130 7.418 1.00 0.00 66 ILE A N 8
ATOM 12044 C CA . ILE A 1 73 ? -6.794 -3.979 7.733 1.00 0.00 66 ILE A CA 8
ATOM 12045 C C . ILE A 1 73 ? -7.441 -3.111 8.821 1.00 0.00 66 ILE A C 8
ATOM 12046 O O . ILE A 1 73 ? -8.590 -2.690 8.697 1.00 0.00 66 ILE A O 8
ATOM 12062 N N . ASP A 1 74 ? -6.691 -2.857 9.899 1.00 0.00 67 ASP A N 8
ATOM 12063 C CA . ASP A 1 74 ? -7.165 -2.271 11.165 1.00 0.00 67 ASP A CA 8
ATOM 12064 C C . ASP A 1 74 ? -8.342 -3.068 11.768 1.00 0.00 67 ASP A C 8
ATOM 12065 O O . ASP A 1 74 ? -8.117 -4.027 12.512 1.00 0.00 67 ASP A O 8
ATOM 12074 N N . THR A 1 75 ? -9.583 -2.733 11.405 1.00 0.00 68 THR A N 8
ATOM 12075 C CA . THR A 1 75 ? -10.806 -3.510 11.704 1.00 0.00 68 THR A CA 8
ATOM 12076 C C . THR A 1 75 ? -11.628 -3.861 10.454 1.00 0.00 68 THR A C 8
ATOM 12077 O O . THR A 1 75 ? -12.496 -4.735 10.518 1.00 0.00 68 THR A O 8
ATOM 12088 N N . HIS A 1 76 ? -11.355 -3.237 9.305 1.00 0.00 69 HIS A N 8
ATOM 12089 C CA . HIS A 1 76 ? -12.108 -3.371 8.064 1.00 0.00 69 HIS A CA 8
ATOM 12090 C C . HIS A 1 76 ? -11.713 -4.648 7.314 1.00 0.00 69 HIS A C 8
ATOM 12091 O O . HIS A 1 76 ? -10.532 -4.986 7.220 1.00 0.00 69 HIS A O 8
ATOM 12105 N N . LEU A 1 77 ? -12.707 -5.334 6.755 1.00 0.00 70 LEU A N 8
ATOM 12106 C CA . LEU A 1 77 ? -12.548 -6.535 5.925 1.00 0.00 70 LEU A CA 8
ATOM 12107 C C . LEU A 1 77 ? -12.989 -6.270 4.472 1.00 0.00 70 LEU A C 8
ATOM 12108 O O . LEU A 1 77 ? -14.066 -5.719 4.235 1.00 0.00 70 LEU A O 8
ATOM 12124 N N . PHE A 1 78 ? -12.172 -6.703 3.512 1.00 0.00 71 PHE A N 8
ATOM 12125 C CA . PHE A 1 78 ? -12.369 -6.534 2.069 1.00 0.00 71 PHE A CA 8
ATOM 12126 C C . PHE A 1 78 ? -12.124 -7.841 1.305 1.00 0.00 71 PHE A C 8
ATOM 12127 O O . PHE A 1 78 ? -11.370 -8.702 1.751 1.00 0.00 71 PHE A O 8
ATOM 12144 N N . ASP A 1 79 ? -12.712 -7.972 0.115 1.00 0.00 72 ASP A N 8
ATOM 12145 C CA . ASP A 1 79 ? -12.530 -9.154 -0.735 1.00 0.00 72 ASP A CA 8
ATOM 12146 C C . ASP A 1 79 ? -11.077 -9.331 -1.223 1.00 0.00 72 ASP A C 8
ATOM 12147 O O . ASP A 1 79 ? -10.583 -10.454 -1.324 1.00 0.00 72 ASP A O 8
ATOM 12156 N N . ASN A 1 80 ? -10.395 -8.218 -1.518 1.00 0.00 73 ASN A N 8
ATOM 12157 C CA . ASN A 1 80 ? -9.062 -8.175 -2.124 1.00 0.00 73 ASN A CA 8
ATOM 12158 C C . ASN A 1 80 ? -8.335 -6.845 -1.822 1.00 0.00 73 ASN A C 8
ATOM 12159 O O . ASN A 1 80 ? -8.919 -5.907 -1.271 1.00 0.00 73 ASN A O 8
ATOM 12170 N N . LEU A 1 81 ? -7.055 -6.761 -2.207 1.00 0.00 74 LEU A N 8
ATOM 12171 C CA . LEU A 1 81 ? -6.211 -5.579 -1.993 1.00 0.00 74 LEU A CA 8
ATOM 12172 C C . LEU A 1 81 ? -6.733 -4.325 -2.715 1.00 0.00 74 LEU A C 8
ATOM 12173 O O . LEU A 1 81 ? -6.778 -3.252 -2.118 1.00 0.00 74 LEU A O 8
ATOM 12189 N N . ASP A 1 82 ? -7.168 -4.442 -3.973 1.00 0.00 75 ASP A N 8
ATOM 12190 C CA . ASP A 1 82 ? -7.652 -3.301 -4.765 1.00 0.00 75 ASP A CA 8
ATOM 12191 C C . ASP A 1 82 ? -8.922 -2.668 -4.161 1.00 0.00 75 ASP A C 8
ATOM 12192 O O . ASP A 1 82 ? -9.066 -1.445 -4.162 1.00 0.00 75 ASP A O 8
ATOM 12201 N N . ALA A 1 83 ? -9.800 -3.478 -3.561 1.00 0.00 76 ALA A N 8
ATOM 12202 C CA . ALA A 1 83 ? -10.961 -3.006 -2.806 1.00 0.00 76 ALA A CA 8
ATOM 12203 C C . ALA A 1 83 ? -10.563 -2.241 -1.526 1.00 0.00 76 ALA A C 8
ATOM 12204 O O . ALA A 1 83 ? -11.159 -1.206 -1.222 1.00 0.00 76 ALA A O 8
ATOM 12211 N N . ALA A 1 84 ? -9.525 -2.692 -0.812 1.00 0.00 77 ALA A N 8
ATOM 12212 C CA . ALA A 1 84 ? -8.995 -1.996 0.364 1.00 0.00 77 ALA A CA 8
ATOM 12213 C C . ALA A 1 84 ? -8.352 -0.640 -0.003 1.00 0.00 77 ALA A C 8
ATOM 12214 O O . ALA A 1 84 ? -8.611 0.367 0.659 1.00 0.00 77 ALA A O 8
ATOM 12221 N N . ILE A 1 85 ? -7.586 -0.582 -1.100 1.00 0.00 78 ILE A N 8
ATOM 12222 C CA . ILE A 1 85 ? -7.055 0.671 -1.670 1.00 0.00 78 ILE A CA 8
ATOM 12223 C C . ILE A 1 85 ? -8.207 1.616 -2.050 1.00 0.00 78 ILE A C 8
ATOM 12224 O O . ILE A 1 85 ? -8.251 2.765 -1.617 1.00 0.00 78 ILE A O 8
ATOM 12240 N N . THR A 1 86 ? -9.192 1.122 -2.796 1.00 0.00 79 THR A N 8
ATOM 12241 C CA . THR A 1 86 ? -10.370 1.886 -3.255 1.00 0.00 79 THR A CA 8
ATOM 12242 C C . THR A 1 86 ? -11.181 2.464 -2.090 1.00 0.00 79 THR A C 8
ATOM 12243 O O . THR A 1 86 ? -11.607 3.616 -2.155 1.00 0.00 79 THR A O 8
ATOM 12254 N N . PHE A 1 87 ? -11.342 1.728 -0.986 1.00 0.00 80 PHE A N 8
ATOM 12255 C CA . PHE A 1 87 ? -11.984 2.255 0.222 1.00 0.00 80 PHE A CA 8
ATOM 12256 C C . PHE A 1 87 ? -11.236 3.479 0.778 1.00 0.00 80 PHE A C 8
ATOM 12257 O O . PHE A 1 87 ? -11.860 4.504 1.059 1.00 0.00 80 PHE A O 8
ATOM 12274 N N . TYR A 1 88 ? -9.903 3.422 0.857 1.00 0.00 81 TYR A N 8
ATOM 12275 C CA . TYR A 1 88 ? -9.082 4.543 1.324 1.00 0.00 81 TYR A CA 8
ATOM 12276 C C . TYR A 1 88 ? -8.847 5.650 0.271 1.00 0.00 81 TYR A C 8
ATOM 12277 O O . TYR A 1 88 ? -8.290 6.699 0.597 1.00 0.00 81 TYR A O 8
ATOM 12295 N N . MET A 1 89 ? -9.287 5.466 -0.982 1.00 0.00 82 MET A N 8
ATOM 12296 C CA . MET A 1 89 ? -9.378 6.552 -1.976 1.00 0.00 82 MET A CA 8
ATOM 12297 C C . MET A 1 89 ? -10.621 7.416 -1.696 1.00 0.00 82 MET A C 8
ATOM 12298 O O . MET A 1 89 ? -10.581 8.639 -1.842 1.00 0.00 82 MET A O 8
ATOM 12312 N N . GLU A 1 90 ? -11.723 6.787 -1.270 1.00 0.00 83 GLU A N 8
ATOM 12313 C CA . GLU A 1 90 ? -13.007 7.443 -0.976 1.00 0.00 83 GLU A CA 8
ATOM 12314 C C . GLU A 1 90 ? -13.098 7.999 0.458 1.00 0.00 83 GLU A C 8
ATOM 12315 O O . GLU A 1 90 ? -13.798 8.991 0.684 1.00 0.00 83 GLU A O 8
ATOM 12327 N N . HIS A 1 91 ? -12.391 7.390 1.417 1.00 0.00 84 HIS A N 8
ATOM 12328 C CA . HIS A 1 91 ? -12.415 7.738 2.845 1.00 0.00 84 HIS A CA 8
ATOM 12329 C C . HIS A 1 91 ? -10.998 7.948 3.408 1.00 0.00 84 HIS A C 8
ATOM 12330 O O . HIS A 1 91 ? -10.053 7.266 3.010 1.00 0.00 84 HIS A O 8
ATOM 12344 N N . GLU A 1 92 ? -10.843 8.860 4.370 1.00 0.00 85 GLU A N 8
ATOM 12345 C CA . GLU A 1 92 ? -9.539 9.157 4.983 1.00 0.00 85 GLU A CA 8
ATOM 12346 C C . GLU A 1 92 ? -9.007 7.953 5.786 1.00 0.00 85 GLU A C 8
ATOM 12347 O O . GLU A 1 92 ? -9.753 7.314 6.536 1.00 0.00 85 GLU A O 8
ATOM 12359 N N . LEU A 1 93 ? -7.714 7.647 5.639 1.00 0.00 86 LEU A N 8
ATOM 12360 C CA . LEU A 1 93 ? -7.064 6.486 6.252 1.00 0.00 86 LEU A CA 8
ATOM 12361 C C . LEU A 1 93 ? -6.760 6.746 7.736 1.00 0.00 86 LEU A C 8
ATOM 12362 O O . LEU A 1 93 ? -7.286 6.069 8.622 1.00 0.00 86 LEU A O 8
ATOM 12378 N N . GLU A 1 94 ? -5.948 7.769 7.998 1.00 0.00 87 GLU A N 8
ATOM 12379 C CA . GLU A 1 94 ? -5.562 8.204 9.352 1.00 0.00 87 GLU A CA 8
ATOM 12380 C C . GLU A 1 94 ? -5.500 9.736 9.450 1.00 0.00 87 GLU A C 8
ATOM 12381 O O . GLU A 1 94 ? -6.126 10.337 10.325 1.00 0.00 87 GLU A O 8
ATOM 12393 N N . TYR A 1 95 ? -4.797 10.366 8.508 1.00 0.00 88 TYR A N 8
ATOM 12394 C CA . TYR A 1 95 ? -4.641 11.816 8.377 1.00 0.00 88 TYR A CA 8
ATOM 12395 C C . TYR A 1 95 ? -5.254 12.340 7.069 1.00 0.00 88 TYR A C 8
ATOM 12396 O O . TYR A 1 95 ? -5.759 13.465 7.038 1.00 0.00 88 TYR A O 8
ATOM 12414 N N . SER A 1 96 ? -5.226 11.539 5.994 1.00 0.00 89 SER A N 8
ATOM 12415 C CA . SER A 1 96 ? -5.805 11.868 4.685 1.00 0.00 89 SER A CA 8
ATOM 12416 C C . SER A 1 96 ? -6.186 10.621 3.865 1.00 0.00 89 SER A C 8
ATOM 12417 O O . SER A 1 96 ? -5.945 9.485 4.277 1.00 0.00 89 SER A O 8
ATOM 12425 N N . SER A 1 97 ? -6.806 10.825 2.701 1.00 0.00 90 SER A N 8
ATOM 12426 C CA . SER A 1 97 ? -7.136 9.776 1.719 1.00 0.00 90 SER A CA 8
ATOM 12427 C C . SER A 1 97 ? -5.959 9.476 0.778 1.00 0.00 90 SER A C 8
ATOM 12428 O O . SER A 1 97 ? -5.088 10.331 0.563 1.00 0.00 90 SER A O 8
ATOM 12436 N N . LEU A 1 98 ? -5.956 8.286 0.170 1.00 0.00 91 LEU A N 8
ATOM 12437 C CA . LEU A 1 98 ? -5.044 7.906 -0.918 1.00 0.00 91 LEU A CA 8
ATOM 12438 C C . LEU A 1 98 ? -5.258 8.802 -2.153 1.00 0.00 91 LEU A C 8
ATOM 12439 O O . LEU A 1 98 ? -6.386 9.223 -2.424 1.00 0.00 91 LEU A O 8
ATOM 12455 N N . LYS A 1 99 ? -4.182 9.088 -2.905 1.00 0.00 92 LYS A N 8
ATOM 12456 C CA . LYS A 1 99 ? -4.213 9.986 -4.082 1.00 0.00 92 LYS A CA 8
ATOM 12457 C C . LYS A 1 99 ? -3.524 9.405 -5.316 1.00 0.00 92 LYS A C 8
ATOM 12458 O O . LYS A 1 99 ? -4.057 9.550 -6.417 1.00 0.00 92 LYS A O 8
ATOM 12477 N N . GLN A 1 100 ? -2.371 8.748 -5.155 1.00 0.00 93 GLN A N 8
ATOM 12478 C CA . GLN A 1 100 ? -1.618 8.165 -6.276 1.00 0.00 93 GLN A CA 8
ATOM 12479 C C . GLN A 1 100 ? -0.733 6.968 -5.870 1.00 0.00 93 GLN A C 8
ATOM 12480 O O . GLN A 1 100 ? -0.123 6.994 -4.797 1.00 0.00 93 GLN A O 8
ATOM 12494 N N . PRO A 1 101 ? -0.599 5.940 -6.729 1.00 0.00 94 PRO A N 8
ATOM 12495 C CA . PRO A 1 101 ? 0.370 4.869 -6.528 1.00 0.00 94 PRO A CA 8
ATOM 12496 C C . PRO A 1 101 ? 1.801 5.372 -6.771 1.00 0.00 94 PRO A C 8
ATOM 12497 O O . PRO A 1 101 ? 2.044 6.160 -7.692 1.00 0.00 94 PRO A O 8
ATOM 12508 N N . LEU A 1 102 ? 2.770 4.894 -5.985 1.00 0.00 95 LEU A N 8
ATOM 12509 C CA . LEU A 1 102 ? 4.191 5.109 -6.271 1.00 0.00 95 LEU A CA 8
ATOM 12510 C C . LEU A 1 102 ? 4.557 4.460 -7.624 1.00 0.00 95 LEU A C 8
ATOM 12511 O O . LEU A 1 102 ? 4.061 3.385 -7.967 1.00 0.00 95 LEU A O 8
ATOM 12527 N N . GLN A 1 103 ? 5.397 5.134 -8.412 1.00 0.00 96 GLN A N 8
ATOM 12528 C CA . GLN A 1 103 ? 5.734 4.717 -9.778 1.00 0.00 96 GLN A CA 8
ATOM 12529 C C . GLN A 1 103 ? 6.879 3.684 -9.816 1.00 0.00 96 GLN A C 8
ATOM 12530 O O . GLN A 1 103 ? 7.694 3.604 -8.892 1.00 0.00 96 GLN A O 8
ATOM 12544 N N . ARG A 1 104 ? 6.942 2.901 -10.904 1.00 0.00 97 ARG A N 8
ATOM 12545 C CA . ARG A 1 104 ? 7.937 1.837 -11.155 1.00 0.00 97 ARG A CA 8
ATOM 12546 C C . ARG A 1 104 ? 8.744 2.095 -12.435 1.00 0.00 97 ARG A C 8
ATOM 12547 O O . ARG A 1 104 ? 8.131 2.416 -13.480 1.00 0.00 97 ARG A O 8
ATOM 12569 N N . GLY A 1 1 ? 9.173 -22.980 -25.670 1.00 0.00 -6 GLY A N 9
ATOM 12570 C CA . GLY A 1 1 ? 8.381 -21.730 -25.643 1.00 0.00 -6 GLY A CA 9
ATOM 12571 C C . GLY A 1 1 ? 9.259 -20.516 -25.377 1.00 0.00 -6 GLY A C 9
ATOM 12572 O O . GLY A 1 1 ? 10.426 -20.488 -25.777 1.00 0.00 -6 GLY A O 9
ATOM 12578 N N . SER A 1 2 ? 8.711 -19.503 -24.701 1.00 0.00 -5 SER A N 9
ATOM 12579 C CA . SER A 1 2 ? 9.427 -18.281 -24.291 1.00 0.00 -5 SER A CA 9
ATOM 12580 C C . SER A 1 2 ? 10.260 -18.479 -23.011 1.00 0.00 -5 SER A C 9
ATOM 12581 O O . SER A 1 2 ? 10.227 -19.542 -22.381 1.00 0.00 -5 SER A O 9
ATOM 12589 N N . SER A 1 3 ? 10.990 -17.437 -22.590 1.00 0.00 -4 SER A N 9
ATOM 12590 C CA . SER A 1 3 ? 11.731 -17.414 -21.312 1.00 0.00 -4 SER A CA 9
ATOM 12591 C C . SER A 1 3 ? 10.831 -17.223 -20.073 1.00 0.00 -4 SER A C 9
ATOM 12592 O O . SER A 1 3 ? 11.322 -17.280 -18.945 1.00 0.00 -4 SER A O 9
ATOM 12600 N N . GLY A 1 4 ? 9.524 -16.985 -20.254 1.00 0.00 -3 GLY A N 9
ATOM 12601 C CA . GLY A 1 4 ? 8.540 -16.823 -19.172 1.00 0.00 -3 GLY A CA 9
ATOM 12602 C C . GLY A 1 4 ? 8.637 -15.510 -18.375 1.00 0.00 -3 GLY A C 9
ATOM 12603 O O . GLY A 1 4 ? 7.939 -15.349 -17.373 1.00 0.00 -3 GLY A O 9
ATOM 12607 N N . SER A 1 5 ? 9.488 -14.570 -18.797 1.00 0.00 -2 SER A N 9
ATOM 12608 C CA . SER A 1 5 ? 9.758 -13.293 -18.111 1.00 0.00 -2 SER A CA 9
ATOM 12609 C C . SER A 1 5 ? 8.687 -12.211 -18.336 1.00 0.00 -2 SER A C 9
ATOM 12610 O O . SER A 1 5 ? 8.615 -11.252 -17.564 1.00 0.00 -2 SER A O 9
ATOM 12618 N N . SER A 1 6 ? 7.842 -12.369 -19.362 1.00 0.00 -1 SER A N 9
ATOM 12619 C CA . SER A 1 6 ? 6.724 -11.475 -19.708 1.00 0.00 -1 SER A CA 9
ATOM 12620 C C . SER A 1 6 ? 5.463 -12.267 -20.078 1.00 0.00 -1 SER A C 9
ATOM 12621 O O . SER A 1 6 ? 5.546 -13.348 -20.667 1.00 0.00 -1 SER A O 9
ATOM 12629 N N . GLY A 1 7 ? 4.290 -11.719 -19.752 1.00 0.00 0 GLY A N 9
ATOM 12630 C CA . GLY A 1 7 ? 2.974 -12.308 -20.035 1.00 0.00 0 GLY A CA 9
ATOM 12631 C C . GLY A 1 7 ? 1.875 -11.774 -19.112 1.00 0.00 0 GLY A C 9
ATOM 12632 O O . GLY A 1 7 ? 2.151 -11.035 -18.162 1.00 0.00 0 GLY A O 9
ATOM 12636 N N . MET A 1 8 ? 0.622 -12.170 -19.352 1.00 0.00 1 MET A N 9
ATOM 12637 C CA . MET A 1 8 ? -0.536 -11.722 -18.552 1.00 0.00 1 MET A CA 9
ATOM 12638 C C . MET A 1 8 ? -0.460 -12.175 -17.081 1.00 0.00 1 MET A C 9
ATOM 12639 O O . MET A 1 8 ? -0.937 -11.469 -16.190 1.00 0.00 1 MET A O 9
ATOM 12653 N N . ALA A 1 9 ? 0.192 -13.313 -16.810 1.00 0.00 2 ALA A N 9
ATOM 12654 C CA . ALA A 1 9 ? 0.445 -13.824 -15.459 1.00 0.00 2 ALA A CA 9
ATOM 12655 C C . ALA A 1 9 ? 1.610 -13.117 -14.726 1.00 0.00 2 ALA A C 9
ATOM 12656 O O . ALA A 1 9 ? 1.781 -13.296 -13.518 1.00 0.00 2 ALA A O 9
ATOM 12663 N N . GLU A 1 10 ? 2.400 -12.300 -15.432 1.00 0.00 3 GLU A N 9
ATOM 12664 C CA . GLU A 1 10 ? 3.546 -11.548 -14.890 1.00 0.00 3 GLU A CA 9
ATOM 12665 C C . GLU A 1 10 ? 3.201 -10.086 -14.532 1.00 0.00 3 GLU A C 9
ATOM 12666 O O . GLU A 1 10 ? 4.040 -9.360 -13.990 1.00 0.00 3 GLU A O 9
ATOM 12678 N N . ALA A 1 11 ? 1.971 -9.644 -14.815 1.00 0.00 4 ALA A N 9
ATOM 12679 C CA . ALA A 1 11 ? 1.470 -8.304 -14.503 1.00 0.00 4 ALA A CA 9
ATOM 12680 C C . ALA A 1 11 ? 1.191 -8.104 -12.995 1.00 0.00 4 ALA A C 9
ATOM 12681 O O . ALA A 1 11 ? 0.908 -9.060 -12.263 1.00 0.00 4 ALA A O 9
ATOM 12688 N N . ALA A 1 12 ? 1.241 -6.848 -12.539 1.00 0.00 5 ALA A N 9
ATOM 12689 C CA . ALA A 1 12 ? 0.990 -6.434 -11.153 1.00 0.00 5 ALA A CA 9
ATOM 12690 C C . ALA A 1 12 ? 0.287 -5.063 -11.075 1.00 0.00 5 ALA A C 9
ATOM 12691 O O . ALA A 1 12 ? 0.291 -4.288 -12.037 1.00 0.00 5 ALA A O 9
ATOM 12698 N N . ALA A 1 13 ? -0.300 -4.749 -9.915 1.00 0.00 6 ALA A N 9
ATOM 12699 C CA . ALA A 1 13 ? -0.950 -3.464 -9.644 1.00 0.00 6 ALA A CA 9
ATOM 12700 C C . ALA A 1 13 ? 0.055 -2.287 -9.642 1.00 0.00 6 ALA A C 9
ATOM 12701 O O . ALA A 1 13 ? 1.208 -2.461 -9.228 1.00 0.00 6 ALA A O 9
ATOM 12708 N N . PRO A 1 14 ? -0.354 -1.063 -10.038 1.00 0.00 7 PRO A N 9
ATOM 12709 C CA . PRO A 1 14 ? 0.555 0.083 -10.127 1.00 0.00 7 PRO A CA 9
ATOM 12710 C C . PRO A 1 14 ? 1.143 0.490 -8.766 1.00 0.00 7 PRO A C 9
ATOM 12711 O O . PRO A 1 14 ? 2.255 1.009 -8.713 1.00 0.00 7 PRO A O 9
ATOM 12722 N N . TRP A 1 15 ? 0.457 0.189 -7.662 1.00 0.00 8 TRP A N 9
ATOM 12723 C CA . TRP A 1 15 ? 0.900 0.438 -6.284 1.00 0.00 8 TRP A CA 9
ATOM 12724 C C . TRP A 1 15 ? 1.689 -0.716 -5.637 1.00 0.00 8 TRP A C 9
ATOM 12725 O O . TRP A 1 15 ? 2.240 -0.520 -4.558 1.00 0.00 8 TRP A O 9
ATOM 12746 N N . TYR A 1 16 ? 1.771 -1.905 -6.242 1.00 0.00 9 TYR A N 9
ATOM 12747 C CA . TYR A 1 16 ? 2.425 -3.071 -5.626 1.00 0.00 9 TYR A CA 9
ATOM 12748 C C . TYR A 1 16 ? 3.928 -3.148 -5.955 1.00 0.00 9 TYR A C 9
ATOM 12749 O O . TYR A 1 16 ? 4.315 -3.306 -7.112 1.00 0.00 9 TYR A O 9
ATOM 12767 N N . HIS A 1 17 ? 4.775 -3.065 -4.925 1.00 0.00 10 HIS A N 9
ATOM 12768 C CA . HIS A 1 17 ? 6.244 -3.076 -5.015 1.00 0.00 10 HIS A CA 9
ATOM 12769 C C . HIS A 1 17 ? 6.891 -4.410 -4.573 1.00 0.00 10 HIS A C 9
ATOM 12770 O O . HIS A 1 17 ? 8.116 -4.542 -4.615 1.00 0.00 10 HIS A O 9
ATOM 12784 N N . GLY A 1 18 ? 6.098 -5.412 -4.172 1.00 0.00 11 GLY A N 9
ATOM 12785 C CA . GLY A 1 18 ? 6.601 -6.747 -3.818 1.00 0.00 11 GLY A CA 9
ATOM 12786 C C . GLY A 1 18 ? 7.482 -6.757 -2.559 1.00 0.00 11 GLY A C 9
ATOM 12787 O O . GLY A 1 18 ? 7.072 -6.171 -1.554 1.00 0.00 11 GLY A O 9
ATOM 12791 N N . PRO A 1 19 ? 8.662 -7.411 -2.556 1.00 0.00 12 PRO A N 9
ATOM 12792 C CA . PRO A 1 19 ? 9.508 -7.608 -1.370 1.00 0.00 12 PRO A CA 9
ATOM 12793 C C . PRO A 1 19 ? 10.309 -6.352 -0.954 1.00 0.00 12 PRO A C 9
ATOM 12794 O O . PRO A 1 19 ? 11.503 -6.424 -0.646 1.00 0.00 12 PRO A O 9
ATOM 12805 N N . LEU A 1 20 ? 9.661 -5.184 -0.942 1.00 0.00 13 LEU A N 9
ATOM 12806 C CA . LEU A 1 20 ? 10.221 -3.920 -0.456 1.00 0.00 13 LEU A CA 9
ATOM 12807 C C . LEU A 1 20 ? 10.282 -3.910 1.084 1.00 0.00 13 LEU A C 9
ATOM 12808 O O . LEU A 1 20 ? 9.369 -4.405 1.750 1.00 0.00 13 LEU A O 9
ATOM 12824 N N . SER A 1 21 ? 11.328 -3.310 1.654 1.00 0.00 14 SER A N 9
ATOM 12825 C CA . SER A 1 21 ? 11.491 -3.104 3.106 1.00 0.00 14 SER A CA 9
ATOM 12826 C C . SER A 1 21 ? 11.029 -1.708 3.538 1.00 0.00 14 SER A C 9
ATOM 12827 O O . SER A 1 21 ? 10.938 -0.794 2.712 1.00 0.00 14 SER A O 9
ATOM 12835 N N . ARG A 1 22 ? 10.779 -1.514 4.843 1.00 0.00 15 ARG A N 9
ATOM 12836 C CA . ARG A 1 22 ? 10.392 -0.211 5.421 1.00 0.00 15 ARG A CA 9
ATOM 12837 C C . ARG A 1 22 ? 11.321 0.920 5.000 1.00 0.00 15 ARG A C 9
ATOM 12838 O O . ARG A 1 22 ? 10.851 1.918 4.473 1.00 0.00 15 ARG A O 9
ATOM 12859 N N . THR A 1 23 ? 12.628 0.759 5.190 1.00 0.00 16 THR A N 9
ATOM 12860 C CA . THR A 1 23 ? 13.614 1.821 4.913 1.00 0.00 16 THR A CA 9
ATOM 12861 C C . THR A 1 23 ? 13.582 2.295 3.453 1.00 0.00 16 THR A C 9
ATOM 12862 O O . THR A 1 23 ? 13.739 3.486 3.192 1.00 0.00 16 THR A O 9
ATOM 12873 N N . ASP A 1 24 ? 13.311 1.396 2.502 1.00 0.00 17 ASP A N 9
ATOM 12874 C CA . ASP A 1 24 ? 13.143 1.718 1.078 1.00 0.00 17 ASP A CA 9
ATOM 12875 C C . ASP A 1 24 ? 11.801 2.415 0.787 1.00 0.00 17 ASP A C 9
ATOM 12876 O O . ASP A 1 24 ? 11.763 3.405 0.052 1.00 0.00 17 ASP A O 9
ATOM 12885 N N . ALA A 1 25 ? 10.710 1.947 1.405 1.00 0.00 18 ALA A N 9
ATOM 12886 C CA . ALA A 1 25 ? 9.395 2.586 1.322 1.00 0.00 18 ALA A CA 9
ATOM 12887 C C . ALA A 1 25 ? 9.414 4.012 1.908 1.00 0.00 18 ALA A C 9
ATOM 12888 O O . ALA A 1 25 ? 8.900 4.946 1.294 1.00 0.00 18 ALA A O 9
ATOM 12895 N N . GLU A 1 26 ? 10.063 4.196 3.060 1.00 0.00 19 GLU A N 9
ATOM 12896 C CA . GLU A 1 26 ? 10.214 5.484 3.740 1.00 0.00 19 GLU A CA 9
ATOM 12897 C C . GLU A 1 26 ? 11.092 6.454 2.939 1.00 0.00 19 GLU A C 9
ATOM 12898 O O . GLU A 1 26 ? 10.697 7.601 2.747 1.00 0.00 19 GLU A O 9
ATOM 12910 N N . ASN A 1 27 ? 12.228 6.004 2.392 1.00 0.00 20 ASN A N 9
ATOM 12911 C CA . ASN A 1 27 ? 13.075 6.850 1.540 1.00 0.00 20 ASN A CA 9
ATOM 12912 C C . ASN A 1 27 ? 12.378 7.288 0.240 1.00 0.00 20 ASN A C 9
ATOM 12913 O O . ASN A 1 27 ? 12.676 8.373 -0.269 1.00 0.00 20 ASN A O 9
ATOM 12924 N N . SER A 1 28 ? 11.444 6.487 -0.279 1.00 0.00 21 SER A N 9
ATOM 12925 C CA . SER A 1 28 ? 10.639 6.842 -1.454 1.00 0.00 21 SER A CA 9
ATOM 12926 C C . SER A 1 28 ? 9.542 7.853 -1.103 1.00 0.00 21 SER A C 9
ATOM 12927 O O . SER A 1 28 ? 9.467 8.929 -1.695 1.00 0.00 21 SER A O 9
ATOM 12935 N N . LEU A 1 29 ? 8.710 7.552 -0.100 1.00 0.00 22 LEU A N 9
ATOM 12936 C CA . LEU A 1 29 ? 7.550 8.378 0.260 1.00 0.00 22 LEU A CA 9
ATOM 12937 C C . LEU A 1 29 ? 7.916 9.687 0.982 1.00 0.00 22 LEU A C 9
ATOM 12938 O O . LEU A 1 29 ? 7.153 10.646 0.897 1.00 0.00 22 LEU A O 9
ATOM 12954 N N . LEU A 1 30 ? 9.081 9.772 1.635 1.00 0.00 23 LEU A N 9
ATOM 12955 C CA . LEU A 1 30 ? 9.588 11.022 2.223 1.00 0.00 23 LEU A CA 9
ATOM 12956 C C . LEU A 1 30 ? 10.033 12.038 1.151 1.00 0.00 23 LEU A C 9
ATOM 12957 O O . LEU A 1 30 ? 9.976 13.247 1.385 1.00 0.00 23 LEU A O 9
ATOM 12973 N N . ARG A 1 31 ? 10.442 11.559 -0.034 1.00 0.00 24 ARG A N 9
ATOM 12974 C CA . ARG A 1 31 ? 10.795 12.390 -1.203 1.00 0.00 24 ARG A CA 9
ATOM 12975 C C . ARG A 1 31 ? 9.583 12.739 -2.077 1.00 0.00 24 ARG A C 9
ATOM 12976 O O . ARG A 1 31 ? 9.584 13.781 -2.737 1.00 0.00 24 ARG A O 9
ATOM 12997 N N . MET A 1 32 ? 8.547 11.900 -2.067 1.00 0.00 25 MET A N 9
ATOM 12998 C CA . MET A 1 32 ? 7.260 12.135 -2.740 1.00 0.00 25 MET A CA 9
ATOM 12999 C C . MET A 1 32 ? 6.351 13.114 -1.966 1.00 0.00 25 MET A C 9
ATOM 13000 O O . MET A 1 32 ? 6.541 13.319 -0.761 1.00 0.00 25 MET A O 9
ATOM 13014 N N . PRO A 1 33 ? 5.344 13.719 -2.627 1.00 0.00 26 PRO A N 9
ATOM 13015 C CA . PRO A 1 33 ? 4.319 14.524 -1.961 1.00 0.00 26 PRO A CA 9
ATOM 13016 C C . PRO A 1 33 ? 3.351 13.665 -1.131 1.00 0.00 26 PRO A C 9
ATOM 13017 O O . PRO A 1 33 ? 3.259 12.449 -1.313 1.00 0.00 26 PRO A O 9
ATOM 13028 N N . GLU A 1 34 ? 2.595 14.315 -0.244 1.00 0.00 27 GLU A N 9
ATOM 13029 C CA . GLU A 1 34 ? 1.540 13.705 0.579 1.00 0.00 27 GLU A CA 9
ATOM 13030 C C . GLU A 1 34 ? 0.456 13.014 -0.265 1.00 0.00 27 GLU A C 9
ATOM 13031 O O . GLU A 1 34 ? 0.057 13.513 -1.321 1.00 0.00 27 GLU A O 9
ATOM 13043 N N . GLY A 1 35 ? -0.023 11.862 0.210 1.00 0.00 28 GLY A N 9
ATOM 13044 C CA . GLY A 1 35 ? -1.007 11.016 -0.466 1.00 0.00 28 GLY A CA 9
ATOM 13045 C C . GLY A 1 35 ? -0.426 10.016 -1.477 1.00 0.00 28 GLY A C 9
ATOM 13046 O O . GLY A 1 35 ? -1.191 9.294 -2.126 1.00 0.00 28 GLY A O 9
ATOM 13050 N N . THR A 1 36 ? 0.901 9.953 -1.616 1.00 0.00 29 THR A N 9
ATOM 13051 C CA . THR A 1 36 ? 1.593 8.903 -2.380 1.00 0.00 29 THR A CA 9
ATOM 13052 C C . THR A 1 36 ? 1.641 7.611 -1.566 1.00 0.00 29 THR A C 9
ATOM 13053 O O . THR A 1 36 ? 2.054 7.630 -0.405 1.00 0.00 29 THR A O 9
ATOM 13064 N N . PHE A 1 37 ? 1.248 6.478 -2.153 1.00 0.00 30 PHE A N 9
ATOM 13065 C CA . PHE A 1 37 ? 1.181 5.198 -1.448 1.00 0.00 30 PHE A CA 9
ATOM 13066 C C . PHE A 1 37 ? 1.771 4.022 -2.236 1.00 0.00 30 PHE A C 9
ATOM 13067 O O . PHE A 1 37 ? 1.935 4.076 -3.457 1.00 0.00 30 PHE A O 9
ATOM 13084 N N . LEU A 1 38 ? 2.077 2.944 -1.517 1.00 0.00 31 LEU A N 9
ATOM 13085 C CA . LEU A 1 38 ? 2.552 1.670 -2.062 1.00 0.00 31 LEU A CA 9
ATOM 13086 C C . LEU A 1 38 ? 2.069 0.494 -1.209 1.00 0.00 31 LEU A C 9
ATOM 13087 O O . LEU A 1 38 ? 1.749 0.668 -0.034 1.00 0.00 31 LEU A O 9
ATOM 13103 N N . VAL A 1 39 ? 2.077 -0.710 -1.776 1.00 0.00 32 VAL A N 9
ATOM 13104 C CA . VAL A 1 39 ? 1.830 -1.971 -1.066 1.00 0.00 32 VAL A CA 9
ATOM 13105 C C . VAL A 1 39 ? 3.011 -2.911 -1.259 1.00 0.00 32 VAL A C 9
ATOM 13106 O O . VAL A 1 39 ? 3.545 -3.029 -2.364 1.00 0.00 32 VAL A O 9
ATOM 13119 N N . ARG A 1 40 ? 3.425 -3.583 -0.186 1.00 0.00 33 ARG A N 9
ATOM 13120 C CA . ARG A 1 40 ? 4.589 -4.481 -0.152 1.00 0.00 33 ARG A CA 9
ATOM 13121 C C . ARG A 1 40 ? 4.295 -5.774 0.615 1.00 0.00 33 ARG A C 9
ATOM 13122 O O . ARG A 1 40 ? 3.371 -5.819 1.425 1.00 0.00 33 ARG A O 9
ATOM 13143 N N . ASP A 1 41 ? 5.093 -6.813 0.386 1.00 0.00 34 ASP A N 9
ATOM 13144 C CA . ASP A 1 41 ? 5.101 -8.044 1.191 1.00 0.00 34 ASP A CA 9
ATOM 13145 C C . ASP A 1 41 ? 5.500 -7.735 2.650 1.00 0.00 34 ASP A C 9
ATOM 13146 O O . ASP A 1 41 ? 6.438 -6.970 2.896 1.00 0.00 34 ASP A O 9
ATOM 13155 N N . SER A 1 42 ? 4.777 -8.294 3.625 1.00 0.00 35 SER A N 9
ATOM 13156 C CA . SER A 1 42 ? 4.906 -7.900 5.034 1.00 0.00 35 SER A CA 9
ATOM 13157 C C . SER A 1 42 ? 6.142 -8.472 5.740 1.00 0.00 35 SER A C 9
ATOM 13158 O O . SER A 1 42 ? 6.429 -9.671 5.684 1.00 0.00 35 SER A O 9
ATOM 13166 N N . THR A 1 43 ? 6.857 -7.594 6.448 1.00 0.00 36 THR A N 9
ATOM 13167 C CA . THR A 1 43 ? 8.084 -7.900 7.197 1.00 0.00 36 THR A CA 9
ATOM 13168 C C . THR A 1 43 ? 7.829 -8.972 8.264 1.00 0.00 36 THR A C 9
ATOM 13169 O O . THR A 1 43 ? 6.976 -8.803 9.141 1.00 0.00 36 THR A O 9
ATOM 13180 N N . SER A 1 44 ? 8.565 -10.086 8.183 1.00 0.00 37 SER A N 9
ATOM 13181 C CA . SER A 1 44 ? 8.467 -11.253 9.085 1.00 0.00 37 SER A CA 9
ATOM 13182 C C . SER A 1 44 ? 7.053 -11.859 9.232 1.00 0.00 37 SER A C 9
ATOM 13183 O O . SER A 1 44 ? 6.768 -12.538 10.221 1.00 0.00 37 SER A O 9
ATOM 13191 N N . SER A 1 45 ? 6.162 -11.629 8.256 1.00 0.00 38 SER A N 9
ATOM 13192 C CA . SER A 1 45 ? 4.747 -12.041 8.280 1.00 0.00 38 SER A CA 9
ATOM 13193 C C . SER A 1 45 ? 4.341 -12.701 6.944 1.00 0.00 38 SER A C 9
ATOM 13194 O O . SER A 1 45 ? 3.776 -12.033 6.070 1.00 0.00 38 SER A O 9
ATOM 13202 N N . PRO A 1 46 ? 4.645 -14.000 6.736 1.00 0.00 39 PRO A N 9
ATOM 13203 C CA . PRO A 1 46 ? 4.416 -14.686 5.461 1.00 0.00 39 PRO A CA 9
ATOM 13204 C C . PRO A 1 46 ? 2.946 -14.672 5.011 1.00 0.00 39 PRO A C 9
ATOM 13205 O O . PRO A 1 46 ? 2.036 -14.962 5.792 1.00 0.00 39 PRO A O 9
ATOM 13216 N N . GLY A 1 47 ? 2.714 -14.347 3.734 1.00 0.00 40 GLY A N 9
ATOM 13217 C CA . GLY A 1 47 ? 1.380 -14.271 3.119 1.00 0.00 40 GLY A CA 9
ATOM 13218 C C . GLY A 1 47 ? 0.561 -13.012 3.460 1.00 0.00 40 GLY A C 9
ATOM 13219 O O . GLY A 1 47 ? -0.544 -12.856 2.938 1.00 0.00 40 GLY A O 9
ATOM 13223 N N . ASP A 1 48 ? 1.085 -12.107 4.296 1.00 0.00 41 ASP A N 9
ATOM 13224 C CA . ASP A 1 48 ? 0.477 -10.808 4.619 1.00 0.00 41 ASP A CA 9
ATOM 13225 C C . ASP A 1 48 ? 1.163 -9.658 3.853 1.00 0.00 41 ASP A C 9
ATOM 13226 O O . ASP A 1 48 ? 2.285 -9.798 3.357 1.00 0.00 41 ASP A O 9
ATOM 13235 N N . TYR A 1 49 ? 0.504 -8.498 3.784 1.00 0.00 42 TYR A N 9
ATOM 13236 C CA . TYR A 1 49 ? 0.970 -7.301 3.071 1.00 0.00 42 TYR A CA 9
ATOM 13237 C C . TYR A 1 49 ? 0.978 -6.058 3.972 1.00 0.00 42 TYR A C 9
ATOM 13238 O O . TYR A 1 49 ? 0.457 -6.079 5.089 1.00 0.00 42 TYR A O 9
ATOM 13256 N N . VAL A 1 50 ? 1.573 -4.961 3.500 1.00 0.00 43 VAL A N 9
ATOM 13257 C CA . VAL A 1 50 ? 1.607 -3.659 4.195 1.00 0.00 43 VAL A CA 9
ATOM 13258 C C . VAL A 1 50 ? 1.345 -2.536 3.203 1.00 0.00 43 VAL A C 9
ATOM 13259 O O . VAL A 1 50 ? 2.010 -2.466 2.171 1.00 0.00 43 VAL A O 9
ATOM 13272 N N . LEU A 1 51 ? 0.408 -1.648 3.532 1.00 0.00 44 LEU A N 9
ATOM 13273 C CA . LEU A 1 51 ? 0.151 -0.388 2.841 1.00 0.00 44 LEU A CA 9
ATOM 13274 C C . LEU A 1 51 ? 1.009 0.688 3.504 1.00 0.00 44 LEU A C 9
ATOM 13275 O O . LEU A 1 51 ? 0.917 0.879 4.715 1.00 0.00 44 LEU A O 9
ATOM 13291 N N . SER A 1 52 ? 1.825 1.392 2.726 1.00 0.00 45 SER A N 9
ATOM 13292 C CA . SER A 1 52 ? 2.601 2.544 3.197 1.00 0.00 45 SER A CA 9
ATOM 13293 C C . SER A 1 52 ? 2.128 3.811 2.489 1.00 0.00 45 SER A C 9
ATOM 13294 O O . SER A 1 52 ? 1.861 3.763 1.288 1.00 0.00 45 SER A O 9
ATOM 13302 N N . CYS A 1 53 ? 2.011 4.937 3.202 1.00 0.00 46 CYS A N 9
ATOM 13303 C CA . CYS A 1 53 ? 1.492 6.199 2.657 1.00 0.00 46 CYS A CA 9
ATOM 13304 C C . CYS A 1 53 ? 2.238 7.418 3.227 1.00 0.00 46 CYS A C 9
ATOM 13305 O O . CYS A 1 53 ? 2.531 7.471 4.425 1.00 0.00 46 CYS A O 9
ATOM 13313 N N . SER A 1 54 ? 2.561 8.401 2.379 1.00 0.00 47 SER A N 9
ATOM 13314 C CA . SER A 1 54 ? 3.145 9.672 2.788 1.00 0.00 47 SER A CA 9
ATOM 13315 C C . SER A 1 54 ? 2.053 10.552 3.391 1.00 0.00 47 SER A C 9
ATOM 13316 O O . SER A 1 54 ? 1.153 11.019 2.696 1.00 0.00 47 SER A O 9
ATOM 13324 N N . GLU A 1 55 ? 2.104 10.755 4.703 1.00 0.00 48 GLU A N 9
ATOM 13325 C CA . GLU A 1 55 ? 1.096 11.534 5.445 1.00 0.00 48 GLU A CA 9
ATOM 13326 C C . GLU A 1 55 ? 1.676 12.373 6.590 1.00 0.00 48 GLU A C 9
ATOM 13327 O O . GLU A 1 55 ? 2.585 11.941 7.296 1.00 0.00 48 GLU A O 9
ATOM 13339 N N . ASN A 1 56 ? 1.103 13.562 6.812 1.00 0.00 49 ASN A N 9
ATOM 13340 C CA . ASN A 1 56 ? 1.368 14.451 7.950 1.00 0.00 49 ASN A CA 9
ATOM 13341 C C . ASN A 1 56 ? 2.864 14.801 8.130 1.00 0.00 49 ASN A C 9
ATOM 13342 O O . ASN A 1 56 ? 3.395 14.826 9.244 1.00 0.00 49 ASN A O 9
ATOM 13353 N N . GLY A 1 57 ? 3.567 15.025 7.011 1.00 0.00 50 GLY A N 9
ATOM 13354 C CA . GLY A 1 57 ? 5.002 15.341 6.978 1.00 0.00 50 GLY A CA 9
ATOM 13355 C C . GLY A 1 57 ? 5.942 14.160 7.283 1.00 0.00 50 GLY A C 9
ATOM 13356 O O . GLY A 1 57 ? 7.149 14.368 7.438 1.00 0.00 50 GLY A O 9
ATOM 13360 N N . LYS A 1 58 ? 5.409 12.935 7.370 1.00 0.00 51 LYS A N 9
ATOM 13361 C CA . LYS A 1 58 ? 6.126 11.676 7.643 1.00 0.00 51 LYS A CA 9
ATOM 13362 C C . LYS A 1 58 ? 5.664 10.555 6.694 1.00 0.00 51 LYS A C 9
ATOM 13363 O O . LYS A 1 58 ? 4.913 10.791 5.744 1.00 0.00 51 LYS A O 9
ATOM 13382 N N . VAL A 1 59 ? 6.117 9.328 6.943 1.00 0.00 52 VAL A N 9
ATOM 13383 C CA . VAL A 1 59 ? 5.649 8.110 6.260 1.00 0.00 52 VAL A CA 9
ATOM 13384 C C . VAL A 1 59 ? 4.977 7.184 7.274 1.00 0.00 52 VAL A C 9
ATOM 13385 O O . VAL A 1 59 ? 5.444 7.036 8.406 1.00 0.00 52 VAL A O 9
ATOM 13398 N N . THR A 1 60 ? 3.857 6.591 6.869 1.00 0.00 53 THR A N 9
ATOM 13399 C CA . THR A 1 60 ? 2.969 5.770 7.709 1.00 0.00 53 THR A CA 9
ATOM 13400 C C . THR A 1 60 ? 2.789 4.374 7.110 1.00 0.00 53 THR A C 9
ATOM 13401 O O . THR A 1 60 ? 2.939 4.206 5.901 1.00 0.00 53 THR A O 9
ATOM 13412 N N . HIS A 1 61 ? 2.497 3.370 7.948 1.00 0.00 54 HIS A N 9
ATOM 13413 C CA . HIS A 1 61 ? 2.417 1.951 7.562 1.00 0.00 54 HIS A CA 9
ATOM 13414 C C . HIS A 1 61 ? 1.217 1.248 8.226 1.00 0.00 54 HIS A C 9
ATOM 13415 O O . HIS A 1 61 ? 0.946 1.464 9.411 1.00 0.00 54 HIS A O 9
ATOM 13429 N N . TYR A 1 62 ? 0.531 0.379 7.478 1.00 0.00 55 TYR A N 9
ATOM 13430 C CA . TYR A 1 62 ? -0.709 -0.296 7.880 1.00 0.00 55 TYR A CA 9
ATOM 13431 C C . TYR A 1 62 ? -0.725 -1.750 7.379 1.00 0.00 55 TYR A C 9
ATOM 13432 O O . TYR A 1 62 ? -0.578 -1.987 6.178 1.00 0.00 55 TYR A O 9
ATOM 13450 N N . LYS A 1 63 ? -0.901 -2.739 8.267 1.00 0.00 56 LYS A N 9
ATOM 13451 C CA . LYS A 1 63 ? -0.872 -4.165 7.883 1.00 0.00 56 LYS A CA 9
ATOM 13452 C C . LYS A 1 63 ? -2.183 -4.614 7.224 1.00 0.00 56 LYS A C 9
ATOM 13453 O O . LYS A 1 63 ? -3.275 -4.316 7.710 1.00 0.00 56 LYS A O 9
ATOM 13472 N N . LEU A 1 64 ? -2.049 -5.365 6.136 1.00 0.00 57 LEU A N 9
ATOM 13473 C CA . LEU A 1 64 ? -3.109 -6.004 5.357 1.00 0.00 57 LEU A CA 9
ATOM 13474 C C . LEU A 1 64 ? -2.959 -7.521 5.531 1.00 0.00 57 LEU A C 9
ATOM 13475 O O . LEU A 1 64 ? -2.163 -8.175 4.853 1.00 0.00 57 LEU A O 9
ATOM 13491 N N . SER A 1 65 ? -3.704 -8.072 6.478 1.00 0.00 58 SER A N 9
ATOM 13492 C CA . SER A 1 65 ? -3.591 -9.468 6.914 1.00 0.00 58 SER A CA 9
ATOM 13493 C C . SER A 1 65 ? -4.524 -10.394 6.129 1.00 0.00 58 SER A C 9
ATOM 13494 O O . SER A 1 65 ? -5.653 -10.020 5.809 1.00 0.00 58 SER A O 9
ATOM 13502 N N . ALA A 1 66 ? -4.085 -11.621 5.849 1.00 0.00 59 ALA A N 9
ATOM 13503 C CA . ALA A 1 66 ? -4.924 -12.647 5.235 1.00 0.00 59 ALA A CA 9
ATOM 13504 C C . ALA A 1 66 ? -5.848 -13.312 6.278 1.00 0.00 59 ALA A C 9
ATOM 13505 O O . ALA A 1 66 ? -5.384 -13.857 7.284 1.00 0.00 59 ALA A O 9
ATOM 13512 N N . GLU A 1 67 ? -7.158 -13.289 6.028 1.00 0.00 60 GLU A N 9
ATOM 13513 C CA . GLU A 1 67 ? -8.202 -13.890 6.871 1.00 0.00 60 GLU A CA 9
ATOM 13514 C C . GLU A 1 67 ? -9.219 -14.624 5.981 1.00 0.00 60 GLU A C 9
ATOM 13515 O O . GLU A 1 67 ? -9.951 -13.999 5.213 1.00 0.00 60 GLU A O 9
ATOM 13527 N N . GLU A 1 68 ? -9.227 -15.963 6.028 1.00 0.00 61 GLU A N 9
ATOM 13528 C CA . GLU A 1 68 ? -10.007 -16.840 5.126 1.00 0.00 61 GLU A CA 9
ATOM 13529 C C . GLU A 1 68 ? -9.775 -16.553 3.619 1.00 0.00 61 GLU A C 9
ATOM 13530 O O . GLU A 1 68 ? -10.656 -16.707 2.771 1.00 0.00 61 GLU A O 9
ATOM 13542 N N . GLY A 1 69 ? -8.564 -16.088 3.296 1.00 0.00 62 GLY A N 9
ATOM 13543 C CA . GLY A 1 69 ? -8.133 -15.671 1.954 1.00 0.00 62 GLY A CA 9
ATOM 13544 C C . GLY A 1 69 ? -8.561 -14.254 1.538 1.00 0.00 62 GLY A C 9
ATOM 13545 O O . GLY A 1 69 ? -8.222 -13.817 0.436 1.00 0.00 62 GLY A O 9
ATOM 13549 N N . LYS A 1 70 ? -9.277 -13.524 2.407 1.00 0.00 63 LYS A N 9
ATOM 13550 C CA . LYS A 1 70 ? -9.694 -12.120 2.233 1.00 0.00 63 LYS A CA 9
ATOM 13551 C C . LYS A 1 70 ? -8.789 -11.167 3.030 1.00 0.00 63 LYS A C 9
ATOM 13552 O O . LYS A 1 70 ? -7.983 -11.605 3.851 1.00 0.00 63 LYS A O 9
ATOM 13571 N N . ILE A 1 71 ? -8.882 -9.865 2.760 1.00 0.00 64 ILE A N 9
ATOM 13572 C CA . ILE A 1 71 ? -7.974 -8.827 3.271 1.00 0.00 64 ILE A CA 9
ATOM 13573 C C . ILE A 1 71 ? -8.564 -8.143 4.509 1.00 0.00 64 ILE A C 9
ATOM 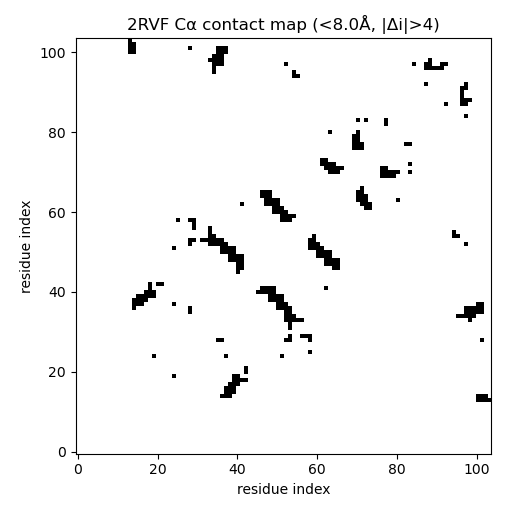13574 O O . ILE A 1 71 ? -9.503 -7.354 4.412 1.00 0.00 64 ILE A O 9
ATOM 13590 N N . ARG A 1 72 ? -7.985 -8.424 5.679 1.00 0.00 65 ARG A N 9
ATOM 13591 C CA . ARG A 1 72 ? -8.314 -7.811 6.973 1.00 0.00 65 ARG A CA 9
ATOM 13592 C C . ARG A 1 72 ? -7.344 -6.668 7.282 1.00 0.00 65 ARG A C 9
ATOM 13593 O O . ARG A 1 72 ? -6.129 -6.857 7.238 1.00 0.00 65 ARG A O 9
ATOM 13614 N N . ILE A 1 73 ? -7.864 -5.491 7.619 1.00 0.00 66 ILE A N 9
ATOM 13615 C CA . ILE A 1 73 ? -7.073 -4.326 8.040 1.00 0.00 66 ILE A CA 9
ATOM 13616 C C . ILE A 1 73 ? -7.821 -3.545 9.130 1.00 0.00 66 ILE A C 9
ATOM 13617 O O . ILE A 1 73 ? -8.902 -3.002 8.906 1.00 0.00 66 ILE A O 9
ATOM 13633 N N . ASP A 1 74 ? -7.255 -3.526 10.340 1.00 0.00 67 ASP A N 9
ATOM 13634 C CA . ASP A 1 74 ? -7.894 -3.018 11.566 1.00 0.00 67 ASP A CA 9
ATOM 13635 C C . ASP A 1 74 ? -9.321 -3.587 11.770 1.00 0.00 67 ASP A C 9
ATOM 13636 O O . ASP A 1 74 ? -9.489 -4.805 11.888 1.00 0.00 67 ASP A O 9
ATOM 13645 N N . THR A 1 75 ? -10.359 -2.745 11.789 1.00 0.00 68 THR A N 9
ATOM 13646 C CA . THR A 1 75 ? -11.777 -3.144 11.911 1.00 0.00 68 THR A CA 9
ATOM 13647 C C . THR A 1 75 ? -12.454 -3.468 10.567 1.00 0.00 68 THR A C 9
ATOM 13648 O O . THR A 1 75 ? -13.619 -3.873 10.552 1.00 0.00 68 THR A O 9
ATOM 13659 N N . HIS A 1 76 ? -11.751 -3.318 9.441 1.00 0.00 69 HIS A N 9
ATOM 13660 C CA . HIS A 1 76 ? -12.270 -3.500 8.087 1.00 0.00 69 HIS A CA 9
ATOM 13661 C C . HIS A 1 76 ? -11.878 -4.869 7.512 1.00 0.00 69 HIS A C 9
ATOM 13662 O O . HIS A 1 76 ? -10.773 -5.371 7.736 1.00 0.00 69 HIS A O 9
ATOM 13676 N N . LEU A 1 77 ? -12.776 -5.436 6.709 1.00 0.00 70 LEU A N 9
ATOM 13677 C CA . LEU A 1 77 ? -12.556 -6.635 5.892 1.00 0.00 70 LEU A CA 9
ATOM 13678 C C . LEU A 1 77 ? -12.976 -6.354 4.440 1.00 0.00 70 LEU A C 9
ATOM 13679 O O . LEU A 1 77 ? -14.094 -5.899 4.186 1.00 0.00 70 LEU A O 9
ATOM 13695 N N . PHE A 1 78 ? -12.084 -6.647 3.495 1.00 0.00 71 PHE A N 9
ATOM 13696 C CA . PHE A 1 78 ? -12.263 -6.466 2.053 1.00 0.00 71 PHE A CA 9
ATOM 13697 C C . PHE A 1 78 ? -12.005 -7.767 1.298 1.00 0.00 71 PHE A C 9
ATOM 13698 O O . PHE A 1 78 ? -11.219 -8.605 1.734 1.00 0.00 71 PHE A O 9
ATOM 13715 N N . ASP A 1 79 ? -12.615 -7.925 0.124 1.00 0.00 72 ASP A N 9
ATOM 13716 C CA . ASP A 1 79 ? -12.431 -9.126 -0.695 1.00 0.00 72 ASP A CA 9
ATOM 13717 C C . ASP A 1 79 ? -10.992 -9.284 -1.223 1.00 0.00 72 ASP A C 9
ATOM 13718 O O . ASP A 1 79 ? -10.473 -10.399 -1.307 1.00 0.00 72 ASP A O 9
ATOM 13727 N N . ASN A 1 80 ? -10.346 -8.165 -1.559 1.00 0.00 73 ASN A N 9
ATOM 13728 C CA . ASN A 1 80 ? -9.026 -8.099 -2.186 1.00 0.00 73 ASN A CA 9
ATOM 13729 C C . ASN A 1 80 ? -8.332 -6.750 -1.909 1.00 0.00 73 ASN A C 9
ATOM 13730 O O . ASN A 1 80 ? -8.938 -5.815 -1.374 1.00 0.00 73 ASN A O 9
ATOM 13741 N N . LEU A 1 81 ? -7.055 -6.644 -2.290 1.00 0.00 74 LEU A N 9
ATOM 13742 C CA . LEU A 1 81 ? -6.236 -5.447 -2.077 1.00 0.00 74 LEU A CA 9
ATOM 13743 C C . LEU A 1 81 ? -6.770 -4.213 -2.825 1.00 0.00 74 LEU A C 9
ATOM 13744 O O . LEU A 1 81 ? -6.823 -3.130 -2.250 1.00 0.00 74 LEU A O 9
ATOM 13760 N N . ASP A 1 82 ? -7.212 -4.363 -4.076 1.00 0.00 75 ASP A N 9
ATOM 13761 C CA . ASP A 1 82 ? -7.723 -3.243 -4.881 1.00 0.00 75 ASP A CA 9
ATOM 13762 C C . ASP A 1 82 ? -8.993 -2.619 -4.272 1.00 0.00 75 ASP A C 9
ATOM 13763 O O . ASP A 1 82 ? -9.141 -1.394 -4.267 1.00 0.00 75 ASP A O 9
ATOM 13772 N N . ALA A 1 83 ? -9.865 -3.435 -3.671 1.00 0.00 76 ALA A N 9
ATOM 13773 C CA . ALA A 1 83 ? -11.025 -2.970 -2.910 1.00 0.00 76 ALA A CA 9
ATOM 13774 C C . ALA A 1 83 ? -10.627 -2.169 -1.655 1.00 0.00 76 ALA A C 9
ATOM 13775 O O . ALA A 1 83 ? -11.243 -1.140 -1.370 1.00 0.00 76 ALA A O 9
ATOM 13782 N N . ALA A 1 84 ? -9.576 -2.584 -0.941 1.00 0.00 77 ALA A N 9
ATOM 13783 C CA . ALA A 1 84 ? -9.054 -1.858 0.219 1.00 0.00 77 ALA A CA 9
ATOM 13784 C C . ALA A 1 84 ? -8.456 -0.491 -0.178 1.00 0.00 77 ALA A C 9
ATOM 13785 O O . ALA A 1 84 ? -8.799 0.531 0.419 1.00 0.00 77 ALA A O 9
ATOM 13792 N N . ILE A 1 85 ? -7.630 -0.446 -1.233 1.00 0.00 78 ILE A N 9
ATOM 13793 C CA . ILE A 1 85 ? -7.081 0.799 -1.802 1.00 0.00 78 ILE A CA 9
ATOM 13794 C C . ILE A 1 85 ? -8.217 1.755 -2.209 1.00 0.00 78 ILE A C 9
ATOM 13795 O O . ILE A 1 85 ? -8.249 2.915 -1.805 1.00 0.00 78 ILE A O 9
ATOM 13811 N N . THR A 1 86 ? -9.200 1.249 -2.949 1.00 0.00 79 THR A N 9
ATOM 13812 C CA . THR A 1 86 ? -10.375 2.008 -3.420 1.00 0.00 79 THR A CA 9
ATOM 13813 C C . THR A 1 86 ? -11.210 2.559 -2.258 1.00 0.00 79 THR A C 9
ATOM 13814 O O . THR A 1 86 ? -11.591 3.731 -2.279 1.00 0.00 79 THR A O 9
ATOM 13825 N N . PHE A 1 87 ? -11.445 1.772 -1.202 1.00 0.00 80 PHE A N 9
ATOM 13826 C CA . PHE A 1 87 ? -12.123 2.256 0.004 1.00 0.00 80 PHE A CA 9
ATOM 13827 C C . PHE A 1 87 ? -11.357 3.418 0.653 1.00 0.00 80 PHE A C 9
ATOM 13828 O O . PHE A 1 87 ? -11.962 4.439 0.981 1.00 0.00 80 PHE A O 9
ATOM 13845 N N . TYR A 1 88 ? -10.028 3.315 0.759 1.00 0.00 81 TYR A N 9
ATOM 13846 C CA . TYR A 1 88 ? -9.179 4.385 1.295 1.00 0.00 81 TYR A CA 9
ATOM 13847 C C . TYR A 1 88 ? -8.921 5.555 0.320 1.00 0.00 81 TYR A C 9
ATOM 13848 O O . TYR A 1 88 ? -8.238 6.513 0.681 1.00 0.00 81 TYR A O 9
ATOM 13866 N N . MET A 1 89 ? -9.468 5.516 -0.902 1.00 0.00 82 MET A N 9
ATOM 13867 C CA . MET A 1 89 ? -9.542 6.664 -1.820 1.00 0.00 82 MET A CA 9
ATOM 13868 C C . MET A 1 89 ? -10.874 7.412 -1.637 1.00 0.00 82 MET A C 9
ATOM 13869 O O . MET A 1 89 ? -10.912 8.642 -1.684 1.00 0.00 82 MET A O 9
ATOM 13883 N N . GLU A 1 90 ? -11.968 6.677 -1.402 1.00 0.00 83 GLU A N 9
ATOM 13884 C CA . GLU A 1 90 ? -13.309 7.228 -1.148 1.00 0.00 83 GLU A CA 9
ATOM 13885 C C . GLU A 1 90 ? -13.452 7.803 0.279 1.00 0.00 83 GLU A C 9
ATOM 13886 O O . GLU A 1 90 ? -14.139 8.808 0.482 1.00 0.00 83 GLU A O 9
ATOM 13898 N N . HIS A 1 91 ? -12.773 7.196 1.257 1.00 0.00 84 HIS A N 9
ATOM 13899 C CA . HIS A 1 91 ? -12.791 7.556 2.680 1.00 0.00 84 HIS A CA 9
ATOM 13900 C C . HIS A 1 91 ? -11.366 7.725 3.236 1.00 0.00 84 HIS A C 9
ATOM 13901 O O . HIS A 1 91 ? -10.423 7.098 2.755 1.00 0.00 84 HIS A O 9
ATOM 13915 N N . GLU A 1 92 ? -11.200 8.537 4.282 1.00 0.00 85 GLU A N 9
ATOM 13916 C CA . GLU A 1 92 ? -9.893 8.751 4.924 1.00 0.00 85 GLU A CA 9
ATOM 13917 C C . GLU A 1 92 ? -9.393 7.477 5.635 1.00 0.00 85 GLU A C 9
ATOM 13918 O O . GLU A 1 92 ? -10.169 6.761 6.277 1.00 0.00 85 GLU A O 9
ATOM 13930 N N . LEU A 1 93 ? -8.088 7.203 5.540 1.00 0.00 86 LEU A N 9
ATOM 13931 C CA . LEU A 1 93 ? -7.432 6.042 6.152 1.00 0.00 86 LEU A CA 9
ATOM 13932 C C . LEU A 1 93 ? -7.183 6.291 7.649 1.00 0.00 86 LEU A C 9
ATOM 13933 O O . LEU A 1 93 ? -7.740 5.613 8.513 1.00 0.00 86 LEU A O 9
ATOM 13949 N N . GLU A 1 94 ? -6.374 7.310 7.940 1.00 0.00 87 GLU A N 9
ATOM 13950 C CA . GLU A 1 94 ? -6.063 7.788 9.296 1.00 0.00 87 GLU A CA 9
ATOM 13951 C C . GLU A 1 94 ? -5.864 9.313 9.301 1.00 0.00 87 GLU A C 9
ATOM 13952 O O . GLU A 1 94 ? -6.661 10.046 9.890 1.00 0.00 87 GLU A O 9
ATOM 13964 N N . TYR A 1 95 ? -4.841 9.799 8.586 1.00 0.00 88 TYR A N 9
ATOM 13965 C CA . TYR A 1 95 ? -4.515 11.228 8.467 1.00 0.00 88 TYR A CA 9
ATOM 13966 C C . TYR A 1 95 ? -5.181 11.893 7.245 1.00 0.00 88 TYR A C 9
ATOM 13967 O O . TYR A 1 95 ? -5.563 13.063 7.311 1.00 0.00 88 TYR A O 9
ATOM 13985 N N . SER A 1 96 ? -5.333 11.149 6.141 1.00 0.00 89 SER A N 9
ATOM 13986 C CA . SER A 1 96 ? -6.013 11.565 4.905 1.00 0.00 89 SER A CA 9
ATOM 13987 C C . SER A 1 96 ? -6.429 10.342 4.063 1.00 0.00 89 SER A C 9
ATOM 13988 O O . SER A 1 96 ? -6.256 9.196 4.489 1.00 0.00 89 SER A O 9
ATOM 13996 N N . SER A 1 97 ? -6.975 10.572 2.869 1.00 0.00 90 SER A N 9
ATOM 13997 C CA . SER A 1 97 ? -7.247 9.554 1.841 1.00 0.00 90 SER A CA 9
ATOM 13998 C C . SER A 1 97 ? -6.026 9.306 0.936 1.00 0.00 90 SER A C 9
ATOM 13999 O O . SER A 1 97 ? -5.189 10.193 0.742 1.00 0.00 90 SER A O 9
ATOM 14007 N N . LEU A 1 98 ? -5.944 8.119 0.327 1.00 0.00 91 LEU A N 9
ATOM 14008 C CA . LEU A 1 98 ? -4.976 7.786 -0.730 1.00 0.00 91 LEU A CA 9
ATOM 14009 C C . LEU A 1 98 ? -5.188 8.684 -1.965 1.00 0.00 91 LEU A C 9
ATOM 14010 O O . LEU A 1 98 ? -6.337 8.930 -2.348 1.00 0.00 91 LEU A O 9
ATOM 14026 N N . LYS A 1 99 ? -4.104 9.134 -2.621 1.00 0.00 92 LYS A N 9
ATOM 14027 C CA . LYS A 1 99 ? -4.175 9.960 -3.848 1.00 0.00 92 LYS A CA 9
ATOM 14028 C C . LYS A 1 99 ? -3.538 9.315 -5.080 1.00 0.00 92 LYS A C 9
ATOM 14029 O O . LYS A 1 99 ? -4.159 9.336 -6.143 1.00 0.00 92 LYS A O 9
ATOM 14048 N N . GLN A 1 100 ? -2.329 8.756 -4.966 1.00 0.00 93 GLN A N 9
ATOM 14049 C CA . GLN A 1 100 ? -1.585 8.235 -6.128 1.00 0.00 93 GLN A CA 9
ATOM 14050 C C . GLN A 1 100 ? -0.620 7.076 -5.797 1.00 0.00 93 GLN A C 9
ATOM 14051 O O . GLN A 1 100 ? 0.021 7.096 -4.743 1.00 0.00 93 GLN A O 9
ATOM 14065 N N . PRO A 1 101 ? -0.456 6.091 -6.700 1.00 0.00 94 PRO A N 9
ATOM 14066 C CA . PRO A 1 101 ? 0.515 5.014 -6.534 1.00 0.00 94 PRO A CA 9
ATOM 14067 C C . PRO A 1 101 ? 1.954 5.508 -6.774 1.00 0.00 94 PRO A C 9
ATOM 14068 O O . PRO A 1 101 ? 2.215 6.280 -7.704 1.00 0.00 94 PRO A O 9
ATOM 14079 N N . LEU A 1 102 ? 2.910 5.027 -5.974 1.00 0.00 95 LEU A N 9
ATOM 14080 C CA . LEU A 1 102 ? 4.342 5.251 -6.197 1.00 0.00 95 LEU A CA 9
ATOM 14081 C C . LEU A 1 102 ? 4.786 4.678 -7.559 1.00 0.00 95 LEU A C 9
ATOM 14082 O O . LEU A 1 102 ? 4.344 3.606 -7.976 1.00 0.00 95 LEU A O 9
ATOM 14098 N N . GLN A 1 103 ? 5.673 5.398 -8.251 1.00 0.00 96 GLN A N 9
ATOM 14099 C CA . GLN A 1 103 ? 6.231 5.007 -9.547 1.00 0.00 96 GLN A CA 9
ATOM 14100 C C . GLN A 1 103 ? 7.580 4.277 -9.390 1.00 0.00 96 GLN A C 9
ATOM 14101 O O . GLN A 1 103 ? 8.353 4.570 -8.471 1.00 0.00 96 GLN A O 9
ATOM 14115 N N . ARG A 1 104 ? 7.868 3.333 -10.296 1.00 0.00 97 ARG A N 9
ATOM 14116 C CA . ARG A 1 104 ? 9.085 2.498 -10.335 1.00 0.00 97 ARG A CA 9
ATOM 14117 C C . ARG A 1 104 ? 9.615 2.288 -11.762 1.00 0.00 97 ARG A C 9
ATOM 14118 O O . ARG A 1 104 ? 10.852 2.199 -11.925 1.00 0.00 97 ARG A O 9
ATOM 14140 N N . GLY A 1 1 ? 14.922 -6.263 -43.288 1.00 0.00 -6 GLY A N 10
ATOM 14141 C CA . GLY A 1 1 ? 15.333 -5.789 -41.948 1.00 0.00 -6 GLY A CA 10
ATOM 14142 C C . GLY A 1 1 ? 14.251 -4.943 -41.291 1.00 0.00 -6 GLY A C 10
ATOM 14143 O O . GLY A 1 1 ? 13.389 -4.383 -41.972 1.00 0.00 -6 GLY A O 10
ATOM 14149 N N . SER A 1 2 ? 14.287 -4.839 -39.959 1.00 0.00 -5 SER A N 10
ATOM 14150 C CA . SER A 1 2 ? 13.338 -4.063 -39.138 1.00 0.00 -5 SER A CA 10
ATOM 14151 C C . SER A 1 2 ? 13.997 -3.488 -37.871 1.00 0.00 -5 SER A C 10
ATOM 14152 O O . SER A 1 2 ? 15.158 -3.777 -37.566 1.00 0.00 -5 SER A O 10
ATOM 14160 N N . SER A 1 3 ? 13.247 -2.690 -37.105 1.00 0.00 -4 SER A N 10
ATOM 14161 C CA . SER A 1 3 ? 13.651 -2.149 -35.795 1.00 0.00 -4 SER A CA 10
ATOM 14162 C C . SER A 1 3 ? 13.608 -3.172 -34.641 1.00 0.00 -4 SER A C 10
ATOM 14163 O O . SER A 1 3 ? 13.987 -2.842 -33.513 1.00 0.00 -4 SER A O 10
ATOM 14171 N N . GLY A 1 4 ? 13.162 -4.410 -34.897 1.00 0.00 -3 GLY A N 10
ATOM 14172 C CA . GLY A 1 4 ? 13.000 -5.464 -33.885 1.00 0.00 -3 GLY A CA 10
ATOM 14173 C C . GLY A 1 4 ? 11.807 -5.250 -32.939 1.00 0.00 -3 GLY A C 10
ATOM 14174 O O . GLY A 1 4 ? 10.930 -4.417 -33.187 1.00 0.00 -3 GLY A O 10
ATOM 14178 N N . SER A 1 5 ? 11.770 -6.027 -31.852 1.00 0.00 -2 SER A N 10
ATOM 14179 C CA . SER A 1 5 ? 10.727 -5.987 -30.811 1.00 0.00 -2 SER A CA 10
ATOM 14180 C C . SER A 1 5 ? 11.285 -6.375 -29.430 1.00 0.00 -2 SER A C 10
ATOM 14181 O O . SER A 1 5 ? 12.346 -7.001 -29.333 1.00 0.00 -2 SER A O 10
ATOM 14189 N N . SER A 1 6 ? 10.581 -6.002 -28.356 1.00 0.00 -1 SER A N 10
ATOM 14190 C CA . SER A 1 6 ? 10.946 -6.288 -26.958 1.00 0.00 -1 SER A CA 10
ATOM 14191 C C . SER A 1 6 ? 9.708 -6.427 -26.053 1.00 0.00 -1 SER A C 10
ATOM 14192 O O . SER A 1 6 ? 8.617 -5.955 -26.394 1.00 0.00 -1 SER A O 10
ATOM 14200 N N . GLY A 1 7 ? 9.870 -7.083 -24.900 1.00 0.00 0 GLY A N 10
ATOM 14201 C CA . GLY A 1 7 ? 8.821 -7.289 -23.892 1.00 0.00 0 GLY A CA 10
ATOM 14202 C C . GLY A 1 7 ? 8.516 -6.054 -23.025 1.00 0.00 0 GLY A C 10
ATOM 14203 O O . GLY A 1 7 ? 9.061 -4.966 -23.232 1.00 0.00 0 GLY A O 10
ATOM 14207 N N . MET A 1 8 ? 7.640 -6.240 -22.033 1.00 0.00 1 MET A N 10
ATOM 14208 C CA . MET A 1 8 ? 7.191 -5.212 -21.080 1.00 0.00 1 MET A CA 10
ATOM 14209 C C . MET A 1 8 ? 7.097 -5.748 -19.637 1.00 0.00 1 MET A C 10
ATOM 14210 O O . MET A 1 8 ? 6.983 -6.956 -19.418 1.00 0.00 1 MET A O 10
ATOM 14224 N N . ALA A 1 9 ? 7.128 -4.840 -18.656 1.00 0.00 2 ALA A N 10
ATOM 14225 C CA . ALA A 1 9 ? 7.159 -5.143 -17.215 1.00 0.00 2 ALA A CA 10
ATOM 14226 C C . ALA A 1 9 ? 5.857 -4.758 -16.471 1.00 0.00 2 ALA A C 10
ATOM 14227 O O . ALA A 1 9 ? 5.854 -4.591 -15.250 1.00 0.00 2 ALA A O 10
ATOM 14234 N N . GLU A 1 10 ? 4.741 -4.608 -17.191 1.00 0.00 3 GLU A N 10
ATOM 14235 C CA . GLU A 1 10 ? 3.473 -4.039 -16.695 1.00 0.00 3 GLU A CA 10
ATOM 14236 C C . GLU A 1 10 ? 2.571 -5.052 -15.948 1.00 0.00 3 GLU A C 10
ATOM 14237 O O . GLU A 1 10 ? 1.339 -4.971 -15.997 1.00 0.00 3 GLU A O 10
ATOM 14249 N N . ALA A 1 11 ? 3.179 -6.023 -15.260 1.00 0.00 4 ALA A N 10
ATOM 14250 C CA . ALA A 1 11 ? 2.496 -7.002 -14.412 1.00 0.00 4 ALA A CA 10
ATOM 14251 C C . ALA A 1 11 ? 2.106 -6.422 -13.032 1.00 0.00 4 ALA A C 10
ATOM 14252 O O . ALA A 1 11 ? 2.744 -5.486 -12.537 1.00 0.00 4 ALA A O 10
ATOM 14259 N N . ALA A 1 12 ? 1.088 -7.022 -12.399 1.00 0.00 5 ALA A N 10
ATOM 14260 C CA . ALA A 1 12 ? 0.482 -6.607 -11.123 1.00 0.00 5 ALA A CA 10
ATOM 14261 C C . ALA A 1 12 ? -0.061 -5.154 -11.100 1.00 0.00 5 ALA A C 10
ATOM 14262 O O . ALA A 1 12 ? -0.044 -4.432 -12.103 1.00 0.00 5 ALA A O 10
ATOM 14269 N N . ALA A 1 13 ? -0.599 -4.731 -9.952 1.00 0.00 6 ALA A N 10
ATOM 14270 C CA . ALA A 1 13 ? -1.103 -3.373 -9.731 1.00 0.00 6 ALA A CA 10
ATOM 14271 C C . ALA A 1 13 ? 0.043 -2.333 -9.662 1.00 0.00 6 ALA A C 10
ATOM 14272 O O . ALA A 1 13 ? 1.129 -2.659 -9.170 1.00 0.00 6 ALA A O 10
ATOM 14279 N N . PRO A 1 14 ? -0.172 -1.070 -10.091 1.00 0.00 7 PRO A N 10
ATOM 14280 C CA . PRO A 1 14 ? 0.890 -0.058 -10.163 1.00 0.00 7 PRO A CA 10
ATOM 14281 C C . PRO A 1 14 ? 1.445 0.353 -8.788 1.00 0.00 7 PRO A C 10
ATOM 14282 O O . PRO A 1 14 ? 2.587 0.802 -8.697 1.00 0.00 7 PRO A O 10
ATOM 14293 N N . TRP A 1 15 ? 0.662 0.171 -7.718 1.00 0.00 8 TRP A N 10
ATOM 14294 C CA . TRP A 1 15 ? 1.061 0.403 -6.325 1.00 0.00 8 TRP A CA 10
ATOM 14295 C C . TRP A 1 15 ? 1.787 -0.782 -5.669 1.00 0.00 8 TRP A C 10
ATOM 14296 O O . TRP A 1 15 ? 2.267 -0.630 -4.548 1.00 0.00 8 TRP A O 10
ATOM 14317 N N . TYR A 1 16 ? 1.886 -1.956 -6.303 1.00 0.00 9 TYR A N 10
ATOM 14318 C CA . TYR A 1 16 ? 2.544 -3.129 -5.712 1.00 0.00 9 TYR A CA 10
ATOM 14319 C C . TYR A 1 16 ? 4.048 -3.179 -6.035 1.00 0.00 9 TYR A C 10
ATOM 14320 O O . TYR A 1 16 ? 4.445 -3.083 -7.200 1.00 0.00 9 TYR A O 10
ATOM 14338 N N . HIS A 1 17 ? 4.883 -3.360 -5.005 1.00 0.00 10 HIS A N 10
ATOM 14339 C CA . HIS A 1 17 ? 6.355 -3.380 -5.100 1.00 0.00 10 HIS A CA 10
ATOM 14340 C C . HIS A 1 17 ? 7.009 -4.678 -4.573 1.00 0.00 10 HIS A C 10
ATOM 14341 O O . HIS A 1 17 ? 8.235 -4.748 -4.453 1.00 0.00 10 HIS A O 10
ATOM 14355 N N . GLY A 1 18 ? 6.225 -5.723 -4.277 1.00 0.00 11 GLY A N 10
ATOM 14356 C CA . GLY A 1 18 ? 6.755 -7.019 -3.833 1.00 0.00 11 GLY A CA 10
ATOM 14357 C C . GLY A 1 18 ? 7.452 -6.954 -2.463 1.00 0.00 11 GLY A C 10
ATOM 14358 O O . GLY A 1 18 ? 6.969 -6.234 -1.588 1.00 0.00 11 GLY A O 10
ATOM 14362 N N . PRO A 1 19 ? 8.559 -7.687 -2.229 1.00 0.00 12 PRO A N 10
ATOM 14363 C CA . PRO A 1 19 ? 9.254 -7.752 -0.937 1.00 0.00 12 PRO A CA 10
ATOM 14364 C C . PRO A 1 19 ? 10.130 -6.511 -0.653 1.00 0.00 12 PRO A C 10
ATOM 14365 O O . PRO A 1 19 ? 11.330 -6.610 -0.383 1.00 0.00 12 PRO A O 10
ATOM 14376 N N . LEU A 1 20 ? 9.525 -5.321 -0.715 1.00 0.00 13 LEU A N 10
ATOM 14377 C CA . LEU A 1 20 ? 10.158 -4.046 -0.368 1.00 0.00 13 LEU A CA 10
ATOM 14378 C C . LEU A 1 20 ? 10.309 -3.914 1.161 1.00 0.00 13 LEU A C 10
ATOM 14379 O O . LEU A 1 20 ? 9.374 -4.207 1.911 1.00 0.00 13 LEU A O 10
ATOM 14395 N N . SER A 1 21 ? 11.465 -3.440 1.626 1.00 0.00 14 SER A N 10
ATOM 14396 C CA . SER A 1 21 ? 11.722 -3.159 3.049 1.00 0.00 14 SER A CA 10
ATOM 14397 C C . SER A 1 21 ? 11.184 -1.787 3.471 1.00 0.00 14 SER A C 10
ATOM 14398 O O . SER A 1 21 ? 10.999 -0.899 2.633 1.00 0.00 14 SER A O 10
ATOM 14406 N N . ARG A 1 22 ? 10.980 -1.584 4.783 1.00 0.00 15 ARG A N 10
ATOM 14407 C CA . ARG A 1 22 ? 10.549 -0.290 5.353 1.00 0.00 15 ARG A CA 10
ATOM 14408 C C . ARG A 1 22 ? 11.416 0.870 4.880 1.00 0.00 15 ARG A C 10
ATOM 14409 O O . ARG A 1 22 ? 10.888 1.830 4.337 1.00 0.00 15 ARG A O 10
ATOM 14430 N N . THR A 1 23 ? 12.732 0.776 5.046 1.00 0.00 16 THR A N 10
ATOM 14431 C CA . THR A 1 23 ? 13.665 1.874 4.732 1.00 0.00 16 THR A CA 10
ATOM 14432 C C . THR A 1 23 ? 13.577 2.324 3.266 1.00 0.00 16 THR A C 10
ATOM 14433 O O . THR A 1 23 ? 13.641 3.521 2.988 1.00 0.00 16 THR A O 10
ATOM 14444 N N . ASP A 1 24 ? 13.357 1.395 2.333 1.00 0.00 17 ASP A N 10
ATOM 14445 C CA . ASP A 1 24 ? 13.146 1.690 0.909 1.00 0.00 17 ASP A CA 10
ATOM 14446 C C . ASP A 1 24 ? 11.792 2.374 0.649 1.00 0.00 17 ASP A C 10
ATOM 14447 O O . ASP A 1 24 ? 11.731 3.372 -0.074 1.00 0.00 17 ASP A O 10
ATOM 14456 N N . ALA A 1 25 ? 10.717 1.887 1.280 1.00 0.00 18 ALA A N 10
ATOM 14457 C CA . ALA A 1 25 ? 9.393 2.506 1.211 1.00 0.00 18 ALA A CA 10
ATOM 14458 C C . ALA A 1 25 ? 9.386 3.925 1.815 1.00 0.00 18 ALA A C 10
ATOM 14459 O O . ALA A 1 25 ? 8.834 4.851 1.222 1.00 0.00 18 ALA A O 10
ATOM 14466 N N . GLU A 1 26 ? 10.045 4.116 2.960 1.00 0.00 19 GLU A N 10
ATOM 14467 C CA . GLU A 1 26 ? 10.137 5.397 3.667 1.00 0.00 19 GLU A CA 10
ATOM 14468 C C . GLU A 1 26 ? 10.965 6.430 2.896 1.00 0.00 19 GLU A C 10
ATOM 14469 O O . GLU A 1 26 ? 10.522 7.567 2.754 1.00 0.00 19 GLU A O 10
ATOM 14481 N N . ASN A 1 27 ? 12.116 6.054 2.323 1.00 0.00 20 ASN A N 10
ATOM 14482 C CA . ASN A 1 27 ? 12.902 6.976 1.490 1.00 0.00 20 ASN A CA 10
ATOM 14483 C C . ASN A 1 27 ? 12.160 7.365 0.197 1.00 0.00 20 ASN A C 10
ATOM 14484 O O . ASN A 1 27 ? 12.253 8.516 -0.237 1.00 0.00 20 ASN A O 10
ATOM 14495 N N . SER A 1 28 ? 11.380 6.448 -0.386 1.00 0.00 21 SER A N 10
ATOM 14496 C CA . SER A 1 28 ? 10.555 6.733 -1.569 1.00 0.00 21 SER A CA 10
ATOM 14497 C C . SER A 1 28 ? 9.418 7.709 -1.248 1.00 0.00 21 SER A C 10
ATOM 14498 O O . SER A 1 28 ? 9.264 8.732 -1.916 1.00 0.00 21 SER A O 10
ATOM 14506 N N . LEU A 1 29 ? 8.639 7.445 -0.193 1.00 0.00 22 LEU A N 10
ATOM 14507 C CA . LEU A 1 29 ? 7.476 8.263 0.169 1.00 0.00 22 LEU A CA 10
ATOM 14508 C C . LEU A 1 29 ? 7.834 9.592 0.856 1.00 0.00 22 LEU A C 10
ATOM 14509 O O . LEU A 1 29 ? 7.052 10.536 0.767 1.00 0.00 22 LEU A O 10
ATOM 14525 N N . LEU A 1 30 ? 9.013 9.711 1.478 1.00 0.00 23 LEU A N 10
ATOM 14526 C CA . LEU A 1 30 ? 9.525 10.987 2.000 1.00 0.00 23 LEU A CA 10
ATOM 14527 C C . LEU A 1 30 ? 9.978 11.938 0.875 1.00 0.00 23 LEU A C 10
ATOM 14528 O O . LEU A 1 30 ? 9.897 13.159 1.029 1.00 0.00 23 LEU A O 10
ATOM 14544 N N . ARG A 1 31 ? 10.411 11.393 -0.274 1.00 0.00 24 ARG A N 10
ATOM 14545 C CA . ARG A 1 31 ? 10.735 12.162 -1.489 1.00 0.00 24 ARG A CA 10
ATOM 14546 C C . ARG A 1 31 ? 9.479 12.577 -2.274 1.00 0.00 24 ARG A C 10
ATOM 14547 O O . ARG A 1 31 ? 9.451 13.654 -2.867 1.00 0.00 24 ARG A O 10
ATOM 14568 N N . MET A 1 32 ? 8.441 11.741 -2.248 1.00 0.00 25 MET A N 10
ATOM 14569 C CA . MET A 1 32 ? 7.130 11.992 -2.872 1.00 0.00 25 MET A CA 10
ATOM 14570 C C . MET A 1 32 ? 6.248 12.967 -2.059 1.00 0.00 25 MET A C 10
ATOM 14571 O O . MET A 1 32 ? 6.492 13.178 -0.866 1.00 0.00 25 MET A O 10
ATOM 14585 N N . PRO A 1 33 ? 5.209 13.569 -2.676 1.00 0.00 26 PRO A N 10
ATOM 14586 C CA . PRO A 1 33 ? 4.234 14.405 -1.973 1.00 0.00 26 PRO A CA 10
ATOM 14587 C C . PRO A 1 33 ? 3.278 13.585 -1.090 1.00 0.00 26 PRO A C 10
ATOM 14588 O O . PRO A 1 33 ? 3.137 12.370 -1.255 1.00 0.00 26 PRO A O 10
ATOM 14599 N N . GLU A 1 34 ? 2.585 14.269 -0.176 1.00 0.00 27 GLU A N 10
ATOM 14600 C CA . GLU A 1 34 ? 1.543 13.710 0.701 1.00 0.00 27 GLU A CA 10
ATOM 14601 C C . GLU A 1 34 ? 0.437 12.996 -0.091 1.00 0.00 27 GLU A C 10
ATOM 14602 O O . GLU A 1 34 ? -0.122 13.561 -1.035 1.00 0.00 27 GLU A O 10
ATOM 14614 N N . GLY A 1 35 ? 0.077 11.785 0.338 1.00 0.00 28 GLY A N 10
ATOM 14615 C CA . GLY A 1 35 ? -0.962 10.947 -0.262 1.00 0.00 28 GLY A CA 10
ATOM 14616 C C . GLY A 1 35 ? -0.459 9.942 -1.304 1.00 0.00 28 GLY A C 10
ATOM 14617 O O . GLY A 1 35 ? -1.264 9.224 -1.906 1.00 0.00 28 GLY A O 10
ATOM 14621 N N . THR A 1 36 ? 0.858 9.872 -1.518 1.00 0.00 29 THR A N 10
ATOM 14622 C CA . THR A 1 36 ? 1.501 8.818 -2.310 1.00 0.00 29 THR A CA 10
ATOM 14623 C C . THR A 1 36 ? 1.555 7.523 -1.499 1.00 0.00 29 THR A C 10
ATOM 14624 O O . THR A 1 36 ? 1.979 7.539 -0.342 1.00 0.00 29 THR A O 10
ATOM 14635 N N . PHE A 1 37 ? 1.151 6.394 -2.087 1.00 0.00 30 PHE A N 10
ATOM 14636 C CA . PHE A 1 37 ? 1.095 5.106 -1.394 1.00 0.00 30 PHE A CA 10
ATOM 14637 C C . PHE A 1 37 ? 1.693 3.941 -2.191 1.00 0.00 30 PHE A C 10
ATOM 14638 O O . PHE A 1 37 ? 1.855 4.005 -3.412 1.00 0.00 30 PHE A O 10
ATOM 14655 N N . LEU A 1 38 ? 2.006 2.858 -1.480 1.00 0.00 31 LEU A N 10
ATOM 14656 C CA . LEU A 1 38 ? 2.467 1.586 -2.045 1.00 0.00 31 LEU A CA 10
ATOM 14657 C C . LEU A 1 38 ? 2.013 0.399 -1.192 1.00 0.00 31 LEU A C 10
ATOM 14658 O O . LEU A 1 38 ? 1.717 0.560 -0.008 1.00 0.00 31 LEU A O 10
ATOM 14674 N N . VAL A 1 39 ? 2.013 -0.799 -1.774 1.00 0.00 32 VAL A N 10
ATOM 14675 C CA . VAL A 1 39 ? 1.791 -2.071 -1.077 1.00 0.00 32 VAL A CA 10
ATOM 14676 C C . VAL A 1 39 ? 2.979 -3.003 -1.301 1.00 0.00 32 VAL A C 10
ATOM 14677 O O . VAL A 1 39 ? 3.516 -3.101 -2.409 1.00 0.00 32 VAL A O 10
ATOM 14690 N N . ARG A 1 40 ? 3.390 -3.689 -0.236 1.00 0.00 33 ARG A N 10
ATOM 14691 C CA . ARG A 1 40 ? 4.552 -4.587 -0.196 1.00 0.00 33 ARG A CA 10
ATOM 14692 C C . ARG A 1 40 ? 4.251 -5.862 0.596 1.00 0.00 33 ARG A C 10
ATOM 14693 O O . ARG A 1 40 ? 3.381 -5.859 1.466 1.00 0.00 33 ARG A O 10
ATOM 14714 N N . ASP A 1 41 ? 4.969 -6.946 0.314 1.00 0.00 34 ASP A N 10
ATOM 14715 C CA . ASP A 1 41 ? 4.952 -8.166 1.134 1.00 0.00 34 ASP A CA 10
ATOM 14716 C C . ASP A 1 41 ? 5.508 -7.859 2.539 1.00 0.00 34 ASP A C 10
ATOM 14717 O O . ASP A 1 41 ? 6.506 -7.146 2.683 1.00 0.00 34 ASP A O 10
ATOM 14726 N N . SER A 1 42 ? 4.837 -8.350 3.584 1.00 0.00 35 SER A N 10
ATOM 14727 C CA . SER A 1 42 ? 5.106 -7.950 4.968 1.00 0.00 35 SER A CA 10
ATOM 14728 C C . SER A 1 42 ? 6.472 -8.406 5.483 1.00 0.00 35 SER A C 10
ATOM 14729 O O . SER A 1 42 ? 6.817 -9.591 5.471 1.00 0.00 35 SER A O 10
ATOM 14737 N N . THR A 1 43 ? 7.222 -7.442 6.019 1.00 0.00 36 THR A N 10
ATOM 14738 C CA . THR A 1 43 ? 8.481 -7.648 6.752 1.00 0.00 36 THR A CA 10
ATOM 14739 C C . THR A 1 43 ? 8.272 -8.187 8.174 1.00 0.00 36 THR A C 10
ATOM 14740 O O . THR A 1 43 ? 9.239 -8.615 8.808 1.00 0.00 36 THR A O 10
ATOM 14751 N N . SER A 1 44 ? 7.027 -8.220 8.675 1.00 0.00 37 SER A N 10
ATOM 14752 C CA . SER A 1 44 ? 6.674 -8.822 9.973 1.00 0.00 37 SER A CA 10
ATOM 14753 C C . SER A 1 44 ? 6.266 -10.297 9.856 1.00 0.00 37 SER A C 10
ATOM 14754 O O . SER A 1 44 ? 6.689 -11.111 10.682 1.00 0.00 37 SER A O 10
ATOM 14762 N N . SER A 1 45 ? 5.465 -10.650 8.840 1.00 0.00 38 SER A N 10
ATOM 14763 C CA . SER A 1 45 ? 4.813 -11.968 8.717 1.00 0.00 38 SER A CA 10
ATOM 14764 C C . SER A 1 45 ? 4.689 -12.427 7.250 1.00 0.00 38 SER A C 10
ATOM 14765 O O . SER A 1 45 ? 3.956 -11.798 6.483 1.00 0.00 38 SER A O 10
ATOM 14773 N N . PRO A 1 46 ? 5.341 -13.533 6.833 1.00 0.00 39 PRO A N 10
ATOM 14774 C CA . PRO A 1 46 ? 5.211 -14.070 5.477 1.00 0.00 39 PRO A CA 10
ATOM 14775 C C . PRO A 1 46 ? 3.756 -14.389 5.089 1.00 0.00 39 PRO A C 10
ATOM 14776 O O . PRO A 1 46 ? 2.991 -14.939 5.887 1.00 0.00 39 PRO A O 10
ATOM 14787 N N . GLY A 1 47 ? 3.375 -14.053 3.853 1.00 0.00 40 GLY A N 10
ATOM 14788 C CA . GLY A 1 47 ? 2.022 -14.247 3.309 1.00 0.00 40 GLY A CA 10
ATOM 14789 C C . GLY A 1 47 ? 1.016 -13.124 3.622 1.00 0.00 40 GLY A C 10
ATOM 14790 O O . GLY A 1 47 ? -0.072 -13.112 3.045 1.00 0.00 40 GLY A O 10
ATOM 14794 N N . ASP A 1 48 ? 1.366 -12.169 4.490 1.00 0.00 41 ASP A N 10
ATOM 14795 C CA . ASP A 1 48 ? 0.615 -10.925 4.720 1.00 0.00 41 ASP A CA 10
ATOM 14796 C C . ASP A 1 48 ? 1.244 -9.752 3.945 1.00 0.00 41 ASP A C 10
ATOM 14797 O O . ASP A 1 48 ? 2.386 -9.835 3.483 1.00 0.00 41 ASP A O 10
ATOM 14806 N N . TYR A 1 49 ? 0.520 -8.637 3.818 1.00 0.00 42 TYR A N 10
ATOM 14807 C CA . TYR A 1 49 ? 0.962 -7.436 3.098 1.00 0.00 42 TYR A CA 10
ATOM 14808 C C . TYR A 1 49 ? 0.949 -6.189 3.997 1.00 0.00 42 TYR A C 10
ATOM 14809 O O . TYR A 1 49 ? 0.397 -6.200 5.098 1.00 0.00 42 TYR A O 10
ATOM 14827 N N . VAL A 1 50 ? 1.564 -5.100 3.532 1.00 0.00 43 VAL A N 10
ATOM 14828 C CA . VAL A 1 50 ? 1.613 -3.800 4.222 1.00 0.00 43 VAL A CA 10
ATOM 14829 C C . VAL A 1 50 ? 1.354 -2.674 3.224 1.00 0.00 43 VAL A C 10
ATOM 14830 O O . VAL A 1 50 ? 2.000 -2.615 2.179 1.00 0.00 43 VAL A O 10
ATOM 14843 N N . LEU A 1 51 ? 0.431 -1.775 3.564 1.00 0.00 44 LEU A N 10
ATOM 14844 C CA . LEU A 1 51 ? 0.163 -0.513 2.881 1.00 0.00 44 LEU A CA 10
ATOM 14845 C C . LEU A 1 51 ? 1.023 0.570 3.532 1.00 0.00 44 LEU A C 10
ATOM 14846 O O . LEU A 1 51 ? 0.944 0.761 4.745 1.00 0.00 44 LEU A O 10
ATOM 14862 N N . SER A 1 52 ? 1.821 1.284 2.747 1.00 0.00 45 SER A N 10
ATOM 14863 C CA . SER A 1 52 ? 2.615 2.430 3.210 1.00 0.00 45 SER A CA 10
ATOM 14864 C C . SER A 1 52 ? 2.127 3.711 2.529 1.00 0.00 45 SER A C 10
ATOM 14865 O O . SER A 1 52 ? 1.824 3.673 1.335 1.00 0.00 45 SER A O 10
ATOM 14873 N N . CYS A 1 53 ? 2.030 4.832 3.253 1.00 0.00 46 CYS A N 10
ATOM 14874 C CA . CYS A 1 53 ? 1.487 6.098 2.736 1.00 0.00 46 CYS A CA 10
ATOM 14875 C C . CYS A 1 53 ? 2.215 7.328 3.312 1.00 0.00 46 CYS A C 10
ATOM 14876 O O . CYS A 1 53 ? 2.545 7.361 4.504 1.00 0.00 46 CYS A O 10
ATOM 14884 N N . SER A 1 54 ? 2.481 8.341 2.482 1.00 0.00 47 SER A N 10
ATOM 14885 C CA . SER A 1 54 ? 3.100 9.600 2.889 1.00 0.00 47 SER A CA 10
ATOM 14886 C C . SER A 1 54 ? 2.065 10.521 3.535 1.00 0.00 47 SER A C 10
ATOM 14887 O O . SER A 1 54 ? 1.261 11.163 2.867 1.00 0.00 47 SER A O 10
ATOM 14895 N N . GLU A 1 55 ? 2.071 10.575 4.862 1.00 0.00 48 GLU A N 10
ATOM 14896 C CA . GLU A 1 55 ? 1.110 11.365 5.652 1.00 0.00 48 GLU A CA 10
ATOM 14897 C C . GLU A 1 55 ? 1.741 12.102 6.838 1.00 0.00 48 GLU A C 10
ATOM 14898 O O . GLU A 1 55 ? 2.753 11.670 7.383 1.00 0.00 48 GLU A O 10
ATOM 14910 N N . ASN A 1 56 ? 1.118 13.211 7.268 1.00 0.00 49 ASN A N 10
ATOM 14911 C CA . ASN A 1 56 ? 1.465 13.970 8.482 1.00 0.00 49 ASN A CA 10
ATOM 14912 C C . ASN A 1 56 ? 2.937 14.454 8.519 1.00 0.00 49 ASN A C 10
ATOM 14913 O O . ASN A 1 56 ? 3.550 14.570 9.582 1.00 0.00 49 ASN A O 10
ATOM 14924 N N . GLY A 1 57 ? 3.522 14.721 7.343 1.00 0.00 50 GLY A N 10
ATOM 14925 C CA . GLY A 1 57 ? 4.926 15.134 7.193 1.00 0.00 50 GLY A CA 10
ATOM 14926 C C . GLY A 1 57 ? 5.956 14.012 7.418 1.00 0.00 50 GLY A C 10
ATOM 14927 O O . GLY A 1 57 ? 7.151 14.287 7.552 1.00 0.00 50 GLY A O 10
ATOM 14931 N N . LYS A 1 58 ? 5.496 12.756 7.470 1.00 0.00 51 LYS A N 10
ATOM 14932 C CA . LYS A 1 58 ? 6.267 11.519 7.686 1.00 0.00 51 LYS A CA 10
ATOM 14933 C C . LYS A 1 58 ? 5.802 10.423 6.708 1.00 0.00 51 LYS A C 10
ATOM 14934 O O . LYS A 1 58 ? 5.096 10.697 5.734 1.00 0.00 51 LYS A O 10
ATOM 14953 N N . VAL A 1 59 ? 6.203 9.177 6.953 1.00 0.00 52 VAL A N 10
ATOM 14954 C CA . VAL A 1 59 ? 5.684 7.984 6.259 1.00 0.00 52 VAL A CA 10
ATOM 14955 C C . VAL A 1 59 ? 5.046 7.043 7.280 1.00 0.00 52 VAL A C 10
ATOM 14956 O O . VAL A 1 59 ? 5.555 6.870 8.391 1.00 0.00 52 VAL A O 10
ATOM 14969 N N . THR A 1 60 ? 3.905 6.467 6.910 1.00 0.00 53 THR A N 10
ATOM 14970 C CA . THR A 1 60 ? 3.046 5.632 7.763 1.00 0.00 53 THR A CA 10
ATOM 14971 C C . THR A 1 60 ? 2.845 4.244 7.152 1.00 0.00 53 THR A C 10
ATOM 14972 O O . THR A 1 60 ? 2.969 4.087 5.937 1.00 0.00 53 THR A O 10
ATOM 14983 N N . HIS A 1 61 ? 2.558 3.236 7.984 1.00 0.00 54 HIS A N 10
ATOM 14984 C CA . HIS A 1 61 ? 2.434 1.827 7.583 1.00 0.00 54 HIS A CA 10
ATOM 14985 C C . HIS A 1 61 ? 1.223 1.149 8.250 1.00 0.00 54 HIS A C 10
ATOM 14986 O O . HIS A 1 61 ? 0.961 1.363 9.438 1.00 0.00 54 HIS A O 10
ATOM 15000 N N . TYR A 1 62 ? 0.515 0.301 7.498 1.00 0.00 55 TYR A N 10
ATOM 15001 C CA . TYR A 1 62 ? -0.739 -0.355 7.896 1.00 0.00 55 TYR A CA 10
ATOM 15002 C C . TYR A 1 62 ? -0.776 -1.802 7.380 1.00 0.00 55 TYR A C 10
ATOM 15003 O O . TYR A 1 62 ? -0.551 -2.039 6.193 1.00 0.00 55 TYR A O 10
ATOM 15021 N N . LYS A 1 63 ? -1.061 -2.785 8.241 1.00 0.00 56 LYS A N 10
ATOM 15022 C CA . LYS A 1 63 ? -1.079 -4.206 7.843 1.00 0.00 56 LYS A CA 10
ATOM 15023 C C . LYS A 1 63 ? -2.342 -4.577 7.059 1.00 0.00 56 LYS A C 10
ATOM 15024 O O . LYS A 1 63 ? -3.463 -4.302 7.487 1.00 0.00 56 LYS A O 10
ATOM 15043 N N . LEU A 1 64 ? -2.130 -5.251 5.930 1.00 0.00 57 LEU A N 10
ATOM 15044 C CA . LEU A 1 64 ? -3.131 -5.906 5.089 1.00 0.00 57 LEU A CA 10
ATOM 15045 C C . LEU A 1 64 ? -3.030 -7.418 5.353 1.00 0.00 57 LEU A C 10
ATOM 15046 O O . LEU A 1 64 ? -2.249 -8.142 4.731 1.00 0.00 57 LEU A O 10
ATOM 15062 N N . SER A 1 65 ? -3.797 -7.873 6.335 1.00 0.00 58 SER A N 10
ATOM 15063 C CA . SER A 1 65 ? -3.763 -9.230 6.887 1.00 0.00 58 SER A CA 10
ATOM 15064 C C . SER A 1 65 ? -4.633 -10.197 6.081 1.00 0.00 58 SER A C 10
ATOM 15065 O O . SER A 1 65 ? -5.766 -9.868 5.728 1.00 0.00 58 SER A O 10
ATOM 15073 N N . ALA A 1 66 ? -4.144 -11.407 5.814 1.00 0.00 59 ALA A N 10
ATOM 15074 C CA . ALA A 1 66 ? -4.922 -12.460 5.157 1.00 0.00 59 ALA A CA 10
ATOM 15075 C C . ALA A 1 66 ? -5.842 -13.188 6.161 1.00 0.00 59 ALA A C 10
ATOM 15076 O O . ALA A 1 66 ? -5.390 -13.665 7.204 1.00 0.00 59 ALA A O 10
ATOM 15083 N N . GLU A 1 67 ? -7.133 -13.299 5.837 1.00 0.00 60 GLU A N 10
ATOM 15084 C CA . GLU A 1 67 ? -8.154 -13.974 6.651 1.00 0.00 60 GLU A CA 10
ATOM 15085 C C . GLU A 1 67 ? -9.146 -14.720 5.744 1.00 0.00 60 GLU A C 10
ATOM 15086 O O . GLU A 1 67 ? -9.920 -14.096 5.023 1.00 0.00 60 GLU A O 10
ATOM 15098 N N . GLU A 1 68 ? -9.123 -16.059 5.753 1.00 0.00 61 GLU A N 10
ATOM 15099 C CA . GLU A 1 68 ? -9.989 -16.930 4.939 1.00 0.00 61 GLU A CA 10
ATOM 15100 C C . GLU A 1 68 ? -10.019 -16.586 3.429 1.00 0.00 61 GLU A C 10
ATOM 15101 O O . GLU A 1 68 ? -11.032 -16.727 2.738 1.00 0.00 61 GLU A O 10
ATOM 15113 N N . GLY A 1 69 ? -8.886 -16.094 2.921 1.00 0.00 62 GLY A N 10
ATOM 15114 C CA . GLY A 1 69 ? -8.684 -15.639 1.536 1.00 0.00 62 GLY A CA 10
ATOM 15115 C C . GLY A 1 69 ? -9.095 -14.182 1.254 1.00 0.00 62 GLY A C 10
ATOM 15116 O O . GLY A 1 69 ? -8.884 -13.699 0.138 1.00 0.00 62 GLY A O 10
ATOM 15120 N N . LYS A 1 70 ? -9.642 -13.473 2.248 1.00 0.00 63 LYS A N 10
ATOM 15121 C CA . LYS A 1 70 ? -9.981 -12.038 2.224 1.00 0.00 63 LYS A CA 10
ATOM 15122 C C . LYS A 1 70 ? -8.893 -11.184 2.891 1.00 0.00 63 LYS A C 10
ATOM 15123 O O . LYS A 1 70 ? -8.002 -11.702 3.566 1.00 0.00 63 LYS A O 10
ATOM 15142 N N . ILE A 1 71 ? -8.969 -9.867 2.691 1.00 0.00 64 ILE A N 10
ATOM 15143 C CA . ILE A 1 71 ? -8.025 -8.861 3.198 1.00 0.00 64 ILE A CA 10
ATOM 15144 C C . ILE A 1 71 ? -8.641 -8.100 4.376 1.00 0.00 64 ILE A C 10
ATOM 15145 O O . ILE A 1 71 ? -9.621 -7.376 4.204 1.00 0.00 64 ILE A O 10
ATOM 15161 N N . ARG A 1 72 ? -8.043 -8.225 5.564 1.00 0.00 65 ARG A N 10
ATOM 15162 C CA . ARG A 1 72 ? -8.356 -7.438 6.767 1.00 0.00 65 ARG A CA 10
ATOM 15163 C C . ARG A 1 72 ? -7.370 -6.281 6.937 1.00 0.00 65 ARG A C 10
ATOM 15164 O O . ARG A 1 72 ? -6.171 -6.459 6.741 1.00 0.00 65 ARG A O 10
ATOM 15185 N N . ILE A 1 73 ? -7.858 -5.107 7.336 1.00 0.00 66 ILE A N 10
ATOM 15186 C CA . ILE A 1 73 ? -7.024 -3.936 7.662 1.00 0.00 66 ILE A CA 10
ATOM 15187 C C . ILE A 1 73 ? -7.719 -3.020 8.683 1.00 0.00 66 ILE A C 10
ATOM 15188 O O . ILE A 1 73 ? -8.876 -2.641 8.504 1.00 0.00 66 ILE A O 10
ATOM 15204 N N . ASP A 1 74 ? -6.997 -2.669 9.752 1.00 0.00 67 ASP A N 10
ATOM 15205 C CA . ASP A 1 74 ? -7.456 -1.942 10.952 1.00 0.00 67 ASP A CA 10
ATOM 15206 C C . ASP A 1 74 ? -8.655 -2.594 11.678 1.00 0.00 67 ASP A C 10
ATOM 15207 O O . ASP A 1 74 ? -8.483 -3.240 12.714 1.00 0.00 67 ASP A O 10
ATOM 15216 N N . THR A 1 75 ? -9.861 -2.451 11.122 1.00 0.00 68 THR A N 10
ATOM 15217 C CA . THR A 1 75 ? -11.119 -3.070 11.583 1.00 0.00 68 THR A CA 10
ATOM 15218 C C . THR A 1 75 ? -12.018 -3.546 10.420 1.00 0.00 68 THR A C 10
ATOM 15219 O O . THR A 1 75 ? -13.046 -4.192 10.632 1.00 0.00 68 THR A O 10
ATOM 15230 N N . HIS A 1 76 ? -11.624 -3.265 9.174 1.00 0.00 69 HIS A N 10
ATOM 15231 C CA . HIS A 1 76 ? -12.370 -3.521 7.947 1.00 0.00 69 HIS A CA 10
ATOM 15232 C C . HIS A 1 76 ? -11.937 -4.840 7.293 1.00 0.00 69 HIS A C 10
ATOM 15233 O O . HIS A 1 76 ? -10.819 -5.313 7.502 1.00 0.00 69 HIS A O 10
ATOM 15247 N N . LEU A 1 77 ? -12.822 -5.406 6.473 1.00 0.00 70 LEU A N 10
ATOM 15248 C CA . LEU A 1 77 ? -12.603 -6.630 5.690 1.00 0.00 70 LEU A CA 10
ATOM 15249 C C . LEU A 1 77 ? -13.061 -6.433 4.233 1.00 0.00 70 LEU A C 10
ATOM 15250 O O . LEU A 1 77 ? -14.157 -5.925 3.986 1.00 0.00 70 LEU A O 10
ATOM 15266 N N . PHE A 1 78 ? -12.234 -6.862 3.277 1.00 0.00 71 PHE A N 10
ATOM 15267 C CA . PHE A 1 78 ? -12.423 -6.691 1.832 1.00 0.00 71 PHE A CA 10
ATOM 15268 C C . PHE A 1 78 ? -12.128 -7.976 1.056 1.00 0.00 71 PHE A C 10
ATOM 15269 O O . PHE A 1 78 ? -11.343 -8.816 1.494 1.00 0.00 71 PHE A O 10
ATOM 15286 N N . ASP A 1 79 ? -12.702 -8.111 -0.141 1.00 0.00 72 ASP A N 10
ATOM 15287 C CA . ASP A 1 79 ? -12.472 -9.269 -1.013 1.00 0.00 72 ASP A CA 10
ATOM 15288 C C . ASP A 1 79 ? -11.009 -9.391 -1.488 1.00 0.00 72 ASP A C 10
ATOM 15289 O O . ASP A 1 79 ? -10.482 -10.498 -1.612 1.00 0.00 72 ASP A O 10
ATOM 15298 N N . ASN A 1 80 ? -10.354 -8.255 -1.748 1.00 0.00 73 ASN A N 10
ATOM 15299 C CA . ASN A 1 80 ? -9.020 -8.163 -2.346 1.00 0.00 73 ASN A CA 10
ATOM 15300 C C . ASN A 1 80 ? -8.317 -6.832 -2.001 1.00 0.00 73 ASN A C 10
ATOM 15301 O O . ASN A 1 80 ? -8.918 -5.921 -1.424 1.00 0.00 73 ASN A O 10
ATOM 15312 N N . LEU A 1 81 ? -7.037 -6.715 -2.377 1.00 0.00 74 LEU A N 10
ATOM 15313 C CA . LEU A 1 81 ? -6.209 -5.530 -2.123 1.00 0.00 74 LEU A CA 10
ATOM 15314 C C . LEU A 1 81 ? -6.737 -4.262 -2.818 1.00 0.00 74 LEU A C 10
ATOM 15315 O O . LEU A 1 81 ? -6.791 -3.204 -2.196 1.00 0.00 74 LEU A O 10
ATOM 15331 N N . ASP A 1 82 ? -7.165 -4.353 -4.080 1.00 0.00 75 ASP A N 10
ATOM 15332 C CA . ASP A 1 82 ? -7.654 -3.197 -4.848 1.00 0.00 75 ASP A CA 10
ATOM 15333 C C . ASP A 1 82 ? -8.932 -2.588 -4.242 1.00 0.00 75 ASP A C 10
ATOM 15334 O O . ASP A 1 82 ? -9.081 -1.365 -4.208 1.00 0.00 75 ASP A O 10
ATOM 15343 N N . ALA A 1 83 ? -9.811 -3.420 -3.675 1.00 0.00 76 ALA A N 10
ATOM 15344 C CA . ALA A 1 83 ? -10.982 -2.976 -2.920 1.00 0.00 76 ALA A CA 10
ATOM 15345 C C . ALA A 1 83 ? -10.604 -2.230 -1.624 1.00 0.00 76 ALA A C 10
ATOM 15346 O O . ALA A 1 83 ? -11.219 -1.210 -1.306 1.00 0.00 76 ALA A O 10
ATOM 15353 N N . ALA A 1 84 ? -9.564 -2.678 -0.911 1.00 0.00 77 ALA A N 10
ATOM 15354 C CA . ALA A 1 84 ? -9.054 -1.999 0.284 1.00 0.00 77 ALA A CA 10
ATOM 15355 C C . ALA A 1 84 ? -8.423 -0.628 -0.049 1.00 0.00 77 ALA A C 10
ATOM 15356 O O . ALA A 1 84 ? -8.707 0.365 0.622 1.00 0.00 77 ALA A O 10
ATOM 15363 N N . ILE A 1 85 ? -7.631 -0.547 -1.128 1.00 0.00 78 ILE A N 10
ATOM 15364 C CA . ILE A 1 85 ? -7.088 0.715 -1.665 1.00 0.00 78 ILE A CA 10
ATOM 15365 C C . ILE A 1 85 ? -8.230 1.679 -2.034 1.00 0.00 78 ILE A C 10
ATOM 15366 O O . ILE A 1 85 ? -8.274 2.817 -1.575 1.00 0.00 78 ILE A O 10
ATOM 15382 N N . THR A 1 86 ? -9.202 1.201 -2.808 1.00 0.00 79 THR A N 10
ATOM 15383 C CA . THR A 1 86 ? -10.369 1.981 -3.266 1.00 0.00 79 THR A CA 10
ATOM 15384 C C . THR A 1 86 ? -11.209 2.505 -2.097 1.00 0.00 79 THR A C 10
ATOM 15385 O O . THR A 1 86 ? -11.587 3.678 -2.092 1.00 0.00 79 THR A O 10
ATOM 15396 N N . PHE A 1 87 ? -11.446 1.696 -1.058 1.00 0.00 80 PHE A N 10
ATOM 15397 C CA . PHE A 1 87 ? -12.127 2.153 0.156 1.00 0.00 80 PHE A CA 10
ATOM 15398 C C . PHE A 1 87 ? -11.389 3.331 0.813 1.00 0.00 80 PHE A C 10
ATOM 15399 O O . PHE A 1 87 ? -12.018 4.338 1.146 1.00 0.00 80 PHE A O 10
ATOM 15416 N N . TYR A 1 88 ? -10.058 3.263 0.911 1.00 0.00 81 TYR A N 10
ATOM 15417 C CA . TYR A 1 88 ? -9.237 4.356 1.439 1.00 0.00 81 TYR A CA 10
ATOM 15418 C C . TYR A 1 88 ? -8.990 5.518 0.451 1.00 0.00 81 TYR A C 10
ATOM 15419 O O . TYR A 1 88 ? -8.297 6.475 0.791 1.00 0.00 81 TYR A O 10
ATOM 15437 N N . MET A 1 89 ? -9.562 5.472 -0.760 1.00 0.00 82 MET A N 10
ATOM 15438 C CA . MET A 1 89 ? -9.650 6.619 -1.679 1.00 0.00 82 MET A CA 10
ATOM 15439 C C . MET A 1 89 ? -10.989 7.354 -1.487 1.00 0.00 82 MET A C 10
ATOM 15440 O O . MET A 1 89 ? -11.039 8.581 -1.560 1.00 0.00 82 MET A O 10
ATOM 15454 N N . GLU A 1 90 ? -12.070 6.616 -1.202 1.00 0.00 83 GLU A N 10
ATOM 15455 C CA . GLU A 1 90 ? -13.398 7.172 -0.896 1.00 0.00 83 GLU A CA 10
ATOM 15456 C C . GLU A 1 90 ? -13.516 7.708 0.546 1.00 0.00 83 GLU A C 10
ATOM 15457 O O . GLU A 1 90 ? -14.277 8.647 0.792 1.00 0.00 83 GLU A O 10
ATOM 15469 N N . HIS A 1 91 ? -12.754 7.140 1.487 1.00 0.00 84 HIS A N 10
ATOM 15470 C CA . HIS A 1 91 ? -12.756 7.475 2.917 1.00 0.00 84 HIS A CA 10
ATOM 15471 C C . HIS A 1 91 ? -11.327 7.677 3.455 1.00 0.00 84 HIS A C 10
ATOM 15472 O O . HIS A 1 91 ? -10.377 7.063 2.967 1.00 0.00 84 HIS A O 10
ATOM 15486 N N . GLU A 1 92 ? -11.166 8.504 4.491 1.00 0.00 85 GLU A N 10
ATOM 15487 C CA . GLU A 1 92 ? -9.856 8.751 5.114 1.00 0.00 85 GLU A CA 10
ATOM 15488 C C . GLU A 1 92 ? -9.326 7.498 5.842 1.00 0.00 85 GLU A C 10
ATOM 15489 O O . GLU A 1 92 ? -10.083 6.784 6.507 1.00 0.00 85 GLU A O 10
ATOM 15501 N N . LEU A 1 93 ? -8.018 7.242 5.732 1.00 0.00 86 LEU A N 10
ATOM 15502 C CA . LEU A 1 93 ? -7.344 6.089 6.338 1.00 0.00 86 LEU A CA 10
ATOM 15503 C C . LEU A 1 93 ? -7.036 6.356 7.821 1.00 0.00 86 LEU A C 10
ATOM 15504 O O . LEU A 1 93 ? -7.562 5.693 8.715 1.00 0.00 86 LEU A O 10
ATOM 15520 N N . GLU A 1 94 ? -6.217 7.378 8.066 1.00 0.00 87 GLU A N 10
ATOM 15521 C CA . GLU A 1 94 ? -5.854 7.873 9.402 1.00 0.00 87 GLU A CA 10
ATOM 15522 C C . GLU A 1 94 ? -5.770 9.409 9.398 1.00 0.00 87 GLU A C 10
ATOM 15523 O O . GLU A 1 94 ? -6.650 10.084 9.935 1.00 0.00 87 GLU A O 10
ATOM 15535 N N . TYR A 1 95 ? -4.749 9.964 8.733 1.00 0.00 88 TYR A N 10
ATOM 15536 C CA . TYR A 1 95 ? -4.543 11.413 8.598 1.00 0.00 88 TYR A CA 10
ATOM 15537 C C . TYR A 1 95 ? -5.218 12.006 7.348 1.00 0.00 88 TYR A C 10
ATOM 15538 O O . TYR A 1 95 ? -5.643 13.163 7.370 1.00 0.00 88 TYR A O 10
ATOM 15556 N N . SER A 1 96 ? -5.322 11.225 6.264 1.00 0.00 89 SER A N 10
ATOM 15557 C CA . SER A 1 96 ? -5.983 11.598 5.003 1.00 0.00 89 SER A CA 10
ATOM 15558 C C . SER A 1 96 ? -6.398 10.356 4.192 1.00 0.00 89 SER A C 10
ATOM 15559 O O . SER A 1 96 ? -6.199 9.219 4.632 1.00 0.00 89 SER A O 10
ATOM 15567 N N . SER A 1 97 ? -6.974 10.563 3.007 1.00 0.00 90 SER A N 10
ATOM 15568 C CA . SER A 1 97 ? -7.261 9.526 2.000 1.00 0.00 90 SER A CA 10
ATOM 15569 C C . SER A 1 97 ? -6.051 9.264 1.085 1.00 0.00 90 SER A C 10
ATOM 15570 O O . SER A 1 97 ? -5.201 10.137 0.889 1.00 0.00 90 SER A O 10
ATOM 15578 N N . LEU A 1 98 ? -5.993 8.078 0.468 1.00 0.00 91 LEU A N 10
ATOM 15579 C CA . LEU A 1 98 ? -5.038 7.742 -0.595 1.00 0.00 91 LEU A CA 10
ATOM 15580 C C . LEU A 1 98 ? -5.256 8.644 -1.827 1.00 0.00 91 LEU A C 10
ATOM 15581 O O . LEU A 1 98 ? -6.406 8.879 -2.215 1.00 0.00 91 LEU A O 10
ATOM 15597 N N . LYS A 1 99 ? -4.174 9.119 -2.467 1.00 0.00 92 LYS A N 10
ATOM 15598 C CA . LYS A 1 99 ? -4.242 9.996 -3.658 1.00 0.00 92 LYS A CA 10
ATOM 15599 C C . LYS A 1 99 ? -3.686 9.343 -4.923 1.00 0.00 92 LYS A C 10
ATOM 15600 O O . LYS A 1 99 ? -4.348 9.379 -5.961 1.00 0.00 92 LYS A O 10
ATOM 15619 N N . GLN A 1 100 ? -2.481 8.766 -4.853 1.00 0.00 93 GLN A N 10
ATOM 15620 C CA . GLN A 1 100 ? -1.770 8.230 -6.024 1.00 0.00 93 GLN A CA 10
ATOM 15621 C C . GLN A 1 100 ? -0.808 7.075 -5.679 1.00 0.00 93 GLN A C 10
ATOM 15622 O O . GLN A 1 100 ? -0.194 7.094 -4.609 1.00 0.00 93 GLN A O 10
ATOM 15636 N N . PRO A 1 101 ? -0.613 6.096 -6.579 1.00 0.00 94 PRO A N 10
ATOM 15637 C CA . PRO A 1 101 ? 0.407 5.068 -6.406 1.00 0.00 94 PRO A CA 10
ATOM 15638 C C . PRO A 1 101 ? 1.819 5.653 -6.573 1.00 0.00 94 PRO A C 10
ATOM 15639 O O . PRO A 1 101 ? 2.029 6.592 -7.351 1.00 0.00 94 PRO A O 10
ATOM 15650 N N . LEU A 1 102 ? 2.813 5.079 -5.886 1.00 0.00 95 LEU A N 10
ATOM 15651 C CA . LEU A 1 102 ? 4.227 5.384 -6.125 1.00 0.00 95 LEU A CA 10
ATOM 15652 C C . LEU A 1 102 ? 4.576 5.096 -7.599 1.00 0.00 95 LEU A C 10
ATOM 15653 O O . LEU A 1 102 ? 4.234 4.044 -8.141 1.00 0.00 95 LEU A O 10
ATOM 15669 N N . GLN A 1 103 ? 5.225 6.055 -8.258 1.00 0.00 96 GLN A N 10
ATOM 15670 C CA . GLN A 1 103 ? 5.476 6.012 -9.701 1.00 0.00 96 GLN A CA 10
ATOM 15671 C C . GLN A 1 103 ? 6.582 5.001 -10.066 1.00 0.00 96 GLN A C 10
ATOM 15672 O O . GLN A 1 103 ? 7.553 4.821 -9.323 1.00 0.00 96 GLN A O 10
ATOM 15686 N N . ARG A 1 104 ? 6.418 4.343 -11.220 1.00 0.00 97 ARG A N 10
ATOM 15687 C CA . ARG A 1 104 ? 7.279 3.262 -11.736 1.00 0.00 97 ARG A CA 10
ATOM 15688 C C . ARG A 1 104 ? 8.240 3.755 -12.827 1.00 0.00 97 ARG A C 10
ATOM 15689 O O . ARG A 1 104 ? 7.788 4.456 -13.761 1.00 0.00 97 ARG A O 10
ATOM 15711 N N . GLY A 1 1 ? 25.819 6.657 -23.251 1.00 0.00 -6 GLY A N 11
ATOM 15712 C CA . GLY A 1 1 ? 25.005 7.803 -22.787 1.00 0.00 -6 GLY A CA 11
ATOM 15713 C C . GLY A 1 1 ? 24.566 7.647 -21.337 1.00 0.00 -6 GLY A C 11
ATOM 15714 O O . GLY A 1 1 ? 24.807 6.616 -20.708 1.00 0.00 -6 GLY A O 11
ATOM 15720 N N . SER A 1 2 ? 23.908 8.675 -20.791 1.00 0.00 -5 SER A N 11
ATOM 15721 C CA . SER A 1 2 ? 23.426 8.734 -19.395 1.00 0.00 -5 SER A CA 11
ATOM 15722 C C . SER A 1 2 ? 22.033 8.117 -19.168 1.00 0.00 -5 SER A C 11
ATOM 15723 O O . SER A 1 2 ? 21.603 7.960 -18.020 1.00 0.00 -5 SER A O 11
ATOM 15731 N N . SER A 1 3 ? 21.323 7.749 -20.239 1.00 0.00 -4 SER A N 11
ATOM 15732 C CA . SER A 1 3 ? 19.999 7.107 -20.208 1.00 0.00 -4 SER A CA 11
ATOM 15733 C C . SER A 1 3 ? 20.040 5.635 -19.753 1.00 0.00 -4 SER A C 11
ATOM 15734 O O . SER A 1 3 ? 21.094 4.988 -19.747 1.00 0.00 -4 SER A O 11
ATOM 15742 N N . GLY A 1 4 ? 18.879 5.096 -19.365 1.00 0.00 -3 GLY A N 11
ATOM 15743 C CA . GLY A 1 4 ? 18.707 3.711 -18.902 1.00 0.00 -3 GLY A CA 11
ATOM 15744 C C . GLY A 1 4 ? 17.244 3.251 -18.891 1.00 0.00 -3 GLY A C 11
ATOM 15745 O O . GLY A 1 4 ? 16.328 4.027 -19.185 1.00 0.00 -3 GLY A O 11
ATOM 15749 N N . SER A 1 5 ? 17.020 1.974 -18.568 1.00 0.00 -2 SER A N 11
ATOM 15750 C CA . SER A 1 5 ? 15.703 1.318 -18.624 1.00 0.00 -2 SER A CA 11
ATOM 15751 C C . SER A 1 5 ? 14.709 1.839 -17.573 1.00 0.00 -2 SER A C 11
ATOM 15752 O O . SER A 1 5 ? 15.085 2.149 -16.439 1.00 0.00 -2 SER A O 11
ATOM 15760 N N . SER A 1 6 ? 13.425 1.889 -17.945 1.00 0.00 -1 SER A N 11
ATOM 15761 C CA . SER A 1 6 ? 12.297 2.255 -17.062 1.00 0.00 -1 SER A CA 11
ATOM 15762 C C . SER A 1 6 ? 11.008 1.474 -17.365 1.00 0.00 -1 SER A C 11
ATOM 15763 O O . SER A 1 6 ? 10.285 1.089 -16.447 1.00 0.00 -1 SER A O 11
ATOM 15771 N N . GLY A 1 7 ? 10.737 1.176 -18.643 1.00 0.00 0 GLY A N 11
ATOM 15772 C CA . GLY A 1 7 ? 9.564 0.421 -19.109 1.00 0.00 0 GLY A CA 11
ATOM 15773 C C . GLY A 1 7 ? 9.650 -1.110 -18.968 1.00 0.00 0 GLY A C 11
ATOM 15774 O O . GLY A 1 7 ? 8.789 -1.813 -19.498 1.00 0.00 0 GLY A O 11
ATOM 15778 N N . MET A 1 8 ? 10.674 -1.641 -18.288 1.00 0.00 1 MET A N 11
ATOM 15779 C CA . MET A 1 8 ? 10.919 -3.088 -18.142 1.00 0.00 1 MET A CA 11
ATOM 15780 C C . MET A 1 8 ? 10.022 -3.792 -17.101 1.00 0.00 1 MET A C 11
ATOM 15781 O O . MET A 1 8 ? 9.997 -5.024 -17.050 1.00 0.00 1 MET A O 11
ATOM 15795 N N . ALA A 1 9 ? 9.278 -3.038 -16.282 1.00 0.00 2 ALA A N 11
ATOM 15796 C CA . ALA A 1 9 ? 8.299 -3.581 -15.338 1.00 0.00 2 ALA A CA 11
ATOM 15797 C C . ALA A 1 9 ? 7.080 -4.204 -16.059 1.00 0.00 2 ALA A C 11
ATOM 15798 O O . ALA A 1 9 ? 6.641 -3.715 -17.103 1.00 0.00 2 ALA A O 11
ATOM 15805 N N . GLU A 1 10 ? 6.521 -5.279 -15.497 1.00 0.00 3 GLU A N 11
ATOM 15806 C CA . GLU A 1 10 ? 5.416 -6.055 -16.076 1.00 0.00 3 GLU A CA 11
ATOM 15807 C C . GLU A 1 10 ? 4.563 -6.717 -14.974 1.00 0.00 3 GLU A C 11
ATOM 15808 O O . GLU A 1 10 ? 5.094 -7.167 -13.953 1.00 0.00 3 GLU A O 11
ATOM 15820 N N . ALA A 1 11 ? 3.250 -6.803 -15.217 1.00 0.00 4 ALA A N 11
ATOM 15821 C CA . ALA A 1 11 ? 2.220 -7.382 -14.341 1.00 0.00 4 ALA A CA 11
ATOM 15822 C C . ALA A 1 11 ? 2.080 -6.714 -12.947 1.00 0.00 4 ALA A C 11
ATOM 15823 O O . ALA A 1 11 ? 2.751 -5.725 -12.633 1.00 0.00 4 ALA A O 11
ATOM 15830 N N . ALA A 1 12 ? 1.163 -7.252 -12.128 1.00 0.00 5 ALA A N 11
ATOM 15831 C CA . ALA A 1 12 ? 0.696 -6.719 -10.839 1.00 0.00 5 ALA A CA 11
ATOM 15832 C C . ALA A 1 12 ? 0.070 -5.301 -10.903 1.00 0.00 5 ALA A C 11
ATOM 15833 O O . ALA A 1 12 ? 0.038 -4.643 -11.948 1.00 0.00 5 ALA A O 11
ATOM 15840 N N . ALA A 1 13 ? -0.474 -4.839 -9.773 1.00 0.00 6 ALA A N 11
ATOM 15841 C CA . ALA A 1 13 ? -1.039 -3.496 -9.620 1.00 0.00 6 ALA A CA 11
ATOM 15842 C C . ALA A 1 13 ? 0.059 -2.404 -9.619 1.00 0.00 6 ALA A C 11
ATOM 15843 O O . ALA A 1 13 ? 1.172 -2.667 -9.145 1.00 0.00 6 ALA A O 11
ATOM 15850 N N . PRO A 1 14 ? -0.222 -1.168 -10.081 1.00 0.00 7 PRO A N 11
ATOM 15851 C CA . PRO A 1 14 ? 0.784 -0.102 -10.184 1.00 0.00 7 PRO A CA 11
ATOM 15852 C C . PRO A 1 14 ? 1.333 0.359 -8.822 1.00 0.00 7 PRO A C 11
ATOM 15853 O O . PRO A 1 14 ? 2.447 0.876 -8.749 1.00 0.00 7 PRO A O 11
ATOM 15864 N N . TRP A 1 15 ? 0.576 0.144 -7.740 1.00 0.00 8 TRP A N 11
ATOM 15865 C CA . TRP A 1 15 ? 0.973 0.407 -6.353 1.00 0.00 8 TRP A CA 11
ATOM 15866 C C . TRP A 1 15 ? 1.730 -0.750 -5.679 1.00 0.00 8 TRP A C 11
ATOM 15867 O O . TRP A 1 15 ? 2.187 -0.575 -4.553 1.00 0.00 8 TRP A O 11
ATOM 15888 N N . TYR A 1 16 ? 1.877 -1.923 -6.304 1.00 0.00 9 TYR A N 11
ATOM 15889 C CA . TYR A 1 16 ? 2.545 -3.076 -5.688 1.00 0.00 9 TYR A CA 11
ATOM 15890 C C . TYR A 1 16 ? 4.057 -3.112 -5.980 1.00 0.00 9 TYR A C 11
ATOM 15891 O O . TYR A 1 16 ? 4.480 -2.986 -7.133 1.00 0.00 9 TYR A O 11
ATOM 15909 N N . HIS A 1 17 ? 4.869 -3.309 -4.933 1.00 0.00 10 HIS A N 11
ATOM 15910 C CA . HIS A 1 17 ? 6.344 -3.285 -4.979 1.00 0.00 10 HIS A CA 11
ATOM 15911 C C . HIS A 1 17 ? 7.025 -4.567 -4.448 1.00 0.00 10 HIS A C 11
ATOM 15912 O O . HIS A 1 17 ? 8.247 -4.594 -4.281 1.00 0.00 10 HIS A O 11
ATOM 15926 N N . GLY A 1 18 ? 6.278 -5.651 -4.204 1.00 0.00 11 GLY A N 11
ATOM 15927 C CA . GLY A 1 18 ? 6.853 -6.947 -3.811 1.00 0.00 11 GLY A CA 11
ATOM 15928 C C . GLY A 1 18 ? 7.492 -6.948 -2.411 1.00 0.00 11 GLY A C 11
ATOM 15929 O O . GLY A 1 18 ? 6.992 -6.244 -1.531 1.00 0.00 11 GLY A O 11
ATOM 15933 N N . PRO A 1 19 ? 8.581 -7.711 -2.176 1.00 0.00 12 PRO A N 11
ATOM 15934 C CA . PRO A 1 19 ? 9.300 -7.815 -0.889 1.00 0.00 12 PRO A CA 11
ATOM 15935 C C . PRO A 1 19 ? 10.046 -6.552 -0.394 1.00 0.00 12 PRO A C 11
ATOM 15936 O O . PRO A 1 19 ? 11.134 -6.647 0.181 1.00 0.00 12 PRO A O 11
ATOM 15947 N N . LEU A 1 20 ? 9.484 -5.359 -0.608 1.00 0.00 13 LEU A N 11
ATOM 15948 C CA . LEU A 1 20 ? 10.025 -4.080 -0.142 1.00 0.00 13 LEU A CA 11
ATOM 15949 C C . LEU A 1 20 ? 10.022 -4.008 1.402 1.00 0.00 13 LEU A C 11
ATOM 15950 O O . LEU A 1 20 ? 9.062 -4.438 2.050 1.00 0.00 13 LEU A O 11
ATOM 15966 N N . SER A 1 21 ? 11.070 -3.435 1.998 1.00 0.00 14 SER A N 11
ATOM 15967 C CA . SER A 1 21 ? 11.158 -3.192 3.451 1.00 0.00 14 SER A CA 11
ATOM 15968 C C . SER A 1 21 ? 10.682 -1.782 3.829 1.00 0.00 14 SER A C 11
ATOM 15969 O O . SER A 1 21 ? 10.475 -0.929 2.961 1.00 0.00 14 SER A O 11
ATOM 15977 N N . ARG A 1 22 ? 10.534 -1.515 5.136 1.00 0.00 15 ARG A N 11
ATOM 15978 C CA . ARG A 1 22 ? 10.176 -0.188 5.669 1.00 0.00 15 ARG A CA 11
ATOM 15979 C C . ARG A 1 22 ? 11.121 0.897 5.174 1.00 0.00 15 ARG A C 11
ATOM 15980 O O . ARG A 1 22 ? 10.657 1.871 4.598 1.00 0.00 15 ARG A O 11
ATOM 16001 N N . THR A 1 23 ? 12.430 0.728 5.354 1.00 0.00 16 THR A N 11
ATOM 16002 C CA . THR A 1 23 ? 13.426 1.771 5.047 1.00 0.00 16 THR A CA 11
ATOM 16003 C C . THR A 1 23 ? 13.383 2.208 3.578 1.00 0.00 16 THR A C 11
ATOM 16004 O O . THR A 1 23 ? 13.503 3.396 3.278 1.00 0.00 16 THR A O 11
ATOM 16015 N N . ASP A 1 24 ? 13.144 1.269 2.658 1.00 0.00 17 ASP A N 11
ATOM 16016 C CA . ASP A 1 24 ? 12.981 1.543 1.226 1.00 0.00 17 ASP A CA 11
ATOM 16017 C C . ASP A 1 24 ? 11.673 2.295 0.922 1.00 0.00 17 ASP A C 11
ATOM 16018 O O . ASP A 1 24 ? 11.681 3.276 0.172 1.00 0.00 17 ASP A O 11
ATOM 16027 N N . ALA A 1 25 ? 10.560 1.884 1.542 1.00 0.00 18 ALA A N 11
ATOM 16028 C CA . ALA A 1 25 ? 9.272 2.567 1.427 1.00 0.00 18 ALA A CA 11
ATOM 16029 C C . ALA A 1 25 ? 9.317 3.992 2.014 1.00 0.00 18 ALA A C 11
ATOM 16030 O O . ALA A 1 25 ? 8.826 4.933 1.393 1.00 0.00 18 ALA A O 11
ATOM 16037 N N . GLU A 1 26 ? 9.953 4.170 3.174 1.00 0.00 19 GLU A N 11
ATOM 16038 C CA . GLU A 1 26 ? 10.106 5.456 3.865 1.00 0.00 19 GLU A CA 11
ATOM 16039 C C . GLU A 1 26 ? 10.956 6.441 3.052 1.00 0.00 19 GLU A C 11
ATOM 16040 O O . GLU A 1 26 ? 10.542 7.584 2.866 1.00 0.00 19 GLU A O 11
ATOM 16052 N N . ASN A 1 27 ? 12.095 6.011 2.496 1.00 0.00 20 ASN A N 11
ATOM 16053 C CA . ASN A 1 27 ? 12.922 6.875 1.641 1.00 0.00 20 ASN A CA 11
ATOM 16054 C C . ASN A 1 27 ? 12.208 7.251 0.328 1.00 0.00 20 ASN A C 11
ATOM 16055 O O . ASN A 1 27 ? 12.358 8.380 -0.148 1.00 0.00 20 ASN A O 11
ATOM 16066 N N . SER A 1 28 ? 11.393 6.350 -0.232 1.00 0.00 21 SER A N 11
ATOM 16067 C CA . SER A 1 28 ? 10.602 6.625 -1.442 1.00 0.00 21 SER A CA 11
ATOM 16068 C C . SER A 1 28 ? 9.481 7.637 -1.179 1.00 0.00 21 SER A C 11
ATOM 16069 O O . SER A 1 28 ? 9.349 8.624 -1.902 1.00 0.00 21 SER A O 11
ATOM 16077 N N . LEU A 1 29 ? 8.688 7.434 -0.122 1.00 0.00 22 LEU A N 11
ATOM 16078 C CA . LEU A 1 29 ? 7.526 8.275 0.186 1.00 0.00 22 LEU A CA 11
ATOM 16079 C C . LEU A 1 29 ? 7.882 9.611 0.859 1.00 0.00 22 LEU A C 11
ATOM 16080 O O . LEU A 1 29 ? 7.118 10.564 0.722 1.00 0.00 22 LEU A O 11
ATOM 16096 N N . LEU A 1 30 ? 9.038 9.726 1.525 1.00 0.00 23 LEU A N 11
ATOM 16097 C CA . LEU A 1 30 ? 9.542 11.006 2.046 1.00 0.00 23 LEU A CA 11
ATOM 16098 C C . LEU A 1 30 ? 10.005 11.952 0.918 1.00 0.00 23 LEU A C 11
ATOM 16099 O O . LEU A 1 30 ? 9.937 13.175 1.070 1.00 0.00 23 LEU A O 11
ATOM 16115 N N . ARG A 1 31 ? 10.429 11.398 -0.228 1.00 0.00 24 ARG A N 11
ATOM 16116 C CA . ARG A 1 31 ? 10.755 12.154 -1.450 1.00 0.00 24 ARG A CA 11
ATOM 16117 C C . ARG A 1 31 ? 9.502 12.575 -2.237 1.00 0.00 24 ARG A C 11
ATOM 16118 O O . ARG A 1 31 ? 9.484 13.644 -2.846 1.00 0.00 24 ARG A O 11
ATOM 16139 N N . MET A 1 32 ? 8.454 11.750 -2.203 1.00 0.00 25 MET A N 11
ATOM 16140 C CA . MET A 1 32 ? 7.153 11.996 -2.845 1.00 0.00 25 MET A CA 11
ATOM 16141 C C . MET A 1 32 ? 6.262 12.979 -2.053 1.00 0.00 25 MET A C 11
ATOM 16142 O O . MET A 1 32 ? 6.494 13.203 -0.858 1.00 0.00 25 MET A O 11
ATOM 16156 N N . PRO A 1 33 ? 5.230 13.577 -2.684 1.00 0.00 26 PRO A N 11
ATOM 16157 C CA . PRO A 1 33 ? 4.249 14.419 -1.998 1.00 0.00 26 PRO A CA 11
ATOM 16158 C C . PRO A 1 33 ? 3.280 13.604 -1.127 1.00 0.00 26 PRO A C 11
ATOM 16159 O O . PRO A 1 33 ? 3.131 12.391 -1.298 1.00 0.00 26 PRO A O 11
ATOM 16170 N N . GLU A 1 34 ? 2.584 14.288 -0.215 1.00 0.00 27 GLU A N 11
ATOM 16171 C CA . GLU A 1 34 ? 1.526 13.731 0.643 1.00 0.00 27 GLU A CA 11
ATOM 16172 C C . GLU A 1 34 ? 0.426 13.036 -0.174 1.00 0.00 27 GLU A C 11
ATOM 16173 O O . GLU A 1 34 ? -0.106 13.613 -1.127 1.00 0.00 27 GLU A O 11
ATOM 16185 N N . GLY A 1 35 ? 0.041 11.826 0.241 1.00 0.00 28 GLY A N 11
ATOM 16186 C CA . GLY A 1 35 ? -0.992 11.008 -0.395 1.00 0.00 28 GLY A CA 11
ATOM 16187 C C . GLY A 1 35 ? -0.472 9.988 -1.415 1.00 0.00 28 GLY A C 11
ATOM 16188 O O . GLY A 1 35 ? -1.268 9.266 -2.025 1.00 0.00 28 GLY A O 11
ATOM 16192 N N . THR A 1 36 ? 0.849 9.906 -1.594 1.00 0.00 29 THR A N 11
ATOM 16193 C CA . THR A 1 36 ? 1.506 8.836 -2.355 1.00 0.00 29 THR A CA 11
ATOM 16194 C C . THR A 1 36 ? 1.528 7.553 -1.522 1.00 0.00 29 THR A C 11
ATOM 16195 O O . THR A 1 36 ? 1.867 7.589 -0.338 1.00 0.00 29 THR A O 11
ATOM 16206 N N . PHE A 1 37 ? 1.178 6.410 -2.118 1.00 0.00 30 PHE A N 11
ATOM 16207 C CA . PHE A 1 37 ? 1.116 5.132 -1.409 1.00 0.00 30 PHE A CA 11
ATOM 16208 C C . PHE A 1 37 ? 1.710 3.960 -2.201 1.00 0.00 30 PHE A C 11
ATOM 16209 O O . PHE A 1 37 ? 1.881 4.021 -3.421 1.00 0.00 30 PHE A O 11
ATOM 16226 N N . LEU A 1 38 ? 2.007 2.875 -1.485 1.00 0.00 31 LEU A N 11
ATOM 16227 C CA . LEU A 1 38 ? 2.469 1.601 -2.040 1.00 0.00 31 LEU A CA 11
ATOM 16228 C C . LEU A 1 38 ? 1.995 0.418 -1.190 1.00 0.00 31 LEU A C 11
ATOM 16229 O O . LEU A 1 38 ? 1.707 0.580 -0.006 1.00 0.00 31 LEU A O 11
ATOM 16245 N N . VAL A 1 39 ? 1.973 -0.777 -1.775 1.00 0.00 32 VAL A N 11
ATOM 16246 C CA . VAL A 1 39 ? 1.740 -2.048 -1.076 1.00 0.00 32 VAL A CA 11
ATOM 16247 C C . VAL A 1 39 ? 2.924 -2.989 -1.297 1.00 0.00 32 VAL A C 11
ATOM 16248 O O . VAL A 1 39 ? 3.480 -3.067 -2.394 1.00 0.00 32 VAL A O 11
ATOM 16261 N N . ARG A 1 40 ? 3.312 -3.702 -0.240 1.00 0.00 33 ARG A N 11
ATOM 16262 C CA . ARG A 1 40 ? 4.476 -4.599 -0.201 1.00 0.00 33 ARG A CA 11
ATOM 16263 C C . ARG A 1 40 ? 4.172 -5.888 0.565 1.00 0.00 33 ARG A C 11
ATOM 16264 O O . ARG A 1 40 ? 3.296 -5.897 1.430 1.00 0.00 33 ARG A O 11
ATOM 16285 N N . ASP A 1 41 ? 4.890 -6.970 0.264 1.00 0.00 34 ASP A N 11
ATOM 16286 C CA . ASP A 1 41 ? 4.875 -8.196 1.078 1.00 0.00 34 ASP A CA 11
ATOM 16287 C C . ASP A 1 41 ? 5.421 -7.871 2.482 1.00 0.00 34 ASP A C 11
ATOM 16288 O O . ASP A 1 41 ? 6.418 -7.156 2.630 1.00 0.00 34 ASP A O 11
ATOM 16297 N N . SER A 1 42 ? 4.732 -8.345 3.519 1.00 0.00 35 SER A N 11
ATOM 16298 C CA . SER A 1 42 ? 4.952 -7.916 4.899 1.00 0.00 35 SER A CA 11
ATOM 16299 C C . SER A 1 42 ? 6.312 -8.303 5.481 1.00 0.00 35 SER A C 11
ATOM 16300 O O . SER A 1 42 ? 6.782 -9.439 5.372 1.00 0.00 35 SER A O 11
ATOM 16308 N N . THR A 1 43 ? 6.910 -7.339 6.186 1.00 0.00 36 THR A N 11
ATOM 16309 C CA . THR A 1 43 ? 8.110 -7.507 7.016 1.00 0.00 36 THR A CA 11
ATOM 16310 C C . THR A 1 43 ? 7.840 -8.263 8.328 1.00 0.00 36 THR A C 11
ATOM 16311 O O . THR A 1 43 ? 8.794 -8.661 8.999 1.00 0.00 36 THR A O 11
ATOM 16322 N N . SER A 1 44 ? 6.572 -8.524 8.684 1.00 0.00 37 SER A N 11
ATOM 16323 C CA . SER A 1 44 ? 6.205 -9.431 9.785 1.00 0.00 37 SER A CA 11
ATOM 16324 C C . SER A 1 44 ? 6.314 -10.905 9.360 1.00 0.00 37 SER A C 11
ATOM 16325 O O . SER A 1 44 ? 7.046 -11.675 9.985 1.00 0.00 37 SER A O 11
ATOM 16333 N N . SER A 1 45 ? 5.608 -11.281 8.283 1.00 0.00 38 SER A N 11
ATOM 16334 C CA . SER A 1 45 ? 5.502 -12.655 7.756 1.00 0.00 38 SER A CA 11
ATOM 16335 C C . SER A 1 45 ? 5.202 -12.653 6.245 1.00 0.00 38 SER A C 11
ATOM 16336 O O . SER A 1 45 ? 4.398 -11.830 5.796 1.00 0.00 38 SER A O 11
ATOM 16344 N N . PRO A 1 46 ? 5.767 -13.580 5.447 1.00 0.00 39 PRO A N 11
ATOM 16345 C CA . PRO A 1 46 ? 5.462 -13.686 4.019 1.00 0.00 39 PRO A CA 11
ATOM 16346 C C . PRO A 1 46 ? 4.006 -14.116 3.770 1.00 0.00 39 PRO A C 11
ATOM 16347 O O . PRO A 1 46 ? 3.433 -14.897 4.537 1.00 0.00 39 PRO A O 11
ATOM 16358 N N . GLY A 1 47 ? 3.404 -13.618 2.688 1.00 0.00 40 GLY A N 11
ATOM 16359 C CA . GLY A 1 47 ? 2.008 -13.889 2.307 1.00 0.00 40 GLY A CA 11
ATOM 16360 C C . GLY A 1 47 ? 0.982 -12.903 2.894 1.00 0.00 40 GLY A C 11
ATOM 16361 O O . GLY A 1 47 ? -0.139 -12.813 2.390 1.00 0.00 40 GLY A O 11
ATOM 16365 N N . ASP A 1 48 ? 1.357 -12.153 3.934 1.00 0.00 41 ASP A N 11
ATOM 16366 C CA . ASP A 1 48 ? 0.620 -10.982 4.430 1.00 0.00 41 ASP A CA 11
ATOM 16367 C C . ASP A 1 48 ? 1.182 -9.720 3.751 1.00 0.00 41 ASP A C 11
ATOM 16368 O O . ASP A 1 48 ? 2.302 -9.741 3.232 1.00 0.00 41 ASP A O 11
ATOM 16377 N N . TYR A 1 49 ? 0.444 -8.606 3.759 1.00 0.00 42 TYR A N 11
ATOM 16378 C CA . TYR A 1 49 ? 0.836 -7.380 3.053 1.00 0.00 42 TYR A CA 11
ATOM 16379 C C . TYR A 1 49 ? 0.835 -6.146 3.965 1.00 0.00 42 TYR A C 11
ATOM 16380 O O . TYR A 1 49 ? 0.307 -6.171 5.079 1.00 0.00 42 TYR A O 11
ATOM 16398 N N . VAL A 1 50 ? 1.446 -5.055 3.500 1.00 0.00 43 VAL A N 11
ATOM 16399 C CA . VAL A 1 50 ? 1.510 -3.761 4.199 1.00 0.00 43 VAL A CA 11
ATOM 16400 C C . VAL A 1 50 ? 1.269 -2.626 3.209 1.00 0.00 43 VAL A C 11
ATOM 16401 O O . VAL A 1 50 ? 1.919 -2.576 2.166 1.00 0.00 43 VAL A O 11
ATOM 16414 N N . LEU A 1 51 ? 0.363 -1.710 3.551 1.00 0.00 44 LEU A N 11
ATOM 16415 C CA . LEU A 1 51 ? 0.115 -0.444 2.861 1.00 0.00 44 LEU A CA 11
ATOM 16416 C C . LEU A 1 51 ? 0.976 0.634 3.520 1.00 0.00 44 LEU A C 11
ATOM 16417 O O . LEU A 1 51 ? 0.875 0.836 4.730 1.00 0.00 44 LEU A O 11
ATOM 16433 N N . SER A 1 52 ? 1.808 1.326 2.749 1.00 0.00 45 SER A N 11
ATOM 16434 C CA . SER A 1 52 ? 2.634 2.440 3.230 1.00 0.00 45 SER A CA 11
ATOM 16435 C C . SER A 1 52 ? 2.217 3.738 2.535 1.00 0.00 45 SER A C 11
ATOM 16436 O O . SER A 1 52 ? 2.014 3.723 1.321 1.00 0.00 45 SER A O 11
ATOM 16444 N N . CYS A 1 53 ? 2.089 4.844 3.280 1.00 0.00 46 CYS A N 11
ATOM 16445 C CA . CYS A 1 53 ? 1.544 6.121 2.785 1.00 0.00 46 CYS A CA 11
ATOM 16446 C C . CYS A 1 53 ? 2.346 7.338 3.285 1.00 0.00 46 CYS A C 11
ATOM 16447 O O . CYS A 1 53 ? 2.785 7.367 4.438 1.00 0.00 46 CYS A O 11
ATOM 16455 N N . SER A 1 54 ? 2.535 8.355 2.437 1.00 0.00 47 SER A N 11
ATOM 16456 C CA . SER A 1 54 ? 3.134 9.633 2.812 1.00 0.00 47 SER A CA 11
ATOM 16457 C C . SER A 1 54 ? 2.078 10.541 3.444 1.00 0.00 47 SER A C 11
ATOM 16458 O O . SER A 1 54 ? 1.241 11.134 2.767 1.00 0.00 47 SER A O 11
ATOM 16466 N N . GLU A 1 55 ? 2.100 10.638 4.768 1.00 0.00 48 GLU A N 11
ATOM 16467 C CA . GLU A 1 55 ? 1.118 11.408 5.549 1.00 0.00 48 GLU A CA 11
ATOM 16468 C C . GLU A 1 55 ? 1.739 12.179 6.719 1.00 0.00 48 GLU A C 11
ATOM 16469 O O . GLU A 1 55 ? 2.741 11.753 7.289 1.00 0.00 48 GLU A O 11
ATOM 16481 N N . ASN A 1 56 ? 1.118 13.301 7.110 1.00 0.00 49 ASN A N 11
ATOM 16482 C CA . ASN A 1 56 ? 1.441 14.071 8.322 1.00 0.00 49 ASN A CA 11
ATOM 16483 C C . ASN A 1 56 ? 2.919 14.532 8.396 1.00 0.00 49 ASN A C 11
ATOM 16484 O O . ASN A 1 56 ? 3.507 14.648 9.472 1.00 0.00 49 ASN A O 11
ATOM 16495 N N . GLY A 1 57 ? 3.540 14.777 7.233 1.00 0.00 50 GLY A N 11
ATOM 16496 C CA . GLY A 1 57 ? 4.950 15.167 7.112 1.00 0.00 50 GLY A CA 11
ATOM 16497 C C . GLY A 1 57 ? 5.961 14.034 7.370 1.00 0.00 50 GLY A C 11
ATOM 16498 O O . GLY A 1 57 ? 7.154 14.298 7.534 1.00 0.00 50 GLY A O 11
ATOM 16502 N N . LYS A 1 58 ? 5.486 12.784 7.419 1.00 0.00 51 LYS A N 11
ATOM 16503 C CA . LYS A 1 58 ? 6.238 11.543 7.678 1.00 0.00 51 LYS A CA 11
ATOM 16504 C C . LYS A 1 58 ? 5.781 10.425 6.721 1.00 0.00 51 LYS A C 11
ATOM 16505 O O . LYS A 1 58 ? 5.084 10.679 5.734 1.00 0.00 51 LYS A O 11
ATOM 16524 N N . VAL A 1 59 ? 6.176 9.183 6.999 1.00 0.00 52 VAL A N 11
ATOM 16525 C CA . VAL A 1 59 ? 5.679 7.978 6.312 1.00 0.00 52 VAL A CA 11
ATOM 16526 C C . VAL A 1 59 ? 5.098 7.009 7.340 1.00 0.00 52 VAL A C 11
ATOM 16527 O O . VAL A 1 59 ? 5.687 6.794 8.401 1.00 0.00 52 VAL A O 11
ATOM 16540 N N . THR A 1 60 ? 3.934 6.441 7.032 1.00 0.00 53 THR A N 11
ATOM 16541 C CA . THR A 1 60 ? 3.174 5.527 7.901 1.00 0.00 53 THR A CA 11
ATOM 16542 C C . THR A 1 60 ? 2.941 4.175 7.226 1.00 0.00 53 THR A C 11
ATOM 16543 O O . THR A 1 60 ? 3.028 4.064 6.000 1.00 0.00 53 THR A O 11
ATOM 16554 N N . HIS A 1 61 ? 2.664 3.140 8.027 1.00 0.00 54 HIS A N 11
ATOM 16555 C CA . HIS A 1 61 ? 2.477 1.752 7.582 1.00 0.00 54 HIS A CA 11
ATOM 16556 C C . HIS A 1 61 ? 1.231 1.119 8.231 1.00 0.00 54 HIS A C 11
ATOM 16557 O O . HIS A 1 61 ? 0.977 1.321 9.422 1.00 0.00 54 HIS A O 11
ATOM 16571 N N . TYR A 1 62 ? 0.487 0.318 7.464 1.00 0.00 55 TYR A N 11
ATOM 16572 C CA . TYR A 1 62 ? -0.779 -0.308 7.860 1.00 0.00 55 TYR A CA 11
ATOM 16573 C C . TYR A 1 62 ? -0.843 -1.763 7.370 1.00 0.00 55 TYR A C 11
ATOM 16574 O O . TYR A 1 62 ? -0.649 -2.031 6.183 1.00 0.00 55 TYR A O 11
ATOM 16592 N N . LYS A 1 63 ? -1.117 -2.716 8.266 1.00 0.00 56 LYS A N 11
ATOM 16593 C CA . LYS A 1 63 ? -1.138 -4.156 7.941 1.00 0.00 56 LYS A CA 11
ATOM 16594 C C . LYS A 1 63 ? -2.388 -4.543 7.144 1.00 0.00 56 LYS A C 11
ATOM 16595 O O . LYS A 1 63 ? -3.510 -4.281 7.569 1.00 0.00 56 LYS A O 11
ATOM 16614 N N . LEU A 1 64 ? -2.170 -5.214 6.015 1.00 0.00 57 LEU A N 11
ATOM 16615 C CA . LEU A 1 64 ? -3.170 -5.879 5.177 1.00 0.00 57 LEU A CA 11
ATOM 16616 C C . LEU A 1 64 ? -3.025 -7.393 5.409 1.00 0.00 57 LEU A C 11
ATOM 16617 O O . LEU A 1 64 ? -2.361 -8.117 4.660 1.00 0.00 57 LEU A O 11
ATOM 16633 N N . SER A 1 65 ? -3.607 -7.850 6.509 1.00 0.00 58 SER A N 11
ATOM 16634 C CA . SER A 1 65 ? -3.511 -9.227 7.004 1.00 0.00 58 SER A CA 11
ATOM 16635 C C . SER A 1 65 ? -4.442 -10.174 6.238 1.00 0.00 58 SER A C 11
ATOM 16636 O O . SER A 1 65 ? -5.576 -9.813 5.922 1.00 0.00 58 SER A O 11
ATOM 16644 N N . ALA A 1 66 ? -3.994 -11.397 5.964 1.00 0.00 59 ALA A N 11
ATOM 16645 C CA . ALA A 1 66 ? -4.823 -12.433 5.348 1.00 0.00 59 ALA A CA 11
ATOM 16646 C C . ALA A 1 66 ? -5.757 -13.095 6.384 1.00 0.00 59 ALA A C 11
ATOM 16647 O O . ALA A 1 66 ? -5.314 -13.550 7.443 1.00 0.00 59 ALA A O 11
ATOM 16654 N N . GLU A 1 67 ? -7.052 -13.173 6.071 1.00 0.00 60 GLU A N 11
ATOM 16655 C CA . GLU A 1 67 ? -8.095 -13.781 6.907 1.00 0.00 60 GLU A CA 11
ATOM 16656 C C . GLU A 1 67 ? -9.096 -14.538 6.020 1.00 0.00 60 GLU A C 11
ATOM 16657 O O . GLU A 1 67 ? -9.818 -13.928 5.231 1.00 0.00 60 GLU A O 11
ATOM 16669 N N . GLU A 1 68 ? -9.130 -15.873 6.114 1.00 0.00 61 GLU A N 11
ATOM 16670 C CA . GLU A 1 68 ? -9.982 -16.761 5.292 1.00 0.00 61 GLU A CA 11
ATOM 16671 C C . GLU A 1 68 ? -9.859 -16.533 3.765 1.00 0.00 61 GLU A C 11
ATOM 16672 O O . GLU A 1 68 ? -10.812 -16.704 2.998 1.00 0.00 61 GLU A O 11
ATOM 16684 N N . GLY A 1 69 ? -8.670 -16.118 3.317 1.00 0.00 62 GLY A N 11
ATOM 16685 C CA . GLY A 1 69 ? -8.353 -15.764 1.923 1.00 0.00 62 GLY A CA 11
ATOM 16686 C C . GLY A 1 69 ? -8.752 -14.338 1.502 1.00 0.00 62 GLY A C 11
ATOM 16687 O O . GLY A 1 69 ? -8.541 -13.966 0.344 1.00 0.00 62 GLY A O 11
ATOM 16691 N N . LYS A 1 70 ? -9.303 -13.538 2.424 1.00 0.00 63 LYS A N 11
ATOM 16692 C CA . LYS A 1 70 ? -9.684 -12.123 2.261 1.00 0.00 63 LYS A CA 11
ATOM 16693 C C . LYS A 1 70 ? -8.742 -11.200 3.055 1.00 0.00 63 LYS A C 11
ATOM 16694 O O . LYS A 1 70 ? -7.852 -11.676 3.763 1.00 0.00 63 LYS A O 11
ATOM 16713 N N . ILE A 1 71 ? -8.895 -9.884 2.912 1.00 0.00 64 ILE A N 11
ATOM 16714 C CA . ILE A 1 71 ? -7.983 -8.861 3.453 1.00 0.00 64 ILE A CA 11
ATOM 16715 C C . ILE A 1 71 ? -8.597 -8.159 4.670 1.00 0.00 64 ILE A C 11
ATOM 16716 O O . ILE A 1 71 ? -9.624 -7.498 4.550 1.00 0.00 64 ILE A O 11
ATOM 16732 N N . ARG A 1 72 ? -7.936 -8.244 5.831 1.00 0.00 65 ARG A N 11
ATOM 16733 C CA . ARG A 1 72 ? -8.253 -7.499 7.061 1.00 0.00 65 ARG A CA 11
ATOM 16734 C C . ARG A 1 72 ? -7.231 -6.376 7.269 1.00 0.00 65 ARG A C 11
ATOM 16735 O O . ARG A 1 72 ? -6.028 -6.629 7.270 1.00 0.00 65 ARG A O 11
ATOM 16756 N N . ILE A 1 73 ? -7.699 -5.148 7.480 1.00 0.00 66 ILE A N 11
ATOM 16757 C CA . ILE A 1 73 ? -6.876 -3.970 7.792 1.00 0.00 66 ILE A CA 11
ATOM 16758 C C . ILE A 1 73 ? -7.571 -3.131 8.872 1.00 0.00 66 ILE A C 11
ATOM 16759 O O . ILE A 1 73 ? -8.716 -2.710 8.715 1.00 0.00 66 ILE A O 11
ATOM 16775 N N . ASP A 1 74 ? -6.879 -2.917 9.993 1.00 0.00 67 ASP A N 11
ATOM 16776 C CA . ASP A 1 74 ? -7.457 -2.380 11.235 1.00 0.00 67 ASP A CA 11
ATOM 16777 C C . ASP A 1 74 ? -8.709 -3.196 11.644 1.00 0.00 67 ASP A C 11
ATOM 16778 O O . ASP A 1 74 ? -8.582 -4.390 11.930 1.00 0.00 67 ASP A O 11
ATOM 16787 N N . THR A 1 75 ? -9.913 -2.613 11.629 1.00 0.00 68 THR A N 11
ATOM 16788 C CA . THR A 1 75 ? -11.187 -3.337 11.821 1.00 0.00 68 THR A CA 11
ATOM 16789 C C . THR A 1 75 ? -11.855 -3.779 10.511 1.00 0.00 68 THR A C 11
ATOM 16790 O O . THR A 1 75 ? -12.695 -4.682 10.527 1.00 0.00 68 THR A O 11
ATOM 16801 N N . HIS A 1 76 ? -11.493 -3.192 9.368 1.00 0.00 69 HIS A N 11
ATOM 16802 C CA . HIS A 1 76 ? -12.159 -3.366 8.081 1.00 0.00 69 HIS A CA 11
ATOM 16803 C C . HIS A 1 76 ? -11.750 -4.677 7.402 1.00 0.00 69 HIS A C 11
ATOM 16804 O O . HIS A 1 76 ? -10.565 -5.007 7.315 1.00 0.00 69 HIS A O 11
ATOM 16818 N N . LEU A 1 77 ? -12.737 -5.398 6.874 1.00 0.00 70 LEU A N 11
ATOM 16819 C CA . LEU A 1 77 ? -12.550 -6.562 5.999 1.00 0.00 70 LEU A CA 11
ATOM 16820 C C . LEU A 1 77 ? -12.952 -6.219 4.553 1.00 0.00 70 LEU A C 11
ATOM 16821 O O . LEU A 1 77 ? -14.031 -5.670 4.312 1.00 0.00 70 LEU A O 11
ATOM 16837 N N . PHE A 1 78 ? -12.101 -6.585 3.597 1.00 0.00 71 PHE A N 11
ATOM 16838 C CA . PHE A 1 78 ? -12.284 -6.420 2.153 1.00 0.00 71 PHE A CA 11
ATOM 16839 C C . PHE A 1 78 ? -12.009 -7.730 1.417 1.00 0.00 71 PHE A C 11
ATOM 16840 O O . PHE A 1 78 ? -11.216 -8.554 1.866 1.00 0.00 71 PHE A O 11
ATOM 16857 N N . ASP A 1 79 ? -12.617 -7.912 0.245 1.00 0.00 72 ASP A N 11
ATOM 16858 C CA . ASP A 1 79 ? -12.434 -9.129 -0.551 1.00 0.00 72 ASP A CA 11
ATOM 16859 C C . ASP A 1 79 ? -10.994 -9.304 -1.071 1.00 0.00 72 ASP A C 11
ATOM 16860 O O . ASP A 1 79 ? -10.481 -10.424 -1.134 1.00 0.00 72 ASP A O 11
ATOM 16869 N N . ASN A 1 80 ? -10.342 -8.196 -1.430 1.00 0.00 73 ASN A N 11
ATOM 16870 C CA . ASN A 1 80 ? -9.021 -8.152 -2.058 1.00 0.00 73 ASN A CA 11
ATOM 16871 C C . ASN A 1 80 ? -8.321 -6.799 -1.815 1.00 0.00 73 ASN A C 11
ATOM 16872 O O . ASN A 1 80 ? -8.920 -5.852 -1.295 1.00 0.00 73 ASN A O 11
ATOM 16883 N N . LEU A 1 81 ? -7.047 -6.707 -2.212 1.00 0.00 74 LEU A N 11
ATOM 16884 C CA . LEU A 1 81 ? -6.222 -5.506 -2.033 1.00 0.00 74 LEU A CA 11
ATOM 16885 C C . LEU A 1 81 ? -6.769 -4.281 -2.785 1.00 0.00 74 LEU A C 11
ATOM 16886 O O . LEU A 1 81 ? -6.813 -3.189 -2.224 1.00 0.00 74 LEU A O 11
ATOM 16902 N N . ASP A 1 82 ? -7.229 -4.449 -4.028 1.00 0.00 75 ASP A N 11
ATOM 16903 C CA . ASP A 1 82 ? -7.749 -3.343 -4.844 1.00 0.00 75 ASP A CA 11
ATOM 16904 C C . ASP A 1 82 ? -9.021 -2.722 -4.239 1.00 0.00 75 ASP A C 11
ATOM 16905 O O . ASP A 1 82 ? -9.177 -1.500 -4.253 1.00 0.00 75 ASP A O 11
ATOM 16914 N N . ALA A 1 83 ? -9.883 -3.535 -3.616 1.00 0.00 76 ALA A N 11
ATOM 16915 C CA . ALA A 1 83 ? -11.041 -3.063 -2.859 1.00 0.00 76 ALA A CA 11
ATOM 16916 C C . ALA A 1 83 ? -10.643 -2.243 -1.615 1.00 0.00 76 ALA A C 11
ATOM 16917 O O . ALA A 1 83 ? -11.260 -1.211 -1.342 1.00 0.00 76 ALA A O 11
ATOM 16924 N N . ALA A 1 84 ? -9.587 -2.644 -0.898 1.00 0.00 77 ALA A N 11
ATOM 16925 C CA . ALA A 1 84 ? -9.067 -1.899 0.251 1.00 0.00 77 ALA A CA 11
ATOM 16926 C C . ALA A 1 84 ? -8.472 -0.537 -0.162 1.00 0.00 77 ALA A C 11
ATOM 16927 O O . ALA A 1 84 ? -8.800 0.490 0.434 1.00 0.00 77 ALA A O 11
ATOM 16934 N N . ILE A 1 85 ? -7.664 -0.502 -1.232 1.00 0.00 78 ILE A N 11
ATOM 16935 C CA . ILE A 1 85 ? -7.139 0.742 -1.826 1.00 0.00 78 ILE A CA 11
ATOM 16936 C C . ILE A 1 85 ? -8.292 1.663 -2.256 1.00 0.00 78 ILE A C 11
ATOM 16937 O O . ILE A 1 85 ? -8.347 2.827 -1.874 1.00 0.00 78 ILE A O 11
ATOM 16953 N N . THR A 1 86 ? -9.269 1.127 -2.983 1.00 0.00 79 THR A N 11
ATOM 16954 C CA . THR A 1 86 ? -10.458 1.861 -3.466 1.00 0.00 79 THR A CA 11
ATOM 16955 C C . THR A 1 86 ? -11.287 2.441 -2.315 1.00 0.00 79 THR A C 11
ATOM 16956 O O . THR A 1 86 ? -11.710 3.595 -2.388 1.00 0.00 79 THR A O 11
ATOM 16967 N N . PHE A 1 87 ? -11.470 1.705 -1.214 1.00 0.00 80 PHE A N 11
ATOM 16968 C CA . PHE A 1 87 ? -12.135 2.237 -0.022 1.00 0.00 80 PHE A CA 11
ATOM 16969 C C . PHE A 1 87 ? -11.376 3.438 0.560 1.00 0.00 80 PHE A C 11
ATOM 16970 O O . PHE A 1 87 ? -11.984 4.477 0.823 1.00 0.00 80 PHE A O 11
ATOM 16987 N N . TYR A 1 88 ? -10.047 3.350 0.681 1.00 0.00 81 TYR A N 11
ATOM 16988 C CA . TYR A 1 88 ? -9.220 4.454 1.180 1.00 0.00 81 TYR A CA 11
ATOM 16989 C C . TYR A 1 88 ? -8.964 5.579 0.154 1.00 0.00 81 TYR A C 11
ATOM 16990 O O . TYR A 1 88 ? -8.389 6.607 0.508 1.00 0.00 81 TYR A O 11
ATOM 17008 N N . MET A 1 89 ? -9.406 5.437 -1.103 1.00 0.00 82 MET A N 11
ATOM 17009 C CA . MET A 1 89 ? -9.475 6.541 -2.076 1.00 0.00 82 MET A CA 11
ATOM 17010 C C . MET A 1 89 ? -10.735 7.389 -1.824 1.00 0.00 82 MET A C 11
ATOM 17011 O O . MET A 1 89 ? -10.696 8.615 -1.924 1.00 0.00 82 MET A O 11
ATOM 17025 N N . GLU A 1 90 ? -11.852 6.741 -1.470 1.00 0.00 83 GLU A N 11
ATOM 17026 C CA . GLU A 1 90 ? -13.149 7.383 -1.203 1.00 0.00 83 GLU A CA 11
ATOM 17027 C C . GLU A 1 90 ? -13.286 7.915 0.237 1.00 0.00 83 GLU A C 11
ATOM 17028 O O . GLU A 1 90 ? -13.993 8.900 0.465 1.00 0.00 83 GLU A O 11
ATOM 17040 N N . HIS A 1 91 ? -12.604 7.288 1.202 1.00 0.00 84 HIS A N 11
ATOM 17041 C CA . HIS A 1 91 ? -12.660 7.596 2.637 1.00 0.00 84 HIS A CA 11
ATOM 17042 C C . HIS A 1 91 ? -11.254 7.791 3.233 1.00 0.00 84 HIS A C 11
ATOM 17043 O O . HIS A 1 91 ? -10.270 7.257 2.725 1.00 0.00 84 HIS A O 11
ATOM 17057 N N . GLU A 1 92 ? -11.141 8.541 4.330 1.00 0.00 85 GLU A N 11
ATOM 17058 C CA . GLU A 1 92 ? -9.859 8.745 5.023 1.00 0.00 85 GLU A CA 11
ATOM 17059 C C . GLU A 1 92 ? -9.383 7.460 5.730 1.00 0.00 85 GLU A C 11
ATOM 17060 O O . GLU A 1 92 ? -10.177 6.745 6.348 1.00 0.00 85 GLU A O 11
ATOM 17072 N N . LEU A 1 93 ? -8.080 7.176 5.651 1.00 0.00 86 LEU A N 11
ATOM 17073 C CA . LEU A 1 93 ? -7.440 6.005 6.260 1.00 0.00 86 LEU A CA 11
ATOM 17074 C C . LEU A 1 93 ? -7.185 6.249 7.755 1.00 0.00 86 LEU A C 11
ATOM 17075 O O . LEU A 1 93 ? -7.737 5.570 8.621 1.00 0.00 86 LEU A O 11
ATOM 17091 N N . GLU A 1 94 ? -6.376 7.270 8.044 1.00 0.00 87 GLU A N 11
ATOM 17092 C CA . GLU A 1 94 ? -6.076 7.760 9.397 1.00 0.00 87 GLU A CA 11
ATOM 17093 C C . GLU A 1 94 ? -5.867 9.285 9.387 1.00 0.00 87 GLU A C 11
ATOM 17094 O O . GLU A 1 94 ? -6.657 10.028 9.973 1.00 0.00 87 GLU A O 11
ATOM 17106 N N . TYR A 1 95 ? -4.841 9.756 8.667 1.00 0.00 88 TYR A N 11
ATOM 17107 C CA . TYR A 1 95 ? -4.504 11.182 8.537 1.00 0.00 88 TYR A CA 11
ATOM 17108 C C . TYR A 1 95 ? -5.159 11.843 7.308 1.00 0.00 88 TYR A C 11
ATOM 17109 O O . TYR A 1 95 ? -5.542 13.013 7.369 1.00 0.00 88 TYR A O 11
ATOM 17127 N N . SER A 1 96 ? -5.297 11.098 6.203 1.00 0.00 89 SER A N 11
ATOM 17128 C CA . SER A 1 96 ? -5.972 11.517 4.963 1.00 0.00 89 SER A CA 11
ATOM 17129 C C . SER A 1 96 ? -6.412 10.296 4.134 1.00 0.00 89 SER A C 11
ATOM 17130 O O . SER A 1 96 ? -6.249 9.149 4.562 1.00 0.00 89 SER A O 11
ATOM 17138 N N . SER A 1 97 ? -6.982 10.527 2.949 1.00 0.00 90 SER A N 11
ATOM 17139 C CA . SER A 1 97 ? -7.269 9.514 1.920 1.00 0.00 90 SER A CA 11
ATOM 17140 C C . SER A 1 97 ? -6.094 9.330 0.939 1.00 0.00 90 SER A C 11
ATOM 17141 O O . SER A 1 97 ? -5.212 10.188 0.820 1.00 0.00 90 SER A O 11
ATOM 17149 N N . LEU A 1 98 ? -6.072 8.201 0.224 1.00 0.00 91 LEU A N 11
ATOM 17150 C CA . LEU A 1 98 ? -5.106 7.901 -0.841 1.00 0.00 91 LEU A CA 11
ATOM 17151 C C . LEU A 1 98 ? -5.270 8.868 -2.032 1.00 0.00 91 LEU A C 11
ATOM 17152 O O . LEU A 1 98 ? -6.394 9.267 -2.354 1.00 0.00 91 LEU A O 11
ATOM 17168 N N . LYS A 1 99 ? -4.163 9.217 -2.711 1.00 0.00 92 LYS A N 11
ATOM 17169 C CA . LYS A 1 99 ? -4.169 10.088 -3.906 1.00 0.00 92 LYS A CA 11
ATOM 17170 C C . LYS A 1 99 ? -3.569 9.426 -5.147 1.00 0.00 92 LYS A C 11
ATOM 17171 O O . LYS A 1 99 ? -4.181 9.485 -6.215 1.00 0.00 92 LYS A O 11
ATOM 17190 N N . GLN A 1 100 ? -2.386 8.812 -5.027 1.00 0.00 93 GLN A N 11
ATOM 17191 C CA . GLN A 1 100 ? -1.649 8.254 -6.171 1.00 0.00 93 GLN A CA 11
ATOM 17192 C C . GLN A 1 100 ? -0.713 7.085 -5.795 1.00 0.00 93 GLN A C 11
ATOM 17193 O O . GLN A 1 100 ? -0.117 7.104 -4.714 1.00 0.00 93 GLN A O 11
ATOM 17207 N N . PRO A 1 101 ? -0.517 6.095 -6.684 1.00 0.00 94 PRO A N 11
ATOM 17208 C CA . PRO A 1 101 ? 0.487 5.053 -6.492 1.00 0.00 94 PRO A CA 11
ATOM 17209 C C . PRO A 1 101 ? 1.911 5.619 -6.653 1.00 0.00 94 PRO A C 11
ATOM 17210 O O . PRO A 1 101 ? 2.146 6.516 -7.473 1.00 0.00 94 PRO A O 11
ATOM 17221 N N . LEU A 1 102 ? 2.880 5.071 -5.916 1.00 0.00 95 LEU A N 11
ATOM 17222 C CA . LEU A 1 102 ? 4.305 5.361 -6.121 1.00 0.00 95 LEU A CA 11
ATOM 17223 C C . LEU A 1 102 ? 4.725 5.020 -7.567 1.00 0.00 95 LEU A C 11
ATOM 17224 O O . LEU A 1 102 ? 4.381 3.964 -8.101 1.00 0.00 95 LEU A O 11
ATOM 17240 N N . GLN A 1 103 ? 5.464 5.930 -8.203 1.00 0.00 96 GLN A N 11
ATOM 17241 C CA . GLN A 1 103 ? 5.917 5.799 -9.591 1.00 0.00 96 GLN A CA 11
ATOM 17242 C C . GLN A 1 103 ? 7.192 4.939 -9.704 1.00 0.00 96 GLN A C 11
ATOM 17243 O O . GLN A 1 103 ? 7.996 4.877 -8.769 1.00 0.00 96 GLN A O 11
ATOM 17257 N N . ARG A 1 104 ? 7.375 4.284 -10.860 1.00 0.00 97 ARG A N 11
ATOM 17258 C CA . ARG A 1 104 ? 8.494 3.366 -11.168 1.00 0.00 97 ARG A CA 11
ATOM 17259 C C . ARG A 1 104 ? 9.443 3.931 -12.231 1.00 0.00 97 ARG A C 11
ATOM 17260 O O . ARG A 1 104 ? 10.675 3.813 -12.049 1.00 0.00 97 ARG A O 11
ATOM 17282 N N . GLY A 1 1 ? 5.025 -16.725 -37.692 1.00 0.00 -6 GLY A N 12
ATOM 17283 C CA . GLY A 1 1 ? 5.319 -16.801 -36.243 1.00 0.00 -6 GLY A CA 12
ATOM 17284 C C . GLY A 1 1 ? 5.261 -15.434 -35.576 1.00 0.00 -6 GLY A C 12
ATOM 17285 O O . GLY A 1 1 ? 4.771 -14.464 -36.160 1.00 0.00 -6 GLY A O 12
ATOM 17291 N N . SER A 1 2 ? 5.760 -15.344 -34.340 1.00 0.00 -5 SER A N 12
ATOM 17292 C CA . SER A 1 2 ? 5.805 -14.113 -33.526 1.00 0.00 -5 SER A CA 12
ATOM 17293 C C . SER A 1 2 ? 7.023 -14.081 -32.587 1.00 0.00 -5 SER A C 12
ATOM 17294 O O . SER A 1 2 ? 7.775 -15.056 -32.480 1.00 0.00 -5 SER A O 12
ATOM 17302 N N . SER A 1 3 ? 7.208 -12.970 -31.868 1.00 0.00 -4 SER A N 12
ATOM 17303 C CA . SER A 1 3 ? 8.257 -12.796 -30.844 1.00 0.00 -4 SER A CA 12
ATOM 17304 C C . SER A 1 3 ? 8.007 -13.583 -29.540 1.00 0.00 -4 SER A C 12
ATOM 17305 O O . SER A 1 3 ? 8.842 -13.549 -28.634 1.00 0.00 -4 SER A O 12
ATOM 17313 N N . GLY A 1 4 ? 6.865 -14.276 -29.413 1.00 0.00 -3 GLY A N 12
ATOM 17314 C CA . GLY A 1 4 ? 6.448 -14.976 -28.188 1.00 0.00 -3 GLY A CA 12
ATOM 17315 C C . GLY A 1 4 ? 5.936 -14.054 -27.068 1.00 0.00 -3 GLY A C 12
ATOM 17316 O O . GLY A 1 4 ? 5.806 -14.488 -25.920 1.00 0.00 -3 GLY A O 12
ATOM 17320 N N . SER A 1 5 ? 5.662 -12.785 -27.385 1.00 0.00 -2 SER A N 12
ATOM 17321 C CA . SER A 1 5 ? 5.223 -11.725 -26.462 1.00 0.00 -2 SER A CA 12
ATOM 17322 C C . SER A 1 5 ? 4.283 -10.720 -27.151 1.00 0.00 -2 SER A C 12
ATOM 17323 O O . SER A 1 5 ? 4.195 -10.673 -28.383 1.00 0.00 -2 SER A O 12
ATOM 17331 N N . SER A 1 6 ? 3.564 -9.916 -26.359 1.00 0.00 -1 SER A N 12
ATOM 17332 C CA . SER A 1 6 ? 2.652 -8.863 -26.842 1.00 0.00 -1 SER A CA 12
ATOM 17333 C C . SER A 1 6 ? 2.542 -7.683 -25.864 1.00 0.00 -1 SER A C 12
ATOM 17334 O O . SER A 1 6 ? 2.933 -7.778 -24.697 1.00 0.00 -1 SER A O 12
ATOM 17342 N N . GLY A 1 7 ? 1.951 -6.575 -26.325 1.00 0.00 0 GLY A N 12
ATOM 17343 C CA . GLY A 1 7 ? 1.645 -5.392 -25.507 1.00 0.00 0 GLY A CA 12
ATOM 17344 C C . GLY A 1 7 ? 0.499 -5.573 -24.494 1.00 0.00 0 GLY A C 12
ATOM 17345 O O . GLY A 1 7 ? 0.168 -4.627 -23.778 1.00 0.00 0 GLY A O 12
ATOM 17349 N N . MET A 1 8 ? -0.115 -6.763 -24.418 1.00 0.00 1 MET A N 12
ATOM 17350 C CA . MET A 1 8 ? -1.209 -7.070 -23.481 1.00 0.00 1 MET A CA 12
ATOM 17351 C C . MET A 1 8 ? -0.727 -7.292 -22.034 1.00 0.00 1 MET A C 12
ATOM 17352 O O . MET A 1 8 ? -1.520 -7.173 -21.097 1.00 0.00 1 MET A O 12
ATOM 17366 N N . ALA A 1 9 ? 0.561 -7.600 -21.833 1.00 0.00 2 ALA A N 12
ATOM 17367 C CA . ALA A 1 9 ? 1.164 -7.797 -20.516 1.00 0.00 2 ALA A CA 12
ATOM 17368 C C . ALA A 1 9 ? 1.488 -6.458 -19.814 1.00 0.00 2 ALA A C 12
ATOM 17369 O O . ALA A 1 9 ? 2.035 -5.538 -20.427 1.00 0.00 2 ALA A O 12
ATOM 17376 N N . GLU A 1 10 ? 1.175 -6.362 -18.518 1.00 0.00 3 GLU A N 12
ATOM 17377 C CA . GLU A 1 10 ? 1.342 -5.145 -17.695 1.00 0.00 3 GLU A CA 12
ATOM 17378 C C . GLU A 1 10 ? 1.931 -5.428 -16.289 1.00 0.00 3 GLU A C 12
ATOM 17379 O O . GLU A 1 10 ? 2.156 -4.503 -15.508 1.00 0.00 3 GLU A O 12
ATOM 17391 N N . ALA A 1 11 ? 2.218 -6.700 -15.969 1.00 0.00 4 ALA A N 12
ATOM 17392 C CA . ALA A 1 11 ? 2.631 -7.182 -14.642 1.00 0.00 4 ALA A CA 12
ATOM 17393 C C . ALA A 1 11 ? 1.648 -6.781 -13.510 1.00 0.00 4 ALA A C 12
ATOM 17394 O O . ALA A 1 11 ? 0.441 -6.642 -13.742 1.00 0.00 4 ALA A O 12
ATOM 17401 N N . ALA A 1 12 ? 2.138 -6.656 -12.270 1.00 0.00 5 ALA A N 12
ATOM 17402 C CA . ALA A 1 12 ? 1.345 -6.292 -11.092 1.00 0.00 5 ALA A CA 12
ATOM 17403 C C . ALA A 1 12 ? 0.820 -4.836 -11.130 1.00 0.00 5 ALA A C 12
ATOM 17404 O O . ALA A 1 12 ? 1.273 -4.007 -11.925 1.00 0.00 5 ALA A O 12
ATOM 17411 N N . ALA A 1 13 ? -0.125 -4.516 -10.237 1.00 0.00 6 ALA A N 12
ATOM 17412 C CA . ALA A 1 13 ? -0.665 -3.164 -10.052 1.00 0.00 6 ALA A CA 12
ATOM 17413 C C . ALA A 1 13 ? 0.446 -2.128 -9.747 1.00 0.00 6 ALA A C 12
ATOM 17414 O O . ALA A 1 13 ? 1.433 -2.471 -9.087 1.00 0.00 6 ALA A O 12
ATOM 17421 N N . PRO A 1 14 ? 0.312 -0.856 -10.181 1.00 0.00 7 PRO A N 12
ATOM 17422 C CA . PRO A 1 14 ? 1.398 0.131 -10.126 1.00 0.00 7 PRO A CA 12
ATOM 17423 C C . PRO A 1 14 ? 1.851 0.481 -8.698 1.00 0.00 7 PRO A C 12
ATOM 17424 O O . PRO A 1 14 ? 3.007 0.847 -8.492 1.00 0.00 7 PRO A O 12
ATOM 17435 N N . TRP A 1 15 ? 0.968 0.330 -7.706 1.00 0.00 8 TRP A N 12
ATOM 17436 C CA . TRP A 1 15 ? 1.268 0.508 -6.281 1.00 0.00 8 TRP A CA 12
ATOM 17437 C C . TRP A 1 15 ? 2.002 -0.679 -5.636 1.00 0.00 8 TRP A C 12
ATOM 17438 O O . TRP A 1 15 ? 2.449 -0.548 -4.501 1.00 0.00 8 TRP A O 12
ATOM 17459 N N . TYR A 1 16 ? 2.140 -1.832 -6.296 1.00 0.00 9 TYR A N 12
ATOM 17460 C CA . TYR A 1 16 ? 2.733 -3.034 -5.697 1.00 0.00 9 TYR A CA 12
ATOM 17461 C C . TYR A 1 16 ? 4.245 -3.144 -5.964 1.00 0.00 9 TYR A C 12
ATOM 17462 O O . TYR A 1 16 ? 4.689 -3.071 -7.113 1.00 0.00 9 TYR A O 12
ATOM 17480 N N . HIS A 1 17 ? 5.035 -3.345 -4.903 1.00 0.00 10 HIS A N 12
ATOM 17481 C CA . HIS A 1 17 ? 6.510 -3.390 -4.937 1.00 0.00 10 HIS A CA 12
ATOM 17482 C C . HIS A 1 17 ? 7.123 -4.728 -4.468 1.00 0.00 10 HIS A C 12
ATOM 17483 O O . HIS A 1 17 ? 8.349 -4.866 -4.444 1.00 0.00 10 HIS A O 12
ATOM 17497 N N . GLY A 1 18 ? 6.310 -5.732 -4.112 1.00 0.00 11 GLY A N 12
ATOM 17498 C CA . GLY A 1 18 ? 6.802 -7.049 -3.685 1.00 0.00 11 GLY A CA 12
ATOM 17499 C C . GLY A 1 18 ? 7.602 -6.988 -2.372 1.00 0.00 11 GLY A C 12
ATOM 17500 O O . GLY A 1 18 ? 7.133 -6.346 -1.430 1.00 0.00 11 GLY A O 12
ATOM 17504 N N . PRO A 1 19 ? 8.779 -7.635 -2.257 1.00 0.00 12 PRO A N 12
ATOM 17505 C CA . PRO A 1 19 ? 9.551 -7.747 -1.010 1.00 0.00 12 PRO A CA 12
ATOM 17506 C C . PRO A 1 19 ? 10.343 -6.467 -0.648 1.00 0.00 12 PRO A C 12
ATOM 17507 O O . PRO A 1 19 ? 11.540 -6.512 -0.351 1.00 0.00 12 PRO A O 12
ATOM 17518 N N . LEU A 1 20 ? 9.677 -5.307 -0.664 1.00 0.00 13 LEU A N 12
ATOM 17519 C CA . LEU A 1 20 ? 10.211 -4.026 -0.186 1.00 0.00 13 LEU A CA 12
ATOM 17520 C C . LEU A 1 20 ? 10.271 -3.999 1.358 1.00 0.00 13 LEU A C 12
ATOM 17521 O O . LEU A 1 20 ? 9.447 -4.632 2.022 1.00 0.00 13 LEU A O 12
ATOM 17537 N N . SER A 1 21 ? 11.198 -3.229 1.931 1.00 0.00 14 SER A N 12
ATOM 17538 C CA . SER A 1 21 ? 11.323 -2.994 3.384 1.00 0.00 14 SER A CA 12
ATOM 17539 C C . SER A 1 21 ? 10.792 -1.612 3.792 1.00 0.00 14 SER A C 12
ATOM 17540 O O . SER A 1 21 ? 10.684 -0.713 2.953 1.00 0.00 14 SER A O 12
ATOM 17548 N N . ARG A 1 22 ? 10.498 -1.404 5.089 1.00 0.00 15 ARG A N 12
ATOM 17549 C CA . ARG A 1 22 ? 10.023 -0.103 5.611 1.00 0.00 15 ARG A CA 12
ATOM 17550 C C . ARG A 1 22 ? 10.968 1.047 5.261 1.00 0.00 15 ARG A C 12
ATOM 17551 O O . ARG A 1 22 ? 10.506 2.065 4.762 1.00 0.00 15 ARG A O 12
ATOM 17572 N N . THR A 1 23 ? 12.277 0.868 5.440 1.00 0.00 16 THR A N 12
ATOM 17573 C CA . THR A 1 23 ? 13.292 1.906 5.171 1.00 0.00 16 THR A CA 12
ATOM 17574 C C . THR A 1 23 ? 13.271 2.386 3.713 1.00 0.00 16 THR A C 12
ATOM 17575 O O . THR A 1 23 ? 13.394 3.582 3.451 1.00 0.00 16 THR A O 12
ATOM 17586 N N . ASP A 1 24 ? 13.054 1.476 2.760 1.00 0.00 17 ASP A N 12
ATOM 17587 C CA . ASP A 1 24 ? 12.921 1.799 1.334 1.00 0.00 17 ASP A CA 12
ATOM 17588 C C . ASP A 1 24 ? 11.596 2.516 1.028 1.00 0.00 17 ASP A C 12
ATOM 17589 O O . ASP A 1 24 ? 11.583 3.500 0.285 1.00 0.00 17 ASP A O 12
ATOM 17598 N N . ALA A 1 25 ? 10.493 2.075 1.643 1.00 0.00 18 ALA A N 12
ATOM 17599 C CA . ALA A 1 25 ? 9.193 2.736 1.529 1.00 0.00 18 ALA A CA 12
ATOM 17600 C C . ALA A 1 25 ? 9.212 4.160 2.118 1.00 0.00 18 ALA A C 12
ATOM 17601 O O . ALA A 1 25 ? 8.703 5.093 1.496 1.00 0.00 18 ALA A O 12
ATOM 17608 N N . GLU A 1 26 ? 9.853 4.352 3.274 1.00 0.00 19 GLU A N 12
ATOM 17609 C CA . GLU A 1 26 ? 10.027 5.652 3.931 1.00 0.00 19 GLU A CA 12
ATOM 17610 C C . GLU A 1 26 ? 10.835 6.624 3.062 1.00 0.00 19 GLU A C 12
ATOM 17611 O O . GLU A 1 26 ? 10.379 7.739 2.814 1.00 0.00 19 GLU A O 12
ATOM 17623 N N . ASN A 1 27 ? 11.994 6.205 2.543 1.00 0.00 20 ASN A N 12
ATOM 17624 C CA . ASN A 1 27 ? 12.824 7.059 1.683 1.00 0.00 20 ASN A CA 12
ATOM 17625 C C . ASN A 1 27 ? 12.132 7.403 0.348 1.00 0.00 20 ASN A C 12
ATOM 17626 O O . ASN A 1 27 ? 12.349 8.491 -0.189 1.00 0.00 20 ASN A O 12
ATOM 17637 N N . SER A 1 28 ? 11.267 6.519 -0.163 1.00 0.00 21 SER A N 12
ATOM 17638 C CA . SER A 1 28 ? 10.488 6.767 -1.385 1.00 0.00 21 SER A CA 12
ATOM 17639 C C . SER A 1 28 ? 9.339 7.758 -1.158 1.00 0.00 21 SER A C 12
ATOM 17640 O O . SER A 1 28 ? 9.187 8.710 -1.923 1.00 0.00 21 SER A O 12
ATOM 17648 N N . LEU A 1 29 ? 8.542 7.578 -0.099 1.00 0.00 22 LEU A N 12
ATOM 17649 C CA . LEU A 1 29 ? 7.359 8.407 0.173 1.00 0.00 22 LEU A CA 12
ATOM 17650 C C . LEU A 1 29 ? 7.681 9.747 0.849 1.00 0.00 22 LEU A C 12
ATOM 17651 O O . LEU A 1 29 ? 6.940 10.704 0.643 1.00 0.00 22 LEU A O 12
ATOM 17667 N N . LEU A 1 30 ? 8.791 9.866 1.588 1.00 0.00 23 LEU A N 12
ATOM 17668 C CA . LEU A 1 30 ? 9.247 11.146 2.156 1.00 0.00 23 LEU A CA 12
ATOM 17669 C C . LEU A 1 30 ? 9.664 12.153 1.063 1.00 0.00 23 LEU A C 12
ATOM 17670 O O . LEU A 1 30 ? 9.593 13.366 1.273 1.00 0.00 23 LEU A O 12
ATOM 17686 N N . ARG A 1 31 ? 10.043 11.657 -0.123 1.00 0.00 24 ARG A N 12
ATOM 17687 C CA . ARG A 1 31 ? 10.318 12.458 -1.330 1.00 0.00 24 ARG A CA 12
ATOM 17688 C C . ARG A 1 31 ? 9.040 12.876 -2.083 1.00 0.00 24 ARG A C 12
ATOM 17689 O O . ARG A 1 31 ? 9.069 13.836 -2.855 1.00 0.00 24 ARG A O 12
ATOM 17710 N N . MET A 1 32 ? 7.927 12.174 -1.861 1.00 0.00 25 MET A N 12
ATOM 17711 C CA . MET A 1 32 ? 6.646 12.345 -2.564 1.00 0.00 25 MET A CA 12
ATOM 17712 C C . MET A 1 32 ? 5.633 13.208 -1.777 1.00 0.00 25 MET A C 12
ATOM 17713 O O . MET A 1 32 ? 5.768 13.366 -0.559 1.00 0.00 25 MET A O 12
ATOM 17727 N N . PRO A 1 33 ? 4.604 13.773 -2.442 1.00 0.00 26 PRO A N 12
ATOM 17728 C CA . PRO A 1 33 ? 3.528 14.512 -1.776 1.00 0.00 26 PRO A CA 12
ATOM 17729 C C . PRO A 1 33 ? 2.581 13.586 -0.998 1.00 0.00 26 PRO A C 12
ATOM 17730 O O . PRO A 1 33 ? 2.504 12.387 -1.272 1.00 0.00 26 PRO A O 12
ATOM 17741 N N . GLU A 1 34 ? 1.831 14.150 -0.046 1.00 0.00 27 GLU A N 12
ATOM 17742 C CA . GLU A 1 34 ? 0.841 13.444 0.784 1.00 0.00 27 GLU A CA 12
ATOM 17743 C C . GLU A 1 34 ? -0.240 12.734 -0.049 1.00 0.00 27 GLU A C 12
ATOM 17744 O O . GLU A 1 34 ? -0.827 13.316 -0.963 1.00 0.00 27 GLU A O 12
ATOM 17756 N N . GLY A 1 35 ? -0.535 11.479 0.302 1.00 0.00 28 GLY A N 12
ATOM 17757 C CA . GLY A 1 35 ? -1.447 10.600 -0.435 1.00 0.00 28 GLY A CA 12
ATOM 17758 C C . GLY A 1 35 ? -0.775 9.700 -1.480 1.00 0.00 28 GLY A C 12
ATOM 17759 O O . GLY A 1 35 ? -1.472 8.961 -2.180 1.00 0.00 28 GLY A O 12
ATOM 17763 N N . THR A 1 36 ? 0.554 9.744 -1.599 1.00 0.00 29 THR A N 12
ATOM 17764 C CA . THR A 1 36 ? 1.330 8.770 -2.382 1.00 0.00 29 THR A CA 12
ATOM 17765 C C . THR A 1 36 ? 1.458 7.474 -1.586 1.00 0.00 29 THR A C 12
ATOM 17766 O O . THR A 1 36 ? 1.870 7.506 -0.426 1.00 0.00 29 THR A O 12
ATOM 17777 N N . PHE A 1 37 ? 1.123 6.326 -2.178 1.00 0.00 30 PHE A N 12
ATOM 17778 C CA . PHE A 1 37 ? 1.109 5.048 -1.466 1.00 0.00 30 PHE A CA 12
ATOM 17779 C C . PHE A 1 37 ? 1.740 3.893 -2.247 1.00 0.00 30 PHE A C 12
ATOM 17780 O O . PHE A 1 37 ? 1.900 3.942 -3.469 1.00 0.00 30 PHE A O 12
ATOM 17797 N N . LEU A 1 38 ? 2.080 2.835 -1.512 1.00 0.00 31 LEU A N 12
ATOM 17798 C CA . LEU A 1 38 ? 2.572 1.567 -2.040 1.00 0.00 31 LEU A CA 12
ATOM 17799 C C . LEU A 1 38 ? 2.092 0.386 -1.190 1.00 0.00 31 LEU A C 12
ATOM 17800 O O . LEU A 1 38 ? 1.730 0.557 -0.026 1.00 0.00 31 LEU A O 12
ATOM 17816 N N . VAL A 1 39 ? 2.137 -0.818 -1.756 1.00 0.00 32 VAL A N 12
ATOM 17817 C CA . VAL A 1 39 ? 1.904 -2.089 -1.061 1.00 0.00 32 VAL A CA 12
ATOM 17818 C C . VAL A 1 39 ? 3.107 -3.005 -1.255 1.00 0.00 32 VAL A C 12
ATOM 17819 O O . VAL A 1 39 ? 3.677 -3.089 -2.346 1.00 0.00 32 VAL A O 12
ATOM 17832 N N . ARG A 1 40 ? 3.484 -3.706 -0.184 1.00 0.00 33 ARG A N 12
ATOM 17833 C CA . ARG A 1 40 ? 4.619 -4.637 -0.141 1.00 0.00 33 ARG A CA 12
ATOM 17834 C C . ARG A 1 40 ? 4.270 -5.926 0.612 1.00 0.00 33 ARG A C 12
ATOM 17835 O O . ARG A 1 40 ? 3.333 -5.946 1.409 1.00 0.00 33 ARG A O 12
ATOM 17856 N N . ASP A 1 41 ? 5.042 -6.985 0.395 1.00 0.00 34 ASP A N 12
ATOM 17857 C CA . ASP A 1 41 ? 5.002 -8.221 1.189 1.00 0.00 34 ASP A CA 12
ATOM 17858 C C . ASP A 1 41 ? 5.439 -7.937 2.641 1.00 0.00 34 ASP A C 12
ATOM 17859 O O . ASP A 1 41 ? 6.422 -7.226 2.873 1.00 0.00 34 ASP A O 12
ATOM 17868 N N . SER A 1 42 ? 4.697 -8.451 3.625 1.00 0.00 35 SER A N 12
ATOM 17869 C CA . SER A 1 42 ? 4.875 -8.071 5.032 1.00 0.00 35 SER A CA 12
ATOM 17870 C C . SER A 1 42 ? 6.121 -8.676 5.686 1.00 0.00 35 SER A C 12
ATOM 17871 O O . SER A 1 42 ? 6.406 -9.871 5.556 1.00 0.00 35 SER A O 12
ATOM 17879 N N . THR A 1 43 ? 6.858 -7.844 6.429 1.00 0.00 36 THR A N 12
ATOM 17880 C CA . THR A 1 43 ? 8.139 -8.188 7.066 1.00 0.00 36 THR A CA 12
ATOM 17881 C C . THR A 1 43 ? 7.970 -9.344 8.058 1.00 0.00 36 THR A C 12
ATOM 17882 O O . THR A 1 43 ? 7.252 -9.221 9.053 1.00 0.00 36 THR A O 12
ATOM 17893 N N . SER A 1 44 ? 8.623 -10.479 7.782 1.00 0.00 37 SER A N 12
ATOM 17894 C CA . SER A 1 44 ? 8.548 -11.725 8.572 1.00 0.00 37 SER A CA 12
ATOM 17895 C C . SER A 1 44 ? 7.120 -12.258 8.821 1.00 0.00 37 SER A C 12
ATOM 17896 O O . SER A 1 44 ? 6.880 -12.970 9.799 1.00 0.00 37 SER A O 12
ATOM 17904 N N . SER A 1 45 ? 6.165 -11.926 7.942 1.00 0.00 38 SER A N 12
ATOM 17905 C CA . SER A 1 45 ? 4.746 -12.313 8.039 1.00 0.00 38 SER A CA 12
ATOM 17906 C C . SER A 1 45 ? 4.230 -12.775 6.659 1.00 0.00 38 SER A C 12
ATOM 17907 O O . SER A 1 45 ? 3.466 -12.060 6.003 1.00 0.00 38 SER A O 12
ATOM 17915 N N . PRO A 1 46 ? 4.702 -13.933 6.151 1.00 0.00 39 PRO A N 12
ATOM 17916 C CA . PRO A 1 46 ? 4.446 -14.369 4.777 1.00 0.00 39 PRO A CA 12
ATOM 17917 C C . PRO A 1 46 ? 2.952 -14.606 4.505 1.00 0.00 39 PRO A C 12
ATOM 17918 O O . PRO A 1 46 ? 2.222 -15.146 5.341 1.00 0.00 39 PRO A O 12
ATOM 17929 N N . GLY A 1 47 ? 2.498 -14.193 3.319 1.00 0.00 40 GLY A N 12
ATOM 17930 C CA . GLY A 1 47 ? 1.088 -14.205 2.910 1.00 0.00 40 GLY A CA 12
ATOM 17931 C C . GLY A 1 47 ? 0.279 -12.973 3.356 1.00 0.00 40 GLY A C 12
ATOM 17932 O O . GLY A 1 47 ? -0.820 -12.759 2.843 1.00 0.00 40 GLY A O 12
ATOM 17936 N N . ASP A 1 48 ? 0.815 -12.142 4.258 1.00 0.00 41 ASP A N 12
ATOM 17937 C CA . ASP A 1 48 ? 0.264 -10.825 4.604 1.00 0.00 41 ASP A CA 12
ATOM 17938 C C . ASP A 1 48 ? 0.978 -9.714 3.815 1.00 0.00 41 ASP A C 12
ATOM 17939 O O . ASP A 1 48 ? 2.126 -9.873 3.383 1.00 0.00 41 ASP A O 12
ATOM 17948 N N . TYR A 1 49 ? 0.326 -8.560 3.673 1.00 0.00 42 TYR A N 12
ATOM 17949 C CA . TYR A 1 49 ? 0.872 -7.383 2.986 1.00 0.00 42 TYR A CA 12
ATOM 17950 C C . TYR A 1 49 ? 0.890 -6.158 3.905 1.00 0.00 42 TYR A C 12
ATOM 17951 O O . TYR A 1 49 ? 0.342 -6.184 5.008 1.00 0.00 42 TYR A O 12
ATOM 17969 N N . VAL A 1 50 ? 1.529 -5.073 3.464 1.00 0.00 43 VAL A N 12
ATOM 17970 C CA . VAL A 1 50 ? 1.580 -3.792 4.185 1.00 0.00 43 VAL A CA 12
ATOM 17971 C C . VAL A 1 50 ? 1.311 -2.648 3.217 1.00 0.00 43 VAL A C 12
ATOM 17972 O O . VAL A 1 50 ? 1.998 -2.535 2.202 1.00 0.00 43 VAL A O 12
ATOM 17985 N N . LEU A 1 51 ? 0.336 -1.799 3.544 1.00 0.00 44 LEU A N 12
ATOM 17986 C CA . LEU A 1 51 ? 0.063 -0.530 2.875 1.00 0.00 44 LEU A CA 12
ATOM 17987 C C . LEU A 1 51 ? 0.933 0.540 3.535 1.00 0.00 44 LEU A C 12
ATOM 17988 O O . LEU A 1 51 ? 0.837 0.742 4.745 1.00 0.00 44 LEU A O 12
ATOM 18004 N N . SER A 1 52 ? 1.760 1.230 2.754 1.00 0.00 45 SER A N 12
ATOM 18005 C CA . SER A 1 52 ? 2.540 2.380 3.218 1.00 0.00 45 SER A CA 12
ATOM 18006 C C . SER A 1 52 ? 2.082 3.645 2.494 1.00 0.00 45 SER A C 12
ATOM 18007 O O . SER A 1 52 ? 1.865 3.601 1.282 1.00 0.00 45 SER A O 12
ATOM 18015 N N . CYS A 1 53 ? 1.916 4.761 3.208 1.00 0.00 46 CYS A N 12
ATOM 18016 C CA . CYS A 1 53 ? 1.371 6.010 2.662 1.00 0.00 46 CYS A CA 12
ATOM 18017 C C . CYS A 1 53 ? 2.120 7.247 3.190 1.00 0.00 46 CYS A C 12
ATOM 18018 O O . CYS A 1 53 ? 2.576 7.269 4.336 1.00 0.00 46 CYS A O 12
ATOM 18026 N N . SER A 1 54 ? 2.293 8.276 2.355 1.00 0.00 47 SER A N 12
ATOM 18027 C CA . SER A 1 54 ? 2.804 9.572 2.775 1.00 0.00 47 SER A CA 12
ATOM 18028 C C . SER A 1 54 ? 1.675 10.354 3.451 1.00 0.00 47 SER A C 12
ATOM 18029 O O . SER A 1 54 ? 0.670 10.708 2.833 1.00 0.00 47 SER A O 12
ATOM 18037 N N . GLU A 1 55 ? 1.831 10.603 4.746 1.00 0.00 48 GLU A N 12
ATOM 18038 C CA . GLU A 1 55 ? 0.817 11.242 5.598 1.00 0.00 48 GLU A CA 12
ATOM 18039 C C . GLU A 1 55 ? 1.436 12.202 6.625 1.00 0.00 48 GLU A C 12
ATOM 18040 O O . GLU A 1 55 ? 2.417 11.862 7.280 1.00 0.00 48 GLU A O 12
ATOM 18052 N N . ASN A 1 56 ? 0.843 13.387 6.805 1.00 0.00 49 ASN A N 12
ATOM 18053 C CA . ASN A 1 56 ? 1.191 14.382 7.830 1.00 0.00 49 ASN A CA 12
ATOM 18054 C C . ASN A 1 56 ? 2.689 14.764 7.853 1.00 0.00 49 ASN A C 12
ATOM 18055 O O . ASN A 1 56 ? 3.299 14.929 8.912 1.00 0.00 49 ASN A O 12
ATOM 18066 N N . GLY A 1 57 ? 3.309 14.851 6.668 1.00 0.00 50 GLY A N 12
ATOM 18067 C CA . GLY A 1 57 ? 4.734 15.166 6.502 1.00 0.00 50 GLY A CA 12
ATOM 18068 C C . GLY A 1 57 ? 5.708 14.037 6.884 1.00 0.00 50 GLY A C 12
ATOM 18069 O O . GLY A 1 57 ? 6.921 14.260 6.919 1.00 0.00 50 GLY A O 12
ATOM 18073 N N . LYS A 1 58 ? 5.191 12.832 7.161 1.00 0.00 51 LYS A N 12
ATOM 18074 C CA . LYS A 1 58 ? 5.927 11.596 7.482 1.00 0.00 51 LYS A CA 12
ATOM 18075 C C . LYS A 1 58 ? 5.422 10.424 6.623 1.00 0.00 51 LYS A C 12
ATOM 18076 O O . LYS A 1 58 ? 4.667 10.619 5.665 1.00 0.00 51 LYS A O 12
ATOM 18095 N N . VAL A 1 59 ? 5.853 9.201 6.938 1.00 0.00 52 VAL A N 12
ATOM 18096 C CA . VAL A 1 59 ? 5.411 7.965 6.267 1.00 0.00 52 VAL A CA 12
ATOM 18097 C C . VAL A 1 59 ? 4.812 6.996 7.285 1.00 0.00 52 VAL A C 12
ATOM 18098 O O . VAL A 1 59 ? 5.371 6.786 8.365 1.00 0.00 52 VAL A O 12
ATOM 18111 N N . THR A 1 60 ? 3.665 6.418 6.941 1.00 0.00 53 THR A N 12
ATOM 18112 C CA . THR A 1 60 ? 2.875 5.486 7.761 1.00 0.00 53 THR A CA 12
ATOM 18113 C C . THR A 1 60 ? 2.855 4.082 7.151 1.00 0.00 53 THR A C 12
ATOM 18114 O O . THR A 1 60 ? 3.122 3.919 5.958 1.00 0.00 53 THR A O 12
ATOM 18125 N N . HIS A 1 61 ? 2.552 3.064 7.966 1.00 0.00 54 HIS A N 12
ATOM 18126 C CA . HIS A 1 61 ? 2.501 1.648 7.571 1.00 0.00 54 HIS A CA 12
ATOM 18127 C C . HIS A 1 61 ? 1.323 0.925 8.253 1.00 0.00 54 HIS A C 12
ATOM 18128 O O . HIS A 1 61 ? 1.104 1.096 9.456 1.00 0.00 54 HIS A O 12
ATOM 18142 N N . TYR A 1 62 ? 0.595 0.090 7.505 1.00 0.00 55 TYR A N 12
ATOM 18143 C CA . TYR A 1 62 ? -0.620 -0.608 7.952 1.00 0.00 55 TYR A CA 12
ATOM 18144 C C . TYR A 1 62 ? -0.667 -2.046 7.421 1.00 0.00 55 TYR A C 12
ATOM 18145 O O . TYR A 1 62 ? -0.547 -2.252 6.212 1.00 0.00 55 TYR A O 12
ATOM 18163 N N . LYS A 1 63 ? -0.873 -3.050 8.285 1.00 0.00 56 LYS A N 12
ATOM 18164 C CA . LYS A 1 63 ? -0.995 -4.451 7.840 1.00 0.00 56 LYS A CA 12
ATOM 18165 C C . LYS A 1 63 ? -2.302 -4.707 7.085 1.00 0.00 56 LYS A C 12
ATOM 18166 O O . LYS A 1 63 ? -3.384 -4.330 7.532 1.00 0.00 56 LYS A O 12
ATOM 18185 N N . LEU A 1 64 ? -2.171 -5.414 5.968 1.00 0.00 57 LEU A N 12
ATOM 18186 C CA . LEU A 1 64 ? -3.226 -6.010 5.154 1.00 0.00 57 LEU A CA 12
ATOM 18187 C C . LEU A 1 64 ? -3.130 -7.527 5.388 1.00 0.00 57 LEU A C 12
ATOM 18188 O O . LEU A 1 64 ? -2.486 -8.266 4.638 1.00 0.00 57 LEU A O 12
ATOM 18204 N N . SER A 1 65 ? -3.706 -7.961 6.499 1.00 0.00 58 SER A N 12
ATOM 18205 C CA . SER A 1 65 ? -3.620 -9.332 7.009 1.00 0.00 58 SER A CA 12
ATOM 18206 C C . SER A 1 65 ? -4.553 -10.277 6.247 1.00 0.00 58 SER A C 12
ATOM 18207 O O . SER A 1 65 ? -5.692 -9.920 5.946 1.00 0.00 58 SER A O 12
ATOM 18215 N N . ALA A 1 66 ? -4.096 -11.496 5.961 1.00 0.00 59 ALA A N 12
ATOM 18216 C CA . ALA A 1 66 ? -4.914 -12.526 5.325 1.00 0.00 59 ALA A CA 12
ATOM 18217 C C . ALA A 1 66 ? -5.865 -13.193 6.341 1.00 0.00 59 ALA A C 12
ATOM 18218 O O . ALA A 1 66 ? -5.437 -13.675 7.395 1.00 0.00 59 ALA A O 12
ATOM 18225 N N . GLU A 1 67 ? -7.156 -13.243 6.016 1.00 0.00 60 GLU A N 12
ATOM 18226 C CA . GLU A 1 67 ? -8.225 -13.816 6.842 1.00 0.00 60 GLU A CA 12
ATOM 18227 C C . GLU A 1 67 ? -9.208 -14.591 5.947 1.00 0.00 60 GLU A C 12
ATOM 18228 O O . GLU A 1 67 ? -9.956 -13.996 5.173 1.00 0.00 60 GLU A O 12
ATOM 18240 N N . GLU A 1 68 ? -9.174 -15.929 6.005 1.00 0.00 61 GLU A N 12
ATOM 18241 C CA . GLU A 1 68 ? -9.955 -16.835 5.133 1.00 0.00 61 GLU A CA 12
ATOM 18242 C C . GLU A 1 68 ? -9.805 -16.545 3.618 1.00 0.00 61 GLU A C 12
ATOM 18243 O O . GLU A 1 68 ? -10.725 -16.733 2.819 1.00 0.00 61 GLU A O 12
ATOM 18255 N N . GLY A 1 69 ? -8.624 -16.055 3.222 1.00 0.00 62 GLY A N 12
ATOM 18256 C CA . GLY A 1 69 ? -8.280 -15.643 1.852 1.00 0.00 62 GLY A CA 12
ATOM 18257 C C . GLY A 1 69 ? -8.699 -14.213 1.470 1.00 0.00 62 GLY A C 12
ATOM 18258 O O . GLY A 1 69 ? -8.413 -13.775 0.352 1.00 0.00 62 GLY A O 12
ATOM 18262 N N . LYS A 1 70 ? -9.345 -13.475 2.383 1.00 0.00 63 LYS A N 12
ATOM 18263 C CA . LYS A 1 70 ? -9.732 -12.057 2.256 1.00 0.00 63 LYS A CA 12
ATOM 18264 C C . LYS A 1 70 ? -8.787 -11.148 3.058 1.00 0.00 63 LYS A C 12
ATOM 18265 O O . LYS A 1 70 ? -7.910 -11.637 3.772 1.00 0.00 63 LYS A O 12
ATOM 18284 N N . ILE A 1 71 ? -8.921 -9.827 2.918 1.00 0.00 64 ILE A N 12
ATOM 18285 C CA . ILE A 1 71 ? -7.978 -8.820 3.438 1.00 0.00 64 ILE A CA 12
ATOM 18286 C C . ILE A 1 71 ? -8.571 -8.064 4.635 1.00 0.00 64 ILE A C 12
ATOM 18287 O O . ILE A 1 71 ? -9.566 -7.357 4.490 1.00 0.00 64 ILE A O 12
ATOM 18303 N N . ARG A 1 72 ? -7.932 -8.163 5.804 1.00 0.00 65 ARG A N 12
ATOM 18304 C CA . ARG A 1 72 ? -8.251 -7.413 7.033 1.00 0.00 65 ARG A CA 12
ATOM 18305 C C . ARG A 1 72 ? -7.215 -6.305 7.260 1.00 0.00 65 ARG A C 12
ATOM 18306 O O . ARG A 1 72 ? -6.017 -6.582 7.279 1.00 0.00 65 ARG A O 12
ATOM 18327 N N . ILE A 1 73 ? -7.658 -5.066 7.461 1.00 0.00 66 ILE A N 12
ATOM 18328 C CA . ILE A 1 73 ? -6.799 -3.903 7.764 1.00 0.00 66 ILE A CA 12
ATOM 18329 C C . ILE A 1 73 ? -7.445 -3.017 8.837 1.00 0.00 66 ILE A C 12
ATOM 18330 O O . ILE A 1 73 ? -8.603 -2.618 8.713 1.00 0.00 66 ILE A O 12
ATOM 18346 N N . ASP A 1 74 ? -6.685 -2.724 9.900 1.00 0.00 67 ASP A N 12
ATOM 18347 C CA . ASP A 1 74 ? -7.142 -2.107 11.158 1.00 0.00 67 ASP A CA 12
ATOM 18348 C C . ASP A 1 74 ? -8.286 -2.905 11.822 1.00 0.00 67 ASP A C 12
ATOM 18349 O O . ASP A 1 74 ? -8.039 -3.753 12.682 1.00 0.00 67 ASP A O 12
ATOM 18358 N N . THR A 1 75 ? -9.524 -2.674 11.383 1.00 0.00 68 THR A N 12
ATOM 18359 C CA . THR A 1 75 ? -10.742 -3.429 11.738 1.00 0.00 68 THR A CA 12
ATOM 18360 C C . THR A 1 75 ? -11.614 -3.769 10.520 1.00 0.00 68 THR A C 12
ATOM 18361 O O . THR A 1 75 ? -12.503 -4.616 10.622 1.00 0.00 68 THR A O 12
ATOM 18372 N N . HIS A 1 76 ? -11.356 -3.171 9.353 1.00 0.00 69 HIS A N 12
ATOM 18373 C CA . HIS A 1 76 ? -12.128 -3.331 8.125 1.00 0.00 69 HIS A CA 12
ATOM 18374 C C . HIS A 1 76 ? -11.726 -4.611 7.388 1.00 0.00 69 HIS A C 12
ATOM 18375 O O . HIS A 1 76 ? -10.539 -4.910 7.242 1.00 0.00 69 HIS A O 12
ATOM 18389 N N . LEU A 1 77 ? -12.720 -5.344 6.888 1.00 0.00 70 LEU A N 12
ATOM 18390 C CA . LEU A 1 77 ? -12.542 -6.502 6.007 1.00 0.00 70 LEU A CA 12
ATOM 18391 C C . LEU A 1 77 ? -12.948 -6.160 4.563 1.00 0.00 70 LEU A C 12
ATOM 18392 O O . LEU A 1 77 ? -14.024 -5.605 4.326 1.00 0.00 70 LEU A O 12
ATOM 18408 N N . PHE A 1 78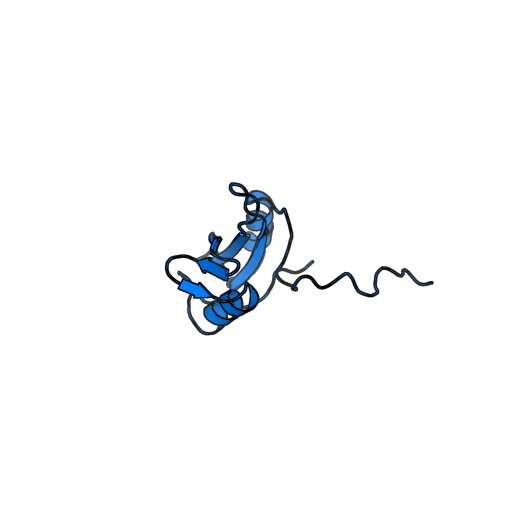 ? -12.101 -6.535 3.606 1.00 0.00 71 PHE A N 12
ATOM 18409 C CA . PHE A 1 78 ? -12.283 -6.358 2.166 1.00 0.00 71 PHE A CA 12
ATOM 18410 C C . PHE A 1 78 ? -12.028 -7.663 1.414 1.00 0.00 71 PHE A C 12
ATOM 18411 O O . PHE A 1 78 ? -11.240 -8.502 1.849 1.00 0.00 71 PHE A O 12
ATOM 18428 N N . ASP A 1 79 ? -12.652 -7.823 0.248 1.00 0.00 72 ASP A N 12
ATOM 18429 C CA . ASP A 1 79 ? -12.526 -9.044 -0.551 1.00 0.00 72 ASP A CA 12
ATOM 18430 C C . ASP A 1 79 ? -11.102 -9.280 -1.093 1.00 0.00 72 ASP A C 12
ATOM 18431 O O . ASP A 1 79 ? -10.644 -10.419 -1.180 1.00 0.00 72 ASP A O 12
ATOM 18440 N N . ASN A 1 80 ? -10.407 -8.198 -1.448 1.00 0.00 73 ASN A N 12
ATOM 18441 C CA . ASN A 1 80 ? -9.105 -8.202 -2.114 1.00 0.00 73 ASN A CA 12
ATOM 18442 C C . ASN A 1 80 ? -8.336 -6.889 -1.848 1.00 0.00 73 ASN A C 12
ATOM 18443 O O . ASN A 1 80 ? -8.880 -5.942 -1.273 1.00 0.00 73 ASN A O 12
ATOM 18454 N N . LEU A 1 81 ? -7.069 -6.833 -2.275 1.00 0.00 74 LEU A N 12
ATOM 18455 C CA . LEU A 1 81 ? -6.179 -5.685 -2.051 1.00 0.00 74 LEU A CA 12
ATOM 18456 C C . LEU A 1 81 ? -6.732 -4.390 -2.677 1.00 0.00 74 LEU A C 12
ATOM 18457 O O . LEU A 1 81 ? -6.809 -3.362 -2.013 1.00 0.00 74 LEU A O 12
ATOM 18473 N N . ASP A 1 82 ? -7.168 -4.448 -3.939 1.00 0.00 75 ASP A N 12
ATOM 18474 C CA . ASP A 1 82 ? -7.648 -3.283 -4.696 1.00 0.00 75 ASP A CA 12
ATOM 18475 C C . ASP A 1 82 ? -8.924 -2.663 -4.091 1.00 0.00 75 ASP A C 12
ATOM 18476 O O . ASP A 1 82 ? -9.084 -1.442 -4.104 1.00 0.00 75 ASP A O 12
ATOM 18485 N N . ALA A 1 83 ? -9.790 -3.476 -3.477 1.00 0.00 76 ALA A N 12
ATOM 18486 C CA . ALA A 1 83 ? -10.941 -2.996 -2.711 1.00 0.00 76 ALA A CA 12
ATOM 18487 C C . ALA A 1 83 ? -10.527 -2.200 -1.456 1.00 0.00 76 ALA A C 12
ATOM 18488 O O . ALA A 1 83 ? -11.146 -1.178 -1.148 1.00 0.00 76 ALA A O 12
ATOM 18495 N N . ALA A 1 84 ? -9.451 -2.605 -0.773 1.00 0.00 77 ALA A N 12
ATOM 18496 C CA . ALA A 1 84 ? -8.894 -1.860 0.358 1.00 0.00 77 ALA A CA 12
ATOM 18497 C C . ALA A 1 84 ? -8.264 -0.521 -0.085 1.00 0.00 77 ALA A C 12
ATOM 18498 O O . ALA A 1 84 ? -8.495 0.504 0.558 1.00 0.00 77 ALA A O 12
ATOM 18505 N N . ILE A 1 85 ? -7.547 -0.497 -1.222 1.00 0.00 78 ILE A N 12
ATOM 18506 C CA . ILE A 1 85 ? -7.053 0.751 -1.841 1.00 0.00 78 ILE A CA 12
ATOM 18507 C C . ILE A 1 85 ? -8.234 1.688 -2.144 1.00 0.00 78 ILE A C 12
ATOM 18508 O O . ILE A 1 85 ? -8.265 2.840 -1.719 1.00 0.00 78 ILE A O 12
ATOM 18524 N N . THR A 1 86 ? -9.250 1.172 -2.831 1.00 0.00 79 THR A N 12
ATOM 18525 C CA . THR A 1 86 ? -10.451 1.915 -3.265 1.00 0.00 79 THR A CA 12
ATOM 18526 C C . THR A 1 86 ? -11.218 2.518 -2.085 1.00 0.00 79 THR A C 12
ATOM 18527 O O . THR A 1 86 ? -11.626 3.679 -2.150 1.00 0.00 79 THR A O 12
ATOM 18538 N N . PHE A 1 87 ? -11.358 1.794 -0.971 1.00 0.00 80 PHE A N 12
ATOM 18539 C CA . PHE A 1 87 ? -11.977 2.336 0.241 1.00 0.00 80 PHE A CA 12
ATOM 18540 C C . PHE A 1 87 ? -11.212 3.557 0.780 1.00 0.00 80 PHE A C 12
ATOM 18541 O O . PHE A 1 87 ? -11.823 4.589 1.064 1.00 0.00 80 PHE A O 12
ATOM 18558 N N . TYR A 1 88 ? -9.878 3.487 0.843 1.00 0.00 81 TYR A N 12
ATOM 18559 C CA . TYR A 1 88 ? -9.041 4.603 1.295 1.00 0.00 81 TYR A CA 12
ATOM 18560 C C . TYR A 1 88 ? -8.785 5.688 0.222 1.00 0.00 81 TYR A C 12
ATOM 18561 O O . TYR A 1 88 ? -8.181 6.718 0.520 1.00 0.00 81 TYR A O 12
ATOM 18579 N N . MET A 1 89 ? -9.258 5.501 -1.016 1.00 0.00 82 MET A N 12
ATOM 18580 C CA . MET A 1 89 ? -9.338 6.565 -2.032 1.00 0.00 82 MET A CA 12
ATOM 18581 C C . MET A 1 89 ? -10.587 7.430 -1.779 1.00 0.00 82 MET A C 12
ATOM 18582 O O . MET A 1 89 ? -10.541 8.653 -1.912 1.00 0.00 82 MET A O 12
ATOM 18596 N N . GLU A 1 90 ? -11.701 6.800 -1.384 1.00 0.00 83 GLU A N 12
ATOM 18597 C CA . GLU A 1 90 ? -12.983 7.461 -1.093 1.00 0.00 83 GLU A CA 12
ATOM 18598 C C . GLU A 1 90 ? -13.054 8.067 0.323 1.00 0.00 83 GLU A C 12
ATOM 18599 O O . GLU A 1 90 ? -13.737 9.074 0.524 1.00 0.00 83 GLU A O 12
ATOM 18611 N N . HIS A 1 91 ? -12.341 7.481 1.292 1.00 0.00 84 HIS A N 12
ATOM 18612 C CA . HIS A 1 91 ? -12.330 7.880 2.707 1.00 0.00 84 HIS A CA 12
ATOM 18613 C C . HIS A 1 91 ? -10.899 8.110 3.225 1.00 0.00 84 HIS A C 12
ATOM 18614 O O . HIS A 1 91 ? -9.946 7.506 2.738 1.00 0.00 84 HIS A O 12
ATOM 18628 N N . GLU A 1 92 ? -10.728 8.962 4.238 1.00 0.00 85 GLU A N 12
ATOM 18629 C CA . GLU A 1 92 ? -9.416 9.190 4.869 1.00 0.00 85 GLU A CA 12
ATOM 18630 C C . GLU A 1 92 ? -8.953 7.956 5.668 1.00 0.00 85 GLU A C 12
ATOM 18631 O O . GLU A 1 92 ? -9.753 7.296 6.339 1.00 0.00 85 GLU A O 12
ATOM 18643 N N . LEU A 1 93 ? -7.656 7.642 5.597 1.00 0.00 86 LEU A N 12
ATOM 18644 C CA . LEU A 1 93 ? -7.048 6.451 6.195 1.00 0.00 86 LEU A CA 12
ATOM 18645 C C . LEU A 1 93 ? -6.818 6.651 7.702 1.00 0.00 86 LEU A C 12
ATOM 18646 O O . LEU A 1 93 ? -7.433 5.979 8.532 1.00 0.00 86 LEU A O 12
ATOM 18662 N N . GLU A 1 94 ? -5.973 7.622 8.048 1.00 0.00 87 GLU A N 12
ATOM 18663 C CA . GLU A 1 94 ? -5.696 8.035 9.434 1.00 0.00 87 GLU A CA 12
ATOM 18664 C C . GLU A 1 94 ? -5.480 9.554 9.532 1.00 0.00 87 GLU A C 12
ATOM 18665 O O . GLU A 1 94 ? -6.118 10.226 10.345 1.00 0.00 87 GLU A O 12
ATOM 18677 N N . TYR A 1 95 ? -4.634 10.101 8.656 1.00 0.00 88 TYR A N 12
ATOM 18678 C CA . TYR A 1 95 ? -4.338 11.531 8.533 1.00 0.00 88 TYR A CA 12
ATOM 18679 C C . TYR A 1 95 ? -4.859 12.104 7.203 1.00 0.00 88 TYR A C 12
ATOM 18680 O O . TYR A 1 95 ? -5.283 13.260 7.162 1.00 0.00 88 TYR A O 12
ATOM 18698 N N . SER A 1 96 ? -4.840 11.308 6.124 1.00 0.00 89 SER A N 12
ATOM 18699 C CA . SER A 1 96 ? -5.338 11.689 4.793 1.00 0.00 89 SER A CA 12
ATOM 18700 C C . SER A 1 96 ? -5.808 10.482 3.961 1.00 0.00 89 SER A C 12
ATOM 18701 O O . SER A 1 96 ? -5.677 9.330 4.377 1.00 0.00 89 SER A O 12
ATOM 18709 N N . SER A 1 97 ? -6.385 10.735 2.786 1.00 0.00 90 SER A N 12
ATOM 18710 C CA . SER A 1 97 ? -6.795 9.727 1.794 1.00 0.00 90 SER A CA 12
ATOM 18711 C C . SER A 1 97 ? -5.673 9.373 0.805 1.00 0.00 90 SER A C 12
ATOM 18712 O O . SER A 1 97 ? -4.735 10.153 0.594 1.00 0.00 90 SER A O 12
ATOM 18720 N N . LEU A 1 98 ? -5.785 8.203 0.166 1.00 0.00 91 LEU A N 12
ATOM 18721 C CA . LEU A 1 98 ? -4.948 7.791 -0.966 1.00 0.00 91 LEU A CA 12
ATOM 18722 C C . LEU A 1 98 ? -5.246 8.672 -2.193 1.00 0.00 91 LEU A C 12
ATOM 18723 O O . LEU A 1 98 ? -6.401 9.051 -2.421 1.00 0.00 91 LEU A O 12
ATOM 18739 N N . LYS A 1 99 ? -4.213 8.995 -2.983 1.00 0.00 92 LYS A N 12
ATOM 18740 C CA . LYS A 1 99 ? -4.315 9.896 -4.152 1.00 0.00 92 LYS A CA 12
ATOM 18741 C C . LYS A 1 99 ? -3.610 9.362 -5.397 1.00 0.00 92 LYS A C 12
ATOM 18742 O O . LYS A 1 99 ? -4.140 9.513 -6.498 1.00 0.00 92 LYS A O 12
ATOM 18761 N N . GLN A 1 100 ? -2.442 8.734 -5.240 1.00 0.00 93 GLN A N 12
ATOM 18762 C CA . GLN A 1 100 ? -1.666 8.177 -6.355 1.00 0.00 93 GLN A CA 12
ATOM 18763 C C . GLN A 1 100 ? -0.745 7.017 -5.928 1.00 0.00 93 GLN A C 12
ATOM 18764 O O . GLN A 1 100 ? -0.191 7.051 -4.825 1.00 0.00 93 GLN A O 12
ATOM 18778 N N . PRO A 1 101 ? -0.518 6.014 -6.793 1.00 0.00 94 PRO A N 12
ATOM 18779 C CA . PRO A 1 101 ? 0.500 4.997 -6.559 1.00 0.00 94 PRO A CA 12
ATOM 18780 C C . PRO A 1 101 ? 1.909 5.593 -6.706 1.00 0.00 94 PRO A C 12
ATOM 18781 O O . PRO A 1 101 ? 2.140 6.478 -7.540 1.00 0.00 94 PRO A O 12
ATOM 18792 N N . LEU A 1 102 ? 2.878 5.086 -5.939 1.00 0.00 95 LEU A N 12
ATOM 18793 C CA . LEU A 1 102 ? 4.294 5.397 -6.148 1.00 0.00 95 LEU A CA 12
ATOM 18794 C C . LEU A 1 102 ? 4.709 4.978 -7.573 1.00 0.00 95 LEU A C 12
ATOM 18795 O O . LEU A 1 102 ? 4.389 3.879 -8.030 1.00 0.00 95 LEU A O 12
ATOM 18811 N N . GLN A 1 103 ? 5.390 5.868 -8.297 1.00 0.00 96 GLN A N 12
ATOM 18812 C CA . GLN A 1 103 ? 5.693 5.682 -9.719 1.00 0.00 96 GLN A CA 12
ATOM 18813 C C . GLN A 1 103 ? 6.834 4.668 -9.942 1.00 0.00 96 GLN A C 12
ATOM 18814 O O . GLN A 1 103 ? 7.825 4.657 -9.202 1.00 0.00 96 GLN A O 12
ATOM 18828 N N . ARG A 1 104 ? 6.690 3.822 -10.973 1.00 0.00 97 ARG A N 12
ATOM 18829 C CA . ARG A 1 104 ? 7.651 2.766 -11.355 1.00 0.00 97 ARG A CA 12
ATOM 18830 C C . ARG A 1 104 ? 8.805 3.274 -12.235 1.00 0.00 97 ARG A C 12
ATOM 18831 O O . ARG A 1 104 ? 8.601 4.228 -13.021 1.00 0.00 97 ARG A O 12
ATOM 18853 N N . GLY A 1 1 ? 17.027 -4.703 -38.989 1.00 0.00 -6 GLY A N 13
ATOM 18854 C CA . GLY A 1 1 ? 15.841 -3.941 -38.541 1.00 0.00 -6 GLY A CA 13
ATOM 18855 C C . GLY A 1 1 ? 16.234 -2.679 -37.782 1.00 0.00 -6 GLY A C 13
ATOM 18856 O O . GLY A 1 1 ? 17.349 -2.175 -37.932 1.00 0.00 -6 GLY A O 13
ATOM 18862 N N . SER A 1 2 ? 15.317 -2.154 -36.964 1.00 0.00 -5 SER A N 13
ATOM 18863 C CA . SER A 1 2 ? 15.516 -0.927 -36.168 1.00 0.00 -5 SER A CA 13
ATOM 18864 C C . SER A 1 2 ? 16.576 -1.089 -35.066 1.00 0.00 -5 SER A C 13
ATOM 18865 O O . SER A 1 2 ? 16.729 -2.169 -34.486 1.00 0.00 -5 SER A O 13
ATOM 18873 N N . SER A 1 3 ? 17.293 -0.006 -34.750 1.00 0.00 -4 SER A N 13
ATOM 18874 C CA . SER A 1 3 ? 18.360 0.024 -33.733 1.00 0.00 -4 SER A CA 13
ATOM 18875 C C . SER A 1 3 ? 17.856 0.195 -32.290 1.00 0.00 -4 SER A C 13
ATOM 18876 O O . SER A 1 3 ? 18.549 -0.194 -31.347 1.00 0.00 -4 SER A O 13
ATOM 18884 N N . GLY A 1 4 ? 16.652 0.750 -32.101 1.00 0.00 -3 GLY A N 13
ATOM 18885 C CA . GLY A 1 4 ? 16.025 0.946 -30.787 1.00 0.00 -3 GLY A CA 13
ATOM 18886 C C . GLY A 1 4 ? 15.527 -0.357 -30.145 1.00 0.00 -3 GLY A C 13
ATOM 18887 O O . GLY A 1 4 ? 15.012 -1.244 -30.831 1.00 0.00 -3 GLY A O 13
ATOM 18891 N N . SER A 1 5 ? 15.661 -0.461 -28.818 1.00 0.00 -2 SER A N 13
ATOM 18892 C CA . SER A 1 5 ? 15.291 -1.637 -28.004 1.00 0.00 -2 SER A CA 13
ATOM 18893 C C . SER A 1 5 ? 14.003 -1.462 -27.176 1.00 0.00 -2 SER A C 13
ATOM 18894 O O . SER A 1 5 ? 13.589 -2.385 -26.469 1.00 0.00 -2 SER A O 13
ATOM 18902 N N . SER A 1 6 ? 13.358 -0.292 -27.253 1.00 0.00 -1 SER A N 13
ATOM 18903 C CA . SER A 1 6 ? 12.173 0.083 -26.462 1.00 0.00 -1 SER A CA 13
ATOM 18904 C C . SER A 1 6 ? 10.930 -0.771 -26.766 1.00 0.00 -1 SER A C 13
ATOM 18905 O O . SER A 1 6 ? 10.730 -1.235 -27.893 1.00 0.00 -1 SER A O 13
ATOM 18913 N N . GLY A 1 7 ? 10.061 -0.939 -25.764 1.00 0.00 0 GLY A N 13
ATOM 18914 C CA . GLY A 1 7 ? 8.791 -1.669 -25.862 1.00 0.00 0 GLY A CA 13
ATOM 18915 C C . GLY A 1 7 ? 7.929 -1.540 -24.598 1.00 0.00 0 GLY A C 13
ATOM 18916 O O . GLY A 1 7 ? 8.400 -1.073 -23.555 1.00 0.00 0 GLY A O 13
ATOM 18920 N N . MET A 1 8 ? 6.656 -1.939 -24.690 1.00 0.00 1 MET A N 13
ATOM 18921 C CA . MET A 1 8 ? 5.679 -1.858 -23.592 1.00 0.00 1 MET A CA 13
ATOM 18922 C C . MET A 1 8 ? 5.707 -3.105 -22.690 1.00 0.00 1 MET A C 13
ATOM 18923 O O . MET A 1 8 ? 5.858 -4.232 -23.175 1.00 0.00 1 MET A O 13
ATOM 18937 N N . ALA A 1 9 ? 5.525 -2.908 -21.380 1.00 0.00 2 ALA A N 13
ATOM 18938 C CA . ALA A 1 9 ? 5.424 -3.962 -20.367 1.00 0.00 2 ALA A CA 13
ATOM 18939 C C . ALA A 1 9 ? 4.566 -3.516 -19.162 1.00 0.00 2 ALA A C 13
ATOM 18940 O O . ALA A 1 9 ? 4.495 -2.326 -18.842 1.00 0.00 2 ALA A O 13
ATOM 18947 N N . GLU A 1 10 ? 3.934 -4.471 -18.474 1.00 0.00 3 GLU A N 13
ATOM 18948 C CA . GLU A 1 10 ? 3.153 -4.268 -17.247 1.00 0.00 3 GLU A CA 13
ATOM 18949 C C . GLU A 1 10 ? 3.112 -5.550 -16.392 1.00 0.00 3 GLU A C 13
ATOM 18950 O O . GLU A 1 10 ? 3.153 -6.667 -16.920 1.00 0.00 3 GLU A O 13
ATOM 18962 N N . ALA A 1 11 ? 3.027 -5.388 -15.069 1.00 0.00 4 ALA A N 13
ATOM 18963 C CA . ALA A 1 11 ? 2.901 -6.474 -14.091 1.00 0.00 4 ALA A CA 13
ATOM 18964 C C . ALA A 1 11 ? 2.199 -6.003 -12.800 1.00 0.00 4 ALA A C 13
ATOM 18965 O O . ALA A 1 11 ? 2.519 -4.929 -12.279 1.00 0.00 4 ALA A O 13
ATOM 18972 N N . ALA A 1 12 ? 1.292 -6.832 -12.265 1.00 0.00 5 ALA A N 13
ATOM 18973 C CA . ALA A 1 12 ? 0.495 -6.586 -11.053 1.00 0.00 5 ALA A CA 13
ATOM 18974 C C . ALA A 1 12 ? -0.274 -5.236 -11.049 1.00 0.00 5 ALA A C 13
ATOM 18975 O O . ALA A 1 12 ? -0.393 -4.552 -12.071 1.00 0.00 5 ALA A O 13
ATOM 18982 N N . ALA A 1 13 ? -0.829 -4.854 -9.894 1.00 0.00 6 ALA A N 13
ATOM 18983 C CA . ALA A 1 13 ? -1.386 -3.519 -9.667 1.00 0.00 6 ALA A CA 13
ATOM 18984 C C . ALA A 1 13 ? -0.253 -2.466 -9.588 1.00 0.00 6 ALA A C 13
ATOM 18985 O O . ALA A 1 13 ? 0.831 -2.787 -9.089 1.00 0.00 6 ALA A O 13
ATOM 18992 N N . PRO A 1 14 ? -0.462 -1.211 -10.035 1.00 0.00 7 PRO A N 13
ATOM 18993 C CA . PRO A 1 14 ? 0.614 -0.217 -10.152 1.00 0.00 7 PRO A CA 13
ATOM 18994 C C . PRO A 1 14 ? 1.218 0.198 -8.800 1.00 0.00 7 PRO A C 13
ATOM 18995 O O . PRO A 1 14 ? 2.391 0.560 -8.733 1.00 0.00 7 PRO A O 13
ATOM 19006 N N . TRP A 1 15 ? 0.438 0.103 -7.719 1.00 0.00 8 TRP A N 13
ATOM 19007 C CA . TRP A 1 15 ? 0.865 0.360 -6.338 1.00 0.00 8 TRP A CA 13
ATOM 19008 C C . TRP A 1 15 ? 1.639 -0.796 -5.688 1.00 0.00 8 TRP A C 13
ATOM 19009 O O . TRP A 1 15 ? 2.169 -0.611 -4.595 1.00 0.00 8 TRP A O 13
ATOM 19030 N N . TYR A 1 16 ? 1.735 -1.979 -6.305 1.00 0.00 9 TYR A N 13
ATOM 19031 C CA . TYR A 1 16 ? 2.467 -3.114 -5.735 1.00 0.00 9 TYR A CA 13
ATOM 19032 C C . TYR A 1 16 ? 3.975 -3.035 -6.031 1.00 0.00 9 TYR A C 13
ATOM 19033 O O . TYR A 1 16 ? 4.377 -2.804 -7.174 1.00 0.00 9 TYR A O 13
ATOM 19051 N N . HIS A 1 17 ? 4.801 -3.257 -5.005 1.00 0.00 10 HIS A N 13
ATOM 19052 C CA . HIS A 1 17 ? 6.273 -3.205 -5.065 1.00 0.00 10 HIS A CA 13
ATOM 19053 C C . HIS A 1 17 ? 6.973 -4.503 -4.598 1.00 0.00 10 HIS A C 13
ATOM 19054 O O . HIS A 1 17 ? 8.202 -4.538 -4.494 1.00 0.00 10 HIS A O 13
ATOM 19068 N N . GLY A 1 18 ? 6.228 -5.586 -4.338 1.00 0.00 11 GLY A N 13
ATOM 19069 C CA . GLY A 1 18 ? 6.808 -6.878 -3.942 1.00 0.00 11 GLY A CA 13
ATOM 19070 C C . GLY A 1 18 ? 7.468 -6.857 -2.552 1.00 0.00 11 GLY A C 13
ATOM 19071 O O . GLY A 1 18 ? 6.997 -6.123 -1.682 1.00 0.00 11 GLY A O 13
ATOM 19075 N N . PRO A 1 19 ? 8.538 -7.640 -2.309 1.00 0.00 12 PRO A N 13
ATOM 19076 C CA . PRO A 1 19 ? 9.269 -7.718 -1.029 1.00 0.00 12 PRO A CA 13
ATOM 19077 C C . PRO A 1 19 ? 10.080 -6.465 -0.619 1.00 0.00 12 PRO A C 13
ATOM 19078 O O . PRO A 1 19 ? 11.213 -6.573 -0.143 1.00 0.00 12 PRO A O 13
ATOM 19089 N N . LEU A 1 20 ? 9.522 -5.263 -0.795 1.00 0.00 13 LEU A N 13
ATOM 19090 C CA . LEU A 1 20 ? 10.128 -3.994 -0.383 1.00 0.00 13 LEU A CA 13
ATOM 19091 C C . LEU A 1 20 ? 10.227 -3.903 1.156 1.00 0.00 13 LEU A C 13
ATOM 19092 O O . LEU A 1 20 ? 9.293 -4.281 1.868 1.00 0.00 13 LEU A O 13
ATOM 19108 N N . SER A 1 21 ? 11.334 -3.366 1.669 1.00 0.00 14 SER A N 13
ATOM 19109 C CA . SER A 1 21 ? 11.546 -3.121 3.108 1.00 0.00 14 SER A CA 13
ATOM 19110 C C . SER A 1 21 ? 11.031 -1.744 3.546 1.00 0.00 14 SER A C 13
ATOM 19111 O O . SER A 1 21 ? 10.873 -0.838 2.721 1.00 0.00 14 SER A O 13
ATOM 19119 N N . ARG A 1 22 ? 10.814 -1.559 4.859 1.00 0.00 15 ARG A N 13
ATOM 19120 C CA . ARG A 1 22 ? 10.398 -0.271 5.451 1.00 0.00 15 ARG A CA 13
ATOM 19121 C C . ARG A 1 22 ? 11.279 0.890 5.007 1.00 0.00 15 ARG A C 13
ATOM 19122 O O . ARG A 1 22 ? 10.765 1.868 4.484 1.00 0.00 15 ARG A O 13
ATOM 19143 N N . THR A 1 23 ? 12.593 0.777 5.180 1.00 0.00 16 THR A N 13
ATOM 19144 C CA . THR A 1 23 ? 13.538 1.873 4.894 1.00 0.00 16 THR A CA 13
ATOM 19145 C C . THR A 1 23 ? 13.466 2.354 3.439 1.00 0.00 16 THR A C 13
ATOM 19146 O O . THR A 1 23 ? 13.532 3.557 3.184 1.00 0.00 16 THR A O 13
ATOM 19157 N N . ASP A 1 24 ? 13.253 1.443 2.485 1.00 0.00 17 ASP A N 13
ATOM 19158 C CA . ASP A 1 24 ? 13.054 1.765 1.066 1.00 0.00 17 ASP A CA 13
ATOM 19159 C C . ASP A 1 24 ? 11.705 2.456 0.810 1.00 0.00 17 ASP A C 13
ATOM 19160 O O . ASP A 1 24 ? 11.651 3.464 0.099 1.00 0.00 17 ASP A O 13
ATOM 19169 N N . ALA A 1 25 ? 10.625 1.965 1.429 1.00 0.00 18 ALA A N 13
ATOM 19170 C CA . ALA A 1 25 ? 9.302 2.585 1.360 1.00 0.00 18 ALA A CA 13
ATOM 19171 C C . ALA A 1 25 ? 9.295 3.999 1.977 1.00 0.00 18 ALA A C 13
ATOM 19172 O O . ALA A 1 25 ? 8.749 4.933 1.390 1.00 0.00 18 ALA A O 13
ATOM 19179 N N . GLU A 1 26 ? 9.946 4.177 3.131 1.00 0.00 19 GLU A N 13
ATOM 19180 C CA . GLU A 1 26 ? 10.032 5.450 3.851 1.00 0.00 19 GLU A CA 13
ATOM 19181 C C . GLU A 1 26 ? 10.857 6.493 3.087 1.00 0.00 19 GLU A C 13
ATOM 19182 O O . GLU A 1 26 ? 10.399 7.623 2.930 1.00 0.00 19 GLU A O 13
ATOM 19194 N N . ASN A 1 27 ? 12.024 6.129 2.540 1.00 0.00 20 ASN A N 13
ATOM 19195 C CA . ASN A 1 27 ? 12.825 7.060 1.733 1.00 0.00 20 ASN A CA 13
ATOM 19196 C C . ASN A 1 27 ? 12.115 7.459 0.424 1.00 0.00 20 ASN A C 13
ATOM 19197 O O . ASN A 1 27 ? 12.250 8.603 -0.019 1.00 0.00 20 ASN A O 13
ATOM 19208 N N . SER A 1 28 ? 11.319 6.559 -0.165 1.00 0.00 21 SER A N 13
ATOM 19209 C CA . SER A 1 28 ? 10.518 6.860 -1.360 1.00 0.00 21 SER A CA 13
ATOM 19210 C C . SER A 1 28 ? 9.367 7.824 -1.051 1.00 0.00 21 SER A C 13
ATOM 19211 O O . SER A 1 28 ? 9.225 8.853 -1.710 1.00 0.00 21 SER A O 13
ATOM 19219 N N . LEU A 1 29 ? 8.561 7.538 -0.024 1.00 0.00 22 LEU A N 13
ATOM 19220 C CA . LEU A 1 29 ? 7.374 8.336 0.308 1.00 0.00 22 LEU A CA 13
ATOM 19221 C C . LEU A 1 29 ? 7.690 9.657 1.028 1.00 0.00 22 LEU A C 13
ATOM 19222 O O . LEU A 1 29 ? 6.906 10.597 0.912 1.00 0.00 22 LEU A O 13
ATOM 19238 N N . LEU A 1 30 ? 8.831 9.775 1.717 1.00 0.00 23 LEU A N 13
ATOM 19239 C CA . LEU A 1 30 ? 9.290 11.042 2.309 1.00 0.00 23 LEU A CA 13
ATOM 19240 C C . LEU A 1 30 ? 9.742 12.056 1.240 1.00 0.00 23 LEU A C 13
ATOM 19241 O O . LEU A 1 30 ? 9.631 13.266 1.447 1.00 0.00 23 LEU A O 13
ATOM 19257 N N . ARG A 1 31 ? 10.203 11.571 0.077 1.00 0.00 24 ARG A N 13
ATOM 19258 C CA . ARG A 1 31 ? 10.525 12.394 -1.103 1.00 0.00 24 ARG A CA 13
ATOM 19259 C C . ARG A 1 31 ? 9.270 12.817 -1.885 1.00 0.00 24 ARG A C 13
ATOM 19260 O O . ARG A 1 31 ? 9.231 13.910 -2.449 1.00 0.00 24 ARG A O 13
ATOM 19281 N N . MET A 1 32 ? 8.247 11.962 -1.902 1.00 0.00 25 MET A N 13
ATOM 19282 C CA . MET A 1 32 ? 6.958 12.181 -2.579 1.00 0.00 25 MET A CA 13
ATOM 19283 C C . MET A 1 32 ? 6.003 13.104 -1.789 1.00 0.00 25 MET A C 13
ATOM 19284 O O . MET A 1 32 ? 6.178 13.288 -0.580 1.00 0.00 25 MET A O 13
ATOM 19298 N N . PRO A 1 33 ? 4.978 13.686 -2.444 1.00 0.00 26 PRO A N 13
ATOM 19299 C CA . PRO A 1 33 ? 3.928 14.455 -1.767 1.00 0.00 26 PRO A CA 13
ATOM 19300 C C . PRO A 1 33 ? 2.985 13.558 -0.951 1.00 0.00 26 PRO A C 13
ATOM 19301 O O . PRO A 1 33 ? 2.885 12.352 -1.193 1.00 0.00 26 PRO A O 13
ATOM 19312 N N . GLU A 1 34 ? 2.259 14.157 -0.002 1.00 0.00 27 GLU A N 13
ATOM 19313 C CA . GLU A 1 34 ? 1.251 13.491 0.839 1.00 0.00 27 GLU A CA 13
ATOM 19314 C C . GLU A 1 34 ? 0.148 12.821 0.003 1.00 0.00 27 GLU A C 13
ATOM 19315 O O . GLU A 1 34 ? -0.427 13.447 -0.892 1.00 0.00 27 GLU A O 13
ATOM 19327 N N . GLY A 1 35 ? -0.187 11.573 0.339 1.00 0.00 28 GLY A N 13
ATOM 19328 C CA . GLY A 1 35 ? -1.178 10.750 -0.355 1.00 0.00 28 GLY A CA 13
ATOM 19329 C C . GLY A 1 35 ? -0.593 9.799 -1.406 1.00 0.00 28 GLY A C 13
ATOM 19330 O O . GLY A 1 35 ? -1.343 9.078 -2.071 1.00 0.00 28 GLY A O 13
ATOM 19334 N N . THR A 1 36 ? 0.733 9.780 -1.559 1.00 0.00 29 THR A N 13
ATOM 19335 C CA . THR A 1 36 ? 1.451 8.767 -2.344 1.00 0.00 29 THR A CA 13
ATOM 19336 C C . THR A 1 36 ? 1.525 7.474 -1.537 1.00 0.00 29 THR A C 13
ATOM 19337 O O . THR A 1 36 ? 1.924 7.497 -0.369 1.00 0.00 29 THR A O 13
ATOM 19348 N N . PHE A 1 37 ? 1.156 6.336 -2.129 1.00 0.00 30 PHE A N 13
ATOM 19349 C CA . PHE A 1 37 ? 1.113 5.058 -1.421 1.00 0.00 30 PHE A CA 13
ATOM 19350 C C . PHE A 1 37 ? 1.701 3.894 -2.224 1.00 0.00 30 PHE A C 13
ATOM 19351 O O . PHE A 1 37 ? 1.859 3.957 -3.447 1.00 0.00 30 PHE A O 13
ATOM 19368 N N . LEU A 1 38 ? 2.016 2.815 -1.509 1.00 0.00 31 LEU A N 13
ATOM 19369 C CA . LEU A 1 38 ? 2.499 1.552 -2.063 1.00 0.00 31 LEU A CA 13
ATOM 19370 C C . LEU A 1 38 ? 2.018 0.369 -1.218 1.00 0.00 31 LEU A C 13
ATOM 19371 O O . LEU A 1 38 ? 1.721 0.527 -0.034 1.00 0.00 31 LEU A O 13
ATOM 19387 N N . VAL A 1 39 ? 1.995 -0.822 -1.809 1.00 0.00 32 VAL A N 13
ATOM 19388 C CA . VAL A 1 39 ? 1.748 -2.091 -1.116 1.00 0.00 32 VAL A CA 13
ATOM 19389 C C . VAL A 1 39 ? 2.924 -3.034 -1.345 1.00 0.00 32 VAL A C 13
ATOM 19390 O O . VAL A 1 39 ? 3.437 -3.154 -2.460 1.00 0.00 32 VAL A O 13
ATOM 19403 N N . ARG A 1 40 ? 3.355 -3.701 -0.275 1.00 0.00 33 ARG A N 13
ATOM 19404 C CA . ARG A 1 40 ? 4.524 -4.590 -0.251 1.00 0.00 33 ARG A CA 13
ATOM 19405 C C . ARG A 1 40 ? 4.219 -5.897 0.482 1.00 0.00 33 ARG A C 13
ATOM 19406 O O . ARG A 1 40 ? 3.341 -5.938 1.344 1.00 0.00 33 ARG A O 13
ATOM 19427 N N . ASP A 1 41 ? 4.941 -6.963 0.154 1.00 0.00 34 ASP A N 13
ATOM 19428 C CA . ASP A 1 41 ? 4.923 -8.218 0.920 1.00 0.00 34 ASP A CA 13
ATOM 19429 C C . ASP A 1 41 ? 5.497 -7.969 2.327 1.00 0.00 34 ASP A C 13
ATOM 19430 O O . ASP A 1 41 ? 6.523 -7.296 2.476 1.00 0.00 34 ASP A O 13
ATOM 19439 N N . SER A 1 42 ? 4.820 -8.460 3.370 1.00 0.00 35 SER A N 13
ATOM 19440 C CA . SER A 1 42 ? 5.131 -8.087 4.755 1.00 0.00 35 SER A CA 13
ATOM 19441 C C . SER A 1 42 ? 6.491 -8.591 5.240 1.00 0.00 35 SER A C 13
ATOM 19442 O O . SER A 1 42 ? 6.808 -9.784 5.185 1.00 0.00 35 SER A O 13
ATOM 19450 N N . THR A 1 43 ? 7.272 -7.663 5.795 1.00 0.00 36 THR A N 13
ATOM 19451 C CA . THR A 1 43 ? 8.524 -7.921 6.524 1.00 0.00 36 THR A CA 13
ATOM 19452 C C . THR A 1 43 ? 8.286 -8.330 7.987 1.00 0.00 36 THR A C 13
ATOM 19453 O O . THR A 1 43 ? 9.234 -8.724 8.672 1.00 0.00 36 THR A O 13
ATOM 19464 N N . SER A 1 44 ? 7.037 -8.264 8.469 1.00 0.00 37 SER A N 13
ATOM 19465 C CA . SER A 1 44 ? 6.656 -8.542 9.865 1.00 0.00 37 SER A CA 13
ATOM 19466 C C . SER A 1 44 ? 5.939 -9.886 10.057 1.00 0.00 37 SER A C 13
ATOM 19467 O O . SER A 1 44 ? 6.065 -10.488 11.127 1.00 0.00 37 SER A O 13
ATOM 19475 N N . SER A 1 45 ? 5.209 -10.375 9.046 1.00 0.00 38 SER A N 13
ATOM 19476 C CA . SER A 1 45 ? 4.406 -11.612 9.125 1.00 0.00 38 SER A CA 13
ATOM 19477 C C . SER A 1 45 ? 4.351 -12.356 7.777 1.00 0.00 38 SER A C 13
ATOM 19478 O O . SER A 1 45 ? 3.922 -11.761 6.783 1.00 0.00 38 SER A O 13
ATOM 19486 N N . PRO A 1 46 ? 4.714 -13.654 7.703 1.00 0.00 39 PRO A N 13
ATOM 19487 C CA . PRO A 1 46 ? 4.608 -14.439 6.470 1.00 0.00 39 PRO A CA 13
ATOM 19488 C C . PRO A 1 46 ? 3.178 -14.497 5.903 1.00 0.00 39 PRO A C 13
ATOM 19489 O O . PRO A 1 46 ? 2.207 -14.676 6.644 1.00 0.00 39 PRO A O 13
ATOM 19500 N N . GLY A 1 47 ? 3.050 -14.363 4.580 1.00 0.00 40 GLY A N 13
ATOM 19501 C CA . GLY A 1 47 ? 1.779 -14.459 3.845 1.00 0.00 40 GLY A CA 13
ATOM 19502 C C . GLY A 1 47 ? 0.859 -13.225 3.908 1.00 0.00 40 GLY A C 13
ATOM 19503 O O . GLY A 1 47 ? -0.180 -13.220 3.245 1.00 0.00 40 GLY A O 13
ATOM 19507 N N . ASP A 1 48 ? 1.224 -12.178 4.658 1.00 0.00 41 ASP A N 13
ATOM 19508 C CA . ASP A 1 48 ? 0.490 -10.904 4.730 1.00 0.00 41 ASP A CA 13
ATOM 19509 C C . ASP A 1 48 ? 1.135 -9.811 3.856 1.00 0.00 41 ASP A C 13
ATOM 19510 O O . ASP A 1 48 ? 2.297 -9.916 3.453 1.00 0.00 41 ASP A O 13
ATOM 19519 N N . TYR A 1 49 ? 0.397 -8.726 3.601 1.00 0.00 42 TYR A N 13
ATOM 19520 C CA . TYR A 1 49 ? 0.881 -7.526 2.909 1.00 0.00 42 TYR A CA 13
ATOM 19521 C C . TYR A 1 49 ? 0.886 -6.304 3.842 1.00 0.00 42 TYR A C 13
ATOM 19522 O O . TYR A 1 49 ? 0.341 -6.345 4.946 1.00 0.00 42 TYR A O 13
ATOM 19540 N N . VAL A 1 50 ? 1.500 -5.202 3.404 1.00 0.00 43 VAL A N 13
ATOM 19541 C CA . VAL A 1 50 ? 1.549 -3.920 4.130 1.00 0.00 43 VAL A CA 13
ATOM 19542 C C . VAL A 1 50 ? 1.296 -2.763 3.165 1.00 0.00 43 VAL A C 13
ATOM 19543 O O . VAL A 1 50 ? 1.950 -2.676 2.127 1.00 0.00 43 VAL A O 13
ATOM 19556 N N . LEU A 1 51 ? 0.375 -1.868 3.523 1.00 0.00 44 LEU A N 13
ATOM 19557 C CA . LEU A 1 51 ? 0.126 -0.583 2.870 1.00 0.00 44 LEU A CA 13
ATOM 19558 C C . LEU A 1 51 ? 1.017 0.466 3.533 1.00 0.00 44 LEU A C 13
ATOM 19559 O O . LEU A 1 51 ? 0.942 0.647 4.748 1.00 0.00 44 LEU A O 13
ATOM 19575 N N . SER A 1 52 ? 1.826 1.174 2.751 1.00 0.00 45 SER A N 13
ATOM 19576 C CA . SER A 1 52 ? 2.604 2.325 3.218 1.00 0.00 45 SER A CA 13
ATOM 19577 C C . SER A 1 52 ? 2.118 3.595 2.519 1.00 0.00 45 SER A C 13
ATOM 19578 O O . SER A 1 52 ? 1.872 3.564 1.312 1.00 0.00 45 SER A O 13
ATOM 19586 N N . CYS A 1 53 ? 1.960 4.703 3.252 1.00 0.00 46 CYS A N 13
ATOM 19587 C CA . CYS A 1 53 ? 1.400 5.960 2.733 1.00 0.00 46 CYS A CA 13
ATOM 19588 C C . CYS A 1 53 ? 2.152 7.190 3.274 1.00 0.00 46 CYS A C 13
ATOM 19589 O O . CYS A 1 53 ? 2.598 7.201 4.424 1.00 0.00 46 CYS A O 13
ATOM 19597 N N . SER A 1 54 ? 2.336 8.226 2.449 1.00 0.00 47 SER A N 13
ATOM 19598 C CA . SER A 1 54 ? 2.876 9.509 2.878 1.00 0.00 47 SER A CA 13
ATOM 19599 C C . SER A 1 54 ? 1.769 10.328 3.545 1.00 0.00 47 SER A C 13
ATOM 19600 O O . SER A 1 54 ? 0.805 10.762 2.912 1.00 0.00 47 SER A O 13
ATOM 19608 N N . GLU A 1 55 ? 1.897 10.528 4.852 1.00 0.00 48 GLU A N 13
ATOM 19609 C CA . GLU A 1 55 ? 0.891 11.198 5.691 1.00 0.00 48 GLU A CA 13
ATOM 19610 C C . GLU A 1 55 ? 1.506 12.232 6.650 1.00 0.00 48 GLU A C 13
ATOM 19611 O O . GLU A 1 55 ? 2.472 11.942 7.353 1.00 0.00 48 GLU A O 13
ATOM 19623 N N . ASN A 1 56 ? 0.920 13.436 6.718 1.00 0.00 49 ASN A N 13
ATOM 19624 C CA . ASN A 1 56 ? 1.281 14.511 7.656 1.00 0.00 49 ASN A CA 13
ATOM 19625 C C . ASN A 1 56 ? 2.789 14.865 7.648 1.00 0.00 49 ASN A C 13
ATOM 19626 O O . ASN A 1 56 ? 3.401 15.115 8.689 1.00 0.00 49 ASN A O 13
ATOM 19637 N N . GLY A 1 57 ? 3.408 14.832 6.461 1.00 0.00 50 GLY A N 13
ATOM 19638 C CA . GLY A 1 57 ? 4.837 15.113 6.266 1.00 0.00 50 GLY A CA 13
ATOM 19639 C C . GLY A 1 57 ? 5.800 13.993 6.700 1.00 0.00 50 GLY A C 13
ATOM 19640 O O . GLY A 1 57 ? 7.017 14.198 6.682 1.00 0.00 50 GLY A O 13
ATOM 19644 N N . LYS A 1 58 ? 5.277 12.818 7.076 1.00 0.00 51 LYS A N 13
ATOM 19645 C CA . LYS A 1 58 ? 6.017 11.589 7.420 1.00 0.00 51 LYS A CA 13
ATOM 19646 C C . LYS A 1 58 ? 5.452 10.378 6.661 1.00 0.00 51 LYS A C 13
ATOM 19647 O O . LYS A 1 58 ? 4.655 10.537 5.736 1.00 0.00 51 LYS A O 13
ATOM 19666 N N . VAL A 1 59 ? 5.878 9.163 7.014 1.00 0.00 52 VAL A N 13
ATOM 19667 C CA . VAL A 1 59 ? 5.422 7.912 6.378 1.00 0.00 52 VAL A CA 13
ATOM 19668 C C . VAL A 1 59 ? 4.802 6.968 7.410 1.00 0.00 52 VAL A C 13
ATOM 19669 O O . VAL A 1 59 ? 5.329 6.801 8.511 1.00 0.00 52 VAL A O 13
ATOM 19682 N N . THR A 1 60 ? 3.673 6.361 7.047 1.00 0.00 53 THR A N 13
ATOM 19683 C CA . THR A 1 60 ? 2.880 5.426 7.861 1.00 0.00 53 THR A CA 13
ATOM 19684 C C . THR A 1 60 ? 2.823 4.036 7.220 1.00 0.00 53 THR A C 13
ATOM 19685 O O . THR A 1 60 ? 3.033 3.898 6.012 1.00 0.00 53 THR A O 13
ATOM 19696 N N . HIS A 1 61 ? 2.541 3.006 8.027 1.00 0.00 54 HIS A N 13
ATOM 19697 C CA . HIS A 1 61 ? 2.460 1.601 7.604 1.00 0.00 54 HIS A CA 13
ATOM 19698 C C . HIS A 1 61 ? 1.271 0.885 8.269 1.00 0.00 54 HIS A C 13
ATOM 19699 O O . HIS A 1 61 ? 1.049 1.032 9.475 1.00 0.00 54 HIS A O 13
ATOM 19713 N N . TYR A 1 62 ? 0.534 0.082 7.497 1.00 0.00 55 TYR A N 13
ATOM 19714 C CA . TYR A 1 62 ? -0.691 -0.616 7.911 1.00 0.00 55 TYR A CA 13
ATOM 19715 C C . TYR A 1 62 ? -0.730 -2.044 7.352 1.00 0.00 55 TYR A C 13
ATOM 19716 O O . TYR A 1 62 ? -0.557 -2.232 6.148 1.00 0.00 55 TYR A O 13
ATOM 19734 N N . LYS A 1 63 ? -0.985 -3.061 8.184 1.00 0.00 56 LYS A N 13
ATOM 19735 C CA . LYS A 1 63 ? -1.094 -4.449 7.702 1.00 0.00 56 LYS A CA 13
ATOM 19736 C C . LYS A 1 63 ? -2.358 -4.683 6.871 1.00 0.00 56 LYS A C 13
ATOM 19737 O O . LYS A 1 63 ? -3.453 -4.267 7.245 1.00 0.00 56 LYS A O 13
ATOM 19756 N N . LEU A 1 64 ? -2.184 -5.418 5.778 1.00 0.00 57 LEU A N 13
ATOM 19757 C CA . LEU A 1 64 ? -3.218 -6.001 4.924 1.00 0.00 57 LEU A CA 13
ATOM 19758 C C . LEU A 1 64 ? -3.123 -7.524 5.124 1.00 0.00 57 LEU A C 13
ATOM 19759 O O . LEU A 1 64 ? -2.455 -8.241 4.373 1.00 0.00 57 LEU A O 13
ATOM 19775 N N . SER A 1 65 ? -3.723 -8.000 6.209 1.00 0.00 58 SER A N 13
ATOM 19776 C CA . SER A 1 65 ? -3.614 -9.383 6.691 1.00 0.00 58 SER A CA 13
ATOM 19777 C C . SER A 1 65 ? -4.536 -10.335 5.925 1.00 0.00 58 SER A C 13
ATOM 19778 O O . SER A 1 65 ? -5.664 -9.972 5.591 1.00 0.00 58 SER A O 13
ATOM 19786 N N . ALA A 1 66 ? -4.087 -11.564 5.671 1.00 0.00 59 ALA A N 13
ATOM 19787 C CA . ALA A 1 66 ? -4.870 -12.578 4.968 1.00 0.00 59 ALA A CA 13
ATOM 19788 C C . ALA A 1 66 ? -5.750 -13.405 5.932 1.00 0.00 59 ALA A C 13
ATOM 19789 O O . ALA A 1 66 ? -5.258 -13.965 6.916 1.00 0.00 59 ALA A O 13
ATOM 19796 N N . GLU A 1 67 ? -7.043 -13.530 5.620 1.00 0.00 60 GLU A N 13
ATOM 19797 C CA . GLU A 1 67 ? -8.005 -14.410 6.305 1.00 0.00 60 GLU A CA 13
ATOM 19798 C C . GLU A 1 67 ? -8.832 -15.186 5.266 1.00 0.00 60 GLU A C 13
ATOM 19799 O O . GLU A 1 67 ? -9.698 -14.615 4.604 1.00 0.00 60 GLU A O 13
ATOM 19811 N N . GLU A 1 68 ? -8.554 -16.483 5.086 1.00 0.00 61 GLU A N 13
ATOM 19812 C CA . GLU A 1 68 ? -9.230 -17.369 4.111 1.00 0.00 61 GLU A CA 13
ATOM 19813 C C . GLU A 1 68 ? -9.266 -16.808 2.665 1.00 0.00 61 GLU A C 13
ATOM 19814 O O . GLU A 1 68 ? -10.204 -17.031 1.895 1.00 0.00 61 GLU A O 13
ATOM 19826 N N . GLY A 1 69 ? -8.229 -16.047 2.300 1.00 0.00 62 GLY A N 13
ATOM 19827 C CA . GLY A 1 69 ? -8.068 -15.369 1.004 1.00 0.00 62 GLY A CA 13
ATOM 19828 C C . GLY A 1 69 ? -8.650 -13.948 0.927 1.00 0.00 62 GLY A C 13
ATOM 19829 O O . GLY A 1 69 ? -8.372 -13.235 -0.041 1.00 0.00 62 GLY A O 13
ATOM 19833 N N . LYS A 1 70 ? -9.407 -13.504 1.942 1.00 0.00 63 LYS A N 13
ATOM 19834 C CA . LYS A 1 70 ? -9.868 -12.114 2.116 1.00 0.00 63 LYS A CA 13
ATOM 19835 C C . LYS A 1 70 ? -8.812 -11.256 2.826 1.00 0.00 63 LYS A C 13
ATOM 19836 O O . LYS A 1 70 ? -7.893 -11.779 3.456 1.00 0.00 63 LYS A O 13
ATOM 19855 N N . ILE A 1 71 ? -8.948 -9.937 2.712 1.00 0.00 64 ILE A N 13
ATOM 19856 C CA . ILE A 1 71 ? -7.995 -8.928 3.197 1.00 0.00 64 ILE A CA 13
ATOM 19857 C C . ILE A 1 71 ? -8.577 -8.165 4.391 1.00 0.00 64 ILE A C 13
ATOM 19858 O O . ILE A 1 71 ? -9.593 -7.485 4.260 1.00 0.00 64 ILE A O 13
ATOM 19874 N N . ARG A 1 72 ? -7.905 -8.241 5.543 1.00 0.00 65 ARG A N 13
ATOM 19875 C CA . ARG A 1 72 ? -8.207 -7.502 6.777 1.00 0.00 65 ARG A CA 13
ATOM 19876 C C . ARG A 1 72 ? -7.225 -6.339 6.952 1.00 0.00 65 ARG A C 13
ATOM 19877 O O . ARG A 1 72 ? -6.015 -6.550 6.910 1.00 0.00 65 ARG A O 13
ATOM 19898 N N . ILE A 1 73 ? -7.727 -5.131 7.193 1.00 0.00 66 ILE A N 13
ATOM 19899 C CA . ILE A 1 73 ? -6.916 -3.946 7.531 1.00 0.00 66 ILE A CA 13
ATOM 19900 C C . ILE A 1 73 ? -7.594 -3.116 8.630 1.00 0.00 66 ILE A C 13
ATOM 19901 O O . ILE A 1 73 ? -8.781 -2.801 8.545 1.00 0.00 66 ILE A O 13
ATOM 19917 N N . ASP A 1 74 ? -6.830 -2.782 9.677 1.00 0.00 67 ASP A N 13
ATOM 19918 C CA . ASP A 1 74 ? -7.296 -2.210 10.953 1.00 0.00 67 ASP A CA 13
ATOM 19919 C C . ASP A 1 74 ? -8.357 -3.099 11.643 1.00 0.00 67 ASP A C 13
ATOM 19920 O O . ASP A 1 74 ? -8.013 -3.958 12.457 1.00 0.00 67 ASP A O 13
ATOM 19929 N N . THR A 1 75 ? -9.630 -2.937 11.276 1.00 0.00 68 THR A N 13
ATOM 19930 C CA . THR A 1 75 ? -10.775 -3.783 11.676 1.00 0.00 68 THR A CA 13
ATOM 19931 C C . THR A 1 75 ? -11.646 -4.212 10.484 1.00 0.00 68 THR A C 13
ATOM 19932 O O . THR A 1 75 ? -12.477 -5.117 10.615 1.00 0.00 68 THR A O 13
ATOM 19943 N N . HIS A 1 76 ? -11.440 -3.614 9.307 1.00 0.00 69 HIS A N 13
ATOM 19944 C CA . HIS A 1 76 ? -12.252 -3.746 8.104 1.00 0.00 69 HIS A CA 13
ATOM 19945 C C . HIS A 1 76 ? -11.807 -4.948 7.265 1.00 0.00 69 HIS A C 13
ATOM 19946 O O . HIS A 1 76 ? -10.610 -5.192 7.101 1.00 0.00 69 HIS A O 13
ATOM 19960 N N . LEU A 1 77 ? -12.774 -5.678 6.713 1.00 0.00 70 LEU A N 13
ATOM 19961 C CA . LEU A 1 77 ? -12.561 -6.857 5.861 1.00 0.00 70 LEU A CA 13
ATOM 19962 C C . LEU A 1 77 ? -13.060 -6.619 4.423 1.00 0.00 70 LEU A C 13
ATOM 19963 O O . LEU A 1 77 ? -14.164 -6.111 4.215 1.00 0.00 70 LEU A O 13
ATOM 19979 N N . PHE A 1 78 ? -12.256 -7.029 3.439 1.00 0.00 71 PHE A N 13
ATOM 19980 C CA . PHE A 1 78 ? -12.483 -6.854 2.001 1.00 0.00 71 PHE A CA 13
ATOM 19981 C C . PHE A 1 78 ? -12.209 -8.141 1.218 1.00 0.00 71 PHE A C 13
ATOM 19982 O O . PHE A 1 78 ? -11.421 -8.986 1.640 1.00 0.00 71 PHE A O 13
ATOM 19999 N N . ASP A 1 79 ? -12.805 -8.268 0.031 1.00 0.00 72 ASP A N 13
ATOM 20000 C CA . ASP A 1 79 ? -12.581 -9.413 -0.858 1.00 0.00 72 ASP A CA 13
ATOM 20001 C C . ASP A 1 79 ? -11.132 -9.497 -1.383 1.00 0.00 72 ASP A C 13
ATOM 20002 O O . ASP A 1 79 ? -10.596 -10.592 -1.559 1.00 0.00 72 ASP A O 13
ATOM 20011 N N . ASN A 1 80 ? -10.498 -8.344 -1.627 1.00 0.00 73 ASN A N 13
ATOM 20012 C CA . ASN A 1 80 ? -9.189 -8.220 -2.279 1.00 0.00 73 ASN A CA 13
ATOM 20013 C C . ASN A 1 80 ? -8.473 -6.898 -1.924 1.00 0.00 73 ASN A C 13
ATOM 20014 O O . ASN A 1 80 ? -9.052 -5.998 -1.310 1.00 0.00 73 ASN A O 13
ATOM 20025 N N . LEU A 1 81 ? -7.206 -6.779 -2.341 1.00 0.00 74 LEU A N 13
ATOM 20026 C CA . LEU A 1 81 ? -6.363 -5.600 -2.096 1.00 0.00 74 LEU A CA 13
ATOM 20027 C C . LEU A 1 81 ? -6.901 -4.321 -2.760 1.00 0.00 74 LEU A C 13
ATOM 20028 O O . LEU A 1 81 ? -6.897 -3.264 -2.135 1.00 0.00 74 LEU A O 13
ATOM 20044 N N . ASP A 1 82 ? -7.396 -4.396 -3.999 1.00 0.00 75 ASP A N 13
ATOM 20045 C CA . ASP A 1 82 ? -7.891 -3.222 -4.734 1.00 0.00 75 ASP A CA 13
ATOM 20046 C C . ASP A 1 82 ? -9.127 -2.589 -4.065 1.00 0.00 75 ASP A C 13
ATOM 20047 O O . ASP A 1 82 ? -9.242 -1.362 -4.011 1.00 0.00 75 ASP A O 13
ATOM 20056 N N . ALA A 1 83 ? -10.001 -3.402 -3.467 1.00 0.00 76 ALA A N 13
ATOM 20057 C CA . ALA A 1 83 ? -11.119 -2.934 -2.647 1.00 0.00 76 ALA A CA 13
ATOM 20058 C C . ALA A 1 83 ? -10.650 -2.239 -1.350 1.00 0.00 76 ALA A C 13
ATOM 20059 O O . ALA A 1 83 ? -11.184 -1.189 -0.988 1.00 0.00 76 ALA A O 13
ATOM 20066 N N . ALA A 1 84 ? -9.612 -2.769 -0.689 1.00 0.00 77 ALA A N 13
ATOM 20067 C CA . ALA A 1 84 ? -9.019 -2.162 0.506 1.00 0.00 77 ALA A CA 13
ATOM 20068 C C . ALA A 1 84 ? -8.319 -0.817 0.208 1.00 0.00 77 ALA A C 13
ATOM 20069 O O . ALA A 1 84 ? -8.410 0.119 1.005 1.00 0.00 77 ALA A O 13
ATOM 20076 N N . ILE A 1 85 ? -7.681 -0.681 -0.962 1.00 0.00 78 ILE A N 13
ATOM 20077 C CA . ILE A 1 85 ? -7.156 0.596 -1.479 1.00 0.00 78 ILE A CA 13
ATOM 20078 C C . ILE A 1 85 ? -8.313 1.572 -1.758 1.00 0.00 78 ILE A C 13
ATOM 20079 O O . ILE A 1 85 ? -8.333 2.687 -1.245 1.00 0.00 78 ILE A O 13
ATOM 20095 N N . THR A 1 86 ? -9.325 1.133 -2.506 1.00 0.00 79 THR A N 13
ATOM 20096 C CA . THR A 1 86 ? -10.502 1.942 -2.896 1.00 0.00 79 THR A CA 13
ATOM 20097 C C . THR A 1 86 ? -11.267 2.507 -1.690 1.00 0.00 79 THR A C 13
ATOM 20098 O O . THR A 1 86 ? -11.688 3.665 -1.716 1.00 0.00 79 THR A O 13
ATOM 20109 N N . PHE A 1 87 ? -11.386 1.749 -0.597 1.00 0.00 80 PHE A N 13
ATOM 20110 C CA . PHE A 1 87 ? -11.962 2.222 0.668 1.00 0.00 80 PHE A CA 13
ATOM 20111 C C . PHE A 1 87 ? -11.267 3.496 1.187 1.00 0.00 80 PHE A C 13
ATOM 20112 O O . PHE A 1 87 ? -11.934 4.481 1.508 1.00 0.00 80 PHE A O 13
ATOM 20129 N N . TYR A 1 88 ? -9.931 3.533 1.153 1.00 0.00 81 TYR A N 13
ATOM 20130 C CA . TYR A 1 88 ? -9.125 4.695 1.550 1.00 0.00 81 TYR A CA 13
ATOM 20131 C C . TYR A 1 88 ? -8.873 5.719 0.419 1.00 0.00 81 TYR A C 13
ATOM 20132 O O . TYR A 1 88 ? -8.208 6.732 0.639 1.00 0.00 81 TYR A O 13
ATOM 20150 N N . MET A 1 89 ? -9.412 5.495 -0.787 1.00 0.00 82 MET A N 13
ATOM 20151 C CA . MET A 1 89 ? -9.492 6.514 -1.850 1.00 0.00 82 MET A CA 13
ATOM 20152 C C . MET A 1 89 ? -10.733 7.400 -1.635 1.00 0.00 82 MET A C 13
ATOM 20153 O O . MET A 1 89 ? -10.706 8.599 -1.911 1.00 0.00 82 MET A O 13
ATOM 20167 N N . GLU A 1 90 ? -11.826 6.814 -1.126 1.00 0.00 83 GLU A N 13
ATOM 20168 C CA . GLU A 1 90 ? -13.108 7.491 -0.883 1.00 0.00 83 GLU A CA 13
ATOM 20169 C C . GLU A 1 90 ? -13.074 8.414 0.355 1.00 0.00 83 GLU A C 13
ATOM 20170 O O . GLU A 1 90 ? -13.716 9.467 0.363 1.00 0.00 83 GLU A O 13
ATOM 20182 N N . HIS A 1 91 ? -12.308 8.046 1.390 1.00 0.00 84 HIS A N 13
ATOM 20183 C CA . HIS A 1 91 ? -12.142 8.819 2.630 1.00 0.00 84 HIS A CA 13
ATOM 20184 C C . HIS A 1 91 ? -10.725 8.702 3.214 1.00 0.00 84 HIS A C 13
ATOM 20185 O O . HIS A 1 91 ? -9.920 7.866 2.800 1.00 0.00 84 HIS A O 13
ATOM 20199 N N . GLU A 1 92 ? -10.414 9.548 4.198 1.00 0.00 85 GLU A N 13
ATOM 20200 C CA . GLU A 1 92 ? -9.115 9.576 4.882 1.00 0.00 85 GLU A CA 13
ATOM 20201 C C . GLU A 1 92 ? -8.825 8.273 5.651 1.00 0.00 85 GLU A C 13
ATOM 20202 O O . GLU A 1 92 ? -9.734 7.634 6.191 1.00 0.00 85 GLU A O 13
ATOM 20214 N N . LEU A 1 93 ? -7.546 7.886 5.700 1.00 0.00 86 LEU A N 13
ATOM 20215 C CA . LEU A 1 93 ? -7.045 6.669 6.343 1.00 0.00 86 LEU A CA 13
ATOM 20216 C C . LEU A 1 93 ? -6.821 6.902 7.845 1.00 0.00 86 LEU A C 13
ATOM 20217 O O . LEU A 1 93 ? -7.479 6.288 8.685 1.00 0.00 86 LEU A O 13
ATOM 20233 N N . GLU A 1 94 ? -5.926 7.837 8.172 1.00 0.00 87 GLU A N 13
ATOM 20234 C CA . GLU A 1 94 ? -5.613 8.254 9.550 1.00 0.00 87 GLU A CA 13
ATOM 20235 C C . GLU A 1 94 ? -5.386 9.772 9.631 1.00 0.00 87 GLU A C 13
ATOM 20236 O O . GLU A 1 94 ? -6.030 10.464 10.422 1.00 0.00 87 GLU A O 13
ATOM 20248 N N . TYR A 1 95 ? -4.523 10.293 8.757 1.00 0.00 88 TYR A N 13
ATOM 20249 C CA . TYR A 1 95 ? -4.236 11.719 8.581 1.00 0.00 88 TYR A CA 13
ATOM 20250 C C . TYR A 1 95 ? -4.758 12.235 7.230 1.00 0.00 88 TYR A C 13
ATOM 20251 O O . TYR A 1 95 ? -5.218 13.375 7.147 1.00 0.00 88 TYR A O 13
ATOM 20269 N N . SER A 1 96 ? -4.682 11.411 6.177 1.00 0.00 89 SER A N 13
ATOM 20270 C CA . SER A 1 96 ? -5.089 11.762 4.809 1.00 0.00 89 SER A CA 13
ATOM 20271 C C . SER A 1 96 ? -5.575 10.547 4.005 1.00 0.00 89 SER A C 13
ATOM 20272 O O . SER A 1 96 ? -5.468 9.405 4.454 1.00 0.00 89 SER A O 13
ATOM 20280 N N . SER A 1 97 ? -6.157 10.780 2.830 1.00 0.00 90 SER A N 13
ATOM 20281 C CA . SER A 1 97 ? -6.623 9.744 1.893 1.00 0.00 90 SER A CA 13
ATOM 20282 C C . SER A 1 97 ? -5.523 9.291 0.921 1.00 0.00 90 SER A C 13
ATOM 20283 O O . SER A 1 97 ? -4.490 9.950 0.763 1.00 0.00 90 SER A O 13
ATOM 20291 N N . LEU A 1 98 ? -5.745 8.156 0.253 1.00 0.00 91 LEU A N 13
ATOM 20292 C CA . LEU A 1 98 ? -4.919 7.704 -0.869 1.00 0.00 91 LEU A CA 13
ATOM 20293 C C . LEU A 1 98 ? -5.190 8.597 -2.095 1.00 0.00 91 LEU A C 13
ATOM 20294 O O . LEU A 1 98 ? -6.347 8.911 -2.389 1.00 0.00 91 LEU A O 13
ATOM 20310 N N . LYS A 1 99 ? -4.130 9.005 -2.807 1.00 0.00 92 LYS A N 13
ATOM 20311 C CA . LYS A 1 99 ? -4.214 9.932 -3.957 1.00 0.00 92 LYS A CA 13
ATOM 20312 C C . LYS A 1 99 ? -3.565 9.373 -5.223 1.00 0.00 92 LYS A C 13
ATOM 20313 O O . LYS A 1 99 ? -4.134 9.515 -6.306 1.00 0.00 92 LYS A O 13
ATOM 20332 N N . GLN A 1 100 ? -2.392 8.743 -5.098 1.00 0.00 93 GLN A N 13
ATOM 20333 C CA . GLN A 1 100 ? -1.645 8.183 -6.232 1.00 0.00 93 GLN A CA 13
ATOM 20334 C C . GLN A 1 100 ? -0.734 7.005 -5.831 1.00 0.00 93 GLN A C 13
ATOM 20335 O O . GLN A 1 100 ? -0.144 7.034 -4.746 1.00 0.00 93 GLN A O 13
ATOM 20349 N N . PRO A 1 101 ? -0.560 5.991 -6.697 1.00 0.00 94 PRO A N 13
ATOM 20350 C CA . PRO A 1 101 ? 0.444 4.952 -6.494 1.00 0.00 94 PRO A CA 13
ATOM 20351 C C . PRO A 1 101 ? 1.863 5.522 -6.676 1.00 0.00 94 PRO A C 13
ATOM 20352 O O . PRO A 1 101 ? 2.067 6.470 -7.440 1.00 0.00 94 PRO A O 13
ATOM 20363 N N . LEU A 1 102 ? 2.855 4.929 -6.008 1.00 0.00 95 LEU A N 13
ATOM 20364 C CA . LEU A 1 102 ? 4.278 5.203 -6.245 1.00 0.00 95 LEU A CA 13
ATOM 20365 C C . LEU A 1 102 ? 4.734 4.662 -7.620 1.00 0.00 95 LEU A C 13
ATOM 20366 O O . LEU A 1 102 ? 4.201 3.675 -8.132 1.00 0.00 95 LEU A O 13
ATOM 20382 N N . GLN A 1 103 ? 5.729 5.320 -8.220 1.00 0.00 96 GLN A N 13
ATOM 20383 C CA . GLN A 1 103 ? 6.313 4.973 -9.523 1.00 0.00 96 GLN A CA 13
ATOM 20384 C C . GLN A 1 103 ? 7.474 3.971 -9.371 1.00 0.00 96 GLN A C 13
ATOM 20385 O O . GLN A 1 103 ? 8.239 4.028 -8.402 1.00 0.00 96 GLN A O 13
ATOM 20399 N N . ARG A 1 104 ? 7.620 3.065 -10.347 1.00 0.00 97 ARG A N 13
ATOM 20400 C CA . ARG A 1 104 ? 8.685 2.042 -10.412 1.00 0.00 97 ARG A CA 13
ATOM 20401 C C . ARG A 1 104 ? 9.926 2.543 -11.165 1.00 0.00 97 ARG A C 13
ATOM 20402 O O . ARG A 1 104 ? 9.773 3.144 -12.254 1.00 0.00 97 ARG A O 13
ATOM 20424 N N . GLY A 1 1 ? 8.066 1.218 -37.280 1.00 0.00 -6 GLY A N 14
ATOM 20425 C CA . GLY A 1 1 ? 7.969 2.290 -38.298 1.00 0.00 -6 GLY A CA 14
ATOM 20426 C C . GLY A 1 1 ? 8.687 3.545 -37.831 1.00 0.00 -6 GLY A C 14
ATOM 20427 O O . GLY A 1 1 ? 9.853 3.480 -37.441 1.00 0.00 -6 GLY A O 14
ATOM 20433 N N . SER A 1 2 ? 7.993 4.689 -37.821 1.00 0.00 -5 SER A N 14
ATOM 20434 C CA . SER A 1 2 ? 8.485 5.954 -37.232 1.00 0.00 -5 SER A CA 14
ATOM 20435 C C . SER A 1 2 ? 8.581 5.909 -35.696 1.00 0.00 -5 SER A C 14
ATOM 20436 O O . SER A 1 2 ? 9.357 6.656 -35.094 1.00 0.00 -5 SER A O 14
ATOM 20444 N N . SER A 1 3 ? 7.830 4.999 -35.067 1.00 0.00 -4 SER A N 14
ATOM 20445 C CA . SER A 1 3 ? 7.903 4.619 -33.648 1.00 0.00 -4 SER A CA 14
ATOM 20446 C C . SER A 1 3 ? 7.837 3.087 -33.495 1.00 0.00 -4 SER A C 14
ATOM 20447 O O . SER A 1 3 ? 7.590 2.364 -34.471 1.00 0.00 -4 SER A O 14
ATOM 20455 N N . GLY A 1 4 ? 8.081 2.578 -32.287 1.00 0.00 -3 GLY A N 14
ATOM 20456 C CA . GLY A 1 4 ? 8.105 1.147 -31.962 1.00 0.00 -3 GLY A CA 14
ATOM 20457 C C . GLY A 1 4 ? 8.435 0.858 -30.491 1.00 0.00 -3 GLY A C 14
ATOM 20458 O O . GLY A 1 4 ? 8.518 1.772 -29.667 1.00 0.00 -3 GLY A O 14
ATOM 20462 N N . SER A 1 5 ? 8.633 -0.426 -30.168 1.00 0.00 -2 SER A N 14
ATOM 20463 C CA . SER A 1 5 ? 8.998 -0.931 -28.825 1.00 0.00 -2 SER A CA 14
ATOM 20464 C C . SER A 1 5 ? 8.009 -0.575 -27.694 1.00 0.00 -2 SER A C 14
ATOM 20465 O O . SER A 1 5 ? 8.398 -0.478 -26.526 1.00 0.00 -2 SER A O 14
ATOM 20473 N N . SER A 1 6 ? 6.724 -0.413 -28.030 1.00 0.00 -1 SER A N 14
ATOM 20474 C CA . SER A 1 6 ? 5.617 -0.103 -27.102 1.00 0.00 -1 SER A CA 14
ATOM 20475 C C . SER A 1 6 ? 4.388 -0.989 -27.359 1.00 0.00 -1 SER A C 14
ATOM 20476 O O . SER A 1 6 ? 4.159 -1.444 -28.484 1.00 0.00 -1 SER A O 14
ATOM 20484 N N . GLY A 1 7 ? 3.583 -1.224 -26.319 1.00 0.00 0 GLY A N 14
ATOM 20485 C CA . GLY A 1 7 ? 2.374 -2.056 -26.364 1.00 0.00 0 GLY A CA 14
ATOM 20486 C C . GLY A 1 7 ? 1.659 -2.154 -25.009 1.00 0.00 0 GLY A C 14
ATOM 20487 O O . GLY A 1 7 ? 2.020 -1.467 -24.050 1.00 0.00 0 GLY A O 14
ATOM 20491 N N . MET A 1 8 ? 0.636 -3.012 -24.927 1.00 0.00 1 MET A N 14
ATOM 20492 C CA . MET A 1 8 ? -0.134 -3.257 -23.696 1.00 0.00 1 MET A CA 14
ATOM 20493 C C . MET A 1 8 ? 0.663 -4.076 -22.665 1.00 0.00 1 MET A C 14
ATOM 20494 O O . MET A 1 8 ? 1.451 -4.956 -23.025 1.00 0.00 1 MET A O 14
ATOM 20508 N N . ALA A 1 9 ? 0.438 -3.803 -21.375 1.00 0.00 2 ALA A N 14
ATOM 20509 C CA . ALA A 1 9 ? 1.106 -4.460 -20.246 1.00 0.00 2 ALA A CA 14
ATOM 20510 C C . ALA A 1 9 ? 0.275 -5.611 -19.635 1.00 0.00 2 ALA A C 14
ATOM 20511 O O . ALA A 1 9 ? -0.949 -5.666 -19.784 1.00 0.00 2 ALA A O 14
ATOM 20518 N N . GLU A 1 10 ? 0.946 -6.517 -18.914 1.00 0.00 3 GLU A N 14
ATOM 20519 C CA . GLU A 1 10 ? 0.349 -7.695 -18.251 1.00 0.00 3 GLU A CA 14
ATOM 20520 C C . GLU A 1 10 ? 0.738 -7.847 -16.758 1.00 0.00 3 GLU A C 14
ATOM 20521 O O . GLU A 1 10 ? 0.454 -8.873 -16.135 1.00 0.00 3 GLU A O 14
ATOM 20533 N N . ALA A 1 11 ? 1.394 -6.835 -16.180 1.00 0.00 4 ALA A N 14
ATOM 20534 C CA . ALA A 1 11 ? 1.889 -6.827 -14.799 1.00 0.00 4 ALA A CA 14
ATOM 20535 C C . ALA A 1 11 ? 0.797 -6.503 -13.749 1.00 0.00 4 ALA A C 14
ATOM 20536 O O . ALA A 1 11 ? -0.296 -6.030 -14.078 1.00 0.00 4 ALA A O 14
ATOM 20543 N N . ALA A 1 12 ? 1.118 -6.727 -12.469 1.00 0.00 5 ALA A N 14
ATOM 20544 C CA . ALA A 1 12 ? 0.281 -6.353 -11.323 1.00 0.00 5 ALA A CA 14
ATOM 20545 C C . ALA A 1 12 ? 0.134 -4.821 -11.166 1.00 0.00 5 ALA A C 14
ATOM 20546 O O . ALA A 1 12 ? 0.936 -4.050 -11.706 1.00 0.00 5 ALA A O 14
ATOM 20553 N N . ALA A 1 13 ? -0.866 -4.382 -10.390 1.00 0.00 6 ALA A N 14
ATOM 20554 C CA . ALA A 1 13 ? -1.232 -2.972 -10.199 1.00 0.00 6 ALA A CA 14
ATOM 20555 C C . ALA A 1 13 ? -0.025 -2.090 -9.796 1.00 0.00 6 ALA A C 14
ATOM 20556 O O . ALA A 1 13 ? 0.826 -2.552 -9.031 1.00 0.00 6 ALA A O 14
ATOM 20563 N N . PRO A 1 14 ? 0.075 -0.830 -10.271 1.00 0.00 7 PRO A N 14
ATOM 20564 C CA . PRO A 1 14 ? 1.287 -0.005 -10.159 1.00 0.00 7 PRO A CA 14
ATOM 20565 C C . PRO A 1 14 ? 1.750 0.267 -8.721 1.00 0.00 7 PRO A C 14
ATOM 20566 O O . PRO A 1 14 ? 2.951 0.385 -8.480 1.00 0.00 7 PRO A O 14
ATOM 20577 N N . TRP A 1 15 ? 0.822 0.314 -7.761 1.00 0.00 8 TRP A N 14
ATOM 20578 C CA . TRP A 1 15 ? 1.116 0.493 -6.335 1.00 0.00 8 TRP A CA 14
ATOM 20579 C C . TRP A 1 15 ? 1.760 -0.730 -5.663 1.00 0.00 8 TRP A C 14
ATOM 20580 O O . TRP A 1 15 ? 2.263 -0.595 -4.552 1.00 0.00 8 TRP A O 14
ATOM 20601 N N . TYR A 1 16 ? 1.781 -1.912 -6.285 1.00 0.00 9 TYR A N 14
ATOM 20602 C CA . TYR A 1 16 ? 2.437 -3.099 -5.725 1.00 0.00 9 TYR A CA 14
ATOM 20603 C C . TYR A 1 16 ? 3.948 -3.109 -6.024 1.00 0.00 9 TYR A C 14
ATOM 20604 O O . TYR A 1 16 ? 4.358 -3.111 -7.188 1.00 0.00 9 TYR A O 14
ATOM 20622 N N . HIS A 1 17 ? 4.774 -3.152 -4.977 1.00 0.00 10 HIS A N 14
ATOM 20623 C CA . HIS A 1 17 ? 6.244 -3.197 -5.055 1.00 0.00 10 HIS A CA 14
ATOM 20624 C C . HIS A 1 17 ? 6.854 -4.515 -4.526 1.00 0.00 10 HIS A C 14
ATOM 20625 O O . HIS A 1 17 ? 8.076 -4.681 -4.551 1.00 0.00 10 HIS A O 14
ATOM 20639 N N . GLY A 1 18 ? 6.031 -5.472 -4.076 1.00 0.00 11 GLY A N 14
ATOM 20640 C CA . GLY A 1 18 ? 6.484 -6.805 -3.662 1.00 0.00 11 GLY A CA 14
ATOM 20641 C C . GLY A 1 18 ? 7.445 -6.777 -2.458 1.00 0.00 11 GLY A C 14
ATOM 20642 O O . GLY A 1 18 ? 7.105 -6.153 -1.452 1.00 0.00 11 GLY A O 14
ATOM 20646 N N . PRO A 1 19 ? 8.618 -7.441 -2.508 1.00 0.00 12 PRO A N 14
ATOM 20647 C CA . PRO A 1 19 ? 9.542 -7.583 -1.375 1.00 0.00 12 PRO A CA 14
ATOM 20648 C C . PRO A 1 19 ? 10.380 -6.313 -1.091 1.00 0.00 12 PRO A C 14
ATOM 20649 O O . PRO A 1 19 ? 11.606 -6.367 -0.950 1.00 0.00 12 PRO A O 14
ATOM 20660 N N . LEU A 1 20 ? 9.725 -5.151 -1.000 1.00 0.00 13 LEU A N 14
ATOM 20661 C CA . LEU A 1 20 ? 10.324 -3.880 -0.587 1.00 0.00 13 LEU A CA 14
ATOM 20662 C C . LEU A 1 20 ? 10.555 -3.882 0.936 1.00 0.00 13 LEU A C 14
ATOM 20663 O O . LEU A 1 20 ? 9.761 -4.473 1.675 1.00 0.00 13 LEU A O 14
ATOM 20679 N N . SER A 1 21 ? 11.591 -3.202 1.436 1.00 0.00 14 SER A N 14
ATOM 20680 C CA . SER A 1 21 ? 11.773 -2.987 2.883 1.00 0.00 14 SER A CA 14
ATOM 20681 C C . SER A 1 21 ? 10.986 -1.769 3.388 1.00 0.00 14 SER A C 14
ATOM 20682 O O . SER A 1 21 ? 10.592 -0.896 2.605 1.00 0.00 14 SER A O 14
ATOM 20690 N N . ARG A 1 22 ? 10.784 -1.667 4.710 1.00 0.00 15 ARG A N 14
ATOM 20691 C CA . ARG A 1 22 ? 10.218 -0.460 5.345 1.00 0.00 15 ARG A CA 14
ATOM 20692 C C . ARG A 1 22 ? 11.112 0.760 5.109 1.00 0.00 15 ARG A C 14
ATOM 20693 O O . ARG A 1 22 ? 10.614 1.824 4.755 1.00 0.00 15 ARG A O 14
ATOM 20714 N N . THR A 1 23 ? 12.428 0.580 5.206 1.00 0.00 16 THR A N 14
ATOM 20715 C CA . THR A 1 23 ? 13.436 1.625 4.947 1.00 0.00 16 THR A CA 14
ATOM 20716 C C . THR A 1 23 ? 13.372 2.144 3.507 1.00 0.00 16 THR A C 14
ATOM 20717 O O . THR A 1 23 ? 13.421 3.355 3.285 1.00 0.00 16 THR A O 14
ATOM 20728 N N . ASP A 1 24 ? 13.206 1.258 2.520 1.00 0.00 17 ASP A N 14
ATOM 20729 C CA . ASP A 1 24 ? 13.040 1.637 1.111 1.00 0.00 17 ASP A CA 14
ATOM 20730 C C . ASP A 1 24 ? 11.694 2.333 0.854 1.00 0.00 17 ASP A C 14
ATOM 20731 O O . ASP A 1 24 ? 11.646 3.319 0.114 1.00 0.00 17 ASP A O 14
ATOM 20740 N N . ALA A 1 25 ? 10.615 1.880 1.501 1.00 0.00 18 ALA A N 14
ATOM 20741 C CA . ALA A 1 25 ? 9.309 2.538 1.438 1.00 0.00 18 ALA A CA 14
ATOM 20742 C C . ALA A 1 25 ? 9.354 3.965 2.022 1.00 0.00 18 ALA A C 14
ATOM 20743 O O . ALA A 1 25 ? 8.848 4.900 1.399 1.00 0.00 18 ALA A O 14
ATOM 20750 N N . GLU A 1 26 ? 10.021 4.157 3.166 1.00 0.00 19 GLU A N 14
ATOM 20751 C CA . GLU A 1 26 ? 10.237 5.479 3.771 1.00 0.00 19 GLU A CA 14
ATOM 20752 C C . GLU A 1 26 ? 11.068 6.400 2.867 1.00 0.00 19 GLU A C 14
ATOM 20753 O O . GLU A 1 26 ? 10.668 7.537 2.625 1.00 0.00 19 GLU A O 14
ATOM 20765 N N . ASN A 1 27 ? 12.184 5.914 2.310 1.00 0.00 20 ASN A N 14
ATOM 20766 C CA . ASN A 1 27 ? 13.026 6.711 1.406 1.00 0.00 20 ASN A CA 14
ATOM 20767 C C . ASN A 1 27 ? 12.308 7.065 0.088 1.00 0.00 20 ASN A C 14
ATOM 20768 O O . ASN A 1 27 ? 12.544 8.142 -0.462 1.00 0.00 20 ASN A O 14
ATOM 20779 N N . SER A 1 28 ? 11.406 6.207 -0.396 1.00 0.00 21 SER A N 14
ATOM 20780 C CA . SER A 1 28 ? 10.592 6.478 -1.589 1.00 0.00 21 SER A CA 14
ATOM 20781 C C . SER A 1 28 ? 9.526 7.549 -1.328 1.00 0.00 21 SER A C 14
ATOM 20782 O O . SER A 1 28 ? 9.386 8.489 -2.111 1.00 0.00 21 SER A O 14
ATOM 20790 N N . LEU A 1 29 ? 8.789 7.447 -0.217 1.00 0.00 22 LEU A N 14
ATOM 20791 C CA . LEU A 1 29 ? 7.659 8.333 0.092 1.00 0.00 22 LEU A CA 14
ATOM 20792 C C . LEU A 1 29 ? 8.068 9.677 0.705 1.00 0.00 22 LEU A C 14
ATOM 20793 O O . LEU A 1 29 ? 7.371 10.667 0.488 1.00 0.00 22 LEU A O 14
ATOM 20809 N N . LEU A 1 30 ? 9.212 9.761 1.395 1.00 0.00 23 LEU A N 14
ATOM 20810 C CA . LEU A 1 30 ? 9.765 11.030 1.894 1.00 0.00 23 LEU A CA 14
ATOM 20811 C C . LEU A 1 30 ? 10.124 12.005 0.751 1.00 0.00 23 LEU A C 14
ATOM 20812 O O . LEU A 1 30 ? 10.119 13.223 0.946 1.00 0.00 23 LEU A O 14
ATOM 20828 N N . ARG A 1 31 ? 10.389 11.476 -0.453 1.00 0.00 24 ARG A N 14
ATOM 20829 C CA . ARG A 1 31 ? 10.667 12.241 -1.682 1.00 0.00 24 ARG A CA 14
ATOM 20830 C C . ARG A 1 31 ? 9.406 12.611 -2.484 1.00 0.00 24 ARG A C 14
ATOM 20831 O O . ARG A 1 31 ? 9.494 13.427 -3.404 1.00 0.00 24 ARG A O 14
ATOM 20852 N N . MET A 1 32 ? 8.250 12.031 -2.155 1.00 0.00 25 MET A N 14
ATOM 20853 C CA . MET A 1 32 ? 6.976 12.190 -2.875 1.00 0.00 25 MET A CA 14
ATOM 20854 C C . MET A 1 32 ? 5.996 13.167 -2.189 1.00 0.00 25 MET A C 14
ATOM 20855 O O . MET A 1 32 ? 6.135 13.441 -0.990 1.00 0.00 25 MET A O 14
ATOM 20869 N N . PRO A 1 33 ? 4.988 13.692 -2.919 1.00 0.00 26 PRO A N 14
ATOM 20870 C CA . PRO A 1 33 ? 3.905 14.495 -2.346 1.00 0.00 26 PRO A CA 14
ATOM 20871 C C . PRO A 1 33 ? 3.005 13.689 -1.394 1.00 0.00 26 PRO A C 14
ATOM 20872 O O . PRO A 1 33 ? 3.017 12.457 -1.384 1.00 0.00 26 PRO A O 14
ATOM 20883 N N . GLU A 1 34 ? 2.196 14.391 -0.596 1.00 0.00 27 GLU A N 14
ATOM 20884 C CA . GLU A 1 34 ? 1.273 13.800 0.386 1.00 0.00 27 GLU A CA 14
ATOM 20885 C C . GLU A 1 34 ? 0.167 12.958 -0.272 1.00 0.00 27 GLU A C 14
ATOM 20886 O O . GLU A 1 34 ? -0.383 13.306 -1.321 1.00 0.00 27 GLU A O 14
ATOM 20898 N N . GLY A 1 35 ? -0.147 11.824 0.355 1.00 0.00 28 GLY A N 14
ATOM 20899 C CA . GLY A 1 35 ? -1.063 10.801 -0.135 1.00 0.00 28 GLY A CA 14
ATOM 20900 C C . GLY A 1 35 ? -0.483 9.873 -1.204 1.00 0.00 28 GLY A C 14
ATOM 20901 O O . GLY A 1 35 ? -1.255 9.165 -1.858 1.00 0.00 28 GLY A O 14
ATOM 20905 N N . THR A 1 36 ? 0.842 9.863 -1.394 1.00 0.00 29 THR A N 14
ATOM 20906 C CA . THR A 1 36 ? 1.520 8.859 -2.227 1.00 0.00 29 THR A CA 14
ATOM 20907 C C . THR A 1 36 ? 1.583 7.537 -1.475 1.00 0.00 29 THR A C 14
ATOM 20908 O O . THR A 1 36 ? 1.998 7.523 -0.316 1.00 0.00 29 THR A O 14
ATOM 20919 N N . PHE A 1 37 ? 1.187 6.427 -2.102 1.00 0.00 30 PHE A N 14
ATOM 20920 C CA . PHE A 1 37 ? 1.115 5.130 -1.430 1.00 0.00 30 PHE A CA 14
ATOM 20921 C C . PHE A 1 37 ? 1.704 3.963 -2.229 1.00 0.00 30 PHE A C 14
ATOM 20922 O O . PHE A 1 37 ? 1.830 4.013 -3.456 1.00 0.00 30 PHE A O 14
ATOM 20939 N N . LEU A 1 38 ? 2.043 2.895 -1.507 1.00 0.00 31 LEU A N 14
ATOM 20940 C CA . LEU A 1 38 ? 2.536 1.626 -2.045 1.00 0.00 31 LEU A CA 14
ATOM 20941 C C . LEU A 1 38 ? 2.055 0.444 -1.197 1.00 0.00 31 LEU A C 14
ATOM 20942 O O . LEU A 1 38 ? 1.758 0.608 -0.015 1.00 0.00 31 LEU A O 14
ATOM 20958 N N . VAL A 1 39 ? 2.030 -0.753 -1.782 1.00 0.00 32 VAL A N 14
ATOM 20959 C CA . VAL A 1 39 ? 1.755 -2.024 -1.098 1.00 0.00 32 VAL A CA 14
ATOM 20960 C C . VAL A 1 39 ? 2.905 -2.995 -1.334 1.00 0.00 32 VAL A C 14
ATOM 20961 O O . VAL A 1 39 ? 3.448 -3.087 -2.436 1.00 0.00 32 VAL A O 14
ATOM 20974 N N . ARG A 1 40 ? 3.292 -3.711 -0.280 1.00 0.00 33 ARG A N 14
ATOM 20975 C CA . ARG A 1 40 ? 4.491 -4.557 -0.227 1.00 0.00 33 ARG A CA 14
ATOM 20976 C C . ARG A 1 40 ? 4.286 -5.786 0.663 1.00 0.00 33 ARG A C 14
ATOM 20977 O O . ARG A 1 40 ? 3.346 -5.835 1.455 1.00 0.00 33 ARG A O 14
ATOM 20998 N N . ASP A 1 41 ? 5.169 -6.771 0.549 1.00 0.00 34 ASP A N 14
ATOM 20999 C CA . ASP A 1 41 ? 5.215 -7.968 1.400 1.00 0.00 34 ASP A CA 14
ATOM 21000 C C . ASP A 1 41 ? 5.460 -7.612 2.883 1.00 0.00 34 ASP A C 14
ATOM 21001 O O . ASP A 1 41 ? 6.266 -6.731 3.194 1.00 0.00 34 ASP A O 14
ATOM 21010 N N . SER A 1 42 ? 4.767 -8.285 3.807 1.00 0.00 35 SER A N 14
ATOM 21011 C CA . SER A 1 42 ? 4.844 -7.995 5.249 1.00 0.00 35 SER A CA 14
ATOM 21012 C C . SER A 1 42 ? 6.115 -8.525 5.922 1.00 0.00 35 SER A C 14
ATOM 21013 O O . SER A 1 42 ? 6.631 -9.593 5.585 1.00 0.00 35 SER A O 14
ATOM 21021 N N . THR A 1 43 ? 6.585 -7.797 6.940 1.00 0.00 36 THR A N 14
ATOM 21022 C CA . THR A 1 43 ? 7.637 -8.252 7.864 1.00 0.00 36 THR A CA 14
ATOM 21023 C C . THR A 1 43 ? 7.094 -9.327 8.815 1.00 0.00 36 THR A C 14
ATOM 21024 O O . THR A 1 43 ? 5.911 -9.308 9.165 1.00 0.00 36 THR A O 14
ATOM 21035 N N . SER A 1 44 ? 7.958 -10.258 9.236 1.00 0.00 37 SER A N 14
ATOM 21036 C CA . SER A 1 44 ? 7.730 -11.335 10.230 1.00 0.00 37 SER A CA 14
ATOM 21037 C C . SER A 1 44 ? 6.629 -12.380 9.949 1.00 0.00 37 SER A C 14
ATOM 21038 O O . SER A 1 44 ? 6.689 -13.471 10.523 1.00 0.00 37 SER A O 14
ATOM 21046 N N . SER A 1 45 ? 5.663 -12.106 9.068 1.00 0.00 38 SER A N 14
ATOM 21047 C CA . SER A 1 45 ? 4.493 -12.961 8.797 1.00 0.00 38 SER A CA 14
ATOM 21048 C C . SER A 1 45 ? 4.258 -13.140 7.286 1.00 0.00 38 SER A C 14
ATOM 21049 O O . SER A 1 45 ? 3.715 -12.234 6.643 1.00 0.00 38 SER A O 14
ATOM 21057 N N . PRO A 1 46 ? 4.640 -14.291 6.695 1.00 0.00 39 PRO A N 14
ATOM 21058 C CA . PRO A 1 46 ? 4.382 -14.602 5.287 1.00 0.00 39 PRO A CA 14
ATOM 21059 C C . PRO A 1 46 ? 2.886 -14.595 4.926 1.00 0.00 39 PRO A C 14
ATOM 21060 O O . PRO A 1 46 ? 2.027 -14.912 5.753 1.00 0.00 39 PRO A O 14
ATOM 21071 N N . GLY A 1 47 ? 2.574 -14.244 3.677 1.00 0.00 40 GLY A N 14
ATOM 21072 C CA . GLY A 1 47 ? 1.205 -14.170 3.141 1.00 0.00 40 GLY A CA 14
ATOM 21073 C C . GLY A 1 47 ? 0.427 -12.891 3.492 1.00 0.00 40 GLY A C 14
ATOM 21074 O O . GLY A 1 47 ? -0.565 -12.588 2.828 1.00 0.00 40 GLY A O 14
ATOM 21078 N N . ASP A 1 48 ? 0.880 -12.111 4.480 1.00 0.00 41 ASP A N 14
ATOM 21079 C CA . ASP A 1 48 ? 0.363 -10.766 4.763 1.00 0.00 41 ASP A CA 14
ATOM 21080 C C . ASP A 1 48 ? 1.058 -9.703 3.892 1.00 0.00 41 ASP A C 14
ATOM 21081 O O . ASP A 1 48 ? 2.184 -9.893 3.418 1.00 0.00 41 ASP A O 14
ATOM 21090 N N . TYR A 1 49 ? 0.420 -8.540 3.761 1.00 0.00 42 TYR A N 14
ATOM 21091 C CA . TYR A 1 49 ? 0.954 -7.360 3.077 1.00 0.00 42 TYR A CA 14
ATOM 21092 C C . TYR A 1 49 ? 0.956 -6.127 3.989 1.00 0.00 42 TYR A C 14
ATOM 21093 O O . TYR A 1 49 ? 0.384 -6.133 5.081 1.00 0.00 42 TYR A O 14
ATOM 21111 N N . VAL A 1 50 ? 1.613 -5.058 3.542 1.00 0.00 43 VAL A N 14
ATOM 21112 C CA . VAL A 1 50 ? 1.702 -3.762 4.228 1.00 0.00 43 VAL A CA 14
ATOM 21113 C C . VAL A 1 50 ? 1.454 -2.639 3.226 1.00 0.00 43 VAL A C 14
ATOM 21114 O O . VAL A 1 50 ? 2.098 -2.591 2.178 1.00 0.00 43 VAL A O 14
ATOM 21127 N N . LEU A 1 51 ? 0.533 -1.737 3.560 1.00 0.00 44 LEU A N 14
ATOM 21128 C CA . LEU A 1 51 ? 0.277 -0.474 2.867 1.00 0.00 44 LEU A CA 14
ATOM 21129 C C . LEU A 1 51 ? 1.134 0.596 3.533 1.00 0.00 44 LEU A C 14
ATOM 21130 O O . LEU A 1 51 ? 1.091 0.735 4.754 1.00 0.00 44 LEU A O 14
ATOM 21146 N N . SER A 1 52 ? 1.889 1.363 2.753 1.00 0.00 45 SER A N 14
ATOM 21147 C CA . SER A 1 52 ? 2.640 2.522 3.248 1.00 0.00 45 SER A CA 14
ATOM 21148 C C . SER A 1 52 ? 2.173 3.784 2.530 1.00 0.00 45 SER A C 14
ATOM 21149 O O . SER A 1 52 ? 1.951 3.728 1.319 1.00 0.00 45 SER A O 14
ATOM 21157 N N . CYS A 1 53 ? 2.017 4.913 3.232 1.00 0.00 46 CYS A N 14
ATOM 21158 C CA . CYS A 1 53 ? 1.623 6.185 2.613 1.00 0.00 46 CYS A CA 14
ATOM 21159 C C . CYS A 1 53 ? 2.309 7.415 3.237 1.00 0.00 46 CYS A C 14
ATOM 21160 O O . CYS A 1 53 ? 2.634 7.433 4.432 1.00 0.00 46 CYS A O 14
ATOM 21168 N N . SER A 1 54 ? 2.587 8.431 2.412 1.00 0.00 47 SER A N 14
ATOM 21169 C CA . SER A 1 54 ? 3.176 9.701 2.821 1.00 0.00 47 SER A CA 14
ATOM 21170 C C . SER A 1 54 ? 2.092 10.602 3.404 1.00 0.00 47 SER A C 14
ATOM 21171 O O . SER A 1 54 ? 1.280 11.176 2.682 1.00 0.00 47 SER A O 14
ATOM 21179 N N . GLU A 1 55 ? 2.050 10.714 4.724 1.00 0.00 48 GLU A N 14
ATOM 21180 C CA . GLU A 1 55 ? 1.019 11.484 5.434 1.00 0.00 48 GLU A CA 14
ATOM 21181 C C . GLU A 1 55 ? 1.535 12.270 6.642 1.00 0.00 48 GLU A C 14
ATOM 21182 O O . GLU A 1 55 ? 2.472 11.852 7.321 1.00 0.00 48 GLU A O 14
ATOM 21194 N N . ASN A 1 56 ? 0.897 13.412 6.922 1.00 0.00 49 ASN A N 14
ATOM 21195 C CA . ASN A 1 56 ? 1.183 14.313 8.044 1.00 0.00 49 ASN A CA 14
ATOM 21196 C C . ASN A 1 56 ? 2.673 14.719 8.141 1.00 0.00 49 ASN A C 14
ATOM 21197 O O . ASN A 1 56 ? 3.260 14.777 9.226 1.00 0.00 49 ASN A O 14
ATOM 21208 N N . GLY A 1 57 ? 3.310 14.952 6.987 1.00 0.00 50 GLY A N 14
ATOM 21209 C CA . GLY A 1 57 ? 4.728 15.320 6.877 1.00 0.00 50 GLY A CA 14
ATOM 21210 C C . GLY A 1 57 ? 5.733 14.191 7.170 1.00 0.00 50 GLY A C 14
ATOM 21211 O O . GLY A 1 57 ? 6.933 14.458 7.274 1.00 0.00 50 GLY A O 14
ATOM 21215 N N . LYS A 1 58 ? 5.264 12.942 7.302 1.00 0.00 51 LYS A N 14
ATOM 21216 C CA . LYS A 1 58 ? 6.052 11.723 7.569 1.00 0.00 51 LYS A CA 14
ATOM 21217 C C . LYS A 1 58 ? 5.634 10.574 6.634 1.00 0.00 51 LYS A C 14
ATOM 21218 O O . LYS A 1 58 ? 4.842 10.764 5.710 1.00 0.00 51 LYS A O 14
ATOM 21237 N N . VAL A 1 59 ? 6.167 9.375 6.862 1.00 0.00 52 VAL A N 14
ATOM 21238 C CA . VAL A 1 59 ? 5.729 8.127 6.211 1.00 0.00 52 VAL A CA 14
ATOM 21239 C C . VAL A 1 59 ? 5.117 7.197 7.258 1.00 0.00 52 VAL A C 14
ATOM 21240 O O . VAL A 1 59 ? 5.615 7.096 8.382 1.00 0.00 52 VAL A O 14
ATOM 21253 N N . THR A 1 60 ? 4.019 6.539 6.892 1.00 0.00 53 THR A N 14
ATOM 21254 C CA . THR A 1 60 ? 3.195 5.699 7.776 1.00 0.00 53 THR A CA 14
ATOM 21255 C C . THR A 1 60 ? 2.947 4.322 7.156 1.00 0.00 53 THR A C 14
ATOM 21256 O O . THR A 1 60 ? 3.047 4.173 5.938 1.00 0.00 53 THR A O 14
ATOM 21267 N N . HIS A 1 61 ? 2.654 3.313 7.985 1.00 0.00 54 HIS A N 14
ATOM 21268 C CA . HIS A 1 61 ? 2.481 1.910 7.576 1.00 0.00 54 HIS A CA 14
ATOM 21269 C C . HIS A 1 61 ? 1.238 1.270 8.223 1.00 0.00 54 HIS A C 14
ATOM 21270 O O . HIS A 1 61 ? 0.930 1.536 9.388 1.00 0.00 54 HIS A O 14
ATOM 21284 N N . TYR A 1 62 ? 0.562 0.382 7.487 1.00 0.00 55 TYR A N 14
ATOM 21285 C CA . TYR A 1 62 ? -0.698 -0.272 7.868 1.00 0.00 55 TYR A CA 14
ATOM 21286 C C . TYR A 1 62 ? -0.720 -1.733 7.391 1.00 0.00 55 TYR A C 14
ATOM 21287 O O . TYR A 1 62 ? -0.392 -2.018 6.237 1.00 0.00 55 TYR A O 14
ATOM 21305 N N . LYS A 1 63 ? -1.119 -2.676 8.252 1.00 0.00 56 LYS A N 14
ATOM 21306 C CA . LYS A 1 63 ? -1.184 -4.113 7.922 1.00 0.00 56 LYS A CA 14
ATOM 21307 C C . LYS A 1 63 ? -2.384 -4.447 7.030 1.00 0.00 56 LYS A C 14
ATOM 21308 O O . LYS A 1 63 ? -3.519 -4.117 7.363 1.00 0.00 56 LYS A O 14
ATOM 21327 N N . LEU A 1 64 ? -2.124 -5.164 5.940 1.00 0.00 57 LEU A N 14
ATOM 21328 C CA . LEU A 1 64 ? -3.108 -5.804 5.060 1.00 0.00 57 LEU A CA 14
ATOM 21329 C C . LEU A 1 64 ? -2.994 -7.320 5.294 1.00 0.00 57 LEU A C 14
ATOM 21330 O O . LEU A 1 64 ? -2.337 -8.053 4.550 1.00 0.00 57 LEU A O 14
ATOM 21346 N N . SER A 1 65 ? -3.578 -7.769 6.395 1.00 0.00 58 SER A N 14
ATOM 21347 C CA . SER A 1 65 ? -3.477 -9.143 6.895 1.00 0.00 58 SER A CA 14
ATOM 21348 C C . SER A 1 65 ? -4.373 -10.104 6.108 1.00 0.00 58 SER A C 14
ATOM 21349 O O . SER A 1 65 ? -5.497 -9.755 5.745 1.00 0.00 58 SER A O 14
ATOM 21357 N N . ALA A 1 66 ? -3.906 -11.329 5.866 1.00 0.00 59 ALA A N 14
ATOM 21358 C CA . ALA A 1 66 ? -4.695 -12.373 5.215 1.00 0.00 59 ALA A CA 14
ATOM 21359 C C . ALA A 1 66 ? -5.618 -13.090 6.222 1.00 0.00 59 ALA A C 14
ATOM 21360 O O . ALA A 1 66 ? -5.172 -13.564 7.271 1.00 0.00 59 ALA A O 14
ATOM 21367 N N . GLU A 1 67 ? -6.908 -13.190 5.895 1.00 0.00 60 GLU A N 14
ATOM 21368 C CA . GLU A 1 67 ? -7.950 -13.817 6.719 1.00 0.00 60 GLU A CA 14
ATOM 21369 C C . GLU A 1 67 ? -8.920 -14.604 5.822 1.00 0.00 60 GLU A C 14
ATOM 21370 O O . GLU A 1 67 ? -9.664 -14.017 5.038 1.00 0.00 60 GLU A O 14
ATOM 21382 N N . GLU A 1 68 ? -8.892 -15.940 5.899 1.00 0.00 61 GLU A N 14
ATOM 21383 C CA . GLU A 1 68 ? -9.686 -16.857 5.051 1.00 0.00 61 GLU A CA 14
ATOM 21384 C C . GLU A 1 68 ? -9.553 -16.593 3.529 1.00 0.00 61 GLU A C 14
ATOM 21385 O O . GLU A 1 68 ? -10.485 -16.796 2.746 1.00 0.00 61 GLU A O 14
ATOM 21397 N N . GLY A 1 69 ? -8.379 -16.112 3.108 1.00 0.00 62 GLY A N 14
ATOM 21398 C CA . GLY A 1 69 ? -8.056 -15.727 1.726 1.00 0.00 62 GLY A CA 14
ATOM 21399 C C . GLY A 1 69 ? -8.499 -14.309 1.317 1.00 0.00 62 GLY A C 14
ATOM 21400 O O . GLY A 1 69 ? -8.269 -13.909 0.173 1.00 0.00 62 GLY A O 14
ATOM 21404 N N . LYS A 1 70 ? -9.106 -13.547 2.236 1.00 0.00 63 LYS A N 14
ATOM 21405 C CA . LYS A 1 70 ? -9.523 -12.140 2.084 1.00 0.00 63 LYS A CA 14
ATOM 21406 C C . LYS A 1 70 ? -8.618 -11.200 2.901 1.00 0.00 63 LYS A C 14
ATOM 21407 O O . LYS A 1 70 ? -7.732 -11.660 3.623 1.00 0.00 63 LYS A O 14
ATOM 21426 N N . ILE A 1 71 ? -8.797 -9.887 2.760 1.00 0.00 64 ILE A N 14
ATOM 21427 C CA . ILE A 1 71 ? -7.907 -8.847 3.306 1.00 0.00 64 ILE A CA 14
ATOM 21428 C C . ILE A 1 71 ? -8.538 -8.154 4.519 1.00 0.00 64 ILE A C 14
ATOM 21429 O O . ILE A 1 71 ? -9.582 -7.517 4.391 1.00 0.00 64 ILE A O 14
ATOM 21445 N N . ARG A 1 72 ? -7.878 -8.216 5.679 1.00 0.00 65 ARG A N 14
ATOM 21446 C CA . ARG A 1 72 ? -8.225 -7.485 6.912 1.00 0.00 65 ARG A CA 14
ATOM 21447 C C . ARG A 1 72 ? -7.222 -6.348 7.148 1.00 0.00 65 ARG A C 14
ATOM 21448 O O . ARG A 1 72 ? -6.016 -6.585 7.167 1.00 0.00 65 ARG A O 14
ATOM 21469 N N . ILE A 1 73 ? -7.709 -5.127 7.356 1.00 0.00 66 ILE A N 14
ATOM 21470 C CA . ILE A 1 73 ? -6.897 -3.939 7.673 1.00 0.00 66 ILE A CA 14
ATOM 21471 C C . ILE A 1 73 ? -7.589 -3.089 8.747 1.00 0.00 66 ILE A C 14
ATOM 21472 O O . ILE A 1 73 ? -8.757 -2.728 8.617 1.00 0.00 66 ILE A O 14
ATOM 21488 N N . ASP A 1 74 ? -6.857 -2.791 9.827 1.00 0.00 67 ASP A N 14
ATOM 21489 C CA . ASP A 1 74 ? -7.366 -2.215 11.082 1.00 0.00 67 ASP A CA 14
ATOM 21490 C C . ASP A 1 74 ? -8.516 -3.058 11.679 1.00 0.00 67 ASP A C 14
ATOM 21491 O O . ASP A 1 74 ? -8.256 -4.026 12.398 1.00 0.00 67 ASP A O 14
ATOM 21500 N N . THR A 1 75 ? -9.771 -2.751 11.335 1.00 0.00 68 THR A N 14
ATOM 21501 C CA . THR A 1 75 ? -10.967 -3.570 11.631 1.00 0.00 68 THR A CA 14
ATOM 21502 C C . THR A 1 75 ? -11.763 -3.963 10.377 1.00 0.00 68 THR A C 14
ATOM 21503 O O . THR A 1 75 ? -12.611 -4.854 10.443 1.00 0.00 68 THR A O 14
ATOM 21514 N N . HIS A 1 76 ? -11.489 -3.352 9.221 1.00 0.00 69 HIS A N 14
ATOM 21515 C CA . HIS A 1 76 ? -12.228 -3.519 7.975 1.00 0.00 69 HIS A CA 14
ATOM 21516 C C . HIS A 1 76 ? -11.786 -4.785 7.234 1.00 0.00 69 HIS A C 14
ATOM 21517 O O . HIS A 1 76 ? -10.590 -5.055 7.102 1.00 0.00 69 HIS A O 14
ATOM 21531 N N . LEU A 1 77 ? -12.757 -5.535 6.717 1.00 0.00 70 LEU A N 14
ATOM 21532 C CA . LEU A 1 77 ? -12.544 -6.682 5.825 1.00 0.00 70 LEU A CA 14
ATOM 21533 C C . LEU A 1 77 ? -12.940 -6.332 4.379 1.00 0.00 70 LEU A C 14
ATOM 21534 O O . LEU A 1 77 ? -14.021 -5.789 4.135 1.00 0.00 70 LEU A O 14
ATOM 21550 N N . PHE A 1 78 ? -12.082 -6.691 3.425 1.00 0.00 71 PHE A N 14
ATOM 21551 C CA . PHE A 1 78 ? -12.254 -6.509 1.982 1.00 0.00 71 PHE A CA 14
ATOM 21552 C C . PHE A 1 78 ? -11.940 -7.800 1.225 1.00 0.00 71 PHE A C 14
ATOM 21553 O O . PHE A 1 78 ? -11.132 -8.614 1.671 1.00 0.00 71 PHE A O 14
ATOM 21570 N N . ASP A 1 79 ? -12.529 -7.972 0.043 1.00 0.00 72 ASP A N 14
ATOM 21571 C CA . ASP A 1 79 ? -12.308 -9.166 -0.777 1.00 0.00 72 ASP A CA 14
ATOM 21572 C C . ASP A 1 79 ? -10.860 -9.293 -1.290 1.00 0.00 72 ASP A C 14
ATOM 21573 O O . ASP A 1 79 ? -10.322 -10.399 -1.378 1.00 0.00 72 ASP A O 14
ATOM 21582 N N . ASN A 1 80 ? -10.232 -8.163 -1.618 1.00 0.00 73 ASN A N 14
ATOM 21583 C CA . ASN A 1 80 ? -8.913 -8.078 -2.244 1.00 0.00 73 ASN A CA 14
ATOM 21584 C C . ASN A 1 80 ? -8.228 -6.723 -1.957 1.00 0.00 73 ASN A C 14
ATOM 21585 O O . ASN A 1 80 ? -8.838 -5.799 -1.413 1.00 0.00 73 ASN A O 14
ATOM 21596 N N . LEU A 1 81 ? -6.953 -6.610 -2.343 1.00 0.00 74 LEU A N 14
ATOM 21597 C CA . LEU A 1 81 ? -6.134 -5.412 -2.122 1.00 0.00 74 LEU A CA 14
ATOM 21598 C C . LEU A 1 81 ? -6.684 -4.168 -2.838 1.00 0.00 74 LEU A C 14
ATOM 21599 O O . LEU A 1 81 ? -6.747 -3.097 -2.240 1.00 0.00 74 LEU A O 14
ATOM 21615 N N . ASP A 1 82 ? -7.127 -4.297 -4.092 1.00 0.00 75 ASP A N 14
ATOM 21616 C CA . ASP A 1 82 ? -7.646 -3.169 -4.878 1.00 0.00 75 ASP A CA 14
ATOM 21617 C C . ASP A 1 82 ? -8.920 -2.564 -4.259 1.00 0.00 75 ASP A C 14
ATOM 21618 O O . ASP A 1 82 ? -9.075 -1.342 -4.228 1.00 0.00 75 ASP A O 14
ATOM 21627 N N . ALA A 1 83 ? -9.791 -3.398 -3.679 1.00 0.00 76 ALA A N 14
ATOM 21628 C CA . ALA A 1 83 ? -10.962 -2.954 -2.921 1.00 0.00 76 ALA A CA 14
ATOM 21629 C C . ALA A 1 83 ? -10.583 -2.181 -1.643 1.00 0.00 76 ALA A C 14
ATOM 21630 O O . ALA A 1 83 ? -11.201 -1.156 -1.345 1.00 0.00 76 ALA A O 14
ATOM 21637 N N . ALA A 1 84 ? -9.541 -2.611 -0.922 1.00 0.00 77 ALA A N 14
ATOM 21638 C CA . ALA A 1 84 ? -9.041 -1.912 0.264 1.00 0.00 77 ALA A CA 14
ATOM 21639 C C . ALA A 1 84 ? -8.434 -0.536 -0.086 1.00 0.00 77 ALA A C 14
ATOM 21640 O O . ALA A 1 84 ? -8.757 0.466 0.557 1.00 0.00 77 ALA A O 14
ATOM 21647 N N . ILE A 1 85 ? -7.619 -0.462 -1.147 1.00 0.00 78 ILE A N 14
ATOM 21648 C CA . ILE A 1 85 ? -7.075 0.801 -1.684 1.00 0.00 78 ILE A CA 14
ATOM 21649 C C . ILE A 1 85 ? -8.217 1.753 -2.084 1.00 0.00 78 ILE A C 14
ATOM 21650 O O . ILE A 1 85 ? -8.260 2.903 -1.654 1.00 0.00 78 ILE A O 14
ATOM 21666 N N . THR A 1 86 ? -9.188 1.255 -2.843 1.00 0.00 79 THR A N 14
ATOM 21667 C CA . THR A 1 86 ? -10.361 2.018 -3.315 1.00 0.00 79 THR A CA 14
ATOM 21668 C C . THR A 1 86 ? -11.214 2.545 -2.155 1.00 0.00 79 THR A C 14
ATOM 21669 O O . THR A 1 86 ? -11.613 3.711 -2.171 1.00 0.00 79 THR A O 14
ATOM 216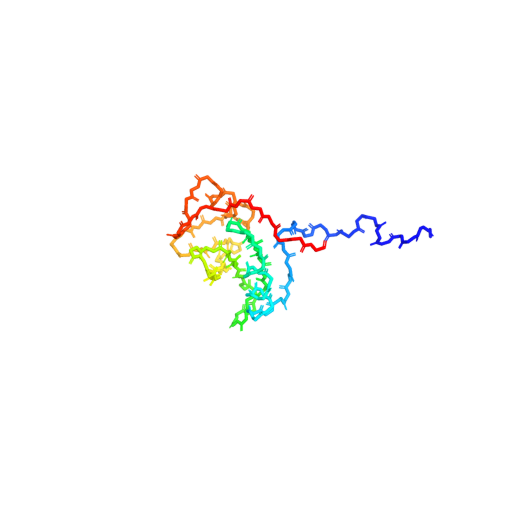80 N N . PHE A 1 87 ? -11.446 1.746 -1.109 1.00 0.00 80 PHE A N 14
ATOM 21681 C CA . PHE A 1 87 ? -12.144 2.213 0.094 1.00 0.00 80 PHE A CA 14
ATOM 21682 C C . PHE A 1 87 ? -11.412 3.396 0.744 1.00 0.00 80 PHE A C 14
ATOM 21683 O O . PHE A 1 87 ? -12.040 4.408 1.056 1.00 0.00 80 PHE A O 14
ATOM 21700 N N . TYR A 1 88 ? -10.082 3.324 0.861 1.00 0.00 81 TYR A N 14
ATOM 21701 C CA . TYR A 1 88 ? -9.260 4.420 1.382 1.00 0.00 81 TYR A CA 14
ATOM 21702 C C . TYR A 1 88 ? -8.997 5.563 0.376 1.00 0.00 81 TYR A C 14
ATOM 21703 O O . TYR A 1 88 ? -8.260 6.495 0.695 1.00 0.00 81 TYR A O 14
ATOM 21721 N N . MET A 1 89 ? -9.598 5.530 -0.819 1.00 0.00 82 MET A N 14
ATOM 21722 C CA . MET A 1 89 ? -9.672 6.670 -1.748 1.00 0.00 82 MET A CA 14
ATOM 21723 C C . MET A 1 89 ? -11.014 7.404 -1.574 1.00 0.00 82 MET A C 14
ATOM 21724 O O . MET A 1 89 ? -11.058 8.633 -1.595 1.00 0.00 82 MET A O 14
ATOM 21738 N N . GLU A 1 90 ? -12.103 6.657 -1.355 1.00 0.00 83 GLU A N 14
ATOM 21739 C CA . GLU A 1 90 ? -13.441 7.199 -1.065 1.00 0.00 83 GLU A CA 14
ATOM 21740 C C . GLU A 1 90 ? -13.572 7.747 0.370 1.00 0.00 83 GLU A C 14
ATOM 21741 O O . GLU A 1 90 ? -14.345 8.679 0.607 1.00 0.00 83 GLU A O 14
ATOM 21753 N N . HIS A 1 91 ? -12.806 7.195 1.318 1.00 0.00 84 HIS A N 14
ATOM 21754 C CA . HIS A 1 91 ? -12.787 7.552 2.741 1.00 0.00 84 HIS A CA 14
ATOM 21755 C C . HIS A 1 91 ? -11.351 7.794 3.241 1.00 0.00 84 HIS A C 14
ATOM 21756 O O . HIS A 1 91 ? -10.382 7.334 2.639 1.00 0.00 84 HIS A O 14
ATOM 21770 N N . GLU A 1 92 ? -11.192 8.502 4.360 1.00 0.00 85 GLU A N 14
ATOM 21771 C CA . GLU A 1 92 ? -9.880 8.716 4.993 1.00 0.00 85 GLU A CA 14
ATOM 21772 C C . GLU A 1 92 ? -9.376 7.445 5.704 1.00 0.00 85 GLU A C 14
ATOM 21773 O O . GLU A 1 92 ? -10.161 6.695 6.290 1.00 0.00 85 GLU A O 14
ATOM 21785 N N . LEU A 1 93 ? -8.058 7.207 5.668 1.00 0.00 86 LEU A N 14
ATOM 21786 C CA . LEU A 1 93 ? -7.403 6.058 6.303 1.00 0.00 86 LEU A CA 14
ATOM 21787 C C . LEU A 1 93 ? -7.143 6.342 7.792 1.00 0.00 86 LEU A C 14
ATOM 21788 O O . LEU A 1 93 ? -7.705 5.693 8.674 1.00 0.00 86 LEU A O 14
ATOM 21804 N N . GLU A 1 94 ? -6.320 7.356 8.056 1.00 0.00 87 GLU A N 14
ATOM 21805 C CA . GLU A 1 94 ? -5.991 7.851 9.402 1.00 0.00 87 GLU A CA 14
ATOM 21806 C C . GLU A 1 94 ? -5.840 9.383 9.395 1.00 0.00 87 GLU A C 14
ATOM 21807 O O . GLU A 1 94 ? -6.668 10.095 9.967 1.00 0.00 87 GLU A O 14
ATOM 21819 N N . TYR A 1 95 ? -4.820 9.895 8.695 1.00 0.00 88 TYR A N 14
ATOM 21820 C CA . TYR A 1 95 ? -4.527 11.332 8.584 1.00 0.00 88 TYR A CA 14
ATOM 21821 C C . TYR A 1 95 ? -5.208 11.987 7.365 1.00 0.00 88 TYR A C 14
ATOM 21822 O O . TYR A 1 95 ? -5.614 13.149 7.429 1.00 0.00 88 TYR A O 14
ATOM 21840 N N . SER A 1 96 ? -5.343 11.237 6.264 1.00 0.00 89 SER A N 14
ATOM 21841 C CA . SER A 1 96 ? -6.047 11.614 5.029 1.00 0.00 89 SER A CA 14
ATOM 21842 C C . SER A 1 96 ? -6.427 10.350 4.230 1.00 0.00 89 SER A C 14
ATOM 21843 O O . SER A 1 96 ? -6.229 9.226 4.699 1.00 0.00 89 SER A O 14
ATOM 21851 N N . SER A 1 97 ? -6.969 10.515 3.024 1.00 0.00 90 SER A N 14
ATOM 21852 C CA . SER A 1 97 ? -7.194 9.452 2.033 1.00 0.00 90 SER A CA 14
ATOM 21853 C C . SER A 1 97 ? -5.953 9.190 1.157 1.00 0.00 90 SER A C 14
ATOM 21854 O O . SER A 1 97 ? -5.019 9.997 1.099 1.00 0.00 90 SER A O 14
ATOM 21862 N N . LEU A 1 98 ? -5.945 8.056 0.453 1.00 0.00 91 LEU A N 14
ATOM 21863 C CA . LEU A 1 98 ? -4.982 7.725 -0.601 1.00 0.00 91 LEU A CA 14
ATOM 21864 C C . LEU A 1 98 ? -5.225 8.635 -1.821 1.00 0.00 91 LEU A C 14
ATOM 21865 O O . LEU A 1 98 ? -6.372 8.777 -2.254 1.00 0.00 91 LEU A O 14
ATOM 21881 N N . LYS A 1 99 ? -4.170 9.255 -2.375 1.00 0.00 92 LYS A N 14
ATOM 21882 C CA . LYS A 1 99 ? -4.297 10.294 -3.422 1.00 0.00 92 LYS A CA 14
ATOM 21883 C C . LYS A 1 99 ? -3.569 9.968 -4.734 1.00 0.00 92 LYS A C 14
ATOM 21884 O O . LYS A 1 99 ? -4.108 10.284 -5.796 1.00 0.00 92 LYS A O 14
ATOM 21903 N N . GLN A 1 100 ? -2.419 9.283 -4.697 1.00 0.00 93 GLN A N 14
ATOM 21904 C CA . GLN A 1 100 ? -1.752 8.754 -5.901 1.00 0.00 93 GLN A CA 14
ATOM 21905 C C . GLN A 1 100 ? -0.876 7.514 -5.611 1.00 0.00 93 GLN A C 14
ATOM 21906 O O . GLN A 1 100 ? -0.237 7.456 -4.561 1.00 0.00 93 GLN A O 14
ATOM 21920 N N . PRO A 1 101 ? -0.794 6.522 -6.515 1.00 0.00 94 PRO A N 14
ATOM 21921 C CA . PRO A 1 101 ? 0.132 5.401 -6.363 1.00 0.00 94 PRO A CA 14
ATOM 21922 C C . PRO A 1 101 ? 1.585 5.832 -6.637 1.00 0.00 94 PRO A C 14
ATOM 21923 O O . PRO A 1 101 ? 1.841 6.702 -7.476 1.00 0.00 94 PRO A O 14
ATOM 21934 N N . LEU A 1 102 ? 2.550 5.199 -5.964 1.00 0.00 95 LEU A N 14
ATOM 21935 C CA . LEU A 1 102 ? 3.977 5.342 -6.275 1.00 0.00 95 LEU A CA 14
ATOM 21936 C C . LEU A 1 102 ? 4.290 4.774 -7.678 1.00 0.00 95 LEU A C 14
ATOM 21937 O O . LEU A 1 102 ? 3.695 3.784 -8.110 1.00 0.00 95 LEU A O 14
ATOM 21953 N N . GLN A 1 103 ? 5.226 5.406 -8.393 1.00 0.00 96 GLN A N 14
ATOM 21954 C CA . GLN A 1 103 ? 5.670 4.985 -9.729 1.00 0.00 96 GLN A CA 14
ATOM 21955 C C . GLN A 1 103 ? 6.818 3.958 -9.662 1.00 0.00 96 GLN A C 14
ATOM 21956 O O . GLN A 1 103 ? 7.671 4.018 -8.770 1.00 0.00 96 GLN A O 14
ATOM 21970 N N . ARG A 1 104 ? 6.862 3.037 -10.635 1.00 0.00 97 ARG A N 14
ATOM 21971 C CA . ARG A 1 104 ? 7.945 2.051 -10.824 1.00 0.00 97 ARG A CA 14
ATOM 21972 C C . ARG A 1 104 ? 9.127 2.637 -11.611 1.00 0.00 97 ARG A C 14
ATOM 21973 O O . ARG A 1 104 ? 8.894 3.308 -12.643 1.00 0.00 97 ARG A O 14
ATOM 21995 N N . GLY A 1 1 ? 4.834 -2.478 -36.686 1.00 0.00 -6 GLY A N 15
ATOM 21996 C CA . GLY A 1 1 ? 5.191 -1.062 -36.924 1.00 0.00 -6 GLY A CA 15
ATOM 21997 C C . GLY A 1 1 ? 5.402 -0.309 -35.619 1.00 0.00 -6 GLY A C 15
ATOM 21998 O O . GLY A 1 1 ? 4.820 -0.658 -34.589 1.00 0.00 -6 GLY A O 15
ATOM 22004 N N . SER A 1 2 ? 6.232 0.739 -35.649 1.00 0.00 -5 SER A N 15
ATOM 22005 C CA . SER A 1 2 ? 6.565 1.573 -34.478 1.00 0.00 -5 SER A CA 15
ATOM 22006 C C . SER A 1 2 ? 5.337 2.286 -33.889 1.00 0.00 -5 SER A C 15
ATOM 22007 O O . SER A 1 2 ? 4.442 2.714 -34.623 1.00 0.00 -5 SER A O 15
ATOM 22015 N N . SER A 1 3 ? 5.302 2.426 -32.558 1.00 0.00 -4 SER A N 15
ATOM 22016 C CA . SER A 1 3 ? 4.203 3.053 -31.793 1.00 0.00 -4 SER A CA 15
ATOM 22017 C C . SER A 1 3 ? 2.807 2.451 -32.067 1.00 0.00 -4 SER A C 15
ATOM 22018 O O . SER A 1 3 ? 1.792 3.151 -32.024 1.00 0.00 -4 SER A O 15
ATOM 22026 N N . GLY A 1 4 ? 2.747 1.144 -32.359 1.00 0.00 -3 GLY A N 15
ATOM 22027 C CA . GLY A 1 4 ? 1.518 0.415 -32.713 1.00 0.00 -3 GLY A CA 15
ATOM 22028 C C . GLY A 1 4 ? 0.531 0.160 -31.558 1.00 0.00 -3 GLY A C 15
ATOM 22029 O O . GLY A 1 4 ? -0.571 -0.338 -31.798 1.00 0.00 -3 GLY A O 15
ATOM 22033 N N . SER A 1 5 ? 0.901 0.498 -30.317 1.00 0.00 -2 SER A N 15
ATOM 22034 C CA . SER A 1 5 ? 0.067 0.374 -29.109 1.00 0.00 -2 SER A CA 15
ATOM 22035 C C . SER A 1 5 ? 0.299 1.530 -28.122 1.00 0.00 -2 SER A C 15
ATOM 22036 O O . SER A 1 5 ? 1.263 2.293 -28.243 1.00 0.00 -2 SER A O 15
ATOM 22044 N N . SER A 1 6 ? -0.572 1.645 -27.115 1.00 0.00 -1 SER A N 15
ATOM 22045 C CA . SER A 1 6 ? -0.520 2.674 -26.058 1.00 0.00 -1 SER A CA 15
ATOM 22046 C C . SER A 1 6 ? 0.490 2.375 -24.929 1.00 0.00 -1 SER A C 15
ATOM 22047 O O . SER A 1 6 ? 0.406 2.965 -23.848 1.00 0.00 -1 SER A O 15
ATOM 22055 N N . GLY A 1 7 ? 1.432 1.445 -25.140 1.00 0.00 0 GLY A N 15
ATOM 22056 C CA . GLY A 1 7 ? 2.432 1.034 -24.140 1.00 0.00 0 GLY A CA 15
ATOM 22057 C C . GLY A 1 7 ? 1.902 0.076 -23.060 1.00 0.00 0 GLY A C 15
ATOM 22058 O O . GLY A 1 7 ? 2.483 -0.011 -21.975 1.00 0.00 0 GLY A O 15
ATOM 22062 N N . MET A 1 8 ? 0.797 -0.628 -23.333 1.00 0.00 1 MET A N 15
ATOM 22063 C CA . MET A 1 8 ? 0.168 -1.593 -22.418 1.00 0.00 1 MET A CA 15
ATOM 22064 C C . MET A 1 8 ? 1.082 -2.806 -22.143 1.00 0.00 1 MET A C 15
ATOM 22065 O O . MET A 1 8 ? 1.751 -3.313 -23.050 1.00 0.00 1 MET A O 15
ATOM 22079 N N . ALA A 1 9 ? 1.089 -3.280 -20.892 1.00 0.00 2 ALA A N 15
ATOM 22080 C CA . ALA A 1 9 ? 1.798 -4.482 -20.446 1.00 0.00 2 ALA A CA 15
ATOM 22081 C C . ALA A 1 9 ? 0.976 -5.276 -19.410 1.00 0.00 2 ALA A C 15
ATOM 22082 O O . ALA A 1 9 ? 0.182 -4.710 -18.657 1.00 0.00 2 ALA A O 15
ATOM 22089 N N . GLU A 1 10 ? 1.205 -6.590 -19.329 1.00 0.00 3 GLU A N 15
ATOM 22090 C CA . GLU A 1 10 ? 0.504 -7.526 -18.426 1.00 0.00 3 GLU A CA 15
ATOM 22091 C C . GLU A 1 10 ? 1.133 -7.580 -17.012 1.00 0.00 3 GLU A C 15
ATOM 22092 O O . GLU A 1 10 ? 1.279 -8.646 -16.405 1.00 0.00 3 GLU A O 15
ATOM 22104 N N . ALA A 1 11 ? 1.556 -6.421 -16.496 1.00 0.00 4 ALA A N 15
ATOM 22105 C CA . ALA A 1 11 ? 2.238 -6.260 -15.210 1.00 0.00 4 ALA A CA 15
ATOM 22106 C C . ALA A 1 11 ? 1.282 -6.298 -13.992 1.00 0.00 4 ALA A C 15
ATOM 22107 O O . ALA A 1 11 ? 0.055 -6.237 -14.129 1.00 0.00 4 ALA A O 15
ATOM 22114 N N . ALA A 1 12 ? 1.860 -6.363 -12.787 1.00 0.00 5 ALA A N 15
ATOM 22115 C CA . ALA A 1 12 ? 1.147 -6.231 -11.511 1.00 0.00 5 ALA A CA 15
ATOM 22116 C C . ALA A 1 12 ? 0.572 -4.810 -11.294 1.00 0.00 5 ALA A C 15
ATOM 22117 O O . ALA A 1 12 ? 0.858 -3.884 -12.058 1.00 0.00 5 ALA A O 15
ATOM 22124 N N . ALA A 1 13 ? -0.224 -4.624 -10.235 1.00 0.00 6 ALA A N 15
ATOM 22125 C CA . ALA A 1 13 ? -0.869 -3.350 -9.890 1.00 0.00 6 ALA A CA 15
ATOM 22126 C C . ALA A 1 13 ? 0.115 -2.152 -9.851 1.00 0.00 6 ALA A C 15
ATOM 22127 O O . ALA A 1 13 ? 1.287 -2.322 -9.483 1.00 0.00 6 ALA A O 15
ATOM 22134 N N . PRO A 1 14 ? -0.327 -0.924 -10.194 1.00 0.00 7 PRO A N 15
ATOM 22135 C CA . PRO A 1 14 ? 0.554 0.246 -10.277 1.00 0.00 7 PRO A CA 15
ATOM 22136 C C . PRO A 1 14 ? 1.138 0.667 -8.918 1.00 0.00 7 PRO A C 15
ATOM 22137 O O . PRO A 1 14 ? 2.178 1.317 -8.882 1.00 0.00 7 PRO A O 15
ATOM 22148 N N . TRP A 1 15 ? 0.502 0.270 -7.811 1.00 0.00 8 TRP A N 15
ATOM 22149 C CA . TRP A 1 15 ? 0.928 0.515 -6.426 1.00 0.00 8 TRP A CA 15
ATOM 22150 C C . TRP A 1 15 ? 1.717 -0.639 -5.785 1.00 0.00 8 TRP A C 15
ATOM 22151 O O . TRP A 1 15 ? 2.183 -0.486 -4.658 1.00 0.00 8 TRP A O 15
ATOM 22172 N N . TYR A 1 16 ? 1.878 -1.793 -6.441 1.00 0.00 9 TYR A N 15
ATOM 22173 C CA . TYR A 1 16 ? 2.543 -2.965 -5.849 1.00 0.00 9 TYR A CA 15
ATOM 22174 C C . TYR A 1 16 ? 4.055 -2.986 -6.127 1.00 0.00 9 TYR A C 15
ATOM 22175 O O . TYR A 1 16 ? 4.489 -2.833 -7.271 1.00 0.00 9 TYR A O 15
ATOM 22193 N N . HIS A 1 17 ? 4.853 -3.207 -5.076 1.00 0.00 10 HIS A N 15
ATOM 22194 C CA . HIS A 1 17 ? 6.326 -3.209 -5.102 1.00 0.00 10 HIS A CA 15
ATOM 22195 C C . HIS A 1 17 ? 6.967 -4.556 -4.705 1.00 0.00 10 HIS A C 15
ATOM 22196 O O . HIS A 1 17 ? 8.195 -4.679 -4.728 1.00 0.00 10 HIS A O 15
ATOM 22210 N N . GLY A 1 18 ? 6.177 -5.577 -4.351 1.00 0.00 11 GLY A N 15
ATOM 22211 C CA . GLY A 1 18 ? 6.702 -6.887 -3.938 1.00 0.00 11 GLY A CA 15
ATOM 22212 C C . GLY A 1 18 ? 7.468 -6.841 -2.603 1.00 0.00 11 GLY A C 15
ATOM 22213 O O . GLY A 1 18 ? 7.091 -6.063 -1.722 1.00 0.00 11 GLY A O 15
ATOM 22217 N N . PRO A 1 19 ? 8.524 -7.659 -2.416 1.00 0.00 12 PRO A N 15
ATOM 22218 C CA . PRO A 1 19 ? 9.357 -7.710 -1.201 1.00 0.00 12 PRO A CA 15
ATOM 22219 C C . PRO A 1 19 ? 10.245 -6.470 -0.932 1.00 0.00 12 PRO A C 15
ATOM 22220 O O . PRO A 1 19 ? 11.454 -6.588 -0.706 1.00 0.00 12 PRO A O 15
ATOM 22231 N N . LEU A 1 20 ? 9.660 -5.268 -0.935 1.00 0.00 13 LEU A N 15
ATOM 22232 C CA . LEU A 1 20 ? 10.324 -4.024 -0.535 1.00 0.00 13 LEU A CA 15
ATOM 22233 C C . LEU A 1 20 ? 10.551 -4.009 0.990 1.00 0.00 13 LEU A C 15
ATOM 22234 O O . LEU A 1 20 ? 9.738 -4.554 1.744 1.00 0.00 13 LEU A O 15
ATOM 22250 N N . SER A 1 21 ? 11.606 -3.350 1.465 1.00 0.00 14 SER A N 15
ATOM 22251 C CA . SER A 1 21 ? 11.835 -3.097 2.902 1.00 0.00 14 SER A CA 15
ATOM 22252 C C . SER A 1 21 ? 11.198 -1.774 3.347 1.00 0.00 14 SER A C 15
ATOM 22253 O O . SER A 1 21 ? 11.031 -0.858 2.540 1.00 0.00 14 SER A O 15
ATOM 22261 N N . ARG A 1 22 ? 10.889 -1.635 4.647 1.00 0.00 15 ARG A N 15
ATOM 22262 C CA . ARG A 1 22 ? 10.380 -0.374 5.226 1.00 0.00 15 ARG A CA 15
ATOM 22263 C C . ARG A 1 22 ? 11.273 0.818 4.899 1.00 0.00 15 ARG A C 15
ATOM 22264 O O . ARG A 1 22 ? 10.778 1.834 4.428 1.00 0.00 15 ARG A O 15
ATOM 22285 N N . THR A 1 23 ? 12.579 0.682 5.101 1.00 0.00 16 THR A N 15
ATOM 22286 C CA . THR A 1 23 ? 13.561 1.752 4.841 1.00 0.00 16 THR A CA 15
ATOM 22287 C C . THR A 1 23 ? 13.503 2.265 3.395 1.00 0.00 16 THR A C 15
ATOM 22288 O O . THR A 1 23 ? 13.594 3.471 3.168 1.00 0.00 16 THR A O 15
ATOM 22299 N N . ASP A 1 24 ? 13.281 1.382 2.417 1.00 0.00 17 ASP A N 15
ATOM 22300 C CA . ASP A 1 24 ? 13.113 1.744 1.004 1.00 0.00 17 ASP A CA 15
ATOM 22301 C C . ASP A 1 24 ? 11.753 2.404 0.720 1.00 0.00 17 ASP A C 15
ATOM 22302 O O . ASP A 1 24 ? 11.689 3.377 -0.036 1.00 0.00 17 ASP A O 15
ATOM 22311 N N . ALA A 1 25 ? 10.676 1.937 1.362 1.00 0.00 18 ALA A N 15
ATOM 22312 C CA . ALA A 1 25 ? 9.361 2.576 1.299 1.00 0.00 18 ALA A CA 15
ATOM 22313 C C . ALA A 1 25 ? 9.386 3.999 1.894 1.00 0.00 18 ALA A C 15
ATOM 22314 O O . ALA A 1 25 ? 8.876 4.942 1.285 1.00 0.00 18 ALA A O 15
ATOM 22321 N N . GLU A 1 26 ? 10.038 4.177 3.047 1.00 0.00 19 GLU A N 15
ATOM 22322 C CA . GLU A 1 26 ? 10.185 5.468 3.729 1.00 0.00 19 GLU A CA 15
ATOM 22323 C C . GLU A 1 26 ? 11.037 6.451 2.919 1.00 0.00 19 GLU A C 15
ATOM 22324 O O . GLU A 1 26 ? 10.607 7.582 2.694 1.00 0.00 19 GLU A O 15
ATOM 22336 N N . ASN A 1 27 ? 12.195 6.028 2.398 1.00 0.00 20 ASN A N 15
ATOM 22337 C CA . ASN A 1 27 ? 13.048 6.884 1.560 1.00 0.00 20 ASN A CA 15
ATOM 22338 C C . ASN A 1 27 ? 12.441 7.188 0.176 1.00 0.00 20 ASN A C 15
ATOM 22339 O O . ASN A 1 27 ? 12.917 8.094 -0.510 1.00 0.00 20 ASN A O 15
ATOM 22350 N N . SER A 1 28 ? 11.384 6.482 -0.241 1.00 0.00 21 SER A N 15
ATOM 22351 C CA . SER A 1 28 ? 10.598 6.827 -1.433 1.00 0.00 21 SER A CA 15
ATOM 22352 C C . SER A 1 28 ? 9.510 7.855 -1.106 1.00 0.00 21 SER A C 15
ATOM 22353 O O . SER A 1 28 ? 9.470 8.931 -1.704 1.00 0.00 21 SER A O 15
ATOM 22361 N N . LEU A 1 29 ? 8.651 7.569 -0.122 1.00 0.00 22 LEU A N 15
ATOM 22362 C CA . LEU A 1 29 ? 7.494 8.407 0.216 1.00 0.00 22 LEU A CA 15
ATOM 22363 C C . LEU A 1 29 ? 7.858 9.721 0.921 1.00 0.00 22 LEU A C 15
ATOM 22364 O O . LEU A 1 29 ? 7.124 10.695 0.773 1.00 0.00 22 LEU A O 15
ATOM 22380 N N . LEU A 1 30 ? 8.992 9.796 1.630 1.00 0.00 23 LEU A N 15
ATOM 22381 C CA . LEU A 1 30 ? 9.464 11.034 2.271 1.00 0.00 23 LEU A CA 15
ATOM 22382 C C . LEU A 1 30 ? 9.828 12.132 1.246 1.00 0.00 23 LEU A C 15
ATOM 22383 O O . LEU A 1 30 ? 9.756 13.322 1.560 1.00 0.00 23 LEU A O 15
ATOM 22399 N N . ARG A 1 31 ? 10.175 11.741 0.008 1.00 0.00 24 ARG A N 15
ATOM 22400 C CA . ARG A 1 31 ? 10.427 12.646 -1.132 1.00 0.00 24 ARG A CA 15
ATOM 22401 C C . ARG A 1 31 ? 9.177 12.938 -1.979 1.00 0.00 24 ARG A C 15
ATOM 22402 O O . ARG A 1 31 ? 9.195 13.870 -2.783 1.00 0.00 24 ARG A O 15
ATOM 22423 N N . MET A 1 32 ? 8.098 12.173 -1.799 1.00 0.00 25 MET A N 15
ATOM 22424 C CA . MET A 1 32 ? 6.816 12.336 -2.500 1.00 0.00 25 MET A CA 15
ATOM 22425 C C . MET A 1 32 ? 5.827 13.233 -1.724 1.00 0.00 25 MET A C 15
ATOM 22426 O O . MET A 1 32 ? 5.974 13.409 -0.508 1.00 0.00 25 MET A O 15
ATOM 22440 N N . PRO A 1 33 ? 4.806 13.806 -2.394 1.00 0.00 26 PRO A N 15
ATOM 22441 C CA . PRO A 1 33 ? 3.743 14.564 -1.731 1.00 0.00 26 PRO A CA 15
ATOM 22442 C C . PRO A 1 33 ? 2.813 13.653 -0.916 1.00 0.00 26 PRO A C 15
ATOM 22443 O O . PRO A 1 33 ? 2.754 12.442 -1.144 1.00 0.00 26 PRO A O 15
ATOM 22454 N N . GLU A 1 34 ? 2.058 14.239 0.018 1.00 0.00 27 GLU A N 15
ATOM 22455 C CA . GLU A 1 34 ? 1.070 13.539 0.852 1.00 0.00 27 GLU A CA 15
ATOM 22456 C C . GLU A 1 34 ? 0.009 12.800 0.016 1.00 0.00 27 GLU A C 15
ATOM 22457 O O . GLU A 1 34 ? -0.501 13.318 -0.982 1.00 0.00 27 GLU A O 15
ATOM 22469 N N . GLY A 1 35 ? -0.330 11.581 0.447 1.00 0.00 28 GLY A N 15
ATOM 22470 C CA . GLY A 1 35 ? -1.272 10.693 -0.229 1.00 0.00 28 GLY A CA 15
ATOM 22471 C C . GLY A 1 35 ? -0.653 9.786 -1.299 1.00 0.00 28 GLY A C 15
ATOM 22472 O O . GLY A 1 35 ? -1.385 9.049 -1.966 1.00 0.00 28 GLY A O 15
ATOM 22476 N N . THR A 1 36 ? 0.671 9.817 -1.470 1.00 0.00 29 THR A N 15
ATOM 22477 C CA . THR A 1 36 ? 1.408 8.833 -2.276 1.00 0.00 29 THR A CA 15
ATOM 22478 C C . THR A 1 36 ? 1.495 7.521 -1.495 1.00 0.00 29 THR A C 15
ATOM 22479 O O . THR A 1 36 ? 1.888 7.530 -0.326 1.00 0.00 29 THR A O 15
ATOM 22490 N N . PHE A 1 37 ? 1.136 6.391 -2.106 1.00 0.00 30 PHE A N 15
ATOM 22491 C CA . PHE A 1 37 ? 1.089 5.103 -1.415 1.00 0.00 30 PHE A CA 15
ATOM 22492 C C . PHE A 1 37 ? 1.683 3.944 -2.219 1.00 0.00 30 PHE A C 15
ATOM 22493 O O . PHE A 1 37 ? 1.819 4.008 -3.444 1.00 0.00 30 PHE A O 15
ATOM 22510 N N . LEU A 1 38 ? 2.016 2.870 -1.508 1.00 0.00 31 LEU A N 15
ATOM 22511 C CA . LEU A 1 38 ? 2.522 1.617 -2.068 1.00 0.00 31 LEU A CA 15
ATOM 22512 C C . LEU A 1 38 ? 2.053 0.415 -1.243 1.00 0.00 31 LEU A C 15
ATOM 22513 O O . LEU A 1 38 ? 1.788 0.548 -0.048 1.00 0.00 31 LEU A O 15
ATOM 22529 N N . VAL A 1 39 ? 1.996 -0.763 -1.861 1.00 0.00 32 VAL A N 15
ATOM 22530 C CA . VAL A 1 39 ? 1.762 -2.047 -1.189 1.00 0.00 32 VAL A CA 15
ATOM 22531 C C . VAL A 1 39 ? 2.931 -2.988 -1.446 1.00 0.00 32 VAL A C 15
ATOM 22532 O O . VAL A 1 39 ? 3.466 -3.060 -2.555 1.00 0.00 32 VAL A O 15
ATOM 22545 N N . ARG A 1 40 ? 3.337 -3.707 -0.402 1.00 0.00 33 ARG A N 15
ATOM 22546 C CA . ARG A 1 40 ? 4.527 -4.561 -0.370 1.00 0.00 33 ARG A CA 15
ATOM 22547 C C . ARG A 1 40 ? 4.278 -5.836 0.437 1.00 0.00 33 ARG A C 15
ATOM 22548 O O . ARG A 1 40 ? 3.392 -5.870 1.291 1.00 0.00 33 ARG A O 15
ATOM 22569 N N . ASP A 1 41 ? 5.058 -6.881 0.184 1.00 0.00 34 ASP A N 15
ATOM 22570 C CA . ASP A 1 41 ? 5.054 -8.121 0.973 1.00 0.00 34 ASP A CA 15
ATOM 22571 C C . ASP A 1 41 ? 5.597 -7.863 2.394 1.00 0.00 34 ASP A C 15
ATOM 22572 O O . ASP A 1 41 ? 6.582 -7.138 2.570 1.00 0.00 34 ASP A O 15
ATOM 22581 N N . SER A 1 42 ? 4.937 -8.413 3.419 1.00 0.00 35 SER A N 15
ATOM 22582 C CA . SER A 1 42 ? 5.214 -8.073 4.819 1.00 0.00 35 SER A CA 15
ATOM 22583 C C . SER A 1 42 ? 6.525 -8.659 5.349 1.00 0.00 35 SER A C 15
ATOM 22584 O O . SER A 1 42 ? 6.791 -9.859 5.255 1.00 0.00 35 SER A O 15
ATOM 22592 N N . THR A 1 43 ? 7.318 -7.793 5.982 1.00 0.00 36 THR A N 15
ATOM 22593 C CA . THR A 1 43 ? 8.513 -8.141 6.769 1.00 0.00 36 THR A CA 15
ATOM 22594 C C . THR A 1 43 ? 8.180 -8.504 8.225 1.00 0.00 36 THR A C 15
ATOM 22595 O O . THR A 1 43 ? 9.056 -8.980 8.952 1.00 0.00 36 THR A O 15
ATOM 22606 N N . SER A 1 44 ? 6.927 -8.309 8.657 1.00 0.00 37 SER A N 15
ATOM 22607 C CA . SER A 1 44 ? 6.468 -8.540 10.038 1.00 0.00 37 SER A CA 15
ATOM 22608 C C . SER A 1 44 ? 5.750 -9.883 10.229 1.00 0.00 37 SER A C 15
ATOM 22609 O O . SER A 1 44 ? 5.855 -10.476 11.307 1.00 0.00 37 SER A O 15
ATOM 22617 N N . SER A 1 45 ? 5.042 -10.383 9.206 1.00 0.00 38 SER A N 15
ATOM 22618 C CA . SER A 1 45 ? 4.271 -11.641 9.258 1.00 0.00 38 SER A CA 15
ATOM 22619 C C . SER A 1 45 ? 4.262 -12.375 7.902 1.00 0.00 38 SER A C 15
ATOM 22620 O O . SER A 1 45 ? 4.107 -11.724 6.865 1.00 0.00 38 SER A O 15
ATOM 22628 N N . PRO A 1 46 ? 4.401 -13.717 7.867 1.00 0.00 39 PRO A N 15
ATOM 22629 C CA . PRO A 1 46 ? 4.453 -14.480 6.619 1.00 0.00 39 PRO A CA 15
ATOM 22630 C C . PRO A 1 46 ? 3.092 -14.525 5.901 1.00 0.00 39 PRO A C 15
ATOM 22631 O O . PRO A 1 46 ? 2.046 -14.715 6.526 1.00 0.00 39 PRO A O 15
ATOM 22642 N N . GLY A 1 47 ? 3.109 -14.373 4.572 1.00 0.00 40 GLY A N 15
ATOM 22643 C CA . GLY A 1 47 ? 1.917 -14.433 3.710 1.00 0.00 40 GLY A CA 15
ATOM 22644 C C . GLY A 1 47 ? 0.989 -13.206 3.760 1.00 0.00 40 GLY A C 15
ATOM 22645 O O . GLY A 1 47 ? -0.048 -13.203 3.093 1.00 0.00 40 GLY A O 15
ATOM 22649 N N . ASP A 1 48 ? 1.344 -12.166 4.521 1.00 0.00 41 ASP A N 15
ATOM 22650 C CA . ASP A 1 48 ? 0.604 -10.899 4.632 1.00 0.00 41 ASP A CA 15
ATOM 22651 C C . ASP A 1 48 ? 1.280 -9.765 3.833 1.00 0.00 41 ASP A C 15
ATOM 22652 O O . ASP A 1 48 ? 2.430 -9.886 3.401 1.00 0.00 41 ASP A O 15
ATOM 22661 N N . TYR A 1 49 ? 0.581 -8.641 3.661 1.00 0.00 42 TYR A N 15
ATOM 22662 C CA . TYR A 1 49 ? 1.058 -7.446 2.955 1.00 0.00 42 TYR A CA 15
ATOM 22663 C C . TYR A 1 49 ? 1.058 -6.211 3.871 1.00 0.00 42 TYR A C 15
ATOM 22664 O O . TYR A 1 49 ? 0.515 -6.237 4.977 1.00 0.00 42 TYR A O 15
ATOM 22682 N N . VAL A 1 50 ? 1.664 -5.114 3.416 1.00 0.00 43 VAL A N 15
ATOM 22683 C CA . VAL A 1 50 ? 1.708 -3.822 4.123 1.00 0.00 43 VAL A CA 15
ATOM 22684 C C . VAL A 1 50 ? 1.424 -2.684 3.144 1.00 0.00 43 VAL A C 15
ATOM 22685 O O . VAL A 1 50 ? 2.059 -2.601 2.093 1.00 0.00 43 VAL A O 15
ATOM 22698 N N . LEU A 1 51 ? 0.489 -1.803 3.505 1.00 0.00 44 LEU A N 15
ATOM 22699 C CA . LEU A 1 51 ? 0.205 -0.530 2.841 1.00 0.00 44 LEU A CA 15
ATOM 22700 C C . LEU A 1 51 ? 1.066 0.546 3.503 1.00 0.00 44 LEU A C 15
ATOM 22701 O O . LEU A 1 51 ? 0.965 0.744 4.714 1.00 0.00 44 LEU A O 15
ATOM 22717 N N . SER A 1 52 ? 1.896 1.241 2.731 1.00 0.00 45 SER A N 15
ATOM 22718 C CA . SER A 1 52 ? 2.698 2.371 3.212 1.00 0.00 45 SER A CA 15
ATOM 22719 C C . SER A 1 52 ? 2.260 3.659 2.518 1.00 0.00 45 SER A C 15
ATOM 22720 O O . SER A 1 52 ? 2.069 3.651 1.301 1.00 0.00 45 SER A O 15
ATOM 22728 N N . CYS A 1 53 ? 2.100 4.753 3.270 1.00 0.00 46 CYS A N 15
ATOM 22729 C CA . CYS A 1 53 ? 1.526 6.016 2.784 1.00 0.00 46 CYS A CA 15
ATOM 22730 C C . CYS A 1 53 ? 2.319 7.237 3.274 1.00 0.00 46 CYS A C 15
ATOM 22731 O O . CYS A 1 53 ? 2.810 7.259 4.405 1.00 0.00 46 CYS A O 15
ATOM 22739 N N . SER A 1 54 ? 2.458 8.270 2.438 1.00 0.00 47 SER A N 15
ATOM 22740 C CA . SER A 1 54 ? 2.978 9.564 2.855 1.00 0.00 47 SER A CA 15
ATOM 22741 C C . SER A 1 54 ? 1.846 10.344 3.527 1.00 0.00 47 SER A C 15
ATOM 22742 O O . SER A 1 54 ? 0.834 10.677 2.909 1.00 0.00 47 SER A O 15
ATOM 22750 N N . GLU A 1 55 ? 1.996 10.600 4.819 1.00 0.00 48 GLU A N 15
ATOM 22751 C CA . GLU A 1 55 ? 0.986 11.271 5.655 1.00 0.00 48 GLU A CA 15
ATOM 22752 C C . GLU A 1 55 ? 1.629 12.205 6.688 1.00 0.00 48 GLU A C 15
ATOM 22753 O O . GLU A 1 55 ? 2.637 11.851 7.297 1.00 0.00 48 GLU A O 15
ATOM 22765 N N . ASN A 1 56 ? 1.033 13.377 6.937 1.00 0.00 49 ASN A N 15
ATOM 22766 C CA . ASN A 1 56 ? 1.394 14.296 8.028 1.00 0.00 49 ASN A CA 15
ATOM 22767 C C . ASN A 1 56 ? 2.879 14.744 8.010 1.00 0.00 49 ASN A C 15
ATOM 22768 O O . ASN A 1 56 ? 3.493 14.984 9.051 1.00 0.00 49 ASN A O 15
ATOM 22779 N N . GLY A 1 57 ? 3.476 14.835 6.815 1.00 0.00 50 GLY A N 15
ATOM 22780 C CA . GLY A 1 57 ? 4.894 15.178 6.618 1.00 0.00 50 GLY A CA 15
ATOM 22781 C C . GLY A 1 57 ? 5.888 14.056 6.975 1.00 0.00 50 GLY A C 15
ATOM 22782 O O . GLY A 1 57 ? 7.096 14.301 7.039 1.00 0.00 50 GLY A O 15
ATOM 22786 N N . LYS A 1 58 ? 5.387 12.838 7.210 1.00 0.00 51 LYS A N 15
ATOM 22787 C CA . LYS A 1 58 ? 6.122 11.607 7.552 1.00 0.00 51 LYS A CA 15
ATOM 22788 C C . LYS A 1 58 ? 5.615 10.425 6.705 1.00 0.00 51 LYS A C 15
ATOM 22789 O O . LYS A 1 58 ? 4.877 10.613 5.733 1.00 0.00 51 LYS A O 15
ATOM 22808 N N . VAL A 1 59 ? 6.027 9.203 7.044 1.00 0.00 52 VAL A N 15
ATOM 22809 C CA . VAL A 1 59 ? 5.589 7.964 6.375 1.00 0.00 52 VAL A CA 15
ATOM 22810 C C . VAL A 1 59 ? 4.969 7.003 7.390 1.00 0.00 52 VAL A C 15
ATOM 22811 O O . VAL A 1 59 ? 5.507 6.800 8.481 1.00 0.00 52 VAL A O 15
ATOM 22824 N N . THR A 1 60 ? 3.827 6.428 7.026 1.00 0.00 53 THR A N 15
ATOM 22825 C CA . THR A 1 60 ? 3.008 5.513 7.835 1.00 0.00 53 THR A CA 15
ATOM 22826 C C . THR A 1 60 ? 2.930 4.124 7.193 1.00 0.00 53 THR A C 15
ATOM 22827 O O . THR A 1 60 ? 3.140 3.980 5.986 1.00 0.00 53 THR A O 15
ATOM 22838 N N . HIS A 1 61 ? 2.644 3.093 7.998 1.00 0.00 54 HIS A N 15
ATOM 22839 C CA . HIS A 1 61 ? 2.567 1.687 7.573 1.00 0.00 54 HIS A CA 15
ATOM 22840 C C . HIS A 1 61 ? 1.378 0.968 8.237 1.00 0.00 54 HIS A C 15
ATOM 22841 O O . HIS A 1 61 ? 1.154 1.118 9.440 1.00 0.00 54 HIS A O 15
ATOM 22855 N N . TYR A 1 62 ? 0.648 0.159 7.463 1.00 0.00 55 TYR A N 15
ATOM 22856 C CA . TYR A 1 62 ? -0.587 -0.524 7.876 1.00 0.00 55 TYR A CA 15
ATOM 22857 C C . TYR A 1 62 ? -0.635 -1.962 7.345 1.00 0.00 55 TYR A C 15
ATOM 22858 O O . TYR A 1 62 ? -0.422 -2.190 6.155 1.00 0.00 55 TYR A O 15
ATOM 22876 N N . LYS A 1 63 ? -0.931 -2.947 8.202 1.00 0.00 56 LYS A N 15
ATOM 22877 C CA . LYS A 1 63 ? -0.943 -4.368 7.810 1.00 0.00 56 LYS A CA 15
ATOM 22878 C C . LYS A 1 63 ? -2.205 -4.730 7.020 1.00 0.00 56 LYS A C 15
ATOM 22879 O O . LYS A 1 63 ? -3.324 -4.522 7.490 1.00 0.00 56 LYS A O 15
ATOM 22898 N N . LEU A 1 64 ? -2.005 -5.313 5.841 1.00 0.00 57 LEU A N 15
ATOM 22899 C CA . LEU A 1 64 ? -3.026 -5.946 5.004 1.00 0.00 57 LEU A CA 15
ATOM 22900 C C . LEU A 1 64 ? -2.923 -7.464 5.230 1.00 0.00 57 LEU A C 15
ATOM 22901 O O . LEU A 1 64 ? -2.148 -8.167 4.577 1.00 0.00 57 LEU A O 15
ATOM 22917 N N . SER A 1 65 ? -3.681 -7.950 6.203 1.00 0.00 58 SER A N 15
ATOM 22918 C CA . SER A 1 65 ? -3.640 -9.328 6.703 1.00 0.00 58 SER A CA 15
ATOM 22919 C C . SER A 1 65 ? -4.569 -10.254 5.913 1.00 0.00 58 SER A C 15
ATOM 22920 O O . SER A 1 65 ? -5.658 -9.846 5.512 1.00 0.00 58 SER A O 15
ATOM 22928 N N . ALA A 1 66 ? -4.184 -11.514 5.716 1.00 0.00 59 ALA A N 15
ATOM 22929 C CA . ALA A 1 66 ? -5.035 -12.531 5.096 1.00 0.00 59 ALA A CA 15
ATOM 22930 C C . ALA A 1 66 ? -5.817 -13.338 6.157 1.00 0.00 59 ALA A C 15
ATOM 22931 O O . ALA A 1 66 ? -5.219 -14.006 7.003 1.00 0.00 59 ALA A O 15
ATOM 22938 N N . GLU A 1 67 ? -7.151 -13.312 6.090 1.00 0.00 60 GLU A N 15
ATOM 22939 C CA . GLU A 1 67 ? -8.055 -14.168 6.884 1.00 0.00 60 GLU A CA 15
ATOM 22940 C C . GLU A 1 67 ? -9.198 -14.706 6.006 1.00 0.00 60 GLU A C 15
ATOM 22941 O O . GLU A 1 67 ? -9.789 -13.963 5.224 1.00 0.00 60 GLU A O 15
ATOM 22953 N N . GLU A 1 68 ? -9.516 -16.001 6.123 1.00 0.00 61 GLU A N 15
ATOM 22954 C CA . GLU A 1 68 ? -10.555 -16.703 5.345 1.00 0.00 61 GLU A CA 15
ATOM 22955 C C . GLU A 1 68 ? -10.465 -16.504 3.811 1.00 0.00 61 GLU A C 15
ATOM 22956 O O . GLU A 1 68 ? -11.464 -16.503 3.088 1.00 0.00 61 GLU A O 15
ATOM 22968 N N . GLY A 1 69 ? -9.240 -16.304 3.315 1.00 0.00 62 GLY A N 15
ATOM 22969 C CA . GLY A 1 69 ? -8.928 -16.033 1.903 1.00 0.00 62 GLY A CA 15
ATOM 22970 C C . GLY A 1 69 ? -9.218 -14.598 1.432 1.00 0.00 62 GLY A C 15
ATOM 22971 O O . GLY A 1 69 ? -9.162 -14.332 0.229 1.00 0.00 62 GLY A O 15
ATOM 22975 N N . LYS A 1 70 ? -9.533 -13.676 2.356 1.00 0.00 63 LYS A N 15
ATOM 22976 C CA . LYS A 1 70 ? -9.879 -12.265 2.109 1.00 0.00 63 LYS A CA 15
ATOM 22977 C C . LYS A 1 70 ? -8.937 -11.304 2.852 1.00 0.00 63 LYS A C 15
ATOM 22978 O O . LYS A 1 70 ? -8.189 -11.709 3.747 1.00 0.00 63 LYS A O 15
ATOM 22997 N N . ILE A 1 71 ? -8.942 -10.033 2.448 1.00 0.00 64 ILE A N 15
ATOM 22998 C CA . ILE A 1 71 ? -8.034 -8.988 2.941 1.00 0.00 64 ILE A CA 15
ATOM 22999 C C . ILE A 1 71 ? -8.649 -8.249 4.129 1.00 0.00 64 ILE A C 15
ATOM 23000 O O . ILE A 1 71 ? -9.666 -7.568 3.997 1.00 0.00 64 ILE A O 15
ATOM 23016 N N . ARG A 1 72 ? -7.992 -8.330 5.284 1.00 0.00 65 ARG A N 15
ATOM 23017 C CA . ARG A 1 72 ? -8.269 -7.543 6.488 1.00 0.00 65 ARG A CA 15
ATOM 23018 C C . ARG A 1 72 ? -7.264 -6.403 6.632 1.00 0.00 65 ARG A C 15
ATOM 23019 O O . ARG A 1 72 ? -6.095 -6.549 6.286 1.00 0.00 65 ARG A O 15
ATOM 23040 N N . ILE A 1 73 ? -7.708 -5.285 7.194 1.00 0.00 66 ILE A N 15
ATOM 23041 C CA . ILE A 1 73 ? -6.843 -4.179 7.625 1.00 0.00 66 ILE A CA 15
ATOM 23042 C C . ILE A 1 73 ? -7.478 -3.485 8.838 1.00 0.00 66 ILE A C 15
ATOM 23043 O O . ILE A 1 73 ? -8.596 -2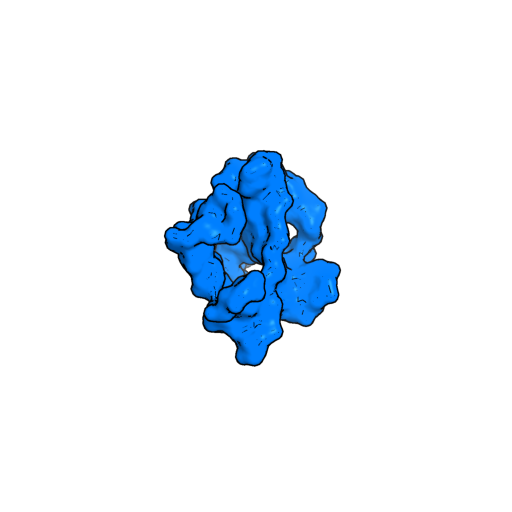.978 8.767 1.00 0.00 66 ILE A O 15
ATOM 23059 N N . ASP A 1 74 ? -6.779 -3.525 9.975 1.00 0.00 67 ASP A N 15
ATOM 23060 C CA . ASP A 1 74 ? -7.279 -3.145 11.307 1.00 0.00 67 ASP A CA 15
ATOM 23061 C C . ASP A 1 74 ? -8.602 -3.860 11.678 1.00 0.00 67 ASP A C 15
ATOM 23062 O O . ASP A 1 74 ? -8.585 -5.045 12.029 1.00 0.00 67 ASP A O 15
ATOM 23071 N N . THR A 1 75 ? -9.747 -3.182 11.562 1.00 0.00 68 THR A N 15
ATOM 23072 C CA . THR A 1 75 ? -11.103 -3.727 11.795 1.00 0.00 68 THR A CA 15
ATOM 23073 C C . THR A 1 75 ? -11.950 -3.841 10.516 1.00 0.00 68 THR A C 15
ATOM 23074 O O . THR A 1 75 ? -13.091 -4.308 10.571 1.00 0.00 68 THR A O 15
ATOM 23085 N N . HIS A 1 76 ? -11.409 -3.450 9.358 1.00 0.00 69 HIS A N 15
ATOM 23086 C CA . HIS A 1 76 ? -12.056 -3.517 8.052 1.00 0.00 69 HIS A CA 15
ATOM 23087 C C . HIS A 1 76 ? -11.730 -4.843 7.349 1.00 0.00 69 HIS A C 15
ATOM 23088 O O . HIS A 1 76 ? -10.645 -5.405 7.521 1.00 0.00 69 HIS A O 15
ATOM 23102 N N . LEU A 1 77 ? -12.661 -5.315 6.521 1.00 0.00 70 LEU A N 15
ATOM 23103 C CA . LEU A 1 77 ? -12.533 -6.526 5.699 1.00 0.00 70 LEU A CA 15
ATOM 23104 C C . LEU A 1 77 ? -13.007 -6.264 4.257 1.00 0.00 70 LEU A C 15
ATOM 23105 O O . LEU A 1 77 ? -14.063 -5.667 4.036 1.00 0.00 70 LEU A O 15
ATOM 23121 N N . PHE A 1 78 ? -12.229 -6.743 3.288 1.00 0.00 71 PHE A N 15
ATOM 23122 C CA . PHE A 1 78 ? -12.405 -6.554 1.848 1.00 0.00 71 PHE A CA 15
ATOM 23123 C C . PHE A 1 78 ? -12.112 -7.845 1.079 1.00 0.00 71 PHE A C 15
ATOM 23124 O O . PHE A 1 78 ? -11.339 -8.691 1.526 1.00 0.00 71 PHE A O 15
ATOM 23141 N N . ASP A 1 79 ? -12.681 -7.983 -0.118 1.00 0.00 72 ASP A N 15
ATOM 23142 C CA . ASP A 1 79 ? -12.477 -9.175 -0.944 1.00 0.00 72 ASP A CA 15
ATOM 23143 C C . ASP A 1 79 ? -11.026 -9.334 -1.440 1.00 0.00 72 ASP A C 15
ATOM 23144 O O . ASP A 1 79 ? -10.513 -10.453 -1.526 1.00 0.00 72 ASP A O 15
ATOM 23153 N N . ASN A 1 80 ? -10.363 -8.217 -1.751 1.00 0.00 73 ASN A N 15
ATOM 23154 C CA . ASN A 1 80 ? -9.038 -8.161 -2.372 1.00 0.00 73 ASN A CA 15
ATOM 23155 C C . ASN A 1 80 ? -8.321 -6.828 -2.072 1.00 0.00 73 ASN A C 15
ATOM 23156 O O . ASN A 1 80 ? -8.910 -5.896 -1.515 1.00 0.00 73 ASN A O 15
ATOM 23167 N N . LEU A 1 81 ? -7.042 -6.736 -2.456 1.00 0.00 74 LEU A N 15
ATOM 23168 C CA . LEU A 1 81 ? -6.205 -5.556 -2.217 1.00 0.00 74 LEU A CA 15
ATOM 23169 C C . LEU A 1 81 ? -6.739 -4.292 -2.914 1.00 0.00 74 LEU A C 15
ATOM 23170 O O . LEU A 1 81 ? -6.771 -3.227 -2.304 1.00 0.00 74 LEU A O 15
ATOM 23186 N N . ASP A 1 82 ? -7.202 -4.398 -4.162 1.00 0.00 75 ASP A N 15
ATOM 23187 C CA . ASP A 1 82 ? -7.709 -3.250 -4.928 1.00 0.00 75 ASP A CA 15
ATOM 23188 C C . ASP A 1 82 ? -8.969 -2.633 -4.289 1.00 0.00 75 ASP A C 15
ATOM 23189 O O . ASP A 1 82 ? -9.109 -1.408 -4.256 1.00 0.00 75 ASP A O 15
ATOM 23198 N N . ALA A 1 83 ? -9.840 -3.455 -3.697 1.00 0.00 76 ALA A N 15
ATOM 23199 C CA . ALA A 1 83 ? -10.987 -2.994 -2.914 1.00 0.00 76 ALA A CA 15
ATOM 23200 C C . ALA A 1 83 ? -10.569 -2.260 -1.623 1.00 0.00 76 ALA A C 15
ATOM 23201 O O . ALA A 1 83 ? -11.154 -1.229 -1.288 1.00 0.00 76 ALA A O 15
ATOM 23208 N N . ALA A 1 84 ? -9.525 -2.734 -0.931 1.00 0.00 77 ALA A N 15
ATOM 23209 C CA . ALA A 1 84 ? -8.984 -2.073 0.260 1.00 0.00 77 ALA A CA 15
ATOM 23210 C C . ALA A 1 84 ? -8.337 -0.709 -0.067 1.00 0.00 77 ALA A C 15
ATOM 23211 O O . ALA A 1 84 ? -8.567 0.271 0.643 1.00 0.00 77 ALA A O 15
ATOM 23218 N N . ILE A 1 85 ? -7.598 -0.613 -1.181 1.00 0.00 78 ILE A N 15
ATOM 23219 C CA . ILE A 1 85 ? -7.079 0.656 -1.720 1.00 0.00 78 ILE A CA 15
ATOM 23220 C C . ILE A 1 85 ? -8.237 1.607 -2.064 1.00 0.00 78 ILE A C 15
ATOM 23221 O O . ILE A 1 85 ? -8.277 2.745 -1.605 1.00 0.00 78 ILE A O 15
ATOM 23237 N N . THR A 1 86 ? -9.231 1.127 -2.810 1.00 0.00 79 THR A N 15
ATOM 23238 C CA . THR A 1 86 ? -10.415 1.901 -3.237 1.00 0.00 79 THR A CA 15
ATOM 23239 C C . THR A 1 86 ? -11.212 2.452 -2.048 1.00 0.00 79 THR A C 15
ATOM 23240 O O . THR A 1 86 ? -11.641 3.606 -2.085 1.00 0.00 79 THR A O 15
ATOM 23251 N N . PHE A 1 87 ? -11.356 1.695 -0.957 1.00 0.00 80 PHE A N 15
ATOM 23252 C CA . PHE A 1 87 ? -11.984 2.198 0.267 1.00 0.00 80 PHE A CA 15
ATOM 23253 C C . PHE A 1 87 ? -11.248 3.427 0.829 1.00 0.00 80 PHE A C 15
ATOM 23254 O O . PHE A 1 87 ? -11.880 4.438 1.135 1.00 0.00 80 PHE A O 15
ATOM 23271 N N . TYR A 1 88 ? -9.913 3.388 0.887 1.00 0.00 81 TYR A N 15
ATOM 23272 C CA . TYR A 1 88 ? -9.100 4.521 1.342 1.00 0.00 81 TYR A CA 15
ATOM 23273 C C . TYR A 1 88 ? -8.896 5.627 0.283 1.00 0.00 81 TYR A C 15
ATOM 23274 O O . TYR A 1 88 ? -8.312 6.666 0.590 1.00 0.00 81 TYR A O 15
ATOM 23292 N N . MET A 1 89 ? -9.386 5.453 -0.952 1.00 0.00 82 MET A N 15
ATOM 23293 C CA . MET A 1 89 ? -9.503 6.544 -1.937 1.00 0.00 82 MET A CA 15
ATOM 23294 C C . MET A 1 89 ? -10.763 7.380 -1.639 1.00 0.00 82 MET A C 15
ATOM 23295 O O . MET A 1 89 ? -10.746 8.605 -1.760 1.00 0.00 82 MET A O 15
ATOM 23309 N N . GLU A 1 90 ? -11.850 6.721 -1.220 1.00 0.00 83 GLU A N 15
ATOM 23310 C CA . GLU A 1 90 ? -13.138 7.350 -0.885 1.00 0.00 83 GLU A CA 15
ATOM 23311 C C . GLU A 1 90 ? -13.191 7.911 0.550 1.00 0.00 83 GLU A C 15
ATOM 23312 O O . GLU A 1 90 ? -13.888 8.899 0.794 1.00 0.00 83 GLU A O 15
ATOM 23324 N N . HIS A 1 91 ? -12.450 7.310 1.487 1.00 0.00 84 HIS A N 15
ATOM 23325 C CA . HIS A 1 91 ? -12.423 7.663 2.914 1.00 0.00 84 HIS A CA 15
ATOM 23326 C C . HIS A 1 91 ? -10.991 7.919 3.416 1.00 0.00 84 HIS A C 15
ATOM 23327 O O . HIS A 1 91 ? -10.029 7.353 2.902 1.00 0.00 84 HIS A O 15
ATOM 23341 N N . GLU A 1 92 ? -10.829 8.757 4.444 1.00 0.00 85 GLU A N 15
ATOM 23342 C CA . GLU A 1 92 ? -9.516 9.021 5.053 1.00 0.00 85 GLU A CA 15
ATOM 23343 C C . GLU A 1 92 ? -8.981 7.788 5.807 1.00 0.00 85 GLU A C 15
ATOM 23344 O O . GLU A 1 92 ? -9.734 7.090 6.491 1.00 0.00 85 GLU A O 15
ATOM 23356 N N . LEU A 1 93 ? -7.676 7.522 5.686 1.00 0.00 86 LEU A N 15
ATOM 23357 C CA . LEU A 1 93 ? -7.011 6.356 6.272 1.00 0.00 86 LEU A CA 15
ATOM 23358 C C . LEU A 1 93 ? -6.736 6.582 7.767 1.00 0.00 86 LEU A C 15
ATOM 23359 O O . LEU A 1 93 ? -7.306 5.907 8.626 1.00 0.00 86 LEU A O 15
ATOM 23375 N N . GLU A 1 94 ? -5.907 7.581 8.074 1.00 0.00 87 GLU A N 15
ATOM 23376 C CA . GLU A 1 94 ? -5.603 8.023 9.445 1.00 0.00 87 GLU A CA 15
ATOM 23377 C C . GLU A 1 94 ? -5.418 9.548 9.518 1.00 0.00 87 GLU A C 15
ATOM 23378 O O . GLU A 1 94 ? -6.075 10.218 10.318 1.00 0.00 87 GLU A O 15
ATOM 23390 N N . TYR A 1 95 ? -4.575 10.102 8.642 1.00 0.00 88 TYR A N 15
ATOM 23391 C CA . TYR A 1 95 ? -4.313 11.539 8.511 1.00 0.00 88 TYR A CA 15
ATOM 23392 C C . TYR A 1 95 ? -4.886 12.104 7.199 1.00 0.00 88 TYR A C 15
ATOM 23393 O O . TYR A 1 95 ? -5.310 13.261 7.166 1.00 0.00 88 TYR A O 15
ATOM 23411 N N . SER A 1 96 ? -4.919 11.300 6.127 1.00 0.00 89 SER A N 15
ATOM 23412 C CA . SER A 1 96 ? -5.507 11.655 4.824 1.00 0.00 89 SER A CA 15
ATOM 23413 C C . SER A 1 96 ? -5.995 10.424 4.044 1.00 0.00 89 SER A C 15
ATOM 23414 O O . SER A 1 96 ? -5.735 9.281 4.426 1.00 0.00 89 SER A O 15
ATOM 23422 N N . SER A 1 97 ? -6.731 10.639 2.952 1.00 0.00 90 SER A N 15
ATOM 23423 C CA . SER A 1 97 ? -7.091 9.610 1.964 1.00 0.00 90 SER A CA 15
ATOM 23424 C C . SER A 1 97 ? -5.964 9.386 0.941 1.00 0.00 90 SER A C 15
ATOM 23425 O O . SER A 1 97 ? -5.094 10.244 0.750 1.00 0.00 90 SER A O 15
ATOM 23433 N N . LEU A 1 98 ? -5.984 8.242 0.256 1.00 0.00 91 LEU A N 15
ATOM 23434 C CA . LEU A 1 98 ? -5.070 7.926 -0.848 1.00 0.00 91 LEU A CA 15
ATOM 23435 C C . LEU A 1 98 ? -5.266 8.906 -2.022 1.00 0.00 91 LEU A C 15
ATOM 23436 O O . LEU A 1 98 ? -6.396 9.299 -2.325 1.00 0.00 91 LEU A O 15
ATOM 23452 N N . LYS A 1 99 ? -4.167 9.289 -2.688 1.00 0.00 92 LYS A N 15
ATOM 23453 C CA . LYS A 1 99 ? -4.165 10.231 -3.828 1.00 0.00 92 LYS A CA 15
ATOM 23454 C C . LYS A 1 99 ? -3.554 9.628 -5.095 1.00 0.00 92 LYS A C 15
ATOM 23455 O O . LYS A 1 99 ? -4.129 9.793 -6.172 1.00 0.00 92 LYS A O 15
ATOM 23474 N N . GLN A 1 100 ? -2.411 8.943 -4.983 1.00 0.00 93 GLN A N 15
ATOM 23475 C CA . GLN A 1 100 ? -1.690 8.379 -6.135 1.00 0.00 93 GLN A CA 15
ATOM 23476 C C . GLN A 1 100 ? -0.789 7.178 -5.770 1.00 0.00 93 GLN A C 15
ATOM 23477 O O . GLN A 1 100 ? -0.196 7.165 -4.688 1.00 0.00 93 GLN A O 15
ATOM 23491 N N . PRO A 1 101 ? -0.621 6.192 -6.670 1.00 0.00 94 PRO A N 15
ATOM 23492 C CA . PRO A 1 101 ? 0.341 5.109 -6.489 1.00 0.00 94 PRO A CA 15
ATOM 23493 C C . PRO A 1 101 ? 1.788 5.595 -6.698 1.00 0.00 94 PRO A C 15
ATOM 23494 O O . PRO A 1 101 ? 2.053 6.436 -7.562 1.00 0.00 94 PRO A O 15
ATOM 23505 N N . LEU A 1 102 ? 2.745 5.044 -5.945 1.00 0.00 95 LEU A N 15
ATOM 23506 C CA . LEU A 1 102 ? 4.177 5.225 -6.209 1.00 0.00 95 LEU A CA 15
ATOM 23507 C C . LEU A 1 102 ? 4.564 4.489 -7.508 1.00 0.00 95 LEU A C 15
ATOM 23508 O O . LEU A 1 102 ? 4.097 3.376 -7.755 1.00 0.00 95 LEU A O 15
ATOM 23524 N N . GLN A 1 103 ? 5.429 5.080 -8.335 1.00 0.00 96 GLN A N 15
ATOM 23525 C CA . GLN A 1 103 ? 5.885 4.456 -9.584 1.00 0.00 96 GLN A CA 15
ATOM 23526 C C . GLN A 1 103 ? 6.850 3.274 -9.350 1.00 0.00 96 GLN A C 15
ATOM 23527 O O . GLN A 1 103 ? 7.750 3.348 -8.505 1.00 0.00 96 GLN A O 15
ATOM 23541 N N . ARG A 1 104 ? 6.694 2.204 -10.144 1.00 0.00 97 ARG A N 15
ATOM 23542 C CA . ARG A 1 104 ? 7.605 1.048 -10.248 1.00 0.00 97 ARG A CA 15
ATOM 23543 C C . ARG A 1 104 ? 7.842 0.653 -11.710 1.00 0.00 97 ARG A C 15
ATOM 23544 O O . ARG A 1 104 ? 6.863 0.689 -12.490 1.00 0.00 97 ARG A O 15
ATOM 23566 N N . GLY A 1 1 ? 15.833 -17.031 -34.763 1.00 0.00 -6 GLY A N 16
ATOM 23567 C CA . GLY A 1 1 ? 15.742 -16.390 -33.431 1.00 0.00 -6 GLY A CA 16
ATOM 23568 C C . GLY A 1 1 ? 14.307 -16.337 -32.923 1.00 0.00 -6 GLY A C 16
ATOM 23569 O O . GLY A 1 1 ? 13.449 -17.095 -33.380 1.00 0.00 -6 GLY A O 16
ATOM 23575 N N . SER A 1 2 ? 14.035 -15.442 -31.967 1.00 0.00 -5 SER A N 16
ATOM 23576 C CA . SER A 1 2 ? 12.703 -15.202 -31.381 1.00 0.00 -5 SER A CA 16
ATOM 23577 C C . SER A 1 2 ? 12.521 -13.731 -30.968 1.00 0.00 -5 SER A C 16
ATOM 23578 O O . SER A 1 2 ? 13.507 -13.017 -30.744 1.00 0.00 -5 SER A O 16
ATOM 23586 N N . SER A 1 3 ? 11.268 -13.275 -30.869 1.00 0.00 -4 SER A N 16
ATOM 23587 C CA . SER A 1 3 ? 10.881 -11.872 -30.633 1.00 0.00 -4 SER A CA 16
ATOM 23588 C C . SER A 1 3 ? 9.691 -11.743 -29.671 1.00 0.00 -4 SER A C 16
ATOM 23589 O O . SER A 1 3 ? 8.836 -12.631 -29.594 1.00 0.00 -4 SER A O 16
ATOM 23597 N N . GLY A 1 4 ? 9.603 -10.610 -28.962 1.00 0.00 -3 GLY A N 16
ATOM 23598 C CA . GLY A 1 4 ? 8.464 -10.257 -28.098 1.00 0.00 -3 GLY A CA 16
ATOM 23599 C C . GLY A 1 4 ? 8.387 -11.002 -26.757 1.00 0.00 -3 GLY A C 16
ATOM 23600 O O . GLY A 1 4 ? 7.348 -10.959 -26.095 1.00 0.00 -3 GLY A O 16
ATOM 23604 N N . SER A 1 5 ? 9.462 -11.679 -26.337 1.00 0.00 -2 SER A N 16
ATOM 23605 C CA . SER A 1 5 ? 9.499 -12.583 -25.169 1.00 0.00 -2 SER A CA 16
ATOM 23606 C C . SER A 1 5 ? 9.149 -11.920 -23.824 1.00 0.00 -2 SER A C 16
ATOM 23607 O O . SER A 1 5 ? 8.696 -12.599 -22.899 1.00 0.00 -2 SER A O 16
ATOM 23615 N N . SER A 1 6 ? 9.336 -10.600 -23.706 1.00 0.00 -1 SER A N 16
ATOM 23616 C CA . SER A 1 6 ? 9.021 -9.785 -22.521 1.00 0.00 -1 SER A CA 16
ATOM 23617 C C . SER A 1 6 ? 7.618 -9.149 -22.539 1.00 0.00 -1 SER A C 16
ATOM 23618 O O . SER A 1 6 ? 7.230 -8.491 -21.569 1.00 0.00 -1 SER A O 16
ATOM 23626 N N . GLY A 1 7 ? 6.843 -9.331 -23.616 1.00 0.00 0 GLY A N 16
ATOM 23627 C CA . GLY A 1 7 ? 5.536 -8.691 -23.818 1.00 0.00 0 GLY A CA 16
ATOM 23628 C C . GLY A 1 7 ? 4.533 -8.998 -22.698 1.00 0.00 0 GLY A C 16
ATOM 23629 O O . GLY A 1 7 ? 4.231 -10.164 -22.435 1.00 0.00 0 GLY A O 16
ATOM 23633 N N . MET A 1 8 ? 4.045 -7.943 -22.032 1.00 0.00 1 MET A N 16
ATOM 23634 C CA . MET A 1 8 ? 3.146 -7.957 -20.859 1.00 0.00 1 MET A CA 16
ATOM 23635 C C . MET A 1 8 ? 3.535 -8.924 -19.713 1.00 0.00 1 MET A C 16
ATOM 23636 O O . MET A 1 8 ? 2.678 -9.347 -18.930 1.00 0.00 1 MET A O 16
ATOM 23650 N N . ALA A 1 9 ? 4.819 -9.277 -19.593 1.00 0.00 2 ALA A N 16
ATOM 23651 C CA . ALA A 1 9 ? 5.320 -10.216 -18.587 1.00 0.00 2 ALA A CA 16
ATOM 23652 C C . ALA A 1 9 ? 5.377 -9.604 -17.170 1.00 0.00 2 ALA A C 16
ATOM 23653 O O . ALA A 1 9 ? 5.643 -8.411 -17.001 1.00 0.00 2 ALA A O 16
ATOM 23660 N N . GLU A 1 10 ? 5.168 -10.442 -16.147 1.00 0.00 3 GLU A N 16
ATOM 23661 C CA . GLU A 1 10 ? 5.272 -10.101 -14.712 1.00 0.00 3 GLU A CA 16
ATOM 23662 C C . GLU A 1 10 ? 4.421 -8.881 -14.275 1.00 0.00 3 GLU A C 16
ATOM 23663 O O . GLU A 1 10 ? 4.815 -8.088 -13.416 1.00 0.00 3 GLU A O 16
ATOM 23675 N N . ALA A 1 11 ? 3.240 -8.710 -14.883 1.00 0.00 4 ALA A N 16
ATOM 23676 C CA . ALA A 1 11 ? 2.332 -7.590 -14.615 1.00 0.00 4 ALA A CA 16
ATOM 23677 C C . ALA A 1 11 ? 1.663 -7.673 -13.222 1.00 0.00 4 ALA A C 16
ATOM 23678 O O . ALA A 1 11 ? 1.271 -8.751 -12.765 1.00 0.00 4 ALA A O 16
ATOM 23685 N N . ALA A 1 12 ? 1.503 -6.516 -12.571 1.00 0.00 5 ALA A N 16
ATOM 23686 C CA . ALA A 1 12 ? 0.847 -6.339 -11.268 1.00 0.00 5 ALA A CA 16
ATOM 23687 C C . ALA A 1 12 ? 0.263 -4.917 -11.130 1.00 0.00 5 ALA A C 16
ATOM 23688 O O . ALA A 1 12 ? 0.675 -4.004 -11.855 1.00 0.00 5 ALA A O 16
ATOM 23695 N N . ALA A 1 13 ? -0.647 -4.702 -10.170 1.00 0.00 6 ALA A N 16
ATOM 23696 C CA . ALA A 1 13 ? -1.233 -3.389 -9.864 1.00 0.00 6 ALA A CA 16
ATOM 23697 C C . ALA A 1 13 ? -0.147 -2.308 -9.641 1.00 0.00 6 ALA A C 16
ATOM 23698 O O . ALA A 1 13 ? 0.902 -2.622 -9.067 1.00 0.00 6 ALA A O 16
ATOM 23705 N N . PRO A 1 14 ? -0.350 -1.044 -10.068 1.00 0.00 7 PRO A N 16
ATOM 23706 C CA . PRO A 1 14 ? 0.711 -0.027 -10.118 1.00 0.00 7 PRO A CA 16
ATOM 23707 C C . PRO A 1 14 ? 1.302 0.343 -8.748 1.00 0.00 7 PRO A C 16
ATOM 23708 O O . PRO A 1 14 ? 2.475 0.704 -8.660 1.00 0.00 7 PRO A O 16
ATOM 23719 N N . TRP A 1 15 ? 0.515 0.210 -7.678 1.00 0.00 8 TRP A N 16
ATOM 23720 C CA . TRP A 1 15 ? 0.920 0.453 -6.289 1.00 0.00 8 TRP A CA 16
ATOM 23721 C C . TRP A 1 15 ? 1.692 -0.707 -5.641 1.00 0.00 8 TRP A C 16
ATOM 23722 O O . TRP A 1 15 ? 2.202 -0.536 -4.536 1.00 0.00 8 TRP A O 16
ATOM 23743 N N . TYR A 1 16 ? 1.799 -1.878 -6.274 1.00 0.00 9 TYR A N 16
ATOM 23744 C CA . TYR A 1 16 ? 2.497 -3.038 -5.708 1.00 0.00 9 TYR A CA 16
ATOM 23745 C C . TYR A 1 16 ? 4.011 -3.001 -5.984 1.00 0.00 9 TYR A C 16
ATOM 23746 O O . TYR A 1 16 ? 4.446 -2.785 -7.120 1.00 0.00 9 TYR A O 16
ATOM 23764 N N . HIS A 1 17 ? 4.810 -3.242 -4.940 1.00 0.00 10 HIS A N 16
ATOM 23765 C CA . HIS A 1 17 ? 6.282 -3.280 -4.977 1.00 0.00 10 HIS A CA 16
ATOM 23766 C C . HIS A 1 17 ? 6.885 -4.622 -4.501 1.00 0.00 10 HIS A C 16
ATOM 23767 O O . HIS A 1 17 ? 8.108 -4.775 -4.491 1.00 0.00 10 HIS A O 16
ATOM 23781 N N . GLY A 1 18 ? 6.058 -5.607 -4.126 1.00 0.00 11 GLY A N 16
ATOM 23782 C CA . GLY A 1 18 ? 6.525 -6.932 -3.698 1.00 0.00 11 GLY A CA 16
ATOM 23783 C C . GLY A 1 18 ? 7.370 -6.892 -2.413 1.00 0.00 11 GLY A C 16
ATOM 23784 O O . GLY A 1 18 ? 6.977 -6.201 -1.469 1.00 0.00 11 GLY A O 16
ATOM 23788 N N . PRO A 1 19 ? 8.503 -7.617 -2.326 1.00 0.00 12 PRO A N 16
ATOM 23789 C CA . PRO A 1 19 ? 9.333 -7.712 -1.121 1.00 0.00 12 PRO A CA 16
ATOM 23790 C C . PRO A 1 19 ? 10.219 -6.465 -0.896 1.00 0.00 12 PRO A C 16
ATOM 23791 O O . PRO A 1 19 ? 11.447 -6.554 -0.804 1.00 0.00 12 PRO A O 16
ATOM 23802 N N . LEU A 1 20 ? 9.596 -5.286 -0.799 1.00 0.00 13 LEU A N 16
ATOM 23803 C CA . LEU A 1 20 ? 10.252 -4.036 -0.408 1.00 0.00 13 LEU A CA 16
ATOM 23804 C C . LEU A 1 20 ? 10.504 -4.030 1.111 1.00 0.00 13 LEU A C 16
ATOM 23805 O O . LEU A 1 20 ? 9.701 -4.574 1.875 1.00 0.00 13 LEU A O 16
ATOM 23821 N N . SER A 1 21 ? 11.577 -3.386 1.566 1.00 0.00 14 SER A N 16
ATOM 23822 C CA . SER A 1 21 ? 11.839 -3.139 2.996 1.00 0.00 14 SER A CA 16
ATOM 23823 C C . SER A 1 21 ? 11.243 -1.803 3.449 1.00 0.00 14 SER A C 16
ATOM 23824 O O . SER A 1 21 ? 11.071 -0.885 2.643 1.00 0.00 14 SER A O 16
ATOM 23832 N N . ARG A 1 22 ? 10.971 -1.659 4.755 1.00 0.00 15 ARG A N 16
ATOM 23833 C CA . ARG A 1 22 ? 10.477 -0.398 5.344 1.00 0.00 15 ARG A CA 16
ATOM 23834 C C . ARG A 1 22 ? 11.352 0.795 4.989 1.00 0.00 15 ARG A C 16
ATOM 23835 O O . ARG A 1 22 ? 10.840 1.794 4.507 1.00 0.00 15 ARG A O 16
ATOM 23856 N N . THR A 1 23 ? 12.663 0.684 5.181 1.00 0.00 16 THR A N 16
ATOM 23857 C CA . THR A 1 23 ? 13.607 1.785 4.913 1.00 0.00 16 THR A CA 16
ATOM 23858 C C . THR A 1 23 ? 13.544 2.283 3.461 1.00 0.00 16 THR A C 16
ATOM 23859 O O . THR A 1 23 ? 13.618 3.488 3.222 1.00 0.00 16 THR A O 16
ATOM 23870 N N . ASP A 1 24 ? 13.330 1.387 2.492 1.00 0.00 17 ASP A N 16
ATOM 23871 C CA . ASP A 1 24 ? 13.130 1.736 1.077 1.00 0.00 17 ASP A CA 16
ATOM 23872 C C . ASP A 1 24 ? 11.770 2.410 0.828 1.00 0.00 17 ASP A C 16
ATOM 23873 O O . ASP A 1 24 ? 11.704 3.426 0.131 1.00 0.00 17 ASP A O 16
ATOM 23882 N N . ALA A 1 25 ? 10.697 1.900 1.444 1.00 0.00 18 ALA A N 16
ATOM 23883 C CA . ALA A 1 25 ? 9.369 2.515 1.398 1.00 0.00 18 ALA A CA 16
ATOM 23884 C C . ALA A 1 25 ? 9.369 3.930 2.012 1.00 0.00 18 ALA A C 16
ATOM 23885 O O . ALA A 1 25 ? 8.821 4.865 1.427 1.00 0.00 18 ALA A O 16
ATOM 23892 N N . GLU A 1 26 ? 10.028 4.106 3.160 1.00 0.00 19 GLU A N 16
ATOM 23893 C CA . GLU A 1 26 ? 10.125 5.376 3.883 1.00 0.00 19 GLU A CA 16
ATOM 23894 C C . GLU A 1 26 ? 10.959 6.414 3.123 1.00 0.00 19 GLU A C 16
ATOM 23895 O O . GLU A 1 26 ? 10.521 7.554 2.989 1.00 0.00 19 GLU A O 16
ATOM 23907 N N . ASN A 1 27 ? 12.110 6.039 2.551 1.00 0.00 20 ASN A N 16
ATOM 23908 C CA . ASN A 1 27 ? 12.904 6.963 1.729 1.00 0.00 20 ASN A CA 16
ATOM 23909 C C . ASN A 1 27 ? 12.168 7.370 0.439 1.00 0.00 20 ASN A C 16
ATOM 23910 O O . ASN A 1 27 ? 12.261 8.527 0.022 1.00 0.00 20 ASN A O 16
ATOM 23921 N N . SER A 1 28 ? 11.392 6.461 -0.164 1.00 0.00 21 SER A N 16
ATOM 23922 C CA . SER A 1 28 ? 10.583 6.760 -1.355 1.00 0.00 21 SER A CA 16
ATOM 23923 C C . SER A 1 28 ? 9.447 7.740 -1.040 1.00 0.00 21 SER A C 16
ATOM 23924 O O . SER A 1 28 ? 9.316 8.775 -1.693 1.00 0.00 21 SER A O 16
ATOM 23932 N N . LEU A 1 29 ? 8.643 7.460 -0.009 1.00 0.00 22 LEU A N 16
ATOM 23933 C CA . LEU A 1 29 ? 7.481 8.282 0.342 1.00 0.00 22 LEU A CA 16
ATOM 23934 C C . LEU A 1 29 ? 7.842 9.604 1.040 1.00 0.00 22 LEU A C 16
ATOM 23935 O O . LEU A 1 29 ? 7.068 10.554 0.950 1.00 0.00 22 LEU A O 16
ATOM 23951 N N . LEU A 1 30 ? 9.017 9.713 1.674 1.00 0.00 23 LEU A N 16
ATOM 23952 C CA . LEU A 1 30 ? 9.529 10.985 2.203 1.00 0.00 23 LEU A CA 16
ATOM 23953 C C . LEU A 1 30 ? 10.008 11.934 1.087 1.00 0.00 23 LEU A C 16
ATOM 23954 O O . LEU A 1 30 ? 9.926 13.156 1.243 1.00 0.00 23 LEU A O 16
ATOM 23970 N N . ARG A 1 31 ? 10.462 11.391 -0.053 1.00 0.00 24 ARG A N 16
ATOM 23971 C CA . ARG A 1 31 ? 10.809 12.163 -1.260 1.00 0.00 24 ARG A CA 16
ATOM 23972 C C . ARG A 1 31 ? 9.571 12.574 -2.072 1.00 0.00 24 ARG A C 16
ATOM 23973 O O . ARG A 1 31 ? 9.554 13.652 -2.669 1.00 0.00 24 ARG A O 16
ATOM 23994 N N . MET A 1 32 ? 8.532 11.738 -2.073 1.00 0.00 25 MET A N 16
ATOM 23995 C CA . MET A 1 32 ? 7.240 11.990 -2.733 1.00 0.00 25 MET A CA 16
ATOM 23996 C C . MET A 1 32 ? 6.340 12.971 -1.951 1.00 0.00 25 MET A C 16
ATOM 23997 O O . MET A 1 32 ? 6.548 13.182 -0.749 1.00 0.00 25 MET A O 16
ATOM 24011 N N . PRO A 1 33 ? 5.325 13.579 -2.599 1.00 0.00 26 PRO A N 16
ATOM 24012 C CA . PRO A 1 33 ? 4.335 14.422 -1.929 1.00 0.00 26 PRO A CA 16
ATOM 24013 C C . PRO A 1 33 ? 3.354 13.610 -1.067 1.00 0.00 26 PRO A C 16
ATOM 24014 O O . PRO A 1 33 ? 3.208 12.396 -1.235 1.00 0.00 26 PRO A O 16
ATOM 24025 N N . GLU A 1 34 ? 2.644 14.300 -0.169 1.00 0.00 27 GLU A N 16
ATOM 24026 C CA . GLU A 1 34 ? 1.579 13.745 0.681 1.00 0.00 27 GLU A CA 16
ATOM 24027 C C . GLU A 1 34 ? 0.486 13.046 -0.143 1.00 0.00 27 GLU A C 16
ATOM 24028 O O . GLU A 1 34 ? -0.045 13.623 -1.096 1.00 0.00 27 GLU A O 16
ATOM 24040 N N . GLY A 1 35 ? 0.107 11.835 0.269 1.00 0.00 28 GLY A N 16
ATOM 24041 C CA . GLY A 1 35 ? -0.925 11.013 -0.367 1.00 0.00 28 GLY A CA 16
ATOM 24042 C C . GLY A 1 35 ? -0.404 9.990 -1.382 1.00 0.00 28 GLY A C 16
ATOM 24043 O O . GLY A 1 35 ? -1.200 9.269 -1.990 1.00 0.00 28 GLY A O 16
ATOM 24047 N N . THR A 1 36 ? 0.915 9.909 -1.561 1.00 0.00 29 THR A N 16
ATOM 24048 C CA . THR A 1 36 ? 1.571 8.835 -2.321 1.00 0.00 29 THR A CA 16
ATOM 24049 C C . THR A 1 36 ? 1.576 7.550 -1.491 1.00 0.00 29 THR A C 16
ATOM 24050 O O . THR A 1 36 ? 1.915 7.583 -0.306 1.00 0.00 29 THR A O 16
ATOM 24061 N N . PHE A 1 37 ? 1.210 6.412 -2.087 1.00 0.00 30 PHE A N 16
ATOM 24062 C CA . PHE A 1 37 ? 1.124 5.136 -1.377 1.00 0.00 30 PHE A CA 16
ATOM 24063 C C . PHE A 1 37 ? 1.718 3.954 -2.153 1.00 0.00 30 PHE A C 16
ATOM 24064 O O . PHE A 1 37 ? 1.885 4.001 -3.374 1.00 0.00 30 PHE A O 16
ATOM 24081 N N . LEU A 1 38 ? 2.017 2.877 -1.425 1.00 0.00 31 LEU A N 16
ATOM 24082 C CA . LEU A 1 38 ? 2.497 1.604 -1.970 1.00 0.00 31 LEU A CA 16
ATOM 24083 C C . LEU A 1 38 ? 1.992 0.416 -1.148 1.00 0.00 31 LEU A C 16
ATOM 24084 O O . LEU A 1 38 ? 1.696 0.564 0.036 1.00 0.00 31 LEU A O 16
ATOM 24100 N N . VAL A 1 39 ? 1.957 -0.770 -1.756 1.00 0.00 32 VAL A N 16
ATOM 24101 C CA . VAL A 1 39 ? 1.708 -2.051 -1.083 1.00 0.00 32 VAL A CA 16
ATOM 24102 C C . VAL A 1 39 ? 2.884 -2.996 -1.305 1.00 0.00 32 VAL A C 16
ATOM 24103 O O . VAL A 1 39 ? 3.434 -3.089 -2.406 1.00 0.00 32 VAL A O 16
ATOM 24116 N N . ARG A 1 40 ? 3.271 -3.700 -0.244 1.00 0.00 33 ARG A N 16
ATOM 24117 C CA . ARG A 1 40 ? 4.451 -4.573 -0.182 1.00 0.00 33 ARG A CA 16
ATOM 24118 C C . ARG A 1 40 ? 4.179 -5.827 0.653 1.00 0.00 33 ARG A C 16
ATOM 24119 O O . ARG A 1 40 ? 3.260 -5.840 1.471 1.00 0.00 33 ARG A O 16
ATOM 24140 N N . ASP A 1 41 ? 4.984 -6.871 0.478 1.00 0.00 34 ASP A N 16
ATOM 24141 C CA . ASP A 1 41 ? 4.991 -8.066 1.336 1.00 0.00 34 ASP A CA 16
ATOM 24142 C C . ASP A 1 41 ? 5.391 -7.708 2.784 1.00 0.00 34 ASP A C 16
ATOM 24143 O O . ASP A 1 41 ? 6.301 -6.903 3.003 1.00 0.00 34 ASP A O 16
ATOM 24152 N N . SER A 1 42 ? 4.696 -8.271 3.777 1.00 0.00 35 SER A N 16
ATOM 24153 C CA . SER A 1 42 ? 4.828 -7.857 5.182 1.00 0.00 35 SER A CA 16
ATOM 24154 C C . SER A 1 42 ? 6.108 -8.366 5.860 1.00 0.00 35 SER A C 16
ATOM 24155 O O . SER A 1 42 ? 6.496 -9.528 5.720 1.00 0.00 35 SER A O 16
ATOM 24163 N N . THR A 1 43 ? 6.758 -7.482 6.625 1.00 0.00 36 THR A N 16
ATOM 24164 C CA . THR A 1 43 ? 8.058 -7.709 7.276 1.00 0.00 36 THR A CA 16
ATOM 24165 C C . THR A 1 43 ? 8.018 -8.931 8.204 1.00 0.00 36 THR A C 16
ATOM 24166 O O . THR A 1 43 ? 7.257 -8.962 9.174 1.00 0.00 36 THR A O 16
ATOM 24177 N N . SER A 1 44 ? 8.828 -9.951 7.892 1.00 0.00 37 SER A N 16
ATOM 24178 C CA . SER A 1 44 ? 8.901 -11.244 8.606 1.00 0.00 37 SER A CA 16
ATOM 24179 C C . SER A 1 44 ? 7.552 -11.981 8.769 1.00 0.00 37 SER A C 16
ATOM 24180 O O . SER A 1 44 ? 7.415 -12.842 9.643 1.00 0.00 37 SER A O 16
ATOM 24188 N N . SER A 1 45 ? 6.553 -11.655 7.937 1.00 0.00 38 SER A N 16
ATOM 24189 C CA . SER A 1 45 ? 5.157 -12.111 8.055 1.00 0.00 38 SER A CA 16
ATOM 24190 C C . SER A 1 45 ? 4.619 -12.591 6.693 1.00 0.00 38 SER A C 16
ATOM 24191 O O . SER A 1 45 ? 3.801 -11.904 6.069 1.00 0.00 38 SER A O 16
ATOM 24199 N N . PRO A 1 46 ? 5.087 -13.748 6.181 1.00 0.00 39 PRO A N 16
ATOM 24200 C CA . PRO A 1 46 ? 4.727 -14.238 4.849 1.00 0.00 39 PRO A CA 16
ATOM 24201 C C . PRO A 1 46 ? 3.217 -14.485 4.703 1.00 0.00 39 PRO A C 16
ATOM 24202 O O . PRO A 1 46 ? 2.548 -14.962 5.626 1.00 0.00 39 PRO A O 16
ATOM 24213 N N . GLY A 1 47 ? 2.677 -14.152 3.527 1.00 0.00 40 GLY A N 16
ATOM 24214 C CA . GLY A 1 47 ? 1.244 -14.221 3.208 1.00 0.00 40 GLY A CA 16
ATOM 24215 C C . GLY A 1 47 ? 0.428 -12.983 3.616 1.00 0.00 40 GLY A C 16
ATOM 24216 O O . GLY A 1 47 ? -0.685 -12.807 3.117 1.00 0.00 40 GLY A O 16
ATOM 24220 N N . ASP A 1 48 ? 0.971 -12.099 4.462 1.00 0.00 41 ASP A N 16
ATOM 24221 C CA . ASP A 1 48 ? 0.400 -10.778 4.762 1.00 0.00 41 ASP A CA 16
ATOM 24222 C C . ASP A 1 48 ? 1.083 -9.672 3.934 1.00 0.00 41 ASP A C 16
ATOM 24223 O O . ASP A 1 48 ? 2.222 -9.822 3.478 1.00 0.00 41 ASP A O 16
ATOM 24232 N N . TYR A 1 49 ? 0.411 -8.528 3.794 1.00 0.00 42 TYR A N 16
ATOM 24233 C CA . TYR A 1 49 ? 0.910 -7.344 3.089 1.00 0.00 42 TYR A CA 16
ATOM 24234 C C . TYR A 1 49 ? 0.888 -6.098 3.987 1.00 0.00 42 TYR A C 16
ATOM 24235 O O . TYR A 1 49 ? 0.334 -6.118 5.087 1.00 0.00 42 TYR A O 16
ATOM 24253 N N . VAL A 1 50 ? 1.504 -5.005 3.533 1.00 0.00 43 VAL A N 16
ATOM 24254 C CA . VAL A 1 50 ? 1.545 -3.705 4.229 1.00 0.00 43 VAL A CA 16
ATOM 24255 C C . VAL A 1 50 ? 1.289 -2.582 3.231 1.00 0.00 43 VAL A C 16
ATOM 24256 O O . VAL A 1 50 ? 1.944 -2.522 2.191 1.00 0.00 43 VAL A O 16
ATOM 24269 N N . LEU A 1 51 ? 0.358 -1.689 3.567 1.00 0.00 44 LEU A N 16
ATOM 24270 C CA . LEU A 1 51 ? 0.094 -0.429 2.877 1.00 0.00 44 LEU A CA 16
ATOM 24271 C C . LEU A 1 51 ? 0.934 0.658 3.548 1.00 0.00 44 LEU A C 16
ATOM 24272 O O . LEU A 1 51 ? 0.806 0.864 4.754 1.00 0.00 44 LEU A O 16
ATOM 24288 N N . SER A 1 52 ? 1.777 1.353 2.789 1.00 0.00 45 SER A N 16
ATOM 24289 C CA . SER A 1 52 ? 2.567 2.486 3.286 1.00 0.00 45 SER A CA 16
ATOM 24290 C C . SER A 1 52 ? 2.133 3.775 2.588 1.00 0.00 45 SER A C 16
ATOM 24291 O O . SER A 1 52 ? 1.908 3.749 1.379 1.00 0.00 45 SER A O 16
ATOM 24299 N N . CYS A 1 53 ? 1.999 4.885 3.328 1.00 0.00 46 CYS A N 16
ATOM 24300 C CA . CYS A 1 53 ? 1.457 6.159 2.827 1.00 0.00 46 CYS A CA 16
ATOM 24301 C C . CYS A 1 53 ? 2.242 7.372 3.354 1.00 0.00 46 CYS A C 16
ATOM 24302 O O . CYS A 1 53 ? 2.601 7.419 4.535 1.00 0.00 46 CYS A O 16
ATOM 24310 N N . SER A 1 54 ? 2.495 8.371 2.504 1.00 0.00 47 SER A N 16
ATOM 24311 C CA . SER A 1 54 ? 3.104 9.640 2.895 1.00 0.00 47 SER A CA 16
ATOM 24312 C C . SER A 1 54 ? 2.052 10.563 3.513 1.00 0.00 47 SER A C 16
ATOM 24313 O O . SER A 1 54 ? 1.249 11.190 2.825 1.00 0.00 47 SER A O 16
ATOM 24321 N N . GLU A 1 55 ? 2.035 10.631 4.840 1.00 0.00 48 GLU A N 16
ATOM 24322 C CA . GLU A 1 55 ? 1.044 11.403 5.609 1.00 0.00 48 GLU A CA 16
ATOM 24323 C C . GLU A 1 55 ? 1.648 12.148 6.806 1.00 0.00 48 GLU A C 16
ATOM 24324 O O . GLU A 1 55 ? 2.650 11.720 7.374 1.00 0.00 48 GLU A O 16
ATOM 24336 N N . ASN A 1 56 ? 1.012 13.255 7.219 1.00 0.00 49 ASN A N 16
ATOM 24337 C CA . ASN A 1 56 ? 1.332 14.015 8.439 1.00 0.00 49 ASN A CA 16
ATOM 24338 C C . ASN A 1 56 ? 2.802 14.502 8.509 1.00 0.00 49 ASN A C 16
ATOM 24339 O O . ASN A 1 56 ? 3.389 14.628 9.586 1.00 0.00 49 ASN A O 16
ATOM 24350 N N . GLY A 1 57 ? 3.417 14.760 7.347 1.00 0.00 50 GLY A N 16
ATOM 24351 C CA . GLY A 1 57 ? 4.822 15.170 7.226 1.00 0.00 50 GLY A CA 16
ATOM 24352 C C . GLY A 1 57 ? 5.848 14.048 7.483 1.00 0.00 50 GLY A C 16
ATOM 24353 O O . GLY A 1 57 ? 7.038 14.327 7.649 1.00 0.00 50 GLY A O 16
ATOM 24357 N N . LYS A 1 58 ? 5.389 12.792 7.526 1.00 0.00 51 LYS A N 16
ATOM 24358 C CA . LYS A 1 58 ? 6.158 11.560 7.775 1.00 0.00 51 LYS A CA 16
ATOM 24359 C C . LYS A 1 58 ? 5.720 10.450 6.799 1.00 0.00 51 LYS A C 16
ATOM 24360 O O . LYS A 1 58 ? 5.032 10.706 5.810 1.00 0.00 51 LYS A O 16
ATOM 24379 N N . VAL A 1 59 ? 6.124 9.209 7.072 1.00 0.00 52 VAL A N 16
ATOM 24380 C CA . VAL A 1 59 ? 5.627 8.003 6.384 1.00 0.00 52 VAL A CA 16
ATOM 24381 C C . VAL A 1 59 ? 4.953 7.082 7.401 1.00 0.00 52 VAL A C 16
ATOM 24382 O O . VAL A 1 59 ? 5.427 6.923 8.527 1.00 0.00 52 VAL A O 16
ATOM 24395 N N . THR A 1 60 ? 3.822 6.507 7.002 1.00 0.00 53 THR A N 16
ATOM 24396 C CA . THR A 1 60 ? 2.936 5.677 7.833 1.00 0.00 53 THR A CA 16
ATOM 24397 C C . THR A 1 60 ? 2.757 4.289 7.219 1.00 0.00 53 THR A C 16
ATOM 24398 O O . THR A 1 60 ? 2.921 4.130 6.008 1.00 0.00 53 THR A O 16
ATOM 24409 N N . HIS A 1 61 ? 2.444 3.281 8.041 1.00 0.00 54 HIS A N 16
ATOM 24410 C CA . HIS A 1 61 ? 2.332 1.870 7.637 1.00 0.00 54 HIS A CA 16
ATOM 24411 C C . HIS A 1 61 ? 1.106 1.196 8.276 1.00 0.00 54 HIS A C 16
ATOM 24412 O O . HIS A 1 61 ? 0.828 1.399 9.462 1.00 0.00 54 HIS A O 16
ATOM 24426 N N . TYR A 1 62 ? 0.402 0.362 7.505 1.00 0.00 55 TYR A N 16
ATOM 24427 C CA . TYR A 1 62 ? -0.857 -0.290 7.885 1.00 0.00 55 TYR A CA 16
ATOM 24428 C C . TYR A 1 62 ? -0.889 -1.744 7.394 1.00 0.00 55 TYR A C 16
ATOM 24429 O O . TYR A 1 62 ? -0.666 -2.007 6.211 1.00 0.00 55 TYR A O 16
ATOM 24447 N N . LYS A 1 63 ? -1.175 -2.705 8.281 1.00 0.00 56 LYS A N 16
ATOM 24448 C CA . LYS A 1 63 ? -1.252 -4.131 7.935 1.00 0.00 56 LYS A CA 16
ATOM 24449 C C . LYS A 1 63 ? -2.437 -4.444 7.013 1.00 0.00 56 LYS A C 16
ATOM 24450 O O . LYS A 1 63 ? -3.568 -4.064 7.307 1.00 0.00 56 LYS A O 16
ATOM 24469 N N . LEU A 1 64 ? -2.175 -5.198 5.950 1.00 0.00 57 LEU A N 16
ATOM 24470 C CA . LEU A 1 64 ? -3.154 -5.837 5.066 1.00 0.00 57 LEU A CA 16
ATOM 24471 C C . LEU A 1 64 ? -3.042 -7.349 5.319 1.00 0.00 57 LEU A C 16
ATOM 24472 O O . LEU A 1 64 ? -2.388 -8.092 4.582 1.00 0.00 57 LEU A O 16
ATOM 24488 N N . SER A 1 65 ? -3.615 -7.780 6.435 1.00 0.00 58 SER A N 16
ATOM 24489 C CA . SER A 1 65 ? -3.522 -9.154 6.942 1.00 0.00 58 SER A CA 16
ATOM 24490 C C . SER A 1 65 ? -4.452 -10.103 6.180 1.00 0.00 58 SER A C 16
ATOM 24491 O O . SER A 1 65 ? -5.582 -9.740 5.852 1.00 0.00 58 SER A O 16
ATOM 24499 N N . ALA A 1 66 ? -4.006 -11.335 5.926 1.00 0.00 59 ALA A N 16
ATOM 24500 C CA . ALA A 1 66 ? -4.832 -12.373 5.317 1.00 0.00 59 ALA A CA 16
ATOM 24501 C C . ALA A 1 66 ? -5.744 -13.051 6.362 1.00 0.00 59 ALA A C 16
ATOM 24502 O O . ALA A 1 66 ? -5.285 -13.499 7.417 1.00 0.00 59 ALA A O 16
ATOM 24509 N N . GLU A 1 67 ? -7.039 -13.143 6.060 1.00 0.00 60 GLU A N 16
ATOM 24510 C CA . GLU A 1 67 ? -8.080 -13.731 6.912 1.00 0.00 60 GLU A CA 16
ATOM 24511 C C . GLU A 1 67 ? -9.069 -14.528 6.045 1.00 0.00 60 GLU A C 16
ATOM 24512 O O . GLU A 1 67 ? -9.826 -13.949 5.264 1.00 0.00 60 GLU A O 16
ATOM 24524 N N . GLU A 1 68 ? -9.041 -15.863 6.135 1.00 0.00 61 GLU A N 16
ATOM 24525 C CA . GLU A 1 68 ? -9.845 -16.785 5.302 1.00 0.00 61 GLU A CA 16
ATOM 24526 C C . GLU A 1 68 ? -9.694 -16.547 3.777 1.00 0.00 61 GLU A C 16
ATOM 24527 O O . GLU A 1 68 ? -10.613 -16.748 2.980 1.00 0.00 61 GLU A O 16
ATOM 24539 N N . GLY A 1 69 ? -8.511 -16.075 3.375 1.00 0.00 62 GLY A N 16
ATOM 24540 C CA . GLY A 1 69 ? -8.155 -15.700 1.997 1.00 0.00 62 GLY A CA 16
ATOM 24541 C C . GLY A 1 69 ? -8.593 -14.291 1.565 1.00 0.00 62 GLY A C 16
ATOM 24542 O O . GLY A 1 69 ? -8.317 -13.891 0.431 1.00 0.00 62 GLY A O 16
ATOM 24546 N N . LYS A 1 70 ? -9.246 -13.528 2.452 1.00 0.00 63 LYS A N 16
ATOM 24547 C CA . LYS A 1 70 ? -9.656 -12.122 2.277 1.00 0.00 63 LYS A CA 16
ATOM 24548 C C . LYS A 1 70 ? -8.737 -11.172 3.065 1.00 0.00 63 LYS A C 16
ATOM 24549 O O . LYS A 1 70 ? -7.852 -11.623 3.791 1.00 0.00 63 LYS A O 16
ATOM 24568 N N . ILE A 1 71 ? -8.901 -9.859 2.895 1.00 0.00 64 ILE A N 16
ATOM 24569 C CA . ILE A 1 71 ? -7.992 -8.819 3.407 1.00 0.00 64 ILE A CA 16
ATOM 24570 C C . ILE A 1 71 ? -8.598 -8.089 4.611 1.00 0.00 64 ILE A C 16
ATOM 24571 O O . ILE A 1 71 ? -9.633 -7.440 4.480 1.00 0.00 64 ILE A O 16
ATOM 24587 N N . ARG A 1 72 ? -7.925 -8.136 5.766 1.00 0.00 65 ARG A N 16
ATOM 24588 C CA . ARG A 1 72 ? -8.248 -7.378 6.988 1.00 0.00 65 ARG A CA 16
ATOM 24589 C C . ARG A 1 72 ? -7.233 -6.245 7.188 1.00 0.00 65 ARG A C 16
ATOM 24590 O O . ARG A 1 72 ? -6.029 -6.495 7.218 1.00 0.00 65 ARG A O 16
ATOM 24611 N N . ILE A 1 73 ? -7.709 -5.011 7.348 1.00 0.00 66 ILE A N 16
ATOM 24612 C CA . ILE A 1 73 ? -6.886 -3.816 7.612 1.00 0.00 66 ILE A CA 16
ATOM 24613 C C . ILE A 1 73 ? -7.558 -2.902 8.647 1.00 0.00 66 ILE A C 16
ATOM 24614 O O . ILE A 1 73 ? -8.724 -2.539 8.502 1.00 0.00 66 ILE A O 16
ATOM 24630 N N . ASP A 1 74 ? -6.806 -2.529 9.690 1.00 0.00 67 ASP A N 16
ATOM 24631 C CA . ASP A 1 74 ? -7.284 -1.865 10.916 1.00 0.00 67 ASP A CA 16
ATOM 24632 C C . ASP A 1 74 ? -8.393 -2.673 11.624 1.00 0.00 67 ASP A C 16
ATOM 24633 O O . ASP A 1 74 ? -8.107 -3.480 12.512 1.00 0.00 67 ASP A O 16
ATOM 24642 N N . THR A 1 75 ? -9.642 -2.502 11.189 1.00 0.00 68 THR A N 16
ATOM 24643 C CA . THR A 1 75 ? -10.827 -3.287 11.578 1.00 0.00 68 THR A CA 16
ATOM 24644 C C . THR A 1 75 ? -11.692 -3.699 10.377 1.00 0.00 68 THR A C 16
ATOM 24645 O O . THR A 1 75 ? -12.555 -4.569 10.509 1.00 0.00 68 THR A O 16
ATOM 24656 N N . HIS A 1 76 ? -11.452 -3.136 9.188 1.00 0.00 69 HIS A N 16
ATOM 24657 C CA . HIS A 1 76 ? -12.222 -3.348 7.969 1.00 0.00 69 HIS A CA 16
ATOM 24658 C C . HIS A 1 76 ? -11.794 -4.637 7.260 1.00 0.00 69 HIS A C 16
ATOM 24659 O O . HIS A 1 76 ? -10.602 -4.925 7.135 1.00 0.00 69 HIS A O 16
ATOM 24673 N N . LEU A 1 77 ? -12.775 -5.387 6.762 1.00 0.00 70 LEU A N 16
ATOM 24674 C CA . LEU A 1 77 ? -12.581 -6.564 5.907 1.00 0.00 70 LEU A CA 16
ATOM 24675 C C . LEU A 1 77 ? -12.994 -6.258 4.456 1.00 0.00 70 LEU A C 16
ATOM 24676 O O . LEU A 1 77 ? -14.077 -5.722 4.210 1.00 0.00 70 LEU A O 16
ATOM 24692 N N . PHE A 1 78 ? -12.147 -6.646 3.503 1.00 0.00 71 PHE A N 16
ATOM 24693 C CA . PHE A 1 78 ? -12.336 -6.499 2.058 1.00 0.00 71 PHE A CA 16
ATOM 24694 C C . PHE A 1 78 ? -12.036 -7.806 1.326 1.00 0.00 71 PHE A C 16
ATOM 24695 O O . PHE A 1 78 ? -11.225 -8.611 1.779 1.00 0.00 71 PHE A O 16
ATOM 24712 N N . ASP A 1 79 ? -12.641 -8.002 0.155 1.00 0.00 72 ASP A N 16
ATOM 24713 C CA . ASP A 1 79 ? -12.432 -9.214 -0.640 1.00 0.00 72 ASP A CA 16
ATOM 24714 C C . ASP A 1 79 ? -10.989 -9.360 -1.165 1.00 0.00 72 ASP A C 16
ATOM 24715 O O . ASP A 1 79 ? -10.457 -10.468 -1.237 1.00 0.00 72 ASP A O 16
ATOM 24724 N N . ASN A 1 80 ? -10.359 -8.236 -1.517 1.00 0.00 73 ASN A N 16
ATOM 24725 C CA . ASN A 1 80 ? -9.043 -8.168 -2.154 1.00 0.00 73 ASN A CA 16
ATOM 24726 C C . ASN A 1 80 ? -8.351 -6.814 -1.896 1.00 0.00 73 ASN A C 16
ATOM 24727 O O . ASN A 1 80 ? -8.956 -5.875 -1.368 1.00 0.00 73 ASN A O 16
ATOM 24738 N N . LEU A 1 81 ? -7.077 -6.711 -2.287 1.00 0.00 74 LEU A N 16
ATOM 24739 C CA . LEU A 1 81 ? -6.253 -5.514 -2.093 1.00 0.00 74 LEU A CA 16
ATOM 24740 C C . LEU A 1 81 ? -6.802 -4.282 -2.833 1.00 0.00 74 LEU A C 16
ATOM 24741 O O . LEU A 1 81 ? -6.857 -3.198 -2.258 1.00 0.00 74 LEU A O 16
ATOM 24757 N N . ASP A 1 82 ? -7.251 -4.434 -4.082 1.00 0.00 75 ASP A N 16
ATOM 24758 C CA . ASP A 1 82 ? -7.768 -3.318 -4.889 1.00 0.00 75 ASP A CA 16
ATOM 24759 C C . ASP A 1 82 ? -9.038 -2.694 -4.280 1.00 0.00 75 ASP A C 16
ATOM 24760 O O . ASP A 1 82 ? -9.188 -1.471 -4.281 1.00 0.00 75 ASP A O 16
ATOM 24769 N N . ALA A 1 83 ? -9.906 -3.510 -3.673 1.00 0.00 76 ALA A N 16
ATOM 24770 C CA . ALA A 1 83 ? -11.067 -3.042 -2.917 1.00 0.00 76 ALA A CA 16
ATOM 24771 C C . ALA A 1 83 ? -10.673 -2.243 -1.658 1.00 0.00 76 ALA A C 16
ATOM 24772 O O . ALA A 1 83 ? -11.288 -1.214 -1.373 1.00 0.00 76 ALA A O 16
ATOM 24779 N N . ALA A 1 84 ? -9.623 -2.661 -0.941 1.00 0.00 77 ALA A N 16
ATOM 24780 C CA . ALA A 1 84 ? -9.106 -1.937 0.223 1.00 0.00 77 ALA A CA 16
ATOM 24781 C C . ALA A 1 84 ? -8.497 -0.572 -0.160 1.00 0.00 77 ALA A C 16
ATOM 24782 O O . ALA A 1 84 ? -8.803 0.445 0.466 1.00 0.00 77 ALA A O 16
ATOM 24789 N N . ILE A 1 85 ? -7.699 -0.522 -1.237 1.00 0.00 78 ILE A N 16
ATOM 24790 C CA . ILE A 1 85 ? -7.160 0.725 -1.811 1.00 0.00 78 ILE A CA 16
ATOM 24791 C C . ILE A 1 85 ? -8.306 1.667 -2.221 1.00 0.00 78 ILE A C 16
ATOM 24792 O O . ILE A 1 85 ? -8.348 2.825 -1.814 1.00 0.00 78 ILE A O 16
ATOM 24808 N N . THR A 1 86 ? -9.285 1.153 -2.962 1.00 0.00 79 THR A N 16
ATOM 24809 C CA . THR A 1 86 ? -10.465 1.909 -3.432 1.00 0.00 79 THR A CA 16
ATOM 24810 C C . THR A 1 86 ? -11.293 2.469 -2.271 1.00 0.00 79 THR A C 16
ATOM 24811 O O . THR A 1 86 ? -11.680 3.638 -2.305 1.00 0.00 79 THR A O 16
ATOM 24822 N N . PHE A 1 87 ? -11.514 1.696 -1.203 1.00 0.00 80 PHE A N 16
ATOM 24823 C CA . PHE A 1 87 ? -12.196 2.189 -0.004 1.00 0.00 80 PHE A CA 16
ATOM 24824 C C . PHE A 1 87 ? -11.453 3.381 0.620 1.00 0.00 80 PHE A C 16
ATOM 24825 O O . PHE A 1 87 ? -12.077 4.399 0.921 1.00 0.00 80 PHE A O 16
ATOM 24842 N N . TYR A 1 88 ? -10.123 3.311 0.725 1.00 0.00 81 TYR A N 16
ATOM 24843 C CA . TYR A 1 88 ? -9.299 4.415 1.225 1.00 0.00 81 TYR A CA 16
ATOM 24844 C C . TYR A 1 88 ? -9.045 5.547 0.204 1.00 0.00 81 TYR A C 16
ATOM 24845 O O . TYR A 1 88 ? -8.336 6.502 0.512 1.00 0.00 81 TYR A O 16
ATOM 24863 N N . MET A 1 89 ? -9.633 5.478 -0.998 1.00 0.00 82 MET A N 16
ATOM 24864 C CA . MET A 1 89 ? -9.718 6.599 -1.948 1.00 0.00 82 MET A CA 16
ATOM 24865 C C . MET A 1 89 ? -11.061 7.334 -1.782 1.00 0.00 82 MET A C 16
ATOM 24866 O O . MET A 1 89 ? -11.111 8.562 -1.849 1.00 0.00 82 MET A O 16
ATOM 24880 N N . GLU A 1 90 ? -12.145 6.595 -1.517 1.00 0.00 83 GLU A N 16
ATOM 24881 C CA . GLU A 1 90 ? -13.481 7.142 -1.232 1.00 0.00 83 GLU A CA 16
ATOM 24882 C C . GLU A 1 90 ? -13.607 7.715 0.197 1.00 0.00 83 GLU A C 16
ATOM 24883 O O . GLU A 1 90 ? -14.377 8.653 0.419 1.00 0.00 83 GLU A O 16
ATOM 24895 N N . HIS A 1 91 ? -12.840 7.178 1.151 1.00 0.00 84 HIS A N 16
ATOM 24896 C CA . HIS A 1 91 ? -12.833 7.547 2.573 1.00 0.00 84 HIS A CA 16
ATOM 24897 C C . HIS A 1 91 ? -11.403 7.786 3.089 1.00 0.00 84 HIS A C 16
ATOM 24898 O O . HIS A 1 91 ? -10.430 7.302 2.510 1.00 0.00 84 HIS A O 16
ATOM 24912 N N . GLU A 1 92 ? -11.252 8.516 4.196 1.00 0.00 85 GLU A N 16
ATOM 24913 C CA . GLU A 1 92 ? -9.946 8.735 4.840 1.00 0.00 85 GLU A CA 16
ATOM 24914 C C . GLU A 1 92 ? -9.450 7.471 5.571 1.00 0.00 85 GLU A C 16
ATOM 24915 O O . GLU A 1 92 ? -10.240 6.735 6.172 1.00 0.00 85 GLU A O 16
ATOM 24927 N N . LEU A 1 93 ? -8.136 7.226 5.536 1.00 0.00 86 LEU A N 16
ATOM 24928 C CA . LEU A 1 93 ? -7.482 6.079 6.175 1.00 0.00 86 LEU A CA 16
ATOM 24929 C C . LEU A 1 93 ? -7.206 6.369 7.660 1.00 0.00 86 LEU A C 16
ATOM 24930 O O . LEU A 1 93 ? -7.761 5.725 8.551 1.00 0.00 86 LEU A O 16
ATOM 24946 N N . GLU A 1 94 ? -6.381 7.385 7.910 1.00 0.00 87 GLU A N 16
ATOM 24947 C CA . GLU A 1 94 ? -6.042 7.893 9.248 1.00 0.00 87 GLU A CA 16
ATOM 24948 C C . GLU A 1 94 ? -5.937 9.427 9.225 1.00 0.00 87 GLU A C 16
ATOM 24949 O O . GLU A 1 94 ? -6.825 10.122 9.726 1.00 0.00 87 GLU A O 16
ATOM 24961 N N . TYR A 1 95 ? -4.892 9.961 8.583 1.00 0.00 88 TYR A N 16
ATOM 24962 C CA . TYR A 1 95 ? -4.662 11.406 8.436 1.00 0.00 88 TYR A CA 16
ATOM 24963 C C . TYR A 1 95 ? -5.311 11.993 7.168 1.00 0.00 88 TYR A C 16
ATOM 24964 O O . TYR A 1 95 ? -5.734 13.151 7.175 1.00 0.00 88 TYR A O 16
ATOM 24982 N N . SER A 1 96 ? -5.396 11.205 6.089 1.00 0.00 89 SER A N 16
ATOM 24983 C CA . SER A 1 96 ? -6.032 11.571 4.814 1.00 0.00 89 SER A CA 16
ATOM 24984 C C . SER A 1 96 ? -6.451 10.324 4.012 1.00 0.00 89 SER A C 16
ATOM 24985 O O . SER A 1 96 ? -6.288 9.192 4.477 1.00 0.00 89 SER A O 16
ATOM 24993 N N . SER A 1 97 ? -6.999 10.518 2.811 1.00 0.00 90 SER A N 16
ATOM 24994 C CA . SER A 1 97 ? -7.268 9.475 1.808 1.00 0.00 90 SER A CA 16
ATOM 24995 C C . SER A 1 97 ? -6.084 9.273 0.842 1.00 0.00 90 SER A C 16
ATOM 24996 O O . SER A 1 97 ? -5.211 10.133 0.700 1.00 0.00 90 SER A O 16
ATOM 25004 N N . LEU A 1 98 ? -6.047 8.120 0.167 1.00 0.00 91 LEU A N 16
ATOM 25005 C CA . LEU A 1 98 ? -5.059 7.779 -0.864 1.00 0.00 91 LEU A CA 16
ATOM 25006 C C . LEU A 1 98 ? -5.214 8.689 -2.102 1.00 0.00 91 LEU A C 16
ATOM 25007 O O . LEU A 1 98 ? -6.338 8.904 -2.564 1.00 0.00 91 LEU A O 16
ATOM 25023 N N . LYS A 1 99 ? -4.099 9.183 -2.666 1.00 0.00 92 LYS A N 16
ATOM 25024 C CA . LYS A 1 99 ? -4.103 10.062 -3.858 1.00 0.00 92 LYS A CA 16
ATOM 25025 C C . LYS A 1 99 ? -3.506 9.401 -5.102 1.00 0.00 92 LYS A C 16
ATOM 25026 O O . LYS A 1 99 ? -4.131 9.447 -6.162 1.00 0.00 92 LYS A O 16
ATOM 25045 N N . GLN A 1 100 ? -2.316 8.803 -4.990 1.00 0.00 93 GLN A N 16
ATOM 25046 C CA . GLN A 1 100 ? -1.576 8.258 -6.141 1.00 0.00 93 GLN A CA 16
ATOM 25047 C C . GLN A 1 100 ? -0.642 7.083 -5.778 1.00 0.00 93 GLN A C 16
ATOM 25048 O O . GLN A 1 100 ? -0.037 7.091 -4.703 1.00 0.00 93 GLN A O 16
ATOM 25062 N N . PRO A 1 101 ? -0.463 6.096 -6.675 1.00 0.00 94 PRO A N 16
ATOM 25063 C CA . PRO A 1 101 ? 0.504 5.018 -6.481 1.00 0.00 94 PRO A CA 16
ATOM 25064 C C . PRO A 1 101 ? 1.947 5.520 -6.667 1.00 0.00 94 PRO A C 16
ATOM 25065 O O . PRO A 1 101 ? 2.232 6.325 -7.563 1.00 0.00 94 PRO A O 16
ATOM 25076 N N . LEU A 1 102 ? 2.882 5.014 -5.858 1.00 0.00 95 LEU A N 16
ATOM 25077 C CA . LEU A 1 102 ? 4.318 5.225 -6.066 1.00 0.00 95 LEU A CA 16
ATOM 25078 C C . LEU A 1 102 ? 4.745 4.664 -7.439 1.00 0.00 95 LEU A C 16
ATOM 25079 O O . LEU A 1 102 ? 4.285 3.604 -7.867 1.00 0.00 95 LEU A O 16
ATOM 25095 N N . GLN A 1 103 ? 5.620 5.389 -8.138 1.00 0.00 96 GLN A N 16
ATOM 25096 C CA . GLN A 1 103 ? 6.113 5.016 -9.467 1.00 0.00 96 GLN A CA 16
ATOM 25097 C C . GLN A 1 103 ? 7.299 4.032 -9.383 1.00 0.00 96 GLN A C 16
ATOM 25098 O O . GLN A 1 103 ? 8.070 4.053 -8.417 1.00 0.00 96 GLN A O 16
ATOM 25112 N N . ARG A 1 104 ? 7.445 3.172 -10.400 1.00 0.00 97 ARG A N 16
ATOM 25113 C CA . ARG A 1 104 ? 8.443 2.083 -10.476 1.00 0.00 97 ARG A CA 16
ATOM 25114 C C . ARG A 1 104 ? 9.084 1.953 -11.867 1.00 0.00 97 ARG A C 16
ATOM 25115 O O . ARG A 1 104 ? 8.428 2.304 -12.874 1.00 0.00 97 ARG A O 16
ATOM 25137 N N . GLY A 1 1 ? 8.175 -0.806 -38.956 1.00 0.00 -6 GLY A N 17
ATOM 25138 C CA . GLY A 1 1 ? 7.064 0.053 -38.491 1.00 0.00 -6 GLY A CA 17
ATOM 25139 C C . GLY A 1 1 ? 7.519 1.040 -37.423 1.00 0.00 -6 GLY A C 17
ATOM 25140 O O . GLY A 1 1 ? 8.704 1.377 -37.342 1.00 0.00 -6 GLY A O 17
ATOM 25146 N N . SER A 1 2 ? 6.583 1.519 -36.601 1.00 0.00 -5 SER A N 17
ATOM 25147 C CA . SER A 1 2 ? 6.835 2.499 -35.525 1.00 0.00 -5 SER A CA 17
ATOM 25148 C C . SER A 1 2 ? 7.687 1.932 -34.378 1.00 0.00 -5 SER A C 17
ATOM 25149 O O . SER A 1 2 ? 7.651 0.731 -34.089 1.00 0.00 -5 SER A O 17
ATOM 25157 N N . SER A 1 3 ? 8.437 2.802 -33.691 1.00 0.00 -4 SER A N 17
ATOM 25158 C CA . SER A 1 3 ? 9.395 2.429 -32.630 1.00 0.00 -4 SER A CA 17
ATOM 25159 C C . SER A 1 3 ? 8.757 2.122 -31.261 1.00 0.00 -4 SER A C 17
ATOM 25160 O O . SER A 1 3 ? 9.434 1.590 -30.377 1.00 0.00 -4 SER A O 17
ATOM 25168 N N . GLY A 1 4 ? 7.476 2.454 -31.061 1.00 0.00 -3 GLY A N 17
ATOM 25169 C CA . GLY A 1 4 ? 6.746 2.230 -29.805 1.00 0.00 -3 GLY A CA 17
ATOM 25170 C C . GLY A 1 4 ? 6.498 0.747 -29.483 1.00 0.00 -3 GLY A C 17
ATOM 25171 O O . GLY A 1 4 ? 6.349 -0.084 -30.384 1.00 0.00 -3 GLY A O 17
ATOM 25175 N N . SER A 1 5 ? 6.446 0.417 -28.188 1.00 0.00 -2 SER A N 17
ATOM 25176 C CA . SER A 1 5 ? 6.207 -0.940 -27.664 1.00 0.00 -2 SER A CA 17
ATOM 25177 C C . SER A 1 5 ? 5.540 -0.907 -26.278 1.00 0.00 -2 SER A C 17
ATOM 25178 O O . SER A 1 5 ? 5.630 0.097 -25.563 1.00 0.00 -2 SER A O 17
ATOM 25186 N N . SER A 1 6 ? 4.893 -2.013 -25.888 1.00 0.00 -1 SER A N 17
ATOM 25187 C CA . SER A 1 6 ? 4.116 -2.180 -24.644 1.00 0.00 -1 SER A CA 17
ATOM 25188 C C . SER A 1 6 ? 2.951 -1.175 -24.478 1.00 0.00 -1 SER A C 17
ATOM 25189 O O . SER A 1 6 ? 2.606 -0.433 -25.404 1.00 0.00 -1 SER A O 17
ATOM 25197 N N . GLY A 1 7 ? 2.299 -1.188 -23.310 1.00 0.00 0 GLY A N 17
ATOM 25198 C CA . GLY A 1 7 ? 1.204 -0.282 -22.925 1.00 0.00 0 GLY A CA 17
ATOM 25199 C C . GLY A 1 7 ? 0.055 -0.936 -22.141 1.00 0.00 0 GLY A C 17
ATOM 25200 O O . GLY A 1 7 ? -0.766 -0.221 -21.562 1.00 0.00 0 GLY A O 17
ATOM 25204 N N . MET A 1 8 ? -0.008 -2.273 -22.094 1.00 0.00 1 MET A N 17
ATOM 25205 C CA . MET A 1 8 ? -1.057 -3.040 -21.401 1.00 0.00 1 MET A CA 17
ATOM 25206 C C . MET A 1 8 ? -0.615 -3.500 -20.002 1.00 0.00 1 MET A C 17
ATOM 25207 O O . MET A 1 8 ? 0.500 -3.993 -19.819 1.00 0.00 1 MET A O 17
ATOM 25221 N N . ALA A 1 9 ? -1.512 -3.384 -19.018 1.00 0.00 2 ALA A N 17
ATOM 25222 C CA . ALA A 1 9 ? -1.300 -3.807 -17.630 1.00 0.00 2 ALA A CA 17
ATOM 25223 C C . ALA A 1 9 ? -1.701 -5.287 -17.425 1.00 0.00 2 ALA A C 17
ATOM 25224 O O . ALA A 1 9 ? -2.679 -5.604 -16.744 1.00 0.00 2 ALA A O 17
ATOM 25231 N N . GLU A 1 10 ? -0.970 -6.206 -18.064 1.00 0.00 3 GLU A N 17
ATOM 25232 C CA . GLU A 1 10 ? -1.335 -7.634 -18.153 1.00 0.00 3 GLU A CA 17
ATOM 25233 C C . GLU A 1 10 ? -1.120 -8.442 -16.857 1.00 0.00 3 GLU A C 17
ATOM 25234 O O . GLU A 1 10 ? -1.624 -9.562 -16.734 1.00 0.00 3 GLU A O 17
ATOM 25246 N N . ALA A 1 11 ? -0.395 -7.881 -15.886 1.00 0.00 4 ALA A N 17
ATOM 25247 C CA . ALA A 1 11 ? -0.130 -8.478 -14.572 1.00 0.00 4 ALA A CA 17
ATOM 25248 C C . ALA A 1 11 ? 0.061 -7.415 -13.469 1.00 0.00 4 ALA A C 17
ATOM 25249 O O . ALA A 1 11 ? 0.646 -6.355 -13.714 1.00 0.00 4 ALA A O 17
ATOM 25256 N N . ALA A 1 12 ? -0.378 -7.754 -12.247 1.00 0.00 5 ALA A N 17
ATOM 25257 C CA . ALA A 1 12 ? -0.312 -6.957 -11.011 1.00 0.00 5 ALA A CA 17
ATOM 25258 C C . ALA A 1 12 ? -1.004 -5.569 -11.044 1.00 0.00 5 ALA A C 17
ATOM 25259 O O . ALA A 1 12 ? -1.376 -5.035 -12.093 1.00 0.00 5 ALA A O 17
ATOM 25266 N N . ALA A 1 13 ? -1.172 -4.976 -9.858 1.00 0.00 6 ALA A N 17
ATOM 25267 C CA . ALA A 1 13 ? -1.628 -3.596 -9.664 1.00 0.00 6 ALA A CA 17
ATOM 25268 C C . ALA A 1 13 ? -0.430 -2.618 -9.622 1.00 0.00 6 ALA A C 17
ATOM 25269 O O . ALA A 1 13 ? 0.658 -3.024 -9.197 1.00 0.00 6 ALA A O 17
ATOM 25276 N N . PRO A 1 14 ? -0.579 -1.341 -10.032 1.00 0.00 7 PRO A N 17
ATOM 25277 C CA . PRO A 1 14 ? 0.550 -0.411 -10.186 1.00 0.00 7 PRO A CA 17
ATOM 25278 C C . PRO A 1 14 ? 1.212 -0.004 -8.859 1.00 0.00 7 PRO A C 17
ATOM 25279 O O . PRO A 1 14 ? 2.404 0.298 -8.832 1.00 0.00 7 PRO A O 17
ATOM 25290 N N . TRP A 1 15 ? 0.461 -0.035 -7.754 1.00 0.00 8 TRP A N 17
ATOM 25291 C CA . TRP A 1 15 ? 0.923 0.296 -6.398 1.00 0.00 8 TRP A CA 17
ATOM 25292 C C . TRP A 1 15 ? 1.687 -0.836 -5.689 1.00 0.00 8 TRP A C 17
ATOM 25293 O O . TRP A 1 15 ? 2.176 -0.624 -4.581 1.00 0.00 8 TRP A O 17
ATOM 25314 N N . TYR A 1 16 ? 1.812 -2.029 -6.281 1.00 0.00 9 TYR A N 17
ATOM 25315 C CA . TYR A 1 16 ? 2.535 -3.152 -5.673 1.00 0.00 9 TYR A CA 17
ATOM 25316 C C . TYR A 1 16 ? 4.051 -3.087 -5.937 1.00 0.00 9 TYR A C 17
ATOM 25317 O O . TYR A 1 16 ? 4.487 -2.834 -7.063 1.00 0.00 9 TYR A O 17
ATOM 25335 N N . HIS A 1 17 ? 4.850 -3.342 -4.899 1.00 0.00 10 HIS A N 17
ATOM 25336 C CA . HIS A 1 17 ? 6.324 -3.304 -4.923 1.00 0.00 10 HIS A CA 17
ATOM 25337 C C . HIS A 1 17 ? 7.005 -4.614 -4.463 1.00 0.00 10 HIS A C 17
ATOM 25338 O O . HIS A 1 17 ? 8.232 -4.657 -4.333 1.00 0.00 10 HIS A O 17
ATOM 25352 N N . GLY A 1 18 ? 6.250 -5.696 -4.232 1.00 0.00 11 GLY A N 17
ATOM 25353 C CA . GLY A 1 18 ? 6.812 -6.983 -3.794 1.00 0.00 11 GLY A CA 17
ATOM 25354 C C . GLY A 1 18 ? 7.390 -6.936 -2.369 1.00 0.00 11 GLY A C 17
ATOM 25355 O O . GLY A 1 18 ? 6.879 -6.178 -1.543 1.00 0.00 11 GLY A O 17
ATOM 25359 N N . PRO A 1 19 ? 8.432 -7.726 -2.038 1.00 0.00 12 PRO A N 17
ATOM 25360 C CA . PRO A 1 19 ? 9.031 -7.790 -0.698 1.00 0.00 12 PRO A CA 17
ATOM 25361 C C . PRO A 1 19 ? 9.951 -6.589 -0.396 1.00 0.00 12 PRO A C 17
ATOM 25362 O O . PRO A 1 19 ? 11.140 -6.740 -0.100 1.00 0.00 12 PRO A O 17
ATOM 25373 N N . LEU A 1 20 ? 9.401 -5.375 -0.481 1.00 0.00 13 LEU A N 17
ATOM 25374 C CA . LEU A 1 20 ? 10.089 -4.123 -0.154 1.00 0.00 13 LEU A CA 17
ATOM 25375 C C . LEU A 1 20 ? 10.264 -3.977 1.369 1.00 0.00 13 LEU A C 17
ATOM 25376 O O . LEU A 1 20 ? 9.337 -4.246 2.140 1.00 0.00 13 LEU A O 17
ATOM 25392 N N . SER A 1 21 ? 11.435 -3.517 1.811 1.00 0.00 14 SER A N 17
ATOM 25393 C CA . SER A 1 21 ? 11.717 -3.223 3.226 1.00 0.00 14 SER A CA 17
ATOM 25394 C C . SER A 1 21 ? 11.172 -1.854 3.649 1.00 0.00 14 SER A C 17
ATOM 25395 O O . SER A 1 21 ? 10.992 -0.963 2.815 1.00 0.00 14 SER A O 17
ATOM 25403 N N . ARG A 1 22 ? 10.955 -1.658 4.960 1.00 0.00 15 ARG A N 17
ATOM 25404 C CA . ARG A 1 22 ? 10.514 -0.370 5.534 1.00 0.00 15 ARG A CA 17
ATOM 25405 C C . ARG A 1 22 ? 11.383 0.797 5.079 1.00 0.00 15 ARG A C 17
ATOM 25406 O O . ARG A 1 22 ? 10.859 1.766 4.547 1.00 0.00 15 ARG A O 17
ATOM 25427 N N . THR A 1 23 ? 12.698 0.696 5.249 1.00 0.00 16 THR A N 17
ATOM 25428 C CA . THR A 1 23 ? 13.634 1.792 4.944 1.00 0.00 16 THR A CA 17
ATOM 25429 C C . THR A 1 23 ? 13.566 2.237 3.477 1.00 0.00 16 THR A C 17
ATOM 25430 O O . THR A 1 23 ? 13.640 3.432 3.196 1.00 0.00 16 THR A O 17
ATOM 25441 N N . ASP A 1 24 ? 13.351 1.307 2.543 1.00 0.00 17 ASP A N 17
ATOM 25442 C CA . ASP A 1 24 ? 13.155 1.601 1.117 1.00 0.00 17 ASP A CA 17
ATOM 25443 C C . ASP A 1 24 ? 11.803 2.279 0.841 1.00 0.00 17 ASP A C 17
ATOM 25444 O O . ASP A 1 24 ? 11.747 3.269 0.105 1.00 0.00 17 ASP A O 17
ATOM 25453 N N . ALA A 1 25 ? 10.724 1.801 1.470 1.00 0.00 18 ALA A N 17
ATOM 25454 C CA . ALA A 1 25 ? 9.403 2.427 1.395 1.00 0.00 18 ALA A CA 17
ATOM 25455 C C . ALA A 1 25 ? 9.414 3.855 1.978 1.00 0.00 18 ALA A C 17
ATOM 25456 O O . ALA A 1 25 ? 8.888 4.784 1.362 1.00 0.00 18 ALA A O 17
ATOM 25463 N N . GLU A 1 26 ? 10.061 4.051 3.128 1.00 0.00 19 GLU A N 17
ATOM 25464 C CA . GLU A 1 26 ? 10.161 5.340 3.819 1.00 0.00 19 GLU A CA 17
ATOM 25465 C C . GLU A 1 26 ? 11.011 6.353 3.045 1.00 0.00 19 GLU A C 17
ATOM 25466 O O . GLU A 1 26 ? 10.585 7.496 2.894 1.00 0.00 19 GLU A O 17
ATOM 25478 N N . ASN A 1 27 ? 12.159 5.956 2.478 1.00 0.00 20 ASN A N 17
ATOM 25479 C CA . ASN A 1 27 ? 12.964 6.862 1.644 1.00 0.00 20 ASN A CA 17
ATOM 25480 C C . ASN A 1 27 ? 12.236 7.253 0.343 1.00 0.00 20 ASN A C 17
ATOM 25481 O O . ASN A 1 27 ? 12.336 8.404 -0.088 1.00 0.00 20 ASN A O 17
ATOM 25492 N N . SER A 1 28 ? 11.463 6.337 -0.250 1.00 0.00 21 SER A N 17
ATOM 25493 C CA . SER A 1 28 ? 10.653 6.626 -1.445 1.00 0.00 21 SER A CA 17
ATOM 25494 C C . SER A 1 28 ? 9.534 7.628 -1.142 1.00 0.00 21 SER A C 17
ATOM 25495 O O . SER A 1 28 ? 9.394 8.638 -1.832 1.00 0.00 21 SER A O 17
ATOM 25503 N N . LEU A 1 29 ? 8.758 7.396 -0.080 1.00 0.00 22 LEU A N 17
ATOM 25504 C CA . LEU A 1 29 ? 7.611 8.237 0.276 1.00 0.00 22 LEU A CA 17
ATOM 25505 C C . LEU A 1 29 ? 7.996 9.562 0.957 1.00 0.00 22 LEU A C 17
ATOM 25506 O O . LEU A 1 29 ? 7.237 10.524 0.860 1.00 0.00 22 LEU A O 17
ATOM 25522 N N . LEU A 1 30 ? 9.174 9.659 1.582 1.00 0.00 23 LEU A N 17
ATOM 25523 C CA . LEU A 1 30 ? 9.722 10.926 2.088 1.00 0.00 23 LEU A CA 17
ATOM 25524 C C . LEU A 1 30 ? 10.185 11.856 0.950 1.00 0.00 23 LEU A C 17
ATOM 25525 O O . LEU A 1 30 ? 10.115 13.080 1.087 1.00 0.00 23 LEU A O 17
ATOM 25541 N N . ARG A 1 31 ? 10.612 11.290 -0.190 1.00 0.00 24 ARG A N 17
ATOM 25542 C CA . ARG A 1 31 ? 10.948 12.041 -1.413 1.00 0.00 24 ARG A CA 17
ATOM 25543 C C . ARG A 1 31 ? 9.698 12.478 -2.196 1.00 0.00 24 ARG A C 17
ATOM 25544 O O . ARG A 1 31 ? 9.693 13.551 -2.801 1.00 0.00 24 ARG A O 17
ATOM 25565 N N . MET A 1 32 ? 8.638 11.669 -2.158 1.00 0.00 25 MET A N 17
ATOM 25566 C CA . MET A 1 32 ? 7.338 11.944 -2.789 1.00 0.00 25 MET A CA 17
ATOM 25567 C C . MET A 1 32 ? 6.467 12.941 -1.990 1.00 0.00 25 MET A C 17
ATOM 25568 O O . MET A 1 32 ? 6.703 13.152 -0.796 1.00 0.00 25 MET A O 17
ATOM 25582 N N . PRO A 1 33 ? 5.447 13.555 -2.622 1.00 0.00 26 PRO A N 17
ATOM 25583 C CA . PRO A 1 33 ? 4.456 14.384 -1.932 1.00 0.00 26 PRO A CA 17
ATOM 25584 C C . PRO A 1 33 ? 3.475 13.557 -1.087 1.00 0.00 26 PRO A C 17
ATOM 25585 O O . PRO A 1 33 ? 3.383 12.332 -1.214 1.00 0.00 26 PRO A O 17
ATOM 25596 N N . GLU A 1 34 ? 2.707 14.245 -0.241 1.00 0.00 27 GLU A N 17
ATOM 25597 C CA . GLU A 1 34 ? 1.663 13.666 0.618 1.00 0.00 27 GLU A CA 17
ATOM 25598 C C . GLU A 1 34 ? 0.552 12.966 -0.184 1.00 0.00 27 GLU A C 17
ATOM 25599 O O . GLU A 1 34 ? 0.116 13.441 -1.238 1.00 0.00 27 GLU A O 17
ATOM 25611 N N . GLY A 1 35 ? 0.102 11.819 0.324 1.00 0.00 28 GLY A N 17
ATOM 25612 C CA . GLY A 1 35 ? -0.891 10.936 -0.282 1.00 0.00 28 GLY A CA 17
ATOM 25613 C C . GLY A 1 35 ? -0.349 9.932 -1.304 1.00 0.00 28 GLY A C 17
ATOM 25614 O O . GLY A 1 35 ? -1.137 9.194 -1.905 1.00 0.00 28 GLY A O 17
ATOM 25618 N N . THR A 1 36 ? 0.971 9.879 -1.501 1.00 0.00 29 THR A N 17
ATOM 25619 C CA . THR A 1 36 ? 1.624 8.816 -2.276 1.00 0.00 29 THR A CA 17
ATOM 25620 C C . THR A 1 36 ? 1.637 7.519 -1.464 1.00 0.00 29 THR A C 17
ATOM 25621 O O . THR A 1 36 ? 1.993 7.531 -0.283 1.00 0.00 29 THR A O 17
ATOM 25632 N N . PHE A 1 37 ? 1.252 6.391 -2.065 1.00 0.00 30 PHE A N 17
ATOM 25633 C CA . PHE A 1 37 ? 1.178 5.105 -1.369 1.00 0.00 30 PHE A CA 17
ATOM 25634 C C . PHE A 1 37 ? 1.751 3.933 -2.173 1.00 0.00 30 PHE A C 17
ATOM 25635 O O . PHE A 1 37 ? 1.895 3.994 -3.397 1.00 0.00 30 PHE A O 17
ATOM 25652 N N . LEU A 1 38 ? 2.058 2.849 -1.462 1.00 0.00 31 LEU A N 17
ATOM 25653 C CA . LEU A 1 38 ? 2.529 1.579 -2.017 1.00 0.00 31 LEU A CA 17
ATOM 25654 C C . LEU A 1 38 ? 2.038 0.399 -1.175 1.00 0.00 31 LEU A C 17
ATOM 25655 O O . LEU A 1 38 ? 1.765 0.555 0.015 1.00 0.00 31 LEU A O 17
ATOM 25671 N N . VAL A 1 39 ? 1.980 -0.790 -1.773 1.00 0.00 32 VAL A N 17
ATOM 25672 C CA . VAL A 1 39 ? 1.729 -2.059 -1.076 1.00 0.00 32 VAL A CA 17
ATOM 25673 C C . VAL A 1 39 ? 2.910 -3.003 -1.273 1.00 0.00 32 VAL A C 17
ATOM 25674 O O . VAL A 1 39 ? 3.441 -3.132 -2.378 1.00 0.00 32 VAL A O 17
ATOM 25687 N N . ARG A 1 40 ? 3.320 -3.666 -0.193 1.00 0.00 33 ARG A N 17
ATOM 25688 C CA . ARG A 1 40 ? 4.478 -4.568 -0.143 1.00 0.00 33 ARG A CA 17
ATOM 25689 C C . ARG A 1 40 ? 4.166 -5.851 0.630 1.00 0.00 33 ARG A C 17
ATOM 25690 O O . ARG A 1 40 ? 3.315 -5.842 1.519 1.00 0.00 33 ARG A O 17
ATOM 25711 N N . ASP A 1 41 ? 4.848 -6.948 0.310 1.00 0.00 34 ASP A N 17
ATOM 25712 C CA . ASP A 1 41 ? 4.825 -8.172 1.122 1.00 0.00 34 ASP A CA 17
ATOM 25713 C C . ASP A 1 41 ? 5.462 -7.879 2.494 1.00 0.00 34 ASP A C 17
ATOM 25714 O O . ASP A 1 41 ? 6.499 -7.216 2.585 1.00 0.00 34 ASP A O 17
ATOM 25723 N N . SER A 1 42 ? 4.810 -8.321 3.570 1.00 0.00 35 SER A N 17
ATOM 25724 C CA . SER A 1 42 ? 5.131 -7.916 4.939 1.00 0.00 35 SER A CA 17
ATOM 25725 C C . SER A 1 42 ? 6.501 -8.387 5.429 1.00 0.00 35 SER A C 17
ATOM 25726 O O . SER A 1 42 ? 6.854 -9.568 5.369 1.00 0.00 35 SER A O 17
ATOM 25734 N N . THR A 1 43 ? 7.244 -7.441 6.008 1.00 0.00 36 THR A N 17
ATOM 25735 C CA . THR A 1 43 ? 8.501 -7.662 6.738 1.00 0.00 36 THR A CA 17
ATOM 25736 C C . THR A 1 43 ? 8.299 -8.300 8.121 1.00 0.00 36 THR A C 17
ATOM 25737 O O . THR A 1 43 ? 9.276 -8.734 8.735 1.00 0.00 36 THR A O 17
ATOM 25748 N N . SER A 1 44 ? 7.053 -8.415 8.607 1.00 0.00 37 SER A N 17
ATOM 25749 C CA . SER A 1 44 ? 6.723 -9.156 9.838 1.00 0.00 37 SER A CA 17
ATOM 25750 C C . SER A 1 44 ? 6.528 -10.657 9.580 1.00 0.00 37 SER A C 17
ATOM 25751 O O . SER A 1 44 ? 7.018 -11.479 10.357 1.00 0.00 37 SER A O 17
ATOM 25759 N N . SER A 1 45 ? 5.843 -11.028 8.488 1.00 0.00 38 SER A N 17
ATOM 25760 C CA . SER A 1 45 ? 5.700 -12.419 8.021 1.00 0.00 38 SER A CA 17
ATOM 25761 C C . SER A 1 45 ? 5.264 -12.470 6.542 1.00 0.00 38 SER A C 17
ATOM 25762 O O . SER A 1 45 ? 4.303 -11.780 6.180 1.00 0.00 38 SER A O 17
ATOM 25770 N N . PRO A 1 46 ? 5.910 -13.270 5.668 1.00 0.00 39 PRO A N 17
ATOM 25771 C CA . PRO A 1 46 ? 5.557 -13.344 4.248 1.00 0.00 39 PRO A CA 17
ATOM 25772 C C . PRO A 1 46 ? 4.162 -13.955 4.017 1.00 0.00 39 PRO A C 17
ATOM 25773 O O . PRO A 1 46 ? 3.701 -14.812 4.776 1.00 0.00 39 PRO A O 17
ATOM 25784 N N . GLY A 1 47 ? 3.489 -13.521 2.948 1.00 0.00 40 GLY A N 17
ATOM 25785 C CA . GLY A 1 47 ? 2.108 -13.900 2.605 1.00 0.00 40 GLY A CA 17
ATOM 25786 C C . GLY A 1 47 ? 1.045 -12.912 3.112 1.00 0.00 40 GLY A C 17
ATOM 25787 O O . GLY A 1 47 ? -0.058 -12.862 2.565 1.00 0.00 40 GLY A O 17
ATOM 25791 N N . ASP A 1 48 ? 1.372 -12.104 4.123 1.00 0.00 41 ASP A N 17
ATOM 25792 C CA . ASP A 1 48 ? 0.599 -10.929 4.546 1.00 0.00 41 ASP A CA 17
ATOM 25793 C C . ASP A 1 48 ? 1.180 -9.677 3.864 1.00 0.00 41 ASP A C 17
ATOM 25794 O O . ASP A 1 48 ? 2.341 -9.680 3.443 1.00 0.00 41 ASP A O 17
ATOM 25803 N N . TYR A 1 49 ? 0.411 -8.592 3.766 1.00 0.00 42 TYR A N 17
ATOM 25804 C CA . TYR A 1 49 ? 0.826 -7.369 3.068 1.00 0.00 42 TYR A CA 17
ATOM 25805 C C . TYR A 1 49 ? 0.826 -6.141 3.988 1.00 0.00 42 TYR A C 17
ATOM 25806 O O . TYR A 1 49 ? 0.276 -6.166 5.092 1.00 0.00 42 TYR A O 17
ATOM 25824 N N . VAL A 1 50 ? 1.452 -5.052 3.539 1.00 0.00 43 VAL A N 17
ATOM 25825 C CA . VAL A 1 50 ? 1.508 -3.760 4.240 1.00 0.00 43 VAL A CA 17
ATOM 25826 C C . VAL A 1 50 ? 1.268 -2.627 3.244 1.00 0.00 43 VAL A C 17
ATOM 25827 O O . VAL A 1 50 ? 1.920 -2.572 2.204 1.00 0.00 43 VAL A O 17
ATOM 25840 N N . LEU A 1 51 ? 0.352 -1.720 3.581 1.00 0.00 44 LEU A N 17
ATOM 25841 C CA . LEU A 1 51 ? 0.105 -0.457 2.890 1.00 0.00 44 LEU A CA 17
ATOM 25842 C C . LEU A 1 51 ? 0.963 0.622 3.552 1.00 0.00 44 LEU A C 17
ATOM 25843 O O . LEU A 1 51 ? 0.811 0.878 4.746 1.00 0.00 44 LEU A O 17
ATOM 25859 N N . SER A 1 52 ? 1.855 1.254 2.794 1.00 0.00 45 SER A N 17
ATOM 25860 C CA . SER A 1 52 ? 2.695 2.359 3.271 1.00 0.00 45 SER A CA 17
ATOM 25861 C C . SER A 1 52 ? 2.285 3.658 2.573 1.00 0.00 45 SER A C 17
ATOM 25862 O O . SER A 1 52 ? 2.088 3.649 1.358 1.00 0.00 45 SER A O 17
ATOM 25870 N N . CYS A 1 53 ? 2.132 4.757 3.321 1.00 0.00 46 CYS A N 17
ATOM 25871 C CA . CYS A 1 53 ? 1.599 6.037 2.828 1.00 0.00 46 CYS A CA 17
ATOM 25872 C C . CYS A 1 53 ? 2.418 7.238 3.329 1.00 0.00 46 CYS A C 17
ATOM 25873 O O . CYS A 1 53 ? 2.818 7.274 4.495 1.00 0.00 46 CYS A O 17
ATOM 25881 N N . SER A 1 54 ? 2.660 8.239 2.476 1.00 0.00 47 SER A N 17
ATOM 25882 C CA . SER A 1 54 ? 3.220 9.522 2.885 1.00 0.00 47 SER A CA 17
ATOM 25883 C C . SER A 1 54 ? 2.093 10.389 3.434 1.00 0.00 47 SER A C 17
ATOM 25884 O O . SER A 1 54 ? 1.290 10.939 2.688 1.00 0.00 47 SER A O 17
ATOM 25892 N N . GLU A 1 55 ? 1.986 10.481 4.752 1.00 0.00 48 GLU A N 17
ATOM 25893 C CA . GLU A 1 55 ? 0.915 11.245 5.414 1.00 0.00 48 GLU A CA 17
ATOM 25894 C C . GLU A 1 55 ? 1.347 11.984 6.686 1.00 0.00 48 GLU A C 17
ATOM 25895 O O . GLU A 1 55 ? 2.286 11.584 7.372 1.00 0.00 48 GLU A O 17
ATOM 25907 N N . ASN A 1 56 ? 0.646 13.082 6.987 1.00 0.00 49 ASN A N 17
ATOM 25908 C CA . ASN A 1 56 ? 0.930 14.029 8.074 1.00 0.00 49 ASN A CA 17
ATOM 25909 C C . ASN A 1 56 ? 2.406 14.494 8.110 1.00 0.00 49 ASN A C 17
ATOM 25910 O O . ASN A 1 56 ? 3.032 14.573 9.171 1.00 0.00 49 ASN A O 17
ATOM 25921 N N . GLY A 1 57 ? 2.990 14.746 6.932 1.00 0.00 50 GLY A N 17
ATOM 25922 C CA . GLY A 1 57 ? 4.395 15.146 6.768 1.00 0.00 50 GLY A CA 17
ATOM 25923 C C . GLY A 1 57 ? 5.445 14.071 7.113 1.00 0.00 50 GLY A C 17
ATOM 25924 O O . GLY A 1 57 ? 6.639 14.382 7.162 1.00 0.00 50 GLY A O 17
ATOM 25928 N N . LYS A 1 58 ? 5.024 12.821 7.350 1.00 0.00 51 LYS A N 17
ATOM 25929 C CA . LYS A 1 58 ? 5.857 11.644 7.671 1.00 0.00 51 LYS A CA 17
ATOM 25930 C C . LYS A 1 58 ? 5.495 10.455 6.762 1.00 0.00 51 LYS A C 17
ATOM 25931 O O . LYS A 1 58 ? 4.761 10.615 5.784 1.00 0.00 51 LYS A O 17
ATOM 25950 N N . VAL A 1 59 ? 6.005 9.262 7.067 1.00 0.00 52 VAL A N 17
ATOM 25951 C CA . VAL A 1 59 ? 5.600 7.999 6.420 1.00 0.00 52 VAL A CA 17
ATOM 25952 C C . VAL A 1 59 ? 4.988 7.054 7.453 1.00 0.00 52 VAL A C 17
ATOM 25953 O O . VAL A 1 59 ? 5.518 6.899 8.556 1.00 0.00 52 VAL A O 17
ATOM 25966 N N . THR A 1 60 ? 3.864 6.435 7.095 1.00 0.00 53 THR A N 17
ATOM 25967 C CA . THR A 1 60 ? 3.070 5.535 7.945 1.00 0.00 53 THR A CA 17
ATOM 25968 C C . THR A 1 60 ? 2.868 4.171 7.278 1.00 0.00 53 THR A C 17
ATOM 25969 O O . THR A 1 60 ? 2.996 4.044 6.058 1.00 0.00 53 THR A O 17
ATOM 25980 N N . HIS A 1 61 ? 2.570 3.143 8.081 1.00 0.00 54 HIS A N 17
ATOM 25981 C CA . HIS A 1 61 ? 2.411 1.750 7.642 1.00 0.00 54 HIS A CA 17
ATOM 25982 C C . HIS A 1 61 ? 1.169 1.102 8.279 1.00 0.00 54 HIS A C 17
ATOM 25983 O O . HIS A 1 61 ? 0.916 1.280 9.474 1.00 0.00 54 HIS A O 17
ATOM 25997 N N . TYR A 1 62 ? 0.422 0.318 7.498 1.00 0.00 55 TYR A N 17
ATOM 25998 C CA . TYR A 1 62 ? -0.843 -0.318 7.886 1.00 0.00 55 TYR A CA 17
ATOM 25999 C C . TYR A 1 62 ? -0.898 -1.768 7.384 1.00 0.00 55 TYR A C 17
ATOM 26000 O O . TYR A 1 62 ? -0.679 -2.019 6.198 1.00 0.00 55 TYR A O 17
ATOM 26018 N N . LYS A 1 63 ? -1.193 -2.736 8.258 1.00 0.00 56 LYS A N 17
ATOM 26019 C CA . LYS A 1 63 ? -1.225 -4.162 7.883 1.00 0.00 56 LYS A CA 17
ATOM 26020 C C . LYS A 1 63 ? -2.458 -4.507 7.043 1.00 0.00 56 LYS A C 17
ATOM 26021 O O . LYS A 1 63 ? -3.583 -4.187 7.418 1.00 0.00 56 LYS A O 17
ATOM 26040 N N . LEU A 1 64 ? -2.228 -5.214 5.941 1.00 0.00 57 LEU A N 17
ATOM 26041 C CA . LEU A 1 64 ? -3.223 -5.858 5.083 1.00 0.00 57 LEU A CA 17
ATOM 26042 C C . LEU A 1 64 ? -3.106 -7.373 5.326 1.00 0.00 57 LEU A C 17
ATOM 26043 O O . LEU A 1 64 ? -2.442 -8.110 4.590 1.00 0.00 57 LEU A O 17
ATOM 26059 N N . SER A 1 65 ? -3.707 -7.813 6.424 1.00 0.00 58 SER A N 17
ATOM 26060 C CA . SER A 1 65 ? -3.626 -9.188 6.931 1.00 0.00 58 SER A CA 17
ATOM 26061 C C . SER A 1 65 ? -4.538 -10.135 6.146 1.00 0.00 58 SER A C 17
ATOM 26062 O O . SER A 1 65 ? -5.673 -9.783 5.822 1.00 0.00 58 SER A O 17
ATOM 26070 N N . ALA A 1 66 ? -4.075 -11.354 5.869 1.00 0.00 59 ALA A N 17
ATOM 26071 C CA . ALA A 1 66 ? -4.882 -12.392 5.234 1.00 0.00 59 ALA A CA 17
ATOM 26072 C C . ALA A 1 66 ? -5.818 -13.077 6.254 1.00 0.00 59 ALA A C 17
ATOM 26073 O O . ALA A 1 66 ? -5.381 -13.537 7.312 1.00 0.00 59 ALA A O 17
ATOM 26080 N N . GLU A 1 67 ? -7.108 -13.165 5.926 1.00 0.00 60 GLU A N 17
ATOM 26081 C CA . GLU A 1 67 ? -8.160 -13.772 6.751 1.00 0.00 60 GLU A CA 17
ATOM 26082 C C . GLU A 1 67 ? -9.116 -14.581 5.859 1.00 0.00 60 GLU A C 17
ATOM 26083 O O . GLU A 1 67 ? -9.884 -14.013 5.084 1.00 0.00 60 GLU A O 17
ATOM 26095 N N . GLU A 1 68 ? -9.039 -15.916 5.922 1.00 0.00 61 GLU A N 17
ATOM 26096 C CA . GLU A 1 68 ? -9.796 -16.853 5.059 1.00 0.00 61 GLU A CA 17
ATOM 26097 C C . GLU A 1 68 ? -9.667 -16.566 3.541 1.00 0.00 61 GLU A C 17
ATOM 26098 O O . GLU A 1 68 ? -10.588 -16.785 2.752 1.00 0.00 61 GLU A O 17
ATOM 26110 N N . GLY A 1 69 ? -8.505 -16.045 3.134 1.00 0.00 62 GLY A N 17
ATOM 26111 C CA . GLY A 1 69 ? -8.184 -15.633 1.758 1.00 0.00 62 GLY A CA 17
ATOM 26112 C C . GLY A 1 69 ? -8.648 -14.217 1.372 1.00 0.00 62 GLY A C 17
ATOM 26113 O O . GLY A 1 69 ? -8.375 -13.773 0.252 1.00 0.00 62 GLY A O 17
ATOM 26117 N N . LYS A 1 70 ? -9.315 -13.498 2.284 1.00 0.00 63 LYS A N 17
ATOM 26118 C CA . LYS A 1 70 ? -9.732 -12.087 2.158 1.00 0.00 63 LYS A CA 17
ATOM 26119 C C . LYS A 1 70 ? -8.802 -11.162 2.964 1.00 0.00 63 LYS A C 17
ATOM 26120 O O . LYS A 1 70 ? -7.893 -11.636 3.647 1.00 0.00 63 LYS A O 17
ATOM 26139 N N . ILE A 1 71 ? -8.984 -9.846 2.857 1.00 0.00 64 ILE A N 17
ATOM 26140 C CA . ILE A 1 71 ? -8.067 -8.819 3.386 1.00 0.00 64 ILE A CA 17
ATOM 26141 C C . ILE A 1 71 ? -8.674 -8.096 4.592 1.00 0.00 64 ILE A C 17
ATOM 26142 O O . ILE A 1 71 ? -9.698 -7.429 4.463 1.00 0.00 64 ILE A O 17
ATOM 26158 N N . ARG A 1 72 ? -8.012 -8.170 5.752 1.00 0.00 65 ARG A N 17
ATOM 26159 C CA . ARG A 1 72 ? -8.335 -7.425 6.981 1.00 0.00 65 ARG A CA 17
ATOM 26160 C C . ARG A 1 72 ? -7.315 -6.301 7.199 1.00 0.00 65 ARG A C 17
ATOM 26161 O O . ARG A 1 72 ? -6.112 -6.558 7.217 1.00 0.00 65 ARG A O 17
ATOM 26182 N N . ILE A 1 73 ? -7.782 -5.068 7.390 1.00 0.00 66 ILE A N 17
ATOM 26183 C CA . ILE A 1 73 ? -6.947 -3.888 7.686 1.00 0.00 66 ILE A CA 17
ATOM 26184 C C . ILE A 1 73 ? -7.616 -3.005 8.747 1.00 0.00 66 ILE A C 17
ATOM 26185 O O . ILE A 1 73 ? -8.783 -2.638 8.618 1.00 0.00 66 ILE A O 17
ATOM 26201 N N . ASP A 1 74 ? -6.866 -2.677 9.806 1.00 0.00 67 ASP A N 17
ATOM 26202 C CA . ASP A 1 74 ? -7.342 -2.054 11.054 1.00 0.00 67 ASP A CA 17
ATOM 26203 C C . ASP A 1 74 ? -8.468 -2.871 11.727 1.00 0.00 67 ASP A C 17
ATOM 26204 O O . ASP A 1 74 ? -8.201 -3.709 12.592 1.00 0.00 67 ASP A O 17
ATOM 26213 N N . THR A 1 75 ? -9.711 -2.670 11.288 1.00 0.00 68 THR A N 17
ATOM 26214 C CA . THR A 1 75 ? -10.911 -3.448 11.649 1.00 0.00 68 THR A CA 17
ATOM 26215 C C . THR A 1 75 ? -11.773 -3.817 10.431 1.00 0.00 68 THR A C 17
ATOM 26216 O O . THR A 1 75 ? -12.643 -4.684 10.537 1.00 0.00 68 THR A O 17
ATOM 26227 N N . HIS A 1 76 ? -11.527 -3.222 9.260 1.00 0.00 69 HIS A N 17
ATOM 26228 C CA . HIS A 1 76 ? -12.291 -3.403 8.031 1.00 0.00 69 HIS A CA 17
ATOM 26229 C C . HIS A 1 76 ? -11.870 -4.688 7.310 1.00 0.00 69 HIS A C 17
ATOM 26230 O O . HIS A 1 76 ? -10.678 -4.968 7.167 1.00 0.00 69 HIS A O 17
ATOM 26244 N N . LEU A 1 77 ? -12.854 -5.440 6.821 1.00 0.00 70 LEU A N 17
ATOM 26245 C CA . LEU A 1 77 ? -12.658 -6.589 5.932 1.00 0.00 70 LEU A CA 17
ATOM 26246 C C . LEU A 1 77 ? -13.065 -6.238 4.489 1.00 0.00 70 LEU A C 17
ATOM 26247 O O . LEU A 1 77 ? -14.148 -5.696 4.253 1.00 0.00 70 LEU A O 17
ATOM 26263 N N . PHE A 1 78 ? -12.211 -6.592 3.532 1.00 0.00 71 PHE A N 17
ATOM 26264 C CA . PHE A 1 78 ? -12.395 -6.421 2.090 1.00 0.00 71 PHE A CA 17
ATOM 26265 C C . PHE A 1 78 ? -12.112 -7.726 1.347 1.00 0.00 71 PHE A C 17
ATOM 26266 O O . PHE A 1 78 ? -11.318 -8.550 1.797 1.00 0.00 71 PHE A O 17
ATOM 26283 N N . ASP A 1 79 ? -12.715 -7.904 0.172 1.00 0.00 72 ASP A N 17
ATOM 26284 C CA . ASP A 1 79 ? -12.526 -9.116 -0.628 1.00 0.00 72 ASP A CA 17
ATOM 26285 C C . ASP A 1 79 ? -11.084 -9.286 -1.146 1.00 0.00 72 ASP A C 17
ATOM 26286 O O . ASP A 1 79 ? -10.572 -10.405 -1.219 1.00 0.00 72 ASP A O 17
ATOM 26295 N N . ASN A 1 80 ? -10.431 -8.174 -1.491 1.00 0.00 73 ASN A N 17
ATOM 26296 C CA . ASN A 1 80 ? -9.110 -8.124 -2.115 1.00 0.00 73 ASN A CA 17
ATOM 26297 C C . ASN A 1 80 ? -8.406 -6.775 -1.855 1.00 0.00 73 ASN A C 17
ATOM 26298 O O . ASN A 1 80 ? -9.004 -5.833 -1.327 1.00 0.00 73 ASN A O 17
ATOM 26309 N N . LEU A 1 81 ? -7.130 -6.684 -2.244 1.00 0.00 74 LEU A N 17
ATOM 26310 C CA . LEU A 1 81 ? -6.301 -5.491 -2.049 1.00 0.00 74 LEU A CA 17
ATOM 26311 C C . LEU A 1 81 ? -6.844 -4.254 -2.785 1.00 0.00 74 LEU A C 17
ATOM 26312 O O . LEU A 1 81 ? -6.882 -3.169 -2.210 1.00 0.00 74 LEU A O 17
ATOM 26328 N N . ASP A 1 82 ? -7.305 -4.403 -4.029 1.00 0.00 75 ASP A N 17
ATOM 26329 C CA . ASP A 1 82 ? -7.818 -3.284 -4.831 1.00 0.00 75 ASP A CA 17
ATOM 26330 C C . ASP A 1 82 ? -9.089 -2.664 -4.225 1.00 0.00 75 ASP A C 17
ATOM 26331 O O . ASP A 1 82 ? -9.238 -1.440 -4.226 1.00 0.00 75 ASP A O 17
ATOM 26340 N N . ALA A 1 83 ? -9.958 -3.478 -3.617 1.00 0.00 76 ALA A N 17
ATOM 26341 C CA . ALA A 1 83 ? -11.116 -3.007 -2.859 1.00 0.00 76 ALA A CA 17
ATOM 26342 C C . ALA A 1 83 ? -10.716 -2.207 -1.602 1.00 0.00 76 ALA A C 17
ATOM 26343 O O . ALA A 1 83 ? -11.327 -1.174 -1.317 1.00 0.00 76 ALA A O 17
ATOM 26350 N N . ALA A 1 84 ? -9.663 -2.623 -0.890 1.00 0.00 77 ALA A N 17
ATOM 26351 C CA . ALA A 1 84 ? -9.140 -1.899 0.271 1.00 0.00 77 ALA A CA 17
ATOM 26352 C C . ALA A 1 84 ? -8.527 -0.536 -0.122 1.00 0.00 77 ALA A C 17
ATOM 26353 O O . ALA A 1 84 ? -8.839 0.485 0.496 1.00 0.00 77 ALA A O 17
ATOM 26360 N N . ILE A 1 85 ? -7.724 -0.494 -1.193 1.00 0.00 78 ILE A N 17
ATOM 26361 C CA . ILE A 1 85 ? -7.186 0.752 -1.771 1.00 0.00 78 ILE A CA 17
ATOM 26362 C C . ILE A 1 85 ? -8.331 1.690 -2.186 1.00 0.00 78 ILE A C 17
ATOM 26363 O O . ILE A 1 85 ? -8.375 2.850 -1.788 1.00 0.00 78 ILE A O 17
ATOM 26379 N N . THR A 1 86 ? -9.312 1.174 -2.923 1.00 0.00 79 THR A N 17
ATOM 26380 C CA . THR A 1 86 ? -10.492 1.925 -3.398 1.00 0.00 79 THR A CA 17
ATOM 26381 C C . THR A 1 86 ? -11.316 2.501 -2.242 1.00 0.00 79 THR A C 17
ATOM 26382 O O . THR A 1 86 ? -11.721 3.663 -2.298 1.00 0.00 79 THR A O 17
ATOM 26393 N N . PHE A 1 87 ? -11.514 1.750 -1.153 1.00 0.00 80 PHE A N 17
ATOM 26394 C CA . PHE A 1 87 ? -12.180 2.271 0.043 1.00 0.00 80 PHE A CA 17
ATOM 26395 C C . PHE A 1 87 ? -11.422 3.469 0.637 1.00 0.00 80 PHE A C 17
ATOM 26396 O O . PHE A 1 87 ? -12.031 4.500 0.918 1.00 0.00 80 PHE A O 17
ATOM 26413 N N . TYR A 1 88 ? -10.092 3.383 0.747 1.00 0.00 81 TYR A N 17
ATOM 26414 C CA . TYR A 1 88 ? -9.258 4.483 1.245 1.00 0.00 81 TYR A CA 17
ATOM 26415 C C . TYR A 1 88 ? -8.983 5.601 0.214 1.00 0.00 81 TYR A C 17
ATOM 26416 O O . TYR A 1 88 ? -8.361 6.605 0.556 1.00 0.00 81 TYR A O 17
ATOM 26434 N N . MET A 1 89 ? -9.458 5.473 -1.032 1.00 0.00 82 MET A N 17
ATOM 26435 C CA . MET A 1 89 ? -9.514 6.576 -2.007 1.00 0.00 82 MET A CA 17
ATOM 26436 C C . MET A 1 89 ? -10.782 7.416 -1.771 1.00 0.00 82 MET A C 17
ATOM 26437 O O . MET A 1 89 ? -10.743 8.645 -1.840 1.00 0.00 82 MET A O 17
ATOM 26451 N N . GLU A 1 90 ? -11.906 6.756 -1.461 1.00 0.00 83 GLU A N 17
ATOM 26452 C CA . GLU A 1 90 ? -13.207 7.392 -1.201 1.00 0.00 83 GLU A CA 17
ATOM 26453 C C . GLU A 1 90 ? -13.349 7.937 0.234 1.00 0.00 83 GLU A C 17
ATOM 26454 O O . GLU A 1 90 ? -14.061 8.922 0.451 1.00 0.00 83 GLU A O 17
ATOM 26466 N N . HIS A 1 91 ? -12.663 7.324 1.204 1.00 0.00 84 HIS A N 17
ATOM 26467 C CA . HIS A 1 91 ? -12.711 7.654 2.635 1.00 0.00 84 HIS A CA 17
ATOM 26468 C C . HIS A 1 91 ? -11.301 7.857 3.218 1.00 0.00 84 HIS A C 17
ATOM 26469 O O . HIS A 1 91 ? -10.315 7.340 2.694 1.00 0.00 84 HIS A O 17
ATOM 26483 N N . GLU A 1 92 ? -11.184 8.596 4.324 1.00 0.00 85 GLU A N 17
ATOM 26484 C CA . GLU A 1 92 ? -9.900 8.793 5.015 1.00 0.00 85 GLU A CA 17
ATOM 26485 C C . GLU A 1 92 ? -9.438 7.510 5.732 1.00 0.00 85 GLU A C 17
ATOM 26486 O O . GLU A 1 92 ? -10.245 6.797 6.339 1.00 0.00 85 GLU A O 17
ATOM 26498 N N . LEU A 1 93 ? -8.135 7.223 5.679 1.00 0.00 86 LEU A N 17
ATOM 26499 C CA . LEU A 1 93 ? -7.511 6.045 6.295 1.00 0.00 86 LEU A CA 17
ATOM 26500 C C . LEU A 1 93 ? -7.261 6.291 7.792 1.00 0.00 86 LEU A C 17
ATOM 26501 O O . LEU A 1 93 ? -7.822 5.617 8.655 1.00 0.00 86 LEU A O 17
ATOM 26517 N N . GLU A 1 94 ? -6.450 7.309 8.080 1.00 0.00 87 GLU A N 17
ATOM 26518 C CA . GLU A 1 94 ? -6.158 7.800 9.435 1.00 0.00 87 GLU A CA 17
ATOM 26519 C C . GLU A 1 94 ? -5.966 9.327 9.424 1.00 0.00 87 GLU A C 17
ATOM 26520 O O . GLU A 1 94 ? -6.782 10.064 9.983 1.00 0.00 87 GLU A O 17
ATOM 26532 N N . TYR A 1 95 ? -4.924 9.807 8.735 1.00 0.00 88 TYR A N 17
ATOM 26533 C CA . TYR A 1 95 ? -4.589 11.234 8.626 1.00 0.00 88 TYR A CA 17
ATOM 26534 C C . TYR A 1 95 ? -5.209 11.906 7.387 1.00 0.00 88 TYR A C 17
ATOM 26535 O O . TYR A 1 95 ? -5.586 13.079 7.440 1.00 0.00 88 TYR A O 17
ATOM 26553 N N . SER A 1 96 ? -5.333 11.165 6.276 1.00 0.00 89 SER A N 17
ATOM 26554 C CA . SER A 1 96 ? -6.013 11.577 5.040 1.00 0.00 89 SER A CA 17
ATOM 26555 C C . SER A 1 96 ? -6.441 10.346 4.215 1.00 0.00 89 SER A C 17
ATOM 26556 O O . SER A 1 96 ? -6.277 9.205 4.655 1.00 0.00 89 SER A O 17
ATOM 26564 N N . SER A 1 97 ? -6.984 10.562 3.015 1.00 0.00 90 SER A N 17
ATOM 26565 C CA . SER A 1 97 ? -7.247 9.537 1.991 1.00 0.00 90 SER A CA 17
ATOM 26566 C C . SER A 1 97 ? -6.035 9.310 1.067 1.00 0.00 90 SER A C 17
ATOM 26567 O O . SER A 1 97 ? -5.133 10.151 0.975 1.00 0.00 90 SER A O 17
ATOM 26575 N N . LEU A 1 98 ? -6.016 8.174 0.361 1.00 0.00 91 LEU A N 17
ATOM 26576 C CA . LEU A 1 98 ? -5.047 7.853 -0.697 1.00 0.00 91 LEU A CA 17
ATOM 26577 C C . LEU A 1 98 ? -5.188 8.826 -1.885 1.00 0.00 91 LEU A C 17
ATOM 26578 O O . LEU A 1 98 ? -6.305 9.242 -2.213 1.00 0.00 91 LEU A O 17
ATOM 26594 N N . LYS A 1 99 ? -4.068 9.184 -2.538 1.00 0.00 92 LYS A N 17
ATOM 26595 C CA . LYS A 1 99 ? -4.045 10.183 -3.633 1.00 0.00 92 LYS A CA 17
ATOM 26596 C C . LYS A 1 99 ? -3.407 9.665 -4.923 1.00 0.00 92 LYS A C 17
ATOM 26597 O O . LYS A 1 99 ? -3.958 9.913 -5.997 1.00 0.00 92 LYS A O 17
ATOM 26616 N N . GLN A 1 100 ? -2.288 8.935 -4.842 1.00 0.00 93 GLN A N 17
ATOM 26617 C CA . GLN A 1 100 ? -1.616 8.355 -6.018 1.00 0.00 93 GLN A CA 17
ATOM 26618 C C . GLN A 1 100 ? -0.713 7.147 -5.683 1.00 0.00 93 GLN A C 17
ATOM 26619 O O . GLN A 1 100 ? -0.087 7.130 -4.619 1.00 0.00 93 GLN A O 17
ATOM 26633 N N . PRO A 1 101 ? -0.577 6.161 -6.589 1.00 0.00 94 PRO A N 17
ATOM 26634 C CA . PRO A 1 101 ? 0.388 5.077 -6.440 1.00 0.00 94 PRO A CA 17
ATOM 26635 C C . PRO A 1 101 ? 1.831 5.567 -6.657 1.00 0.00 94 PRO A C 17
ATOM 26636 O O . PRO A 1 101 ? 2.086 6.447 -7.487 1.00 0.00 94 PRO A O 17
ATOM 26647 N N . LEU A 1 102 ? 2.795 4.973 -5.951 1.00 0.00 95 LEU A N 17
ATOM 26648 C CA . LEU A 1 102 ? 4.227 5.162 -6.211 1.00 0.00 95 LEU A CA 17
ATOM 26649 C C . LEU A 1 102 ? 4.614 4.561 -7.582 1.00 0.00 95 LEU A C 17
ATOM 26650 O O . LEU A 1 102 ? 4.080 3.528 -7.995 1.00 0.00 95 LEU A O 17
ATOM 26666 N N . GLN A 1 103 ? 5.550 5.201 -8.292 1.00 0.00 96 GLN A N 17
ATOM 26667 C CA . GLN A 1 103 ? 6.073 4.727 -9.583 1.00 0.00 96 GLN A CA 17
ATOM 26668 C C . GLN A 1 103 ? 7.180 3.666 -9.407 1.00 0.00 96 GLN A C 17
ATOM 26669 O O . GLN A 1 103 ? 7.934 3.693 -8.430 1.00 0.00 96 GLN A O 17
ATOM 26683 N N . ARG A 1 104 ? 7.296 2.745 -10.376 1.00 0.00 97 ARG A N 17
ATOM 26684 C CA . ARG A 1 104 ? 8.270 1.634 -10.404 1.00 0.00 97 ARG A CA 17
ATOM 26685 C C . ARG A 1 104 ? 8.930 1.448 -11.779 1.00 0.00 97 ARG A C 17
ATOM 26686 O O . ARG A 1 104 ? 8.297 1.782 -12.807 1.00 0.00 97 ARG A O 17
ATOM 26708 N N . GLY A 1 1 ? 16.301 -20.398 -17.661 1.00 0.00 -6 GLY A N 18
ATOM 26709 C CA . GLY A 1 1 ? 16.285 -18.928 -17.828 1.00 0.00 -6 GLY A CA 18
ATOM 26710 C C . GLY A 1 1 ? 17.633 -18.405 -18.302 1.00 0.00 -6 GLY A C 18
ATOM 26711 O O . GLY A 1 1 ? 18.674 -18.991 -17.988 1.00 0.00 -6 GLY A O 18
ATOM 26717 N N . SER A 1 2 ? 17.628 -17.296 -19.049 1.00 0.00 -5 SER A N 18
ATOM 26718 C CA . SER A 1 2 ? 18.822 -16.673 -19.654 1.00 0.00 -5 SER A CA 18
ATOM 26719 C C . SER A 1 2 ? 18.777 -15.140 -19.577 1.00 0.00 -5 SER A C 18
ATOM 26720 O O . SER A 1 2 ? 17.701 -14.535 -19.527 1.00 0.00 -5 SER A O 18
ATOM 26728 N N . SER A 1 3 ? 19.950 -14.499 -19.590 1.00 0.00 -4 SER A N 18
ATOM 26729 C CA . SER A 1 3 ? 20.090 -13.034 -19.542 1.00 0.00 -4 SER A CA 18
ATOM 26730 C C . SER A 1 3 ? 19.471 -12.348 -20.769 1.00 0.00 -4 SER A C 18
ATOM 26731 O O . SER A 1 3 ? 19.623 -12.814 -21.901 1.00 0.00 -4 SER A O 18
ATOM 26739 N N . GLY A 1 4 ? 18.778 -11.226 -20.550 1.00 0.00 -3 GLY A N 18
ATOM 26740 C CA . GLY A 1 4 ? 18.121 -10.430 -21.598 1.00 0.00 -3 GLY A CA 18
ATOM 26741 C C . GLY A 1 4 ? 16.763 -10.962 -22.090 1.00 0.00 -3 GLY A C 18
ATOM 26742 O O . GLY A 1 4 ? 16.099 -10.283 -22.876 1.00 0.00 -3 GLY A O 18
ATOM 26746 N N . SER A 1 5 ? 16.307 -12.129 -21.616 1.00 0.00 -2 SER A N 18
ATOM 26747 C CA . SER A 1 5 ? 15.004 -12.736 -21.963 1.00 0.00 -2 SER A CA 18
ATOM 26748 C C . SER A 1 5 ? 13.835 -12.133 -21.162 1.00 0.00 -2 SER A C 18
ATOM 26749 O O . SER A 1 5 ? 13.006 -12.844 -20.592 1.00 0.00 -2 SER A O 18
ATOM 26757 N N . SER A 1 6 ? 13.773 -10.799 -21.092 1.00 0.00 -1 SER A N 18
ATOM 26758 C CA . SER A 1 6 ? 12.881 -10.020 -20.214 1.00 0.00 -1 SER A CA 18
ATOM 26759 C C . SER A 1 6 ? 11.405 -9.965 -20.652 1.00 0.00 -1 SER A C 18
ATOM 26760 O O . SER A 1 6 ? 10.578 -9.379 -19.949 1.00 0.00 -1 SER A O 18
ATOM 26768 N N . GLY A 1 7 ? 11.049 -10.565 -21.797 1.00 0.00 0 GLY A N 18
ATOM 26769 C CA . GLY A 1 7 ? 9.678 -10.664 -22.318 1.00 0.00 0 GLY A CA 18
ATOM 26770 C C . GLY A 1 7 ? 8.815 -11.674 -21.549 1.00 0.00 0 GLY A C 18
ATOM 26771 O O . GLY A 1 7 ? 8.490 -12.744 -22.071 1.00 0.00 0 GLY A O 18
ATOM 26775 N N . MET A 1 8 ? 8.473 -11.346 -20.300 1.00 0.00 1 MET A N 18
ATOM 26776 C CA . MET A 1 8 ? 7.760 -12.200 -19.340 1.00 0.00 1 MET A CA 18
ATOM 26777 C C . MET A 1 8 ? 6.529 -11.494 -18.741 1.00 0.00 1 MET A C 18
ATOM 26778 O O . MET A 1 8 ? 6.462 -10.263 -18.691 1.00 0.00 1 MET A O 18
ATOM 26792 N N . ALA A 1 9 ? 5.559 -12.275 -18.252 1.00 0.00 2 ALA A N 18
ATOM 26793 C CA . ALA A 1 9 ? 4.279 -11.806 -17.699 1.00 0.00 2 ALA A CA 18
ATOM 26794 C C . ALA A 1 9 ? 4.388 -11.284 -16.242 1.00 0.00 2 ALA A C 18
ATOM 26795 O O . ALA A 1 9 ? 3.634 -11.683 -15.353 1.00 0.00 2 ALA A O 18
ATOM 26802 N N . GLU A 1 10 ? 5.346 -10.388 -15.989 1.00 0.00 3 GLU A N 18
ATOM 26803 C CA . GLU A 1 10 ? 5.699 -9.862 -14.656 1.00 0.00 3 GLU A CA 18
ATOM 26804 C C . GLU A 1 10 ? 4.854 -8.642 -14.214 1.00 0.00 3 GLU A C 18
ATOM 26805 O O . GLU A 1 10 ? 5.126 -8.039 -13.172 1.00 0.00 3 GLU A O 18
ATOM 26817 N N . ALA A 1 11 ? 3.838 -8.258 -14.994 1.00 0.00 4 ALA A N 18
ATOM 26818 C CA . ALA A 1 11 ? 2.976 -7.102 -14.727 1.00 0.00 4 ALA A CA 18
ATOM 26819 C C . ALA A 1 11 ? 2.132 -7.249 -13.440 1.00 0.00 4 ALA A C 18
ATOM 26820 O O . ALA A 1 11 ? 1.685 -8.345 -13.084 1.00 0.00 4 ALA A O 18
ATOM 26827 N N . ALA A 1 12 ? 1.892 -6.123 -12.761 1.00 0.00 5 ALA A N 18
ATOM 26828 C CA . ALA A 1 12 ? 1.125 -6.010 -11.516 1.00 0.00 5 ALA A CA 18
ATOM 26829 C C . ALA A 1 12 ? 0.400 -4.648 -11.420 1.00 0.00 5 ALA A C 18
ATOM 26830 O O . ALA A 1 12 ? 0.585 -3.771 -12.272 1.00 0.00 5 ALA A O 18
ATOM 26837 N N . ALA A 1 13 ? -0.405 -4.450 -10.369 1.00 0.00 6 ALA A N 18
ATOM 26838 C CA . ALA A 1 13 ? -1.019 -3.157 -10.052 1.00 0.00 6 ALA A CA 18
ATOM 26839 C C . ALA A 1 13 ? 0.051 -2.058 -9.823 1.00 0.00 6 ALA A C 18
ATOM 26840 O O . ALA A 1 13 ? 1.113 -2.354 -9.264 1.00 0.00 6 ALA A O 18
ATOM 26847 N N . PRO A 1 14 ? -0.202 -0.788 -10.202 1.00 0.00 7 PRO A N 18
ATOM 26848 C CA . PRO A 1 14 ? 0.813 0.275 -10.180 1.00 0.00 7 PRO A CA 18
ATOM 26849 C C . PRO A 1 14 ? 1.287 0.648 -8.765 1.00 0.00 7 PRO A C 18
ATOM 26850 O O . PRO A 1 14 ? 2.371 1.205 -8.604 1.00 0.00 7 PRO A O 18
ATOM 26861 N N . TRP A 1 15 ? 0.502 0.329 -7.735 1.00 0.00 8 TRP A N 18
ATOM 26862 C CA . TRP A 1 15 ? 0.861 0.509 -6.326 1.00 0.00 8 TRP A CA 18
ATOM 26863 C C . TRP A 1 15 ? 1.652 -0.660 -5.722 1.00 0.00 8 TRP A C 18
ATOM 26864 O O . TRP A 1 15 ? 2.144 -0.517 -4.608 1.00 0.00 8 TRP A O 18
ATOM 26885 N N . TYR A 1 16 ? 1.804 -1.802 -6.398 1.00 0.00 9 TYR A N 18
ATOM 26886 C CA . TYR A 1 16 ? 2.510 -2.967 -5.845 1.00 0.00 9 TYR A CA 18
ATOM 26887 C C . TYR A 1 16 ? 4.018 -2.945 -6.158 1.00 0.00 9 TYR A C 18
ATOM 26888 O O . TYR A 1 16 ? 4.423 -2.764 -7.308 1.00 0.00 9 TYR A O 18
ATOM 26906 N N . HIS A 1 17 ? 4.846 -3.157 -5.128 1.00 0.00 10 HIS A N 18
ATOM 26907 C CA . HIS A 1 17 ? 6.318 -3.107 -5.188 1.00 0.00 10 HIS A CA 18
ATOM 26908 C C . HIS A 1 17 ? 7.018 -4.411 -4.734 1.00 0.00 10 HIS A C 18
ATOM 26909 O O . HIS A 1 17 ? 8.245 -4.443 -4.606 1.00 0.00 10 HIS A O 18
ATOM 26923 N N . GLY A 1 18 ? 6.275 -5.505 -4.510 1.00 0.00 11 GLY A N 18
ATOM 26924 C CA . GLY A 1 18 ? 6.853 -6.804 -4.133 1.00 0.00 11 GLY A CA 18
ATOM 26925 C C . GLY A 1 18 ? 7.485 -6.810 -2.732 1.00 0.00 11 GLY A C 18
ATOM 26926 O O . GLY A 1 18 ? 6.969 -6.131 -1.843 1.00 0.00 11 GLY A O 18
ATOM 26930 N N . PRO A 1 19 ? 8.580 -7.558 -2.487 1.00 0.00 12 PRO A N 18
ATOM 26931 C CA . PRO A 1 19 ? 9.229 -7.678 -1.175 1.00 0.00 12 PRO A CA 18
ATOM 26932 C C . PRO A 1 19 ? 10.100 -6.454 -0.816 1.00 0.00 12 PRO A C 18
ATOM 26933 O O . PRO A 1 19 ? 11.284 -6.576 -0.487 1.00 0.00 12 PRO A O 18
ATOM 26944 N N . LEU A 1 20 ? 9.514 -5.255 -0.883 1.00 0.00 13 LEU A N 18
ATOM 26945 C CA . LEU A 1 20 ? 10.132 -3.997 -0.456 1.00 0.00 13 LEU A CA 18
ATOM 26946 C C . LEU A 1 20 ? 10.225 -3.938 1.083 1.00 0.00 13 LEU A C 18
ATOM 26947 O O . LEU A 1 20 ? 9.298 -4.358 1.780 1.00 0.00 13 LEU A O 18
ATOM 26963 N N . SER A 1 21 ? 11.311 -3.381 1.616 1.00 0.00 14 SER A N 18
ATOM 26964 C CA . SER A 1 21 ? 11.505 -3.159 3.062 1.00 0.00 14 SER A CA 18
ATOM 26965 C C . SER A 1 21 ? 11.021 -1.775 3.505 1.00 0.00 14 SER A C 18
ATOM 26966 O O . SER A 1 21 ? 10.895 -0.861 2.687 1.00 0.00 14 SER A O 18
ATOM 26974 N N . ARG A 1 22 ? 10.792 -1.596 4.818 1.00 0.00 15 ARG A N 18
ATOM 26975 C CA . ARG A 1 22 ? 10.402 -0.302 5.416 1.00 0.00 15 ARG A CA 18
ATOM 26976 C C . ARG A 1 22 ? 11.306 0.842 4.976 1.00 0.00 15 ARG A C 18
ATOM 26977 O O . ARG A 1 22 ? 10.815 1.829 4.447 1.00 0.00 15 ARG A O 18
ATOM 26998 N N . THR A 1 23 ? 12.619 0.700 5.152 1.00 0.00 16 THR A N 18
ATOM 26999 C CA . THR A 1 23 ? 13.590 1.769 4.858 1.00 0.00 16 THR A CA 18
ATOM 27000 C C . THR A 1 23 ? 13.522 2.239 3.400 1.00 0.00 16 THR A C 18
ATOM 27001 O O . THR A 1 23 ? 13.618 3.436 3.137 1.00 0.00 16 THR A O 18
ATOM 27012 N N . ASP A 1 24 ? 13.285 1.327 2.454 1.00 0.00 17 ASP A N 18
ATOM 27013 C CA . ASP A 1 24 ? 13.105 1.642 1.031 1.00 0.00 17 ASP A CA 18
ATOM 27014 C C . ASP A 1 24 ? 11.759 2.330 0.745 1.00 0.00 17 ASP A C 18
ATOM 27015 O O . ASP A 1 24 ? 11.712 3.299 -0.017 1.00 0.00 17 ASP A O 18
ATOM 27024 N N . ALA A 1 25 ? 10.674 1.889 1.392 1.00 0.00 18 ALA A N 18
ATOM 27025 C CA . ALA A 1 25 ? 9.364 2.536 1.312 1.00 0.00 18 ALA A CA 18
ATOM 27026 C C . ALA A 1 25 ? 9.390 3.961 1.902 1.00 0.00 18 ALA A C 18
ATOM 27027 O O . ALA A 1 25 ? 8.880 4.901 1.291 1.00 0.00 18 ALA A O 18
ATOM 27034 N N . GLU A 1 26 ? 10.037 4.141 3.056 1.00 0.00 19 GLU A N 18
ATOM 27035 C CA . GLU A 1 26 ? 10.168 5.427 3.747 1.00 0.00 19 GLU A CA 18
ATOM 27036 C C . GLU A 1 26 ? 11.024 6.421 2.953 1.00 0.00 19 GLU A C 18
ATOM 27037 O O . GLU A 1 26 ? 10.595 7.555 2.741 1.00 0.00 19 GLU A O 18
ATOM 27049 N N . ASN A 1 27 ? 12.181 6.003 2.425 1.00 0.00 20 ASN A N 18
ATOM 27050 C CA . ASN A 1 27 ? 13.029 6.864 1.588 1.00 0.00 20 ASN A CA 18
ATOM 27051 C C . ASN A 1 27 ? 12.425 7.152 0.200 1.00 0.00 20 ASN A C 18
ATOM 27052 O O . ASN A 1 27 ? 12.893 8.062 -0.488 1.00 0.00 20 ASN A O 18
ATOM 27063 N N . SER A 1 28 ? 11.381 6.431 -0.220 1.00 0.00 21 SER A N 18
ATOM 27064 C CA . SER A 1 28 ? 10.597 6.763 -1.419 1.00 0.00 21 SER A CA 18
ATOM 27065 C C . SER A 1 28 ? 9.508 7.792 -1.106 1.00 0.00 21 SER A C 18
ATOM 27066 O O . SER A 1 28 ? 9.459 8.856 -1.725 1.00 0.00 21 SER A O 18
ATOM 27074 N N . LEU A 1 29 ? 8.660 7.522 -0.109 1.00 0.00 22 LEU A N 18
ATOM 27075 C CA . LEU A 1 29 ? 7.502 8.362 0.226 1.00 0.00 22 LEU A CA 18
ATOM 27076 C C . LEU A 1 29 ? 7.867 9.681 0.925 1.00 0.00 22 LEU A C 18
ATOM 27077 O O . LEU A 1 29 ? 7.134 10.654 0.767 1.00 0.00 22 LEU A O 18
ATOM 27093 N N . LEU A 1 30 ? 8.997 9.763 1.636 1.00 0.00 23 LEU A N 18
ATOM 27094 C CA . LEU A 1 30 ? 9.466 11.007 2.267 1.00 0.00 23 LEU A CA 18
ATOM 27095 C C . LEU A 1 30 ? 9.835 12.094 1.231 1.00 0.00 23 LEU A C 18
ATOM 27096 O O . LEU A 1 30 ? 9.757 13.287 1.530 1.00 0.00 23 LEU A O 18
ATOM 27112 N N . ARG A 1 31 ? 10.195 11.689 0.002 1.00 0.00 24 ARG A N 18
ATOM 27113 C CA . ARG A 1 31 ? 10.452 12.581 -1.147 1.00 0.00 24 ARG A CA 18
ATOM 27114 C C . ARG A 1 31 ? 9.206 12.862 -2.003 1.00 0.00 24 ARG A C 18
ATOM 27115 O O . ARG A 1 31 ? 9.232 13.776 -2.829 1.00 0.00 24 ARG A O 18
ATOM 27136 N N . MET A 1 32 ? 8.119 12.112 -1.807 1.00 0.00 25 MET A N 18
ATOM 27137 C CA . MET A 1 32 ? 6.832 12.284 -2.496 1.00 0.00 25 MET A CA 18
ATOM 27138 C C . MET A 1 32 ? 5.860 13.185 -1.704 1.00 0.00 25 MET A C 18
ATOM 27139 O O . MET A 1 32 ? 6.028 13.362 -0.492 1.00 0.00 25 MET A O 18
ATOM 27153 N N . PRO A 1 33 ? 4.832 13.764 -2.356 1.00 0.00 26 PRO A N 18
ATOM 27154 C CA . PRO A 1 33 ? 3.785 14.526 -1.672 1.00 0.00 26 PRO A CA 18
ATOM 27155 C C . PRO A 1 33 ? 2.854 13.616 -0.857 1.00 0.00 26 PRO A C 18
ATOM 27156 O O . PRO A 1 33 ? 2.787 12.407 -1.087 1.00 0.00 26 PRO A O 18
ATOM 27167 N N . GLU A 1 34 ? 2.108 14.205 0.083 1.00 0.00 27 GLU A N 18
ATOM 27168 C CA . GLU A 1 34 ? 1.110 13.512 0.911 1.00 0.00 27 GLU A CA 18
ATOM 27169 C C . GLU A 1 34 ? 0.039 12.796 0.071 1.00 0.00 27 GLU A C 18
ATOM 27170 O O . GLU A 1 34 ? -0.454 13.323 -0.932 1.00 0.00 27 GLU A O 18
ATOM 27182 N N . GLY A 1 35 ? -0.327 11.583 0.497 1.00 0.00 28 GLY A N 18
ATOM 27183 C CA . GLY A 1 35 ? -1.277 10.715 -0.196 1.00 0.00 28 GLY A CA 18
ATOM 27184 C C . GLY A 1 35 ? -0.654 9.796 -1.255 1.00 0.00 28 GLY A C 18
ATOM 27185 O O . GLY A 1 35 ? -1.383 9.052 -1.916 1.00 0.00 28 GLY A O 18
ATOM 27189 N N . THR A 1 36 ? 0.671 9.819 -1.422 1.00 0.00 29 THR A N 18
ATOM 27190 C CA . THR A 1 36 ? 1.403 8.826 -2.223 1.00 0.00 29 THR A CA 18
ATOM 27191 C C . THR A 1 36 ? 1.485 7.514 -1.444 1.00 0.00 29 THR A C 18
ATOM 27192 O O . THR A 1 36 ? 1.861 7.518 -0.270 1.00 0.00 29 THR A O 18
ATOM 27203 N N . PHE A 1 37 ? 1.145 6.384 -2.069 1.00 0.00 30 PHE A N 18
ATOM 27204 C CA . PHE A 1 37 ? 1.104 5.092 -1.387 1.00 0.00 30 PHE A CA 18
ATOM 27205 C C . PHE A 1 37 ? 1.709 3.948 -2.206 1.00 0.00 30 PHE A C 18
ATOM 27206 O O . PHE A 1 37 ? 1.867 4.031 -3.426 1.00 0.00 30 PHE A O 18
ATOM 27223 N N . LEU A 1 38 ? 2.034 2.864 -1.504 1.00 0.00 31 LEU A N 18
ATOM 27224 C CA . LEU A 1 38 ? 2.528 1.612 -2.074 1.00 0.00 31 LEU A CA 18
ATOM 27225 C C . LEU A 1 38 ? 2.064 0.412 -1.243 1.00 0.00 31 LEU A C 18
ATOM 27226 O O . LEU A 1 38 ? 1.776 0.547 -0.054 1.00 0.00 31 LEU A O 18
ATOM 27242 N N . VAL A 1 39 ? 2.039 -0.769 -1.856 1.00 0.00 32 VAL A N 18
ATOM 27243 C CA . VAL A 1 39 ? 1.801 -2.056 -1.197 1.00 0.00 32 VAL A CA 18
ATOM 27244 C C . VAL A 1 39 ? 2.986 -2.984 -1.444 1.00 0.00 32 VAL A C 18
ATOM 27245 O O . VAL A 1 39 ? 3.515 -3.058 -2.556 1.00 0.00 32 VAL A O 18
ATOM 27258 N N . ARG A 1 40 ? 3.400 -3.694 -0.397 1.00 0.00 33 ARG A N 18
ATOM 27259 C CA . ARG A 1 40 ? 4.561 -4.592 -0.390 1.00 0.00 33 ARG A CA 18
ATOM 27260 C C . ARG A 1 40 ? 4.258 -5.902 0.341 1.00 0.00 33 ARG A C 18
ATOM 27261 O O . ARG A 1 40 ? 3.386 -5.938 1.209 1.00 0.00 33 ARG A O 18
ATOM 27282 N N . ASP A 1 41 ? 4.972 -6.974 0.012 1.00 0.00 34 ASP A N 18
ATOM 27283 C CA . ASP A 1 41 ? 4.948 -8.224 0.788 1.00 0.00 34 ASP A CA 18
ATOM 27284 C C . ASP A 1 41 ? 5.542 -7.981 2.191 1.00 0.00 34 ASP A C 18
ATOM 27285 O O . ASP A 1 41 ? 6.563 -7.297 2.324 1.00 0.00 34 ASP A O 18
ATOM 27294 N N . SER A 1 42 ? 4.896 -8.490 3.246 1.00 0.00 35 SER A N 18
ATOM 27295 C CA . SER A 1 42 ? 5.242 -8.126 4.627 1.00 0.00 35 SER A CA 18
ATOM 27296 C C . SER A 1 42 ? 6.625 -8.611 5.071 1.00 0.00 35 SER A C 18
ATOM 27297 O O . SER A 1 42 ? 6.981 -9.785 4.941 1.00 0.00 35 SER A O 18
ATOM 27305 N N . THR A 1 43 ? 7.373 -7.691 5.684 1.00 0.00 36 THR A N 18
ATOM 27306 C CA . THR A 1 43 ? 8.638 -7.941 6.394 1.00 0.00 36 THR A CA 18
ATOM 27307 C C . THR A 1 43 ? 8.435 -8.336 7.867 1.00 0.00 36 THR A C 18
ATOM 27308 O O . THR A 1 43 ? 9.411 -8.628 8.560 1.00 0.00 36 THR A O 18
ATOM 27319 N N . SER A 1 44 ? 7.183 -8.363 8.348 1.00 0.00 37 SER A N 18
ATOM 27320 C CA . SER A 1 44 ? 6.829 -8.553 9.768 1.00 0.00 37 SER A CA 18
ATOM 27321 C C . SER A 1 44 ? 5.950 -9.782 10.038 1.00 0.00 37 SER A C 18
ATOM 27322 O O . SER A 1 44 ? 6.080 -10.392 11.103 1.00 0.00 37 SER A O 18
ATOM 27330 N N . SER A 1 45 ? 5.081 -10.171 9.095 1.00 0.00 38 SER A N 18
ATOM 27331 C CA . SER A 1 45 ? 4.098 -11.256 9.269 1.00 0.00 38 SER A CA 18
ATOM 27332 C C . SER A 1 45 ? 3.979 -12.127 8.004 1.00 0.00 38 SER A C 18
ATOM 27333 O O . SER A 1 45 ? 3.509 -11.632 6.974 1.00 0.00 38 SER A O 18
ATOM 27341 N N . PRO A 1 46 ? 4.368 -13.420 8.038 1.00 0.00 39 PRO A N 18
ATOM 27342 C CA . PRO A 1 46 ? 4.297 -14.305 6.872 1.00 0.00 39 PRO A CA 18
ATOM 27343 C C . PRO A 1 46 ? 2.893 -14.404 6.255 1.00 0.00 39 PRO A C 18
ATOM 27344 O O . PRO A 1 46 ? 1.894 -14.555 6.964 1.00 0.00 39 PRO A O 18
ATOM 27355 N N . GLY A 1 47 ? 2.820 -14.325 4.922 1.00 0.00 40 GLY A N 18
ATOM 27356 C CA . GLY A 1 47 ? 1.577 -14.396 4.143 1.00 0.00 40 GLY A CA 18
ATOM 27357 C C . GLY A 1 47 ? 0.739 -13.105 4.093 1.00 0.00 40 GLY A C 18
ATOM 27358 O O . GLY A 1 47 ? -0.253 -13.067 3.361 1.00 0.00 40 GLY A O 18
ATOM 27362 N N . ASP A 1 48 ? 1.124 -12.047 4.816 1.00 0.00 41 ASP A N 18
ATOM 27363 C CA . ASP A 1 48 ? 0.450 -10.739 4.791 1.00 0.00 41 ASP A CA 18
ATOM 27364 C C . ASP A 1 48 ? 1.124 -9.750 3.819 1.00 0.00 41 ASP A C 18
ATOM 27365 O O . ASP A 1 48 ? 2.292 -9.899 3.448 1.00 0.00 41 ASP A O 18
ATOM 27374 N N . TYR A 1 49 ? 0.392 -8.693 3.455 1.00 0.00 42 TYR A N 18
ATOM 27375 C CA . TYR A 1 49 ? 0.908 -7.527 2.731 1.00 0.00 42 TYR A CA 18
ATOM 27376 C C . TYR A 1 49 ? 0.913 -6.294 3.651 1.00 0.00 42 TYR A C 18
ATOM 27377 O O . TYR A 1 49 ? 0.358 -6.326 4.753 1.00 0.00 42 TYR A O 18
ATOM 27395 N N . VAL A 1 50 ? 1.537 -5.195 3.226 1.00 0.00 43 VAL A N 18
ATOM 27396 C CA . VAL A 1 50 ? 1.610 -3.932 3.984 1.00 0.00 43 VAL A CA 18
ATOM 27397 C C . VAL A 1 50 ? 1.360 -2.750 3.054 1.00 0.00 43 VAL A C 18
ATOM 27398 O O . VAL A 1 50 ? 2.014 -2.636 2.021 1.00 0.00 43 VAL A O 18
ATOM 27411 N N . LEU A 1 51 ? 0.437 -1.867 3.436 1.00 0.00 44 LEU A N 18
ATOM 27412 C CA . LEU A 1 51 ? 0.169 -0.575 2.810 1.00 0.00 44 LEU A CA 18
ATOM 27413 C C . LEU A 1 51 ? 1.043 0.478 3.493 1.00 0.00 44 LEU A C 18
ATOM 27414 O O . LEU A 1 51 ? 0.952 0.653 4.708 1.00 0.00 44 LEU A O 18
ATOM 27430 N N . SER A 1 52 ? 1.870 1.183 2.726 1.00 0.00 45 SER A N 18
ATOM 27431 C CA . SER A 1 52 ? 2.700 2.290 3.215 1.00 0.00 45 SER A CA 18
ATOM 27432 C C . SER A 1 52 ? 2.280 3.596 2.537 1.00 0.00 45 SER A C 18
ATOM 27433 O O . SER A 1 52 ? 2.092 3.607 1.319 1.00 0.00 45 SER A O 18
ATOM 27441 N N . CYS A 1 53 ? 2.109 4.679 3.301 1.00 0.00 46 CYS A N 18
ATOM 27442 C CA . CYS A 1 53 ? 1.543 5.955 2.826 1.00 0.00 46 CYS A CA 18
ATOM 27443 C C . CYS A 1 53 ? 2.331 7.176 3.328 1.00 0.00 46 CYS A C 18
ATOM 27444 O O . CYS A 1 53 ? 2.815 7.188 4.461 1.00 0.00 46 CYS A O 18
ATOM 27452 N N . SER A 1 54 ? 2.463 8.220 2.503 1.00 0.00 47 SER A N 18
ATOM 27453 C CA . SER A 1 54 ? 2.978 9.514 2.930 1.00 0.00 47 SER A CA 18
ATOM 27454 C C . SER A 1 54 ? 1.848 10.291 3.607 1.00 0.00 47 SER A C 18
ATOM 27455 O O . SER A 1 54 ? 0.841 10.642 2.987 1.00 0.00 47 SER A O 18
ATOM 27463 N N . GLU A 1 55 ? 1.995 10.530 4.906 1.00 0.00 48 GLU A N 18
ATOM 27464 C CA . GLU A 1 55 ? 0.975 11.177 5.750 1.00 0.00 48 GLU A CA 18
ATOM 27465 C C . GLU A 1 55 ? 1.591 12.111 6.804 1.00 0.00 48 GLU A C 18
ATOM 27466 O O . GLU A 1 55 ? 2.546 11.741 7.480 1.00 0.00 48 GLU A O 18
ATOM 27478 N N . ASN A 1 56 ? 1.012 13.303 6.995 1.00 0.00 49 ASN A N 18
ATOM 27479 C CA . ASN A 1 56 ? 1.323 14.250 8.074 1.00 0.00 49 ASN A CA 18
ATOM 27480 C C . ASN A 1 56 ? 2.826 14.594 8.195 1.00 0.00 49 ASN A C 18
ATOM 27481 O O . ASN A 1 56 ? 3.383 14.692 9.292 1.00 0.00 49 ASN A O 18
ATOM 27492 N N . GLY A 1 57 ? 3.506 14.726 7.049 1.00 0.00 50 GLY A N 18
ATOM 27493 C CA . GLY A 1 57 ? 4.942 15.022 6.971 1.00 0.00 50 GLY A CA 18
ATOM 27494 C C . GLY A 1 57 ? 5.878 13.858 7.341 1.00 0.00 50 GLY A C 18
ATOM 27495 O O . GLY A 1 57 ? 7.092 14.057 7.438 1.00 0.00 50 GLY A O 18
ATOM 27499 N N . LYS A 1 58 ? 5.333 12.651 7.540 1.00 0.00 51 LYS A N 18
ATOM 27500 C CA . LYS A 1 58 ? 6.039 11.390 7.829 1.00 0.00 51 LYS A CA 18
ATOM 27501 C C . LYS A 1 58 ? 5.573 10.269 6.884 1.00 0.00 51 LYS A C 18
ATOM 27502 O O . LYS A 1 58 ? 4.831 10.507 5.927 1.00 0.00 51 LYS A O 18
ATOM 27521 N N . VAL A 1 59 ? 6.013 9.037 7.143 1.00 0.00 52 VAL A N 18
ATOM 27522 C CA . VAL A 1 59 ? 5.563 7.827 6.437 1.00 0.00 52 VAL A CA 18
ATOM 27523 C C . VAL A 1 59 ? 4.945 6.843 7.432 1.00 0.00 52 VAL A C 18
ATOM 27524 O O . VAL A 1 59 ? 5.498 6.601 8.508 1.00 0.00 52 VAL A O 18
ATOM 27537 N N . THR A 1 60 ? 3.787 6.296 7.074 1.00 0.00 53 THR A N 18
ATOM 27538 C CA . THR A 1 60 ? 2.968 5.374 7.878 1.00 0.00 53 THR A CA 18
ATOM 27539 C C . THR A 1 60 ? 2.887 3.991 7.225 1.00 0.00 53 THR A C 18
ATOM 27540 O O . THR A 1 60 ? 3.091 3.859 6.016 1.00 0.00 53 THR A O 18
ATOM 27551 N N . HIS A 1 61 ? 2.604 2.951 8.022 1.00 0.00 54 HIS A N 18
ATOM 27552 C CA . HIS A 1 61 ? 2.528 1.549 7.581 1.00 0.00 54 HIS A CA 18
ATOM 27553 C C . HIS A 1 61 ? 1.346 0.817 8.242 1.00 0.00 54 HIS A C 18
ATOM 27554 O O . HIS A 1 61 ? 1.125 0.951 9.451 1.00 0.00 54 HIS A O 18
ATOM 27568 N N . TYR A 1 62 ? 0.615 0.014 7.463 1.00 0.00 55 TYR A N 18
ATOM 27569 C CA . TYR A 1 62 ? -0.611 -0.688 7.867 1.00 0.00 55 TYR A CA 18
ATOM 27570 C C . TYR A 1 62 ? -0.650 -2.098 7.266 1.00 0.00 55 TYR A C 18
ATOM 27571 O O . TYR A 1 62 ? -0.490 -2.241 6.053 1.00 0.00 55 TYR A O 18
ATOM 27589 N N . LYS A 1 63 ? -0.883 -3.155 8.059 1.00 0.00 56 LYS A N 18
ATOM 27590 C CA . LYS A 1 63 ? -0.973 -4.516 7.497 1.00 0.00 56 LYS A CA 18
ATOM 27591 C C . LYS A 1 63 ? -2.280 -4.742 6.733 1.00 0.00 56 LYS A C 18
ATOM 27592 O O . LYS A 1 63 ? -3.368 -4.436 7.217 1.00 0.00 56 LYS A O 18
ATOM 27611 N N . LEU A 1 64 ? -2.135 -5.326 5.548 1.00 0.00 57 LEU A N 18
ATOM 27612 C CA . LEU A 1 64 ? -3.182 -5.896 4.705 1.00 0.00 57 LEU A CA 18
ATOM 27613 C C . LEU A 1 64 ? -3.127 -7.408 4.969 1.00 0.00 57 LEU A C 18
ATOM 27614 O O . LEU A 1 64 ? -2.495 -8.183 4.243 1.00 0.00 57 LEU A O 18
ATOM 27630 N N . SER A 1 65 ? -3.713 -7.796 6.096 1.00 0.00 58 SER A N 18
ATOM 27631 C CA . SER A 1 65 ? -3.615 -9.130 6.687 1.00 0.00 58 SER A CA 18
ATOM 27632 C C . SER A 1 65 ? -4.492 -10.147 5.954 1.00 0.00 58 SER A C 18
ATOM 27633 O O . SER A 1 65 ? -5.639 -9.848 5.616 1.00 0.00 58 SER A O 18
ATOM 27641 N N . ALA A 1 66 ? -3.988 -11.362 5.737 1.00 0.00 59 ALA A N 18
ATOM 27642 C CA . ALA A 1 66 ? -4.760 -12.452 5.145 1.00 0.00 59 ALA A CA 18
ATOM 27643 C C . ALA A 1 66 ? -5.669 -13.122 6.196 1.00 0.00 59 ALA A C 18
ATOM 27644 O O . ALA A 1 66 ? -5.200 -13.584 7.240 1.00 0.00 59 ALA A O 18
ATOM 27651 N N . GLU A 1 67 ? -6.971 -13.195 5.913 1.00 0.00 60 GLU A N 18
ATOM 27652 C CA . GLU A 1 67 ? -7.997 -13.774 6.790 1.00 0.00 60 GLU A CA 18
ATOM 27653 C C . GLU A 1 67 ? -8.990 -14.599 5.954 1.00 0.00 60 GLU A C 18
ATOM 27654 O O . GLU A 1 67 ? -9.821 -14.044 5.240 1.00 0.00 60 GLU A O 18
ATOM 27666 N N . GLU A 1 68 ? -8.890 -15.933 6.005 1.00 0.00 61 GLU A N 18
ATOM 27667 C CA . GLU A 1 68 ? -9.726 -16.880 5.245 1.00 0.00 61 GLU A CA 18
ATOM 27668 C C . GLU A 1 68 ? -9.820 -16.588 3.727 1.00 0.00 61 GLU A C 18
ATOM 27669 O O . GLU A 1 68 ? -10.844 -16.797 3.074 1.00 0.00 61 GLU A O 18
ATOM 27681 N N . GLY A 1 69 ? -8.724 -16.063 3.170 1.00 0.00 62 GLY A N 18
ATOM 27682 C CA . GLY A 1 69 ? -8.580 -15.656 1.764 1.00 0.00 62 GLY A CA 18
ATOM 27683 C C . GLY A 1 69 ? -9.028 -14.217 1.444 1.00 0.00 62 GLY A C 18
ATOM 27684 O O . GLY A 1 69 ? -8.837 -13.761 0.314 1.00 0.00 62 GLY A O 18
ATOM 27688 N N . LYS A 1 70 ? -9.582 -13.491 2.423 1.00 0.00 63 LYS A N 18
ATOM 27689 C CA . LYS A 1 70 ? -9.931 -12.058 2.363 1.00 0.00 63 LYS A CA 18
ATOM 27690 C C . LYS A 1 70 ? -8.836 -11.182 2.988 1.00 0.00 63 LYS A C 18
ATOM 27691 O O . LYS A 1 70 ? -7.922 -11.681 3.646 1.00 0.00 63 LYS A O 18
ATOM 27710 N N . ILE A 1 71 ? -8.927 -9.869 2.772 1.00 0.00 64 ILE A N 18
ATOM 27711 C CA . ILE A 1 71 ? -7.980 -8.851 3.251 1.00 0.00 64 ILE A CA 18
ATOM 27712 C C . ILE A 1 71 ? -8.579 -8.085 4.434 1.00 0.00 64 ILE A C 18
ATOM 27713 O O . ILE A 1 71 ? -9.587 -7.398 4.275 1.00 0.00 64 ILE A O 18
ATOM 27729 N N . ARG A 1 72 ? -7.942 -8.166 5.606 1.00 0.00 65 ARG A N 18
ATOM 27730 C CA . ARG A 1 72 ? -8.262 -7.387 6.815 1.00 0.00 65 ARG A CA 18
ATOM 27731 C C . ARG A 1 72 ? -7.241 -6.259 6.996 1.00 0.00 65 ARG A C 18
ATOM 27732 O O . ARG A 1 72 ? -6.039 -6.517 6.986 1.00 0.00 65 ARG A O 18
ATOM 27753 N N . ILE A 1 73 ? -7.696 -5.025 7.196 1.00 0.00 66 ILE A N 18
ATOM 27754 C CA . ILE A 1 73 ? -6.839 -3.862 7.493 1.00 0.00 66 ILE A CA 18
ATOM 27755 C C . ILE A 1 73 ? -7.468 -2.961 8.565 1.00 0.00 66 ILE A C 18
ATOM 27756 O O . ILE A 1 73 ? -8.615 -2.534 8.441 1.00 0.00 66 ILE A O 18
ATOM 27772 N N . ASP A 1 74 ? -6.701 -2.695 9.631 1.00 0.00 67 ASP A N 18
ATOM 27773 C CA . ASP A 1 74 ? -7.102 -2.056 10.900 1.00 0.00 67 ASP A CA 18
ATOM 27774 C C . ASP A 1 74 ? -8.264 -2.773 11.621 1.00 0.00 67 ASP A C 18
ATOM 27775 O O . ASP A 1 74 ? -8.057 -3.435 12.640 1.00 0.00 67 ASP A O 18
ATOM 27784 N N . THR A 1 75 ? -9.474 -2.684 11.065 1.00 0.00 68 THR A N 18
ATOM 27785 C CA . THR A 1 75 ? -10.674 -3.449 11.454 1.00 0.00 68 THR A CA 18
ATOM 27786 C C . THR A 1 75 ? -11.562 -3.855 10.261 1.00 0.00 68 THR A C 18
ATOM 27787 O O . THR A 1 75 ? -12.475 -4.666 10.419 1.00 0.00 68 THR A O 18
ATOM 27798 N N . HIS A 1 76 ? -11.307 -3.328 9.060 1.00 0.00 69 HIS A N 18
ATOM 27799 C CA . HIS A 1 76 ? -12.144 -3.457 7.872 1.00 0.00 69 HIS A CA 18
ATOM 27800 C C . HIS A 1 76 ? -11.747 -4.695 7.061 1.00 0.00 69 HIS A C 18
ATOM 27801 O O . HIS A 1 76 ? -10.558 -4.959 6.874 1.00 0.00 69 HIS A O 18
ATOM 27815 N N . LEU A 1 77 ? -12.738 -5.438 6.572 1.00 0.00 70 LEU A N 18
ATOM 27816 C CA . LEU A 1 77 ? -12.560 -6.647 5.757 1.00 0.00 70 LEU A CA 18
ATOM 27817 C C . LEU A 1 77 ? -13.018 -6.427 4.304 1.00 0.00 70 LEU A C 18
ATOM 27818 O O . LEU A 1 77 ? -14.105 -5.898 4.062 1.00 0.00 70 LEU A O 18
ATOM 27834 N N . PHE A 1 78 ? -12.205 -6.876 3.346 1.00 0.00 71 PHE A N 18
ATOM 27835 C CA . PHE A 1 78 ? -12.408 -6.726 1.900 1.00 0.00 71 PHE A CA 18
ATOM 27836 C C . PHE A 1 78 ? -12.129 -8.024 1.140 1.00 0.00 71 PHE A C 18
ATOM 27837 O O . PHE A 1 78 ? -11.331 -8.854 1.572 1.00 0.00 71 PHE A O 18
ATOM 27854 N N . ASP A 1 79 ? -12.733 -8.176 -0.038 1.00 0.00 72 ASP A N 18
ATOM 27855 C CA . ASP A 1 79 ? -12.525 -9.343 -0.902 1.00 0.00 72 ASP A CA 18
ATOM 27856 C C . ASP A 1 79 ? -11.075 -9.460 -1.422 1.00 0.00 72 ASP A C 18
ATOM 27857 O O . ASP A 1 79 ? -10.550 -10.566 -1.557 1.00 0.00 72 ASP A O 18
ATOM 27866 N N . ASN A 1 80 ? -10.434 -8.322 -1.705 1.00 0.00 73 ASN A N 18
ATOM 27867 C CA . ASN A 1 80 ? -9.121 -8.231 -2.351 1.00 0.00 73 ASN A CA 18
ATOM 27868 C C . ASN A 1 80 ? -8.401 -6.902 -2.032 1.00 0.00 73 ASN A C 18
ATOM 27869 O O . ASN A 1 80 ? -8.982 -5.984 -1.443 1.00 0.00 73 ASN A O 18
ATOM 27880 N N . LEU A 1 81 ? -7.133 -6.798 -2.446 1.00 0.00 74 LEU A N 18
ATOM 27881 C CA . LEU A 1 81 ? -6.287 -5.619 -2.228 1.00 0.00 74 LEU A CA 18
ATOM 27882 C C . LEU A 1 81 ? -6.833 -4.349 -2.903 1.00 0.00 74 LEU A C 18
ATOM 27883 O O . LEU A 1 81 ? -6.869 -3.293 -2.277 1.00 0.00 74 LEU A O 18
ATOM 27899 N N . ASP A 1 82 ? -7.295 -4.437 -4.152 1.00 0.00 75 ASP A N 18
ATOM 27900 C CA . ASP A 1 82 ? -7.795 -3.277 -4.907 1.00 0.00 75 ASP A CA 18
ATOM 27901 C C . ASP A 1 82 ? -9.046 -2.654 -4.262 1.00 0.00 7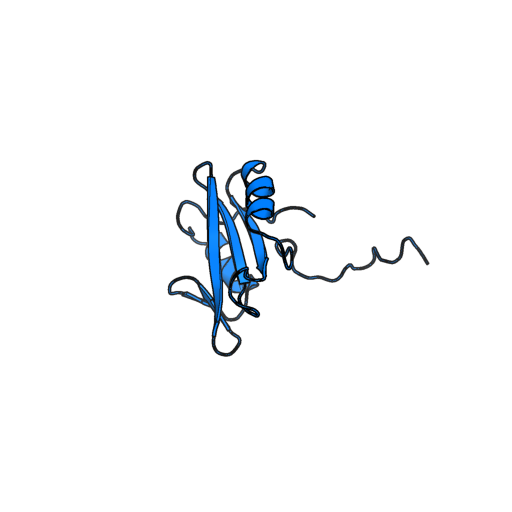5 ASP A C 18
ATOM 27902 O O . ASP A 1 82 ? -9.179 -1.429 -4.225 1.00 0.00 75 ASP A O 18
ATOM 27911 N N . ALA A 1 83 ? -9.919 -3.473 -3.667 1.00 0.00 76 ALA A N 18
ATOM 27912 C CA . ALA A 1 83 ? -11.063 -3.015 -2.880 1.00 0.00 76 ALA A CA 18
ATOM 27913 C C . ALA A 1 83 ? -10.639 -2.285 -1.586 1.00 0.00 76 ALA A C 18
ATOM 27914 O O . ALA A 1 83 ? -11.215 -1.248 -1.252 1.00 0.00 76 ALA A O 18
ATOM 27921 N N . ALA A 1 84 ? -9.600 -2.771 -0.895 1.00 0.00 77 ALA A N 18
ATOM 27922 C CA . ALA A 1 84 ? -9.053 -2.119 0.298 1.00 0.00 77 ALA A CA 18
ATOM 27923 C C . ALA A 1 84 ? -8.394 -0.761 -0.026 1.00 0.00 77 ALA A C 18
ATOM 27924 O O . ALA A 1 84 ? -8.601 0.218 0.695 1.00 0.00 77 ALA A O 18
ATOM 27931 N N . ILE A 1 85 ? -7.662 -0.670 -1.145 1.00 0.00 78 ILE A N 18
ATOM 27932 C CA . ILE A 1 85 ? -7.123 0.594 -1.681 1.00 0.00 78 ILE A CA 18
ATOM 27933 C C . ILE A 1 85 ? -8.267 1.563 -2.024 1.00 0.00 78 ILE A C 18
ATOM 27934 O O . ILE A 1 85 ? -8.293 2.698 -1.553 1.00 0.00 78 ILE A O 18
ATOM 27950 N N . THR A 1 86 ? -9.263 1.102 -2.779 1.00 0.00 79 THR A N 18
ATOM 27951 C CA . THR A 1 86 ? -10.435 1.899 -3.199 1.00 0.00 79 THR A CA 18
ATOM 27952 C C . THR A 1 86 ? -11.224 2.449 -2.006 1.00 0.00 79 THR A C 18
ATOM 27953 O O . THR A 1 86 ? -11.619 3.617 -2.018 1.00 0.00 79 THR A O 18
ATOM 27964 N N . PHE A 1 87 ? -11.403 1.671 -0.933 1.00 0.00 80 PHE A N 18
ATOM 27965 C CA . PHE A 1 87 ? -12.040 2.153 0.297 1.00 0.00 80 PHE A CA 18
ATOM 27966 C C . PHE A 1 87 ? -11.304 3.366 0.891 1.00 0.00 80 PHE A C 18
ATOM 27967 O O . PHE A 1 87 ? -11.937 4.369 1.221 1.00 0.00 80 PHE A O 18
ATOM 27984 N N . TYR A 1 88 ? -9.968 3.325 0.939 1.00 0.00 81 TYR A N 18
ATOM 27985 C CA . TYR A 1 88 ? -9.146 4.450 1.398 1.00 0.00 81 TYR A CA 18
ATOM 27986 C C . TYR A 1 88 ? -8.917 5.552 0.340 1.00 0.00 81 TYR A C 18
ATOM 27987 O O . TYR A 1 88 ? -8.221 6.530 0.611 1.00 0.00 81 TYR A O 18
ATOM 28005 N N . MET A 1 89 ? -9.508 5.435 -0.856 1.00 0.00 82 MET A N 18
ATOM 28006 C CA . MET A 1 89 ? -9.613 6.533 -1.834 1.00 0.00 82 MET A CA 18
ATOM 28007 C C . MET A 1 89 ? -10.937 7.291 -1.631 1.00 0.00 82 MET A C 18
ATOM 28008 O O . MET A 1 89 ? -10.975 8.517 -1.747 1.00 0.00 82 MET A O 18
ATOM 28022 N N . GLU A 1 90 ? -12.012 6.579 -1.277 1.00 0.00 83 GLU A N 18
ATOM 28023 C CA . GLU A 1 90 ? -13.325 7.154 -0.942 1.00 0.00 83 GLU A CA 18
ATOM 28024 C C . GLU A 1 90 ? -13.378 7.762 0.475 1.00 0.00 83 GLU A C 18
ATOM 28025 O O . GLU A 1 90 ? -14.121 8.721 0.704 1.00 0.00 83 GLU A O 18
ATOM 28037 N N . HIS A 1 91 ? -12.581 7.237 1.412 1.00 0.00 84 HIS A N 18
ATOM 28038 C CA . HIS A 1 91 ? -12.514 7.651 2.820 1.00 0.00 84 HIS A CA 18
ATOM 28039 C C . HIS A 1 91 ? -11.065 7.910 3.273 1.00 0.00 84 HIS A C 18
ATOM 28040 O O . HIS A 1 91 ? -10.117 7.377 2.698 1.00 0.00 84 HIS A O 18
ATOM 28054 N N . GLU A 1 92 ? -10.869 8.709 4.324 1.00 0.00 85 GLU A N 18
ATOM 28055 C CA . GLU A 1 92 ? -9.539 8.939 4.916 1.00 0.00 85 GLU A CA 18
ATOM 28056 C C . GLU A 1 92 ? -9.045 7.709 5.704 1.00 0.00 85 GLU A C 18
ATOM 28057 O O . GLU A 1 92 ? -9.834 7.004 6.341 1.00 0.00 85 GLU A O 18
ATOM 28069 N N . LEU A 1 93 ? -7.732 7.456 5.670 1.00 0.00 86 LEU A N 18
ATOM 28070 C CA . LEU A 1 93 ? -7.086 6.304 6.308 1.00 0.00 86 LEU A CA 18
ATOM 28071 C C . LEU A 1 93 ? -6.822 6.576 7.797 1.00 0.00 86 LEU A C 18
ATOM 28072 O O . LEU A 1 93 ? -7.413 5.938 8.670 1.00 0.00 86 LEU A O 18
ATOM 28088 N N . GLU A 1 94 ? -5.974 7.565 8.081 1.00 0.00 87 GLU A N 18
ATOM 28089 C CA . GLU A 1 94 ? -5.642 8.013 9.445 1.00 0.00 87 GLU A CA 18
ATOM 28090 C C . GLU A 1 94 ? -5.453 9.537 9.505 1.00 0.00 87 GLU A C 18
ATOM 28091 O O . GLU A 1 94 ? -6.121 10.220 10.282 1.00 0.00 87 GLU A O 18
ATOM 28103 N N . TYR A 1 95 ? -4.591 10.072 8.637 1.00 0.00 88 TYR A N 18
ATOM 28104 C CA . TYR A 1 95 ? -4.304 11.503 8.499 1.00 0.00 88 TYR A CA 18
ATOM 28105 C C . TYR A 1 95 ? -4.801 12.061 7.153 1.00 0.00 88 TYR A C 18
ATOM 28106 O O . TYR A 1 95 ? -5.181 13.231 7.081 1.00 0.00 88 TYR A O 18
ATOM 28124 N N . SER A 1 96 ? -4.814 11.234 6.099 1.00 0.00 89 SER A N 18
ATOM 28125 C CA . SER A 1 96 ? -5.346 11.575 4.770 1.00 0.00 89 SER A CA 18
ATOM 28126 C C . SER A 1 96 ? -5.885 10.346 4.018 1.00 0.00 89 SER A C 18
ATOM 28127 O O . SER A 1 96 ? -5.797 9.215 4.502 1.00 0.00 89 SER A O 18
ATOM 28135 N N . SER A 1 97 ? -6.472 10.554 2.840 1.00 0.00 90 SER A N 18
ATOM 28136 C CA . SER A 1 97 ? -6.864 9.506 1.885 1.00 0.00 90 SER A CA 18
ATOM 28137 C C . SER A 1 97 ? -5.725 9.155 0.910 1.00 0.00 90 SER A C 18
ATOM 28138 O O . SER A 1 97 ? -4.730 9.876 0.788 1.00 0.00 90 SER A O 18
ATOM 28146 N N . LEU A 1 98 ? -5.867 8.034 0.199 1.00 0.00 91 LEU A N 18
ATOM 28147 C CA . LEU A 1 98 ? -4.980 7.632 -0.895 1.00 0.00 91 LEU A CA 18
ATOM 28148 C C . LEU A 1 98 ? -5.214 8.529 -2.122 1.00 0.00 91 LEU A C 18
ATOM 28149 O O . LEU A 1 98 ? -6.353 8.665 -2.582 1.00 0.00 91 LEU A O 18
ATOM 28165 N N . LYS A 1 99 ? -4.145 9.124 -2.668 1.00 0.00 92 LYS A N 18
ATOM 28166 C CA . LYS A 1 99 ? -4.201 10.057 -3.811 1.00 0.00 92 LYS A CA 18
ATOM 28167 C C . LYS A 1 99 ? -3.558 9.496 -5.080 1.00 0.00 92 LYS A C 18
ATOM 28168 O O . LYS A 1 99 ? -4.123 9.666 -6.161 1.00 0.00 92 LYS A O 18
ATOM 28187 N N . GLN A 1 100 ? -2.403 8.833 -4.965 1.00 0.00 93 GLN A N 18
ATOM 28188 C CA . GLN A 1 100 ? -1.669 8.285 -6.115 1.00 0.00 93 GLN A CA 18
ATOM 28189 C C . GLN A 1 100 ? -0.750 7.102 -5.747 1.00 0.00 93 GLN A C 18
ATOM 28190 O O . GLN A 1 100 ? -0.144 7.110 -4.671 1.00 0.00 93 GLN A O 18
ATOM 28204 N N . PRO A 1 101 ? -0.579 6.107 -6.639 1.00 0.00 94 PRO A N 18
ATOM 28205 C CA . PRO A 1 101 ? 0.429 5.066 -6.469 1.00 0.00 94 PRO A CA 18
ATOM 28206 C C . PRO A 1 101 ? 1.845 5.639 -6.661 1.00 0.00 94 PRO A C 18
ATOM 28207 O O . PRO A 1 101 ? 2.058 6.541 -7.477 1.00 0.00 94 PRO A O 18
ATOM 28218 N N . LEU A 1 102 ? 2.836 5.099 -5.947 1.00 0.00 95 LEU A N 18
ATOM 28219 C CA . LEU A 1 102 ? 4.252 5.434 -6.145 1.00 0.00 95 LEU A CA 18
ATOM 28220 C C . LEU A 1 102 ? 4.724 5.060 -7.568 1.00 0.00 95 LEU A C 18
ATOM 28221 O O . LEU A 1 102 ? 4.352 4.019 -8.114 1.00 0.00 95 LEU A O 18
ATOM 28237 N N . GLN A 1 103 ? 5.555 5.912 -8.176 1.00 0.00 96 GLN A N 18
ATOM 28238 C CA . GLN A 1 103 ? 6.155 5.693 -9.502 1.00 0.00 96 GLN A CA 18
ATOM 28239 C C . GLN A 1 103 ? 7.261 4.615 -9.490 1.00 0.00 96 GLN A C 18
ATOM 28240 O O . GLN A 1 103 ? 7.961 4.446 -8.487 1.00 0.00 96 GLN A O 18
ATOM 28254 N N . ARG A 1 104 ? 7.422 3.892 -10.608 1.00 0.00 97 ARG A N 18
ATOM 28255 C CA . ARG A 1 104 ? 8.453 2.857 -10.815 1.00 0.00 97 ARG A CA 18
ATOM 28256 C C . ARG A 1 104 ? 9.014 2.835 -12.247 1.00 0.00 97 ARG A C 18
ATOM 28257 O O . ARG A 1 104 ? 8.323 3.303 -13.182 1.00 0.00 97 ARG A O 18
ATOM 28279 N N . GLY A 1 1 ? 21.459 -13.489 -8.163 1.00 0.00 -6 GLY A N 19
ATOM 28280 C CA . GLY A 1 1 ? 21.076 -12.191 -8.760 1.00 0.00 -6 GLY A CA 19
ATOM 28281 C C . GLY A 1 1 ? 19.693 -12.257 -9.394 1.00 0.00 -6 GLY A C 19
ATOM 28282 O O . GLY A 1 1 ? 18.814 -12.958 -8.893 1.00 0.00 -6 GLY A O 19
ATOM 28288 N N . SER A 1 2 ? 19.492 -11.530 -10.499 1.00 0.00 -5 SER A N 19
ATOM 28289 C CA . SER A 1 2 ? 18.226 -11.474 -11.262 1.00 0.00 -5 SER A CA 19
ATOM 28290 C C . SER A 1 2 ? 18.053 -12.613 -12.285 1.00 0.00 -5 SER A C 19
ATOM 28291 O O . SER A 1 2 ? 16.946 -12.852 -12.779 1.00 0.00 -5 SER A O 19
ATOM 28299 N N . SER A 1 3 ? 19.127 -13.341 -12.605 1.00 0.00 -4 SER A N 19
ATOM 28300 C CA . SER A 1 3 ? 19.107 -14.498 -13.508 1.00 0.00 -4 SER A CA 19
ATOM 28301 C C . SER A 1 3 ? 18.293 -15.662 -12.923 1.00 0.00 -4 SER A C 19
ATOM 28302 O O . SER A 1 3 ? 18.484 -16.075 -11.775 1.00 0.00 -4 SER A O 19
ATOM 28310 N N . GLY A 1 4 ? 17.342 -16.181 -13.710 1.00 0.00 -3 GLY A N 19
ATOM 28311 C CA . GLY A 1 4 ? 16.414 -17.250 -13.310 1.00 0.00 -3 GLY A CA 19
ATOM 28312 C C . GLY A 1 4 ? 15.305 -16.841 -12.323 1.00 0.00 -3 GLY A C 19
ATOM 28313 O O . GLY A 1 4 ? 14.461 -17.677 -11.993 1.00 0.00 -3 GLY A O 19
ATOM 28317 N N . SER A 1 5 ? 15.276 -15.583 -11.861 1.00 0.00 -2 SER A N 19
ATOM 28318 C CA . SER A 1 5 ? 14.301 -15.056 -10.885 1.00 0.00 -2 SER A CA 19
ATOM 28319 C C . SER A 1 5 ? 13.483 -13.864 -11.403 1.00 0.00 -2 SER A C 19
ATOM 28320 O O . SER A 1 5 ? 12.339 -13.675 -10.977 1.00 0.00 -2 SER A O 19
ATOM 28328 N N . SER A 1 6 ? 14.019 -13.083 -12.349 1.00 0.00 -1 SER A N 19
ATOM 28329 C CA . SER A 1 6 ? 13.291 -12.023 -13.061 1.00 0.00 -1 SER A CA 19
ATOM 28330 C C . SER A 1 6 ? 12.239 -12.592 -14.033 1.00 0.00 -1 SER A C 19
ATOM 28331 O O . SER A 1 6 ? 12.345 -13.736 -14.490 1.00 0.00 -1 SER A O 19
ATOM 28339 N N . GLY A 1 7 ? 11.212 -11.801 -14.353 1.00 0.00 0 GLY A N 19
ATOM 28340 C CA . GLY A 1 7 ? 10.084 -12.198 -15.202 1.00 0.00 0 GLY A CA 19
ATOM 28341 C C . GLY A 1 7 ? 9.051 -11.084 -15.405 1.00 0.00 0 GLY A C 19
ATOM 28342 O O . GLY A 1 7 ? 9.343 -9.903 -15.201 1.00 0.00 0 GLY A O 19
ATOM 28346 N N . MET A 1 8 ? 7.822 -11.454 -15.775 1.00 0.00 1 MET A N 19
ATOM 28347 C CA . MET A 1 8 ? 6.716 -10.539 -16.118 1.00 0.00 1 MET A CA 19
ATOM 28348 C C . MET A 1 8 ? 6.010 -9.911 -14.892 1.00 0.00 1 MET A C 19
ATOM 28349 O O . MET A 1 8 ? 4.809 -9.634 -14.922 1.00 0.00 1 MET A O 19
ATOM 28363 N N . ALA A 1 9 ? 6.746 -9.656 -13.804 1.00 0.00 2 ALA A N 19
ATOM 28364 C CA . ALA A 1 9 ? 6.219 -9.088 -12.555 1.00 0.00 2 ALA A CA 19
ATOM 28365 C C . ALA A 1 9 ? 5.691 -7.644 -12.693 1.00 0.00 2 ALA A C 19
ATOM 28366 O O . ALA A 1 9 ? 4.922 -7.170 -11.856 1.00 0.00 2 ALA A O 19
ATOM 28373 N N . GLU A 1 10 ? 6.036 -6.956 -13.785 1.00 0.00 3 GLU A N 19
ATOM 28374 C CA . GLU A 1 10 ? 5.501 -5.633 -14.140 1.00 0.00 3 GLU A CA 19
ATOM 28375 C C . GLU A 1 10 ? 4.019 -5.645 -14.565 1.00 0.00 3 GLU A C 19
ATOM 28376 O O . GLU A 1 10 ? 3.402 -4.585 -14.672 1.00 0.00 3 GLU A O 19
ATOM 28388 N N . ALA A 1 11 ? 3.425 -6.828 -14.745 1.00 0.00 4 ALA A N 19
ATOM 28389 C CA . ALA A 1 11 ? 1.988 -7.001 -14.990 1.00 0.00 4 ALA A CA 19
ATOM 28390 C C . ALA A 1 11 ? 1.111 -6.903 -13.720 1.00 0.00 4 ALA A C 19
ATOM 28391 O O . ALA A 1 11 ? -0.119 -6.970 -13.799 1.00 0.00 4 ALA A O 19
ATOM 28398 N N . ALA A 1 12 ? 1.736 -6.716 -12.556 1.00 0.00 5 ALA A N 19
ATOM 28399 C CA . ALA A 1 12 ? 1.071 -6.422 -11.284 1.00 0.00 5 ALA A CA 19
ATOM 28400 C C . ALA A 1 12 ? 0.602 -4.954 -11.208 1.00 0.00 5 ALA A C 19
ATOM 28401 O O . ALA A 1 12 ? 1.199 -4.069 -11.834 1.00 0.00 5 ALA A O 19
ATOM 28408 N N . ALA A 1 13 ? -0.432 -4.691 -10.398 1.00 0.00 6 ALA A N 19
ATOM 28409 C CA . ALA A 1 13 ? -0.996 -3.355 -10.162 1.00 0.00 6 ALA A CA 19
ATOM 28410 C C . ALA A 1 13 ? 0.101 -2.317 -9.818 1.00 0.00 6 ALA A C 19
ATOM 28411 O O . ALA A 1 13 ? 1.066 -2.670 -9.133 1.00 0.00 6 ALA A O 19
ATOM 28418 N N . PRO A 1 14 ? -0.009 -1.050 -10.263 1.00 0.00 7 PRO A N 19
ATOM 28419 C CA . PRO A 1 14 ? 1.089 -0.078 -10.189 1.00 0.00 7 PRO A CA 19
ATOM 28420 C C . PRO A 1 14 ? 1.557 0.227 -8.758 1.00 0.00 7 PRO A C 19
ATOM 28421 O O . PRO A 1 14 ? 2.743 0.469 -8.539 1.00 0.00 7 PRO A O 19
ATOM 28432 N N . TRP A 1 15 ? 0.652 0.151 -7.779 1.00 0.00 8 TRP A N 19
ATOM 28433 C CA . TRP A 1 15 ? 0.940 0.362 -6.357 1.00 0.00 8 TRP A CA 19
ATOM 28434 C C . TRP A 1 15 ? 1.669 -0.806 -5.676 1.00 0.00 8 TRP A C 19
ATOM 28435 O O . TRP A 1 15 ? 2.151 -0.625 -4.560 1.00 0.00 8 TRP A O 19
ATOM 28456 N N . TYR A 1 16 ? 1.789 -1.985 -6.294 1.00 0.00 9 TYR A N 19
ATOM 28457 C CA . TYR A 1 16 ? 2.512 -3.120 -5.709 1.00 0.00 9 TYR A CA 19
ATOM 28458 C C . TYR A 1 16 ? 4.024 -3.036 -5.979 1.00 0.00 9 TYR A C 19
ATOM 28459 O O . TYR A 1 16 ? 4.448 -2.798 -7.110 1.00 0.00 9 TYR A O 19
ATOM 28477 N N . HIS A 1 17 ? 4.838 -3.258 -4.944 1.00 0.00 10 HIS A N 19
ATOM 28478 C CA . HIS A 1 17 ? 6.309 -3.181 -4.982 1.00 0.00 10 HIS A CA 19
ATOM 28479 C C . HIS A 1 17 ? 7.023 -4.480 -4.543 1.00 0.00 10 HIS A C 19
ATOM 28480 O O . HIS A 1 17 ? 8.251 -4.499 -4.425 1.00 0.00 10 HIS A O 19
ATOM 28494 N N . GLY A 1 18 ? 6.294 -5.582 -4.324 1.00 0.00 11 GLY A N 19
ATOM 28495 C CA . GLY A 1 18 ? 6.888 -6.868 -3.932 1.00 0.00 11 GLY A CA 19
ATOM 28496 C C . GLY A 1 18 ? 7.510 -6.844 -2.526 1.00 0.00 11 GLY A C 19
ATOM 28497 O O . GLY A 1 18 ? 6.991 -6.142 -1.656 1.00 0.00 11 GLY A O 19
ATOM 28501 N N . PRO A 1 19 ? 8.599 -7.590 -2.257 1.00 0.00 12 PRO A N 19
ATOM 28502 C CA . PRO A 1 19 ? 9.235 -7.685 -0.936 1.00 0.00 12 PRO A CA 19
ATOM 28503 C C . PRO A 1 19 ? 10.113 -6.460 -0.598 1.00 0.00 12 PRO A C 19
ATOM 28504 O O . PRO A 1 19 ? 11.301 -6.580 -0.282 1.00 0.00 12 PRO A O 19
ATOM 28515 N N . LEU A 1 20 ? 9.528 -5.261 -0.669 1.00 0.00 13 LEU A N 19
ATOM 28516 C CA . LEU A 1 20 ? 10.164 -3.998 -0.281 1.00 0.00 13 LEU A CA 19
ATOM 28517 C C . LEU A 1 20 ? 10.289 -3.900 1.254 1.00 0.00 13 LEU A C 19
ATOM 28518 O O . LEU A 1 20 ? 9.367 -4.278 1.982 1.00 0.00 13 LEU A O 19
ATOM 28534 N N . SER A 1 21 ? 11.402 -3.361 1.749 1.00 0.00 14 SER A N 19
ATOM 28535 C CA . SER A 1 21 ? 11.631 -3.100 3.182 1.00 0.00 14 SER A CA 19
ATOM 28536 C C . SER A 1 21 ? 11.108 -1.724 3.611 1.00 0.00 14 SER A C 19
ATOM 28537 O O . SER A 1 21 ? 10.941 -0.826 2.780 1.00 0.00 14 SER A O 19
ATOM 28545 N N . ARG A 1 22 ? 10.894 -1.529 4.923 1.00 0.00 15 ARG A N 19
ATOM 28546 C CA . ARG A 1 22 ? 10.463 -0.241 5.503 1.00 0.00 15 ARG A CA 19
ATOM 28547 C C . ARG A 1 22 ? 11.334 0.927 5.055 1.00 0.00 15 ARG A C 19
ATOM 28548 O O . ARG A 1 22 ? 10.812 1.891 4.515 1.00 0.00 15 ARG A O 19
ATOM 28569 N N . THR A 1 23 ? 12.649 0.833 5.239 1.00 0.00 16 THR A N 19
ATOM 28570 C CA . THR A 1 23 ? 13.586 1.932 4.942 1.00 0.00 16 THR A CA 19
ATOM 28571 C C . THR A 1 23 ? 13.505 2.396 3.482 1.00 0.00 16 THR A C 19
ATOM 28572 O O . THR A 1 23 ? 13.556 3.597 3.214 1.00 0.00 16 THR A O 19
ATOM 28583 N N . ASP A 1 24 ? 13.302 1.472 2.538 1.00 0.00 17 ASP A N 19
ATOM 28584 C CA . ASP A 1 24 ? 13.096 1.779 1.118 1.00 0.00 17 ASP A CA 19
ATOM 28585 C C . ASP A 1 24 ? 11.739 2.455 0.859 1.00 0.00 17 ASP A C 19
ATOM 28586 O O . ASP A 1 24 ? 11.679 3.460 0.149 1.00 0.00 17 ASP A O 19
ATOM 28595 N N . ALA A 1 25 ? 10.661 1.956 1.475 1.00 0.00 18 ALA A N 19
ATOM 28596 C CA . ALA A 1 25 ? 9.331 2.561 1.392 1.00 0.00 18 ALA A CA 19
ATOM 28597 C C . ALA A 1 25 ? 9.297 3.980 1.996 1.00 0.00 18 ALA A C 19
ATOM 28598 O O . ALA A 1 25 ? 8.730 4.900 1.404 1.00 0.00 18 ALA A O 19
ATOM 28605 N N . GLU A 1 26 ? 9.949 4.179 3.145 1.00 0.00 19 GLU A N 19
ATOM 28606 C CA . GLU A 1 26 ? 10.030 5.465 3.844 1.00 0.00 19 GLU A CA 19
ATOM 28607 C C . GLU A 1 26 ? 10.830 6.501 3.045 1.00 0.00 19 GLU A C 19
ATOM 28608 O O . GLU A 1 26 ? 10.357 7.622 2.869 1.00 0.00 19 GLU A O 19
ATOM 28620 N N . ASN A 1 27 ? 11.992 6.137 2.490 1.00 0.00 20 ASN A N 19
ATOM 28621 C CA . ASN A 1 27 ? 12.767 7.051 1.639 1.00 0.00 20 ASN A CA 19
ATOM 28622 C C . ASN A 1 27 ? 12.040 7.382 0.322 1.00 0.00 20 ASN A C 19
ATOM 28623 O O . ASN A 1 27 ? 12.119 8.517 -0.152 1.00 0.00 20 ASN A O 19
ATOM 28634 N N . SER A 1 28 ? 11.288 6.430 -0.245 1.00 0.00 21 SER A N 19
ATOM 28635 C CA . SER A 1 28 ? 10.501 6.652 -1.468 1.00 0.00 21 SER A CA 19
ATOM 28636 C C . SER A 1 28 ? 9.348 7.637 -1.249 1.00 0.00 21 SER A C 19
ATOM 28637 O O . SER A 1 28 ? 9.150 8.539 -2.061 1.00 0.00 21 SER A O 19
ATOM 28645 N N . LEU A 1 29 ? 8.601 7.506 -0.147 1.00 0.00 22 LEU A N 19
ATOM 28646 C CA . LEU A 1 29 ? 7.437 8.349 0.147 1.00 0.00 22 LEU A CA 19
ATOM 28647 C C . LEU A 1 29 ? 7.787 9.687 0.814 1.00 0.00 22 LEU A C 19
ATOM 28648 O O . LEU A 1 29 ? 7.058 10.655 0.609 1.00 0.00 22 LEU A O 19
ATOM 28664 N N . LEU A 1 30 ? 8.902 9.794 1.546 1.00 0.00 23 LEU A N 19
ATOM 28665 C CA . LEU A 1 30 ? 9.384 11.072 2.097 1.00 0.00 23 LEU A CA 19
ATOM 28666 C C . LEU A 1 30 ? 9.791 12.067 0.991 1.00 0.00 23 LEU A C 19
ATOM 28667 O O . LEU A 1 30 ? 9.710 13.283 1.185 1.00 0.00 23 LEU A O 19
ATOM 28683 N N . ARG A 1 31 ? 10.167 11.556 -0.189 1.00 0.00 24 ARG A N 19
ATOM 28684 C CA . ARG A 1 31 ? 10.426 12.341 -1.408 1.00 0.00 24 ARG A CA 19
ATOM 28685 C C . ARG A 1 31 ? 9.140 12.798 -2.126 1.00 0.00 24 ARG A C 19
ATOM 28686 O O . ARG A 1 31 ? 9.173 13.763 -2.889 1.00 0.00 24 ARG A O 19
ATOM 28707 N N . MET A 1 32 ? 8.017 12.115 -1.890 1.00 0.00 25 MET A N 19
ATOM 28708 C CA . MET A 1 32 ? 6.737 12.296 -2.589 1.00 0.00 25 MET A CA 19
ATOM 28709 C C . MET A 1 32 ? 5.733 13.175 -1.808 1.00 0.00 25 MET A C 19
ATOM 28710 O O . MET A 1 32 ? 5.872 13.342 -0.592 1.00 0.00 25 MET A O 19
ATOM 28724 N N . PRO A 1 33 ? 4.707 13.741 -2.477 1.00 0.00 26 PRO A N 19
ATOM 28725 C CA . PRO A 1 33 ? 3.633 14.488 -1.817 1.00 0.00 26 PRO A CA 19
ATOM 28726 C C . PRO A 1 33 ? 2.693 13.575 -1.014 1.00 0.00 26 PRO A C 19
ATOM 28727 O O . PRO A 1 33 ? 2.651 12.361 -1.227 1.00 0.00 26 PRO A O 19
ATOM 28738 N N . GLU A 1 34 ? 1.912 14.167 -0.108 1.00 0.00 27 GLU A N 19
ATOM 28739 C CA . GLU A 1 34 ? 0.943 13.475 0.757 1.00 0.00 27 GLU A CA 19
ATOM 28740 C C . GLU A 1 34 ? -0.108 12.679 -0.033 1.00 0.00 27 GLU A C 19
ATOM 28741 O O . GLU A 1 34 ? -0.666 13.154 -1.026 1.00 0.00 27 GLU A O 19
ATOM 28753 N N . GLY A 1 35 ? -0.397 11.464 0.439 1.00 0.00 28 GLY A N 19
ATOM 28754 C CA . GLY A 1 35 ? -1.306 10.519 -0.203 1.00 0.00 28 GLY A CA 19
ATOM 28755 C C . GLY A 1 35 ? -0.662 9.650 -1.290 1.00 0.00 28 GLY A C 19
ATOM 28756 O O . GLY A 1 35 ? -1.373 8.898 -1.958 1.00 0.00 28 GLY A O 19
ATOM 28760 N N . THR A 1 36 ? 0.656 9.735 -1.490 1.00 0.00 29 THR A N 19
ATOM 28761 C CA . THR A 1 36 ? 1.398 8.771 -2.317 1.00 0.00 29 THR A CA 19
ATOM 28762 C C . THR A 1 36 ? 1.525 7.461 -1.543 1.00 0.00 29 THR A C 19
ATOM 28763 O O . THR A 1 36 ? 1.949 7.472 -0.385 1.00 0.00 29 THR A O 19
ATOM 28774 N N . PHE A 1 37 ? 1.166 6.329 -2.153 1.00 0.00 30 PHE A N 19
ATOM 28775 C CA . PHE A 1 37 ? 1.115 5.045 -1.456 1.00 0.00 30 PHE A CA 19
ATOM 28776 C C . PHE A 1 37 ? 1.714 3.881 -2.250 1.00 0.00 30 PHE A C 19
ATOM 28777 O O . PHE A 1 37 ? 1.842 3.927 -3.477 1.00 0.00 30 PHE A O 19
ATOM 28794 N N . LEU A 1 38 ? 2.056 2.820 -1.522 1.00 0.00 31 LEU A N 19
ATOM 28795 C CA . LEU A 1 38 ? 2.551 1.555 -2.063 1.00 0.00 31 LEU A CA 19
ATOM 28796 C C . LEU A 1 38 ? 2.079 0.376 -1.205 1.00 0.00 31 LEU A C 19
ATOM 28797 O O . LEU A 1 38 ? 1.789 0.541 -0.020 1.00 0.00 31 LEU A O 19
ATOM 28813 N N . VAL A 1 39 ? 2.049 -0.819 -1.788 1.00 0.00 32 VAL A N 19
ATOM 28814 C CA . VAL A 1 39 ? 1.793 -2.084 -1.093 1.00 0.00 32 VAL A CA 19
ATOM 28815 C C . VAL A 1 39 ? 2.967 -3.029 -1.312 1.00 0.00 32 VAL A C 19
ATOM 28816 O O . VAL A 1 39 ? 3.471 -3.164 -2.429 1.00 0.00 32 VAL A O 19
ATOM 28829 N N . ARG A 1 40 ? 3.402 -3.686 -0.240 1.00 0.00 33 ARG A N 19
ATOM 28830 C CA . ARG A 1 40 ? 4.564 -4.583 -0.217 1.00 0.00 33 ARG A CA 19
ATOM 28831 C C . ARG A 1 40 ? 4.248 -5.892 0.507 1.00 0.00 33 ARG A C 19
ATOM 28832 O O . ARG A 1 40 ? 3.384 -5.922 1.383 1.00 0.00 33 ARG A O 19
ATOM 28853 N N . ASP A 1 41 ? 4.941 -6.971 0.158 1.00 0.00 34 ASP A N 19
ATOM 28854 C CA . ASP A 1 41 ? 4.908 -8.232 0.911 1.00 0.00 34 ASP A CA 19
ATOM 28855 C C . ASP A 1 41 ? 5.464 -8.003 2.330 1.00 0.00 34 ASP A C 19
ATOM 28856 O O . ASP A 1 41 ? 6.486 -7.330 2.502 1.00 0.00 34 ASP A O 19
ATOM 28865 N N . SER A 1 42 ? 4.773 -8.508 3.357 1.00 0.00 35 SER A N 19
ATOM 28866 C CA . SER A 1 42 ? 5.067 -8.159 4.752 1.00 0.00 35 SER A CA 19
ATOM 28867 C C . SER A 1 42 ? 6.439 -8.649 5.228 1.00 0.00 35 SER A C 19
ATOM 28868 O O . SER A 1 42 ? 6.780 -9.831 5.142 1.00 0.00 35 SER A O 19
ATOM 28876 N N . THR A 1 43 ? 7.199 -7.720 5.812 1.00 0.00 36 THR A N 19
ATOM 28877 C CA . THR A 1 43 ? 8.454 -7.975 6.537 1.00 0.00 36 THR A CA 19
ATOM 28878 C C . THR A 1 43 ? 8.226 -8.457 7.980 1.00 0.00 36 THR A C 19
ATOM 28879 O O . THR A 1 43 ? 9.190 -8.794 8.672 1.00 0.00 36 THR A O 19
ATOM 28890 N N . SER A 1 44 ? 6.966 -8.519 8.435 1.00 0.00 37 SER A N 19
ATOM 28891 C CA . SER A 1 44 ? 6.579 -8.880 9.811 1.00 0.00 37 SER A CA 19
ATOM 28892 C C . SER A 1 44 ? 5.924 -10.263 9.926 1.00 0.00 37 SER A C 19
ATOM 28893 O O . SER A 1 44 ? 6.121 -10.936 10.942 1.00 0.00 37 SER A O 19
ATOM 28901 N N . SER A 1 45 ? 5.171 -10.712 8.909 1.00 0.00 38 SER A N 19
ATOM 28902 C CA . SER A 1 45 ? 4.446 -11.999 8.928 1.00 0.00 38 SER A CA 19
ATOM 28903 C C . SER A 1 45 ? 4.389 -12.673 7.544 1.00 0.00 38 SER A C 19
ATOM 28904 O O . SER A 1 45 ? 4.214 -11.976 6.542 1.00 0.00 38 SER A O 19
ATOM 28912 N N . PRO A 1 46 ? 4.465 -14.016 7.450 1.00 0.00 39 PRO A N 19
ATOM 28913 C CA . PRO A 1 46 ? 4.316 -14.730 6.181 1.00 0.00 39 PRO A CA 19
ATOM 28914 C C . PRO A 1 46 ? 2.877 -14.637 5.637 1.00 0.00 39 PRO A C 19
ATOM 28915 O O . PRO A 1 46 ? 1.904 -14.688 6.394 1.00 0.00 39 PRO A O 19
ATOM 28926 N N . GLY A 1 47 ? 2.740 -14.514 4.313 1.00 0.00 40 GLY A N 19
ATOM 28927 C CA . GLY A 1 47 ? 1.452 -14.494 3.599 1.00 0.00 40 GLY A CA 19
ATOM 28928 C C . GLY A 1 47 ? 0.628 -13.196 3.713 1.00 0.00 40 GLY A C 19
ATOM 28929 O O . GLY A 1 47 ? -0.415 -13.090 3.067 1.00 0.00 40 GLY A O 19
ATOM 28933 N N . ASP A 1 48 ? 1.083 -12.207 4.491 1.00 0.00 41 ASP A N 19
ATOM 28934 C CA . ASP A 1 48 ? 0.437 -10.894 4.641 1.00 0.00 41 ASP A CA 19
ATOM 28935 C C . ASP A 1 48 ? 1.103 -9.815 3.767 1.00 0.00 41 ASP A C 19
ATOM 28936 O O . ASP A 1 48 ? 2.248 -9.959 3.327 1.00 0.00 41 ASP A O 19
ATOM 28945 N N . TYR A 1 49 ? 0.406 -8.695 3.572 1.00 0.00 42 TYR A N 19
ATOM 28946 C CA . TYR A 1 49 ? 0.910 -7.496 2.894 1.00 0.00 42 TYR A CA 19
ATOM 28947 C C . TYR A 1 49 ? 0.918 -6.282 3.837 1.00 0.00 42 TYR A C 19
ATOM 28948 O O . TYR A 1 49 ? 0.379 -6.335 4.944 1.00 0.00 42 TYR A O 19
ATOM 28966 N N . VAL A 1 50 ? 1.531 -5.177 3.409 1.00 0.00 43 VAL A N 19
ATOM 28967 C CA . VAL A 1 50 ? 1.589 -3.905 4.150 1.00 0.00 43 VAL A CA 19
ATOM 28968 C C . VAL A 1 50 ? 1.340 -2.740 3.194 1.00 0.00 43 VAL A C 19
ATOM 28969 O O . VAL A 1 50 ? 2.001 -2.644 2.160 1.00 0.00 43 VAL A O 19
ATOM 28982 N N . LEU A 1 51 ? 0.412 -1.848 3.548 1.00 0.00 44 LEU A N 19
ATOM 28983 C CA . LEU A 1 51 ? 0.165 -0.568 2.883 1.00 0.00 44 LEU A CA 19
ATOM 28984 C C . LEU A 1 51 ? 1.050 0.491 3.538 1.00 0.00 44 LEU A C 19
ATOM 28985 O O . LEU A 1 51 ? 0.963 0.688 4.750 1.00 0.00 44 LEU A O 19
ATOM 29001 N N . SER A 1 52 ? 1.867 1.186 2.754 1.00 0.00 45 SER A N 19
ATOM 29002 C CA . SER A 1 52 ? 2.656 2.334 3.210 1.00 0.00 45 SER A CA 19
ATOM 29003 C C . SER A 1 52 ? 2.178 3.606 2.506 1.00 0.00 45 SER A C 19
ATOM 29004 O O . SER A 1 52 ? 1.929 3.572 1.300 1.00 0.00 45 SER A O 19
ATOM 29012 N N . CYS A 1 53 ? 2.026 4.715 3.234 1.00 0.00 46 CYS A N 19
ATOM 29013 C CA . CYS A 1 53 ? 1.457 5.968 2.716 1.00 0.00 46 CYS A CA 19
ATOM 29014 C C . CYS A 1 53 ? 2.190 7.207 3.264 1.00 0.00 46 CYS A C 19
ATOM 29015 O O . CYS A 1 53 ? 2.638 7.216 4.413 1.00 0.00 46 CYS A O 19
ATOM 29023 N N . SER A 1 54 ? 2.357 8.254 2.449 1.00 0.00 47 SER A N 19
ATOM 29024 C CA . SER A 1 54 ? 2.872 9.543 2.894 1.00 0.00 47 SER A CA 19
ATOM 29025 C C . SER A 1 54 ? 1.754 10.326 3.584 1.00 0.00 47 SER A C 19
ATOM 29026 O O . SER A 1 54 ? 0.762 10.715 2.967 1.00 0.00 47 SER A O 19
ATOM 29034 N N . GLU A 1 55 ? 1.901 10.539 4.888 1.00 0.00 48 GLU A N 19
ATOM 29035 C CA . GLU A 1 55 ? 0.877 11.158 5.748 1.00 0.00 48 GLU A CA 19
ATOM 29036 C C . GLU A 1 55 ? 1.455 12.147 6.778 1.00 0.00 48 GLU A C 19
ATOM 29037 O O . GLU A 1 55 ? 2.265 11.776 7.631 1.00 0.00 48 GLU A O 19
ATOM 29049 N N . ASN A 1 56 ? 0.975 13.396 6.756 1.00 0.00 49 ASN A N 19
ATOM 29050 C CA . ASN A 1 56 ? 1.302 14.482 7.687 1.00 0.00 49 ASN A CA 19
ATOM 29051 C C . ASN A 1 56 ? 2.820 14.686 7.877 1.00 0.00 49 ASN A C 19
ATOM 29052 O O . ASN A 1 56 ? 3.340 14.697 8.996 1.00 0.00 49 ASN A O 19
ATOM 29063 N N . GLY A 1 57 ? 3.540 14.795 6.755 1.00 0.00 50 GLY A N 19
ATOM 29064 C CA . GLY A 1 57 ? 4.974 15.104 6.715 1.00 0.00 50 GLY A CA 19
ATOM 29065 C C . GLY A 1 57 ? 5.924 13.938 7.036 1.00 0.00 50 GLY A C 19
ATOM 29066 O O . GLY A 1 57 ? 7.140 14.141 7.084 1.00 0.00 50 GLY A O 19
ATOM 29070 N N . LYS A 1 58 ? 5.394 12.724 7.238 1.00 0.00 51 LYS A N 19
ATOM 29071 C CA . LYS A 1 58 ? 6.143 11.473 7.469 1.00 0.00 51 LYS A CA 19
ATOM 29072 C C . LYS A 1 58 ? 5.506 10.297 6.716 1.00 0.00 51 LYS A C 19
ATOM 29073 O O . LYS A 1 58 ? 4.576 10.489 5.931 1.00 0.00 51 LYS A O 19
ATOM 29092 N N . VAL A 1 59 ? 6.004 9.080 6.933 1.00 0.00 52 VAL A N 19
ATOM 29093 C CA . VAL A 1 59 ? 5.496 7.853 6.293 1.00 0.00 52 VAL A CA 19
ATOM 29094 C C . VAL A 1 59 ? 4.886 6.906 7.329 1.00 0.00 52 VAL A C 19
ATOM 29095 O O . VAL A 1 59 ? 5.465 6.672 8.392 1.00 0.00 52 VAL A O 19
ATOM 29108 N N . THR A 1 60 ? 3.708 6.374 7.014 1.00 0.00 53 THR A N 19
ATOM 29109 C CA . THR A 1 60 ? 2.923 5.431 7.831 1.00 0.00 53 THR A CA 19
ATOM 29110 C C . THR A 1 60 ? 2.888 4.038 7.197 1.00 0.00 53 THR A C 19
ATOM 29111 O O . THR A 1 60 ? 3.117 3.895 5.994 1.00 0.00 53 THR A O 19
ATOM 29122 N N . HIS A 1 61 ? 2.603 3.007 8.005 1.00 0.00 54 HIS A N 19
ATOM 29123 C CA . HIS A 1 61 ? 2.528 1.601 7.584 1.00 0.00 54 HIS A CA 19
ATOM 29124 C C . HIS A 1 61 ? 1.339 0.882 8.252 1.00 0.00 54 HIS A C 19
ATOM 29125 O O . HIS A 1 61 ? 1.119 1.035 9.457 1.00 0.00 54 HIS A O 19
ATOM 29139 N N . TYR A 1 62 ? 0.604 0.068 7.488 1.00 0.00 55 TYR A N 19
ATOM 29140 C CA . TYR A 1 62 ? -0.619 -0.624 7.917 1.00 0.00 55 TYR A CA 19
ATOM 29141 C C . TYR A 1 62 ? -0.672 -2.065 7.395 1.00 0.00 55 TYR A C 19
ATOM 29142 O O . TYR A 1 62 ? -0.488 -2.299 6.200 1.00 0.00 55 TYR A O 19
ATOM 29160 N N . LYS A 1 63 ? -0.961 -3.041 8.264 1.00 0.00 56 LYS A N 19
ATOM 29161 C CA . LYS A 1 63 ? -1.097 -4.456 7.879 1.00 0.00 56 LYS A CA 19
ATOM 29162 C C . LYS A 1 63 ? -2.322 -4.697 6.990 1.00 0.00 56 LYS A C 19
ATOM 29163 O O . LYS A 1 63 ? -3.430 -4.281 7.323 1.00 0.00 56 LYS A O 19
ATOM 29182 N N . LEU A 1 64 ? -2.116 -5.429 5.899 1.00 0.00 57 LEU A N 19
ATOM 29183 C CA . LEU A 1 64 ? -3.137 -6.004 5.022 1.00 0.00 57 LEU A CA 19
ATOM 29184 C C . LEU A 1 64 ? -3.066 -7.526 5.230 1.00 0.00 57 LEU A C 19
ATOM 29185 O O . LEU A 1 64 ? -2.400 -8.258 4.492 1.00 0.00 57 LEU A O 19
ATOM 29201 N N . SER A 1 65 ? -3.688 -7.981 6.310 1.00 0.00 58 SER A N 19
ATOM 29202 C CA . SER A 1 65 ? -3.596 -9.356 6.811 1.00 0.00 58 SER A CA 19
ATOM 29203 C C . SER A 1 65 ? -4.545 -10.301 6.071 1.00 0.00 58 SER A C 19
ATOM 29204 O O . SER A 1 65 ? -5.689 -9.942 5.790 1.00 0.00 58 SER A O 19
ATOM 29212 N N . ALA A 1 66 ? -4.098 -11.521 5.772 1.00 0.00 59 ALA A N 19
ATOM 29213 C CA . ALA A 1 66 ? -4.893 -12.518 5.058 1.00 0.00 59 ALA A CA 19
ATOM 29214 C C . ALA A 1 66 ? -5.758 -13.372 6.009 1.00 0.00 59 ALA A C 19
ATOM 29215 O O . ALA A 1 66 ? -5.248 -13.989 6.947 1.00 0.00 59 ALA A O 19
ATOM 29222 N N . GLU A 1 67 ? -7.062 -13.461 5.731 1.00 0.00 60 GLU A N 19
ATOM 29223 C CA . GLU A 1 67 ? -8.016 -14.369 6.390 1.00 0.00 60 GLU A CA 19
ATOM 29224 C C . GLU A 1 67 ? -8.908 -15.045 5.337 1.00 0.00 60 GLU A C 19
ATOM 29225 O O . GLU A 1 67 ? -9.682 -14.375 4.654 1.00 0.00 60 GLU A O 19
ATOM 29237 N N . GLU A 1 68 ? -8.792 -16.368 5.173 1.00 0.00 61 GLU A N 19
ATOM 29238 C CA . GLU A 1 68 ? -9.510 -17.160 4.146 1.00 0.00 61 GLU A CA 19
ATOM 29239 C C . GLU A 1 68 ? -9.361 -16.611 2.703 1.00 0.00 61 GLU A C 19
ATOM 29240 O O . GLU A 1 68 ? -10.254 -16.732 1.861 1.00 0.00 61 GLU A O 19
ATOM 29252 N N . GLY A 1 69 ? -8.221 -15.971 2.427 1.00 0.00 62 GLY A N 19
ATOM 29253 C CA . GLY A 1 69 ? -7.894 -15.300 1.159 1.00 0.00 62 GLY A CA 19
ATOM 29254 C C . GLY A 1 69 ? -8.431 -13.864 1.017 1.00 0.00 62 GLY A C 19
ATOM 29255 O O . GLY A 1 69 ? -8.115 -13.198 0.028 1.00 0.00 62 GLY A O 19
ATOM 29259 N N . LYS A 1 70 ? -9.203 -13.369 1.994 1.00 0.00 63 LYS A N 19
ATOM 29260 C CA . LYS A 1 70 ? -9.700 -11.982 2.086 1.00 0.00 63 LYS A CA 19
ATOM 29261 C C . LYS A 1 70 ? -8.759 -11.103 2.922 1.00 0.00 63 LYS A C 19
ATOM 29262 O O . LYS A 1 70 ? -7.901 -11.612 3.645 1.00 0.00 63 LYS A O 19
ATOM 29281 N N . ILE A 1 71 ? -8.895 -9.783 2.802 1.00 0.00 64 ILE A N 19
ATOM 29282 C CA . ILE A 1 71 ? -7.956 -8.776 3.322 1.00 0.00 64 ILE A CA 19
ATOM 29283 C C . ILE A 1 71 ? -8.534 -8.021 4.524 1.00 0.00 64 ILE A C 19
ATOM 29284 O O . ILE A 1 71 ? -9.490 -7.256 4.389 1.00 0.00 64 ILE A O 19
ATOM 29300 N N . ARG A 1 72 ? -7.916 -8.192 5.696 1.00 0.00 65 ARG A N 19
ATOM 29301 C CA . ARG A 1 72 ? -8.204 -7.467 6.944 1.00 0.00 65 ARG A CA 19
ATOM 29302 C C . ARG A 1 72 ? -7.194 -6.327 7.133 1.00 0.00 65 ARG A C 19
ATOM 29303 O O . ARG A 1 72 ? -5.989 -6.568 7.100 1.00 0.00 65 ARG A O 19
ATOM 29324 N N . ILE A 1 73 ? -7.666 -5.101 7.353 1.00 0.00 66 ILE A N 19
ATOM 29325 C CA . ILE A 1 73 ? -6.823 -3.929 7.659 1.00 0.00 66 ILE A CA 19
ATOM 29326 C C . ILE A 1 73 ? -7.486 -3.034 8.717 1.00 0.00 66 ILE A C 19
ATOM 29327 O O . ILE A 1 73 ? -8.665 -2.701 8.610 1.00 0.00 66 ILE A O 19
ATOM 29343 N N . ASP A 1 74 ? -6.724 -2.669 9.754 1.00 0.00 67 ASP A N 19
ATOM 29344 C CA . ASP A 1 74 ? -7.191 -2.000 10.981 1.00 0.00 67 ASP A CA 19
ATOM 29345 C C . ASP A 1 74 ? -8.376 -2.728 11.657 1.00 0.00 67 ASP A C 19
ATOM 29346 O O . ASP A 1 74 ? -8.167 -3.645 12.454 1.00 0.00 67 ASP A O 19
ATOM 29355 N N . THR A 1 75 ? -9.610 -2.345 11.322 1.00 0.00 68 THR A N 19
ATOM 29356 C CA . THR A 1 75 ? -10.880 -2.925 11.804 1.00 0.00 68 THR A CA 19
ATOM 29357 C C . THR A 1 75 ? -11.855 -3.257 10.660 1.00 0.00 68 THR A C 19
ATOM 29358 O O . THR A 1 75 ? -13.004 -3.634 10.903 1.00 0.00 68 THR A O 19
ATOM 29369 N N . HIS A 1 76 ? -11.403 -3.156 9.405 1.00 0.00 69 HIS A N 19
ATOM 29370 C CA . HIS A 1 76 ? -12.165 -3.392 8.180 1.00 0.00 69 HIS A CA 19
ATOM 29371 C C . HIS A 1 76 ? -11.745 -4.710 7.513 1.00 0.00 69 HIS A C 19
ATOM 29372 O O . HIS A 1 76 ? -10.579 -5.107 7.573 1.00 0.00 69 HIS A O 19
ATOM 29386 N N . LEU A 1 77 ? -12.692 -5.362 6.837 1.00 0.00 70 LEU A N 19
ATOM 29387 C CA . LEU A 1 77 ? -12.479 -6.557 6.014 1.00 0.00 70 LEU A CA 19
ATOM 29388 C C . LEU A 1 77 ? -12.965 -6.306 4.575 1.00 0.00 70 LEU A C 19
ATOM 29389 O O . LEU A 1 77 ? -14.088 -5.841 4.363 1.00 0.00 70 LEU A O 19
ATOM 29405 N N . PHE A 1 78 ? -12.126 -6.643 3.597 1.00 0.00 71 PHE A N 19
ATOM 29406 C CA . PHE A 1 78 ? -12.354 -6.473 2.161 1.00 0.00 71 PHE A CA 19
ATOM 29407 C C . PHE A 1 78 ? -12.091 -7.770 1.398 1.00 0.00 71 PHE A C 19
ATOM 29408 O O . PHE A 1 78 ? -11.299 -8.608 1.827 1.00 0.00 71 PHE A O 19
ATOM 29425 N N . ASP A 1 79 ? -12.707 -7.925 0.227 1.00 0.00 72 ASP A N 19
ATOM 29426 C CA . ASP A 1 79 ? -12.533 -9.122 -0.599 1.00 0.00 72 ASP A CA 19
ATOM 29427 C C . ASP A 1 79 ? -11.099 -9.287 -1.143 1.00 0.00 72 ASP A C 19
ATOM 29428 O O . ASP A 1 79 ? -10.602 -10.408 -1.259 1.00 0.00 72 ASP A O 19
ATOM 29437 N N . ASN A 1 80 ? -10.437 -8.174 -1.464 1.00 0.00 73 ASN A N 19
ATOM 29438 C CA . ASN A 1 80 ? -9.127 -8.127 -2.117 1.00 0.00 73 ASN A CA 19
ATOM 29439 C C . ASN A 1 80 ? -8.397 -6.793 -1.851 1.00 0.00 73 ASN A C 19
ATOM 29440 O O . ASN A 1 80 ? -8.970 -5.848 -1.302 1.00 0.00 73 ASN A O 19
ATOM 29451 N N . LEU A 1 81 ? -7.124 -6.718 -2.260 1.00 0.00 74 LEU A N 19
ATOM 29452 C CA . LEU A 1 81 ? -6.269 -5.540 -2.072 1.00 0.00 74 LEU A CA 19
ATOM 29453 C C . LEU A 1 81 ? -6.803 -4.288 -2.786 1.00 0.00 74 LEU A C 19
ATOM 29454 O O . LEU A 1 81 ? -6.825 -3.212 -2.194 1.00 0.00 74 LEU A O 19
ATOM 29470 N N . ASP A 1 82 ? -7.277 -4.413 -4.028 1.00 0.00 75 ASP A N 19
ATOM 29471 C CA . ASP A 1 82 ? -7.779 -3.275 -4.812 1.00 0.00 75 ASP A CA 19
ATOM 29472 C C . ASP A 1 82 ? -9.022 -2.628 -4.171 1.00 0.00 75 ASP A C 19
ATOM 29473 O O . ASP A 1 82 ? -9.143 -1.402 -4.152 1.00 0.00 75 ASP A O 19
ATOM 29482 N N . ALA A 1 83 ? -9.900 -3.430 -3.558 1.00 0.00 76 ALA A N 19
ATOM 29483 C CA . ALA A 1 83 ? -11.037 -2.947 -2.775 1.00 0.00 76 ALA A CA 19
ATOM 29484 C C . ALA A 1 83 ? -10.603 -2.188 -1.505 1.00 0.00 76 ALA A C 19
ATOM 29485 O O . ALA A 1 83 ? -11.176 -1.142 -1.193 1.00 0.00 76 ALA A O 19
ATOM 29492 N N . ALA A 1 84 ? -9.564 -2.660 -0.805 1.00 0.00 77 ALA A N 19
ATOM 29493 C CA . ALA A 1 84 ? -9.014 -1.981 0.372 1.00 0.00 77 ALA A CA 19
ATOM 29494 C C . ALA A 1 84 ? -8.365 -0.626 0.014 1.00 0.00 77 ALA A C 19
ATOM 29495 O O . ALA A 1 84 ? -8.607 0.376 0.691 1.00 0.00 77 ALA A O 19
ATOM 29502 N N . ILE A 1 85 ? -7.605 -0.565 -1.088 1.00 0.00 78 ILE A N 19
ATOM 29503 C CA . ILE A 1 85 ? -7.059 0.686 -1.646 1.00 0.00 78 ILE A CA 19
ATOM 29504 C C . ILE A 1 85 ? -8.197 1.656 -2.009 1.00 0.00 78 ILE A C 19
ATOM 29505 O O . ILE A 1 85 ? -8.216 2.801 -1.565 1.00 0.00 78 ILE A O 19
ATOM 29521 N N . THR A 1 86 ? -9.195 1.182 -2.752 1.00 0.00 79 THR A N 19
ATOM 29522 C CA . THR A 1 86 ? -10.364 1.973 -3.189 1.00 0.00 79 THR A CA 19
ATOM 29523 C C . THR A 1 86 ? -11.155 2.541 -2.007 1.00 0.00 79 THR A C 19
ATOM 29524 O O . THR A 1 86 ? -11.540 3.711 -2.033 1.00 0.00 79 THR A O 19
ATOM 29535 N N . PHE A 1 87 ? -11.348 1.773 -0.930 1.00 0.00 80 PHE A N 19
ATOM 29536 C CA . PHE A 1 87 ? -11.992 2.273 0.289 1.00 0.00 80 PHE A CA 19
ATOM 29537 C C . PHE A 1 87 ? -11.239 3.476 0.882 1.00 0.00 80 PHE A C 19
ATOM 29538 O O . PHE A 1 87 ? -11.856 4.493 1.196 1.00 0.00 80 PHE A O 19
ATOM 29555 N N . TYR A 1 88 ? -9.905 3.410 0.950 1.00 0.00 81 TYR A N 19
ATOM 29556 C CA . TYR A 1 88 ? -9.069 4.519 1.417 1.00 0.00 81 TYR A CA 19
ATOM 29557 C C . TYR A 1 88 ? -8.836 5.633 0.372 1.00 0.00 81 TYR A C 19
ATOM 29558 O O . TYR A 1 88 ? -8.147 6.611 0.661 1.00 0.00 81 TYR A O 19
ATOM 29576 N N . MET A 1 89 ? -9.412 5.525 -0.833 1.00 0.00 82 MET A N 19
ATOM 29577 C CA . MET A 1 89 ? -9.513 6.629 -1.802 1.00 0.00 82 MET A CA 19
ATOM 29578 C C . MET A 1 89 ? -10.833 7.392 -1.596 1.00 0.00 82 MET A C 19
ATOM 29579 O O . MET A 1 89 ? -10.863 8.620 -1.687 1.00 0.00 82 MET A O 19
ATOM 29593 N N . GLU A 1 90 ? -11.918 6.678 -1.273 1.00 0.00 83 GLU A N 19
ATOM 29594 C CA . GLU A 1 90 ? -13.236 7.255 -0.960 1.00 0.00 83 GLU A CA 19
ATOM 29595 C C . GLU A 1 90 ? -13.313 7.859 0.458 1.00 0.00 83 GLU A C 19
ATOM 29596 O O . GLU A 1 90 ? -14.060 8.817 0.678 1.00 0.00 83 GLU A O 19
ATOM 29608 N N . HIS A 1 91 ? -12.532 7.330 1.406 1.00 0.00 84 HIS A N 19
ATOM 29609 C CA . HIS A 1 91 ? -12.485 7.739 2.816 1.00 0.00 84 HIS A CA 19
ATOM 29610 C C . HIS A 1 91 ? -11.041 7.991 3.288 1.00 0.00 84 HIS A C 19
ATOM 29611 O O . HIS A 1 91 ? -10.089 7.456 2.723 1.00 0.00 84 HIS A O 19
ATOM 29625 N N . GLU A 1 92 ? -10.856 8.788 4.343 1.00 0.00 85 GLU A N 19
ATOM 29626 C CA . GLU A 1 92 ? -9.533 9.016 4.948 1.00 0.00 85 GLU A CA 19
ATOM 29627 C C . GLU A 1 92 ? -9.030 7.772 5.707 1.00 0.00 85 GLU A C 19
ATOM 29628 O O . GLU A 1 92 ? -9.813 7.048 6.329 1.00 0.00 85 GLU A O 19
ATOM 29640 N N . LEU A 1 93 ? -7.717 7.530 5.664 1.00 0.00 86 LEU A N 19
ATOM 29641 C CA . LEU A 1 93 ? -7.056 6.377 6.282 1.00 0.00 86 LEU A CA 19
ATOM 29642 C C . LEU A 1 93 ? -6.809 6.628 7.779 1.00 0.00 86 LEU A C 19
ATOM 29643 O O . LEU A 1 93 ? -7.406 5.975 8.635 1.00 0.00 86 LEU A O 19
ATOM 29659 N N . GLU A 1 94 ? -5.970 7.618 8.089 1.00 0.00 87 GLU A N 19
ATOM 29660 C CA . GLU A 1 94 ? -5.678 8.063 9.462 1.00 0.00 87 GLU A CA 19
ATOM 29661 C C . GLU A 1 94 ? -5.459 9.584 9.531 1.00 0.00 87 GLU A C 19
ATOM 29662 O O . GLU A 1 94 ? -6.117 10.277 10.311 1.00 0.00 87 GLU A O 19
ATOM 29674 N N . TYR A 1 95 ? -4.581 10.109 8.674 1.00 0.00 88 TYR A N 19
ATOM 29675 C CA . TYR A 1 95 ? -4.268 11.535 8.536 1.00 0.00 88 TYR A CA 19
ATOM 29676 C C . TYR A 1 95 ? -4.794 12.109 7.209 1.00 0.00 88 TYR A C 19
ATOM 29677 O O . TYR A 1 95 ? -5.174 13.280 7.157 1.00 0.00 88 TYR A O 19
ATOM 29695 N N . SER A 1 96 ? -4.825 11.295 6.146 1.00 0.00 89 SER A N 19
ATOM 29696 C CA . SER A 1 96 ? -5.366 11.656 4.828 1.00 0.00 89 SER A CA 19
ATOM 29697 C C . SER A 1 96 ? -5.891 10.434 4.055 1.00 0.00 89 SER A C 19
ATOM 29698 O O . SER A 1 96 ? -5.776 9.296 4.514 1.00 0.00 89 SER A O 19
ATOM 29706 N N . SER A 1 97 ? -6.495 10.653 2.887 1.00 0.00 90 SER A N 19
ATOM 29707 C CA . SER A 1 97 ? -6.869 9.611 1.917 1.00 0.00 90 SER A CA 19
ATOM 29708 C C . SER A 1 97 ? -5.733 9.305 0.927 1.00 0.00 90 SER A C 19
ATOM 29709 O O . SER A 1 97 ? -4.785 10.081 0.766 1.00 0.00 90 SER A O 19
ATOM 29717 N N . LEU A 1 98 ? -5.822 8.161 0.245 1.00 0.00 91 LEU A N 19
ATOM 29718 C CA . LEU A 1 98 ? -4.927 7.781 -0.849 1.00 0.00 91 LEU A CA 19
ATOM 29719 C C . LEU A 1 98 ? -5.164 8.695 -2.067 1.00 0.00 91 LEU A C 19
ATOM 29720 O O . LEU A 1 98 ? -6.304 8.838 -2.523 1.00 0.00 91 LEU A O 19
ATOM 29736 N N . LYS A 1 99 ? -4.094 9.286 -2.615 1.00 0.00 92 LYS A N 19
ATOM 29737 C CA . LYS A 1 99 ? -4.133 10.164 -3.801 1.00 0.00 92 LYS A CA 19
ATOM 29738 C C . LYS A 1 99 ? -3.568 9.500 -5.057 1.00 0.00 92 LYS A C 19
ATOM 29739 O O . LYS A 1 99 ? -4.186 9.610 -6.117 1.00 0.00 92 LYS A O 19
ATOM 29758 N N . GLN A 1 100 ? -2.414 8.830 -4.960 1.00 0.00 93 GLN A N 19
ATOM 29759 C CA . GLN A 1 100 ? -1.728 8.256 -6.126 1.00 0.00 93 GLN A CA 19
ATOM 29760 C C . GLN A 1 100 ? -0.817 7.054 -5.794 1.00 0.00 93 GLN A C 19
ATOM 29761 O O . GLN A 1 100 ? -0.123 7.072 -4.773 1.00 0.00 93 GLN A O 19
ATOM 29775 N N . PRO A 1 101 ? -0.754 6.029 -6.664 1.00 0.00 94 PRO A N 19
ATOM 29776 C CA . PRO A 1 101 ? 0.247 4.969 -6.568 1.00 0.00 94 PRO A CA 19
ATOM 29777 C C . PRO A 1 101 ? 1.676 5.497 -6.766 1.00 0.00 94 PRO A C 19
ATOM 29778 O O . PRO A 1 101 ? 1.911 6.373 -7.605 1.00 0.00 94 PRO A O 19
ATOM 29789 N N . LEU A 1 102 ? 2.648 4.936 -6.043 1.00 0.00 95 LEU A N 19
ATOM 29790 C CA . LEU A 1 102 ? 4.072 5.145 -6.322 1.00 0.00 95 LEU A CA 19
ATOM 29791 C C . LEU A 1 102 ? 4.439 4.466 -7.663 1.00 0.00 95 LEU A C 19
ATOM 29792 O O . LEU A 1 102 ? 3.853 3.445 -8.030 1.00 0.00 95 LEU A O 19
ATOM 29808 N N . GLN A 1 103 ? 5.402 5.022 -8.404 1.00 0.00 96 GLN A N 19
ATOM 29809 C CA . GLN A 1 103 ? 5.896 4.443 -9.662 1.00 0.00 96 GLN A CA 19
ATOM 29810 C C . GLN A 1 103 ? 7.056 3.456 -9.424 1.00 0.00 96 GLN A C 19
ATOM 29811 O O . GLN A 1 103 ? 7.946 3.721 -8.607 1.00 0.00 96 GLN A O 19
ATOM 29825 N N . ARG A 1 104 ? 7.074 2.342 -10.168 1.00 0.00 97 ARG A N 19
ATOM 29826 C CA . ARG A 1 104 ? 8.195 1.382 -10.225 1.00 0.00 97 ARG A CA 19
ATOM 29827 C C . ARG A 1 104 ? 9.297 1.838 -11.193 1.00 0.00 97 ARG A C 19
ATOM 29828 O O . ARG A 1 104 ? 8.972 2.288 -12.315 1.00 0.00 97 ARG A O 19
ATOM 29850 N N . GLY A 1 1 ? 20.695 -6.534 -16.444 1.00 0.00 -6 GLY A N 20
ATOM 29851 C CA . GLY A 1 1 ? 20.903 -6.359 -17.898 1.00 0.00 -6 GLY A CA 20
ATOM 29852 C C . GLY A 1 1 ? 20.447 -4.986 -18.372 1.00 0.00 -6 GLY A C 20
ATOM 29853 O O . GLY A 1 1 ? 20.427 -4.026 -17.597 1.00 0.00 -6 GLY A O 20
ATOM 29859 N N . SER A 1 2 ? 20.083 -4.876 -19.653 1.00 0.00 -5 SER A N 20
ATOM 29860 C CA . SER A 1 2 ? 19.638 -3.623 -20.293 1.00 0.00 -5 SER A CA 20
ATOM 29861 C C . SER A 1 2 ? 18.274 -3.126 -19.780 1.00 0.00 -5 SER A C 20
ATOM 29862 O O . SER A 1 2 ? 17.438 -3.913 -19.328 1.00 0.00 -5 SER A O 20
ATOM 29870 N N . SER A 1 3 ? 18.033 -1.816 -19.883 1.00 0.00 -4 SER A N 20
ATOM 29871 C CA . SER A 1 3 ? 16.803 -1.140 -19.424 1.00 0.00 -4 SER A CA 20
ATOM 29872 C C . SER A 1 3 ? 15.621 -1.196 -20.413 1.00 0.00 -4 SER A C 20
ATOM 29873 O O . SER A 1 3 ? 14.508 -0.794 -20.067 1.00 0.00 -4 SER A O 20
ATOM 29881 N N . GLY A 1 4 ? 15.837 -1.700 -21.636 1.00 0.00 -3 GLY A N 20
ATOM 29882 C CA . GLY A 1 4 ? 14.795 -1.868 -22.659 1.00 0.00 -3 GLY A CA 20
ATOM 29883 C C . GLY A 1 4 ? 13.708 -2.887 -22.275 1.00 0.00 -3 GLY A C 20
ATOM 29884 O O . GLY A 1 4 ? 13.934 -3.790 -21.466 1.00 0.00 -3 GLY A O 20
ATOM 29888 N N . SER A 1 5 ? 12.517 -2.740 -22.868 1.00 0.00 -2 SER A N 20
ATOM 29889 C CA . SER A 1 5 ? 11.314 -3.558 -22.596 1.00 0.00 -2 SER A CA 20
ATOM 29890 C C . SER A 1 5 ? 10.892 -3.605 -21.111 1.00 0.00 -2 SER A C 20
ATOM 29891 O O . SER A 1 5 ? 10.349 -4.606 -20.637 1.00 0.00 -2 SER A O 20
ATOM 29899 N N . SER A 1 6 ? 11.132 -2.523 -20.362 1.00 0.00 -1 SER A N 20
ATOM 29900 C CA . SER A 1 6 ? 10.748 -2.411 -18.945 1.00 0.00 -1 SER A CA 20
ATOM 29901 C C . SER A 1 6 ? 9.227 -2.525 -18.751 1.00 0.00 -1 SER A C 20
ATOM 29902 O O . SER A 1 6 ? 8.443 -1.991 -19.543 1.00 0.00 -1 SER A O 20
ATOM 29910 N N . GLY A 1 7 ? 8.801 -3.242 -17.706 1.00 0.00 0 GLY A N 20
ATOM 29911 C CA . GLY A 1 7 ? 7.389 -3.502 -17.386 1.00 0.00 0 GLY A CA 20
ATOM 29912 C C . GLY A 1 7 ? 6.694 -4.564 -18.258 1.00 0.00 0 GLY A C 20
ATOM 29913 O O . GLY A 1 7 ? 5.518 -4.855 -18.031 1.00 0.00 0 GLY A O 20
ATOM 29917 N N . MET A 1 8 ? 7.387 -5.167 -19.233 1.00 0.00 1 MET A N 20
ATOM 29918 C CA . MET A 1 8 ? 6.829 -6.221 -20.093 1.00 0.00 1 MET A CA 20
ATOM 29919 C C . MET A 1 8 ? 6.426 -7.457 -19.271 1.00 0.00 1 MET A C 20
ATOM 29920 O O . MET A 1 8 ? 7.223 -7.981 -18.486 1.00 0.00 1 MET A O 20
ATOM 29934 N N . ALA A 1 9 ? 5.185 -7.919 -19.463 1.00 0.00 2 ALA A N 20
ATOM 29935 C CA . ALA A 1 9 ? 4.570 -9.056 -18.764 1.00 0.00 2 ALA A CA 20
ATOM 29936 C C . ALA A 1 9 ? 4.622 -8.987 -17.213 1.00 0.00 2 ALA A C 20
ATOM 29937 O O . ALA A 1 9 ? 4.591 -10.019 -16.538 1.00 0.00 2 ALA A O 20
ATOM 29944 N N . GLU A 1 10 ? 4.690 -7.781 -16.629 1.00 0.00 3 GLU A N 20
ATOM 29945 C CA . GLU A 1 10 ? 4.797 -7.583 -15.170 1.00 0.00 3 GLU A CA 20
ATOM 29946 C C . GLU A 1 10 ? 3.509 -7.951 -14.412 1.00 0.00 3 GLU A C 20
ATOM 29947 O O . GLU A 1 10 ? 3.560 -8.472 -13.295 1.00 0.00 3 GLU A O 20
ATOM 29959 N N . ALA A 1 11 ? 2.365 -7.715 -15.055 1.00 0.00 4 ALA A N 20
ATOM 29960 C CA . ALA A 1 11 ? 0.996 -8.082 -14.652 1.00 0.00 4 ALA A CA 20
ATOM 29961 C C . ALA A 1 11 ? 0.517 -7.625 -13.247 1.00 0.00 4 ALA A C 20
ATOM 29962 O O . ALA A 1 11 ? -0.556 -8.037 -12.793 1.00 0.00 4 ALA A O 20
ATOM 29969 N N . ALA A 1 12 ? 1.277 -6.769 -12.559 1.00 0.00 5 ALA A N 20
ATOM 29970 C CA . ALA A 1 12 ? 0.984 -6.266 -11.215 1.00 0.00 5 ALA A CA 20
ATOM 29971 C C . ALA A 1 12 ? 0.220 -4.925 -11.227 1.00 0.00 5 ALA A C 20
ATOM 29972 O O . ALA A 1 12 ? 0.268 -4.169 -12.203 1.00 0.00 5 ALA A O 20
ATOM 29979 N N . ALA A 1 13 ? -0.453 -4.607 -10.117 1.00 0.00 6 ALA A N 20
ATOM 29980 C CA . ALA A 1 13 ? -1.048 -3.289 -9.879 1.00 0.00 6 ALA A CA 20
ATOM 29981 C C . ALA A 1 13 ? 0.045 -2.203 -9.720 1.00 0.00 6 ALA A C 20
ATOM 29982 O O . ALA A 1 13 ? 1.117 -2.501 -9.182 1.00 0.00 6 ALA A O 20
ATOM 29989 N N . PRO A 1 14 ? -0.198 -0.940 -10.127 1.00 0.00 7 PRO A N 20
ATOM 29990 C CA . PRO A 1 14 ? 0.828 0.113 -10.113 1.00 0.00 7 PRO A CA 20
ATOM 29991 C C . PRO A 1 14 ? 1.298 0.488 -8.698 1.00 0.00 7 PRO A C 20
ATOM 29992 O O . PRO A 1 14 ? 2.406 0.988 -8.527 1.00 0.00 7 PRO A O 20
ATOM 30003 N N . TRP A 1 15 ? 0.487 0.226 -7.673 1.00 0.00 8 TRP A N 20
ATOM 30004 C CA . TRP A 1 15 ? 0.841 0.428 -6.266 1.00 0.00 8 TRP A CA 20
ATOM 30005 C C . TRP A 1 15 ? 1.596 -0.751 -5.633 1.00 0.00 8 TRP A C 20
ATOM 30006 O O . TRP A 1 15 ? 2.085 -0.602 -4.518 1.00 0.00 8 TRP A O 20
ATOM 30027 N N . TYR A 1 16 ? 1.732 -1.908 -6.288 1.00 0.00 9 TYR A N 20
ATOM 30028 C CA . TYR A 1 16 ? 2.430 -3.070 -5.721 1.00 0.00 9 TYR A CA 20
ATOM 30029 C C . TYR A 1 16 ? 3.943 -3.040 -6.010 1.00 0.00 9 TYR A C 20
ATOM 30030 O O . TYR A 1 16 ? 4.370 -2.905 -7.160 1.00 0.00 9 TYR A O 20
ATOM 30048 N N . HIS A 1 17 ? 4.749 -3.186 -4.955 1.00 0.00 10 HIS A N 20
ATOM 30049 C CA . HIS A 1 17 ? 6.220 -3.153 -4.977 1.00 0.00 10 HIS A CA 20
ATOM 30050 C C . HIS A 1 17 ? 6.879 -4.463 -4.490 1.00 0.00 10 HIS A C 20
ATOM 30051 O O . HIS A 1 17 ? 8.108 -4.567 -4.487 1.00 0.00 10 HIS A O 20
ATOM 30065 N N . GLY A 1 18 ? 6.096 -5.480 -4.108 1.00 0.00 11 GLY A N 20
ATOM 30066 C CA . GLY A 1 18 ? 6.616 -6.803 -3.735 1.00 0.00 11 GLY A CA 20
ATOM 30067 C C . GLY A 1 18 ? 7.484 -6.791 -2.463 1.00 0.00 11 GLY A C 20
ATOM 30068 O O . GLY A 1 18 ? 7.137 -6.083 -1.515 1.00 0.00 11 GLY A O 20
ATOM 30072 N N . PRO A 1 19 ? 8.593 -7.559 -2.407 1.00 0.00 12 PRO A N 20
ATOM 30073 C CA . PRO A 1 19 ? 9.515 -7.645 -1.260 1.00 0.00 12 PRO A CA 20
ATOM 30074 C C . PRO A 1 19 ? 10.341 -6.375 -0.935 1.00 0.00 12 PRO A C 20
ATOM 30075 O O . PRO A 1 19 ? 11.550 -6.455 -0.698 1.00 0.00 12 PRO A O 20
ATOM 30086 N N . LEU A 1 20 ? 9.714 -5.193 -0.906 1.00 0.00 13 LEU A N 20
ATOM 30087 C CA . LEU A 1 20 ? 10.339 -3.939 -0.474 1.00 0.00 13 LEU A CA 20
ATOM 30088 C C . LEU A 1 20 ? 10.555 -3.946 1.052 1.00 0.00 13 LEU A C 20
ATOM 30089 O O . LEU A 1 20 ? 9.756 -4.531 1.791 1.00 0.00 13 LEU A O 20
ATOM 30105 N N . SER A 1 21 ? 11.589 -3.264 1.541 1.00 0.00 14 SER A N 20
ATOM 30106 C CA . SER A 1 21 ? 11.813 -3.030 2.979 1.00 0.00 14 SER A CA 20
ATOM 30107 C C . SER A 1 21 ? 11.179 -1.712 3.438 1.00 0.00 14 SER A C 20
ATOM 30108 O O . SER A 1 21 ? 11.014 -0.786 2.640 1.00 0.00 14 SER A O 20
ATOM 30116 N N . ARG A 1 22 ? 10.870 -1.587 4.739 1.00 0.00 15 ARG A N 20
ATOM 30117 C CA . ARG A 1 22 ? 10.351 -0.336 5.329 1.00 0.00 15 ARG A CA 20
ATOM 30118 C C . ARG A 1 22 ? 11.236 0.866 5.022 1.00 0.00 15 ARG A C 20
ATOM 30119 O O . ARG A 1 22 ? 10.734 1.883 4.564 1.00 0.00 15 ARG A O 20
ATOM 30140 N N . THR A 1 23 ? 12.543 0.745 5.230 1.00 0.00 16 THR A N 20
ATOM 30141 C CA . THR A 1 23 ? 13.505 1.838 4.992 1.00 0.00 16 THR A CA 20
ATOM 30142 C C . THR A 1 23 ? 13.459 2.361 3.548 1.00 0.00 16 THR A C 20
ATOM 30143 O O . THR A 1 23 ? 13.526 3.572 3.329 1.00 0.00 16 THR A O 20
ATOM 30154 N N . ASP A 1 24 ? 13.271 1.480 2.560 1.00 0.00 17 ASP A N 20
ATOM 30155 C CA . ASP A 1 24 ? 13.098 1.850 1.148 1.00 0.00 17 ASP A CA 20
ATOM 30156 C C . ASP A 1 24 ? 11.735 2.512 0.882 1.00 0.00 17 ASP A C 20
ATOM 30157 O O . ASP A 1 24 ? 11.667 3.525 0.180 1.00 0.00 17 ASP A O 20
ATOM 30166 N N . ALA A 1 25 ? 10.660 1.993 1.486 1.00 0.00 18 ALA A N 20
ATOM 30167 C CA . ALA A 1 25 ? 9.329 2.596 1.425 1.00 0.00 18 ALA A CA 20
ATOM 30168 C C . ALA A 1 25 ? 9.309 4.011 2.041 1.00 0.00 18 ALA A C 20
ATOM 30169 O O . ALA A 1 25 ? 8.761 4.939 1.447 1.00 0.00 18 ALA A O 20
ATOM 30176 N N . GLU A 1 26 ? 9.959 4.199 3.193 1.00 0.00 19 GLU A N 20
ATOM 30177 C CA . GLU A 1 26 ? 10.057 5.481 3.897 1.00 0.00 19 GLU A CA 20
ATOM 30178 C C . GLU A 1 26 ? 10.886 6.509 3.120 1.00 0.00 19 GLU A C 20
ATOM 30179 O O . GLU A 1 26 ? 10.434 7.640 2.946 1.00 0.00 19 GLU A O 20
ATOM 30191 N N . ASN A 1 27 ? 12.055 6.133 2.586 1.00 0.00 20 ASN A N 20
ATOM 30192 C CA . ASN A 1 27 ? 12.870 7.049 1.775 1.00 0.00 20 ASN A CA 20
ATOM 30193 C C . ASN A 1 27 ? 12.170 7.452 0.463 1.00 0.00 20 ASN A C 20
ATOM 30194 O O . ASN A 1 27 ? 12.338 8.586 0.006 1.00 0.00 20 ASN A O 20
ATOM 30205 N N . SER A 1 28 ? 11.347 6.570 -0.113 1.00 0.00 21 SER A N 20
ATOM 30206 C CA . SER A 1 28 ? 10.538 6.884 -1.301 1.00 0.00 21 SER A CA 20
ATOM 30207 C C . SER A 1 28 ? 9.396 7.852 -0.972 1.00 0.00 21 SER A C 20
ATOM 30208 O O . SER A 1 28 ? 9.270 8.903 -1.600 1.00 0.00 21 SER A O 20
ATOM 30216 N N . LEU A 1 29 ? 8.578 7.546 0.039 1.00 0.00 22 LEU A N 20
ATOM 30217 C CA . LEU A 1 29 ? 7.386 8.336 0.374 1.00 0.00 22 LEU A CA 20
ATOM 30218 C C . LEU A 1 29 ? 7.698 9.671 1.071 1.00 0.00 22 LEU A C 20
ATOM 30219 O O . LEU A 1 29 ? 6.919 10.612 0.930 1.00 0.00 22 LEU A O 20
ATOM 30235 N N . LEU A 1 30 ? 8.834 9.794 1.767 1.00 0.00 23 LEU A N 20
ATOM 30236 C CA . LEU A 1 30 ? 9.290 11.065 2.351 1.00 0.00 23 LEU A CA 20
ATOM 30237 C C . LEU A 1 30 ? 9.752 12.070 1.275 1.00 0.00 23 LEU A C 20
ATOM 30238 O O . LEU A 1 30 ? 9.655 13.282 1.479 1.00 0.00 23 LEU A O 20
ATOM 30254 N N . ARG A 1 31 ? 10.207 11.577 0.114 1.00 0.00 24 ARG A N 20
ATOM 30255 C CA . ARG A 1 31 ? 10.550 12.390 -1.067 1.00 0.00 24 ARG A CA 20
ATOM 30256 C C . ARG A 1 31 ? 9.311 12.784 -1.890 1.00 0.00 24 ARG A C 20
ATOM 30257 O O . ARG A 1 31 ? 9.278 13.870 -2.472 1.00 0.00 24 ARG A O 20
ATOM 30278 N N . MET A 1 32 ? 8.300 11.917 -1.929 1.00 0.00 25 MET A N 20
ATOM 30279 C CA . MET A 1 32 ? 7.039 12.111 -2.661 1.00 0.00 25 MET A CA 20
ATOM 30280 C C . MET A 1 32 ? 6.064 13.094 -1.972 1.00 0.00 25 MET A C 20
ATOM 30281 O O . MET A 1 32 ? 6.188 13.351 -0.770 1.00 0.00 25 MET A O 20
ATOM 30295 N N . PRO A 1 33 ? 5.070 13.634 -2.709 1.00 0.00 26 PRO A N 20
ATOM 30296 C CA . PRO A 1 33 ? 3.964 14.403 -2.131 1.00 0.00 26 PRO A CA 20
ATOM 30297 C C . PRO A 1 33 ? 3.045 13.540 -1.250 1.00 0.00 26 PRO A C 20
ATOM 30298 O O . PRO A 1 33 ? 3.059 12.309 -1.326 1.00 0.00 26 PRO A O 20
ATOM 30309 N N . GLU A 1 34 ? 2.214 14.190 -0.431 1.00 0.00 27 GLU A N 20
ATOM 30310 C CA . GLU A 1 34 ? 1.213 13.543 0.432 1.00 0.00 27 GLU A CA 20
ATOM 30311 C C . GLU A 1 34 ? 0.163 12.752 -0.367 1.00 0.00 27 GLU A C 20
ATOM 30312 O O . GLU A 1 34 ? -0.238 13.137 -1.472 1.00 0.00 27 GLU A O 20
ATOM 30324 N N . GLY A 1 35 ? -0.293 11.634 0.203 1.00 0.00 28 GLY A N 20
ATOM 30325 C CA . GLY A 1 35 ? -1.230 10.714 -0.438 1.00 0.00 28 GLY A CA 20
ATOM 30326 C C . GLY A 1 35 ? -0.589 9.757 -1.450 1.00 0.00 28 GLY A C 20
ATOM 30327 O O . GLY A 1 35 ? -1.312 9.045 -2.152 1.00 0.00 28 GLY A O 20
ATOM 30331 N N . THR A 1 36 ? 0.746 9.726 -1.531 1.00 0.00 29 THR A N 20
ATOM 30332 C CA . THR A 1 36 ? 1.488 8.709 -2.284 1.00 0.00 29 THR A CA 20
ATOM 30333 C C . THR A 1 36 ? 1.526 7.416 -1.480 1.00 0.00 29 THR A C 20
ATOM 30334 O O . THR A 1 36 ? 1.870 7.439 -0.298 1.00 0.00 29 THR A O 20
ATOM 30345 N N . PHE A 1 37 ? 1.185 6.284 -2.095 1.00 0.00 30 PHE A N 20
ATOM 30346 C CA . PHE A 1 37 ? 1.122 5.005 -1.399 1.00 0.00 30 PHE A CA 20
ATOM 30347 C C . PHE A 1 37 ? 1.723 3.845 -2.197 1.00 0.00 30 PHE A C 20
ATOM 30348 O O . PHE A 1 37 ? 1.877 3.904 -3.420 1.00 0.00 30 PHE A O 20
ATOM 30365 N N . LEU A 1 38 ? 2.051 2.778 -1.472 1.00 0.00 31 LEU A N 20
ATOM 30366 C CA . LEU A 1 38 ? 2.547 1.514 -2.012 1.00 0.00 31 LEU A CA 20
ATOM 30367 C C . LEU A 1 38 ? 2.058 0.335 -1.168 1.00 0.00 31 LEU A C 20
ATOM 30368 O O . LEU A 1 38 ? 1.780 0.487 0.021 1.00 0.00 31 LEU A O 20
ATOM 30384 N N . VAL A 1 39 ? 2.000 -0.849 -1.771 1.00 0.00 32 VAL A N 20
ATOM 30385 C CA . VAL A 1 39 ? 1.729 -2.126 -1.106 1.00 0.00 32 VAL A CA 20
ATOM 30386 C C . VAL A 1 39 ? 2.902 -3.069 -1.332 1.00 0.00 32 VAL A C 20
ATOM 30387 O O . VAL A 1 39 ? 3.421 -3.184 -2.444 1.00 0.00 32 VAL A O 20
ATOM 30400 N N . ARG A 1 40 ? 3.328 -3.742 -0.268 1.00 0.00 33 ARG A N 20
ATOM 30401 C CA . ARG A 1 40 ? 4.528 -4.587 -0.229 1.00 0.00 33 ARG A CA 20
ATOM 30402 C C . ARG A 1 40 ? 4.294 -5.855 0.595 1.00 0.00 33 ARG A C 20
ATOM 30403 O O . ARG A 1 40 ? 3.357 -5.916 1.388 1.00 0.00 33 ARG A O 20
ATOM 30424 N N . ASP A 1 41 ? 5.155 -6.857 0.436 1.00 0.00 34 ASP A N 20
ATOM 30425 C CA . ASP A 1 41 ? 5.185 -8.057 1.288 1.00 0.00 34 ASP A CA 20
ATOM 30426 C C . ASP A 1 41 ? 5.470 -7.687 2.757 1.00 0.00 34 ASP A C 20
ATOM 30427 O O . ASP A 1 41 ? 6.325 -6.842 3.036 1.00 0.00 34 ASP A O 20
ATOM 30436 N N . SER A 1 42 ? 4.743 -8.289 3.705 1.00 0.00 35 SER A N 20
ATOM 30437 C CA . SER A 1 42 ? 4.779 -7.870 5.113 1.00 0.00 35 SER A CA 20
ATOM 30438 C C . SER A 1 42 ? 6.041 -8.315 5.855 1.00 0.00 35 SER A C 20
ATOM 30439 O O . SER A 1 42 ? 6.449 -9.477 5.797 1.00 0.00 35 SER A O 20
ATOM 30447 N N . THR A 1 43 ? 6.622 -7.387 6.621 1.00 0.00 36 THR A N 20
ATOM 30448 C CA . THR A 1 43 ? 7.819 -7.610 7.444 1.00 0.00 36 THR A CA 20
ATOM 30449 C C . THR A 1 43 ? 7.578 -8.734 8.461 1.00 0.00 36 THR A C 20
ATOM 30450 O O . THR A 1 43 ? 6.663 -8.651 9.284 1.00 0.00 36 THR A O 20
ATOM 30461 N N . SER A 1 44 ? 8.386 -9.797 8.391 1.00 0.00 37 SER A N 20
ATOM 30462 C CA . SER A 1 44 ? 8.332 -10.985 9.269 1.00 0.00 37 SER A CA 20
ATOM 30463 C C . SER A 1 44 ? 6.961 -11.692 9.366 1.00 0.00 37 SER A C 20
ATOM 30464 O O . SER A 1 44 ? 6.707 -12.413 10.334 1.00 0.00 37 SER A O 20
ATOM 30472 N N . SER A 1 45 ? 6.075 -11.514 8.374 1.00 0.00 38 SER A N 20
ATOM 30473 C CA . SER A 1 45 ? 4.716 -12.088 8.341 1.00 0.00 38 SER A CA 20
ATOM 30474 C C . SER A 1 45 ? 4.402 -12.730 6.977 1.00 0.00 38 SER A C 20
ATOM 30475 O O . SER A 1 45 ? 3.836 -12.068 6.099 1.00 0.00 38 SER A O 20
ATOM 30483 N N . PRO A 1 46 ? 4.747 -14.016 6.762 1.00 0.00 39 PRO A N 20
ATOM 30484 C CA . PRO A 1 46 ? 4.476 -14.721 5.508 1.00 0.00 39 PRO A CA 20
ATOM 30485 C C . PRO A 1 46 ? 2.985 -14.717 5.125 1.00 0.00 39 PRO A C 20
ATOM 30486 O O . PRO A 1 46 ? 2.114 -14.973 5.960 1.00 0.00 39 PRO A O 20
ATOM 30497 N N . GLY A 1 47 ? 2.694 -14.429 3.854 1.00 0.00 40 GLY A N 20
ATOM 30498 C CA . GLY A 1 47 ? 1.333 -14.381 3.297 1.00 0.00 40 GLY A CA 20
ATOM 30499 C C . GLY A 1 47 ? 0.529 -13.102 3.593 1.00 0.00 40 GLY A C 20
ATOM 30500 O O . GLY A 1 47 ? -0.554 -12.935 3.028 1.00 0.00 40 GLY A O 20
ATOM 30504 N N . ASP A 1 48 ? 1.039 -12.185 4.425 1.00 0.00 41 ASP A N 20
ATOM 30505 C CA . ASP A 1 48 ? 0.446 -10.861 4.665 1.00 0.00 41 ASP A CA 20
ATOM 30506 C C . ASP A 1 48 ? 1.133 -9.769 3.822 1.00 0.00 41 ASP A C 20
ATOM 30507 O O . ASP A 1 48 ? 2.275 -9.925 3.377 1.00 0.00 41 ASP A O 20
ATOM 30516 N N . TYR A 1 49 ? 0.460 -8.627 3.662 1.00 0.00 42 TYR A N 20
ATOM 30517 C CA . TYR A 1 49 ? 0.977 -7.438 2.971 1.00 0.00 42 TYR A CA 20
ATOM 30518 C C . TYR A 1 49 ? 0.959 -6.199 3.878 1.00 0.00 42 TYR A C 20
ATOM 30519 O O . TYR A 1 49 ? 0.400 -6.229 4.975 1.00 0.00 42 TYR A O 20
ATOM 30537 N N . VAL A 1 50 ? 1.577 -5.104 3.435 1.00 0.00 43 VAL A N 20
ATOM 30538 C CA . VAL A 1 50 ? 1.618 -3.811 4.143 1.00 0.00 43 VAL A CA 20
ATOM 30539 C C . VAL A 1 50 ? 1.348 -2.673 3.170 1.00 0.00 43 VAL A C 20
ATOM 30540 O O . VAL A 1 50 ? 2.019 -2.574 2.145 1.00 0.00 43 VAL A O 20
ATOM 30553 N N . LEU A 1 51 ? 0.396 -1.808 3.515 1.00 0.00 44 LEU A N 20
ATOM 30554 C CA . LEU A 1 51 ? 0.119 -0.534 2.860 1.00 0.00 44 LEU A CA 20
ATOM 30555 C C . LEU A 1 51 ? 0.976 0.533 3.542 1.00 0.00 44 LEU A C 20
ATOM 30556 O O . LEU A 1 51 ? 0.845 0.742 4.748 1.00 0.00 44 LEU A O 20
ATOM 30572 N N . SER A 1 52 ? 1.842 1.202 2.787 1.00 0.00 45 SER A N 20
ATOM 30573 C CA . SER A 1 52 ? 2.631 2.339 3.268 1.00 0.00 45 SER A CA 20
ATOM 30574 C C . SER A 1 52 ? 2.176 3.616 2.564 1.00 0.00 45 SER A C 20
ATOM 30575 O O . SER A 1 52 ? 1.988 3.591 1.347 1.00 0.00 45 SER A O 20
ATOM 30583 N N . CYS A 1 53 ? 2.001 4.716 3.305 1.00 0.00 46 CYS A N 20
ATOM 30584 C CA . CYS A 1 53 ? 1.425 5.972 2.799 1.00 0.00 46 CYS A CA 20
ATOM 30585 C C . CYS A 1 53 ? 2.200 7.206 3.286 1.00 0.00 46 CYS A C 20
ATOM 30586 O O . CYS A 1 53 ? 2.668 7.248 4.426 1.00 0.00 46 CYS A O 20
ATOM 30594 N N . SER A 1 54 ? 2.345 8.228 2.436 1.00 0.00 47 SER A N 20
ATOM 30595 C CA . SER A 1 54 ? 2.849 9.532 2.837 1.00 0.00 47 SER A CA 20
ATOM 30596 C C . SER A 1 54 ? 1.699 10.334 3.449 1.00 0.00 47 SER A C 20
ATOM 30597 O O . SER A 1 54 ? 0.724 10.689 2.783 1.00 0.00 47 SER A O 20
ATOM 30605 N N . GLU A 1 55 ? 1.795 10.576 4.750 1.00 0.00 48 GLU A N 20
ATOM 30606 C CA . GLU A 1 55 ? 0.760 11.240 5.560 1.00 0.00 48 GLU A CA 20
ATOM 30607 C C . GLU A 1 55 ? 1.360 12.228 6.572 1.00 0.00 48 GLU A C 20
ATOM 30608 O O . GLU A 1 55 ? 2.314 11.899 7.273 1.00 0.00 48 GLU A O 20
ATOM 30620 N N . ASN A 1 56 ? 0.772 13.424 6.699 1.00 0.00 49 ASN A N 20
ATOM 30621 C CA . ASN A 1 56 ? 1.082 14.428 7.729 1.00 0.00 49 ASN A CA 20
ATOM 30622 C C . ASN A 1 56 ? 2.580 14.804 7.809 1.00 0.00 49 ASN A C 20
ATOM 30623 O O . ASN A 1 56 ? 3.149 14.970 8.892 1.00 0.00 49 ASN A O 20
ATOM 30634 N N . GLY A 1 57 ? 3.244 14.889 6.649 1.00 0.00 50 GLY A N 20
ATOM 30635 C CA . GLY A 1 57 ? 4.676 15.202 6.535 1.00 0.00 50 GLY A CA 20
ATOM 30636 C C . GLY A 1 57 ? 5.634 14.072 6.953 1.00 0.00 50 GLY A C 20
ATOM 30637 O O . GLY A 1 57 ? 6.844 14.300 7.036 1.00 0.00 50 GLY A O 20
ATOM 30641 N N . LYS A 1 58 ? 5.111 12.867 7.212 1.00 0.00 51 LYS A N 20
ATOM 30642 C CA . LYS A 1 58 ? 5.844 11.642 7.581 1.00 0.00 51 LYS A CA 20
ATOM 30643 C C . LYS A 1 58 ? 5.366 10.442 6.741 1.00 0.00 51 LYS A C 20
ATOM 30644 O O . LYS A 1 58 ? 4.614 10.603 5.776 1.00 0.00 51 LYS A O 20
ATOM 30663 N N . VAL A 1 59 ? 5.819 9.236 7.088 1.00 0.00 52 VAL A N 20
ATOM 30664 C CA . VAL A 1 59 ? 5.412 7.978 6.436 1.00 0.00 52 VAL A CA 20
ATOM 30665 C C . VAL A 1 59 ? 4.783 7.027 7.455 1.00 0.00 52 VAL A C 20
ATOM 30666 O O . VAL A 1 59 ? 5.292 6.858 8.564 1.00 0.00 52 VAL A O 20
ATOM 30679 N N . THR A 1 60 ? 3.666 6.416 7.068 1.00 0.00 53 THR A N 20
ATOM 30680 C CA . THR A 1 60 ? 2.848 5.494 7.872 1.00 0.00 53 THR A CA 20
ATOM 30681 C C . THR A 1 60 ? 2.799 4.100 7.236 1.00 0.00 53 THR A C 20
ATOM 30682 O O . THR A 1 60 ? 3.034 3.955 6.033 1.00 0.00 53 THR A O 20
ATOM 30693 N N . HIS A 1 61 ? 2.509 3.068 8.040 1.00 0.00 54 HIS A N 20
ATOM 30694 C CA . HIS A 1 61 ? 2.456 1.660 7.618 1.00 0.00 54 HIS A CA 20
ATOM 30695 C C . HIS A 1 61 ? 1.275 0.927 8.279 1.00 0.00 54 HIS A C 20
ATOM 30696 O O . HIS A 1 61 ? 1.037 1.081 9.481 1.00 0.00 54 HIS A O 20
ATOM 30710 N N . TYR A 1 62 ? 0.565 0.096 7.508 1.00 0.00 55 TYR A N 20
ATOM 30711 C CA . TYR A 1 62 ? -0.656 -0.611 7.919 1.00 0.00 55 TYR A CA 20
ATOM 30712 C C . TYR A 1 62 ? -0.674 -2.037 7.357 1.00 0.00 55 TYR A C 20
ATOM 30713 O O . TYR A 1 62 ? -0.534 -2.214 6.146 1.00 0.00 55 TYR A O 20
ATOM 30731 N N . LYS A 1 63 ? -0.873 -3.069 8.189 1.00 0.00 56 LYS A N 20
ATOM 30732 C CA . LYS A 1 63 ? -0.964 -4.453 7.691 1.00 0.00 56 LYS A CA 20
ATOM 30733 C C . LYS A 1 63 ? -2.268 -4.712 6.929 1.00 0.00 56 LYS A C 20
ATOM 30734 O O . LYS A 1 63 ? -3.357 -4.376 7.389 1.00 0.00 56 LYS A O 20
ATOM 30753 N N . LEU A 1 64 ? -2.118 -5.365 5.782 1.00 0.00 57 LEU A N 20
ATOM 30754 C CA . LEU A 1 64 ? -3.151 -5.965 4.944 1.00 0.00 57 LEU A CA 20
ATOM 30755 C C . LEU A 1 64 ? -3.050 -7.481 5.177 1.00 0.00 57 LEU A C 20
ATOM 30756 O O . LEU A 1 64 ? -2.384 -8.216 4.442 1.00 0.00 57 LEU A O 20
ATOM 30772 N N . SER A 1 65 ? -3.647 -7.923 6.275 1.00 0.00 58 SER A N 20
ATOM 30773 C CA . SER A 1 65 ? -3.551 -9.294 6.784 1.00 0.00 58 SER A CA 20
ATOM 30774 C C . SER A 1 65 ? -4.486 -10.242 6.033 1.00 0.00 58 SER A C 20
ATOM 30775 O O . SER A 1 65 ? -5.633 -9.892 5.748 1.00 0.00 58 SER A O 20
ATOM 30783 N N . ALA A 1 66 ? -4.025 -11.457 5.733 1.00 0.00 59 ALA A N 20
ATOM 30784 C CA . ALA A 1 66 ? -4.842 -12.487 5.097 1.00 0.00 59 ALA A CA 20
ATOM 30785 C C . ALA A 1 66 ? -5.747 -13.195 6.129 1.00 0.00 59 ALA A C 20
ATOM 30786 O O . ALA A 1 66 ? -5.272 -13.714 7.143 1.00 0.00 59 ALA A O 20
ATOM 30793 N N . GLU A 1 67 ? -7.053 -13.229 5.862 1.00 0.00 60 GLU A N 20
ATOM 30794 C CA . GLU A 1 67 ? -8.087 -13.811 6.728 1.00 0.00 60 GLU A CA 20
ATOM 30795 C C . GLU A 1 67 ? -9.110 -14.575 5.870 1.00 0.00 60 GLU A C 20
ATOM 30796 O O . GLU A 1 67 ? -9.868 -13.972 5.111 1.00 0.00 60 GLU A O 20
ATOM 30808 N N . GLU A 1 68 ? -9.112 -15.912 5.950 1.00 0.00 61 GLU A N 20
ATOM 30809 C CA . GLU A 1 68 ? -9.952 -16.810 5.124 1.00 0.00 61 GLU A CA 20
ATOM 30810 C C . GLU A 1 68 ? -9.852 -16.552 3.599 1.00 0.00 61 GLU A C 20
ATOM 30811 O O . GLU A 1 68 ? -10.808 -16.733 2.840 1.00 0.00 61 GLU A O 20
ATOM 30823 N N . GLY A 1 69 ? -8.679 -16.098 3.148 1.00 0.00 62 GLY A N 20
ATOM 30824 C CA . GLY A 1 69 ? -8.382 -15.720 1.757 1.00 0.00 62 GLY A CA 20
ATOM 30825 C C . GLY A 1 69 ? -8.800 -14.293 1.362 1.00 0.00 62 GLY A C 20
ATOM 30826 O O . GLY A 1 69 ? -8.584 -13.893 0.215 1.00 0.00 62 GLY A O 20
ATOM 30830 N N . LYS A 1 70 ? -9.372 -13.519 2.295 1.00 0.00 63 LYS A N 20
ATOM 30831 C CA . LYS A 1 70 ? -9.759 -12.103 2.155 1.00 0.00 63 LYS A CA 20
ATOM 30832 C C . LYS A 1 70 ? -8.799 -11.186 2.937 1.00 0.00 63 LYS A C 20
ATOM 30833 O O . LYS A 1 70 ? -7.898 -11.672 3.622 1.00 0.00 63 LYS A O 20
ATOM 30852 N N . ILE A 1 71 ? -8.948 -9.868 2.807 1.00 0.00 64 ILE A N 20
ATOM 30853 C CA . ILE A 1 71 ? -8.006 -8.856 3.321 1.00 0.00 64 ILE A CA 20
ATOM 30854 C C . ILE A 1 71 ? -8.588 -8.113 4.529 1.00 0.00 64 ILE A C 20
ATOM 30855 O O . ILE A 1 71 ? -9.602 -7.431 4.407 1.00 0.00 64 ILE A O 20
ATOM 30871 N N . ARG A 1 72 ? -7.914 -8.189 5.680 1.00 0.00 65 ARG A N 20
ATOM 30872 C CA . ARG A 1 72 ? -8.209 -7.428 6.908 1.00 0.00 65 ARG A CA 20
ATOM 30873 C C . ARG A 1 72 ? -7.174 -6.313 7.098 1.00 0.00 65 ARG A C 20
ATOM 30874 O O . ARG A 1 72 ? -5.974 -6.583 7.088 1.00 0.00 65 ARG A O 20
ATOM 30895 N N . ILE A 1 73 ? -7.622 -5.076 7.301 1.00 0.00 66 ILE A N 20
ATOM 30896 C CA . ILE A 1 73 ? -6.770 -3.909 7.592 1.00 0.00 66 ILE A CA 20
ATOM 30897 C C . ILE A 1 73 ? -7.418 -3.027 8.667 1.00 0.00 66 ILE A C 20
ATOM 30898 O O . ILE A 1 73 ? -8.581 -2.643 8.555 1.00 0.00 66 ILE A O 20
ATOM 30914 N N . ASP A 1 74 ? -6.657 -2.713 9.720 1.00 0.00 67 ASP A N 20
ATOM 30915 C CA . ASP A 1 74 ? -7.137 -2.102 10.971 1.00 0.00 67 ASP A CA 20
ATOM 30916 C C . ASP A 1 74 ? -8.276 -2.933 11.604 1.00 0.00 67 ASP A C 20
ATOM 30917 O O . ASP A 1 74 ? -8.004 -3.927 12.281 1.00 0.00 67 ASP A O 20
ATOM 30926 N N . THR A 1 75 ? -9.540 -2.586 11.338 1.00 0.00 68 THR A N 20
ATOM 30927 C CA . THR A 1 75 ? -10.735 -3.389 11.672 1.00 0.00 68 THR A CA 20
ATOM 30928 C C . THR A 1 75 ? -11.562 -3.790 10.443 1.00 0.00 68 THR A C 20
ATOM 30929 O O . THR A 1 75 ? -12.409 -4.681 10.535 1.00 0.00 68 THR A O 20
ATOM 30940 N N . HIS A 1 76 ? -11.316 -3.186 9.277 1.00 0.00 69 HIS A N 20
ATOM 30941 C CA . HIS A 1 76 ? -12.086 -3.352 8.052 1.00 0.00 69 HIS A CA 20
ATOM 30942 C C . HIS A 1 76 ? -11.684 -4.630 7.308 1.00 0.00 69 HIS A C 20
ATOM 30943 O O . HIS A 1 76 ? -10.498 -4.916 7.135 1.00 0.00 69 HIS A O 20
ATOM 30957 N N . LEU A 1 77 ? -12.682 -5.374 6.836 1.00 0.00 70 LEU A N 20
ATOM 30958 C CA . LEU A 1 77 ? -12.516 -6.535 5.951 1.00 0.00 70 LEU A CA 20
ATOM 30959 C C . LEU A 1 77 ? -12.953 -6.194 4.515 1.00 0.00 70 LEU A C 20
ATOM 30960 O O . LEU A 1 77 ? -14.029 -5.630 4.300 1.00 0.00 70 LEU A O 20
ATOM 30976 N N . PHE A 1 78 ? -12.133 -6.581 3.540 1.00 0.00 71 PHE A N 20
ATOM 30977 C CA . PHE A 1 78 ? -12.346 -6.414 2.101 1.00 0.00 71 PHE A CA 20
ATOM 30978 C C . PHE A 1 78 ? -12.081 -7.720 1.354 1.00 0.00 71 PHE A C 20
ATOM 30979 O O . PHE A 1 78 ? -11.283 -8.548 1.791 1.00 0.00 71 PHE A O 20
ATOM 30996 N N . ASP A 1 79 ? -12.705 -7.894 0.189 1.00 0.00 72 ASP A N 20
ATOM 30997 C CA . ASP A 1 79 ? -12.538 -9.107 -0.615 1.00 0.00 72 ASP A CA 20
ATOM 30998 C C . ASP A 1 79 ? -11.105 -9.294 -1.148 1.00 0.00 72 ASP A C 20
ATOM 30999 O O . ASP A 1 79 ? -10.608 -10.419 -1.230 1.00 0.00 72 ASP A O 20
ATOM 31008 N N . ASN A 1 80 ? -10.440 -8.191 -1.498 1.00 0.00 73 ASN A N 20
ATOM 31009 C CA . ASN A 1 80 ? -9.127 -8.158 -2.143 1.00 0.00 73 ASN A CA 20
ATOM 31010 C C . ASN A 1 80 ? -8.402 -6.819 -1.889 1.00 0.00 73 ASN A C 20
ATOM 31011 O O . ASN A 1 80 ? -8.978 -5.871 -1.350 1.00 0.00 73 ASN A O 20
ATOM 31022 N N . LEU A 1 81 ? -7.130 -6.745 -2.296 1.00 0.00 74 LEU A N 20
ATOM 31023 C CA . LEU A 1 81 ? -6.281 -5.563 -2.114 1.00 0.00 74 LEU A CA 20
ATOM 31024 C C . LEU A 1 81 ? -6.826 -4.317 -2.833 1.00 0.00 74 LEU A C 20
ATOM 31025 O O . LEU A 1 81 ? -6.862 -3.239 -2.246 1.00 0.00 74 LEU A O 20
ATOM 31041 N N . ASP A 1 82 ? -7.291 -4.453 -4.078 1.00 0.00 75 ASP A N 20
ATOM 31042 C CA . ASP A 1 82 ? -7.799 -3.324 -4.871 1.00 0.00 75 ASP A CA 20
ATOM 31043 C C . ASP A 1 82 ? -9.052 -2.685 -4.242 1.00 0.00 75 ASP A C 20
ATOM 31044 O O . ASP A 1 82 ? -9.185 -1.461 -4.241 1.00 0.00 75 ASP A O 20
ATOM 31053 N N . ALA A 1 83 ? -9.922 -3.488 -3.620 1.00 0.00 76 ALA A N 20
ATOM 31054 C CA . ALA A 1 83 ? -11.065 -3.004 -2.847 1.00 0.00 76 ALA A CA 20
ATOM 31055 C C . ALA A 1 83 ? -10.642 -2.219 -1.588 1.00 0.00 76 ALA A C 20
ATOM 31056 O O . ALA A 1 83 ? -11.235 -1.179 -1.289 1.00 0.00 76 ALA A O 20
ATOM 31063 N N . ALA A 1 84 ? -9.592 -2.658 -0.884 1.00 0.00 77 ALA A N 20
ATOM 31064 C CA . ALA A 1 84 ? -9.049 -1.948 0.278 1.00 0.00 77 ALA A CA 20
ATOM 31065 C C . ALA A 1 84 ? -8.419 -0.593 -0.109 1.00 0.00 77 ALA A C 20
ATOM 31066 O O . ALA A 1 84 ? -8.678 0.420 0.544 1.00 0.00 77 ALA A O 20
ATOM 31073 N N . ILE A 1 85 ? -7.658 -0.545 -1.210 1.00 0.00 78 ILE A N 20
ATOM 31074 C CA . ILE A 1 85 ? -7.128 0.703 -1.791 1.00 0.00 78 ILE A CA 20
ATOM 31075 C C . ILE A 1 85 ? -8.282 1.643 -2.183 1.00 0.00 78 ILE A C 20
ATOM 31076 O O . ILE A 1 85 ? -8.322 2.800 -1.772 1.00 0.00 78 ILE A O 20
ATOM 31092 N N . THR A 1 86 ? -9.272 1.133 -2.912 1.00 0.00 79 THR A N 20
ATOM 31093 C CA . THR A 1 86 ? -10.458 1.890 -3.367 1.00 0.00 79 THR A CA 20
ATOM 31094 C C . THR A 1 86 ? -11.260 2.476 -2.201 1.00 0.00 79 THR A C 20
ATOM 31095 O O . THR A 1 86 ? -11.693 3.626 -2.275 1.00 0.00 79 THR A O 20
ATOM 31106 N N . PHE A 1 87 ? -11.407 1.751 -1.088 1.00 0.00 80 PHE A N 20
ATOM 31107 C CA . PHE A 1 87 ? -12.038 2.289 0.120 1.00 0.00 80 PHE A CA 20
ATOM 31108 C C . PHE A 1 87 ? -11.271 3.501 0.675 1.00 0.00 80 PHE A C 20
ATOM 31109 O O . PHE A 1 87 ? -11.874 4.544 0.934 1.00 0.00 80 PHE A O 20
ATOM 31126 N N . TYR A 1 88 ? -9.941 3.413 0.781 1.00 0.00 81 TYR A N 20
ATOM 31127 C CA . TYR A 1 88 ? -9.110 4.518 1.272 1.00 0.00 81 TYR A CA 20
ATOM 31128 C C . TYR A 1 88 ? -8.856 5.640 0.237 1.00 0.00 81 TYR A C 20
ATOM 31129 O O . TYR A 1 88 ? -8.295 6.678 0.584 1.00 0.00 81 TYR A O 20
ATOM 31147 N N . MET A 1 89 ? -9.291 5.478 -1.020 1.00 0.00 82 MET A N 20
ATOM 31148 C CA . MET A 1 89 ? -9.365 6.578 -2.000 1.00 0.00 82 MET A CA 20
ATOM 31149 C C . MET A 1 89 ? -10.588 7.467 -1.708 1.00 0.00 82 MET A C 20
ATOM 31150 O O . MET A 1 89 ? -10.526 8.688 -1.860 1.00 0.00 82 MET A O 20
ATOM 31164 N N . GLU A 1 90 ? -11.699 6.861 -1.270 1.00 0.00 83 GLU A N 20
ATOM 31165 C CA . GLU A 1 90 ? -12.969 7.541 -0.969 1.00 0.00 83 GLU A CA 20
ATOM 31166 C C . GLU A 1 90 ? -13.057 8.062 0.480 1.00 0.00 83 GLU A C 20
ATOM 31167 O O . GLU A 1 90 ? -13.742 9.057 0.730 1.00 0.00 83 GLU A O 20
ATOM 31179 N N . HIS A 1 91 ? -12.365 7.416 1.422 1.00 0.00 84 HIS A N 20
ATOM 31180 C CA . HIS A 1 91 ? -12.390 7.721 2.860 1.00 0.00 84 HIS A CA 20
ATOM 31181 C C . HIS A 1 91 ? -10.975 7.898 3.436 1.00 0.00 84 HIS A C 20
ATOM 31182 O O . HIS A 1 91 ? -10.035 7.218 3.023 1.00 0.00 84 HIS A O 20
ATOM 31196 N N . GLU A 1 92 ? -10.816 8.780 4.427 1.00 0.00 85 GLU A N 20
ATOM 31197 C CA . GLU A 1 92 ? -9.514 9.033 5.064 1.00 0.00 85 GLU A CA 20
ATOM 31198 C C . GLU A 1 92 ? -9.009 7.794 5.826 1.00 0.00 85 GLU A C 20
ATOM 31199 O O . GLU A 1 92 ? -9.773 7.131 6.535 1.00 0.00 85 GLU A O 20
ATOM 31211 N N . LEU A 1 93 ? -7.716 7.483 5.689 1.00 0.00 86 LEU A N 20
ATOM 31212 C CA . LEU A 1 93 ? -7.086 6.290 6.262 1.00 0.00 86 LEU A CA 20
ATOM 31213 C C . LEU A 1 93 ? -6.833 6.477 7.768 1.00 0.00 86 LEU A C 20
ATOM 31214 O O . LEU A 1 93 ? -7.422 5.787 8.601 1.00 0.00 86 LEU A O 20
ATOM 31230 N N . GLU A 1 94 ? -5.999 7.460 8.108 1.00 0.00 87 GLU A N 20
ATOM 31231 C CA . GLU A 1 94 ? -5.727 7.882 9.492 1.00 0.00 87 GLU A CA 20
ATOM 31232 C C . GLU A 1 94 ? -5.552 9.407 9.585 1.00 0.00 87 GLU A C 20
ATOM 31233 O O . GLU A 1 94 ? -6.209 10.062 10.398 1.00 0.00 87 GLU A O 20
ATOM 31245 N N . TYR A 1 95 ? -4.720 9.979 8.709 1.00 0.00 88 TYR A N 20
ATOM 31246 C CA . TYR A 1 95 ? -4.474 11.418 8.592 1.00 0.00 88 TYR A CA 20
ATOM 31247 C C . TYR A 1 95 ? -5.060 11.988 7.289 1.00 0.00 88 TYR A C 20
ATOM 31248 O O . TYR A 1 95 ? -5.512 13.135 7.278 1.00 0.00 88 TYR A O 20
ATOM 31266 N N . SER A 1 96 ? -5.062 11.207 6.199 1.00 0.00 89 SER A N 20
ATOM 31267 C CA . SER A 1 96 ? -5.633 11.597 4.899 1.00 0.00 89 SER A CA 20
ATOM 31268 C C . SER A 1 96 ? -6.042 10.394 4.028 1.00 0.00 89 SER A C 20
ATOM 31269 O O . SER A 1 96 ? -5.818 9.238 4.391 1.00 0.00 89 SER A O 20
ATOM 31277 N N . SER A 1 97 ? -6.664 10.659 2.877 1.00 0.00 90 SER A N 20
ATOM 31278 C CA . SER A 1 97 ? -7.028 9.661 1.853 1.00 0.00 90 SER A CA 20
ATOM 31279 C C . SER A 1 97 ? -5.862 9.359 0.894 1.00 0.00 90 SER A C 20
ATOM 31280 O O . SER A 1 97 ? -4.961 10.189 0.721 1.00 0.00 90 SER A O 20
ATOM 31288 N N . LEU A 1 98 ? -5.906 8.204 0.223 1.00 0.00 91 LEU A N 20
ATOM 31289 C CA . LEU A 1 98 ? -5.007 7.844 -0.885 1.00 0.00 91 LEU A CA 20
ATOM 31290 C C . LEU A 1 98 ? -5.217 8.779 -2.092 1.00 0.00 91 LEU A C 20
ATOM 31291 O O . LEU A 1 98 ? -6.346 9.218 -2.342 1.00 0.00 91 LEU A O 20
ATOM 31307 N N . LYS A 1 99 ? -4.145 9.082 -2.841 1.00 0.00 92 LYS A N 20
ATOM 31308 C CA . LYS A 1 99 ? -4.177 10.035 -3.975 1.00 0.00 92 LYS A CA 20
ATOM 31309 C C . LYS A 1 99 ? -3.424 9.556 -5.222 1.00 0.00 92 LYS A C 20
ATOM 31310 O O . LYS A 1 99 ? -3.951 9.713 -6.325 1.00 0.00 92 LYS A O 20
ATOM 31329 N N . GLN A 1 100 ? -2.240 8.948 -5.076 1.00 0.00 93 GLN A N 20
ATOM 31330 C CA . GLN A 1 100 ? -1.475 8.388 -6.203 1.00 0.00 93 GLN A CA 20
ATOM 31331 C C . GLN A 1 100 ? -0.606 7.169 -5.815 1.00 0.00 93 GLN A C 20
ATOM 31332 O O . GLN A 1 100 ? -0.043 7.147 -4.719 1.00 0.00 93 GLN A O 20
ATOM 31346 N N . PRO A 1 101 ? -0.441 6.165 -6.697 1.00 0.00 94 PRO A N 20
ATOM 31347 C CA . PRO A 1 101 ? 0.517 5.081 -6.488 1.00 0.00 94 PRO A CA 20
ATOM 31348 C C . PRO A 1 101 ? 1.966 5.569 -6.671 1.00 0.00 94 PRO A C 20
ATOM 31349 O O . PRO A 1 101 ? 2.221 6.524 -7.414 1.00 0.00 94 PRO A O 20
ATOM 31360 N N . LEU A 1 102 ? 2.928 4.892 -6.038 1.00 0.00 95 LEU A N 20
ATOM 31361 C CA . LEU A 1 102 ? 4.364 5.093 -6.274 1.00 0.00 95 LEU A CA 20
ATOM 31362 C C . LEU A 1 102 ? 4.822 4.486 -7.622 1.00 0.00 95 LEU A C 20
ATOM 31363 O O . LEU A 1 102 ? 4.225 3.541 -8.145 1.00 0.00 95 LEU A O 20
ATOM 31379 N N . GLN A 1 103 ? 5.889 5.040 -8.202 1.00 0.00 96 GLN A N 20
ATOM 31380 C CA . GLN A 1 103 ? 6.479 4.631 -9.484 1.00 0.00 96 GLN A CA 20
ATOM 31381 C C . GLN A 1 103 ? 7.623 3.617 -9.282 1.00 0.00 96 GLN A C 20
ATOM 31382 O O . GLN A 1 103 ? 8.402 3.733 -8.329 1.00 0.00 96 GLN A O 20
ATOM 31396 N N . ARG A 1 104 ? 7.746 2.645 -10.197 1.00 0.00 97 ARG A N 20
ATOM 31397 C CA . ARG A 1 104 ? 8.839 1.657 -10.268 1.00 0.00 97 ARG A CA 20
ATOM 31398 C C . ARG A 1 104 ? 9.313 1.386 -11.705 1.00 0.00 97 ARG A C 20
ATOM 31399 O O . ARG A 1 104 ? 10.480 0.967 -11.870 1.00 0.00 97 ARG A O 20
ATOM 31421 N N . GLY A 1 1 ? 8.606 -13.436 -39.994 1.00 0.00 -6 GLY A N 21
ATOM 31422 C CA . GLY A 1 1 ? 9.354 -12.201 -39.671 1.00 0.00 -6 GLY A CA 21
ATOM 31423 C C . GLY A 1 1 ? 9.044 -11.703 -38.266 1.00 0.00 -6 GLY A C 21
ATOM 31424 O O . GLY A 1 1 ? 8.612 -12.479 -37.411 1.00 0.00 -6 GLY A O 21
ATOM 31430 N N . SER A 1 2 ? 9.246 -10.399 -38.033 1.00 0.00 -5 SER A N 21
ATOM 31431 C CA . SER A 1 2 ? 9.081 -9.702 -36.736 1.00 0.00 -5 SER A CA 21
ATOM 31432 C C . SER A 1 2 ? 9.992 -10.211 -35.598 1.00 0.00 -5 SER A C 21
ATOM 31433 O O . SER A 1 2 ? 10.744 -11.178 -35.747 1.00 0.00 -5 SER A O 21
ATOM 31441 N N . SER A 1 3 ? 9.960 -9.529 -34.447 1.00 0.00 -4 SER A N 21
ATOM 31442 C CA . SER A 1 3 ? 10.796 -9.826 -33.266 1.00 0.00 -4 SER A CA 21
ATOM 31443 C C . SER A 1 3 ? 10.341 -11.048 -32.450 1.00 0.00 -4 SER A C 21
ATOM 31444 O O . SER A 1 3 ? 11.125 -11.596 -31.671 1.00 0.00 -4 SER A O 21
ATOM 31452 N N . GLY A 1 4 ? 9.085 -11.486 -32.611 1.00 0.00 -3 GLY A N 21
ATOM 31453 C CA . GLY A 1 4 ? 8.498 -12.624 -31.889 1.00 0.00 -3 GLY A CA 21
ATOM 31454 C C . GLY A 1 4 ? 8.115 -12.345 -30.425 1.00 0.00 -3 GLY A C 21
ATOM 31455 O O . GLY A 1 4 ? 7.823 -13.289 -29.686 1.00 0.00 -3 GLY A O 21
ATOM 31459 N N . SER A 1 5 ? 8.115 -11.078 -29.989 1.00 0.00 -2 SER A N 21
ATOM 31460 C CA . SER A 1 5 ? 7.744 -10.655 -28.627 1.00 0.00 -2 SER A CA 21
ATOM 31461 C C . SER A 1 5 ? 7.035 -9.296 -28.616 1.00 0.00 -2 SER A C 21
ATOM 31462 O O . SER A 1 5 ? 7.364 -8.399 -29.397 1.00 0.00 -2 SER A O 21
ATOM 31470 N N . SER A 1 6 ? 6.085 -9.122 -27.691 1.00 0.00 -1 SER A N 21
ATOM 31471 C CA . SER A 1 6 ? 5.383 -7.849 -27.449 1.00 0.00 -1 SER A CA 21
ATOM 31472 C C . SER A 1 6 ? 6.211 -6.842 -26.632 1.00 0.00 -1 SER A C 21
ATOM 31473 O O . SER A 1 6 ? 5.869 -5.658 -26.594 1.00 0.00 -1 SER A O 21
ATOM 31481 N N . GLY A 1 7 ? 7.285 -7.288 -25.962 1.00 0.00 0 GLY A N 21
ATOM 31482 C CA . GLY A 1 7 ? 8.158 -6.442 -25.127 1.00 0.00 0 GLY A CA 21
ATOM 31483 C C . GLY A 1 7 ? 7.481 -5.842 -23.880 1.00 0.00 0 GLY A C 21
ATOM 31484 O O . GLY A 1 7 ? 7.957 -4.839 -23.342 1.00 0.00 0 GLY A O 21
ATOM 31488 N N . MET A 1 8 ? 6.353 -6.413 -23.446 1.00 0.00 1 MET A N 21
ATOM 31489 C CA . MET A 1 8 ? 5.477 -5.867 -22.399 1.00 0.00 1 MET A CA 21
ATOM 31490 C C . MET A 1 8 ? 5.989 -6.103 -20.964 1.00 0.00 1 MET A C 21
ATOM 31491 O O . MET A 1 8 ? 6.747 -7.041 -20.698 1.00 0.00 1 MET A O 21
ATOM 31505 N N . ALA A 1 9 ? 5.541 -5.256 -20.033 1.00 0.00 2 ALA A N 21
ATOM 31506 C CA . ALA A 1 9 ? 5.813 -5.367 -18.596 1.00 0.00 2 ALA A CA 21
ATOM 31507 C C . ALA A 1 9 ? 4.940 -6.440 -17.903 1.00 0.00 2 ALA A C 21
ATOM 31508 O O . ALA A 1 9 ? 4.011 -7.000 -18.492 1.00 0.00 2 ALA A O 21
ATOM 31515 N N . GLU A 1 10 ? 5.221 -6.717 -16.625 1.00 0.00 3 GLU A N 21
ATOM 31516 C CA . GLU A 1 10 ? 4.441 -7.592 -15.764 1.00 0.00 3 GLU A CA 21
ATOM 31517 C C . GLU A 1 10 ? 3.100 -6.939 -15.393 1.00 0.00 3 GLU A C 21
ATOM 31518 O O . GLU A 1 10 ? 2.972 -5.723 -15.219 1.00 0.00 3 GLU A O 21
ATOM 31530 N N . ALA A 1 11 ? 2.103 -7.797 -15.254 1.00 0.00 4 ALA A N 21
ATOM 31531 C CA . ALA A 1 11 ? 0.688 -7.479 -15.037 1.00 0.00 4 ALA A CA 21
ATOM 31532 C C . ALA A 1 11 ? 0.313 -7.116 -13.575 1.00 0.00 4 ALA A C 21
ATOM 31533 O O . ALA A 1 11 ? -0.872 -7.046 -13.235 1.00 0.00 4 ALA A O 21
ATOM 31540 N N . ALA A 1 12 ? 1.301 -6.892 -12.705 1.00 0.00 5 ALA A N 21
ATOM 31541 C CA . ALA A 1 12 ? 1.103 -6.483 -11.311 1.00 0.00 5 ALA A CA 21
ATOM 31542 C C . ALA A 1 12 ? 0.491 -5.070 -11.192 1.00 0.00 5 ALA A C 21
ATOM 31543 O O . ALA A 1 12 ? 0.690 -4.213 -12.060 1.00 0.00 5 ALA A O 21
ATOM 31550 N N . ALA A 1 13 ? -0.220 -4.803 -10.093 1.00 0.00 6 ALA A N 21
ATOM 31551 C CA . ALA A 1 13 ? -0.850 -3.508 -9.815 1.00 0.00 6 ALA A CA 21
ATOM 31552 C C . ALA A 1 13 ? 0.171 -2.341 -9.790 1.00 0.00 6 ALA A C 21
ATOM 31553 O O . ALA A 1 13 ? 1.335 -2.552 -9.428 1.00 0.00 6 ALA A O 21
ATOM 31560 N N . PRO A 1 14 ? -0.229 -1.104 -10.151 1.00 0.00 7 PRO A N 21
ATOM 31561 C CA . PRO A 1 14 ? 0.695 0.031 -10.269 1.00 0.00 7 PRO A CA 21
ATOM 31562 C C . PRO A 1 14 ? 1.285 0.486 -8.926 1.00 0.00 7 PRO A C 21
ATOM 31563 O O . PRO A 1 14 ? 2.342 1.108 -8.908 1.00 0.00 7 PRO A O 21
ATOM 31574 N N . TRP A 1 15 ? 0.633 0.157 -7.806 1.00 0.00 8 TRP A N 21
ATOM 31575 C CA . TRP A 1 15 ? 1.073 0.439 -6.432 1.00 0.00 8 TRP A CA 21
ATOM 31576 C C . TRP A 1 15 ? 1.906 -0.682 -5.791 1.00 0.00 8 TRP A C 21
ATOM 31577 O O . TRP A 1 15 ? 2.369 -0.512 -4.663 1.00 0.00 8 TRP A O 21
ATOM 31598 N N . TYR A 1 16 ? 2.095 -1.834 -6.444 1.00 0.00 9 TYR A N 21
ATOM 31599 C CA . TYR A 1 16 ? 2.712 -3.012 -5.824 1.00 0.00 9 TYR A CA 21
ATOM 31600 C C . TYR A 1 16 ? 4.225 -3.111 -6.091 1.00 0.00 9 TYR A C 21
ATOM 31601 O O . TYR A 1 16 ? 4.665 -3.058 -7.241 1.00 0.00 9 TYR A O 21
ATOM 31619 N N . HIS A 1 17 ? 5.019 -3.282 -5.027 1.00 0.00 10 HIS A N 21
ATOM 31620 C CA . HIS A 1 17 ? 6.493 -3.295 -5.064 1.00 0.00 10 HIS A CA 21
ATOM 31621 C C . HIS A 1 17 ? 7.140 -4.644 -4.682 1.00 0.00 10 HIS A C 21
ATOM 31622 O O . HIS A 1 17 ? 8.368 -4.763 -4.713 1.00 0.00 10 HIS A O 21
ATOM 31636 N N . GLY A 1 18 ? 6.358 -5.671 -4.325 1.00 0.00 11 GLY A N 21
ATOM 31637 C CA . GLY A 1 18 ? 6.899 -6.966 -3.887 1.00 0.00 11 GLY A CA 21
ATOM 31638 C C . GLY A 1 18 ? 7.618 -6.876 -2.529 1.00 0.00 11 GLY A C 21
ATOM 31639 O O . GLY A 1 18 ? 7.128 -6.167 -1.647 1.00 0.00 11 GLY A O 21
ATOM 31643 N N . PRO A 1 19 ? 8.750 -7.577 -2.310 1.00 0.00 12 PRO A N 21
ATOM 31644 C CA . PRO A 1 19 ? 9.452 -7.642 -1.021 1.00 0.00 12 PRO A CA 21
ATOM 31645 C C . PRO A 1 19 ? 10.289 -6.381 -0.714 1.00 0.00 12 PRO A C 21
ATOM 31646 O O . PRO A 1 19 ? 11.497 -6.445 -0.475 1.00 0.00 12 PRO A O 21
ATOM 31657 N N . LEU A 1 20 ? 9.640 -5.211 -0.717 1.00 0.00 13 LEU A N 21
ATOM 31658 C CA . LEU A 1 20 ? 10.228 -3.927 -0.323 1.00 0.00 13 LEU A CA 21
ATOM 31659 C C . LEU A 1 20 ? 10.382 -3.848 1.209 1.00 0.00 13 LEU A C 21
ATOM 31660 O O . LEU A 1 20 ? 9.494 -4.276 1.953 1.00 0.00 13 LEU A O 21
ATOM 31676 N N . SER A 1 21 ? 11.481 -3.265 1.686 1.00 0.00 14 SER A N 21
ATOM 31677 C CA . SER A 1 21 ? 11.717 -2.982 3.113 1.00 0.00 14 SER A CA 21
ATOM 31678 C C . SER A 1 21 ? 11.152 -1.616 3.524 1.00 0.00 14 SER A C 21
ATOM 31679 O O . SER A 1 21 ? 10.964 -0.732 2.684 1.00 0.00 14 SER A O 21
ATOM 31687 N N . ARG A 1 22 ? 10.924 -1.412 4.832 1.00 0.00 15 ARG A N 21
ATOM 31688 C CA . ARG A 1 22 ? 10.464 -0.125 5.391 1.00 0.00 15 ARG A CA 21
ATOM 31689 C C . ARG A 1 22 ? 11.323 1.051 4.941 1.00 0.00 15 ARG A C 21
ATOM 31690 O O . ARG A 1 22 ? 10.790 2.018 4.419 1.00 0.00 15 ARG A O 21
ATOM 31711 N N . THR A 1 23 ? 12.641 0.962 5.106 1.00 0.00 16 THR A N 21
ATOM 31712 C CA . THR A 1 23 ? 13.570 2.067 4.801 1.00 0.00 16 THR A CA 21
ATOM 31713 C C . THR A 1 23 ? 13.465 2.550 3.347 1.00 0.00 16 THR A C 21
ATOM 31714 O O . THR A 1 23 ? 13.506 3.755 3.095 1.00 0.00 16 THR A O 21
ATOM 31725 N N . ASP A 1 24 ? 13.253 1.640 2.393 1.00 0.00 17 ASP A N 21
ATOM 31726 C CA . ASP A 1 24 ? 13.032 1.964 0.977 1.00 0.00 17 ASP A CA 21
ATOM 31727 C C . ASP A 1 24 ? 11.676 2.653 0.739 1.00 0.00 17 ASP A C 21
ATOM 31728 O O . ASP A 1 24 ? 11.605 3.652 0.016 1.00 0.00 17 ASP A O 21
ATOM 31737 N N . ALA A 1 25 ? 10.615 2.163 1.390 1.00 0.00 18 ALA A N 21
ATOM 31738 C CA . ALA A 1 25 ? 9.288 2.777 1.348 1.00 0.00 18 ALA A CA 21
ATOM 31739 C C . ALA A 1 25 ? 9.284 4.187 1.973 1.00 0.00 18 ALA A C 21
ATOM 31740 O O . ALA A 1 25 ? 8.736 5.125 1.393 1.00 0.00 18 ALA A O 21
ATOM 31747 N N . GLU A 1 26 ? 9.934 4.355 3.128 1.00 0.00 19 GLU A N 21
ATOM 31748 C CA . GLU A 1 26 ? 10.008 5.620 3.865 1.00 0.00 19 GLU A CA 21
ATOM 31749 C C . GLU A 1 26 ? 10.810 6.688 3.111 1.00 0.00 19 GLU A C 21
ATOM 31750 O O . GLU A 1 26 ? 10.359 7.828 3.020 1.00 0.00 19 GLU A O 21
ATOM 31762 N N . ASN A 1 27 ? 11.950 6.336 2.503 1.00 0.00 20 ASN A N 21
ATOM 31763 C CA . ASN A 1 27 ? 12.718 7.286 1.691 1.00 0.00 20 ASN A CA 21
ATOM 31764 C C . ASN A 1 27 ? 11.942 7.731 0.438 1.00 0.00 20 ASN A C 21
ATOM 31765 O O . ASN A 1 27 ? 11.960 8.915 0.098 1.00 0.00 20 ASN A O 21
ATOM 31776 N N . SER A 1 28 ? 11.212 6.821 -0.218 1.00 0.00 21 SER A N 21
ATOM 31777 C CA . SER A 1 28 ? 10.411 7.166 -1.401 1.00 0.00 21 SER A CA 21
ATOM 31778 C C . SER A 1 28 ? 9.195 8.026 -1.072 1.00 0.00 21 SER A C 21
ATOM 31779 O O . SER A 1 28 ? 8.962 9.030 -1.742 1.00 0.00 21 SER A O 21
ATOM 31787 N N . LEU A 1 29 ? 8.441 7.704 -0.022 1.00 0.00 22 LEU A N 21
ATOM 31788 C CA . LEU A 1 29 ? 7.261 8.488 0.349 1.00 0.00 22 LEU A CA 21
ATOM 31789 C C . LEU A 1 29 ? 7.606 9.816 1.054 1.00 0.00 22 LEU A C 21
ATOM 31790 O O . LEU A 1 29 ? 6.772 10.719 1.070 1.00 0.00 22 LEU A O 21
ATOM 31806 N N . LEU A 1 30 ? 8.829 9.972 1.576 1.00 0.00 23 LEU A N 21
ATOM 31807 C CA . LEU A 1 30 ? 9.357 11.261 2.049 1.00 0.00 23 LEU A CA 21
ATOM 31808 C C . LEU A 1 30 ? 9.828 12.151 0.881 1.00 0.00 23 LEU A C 21
ATOM 31809 O O . LEU A 1 30 ? 9.725 13.377 0.960 1.00 0.00 23 LEU A O 21
ATOM 31825 N N . ARG A 1 31 ? 10.294 11.544 -0.221 1.00 0.00 24 ARG A N 21
ATOM 31826 C CA . ARG A 1 31 ? 10.622 12.235 -1.480 1.00 0.00 24 ARG A CA 21
ATOM 31827 C C . ARG A 1 31 ? 9.366 12.669 -2.257 1.00 0.00 24 ARG A C 21
ATOM 31828 O O . ARG A 1 31 ? 9.367 13.722 -2.895 1.00 0.00 24 ARG A O 21
ATOM 31849 N N . MET A 1 32 ? 8.293 11.881 -2.172 1.00 0.00 25 MET A N 21
ATOM 31850 C CA . MET A 1 32 ? 6.988 12.129 -2.805 1.00 0.00 25 MET A CA 21
ATOM 31851 C C . MET A 1 32 ? 6.079 13.070 -1.983 1.00 0.00 25 MET A C 21
ATOM 31852 O O . MET A 1 32 ? 6.303 13.255 -0.782 1.00 0.00 25 MET A O 21
ATOM 31866 N N . PRO A 1 33 ? 5.034 13.663 -2.599 1.00 0.00 26 PRO A N 21
ATOM 31867 C CA . PRO A 1 33 ? 4.017 14.444 -1.888 1.00 0.00 26 PRO A CA 21
ATOM 31868 C C . PRO A 1 33 ? 3.050 13.561 -1.081 1.00 0.00 26 PRO A C 21
ATOM 31869 O O . PRO A 1 33 ? 2.982 12.345 -1.273 1.00 0.00 26 PRO A O 21
ATOM 31880 N N . GLU A 1 34 ? 2.269 14.190 -0.197 1.00 0.00 27 GLU A N 21
ATOM 31881 C CA . GLU A 1 34 ? 1.211 13.561 0.612 1.00 0.00 27 GLU A CA 21
ATOM 31882 C C . GLU A 1 34 ? 0.157 12.828 -0.236 1.00 0.00 27 GLU A C 21
ATOM 31883 O O . GLU A 1 34 ? -0.265 13.305 -1.292 1.00 0.00 27 GLU A O 21
ATOM 31895 N N . GLY A 1 35 ? -0.298 11.670 0.254 1.00 0.00 28 GLY A N 21
ATOM 31896 C CA . GLY A 1 35 ? -1.252 10.795 -0.429 1.00 0.00 28 GLY A CA 21
ATOM 31897 C C . GLY A 1 35 ? -0.635 9.838 -1.454 1.00 0.00 28 GLY A C 21
ATOM 31898 O O . GLY A 1 35 ? -1.369 9.086 -2.104 1.00 0.00 28 GLY A O 21
ATOM 31902 N N . THR A 1 36 ? 0.690 9.844 -1.608 1.00 0.00 29 THR A N 21
ATOM 31903 C CA . THR A 1 36 ? 1.417 8.824 -2.376 1.00 0.00 29 THR A CA 21
ATOM 31904 C C . THR A 1 36 ? 1.488 7.536 -1.558 1.00 0.00 29 THR A C 21
ATOM 31905 O O . THR A 1 36 ? 1.882 7.569 -0.391 1.00 0.00 29 THR A O 21
ATOM 31916 N N . PHE A 1 37 ? 1.122 6.396 -2.147 1.00 0.00 30 PHE A N 21
ATOM 31917 C CA . PHE A 1 37 ? 1.091 5.114 -1.446 1.00 0.00 30 PHE A CA 21
ATOM 31918 C C . PHE A 1 37 ? 1.708 3.964 -2.245 1.00 0.00 30 PHE A C 21
ATOM 31919 O O . PHE A 1 37 ? 1.870 4.031 -3.466 1.00 0.00 30 PHE A O 21
ATOM 31936 N N . LEU A 1 38 ? 2.038 2.890 -1.533 1.00 0.00 31 LEU A N 21
ATOM 31937 C CA . LEU A 1 38 ? 2.537 1.634 -2.086 1.00 0.00 31 LEU A CA 21
ATOM 31938 C C . LEU A 1 38 ? 2.048 0.441 -1.266 1.00 0.00 31 LEU A C 21
ATOM 31939 O O . LEU A 1 38 ? 1.692 0.589 -0.096 1.00 0.00 31 LEU A O 21
ATOM 31955 N N . VAL A 1 39 ? 2.083 -0.749 -1.862 1.00 0.00 32 VAL A N 21
ATOM 31956 C CA . VAL A 1 39 ? 1.870 -2.025 -1.171 1.00 0.00 32 VAL A CA 21
ATOM 31957 C C . VAL A 1 39 ? 3.082 -2.925 -1.378 1.00 0.00 32 VAL A C 21
ATOM 31958 O O . VAL A 1 39 ? 3.640 -3.001 -2.477 1.00 0.00 32 VAL A O 21
ATOM 31971 N N . ARG A 1 40 ? 3.484 -3.612 -0.311 1.00 0.00 33 ARG A N 21
ATOM 31972 C CA . ARG A 1 40 ? 4.629 -4.530 -0.274 1.00 0.00 33 ARG A CA 21
ATOM 31973 C C . ARG A 1 40 ? 4.276 -5.844 0.429 1.00 0.00 33 ARG A C 21
ATOM 31974 O O . ARG A 1 40 ? 3.344 -5.894 1.234 1.00 0.00 33 ARG A O 21
ATOM 31995 N N . ASP A 1 41 ? 5.029 -6.902 0.147 1.00 0.00 34 ASP A N 21
ATOM 31996 C CA . ASP A 1 41 ? 4.973 -8.173 0.879 1.00 0.00 34 ASP A CA 21
ATOM 31997 C C . ASP A 1 41 ? 5.413 -7.962 2.342 1.00 0.00 34 ASP A C 21
ATOM 31998 O O . ASP A 1 41 ? 6.386 -7.250 2.606 1.00 0.00 34 ASP A O 21
ATOM 32007 N N . SER A 1 42 ? 4.681 -8.537 3.302 1.00 0.00 35 SER A N 21
ATOM 32008 C CA . SER A 1 42 ? 4.872 -8.217 4.722 1.00 0.00 35 SER A CA 21
ATOM 32009 C C . SER A 1 42 ? 6.179 -8.762 5.305 1.00 0.00 35 SER A C 21
ATOM 32010 O O . SER A 1 42 ? 6.523 -9.935 5.151 1.00 0.00 35 SER A O 21
ATOM 32018 N N . THR A 1 43 ? 6.892 -7.891 6.025 1.00 0.00 36 THR A N 21
ATOM 32019 C CA . THR A 1 43 ? 8.176 -8.169 6.691 1.00 0.00 36 THR A CA 21
ATOM 32020 C C . THR A 1 43 ? 8.030 -8.769 8.100 1.00 0.00 36 THR A C 21
ATOM 32021 O O . THR A 1 43 ? 9.035 -9.014 8.771 1.00 0.00 36 THR A O 21
ATOM 32032 N N . SER A 1 44 ? 6.799 -9.058 8.548 1.00 0.00 37 SER A N 21
ATOM 32033 C CA . SER A 1 44 ? 6.505 -9.826 9.768 1.00 0.00 37 SER A CA 21
ATOM 32034 C C . SER A 1 44 ? 5.255 -10.693 9.574 1.00 0.00 37 SER A C 21
ATOM 32035 O O . SER A 1 44 ? 4.191 -10.173 9.234 1.00 0.00 37 SER A O 21
ATOM 32043 N N . SER A 1 45 ? 5.376 -12.002 9.825 1.00 0.00 38 SER A N 21
ATOM 32044 C CA . SER A 1 45 ? 4.407 -13.077 9.506 1.00 0.00 38 SER A CA 21
ATOM 32045 C C . SER A 1 45 ? 4.174 -13.319 7.994 1.00 0.00 38 SER A C 21
ATOM 32046 O O . SER A 1 45 ? 4.058 -12.362 7.220 1.00 0.00 38 SER A O 21
ATOM 32054 N N . PRO A 1 46 ? 4.098 -14.589 7.538 1.00 0.00 39 PRO A N 21
ATOM 32055 C CA . PRO A 1 46 ? 3.981 -14.938 6.118 1.00 0.00 39 PRO A CA 21
ATOM 32056 C C . PRO A 1 46 ? 2.562 -14.741 5.557 1.00 0.00 39 PRO A C 21
ATOM 32057 O O . PRO A 1 46 ? 1.572 -14.743 6.290 1.00 0.00 39 PRO A O 21
ATOM 32068 N N . GLY A 1 47 ? 2.462 -14.608 4.228 1.00 0.00 40 GLY A N 21
ATOM 32069 C CA . GLY A 1 47 ? 1.196 -14.549 3.479 1.00 0.00 40 GLY A CA 21
ATOM 32070 C C . GLY A 1 47 ? 0.421 -13.223 3.564 1.00 0.00 40 GLY A C 21
ATOM 32071 O O . GLY A 1 47 ? -0.625 -13.087 2.927 1.00 0.00 40 GLY A O 21
ATOM 32075 N N . ASP A 1 48 ? 0.922 -12.244 4.322 1.00 0.00 41 ASP A N 21
ATOM 32076 C CA . ASP A 1 48 ? 0.320 -10.915 4.500 1.00 0.00 41 ASP A CA 21
ATOM 32077 C C . ASP A 1 48 ? 0.993 -9.848 3.615 1.00 0.00 41 ASP A C 21
ATOM 32078 O O . ASP A 1 48 ? 2.111 -10.035 3.122 1.00 0.00 41 ASP A O 21
ATOM 32087 N N . TYR A 1 49 ? 0.352 -8.685 3.490 1.00 0.00 42 TYR A N 21
ATOM 32088 C CA . TYR A 1 49 ? 0.887 -7.495 2.814 1.00 0.00 42 TYR A CA 21
ATOM 32089 C C . TYR A 1 49 ? 0.918 -6.283 3.756 1.00 0.00 42 TYR A C 21
ATOM 32090 O O . TYR A 1 49 ? 0.432 -6.346 4.888 1.00 0.00 42 TYR A O 21
ATOM 32108 N N . VAL A 1 50 ? 1.496 -5.168 3.303 1.00 0.00 43 VAL A N 21
ATOM 32109 C CA . VAL A 1 50 ? 1.559 -3.897 4.045 1.00 0.00 43 VAL A CA 21
ATOM 32110 C C . VAL A 1 50 ? 1.287 -2.731 3.099 1.00 0.00 43 VAL A C 21
ATOM 32111 O O . VAL A 1 50 ? 1.946 -2.621 2.065 1.00 0.00 43 VAL A O 21
ATOM 32124 N N . LEU A 1 51 ? 0.346 -1.860 3.464 1.00 0.00 44 LEU A N 21
ATOM 32125 C CA . LEU A 1 51 ? 0.077 -0.578 2.808 1.00 0.00 44 LEU A CA 21
ATOM 32126 C C . LEU A 1 51 ? 0.948 0.486 3.477 1.00 0.00 44 LEU A C 21
ATOM 32127 O O . LEU A 1 51 ? 0.902 0.624 4.698 1.00 0.00 44 LEU A O 21
ATOM 32143 N N . SER A 1 52 ? 1.705 1.251 2.698 1.00 0.00 45 SER A N 21
ATOM 32144 C CA . SER A 1 52 ? 2.468 2.404 3.191 1.00 0.00 45 SER A CA 21
ATOM 32145 C C . SER A 1 52 ? 2.009 3.679 2.486 1.00 0.00 45 SER A C 21
ATOM 32146 O O . SER A 1 52 ? 1.782 3.647 1.277 1.00 0.00 45 SER A O 21
ATOM 32154 N N . CYS A 1 53 ? 1.855 4.790 3.214 1.00 0.00 46 CYS A N 21
ATOM 32155 C CA . CYS A 1 53 ? 1.315 6.052 2.683 1.00 0.00 46 CYS A CA 21
ATOM 32156 C C . CYS A 1 53 ? 2.050 7.283 3.246 1.00 0.00 46 CYS A C 21
ATOM 32157 O O . CYS A 1 53 ? 2.502 7.282 4.394 1.00 0.00 46 CYS A O 21
ATOM 32165 N N . SER A 1 54 ? 2.221 8.334 2.438 1.00 0.00 47 SER A N 21
ATOM 32166 C CA . SER A 1 54 ? 2.745 9.618 2.882 1.00 0.00 47 SER A CA 21
ATOM 32167 C C . SER A 1 54 ? 1.619 10.427 3.531 1.00 0.00 47 SER A C 21
ATOM 32168 O O . SER A 1 54 ? 0.667 10.855 2.876 1.00 0.00 47 SER A O 21
ATOM 32176 N N . GLU A 1 55 ? 1.710 10.607 4.847 1.00 0.00 48 GLU A N 21
ATOM 32177 C CA . GLU A 1 55 ? 0.634 11.176 5.678 1.00 0.00 48 GLU A CA 21
ATOM 32178 C C . GLU A 1 55 ? 1.129 12.192 6.724 1.00 0.00 48 GLU A C 21
ATOM 32179 O O . GLU A 1 55 ? 1.715 11.814 7.740 1.00 0.00 48 GLU A O 21
ATOM 32191 N N . ASN A 1 56 ? 0.817 13.480 6.533 1.00 0.00 49 ASN A N 21
ATOM 32192 C CA . ASN A 1 56 ? 1.088 14.592 7.452 1.00 0.00 49 ASN A CA 21
ATOM 32193 C C . ASN A 1 56 ? 2.574 14.708 7.850 1.00 0.00 49 ASN A C 21
ATOM 32194 O O . ASN A 1 56 ? 2.937 14.638 9.028 1.00 0.00 49 ASN A O 21
ATOM 32205 N N . GLY A 1 57 ? 3.440 14.857 6.842 1.00 0.00 50 GLY A N 21
ATOM 32206 C CA . GLY A 1 57 ? 4.872 15.146 7.018 1.00 0.00 50 GLY A CA 21
ATOM 32207 C C . GLY A 1 57 ? 5.750 13.953 7.428 1.00 0.00 50 GLY A C 21
ATOM 32208 O O . GLY A 1 57 ? 6.922 14.140 7.765 1.00 0.00 50 GLY A O 21
ATOM 32212 N N . LYS A 1 58 ? 5.194 12.737 7.402 1.00 0.00 51 LYS A N 21
ATOM 32213 C CA . LYS A 1 58 ? 5.838 11.453 7.741 1.00 0.00 51 LYS A CA 21
ATOM 32214 C C . LYS A 1 58 ? 5.327 10.334 6.820 1.00 0.00 51 LYS A C 21
ATOM 32215 O O . LYS A 1 58 ? 4.433 10.549 5.997 1.00 0.00 51 LYS A O 21
ATOM 32234 N N . VAL A 1 59 ? 5.864 9.127 6.990 1.00 0.00 52 VAL A N 21
ATOM 32235 C CA . VAL A 1 59 ? 5.406 7.911 6.299 1.00 0.00 52 VAL A CA 21
ATOM 32236 C C . VAL A 1 59 ? 4.800 6.927 7.300 1.00 0.00 52 VAL A C 21
ATOM 32237 O O . VAL A 1 59 ? 5.376 6.668 8.360 1.00 0.00 52 VAL A O 21
ATOM 32250 N N . THR A 1 60 ? 3.627 6.391 6.968 1.00 0.00 53 THR A N 21
ATOM 32251 C CA . THR A 1 60 ? 2.845 5.441 7.772 1.00 0.00 53 THR A CA 21
ATOM 32252 C C . THR A 1 60 ? 2.830 4.049 7.133 1.00 0.00 53 THR A C 21
ATOM 32253 O O . THR A 1 60 ? 3.074 3.912 5.932 1.00 0.00 53 THR A O 21
ATOM 32264 N N . HIS A 1 61 ? 2.555 3.012 7.934 1.00 0.00 54 HIS A N 21
ATOM 32265 C CA . HIS A 1 61 ? 2.515 1.602 7.514 1.00 0.00 54 HIS A CA 21
ATOM 32266 C C . HIS A 1 61 ? 1.352 0.855 8.195 1.00 0.00 54 HIS A C 21
ATOM 32267 O O . HIS A 1 61 ? 1.131 1.017 9.398 1.00 0.00 54 HIS A O 21
ATOM 32281 N N . TYR A 1 62 ? 0.639 0.012 7.442 1.00 0.00 55 TYR A N 21
ATOM 32282 C CA . TYR A 1 62 ? -0.568 -0.698 7.884 1.00 0.00 55 TYR A CA 21
ATOM 32283 C C . TYR A 1 62 ? -0.602 -2.138 7.364 1.00 0.00 55 TYR A C 21
ATOM 32284 O O . TYR A 1 62 ? -0.489 -2.369 6.159 1.00 0.00 55 TYR A O 21
ATOM 32302 N N . LYS A 1 63 ? -0.796 -3.117 8.256 1.00 0.00 56 LYS A N 21
ATOM 32303 C CA . LYS A 1 63 ? -0.919 -4.540 7.892 1.00 0.00 56 LYS A CA 21
ATOM 32304 C C . LYS A 1 63 ? -2.198 -4.810 7.092 1.00 0.00 56 LYS A C 21
ATOM 32305 O O . LYS A 1 63 ? -3.293 -4.433 7.509 1.00 0.00 56 LYS A O 21
ATOM 32324 N N . LEU A 1 64 ? -2.043 -5.515 5.975 1.00 0.00 57 LEU A N 21
ATOM 32325 C CA . LEU A 1 64 ? -3.102 -6.099 5.150 1.00 0.00 57 LEU A CA 21
ATOM 32326 C C . LEU A 1 64 ? -3.027 -7.618 5.363 1.00 0.00 57 LEU A C 21
ATOM 32327 O O . LEU A 1 64 ? -2.366 -8.352 4.622 1.00 0.00 57 LEU A O 21
ATOM 32343 N N . SER A 1 65 ? -3.649 -8.066 6.443 1.00 0.00 58 SER A N 21
ATOM 32344 C CA . SER A 1 65 ? -3.560 -9.443 6.944 1.00 0.00 58 SER A CA 21
ATOM 32345 C C . SER A 1 65 ? -4.529 -10.377 6.216 1.00 0.00 58 SER A C 21
ATOM 32346 O O . SER A 1 65 ? -5.684 -10.018 5.980 1.00 0.00 58 SER A O 21
ATOM 32354 N N . ALA A 1 66 ? -4.083 -11.584 5.866 1.00 0.00 59 ALA A N 21
ATOM 32355 C CA . ALA A 1 66 ? -4.886 -12.551 5.120 1.00 0.00 59 ALA A CA 21
ATOM 32356 C C . ALA A 1 66 ? -5.767 -13.424 6.036 1.00 0.00 59 ALA A C 21
ATOM 32357 O O . ALA A 1 66 ? -5.274 -14.054 6.976 1.00 0.00 59 ALA A O 21
ATOM 32364 N N . GLU A 1 67 ? -7.065 -13.515 5.729 1.00 0.00 60 GLU A N 21
ATOM 32365 C CA . GLU A 1 67 ? -8.028 -14.434 6.359 1.00 0.00 60 GLU A CA 21
ATOM 32366 C C . GLU A 1 67 ? -8.905 -15.094 5.282 1.00 0.00 60 GLU A C 21
ATOM 32367 O O . GLU A 1 67 ? -9.705 -14.423 4.630 1.00 0.00 60 GLU A O 21
ATOM 32379 N N . GLU A 1 68 ? -8.752 -16.407 5.066 1.00 0.00 61 GLU A N 21
ATOM 32380 C CA . GLU A 1 68 ? -9.466 -17.183 4.026 1.00 0.00 61 GLU A CA 21
ATOM 32381 C C . GLU A 1 68 ? -9.369 -16.579 2.601 1.00 0.00 61 GLU A C 21
ATOM 32382 O O . GLU A 1 68 ? -10.277 -16.703 1.775 1.00 0.00 61 GLU A O 21
ATOM 32394 N N . GLY A 1 69 ? -8.256 -15.893 2.323 1.00 0.00 62 GLY A N 21
ATOM 32395 C CA . GLY A 1 69 ? -7.977 -15.171 1.072 1.00 0.00 62 GLY A CA 21
ATOM 32396 C C . GLY A 1 69 ? -8.511 -13.728 1.011 1.00 0.00 62 GLY A C 21
ATOM 32397 O O . GLY A 1 69 ? -8.163 -12.998 0.079 1.00 0.00 62 GLY A O 21
ATOM 32401 N N . LYS A 1 70 ? -9.303 -13.292 2.000 1.00 0.00 63 LYS A N 21
ATOM 32402 C CA . LYS A 1 70 ? -9.762 -11.901 2.180 1.00 0.00 63 LYS A CA 21
ATOM 32403 C C . LYS A 1 70 ? -8.744 -11.075 2.979 1.00 0.00 63 LYS A C 21
ATOM 32404 O O . LYS A 1 70 ? -7.862 -11.628 3.639 1.00 0.00 63 LYS A O 21
ATOM 32423 N N . ILE A 1 71 ? -8.852 -9.749 2.903 1.00 0.00 64 ILE A N 21
ATOM 32424 C CA . ILE A 1 71 ? -7.868 -8.773 3.398 1.00 0.00 64 ILE A CA 21
ATOM 32425 C C . ILE A 1 71 ? -8.422 -7.976 4.586 1.00 0.00 64 ILE A C 21
ATOM 32426 O O . ILE A 1 71 ? -9.331 -7.159 4.436 1.00 0.00 64 ILE A O 21
ATOM 32442 N N . ARG A 1 72 ? -7.845 -8.193 5.772 1.00 0.00 65 ARG A N 21
ATOM 32443 C CA . ARG A 1 72 ? -8.130 -7.474 7.025 1.00 0.00 65 ARG A CA 21
ATOM 32444 C C . ARG A 1 72 ? -7.117 -6.341 7.223 1.00 0.00 65 ARG A C 21
ATOM 32445 O O . ARG A 1 72 ? -5.913 -6.587 7.183 1.00 0.00 65 ARG A O 21
ATOM 32466 N N . ILE A 1 73 ? -7.580 -5.117 7.458 1.00 0.00 66 ILE A N 21
ATOM 32467 C CA . ILE A 1 73 ? -6.730 -3.950 7.758 1.00 0.00 66 ILE A CA 21
ATOM 32468 C C . ILE A 1 73 ? -7.387 -3.040 8.804 1.00 0.00 66 ILE A C 21
ATOM 32469 O O . ILE A 1 73 ? -8.562 -2.694 8.687 1.00 0.00 66 ILE A O 21
ATOM 32485 N N . ASP A 1 74 ? -6.628 -2.670 9.841 1.00 0.00 67 ASP A N 21
ATOM 32486 C CA . ASP A 1 74 ? -7.097 -1.984 11.059 1.00 0.00 67 ASP A CA 21
ATOM 32487 C C . ASP A 1 74 ? -8.295 -2.693 11.732 1.00 0.00 67 ASP A C 21
ATOM 32488 O O . ASP A 1 74 ? -8.104 -3.617 12.527 1.00 0.00 67 ASP A O 21
ATOM 32497 N N . THR A 1 75 ? -9.522 -2.288 11.394 1.00 0.00 68 THR A N 21
ATOM 32498 C CA . THR A 1 75 ? -10.802 -2.849 11.871 1.00 0.00 68 THR A CA 21
ATOM 32499 C C . THR A 1 75 ? -11.775 -3.177 10.723 1.00 0.00 68 THR A C 21
ATOM 32500 O O . THR A 1 75 ? -12.929 -3.541 10.962 1.00 0.00 68 THR A O 21
ATOM 32511 N N . HIS A 1 76 ? -11.312 -3.090 9.470 1.00 0.00 69 HIS A N 21
ATOM 32512 C CA . HIS A 1 76 ? -12.065 -3.344 8.245 1.00 0.00 69 HIS A CA 21
ATOM 32513 C C . HIS A 1 76 ? -11.651 -4.679 7.611 1.00 0.00 69 HIS A C 21
ATOM 32514 O O . HIS A 1 76 ? -10.493 -5.095 7.698 1.00 0.00 69 HIS A O 21
ATOM 32528 N N . LEU A 1 77 ? -12.595 -5.329 6.930 1.00 0.00 70 LEU A N 21
ATOM 32529 C CA . LEU A 1 77 ? -12.381 -6.533 6.119 1.00 0.00 70 LEU A CA 21
ATOM 32530 C C . LEU A 1 77 ? -12.876 -6.295 4.684 1.00 0.00 70 LEU A C 21
ATOM 32531 O O . LEU A 1 77 ? -14.021 -5.887 4.472 1.00 0.00 70 LEU A O 21
ATOM 32547 N N . PHE A 1 78 ? -12.015 -6.577 3.706 1.00 0.00 71 PHE A N 21
ATOM 32548 C CA . PHE A 1 78 ? -12.259 -6.419 2.270 1.00 0.00 71 PHE A CA 21
ATOM 32549 C C . PHE A 1 78 ? -12.029 -7.731 1.523 1.00 0.00 71 PHE A C 21
ATOM 32550 O O . PHE A 1 78 ? -11.261 -8.585 1.966 1.00 0.00 71 PHE A O 21
ATOM 32567 N N . ASP A 1 79 ? -12.652 -7.891 0.355 1.00 0.00 72 ASP A N 21
ATOM 32568 C CA . ASP A 1 79 ? -12.512 -9.115 -0.438 1.00 0.00 72 ASP A CA 21
ATOM 32569 C C . ASP A 1 79 ? -11.090 -9.325 -0.995 1.00 0.00 72 ASP A C 21
ATOM 32570 O O . ASP A 1 79 ? -10.624 -10.459 -1.109 1.00 0.00 72 ASP A O 21
ATOM 32579 N N . ASN A 1 80 ? -10.404 -8.234 -1.341 1.00 0.00 73 ASN A N 21
ATOM 32580 C CA . ASN A 1 80 ? -9.108 -8.230 -2.021 1.00 0.00 73 ASN A CA 21
ATOM 32581 C C . ASN A 1 80 ? -8.342 -6.915 -1.766 1.00 0.00 73 ASN A C 21
ATOM 32582 O O . ASN A 1 80 ? -8.882 -5.968 -1.185 1.00 0.00 73 ASN A O 21
ATOM 32593 N N . LEU A 1 81 ? -7.080 -6.855 -2.209 1.00 0.00 74 LEU A N 21
ATOM 32594 C CA . LEU A 1 81 ? -6.189 -5.706 -2.005 1.00 0.00 74 LEU A CA 21
ATOM 32595 C C . LEU A 1 81 ? -6.759 -4.413 -2.623 1.00 0.00 74 LEU A C 21
ATOM 32596 O O . LEU A 1 81 ? -6.834 -3.385 -1.957 1.00 0.00 74 LEU A O 21
ATOM 32612 N N . ASP A 1 82 ? -7.207 -4.475 -3.880 1.00 0.00 75 ASP A N 21
ATOM 32613 C CA . ASP A 1 82 ? -7.695 -3.313 -4.639 1.00 0.00 75 ASP A CA 21
ATOM 32614 C C . ASP A 1 82 ? -8.965 -2.694 -4.026 1.00 0.00 75 ASP A C 21
ATOM 32615 O O . ASP A 1 82 ? -9.129 -1.473 -4.043 1.00 0.00 75 ASP A O 21
ATOM 32624 N N . ALA A 1 83 ? -9.825 -3.506 -3.403 1.00 0.00 76 ALA A N 21
ATOM 32625 C CA . ALA A 1 83 ? -10.975 -3.030 -2.634 1.00 0.00 76 ALA A CA 21
ATOM 32626 C C . ALA A 1 83 ? -10.560 -2.220 -1.388 1.00 0.00 76 ALA A C 21
ATOM 32627 O O . ALA A 1 83 ? -11.195 -1.208 -1.079 1.00 0.00 76 ALA A O 21
ATOM 32634 N N . ALA A 1 84 ? -9.468 -2.599 -0.713 1.00 0.00 77 ALA A N 21
ATOM 32635 C CA . ALA A 1 84 ? -8.911 -1.834 0.403 1.00 0.00 77 ALA A CA 21
ATOM 32636 C C . ALA A 1 84 ? -8.310 -0.491 -0.063 1.00 0.00 77 ALA A C 21
ATOM 32637 O O . ALA A 1 84 ? -8.565 0.542 0.559 1.00 0.00 77 ALA A O 21
ATOM 32644 N N . ILE A 1 85 ? -7.590 -0.474 -1.197 1.00 0.00 78 ILE A N 21
ATOM 32645 C CA . ILE A 1 85 ? -7.104 0.771 -1.830 1.00 0.00 78 ILE A CA 21
ATOM 32646 C C . ILE A 1 85 ? -8.290 1.696 -2.149 1.00 0.00 78 ILE A C 21
ATOM 32647 O O . ILE A 1 85 ? -8.326 2.854 -1.748 1.00 0.00 78 ILE A O 21
ATOM 32663 N N . THR A 1 86 ? -9.307 1.159 -2.818 1.00 0.00 79 THR A N 21
ATOM 32664 C CA . THR A 1 86 ? -10.522 1.879 -3.245 1.00 0.00 79 THR A CA 21
ATOM 32665 C C . THR A 1 86 ? -11.285 2.478 -2.059 1.00 0.00 79 THR A C 21
ATOM 32666 O O . THR A 1 86 ? -11.714 3.631 -2.128 1.00 0.00 79 THR A O 21
ATOM 32677 N N . PHE A 1 87 ? -11.402 1.757 -0.940 1.00 0.00 80 PHE A N 21
ATOM 32678 C CA . PHE A 1 87 ? -12.001 2.301 0.281 1.00 0.00 80 PHE A CA 21
ATOM 32679 C C . PHE A 1 87 ? -11.215 3.509 0.814 1.00 0.00 80 PHE A C 21
ATOM 32680 O O . PHE A 1 87 ? -11.810 4.553 1.089 1.00 0.00 80 PHE A O 21
ATOM 32697 N N . TYR A 1 88 ? -9.884 3.416 0.888 1.00 0.00 81 TYR A N 21
ATOM 32698 C CA . TYR A 1 88 ? -9.037 4.517 1.365 1.00 0.00 81 TYR A CA 21
ATOM 32699 C C . TYR A 1 88 ? -8.800 5.638 0.327 1.00 0.00 81 TYR A C 21
ATOM 32700 O O . TYR A 1 88 ? -8.237 6.680 0.665 1.00 0.00 81 TYR A O 21
ATOM 32718 N N . MET A 1 89 ? -9.248 5.473 -0.924 1.00 0.00 82 MET A N 21
ATOM 32719 C CA . MET A 1 89 ? -9.338 6.562 -1.914 1.00 0.00 82 MET A CA 21
ATOM 32720 C C . MET A 1 89 ? -10.574 7.435 -1.628 1.00 0.00 82 MET A C 21
ATOM 32721 O O . MET A 1 89 ? -10.523 8.659 -1.767 1.00 0.00 82 MET A O 21
ATOM 32735 N N . GLU A 1 90 ? -11.683 6.815 -1.206 1.00 0.00 83 GLU A N 21
ATOM 32736 C CA . GLU A 1 90 ? -12.960 7.484 -0.911 1.00 0.00 83 GLU A CA 21
ATOM 32737 C C . GLU A 1 90 ? -13.047 8.037 0.526 1.00 0.00 83 GLU A C 21
ATOM 32738 O O . GLU A 1 90 ? -13.739 9.032 0.758 1.00 0.00 83 GLU A O 21
ATOM 32750 N N . HIS A 1 91 ? -12.342 7.419 1.480 1.00 0.00 84 HIS A N 21
ATOM 32751 C CA . HIS A 1 91 ? -12.356 7.759 2.909 1.00 0.00 84 HIS A CA 21
ATOM 32752 C C . HIS A 1 91 ? -10.933 7.936 3.468 1.00 0.00 84 HIS A C 21
ATOM 32753 O O . HIS A 1 91 ? -10.001 7.254 3.042 1.00 0.00 84 HIS A O 21
ATOM 32767 N N . GLU A 1 92 ? -10.759 8.816 4.457 1.00 0.00 85 GLU A N 21
ATOM 32768 C CA . GLU A 1 92 ? -9.449 9.061 5.081 1.00 0.00 85 GLU A CA 21
ATOM 32769 C C . GLU A 1 92 ? -8.926 7.807 5.808 1.00 0.00 85 GLU A C 21
ATOM 32770 O O . GLU A 1 92 ? -9.678 7.123 6.511 1.00 0.00 85 GLU A O 21
ATOM 32782 N N . LEU A 1 93 ? -7.633 7.511 5.649 1.00 0.00 86 LEU A N 21
ATOM 32783 C CA . LEU A 1 93 ? -6.983 6.316 6.192 1.00 0.00 86 LEU A CA 21
ATOM 32784 C C . LEU A 1 93 ? -6.753 6.466 7.707 1.00 0.00 86 LEU A C 21
ATOM 32785 O O . LEU A 1 93 ? -7.338 5.742 8.513 1.00 0.00 86 LEU A O 21
ATOM 32801 N N . GLU A 1 94 ? -5.948 7.457 8.085 1.00 0.00 87 GLU A N 21
ATOM 32802 C CA . GLU A 1 94 ? -5.720 7.866 9.482 1.00 0.00 87 GLU A CA 21
ATOM 32803 C C . GLU A 1 94 ? -5.536 9.389 9.593 1.00 0.00 87 GLU A C 21
ATOM 32804 O O . GLU A 1 94 ? -6.170 10.040 10.426 1.00 0.00 87 GLU A O 21
ATOM 32816 N N . TYR A 1 95 ? -4.717 9.961 8.707 1.00 0.00 88 TYR A N 21
ATOM 32817 C CA . TYR A 1 95 ? -4.416 11.391 8.613 1.00 0.00 88 TYR A CA 21
ATOM 32818 C C . TYR A 1 95 ? -4.913 11.992 7.287 1.00 0.00 88 TYR A C 21
ATOM 32819 O O . TYR A 1 95 ? -5.288 13.166 7.254 1.00 0.00 88 TYR A O 21
ATOM 32837 N N . SER A 1 96 ? -4.931 11.207 6.199 1.00 0.00 89 SER A N 21
ATOM 32838 C CA . SER A 1 96 ? -5.470 11.613 4.890 1.00 0.00 89 SER A CA 21
ATOM 32839 C C . SER A 1 96 ? -5.927 10.421 4.028 1.00 0.00 89 SER A C 21
ATOM 32840 O O . SER A 1 96 ? -5.714 9.262 4.382 1.00 0.00 89 SER A O 21
ATOM 32848 N N . SER A 1 97 ? -6.571 10.698 2.894 1.00 0.00 90 SER A N 21
ATOM 32849 C CA . SER A 1 97 ? -6.965 9.704 1.878 1.00 0.00 90 SER A CA 21
ATOM 32850 C C . SER A 1 97 ? -5.818 9.389 0.904 1.00 0.00 90 SER A C 21
ATOM 32851 O O . SER A 1 97 ? -4.931 10.226 0.685 1.00 0.00 90 SER A O 21
ATOM 32859 N N . LEU A 1 98 ? -5.863 8.214 0.267 1.00 0.00 91 LEU A N 21
ATOM 32860 C CA . LEU A 1 98 ? -4.985 7.841 -0.850 1.00 0.00 91 LEU A CA 21
ATOM 32861 C C . LEU A 1 98 ? -5.222 8.764 -2.062 1.00 0.00 91 LEU A C 21
ATOM 32862 O O . LEU A 1 98 ? -6.353 9.199 -2.296 1.00 0.00 91 LEU A O 21
ATOM 32878 N N . LYS A 1 99 ? -4.162 9.060 -2.831 1.00 0.00 92 LYS A N 21
ATOM 32879 C CA . LYS A 1 99 ? -4.216 9.977 -3.993 1.00 0.00 92 LYS A CA 21
ATOM 32880 C C . LYS A 1 99 ? -3.543 9.417 -5.246 1.00 0.00 92 LYS A C 21
ATOM 32881 O O . LYS A 1 99 ? -4.098 9.561 -6.336 1.00 0.00 92 LYS A O 21
ATOM 32900 N N . GLN A 1 100 ? -2.375 8.784 -5.112 1.00 0.00 93 GLN A N 21
ATOM 32901 C CA . GLN A 1 100 ? -1.622 8.228 -6.247 1.00 0.00 93 GLN A CA 21
ATOM 32902 C C . GLN A 1 100 ? -0.688 7.065 -5.853 1.00 0.00 93 GLN A C 21
ATOM 32903 O O . GLN A 1 100 ? -0.125 7.078 -4.754 1.00 0.00 93 GLN A O 21
ATOM 32917 N N . PRO A 1 101 ? -0.466 6.080 -6.741 1.00 0.00 94 PRO A N 21
ATOM 32918 C CA . PRO A 1 101 ? 0.510 5.018 -6.516 1.00 0.00 94 PRO A CA 21
ATOM 32919 C C . PRO A 1 101 ? 1.956 5.512 -6.713 1.00 0.00 94 PRO A C 21
ATOM 32920 O O . PRO A 1 101 ? 2.219 6.388 -7.544 1.00 0.00 94 PRO A O 21
ATOM 32931 N N . LEU A 1 102 ? 2.907 4.927 -5.981 1.00 0.00 95 LEU A N 21
ATOM 32932 C CA . LEU A 1 102 ? 4.344 5.085 -6.236 1.00 0.00 95 LEU A CA 21
ATOM 32933 C C . LEU A 1 102 ? 4.733 4.301 -7.505 1.00 0.00 95 LEU A C 21
ATOM 32934 O O . LEU A 1 102 ? 4.166 3.249 -7.793 1.00 0.00 95 LEU A O 21
ATOM 32950 N N . GLN A 1 103 ? 5.696 4.809 -8.274 1.00 0.00 96 GLN A N 21
ATOM 32951 C CA . GLN A 1 103 ? 6.086 4.243 -9.571 1.00 0.00 96 GLN A CA 21
ATOM 32952 C C . GLN A 1 103 ? 6.938 2.971 -9.398 1.00 0.00 96 GLN A C 21
ATOM 32953 O O . GLN A 1 103 ? 7.900 2.961 -8.621 1.00 0.00 96 GLN A O 21
ATOM 32967 N N . ARG A 1 104 ? 6.592 1.908 -10.139 1.00 0.00 97 ARG A N 21
ATOM 32968 C CA . ARG A 1 104 ? 7.197 0.560 -10.081 1.00 0.00 97 ARG A CA 21
ATOM 32969 C C . ARG A 1 104 ? 7.454 -0.023 -11.474 1.00 0.00 97 ARG A C 21
ATOM 32970 O O . ARG A 1 104 ? 6.573 0.125 -12.352 1.00 0.00 97 ARG A O 21
#

Secondary structure (DSSP, 8-state):
--S-S-S------TTB-SS--HHHHHHHHTTSPTTEEEEEE-TTSTT-EEEEEEETTEEEEEEEEEETTEEEETTEEESSHHHHHHHHHHS--SSS---EEPP-

InterPro domains:
  IPR000980 SH2 domain [PF00017] (59-103)
  IPR001452 SH3 domain [PF00018] (139-184)
  IPR001452 SH3 domain [PR00452] (148-163)
  IPR001452 SH3 domain [PR00452] (165-174)
  IPR001452 SH3 domain [PR00452] (178-190)
  IPR001452 SH3 domain [PS50002] (131-192)
  IPR001452 SH3 domain [SM00326] (134-191)
  IPR001452 SH3 domain [SM00326] (368-427)
  IPR036028 SH3-like domain superfamily [SSF50044] (136-213)
  IPR036860 SH2 domain superfamily [G3DSA:3.30.505.10] (55-119)
  IPR036860 SH2 domain superfamily [SSF55550] (59-108)
  IPR051184 Tyrosine-phosphorylated adapter molecule [PTHR19969] (58-433)

Nearest PDB structures (foldseek):
  2rvf-assembly1_A  TM=9.258E-01  e=1.242E-20  Monosiga brevicollis
  3us4-assembly1_A  TM=9.057E-01  e=5.795E-09  Homo sapiens
  2rsy-assembly1_A  TM=8.922E-01  e=1.425E-08  Rattus norvegicus
  3eac-assembly1_A  TM=8.227E-01  e=1.621E-08  Homo sapiens
  6c5x-assembly1_A  TM=8.845E-01  e=2.439E-06  Xenopus laevis

Solvent-accessible surface area: 6461 Å² total; per-residue (Å²): 131,93,108,49,96,91,46,158,82,147,99,50,29,77,20,57,45,11,125,42,52,131,92,74,0,50,82,37,1,131,197,57,86,86,0,0,0,0,0,4,49,8,91,102,32,139,43,21,63,8,1,0,2,5,3,92,79,92,24,16,48,41,90,0,35,63,71,188,73,88,12,80,3,117,101,70,89,27,85,65,32,81,38,1,4,71,61,8,86,142,96,133,30,117,100,15,29,6,110,65,37,17,134,193

Organism: Monosiga brevicollis (NCBI:txid81824)

CATH classification: 3.30.505.10

Foldseek 3Di:
DDPPDPPDDDPDDQQEDEADDPVRLFVQQLVDDFQEKHKYADPPDHPWIKIWTNADNGIDIWIQDDDPCWTDTDHDIGNHDVRVLVVQQVDPDDRGGHDYHDGD